Protein AF-0000000075077715 (afdb_homodimer)

Solvent-accessible surface area (backbone atoms only — not comparable to full-atom values): 110259 Å² total; per-residue (Å²): 129,80,81,71,86,59,81,51,52,68,65,64,49,72,50,54,53,51,49,9,40,32,23,28,53,26,47,49,67,74,35,84,88,60,82,51,63,69,56,46,31,56,50,56,63,43,36,48,56,53,53,49,53,52,47,52,41,31,48,71,64,36,55,51,57,54,42,54,74,33,51,51,49,76,37,45,41,66,54,32,64,42,75,40,78,35,54,39,101,85,70,43,68,42,63,69,55,64,52,42,27,56,68,44,49,31,38,53,68,60,32,39,51,42,46,60,70,47,28,39,69,30,52,30,32,32,70,31,50,45,62,49,63,64,40,44,26,51,37,31,36,44,35,74,75,50,44,52,55,58,60,59,61,52,56,88,39,55,47,45,78,37,66,41,47,39,78,51,57,85,87,52,71,94,88,62,73,37,52,76,43,76,68,29,70,22,54,56,52,70,63,68,65,38,51,49,48,52,50,50,53,49,52,50,48,53,47,56,38,27,77,68,71,36,42,32,30,36,37,28,45,49,51,51,58,50,54,44,26,36,45,62,66,34,81,63,33,65,69,42,28,60,74,63,69,48,87,67,56,73,43,55,44,49,54,46,43,35,49,33,51,25,48,50,50,40,11,49,51,45,34,49,52,42,39,64,25,38,24,55,65,89,76,52,85,58,31,15,45,51,49,84,44,73,51,40,50,50,52,60,48,50,70,43,47,62,54,52,50,35,46,53,68,43,63,58,46,80,33,60,36,28,48,70,59,38,35,41,40,31,33,73,47,87,75,78,67,76,44,49,39,50,46,49,42,55,48,16,73,44,30,76,37,42,43,83,66,41,61,81,40,73,59,34,59,49,45,69,81,90,74,49,53,77,81,35,55,49,33,32,49,35,67,73,25,29,34,37,40,30,30,43,66,41,24,51,35,51,50,49,16,33,51,48,58,53,43,56,58,50,50,60,69,57,40,67,75,50,78,75,44,53,69,58,50,59,26,37,50,33,56,59,20,73,40,74,48,82,56,42,73,51,39,81,76,57,8,31,34,44,59,58,13,54,47,41,48,52,50,50,51,50,46,52,51,47,45,61,71,53,34,56,66,79,76,46,46,69,62,49,52,53,49,51,49,46,43,50,50,70,40,38,24,55,79,38,28,45,65,45,54,82,48,48,36,59,53,38,22,53,23,37,46,62,64,35,38,70,58,36,42,49,53,53,48,36,44,55,50,22,51,49,52,45,50,66,73,40,70,88,45,58,33,28,46,67,85,39,61,25,76,27,64,61,64,58,52,56,50,37,32,53,50,43,51,27,49,40,42,38,52,25,44,50,32,19,61,40,63,30,61,87,76,26,44,70,53,85,73,49,71,61,40,35,50,45,34,40,74,32,68,67,42,74,50,63,66,61,49,48,51,51,30,50,43,28,30,53,48,32,62,20,72,59,40,38,66,56,36,34,38,56,25,32,45,54,60,53,62,45,51,78,62,46,69,76,58,55,79,54,49,92,41,42,67,47,36,48,47,48,56,54,59,33,64,43,82,42,93,76,70,55,58,56,56,31,86,68,28,49,71,86,52,61,69,67,61,67,20,39,48,54,50,65,72,44,37,65,68,54,74,48,69,34,50,52,30,49,46,36,36,51,45,29,43,50,35,70,85,78,50,48,12,67,30,44,40,40,46,41,44,28,32,48,44,30,47,87,47,40,54,64,50,74,69,44,78,63,63,53,79,64,74,68,72,75,78,82,83,79,83,83,80,50,49,30,78,35,39,70,73,69,63,86,81,48,23,41,26,48,42,38,48,77,62,55,70,65,40,52,51,25,16,70,72,70,50,62,64,52,45,65,71,62,49,50,54,52,34,52,46,53,40,48,47,73,69,37,64,69,60,37,45,33,39,44,40,21,37,54,58,38,50,74,76,45,46,64,61,54,49,50,45,31,47,76,68,62,28,22,39,37,32,12,24,37,50,44,72,54,74,93,45,17,29,45,42,30,34,40,35,39,39,64,28,37,72,48,68,50,86,45,43,37,31,45,76,48,67,49,40,71,71,44,68,70,53,45,50,48,36,33,73,75,63,64,30,39,72,48,83,83,32,69,78,59,78,70,52,37,36,31,55,20,80,48,26,30,33,73,40,53,41,64,50,67,74,38,60,65,56,47,59,66,41,34,35,59,31,54,29,42,36,32,24,13,68,56,77,61,54,64,62,49,50,52,46,50,57,46,43,10,43,68,28,54,20,33,30,38,37,28,20,26,24,84,56,19,63,19,29,30,31,37,37,34,50,49,71,74,58,18,47,48,24,34,39,23,42,46,74,38,71,42,70,42,31,38,74,54,67,59,64,64,50,30,12,50,63,39,41,91,65,68,72,80,55,91,82,42,69,45,50,60,66,42,90,87,67,55,68,36,75,91,57,56,47,73,54,111,130,81,82,71,88,59,80,50,52,69,64,64,49,72,52,55,52,50,48,9,40,34,23,28,53,26,46,50,66,76,36,85,88,60,83,52,62,69,57,46,31,56,49,56,64,43,37,47,57,52,52,50,52,51,49,53,41,31,49,69,65,37,55,49,56,54,42,55,74,35,48,52,49,76,37,45,40,66,54,32,61,42,75,40,80,37,54,39,99,83,69,43,70,43,61,71,55,65,50,41,27,56,71,44,50,32,38,53,66,60,33,38,50,42,44,59,72,46,28,40,69,32,52,30,32,34,72,30,49,43,65,50,66,64,40,44,26,51,37,30,36,43,33,73,75,50,45,53,55,58,60,59,62,52,57,89,41,55,46,44,76,39,66,40,47,39,78,52,56,83,85,60,74,87,87,71,73,36,54,75,42,75,65,28,67,22,54,57,52,69,62,67,64,38,51,49,48,50,50,50,53,48,51,48,48,51,48,55,38,27,75,69,69,37,42,33,30,37,37,28,44,51,51,54,60,52,54,44,27,36,46,63,65,32,80,63,33,66,68,43,28,60,73,62,69,48,88,68,57,72,43,54,46,50,53,45,43,33,52,33,52,26,47,48,48,40,11,48,52,43,33,49,51,41,39,66,25,40,24,55,64,89,76,51,87,60,31,15,44,52,49,86,45,73,50,41,50,51,51,61,48,49,70,44,47,62,53,52,50,35,47,54,67,43,64,57,47,80,33,61,36,28,48,71,60,38,34,42,40,32,33,72,48,88,76,77,67,77,44,50,40,49,44,47,42,56,48,15,73,43,31,76,37,41,44,82,66,43,59,81,40,71,57,34,59,50,44,69,82,90,75,48,54,76,80,36,55,49,34,33,49,36,68,73,26,29,35,38,40,32,31,46,67,39,24,51,35,51,52,48,17,32,51,48,57,54,44,57,57,51,51,60,67,57,40,66,75,50,78,76,45,52,68,59,50,58,26,36,50,32,57,61,19,72,40,75,46,81,61,42,73,51,40,81,74,56,10,30,33,43,60,59,13,54,47,41,49,51,50,50,50,50,45,52,51,47,45,62,71,54,34,55,69,78,76,47,44,70,62,50,51,52,50,52,49,46,42,49,51,71,41,38,24,55,78,39,27,44,65,44,53,82,48,48,36,58,53,37,24,51,24,37,46,63,64,36,38,70,58,35,42,50,51,52,48,36,44,54,49,20,51,49,52,44,49,66,74,40,69,88,43,56,33,29,47,67,85,38,61,25,78,27,62,62,64,57,53,55,52,38,33,54,48,44,52,28,48,39,42,38,52,26,45,48,32,19,60,40,62,29,61,90,76,26,43,69,53,84,75,50,72,61,40,34,50,45,33,39,75,34,70,67,43,74,51,62,67,60,49,48,50,52,28,51,44,28,28,55,48,34,61,21,72,62,41,38,65,57,35,34,37,56,24,31,44,54,61,51,63,44,52,78,64,46,70,74,58,55,80,56,50,91,40,43,66,45,36,47,48,49,54,53,59,31,64,44,82,41,93,76,73,55,59,56,58,31,87,69,28,48,68,85,53,59,67,69,61,68,18,39,47,56,50,66,72,46,38,65,67,55,75,47,70,33,50,50,31,49,45,36,36,50,45,29,44,50,34,69,83,78,51,47,14,66,32,44,39,39,47,39,45,27,32,49,46,29,47,88,47,41,55,64,49,75,68,44,78,62,64,52,78,64,73,67,73,75,79,83,81,79,84,82,79,48,50,28,77,35,39,68,71,69,64,85,82,48,22,40,25,47,42,37,48,77,66,54,68,66,39,52,51,25,15,68,71,69,50,63,62,53,46,67,69,60,49,51,56,52,34,52,46,53,39,48,47,73,68,36,63,70,61,37,45,32,40,42,40,20,37,55,60,36,52,74,75,45,46,64,61,54,48,50,46,31,47,78,71,63,28,23,40,38,32,12,26,37,51,45,72,54,75,92,47,18,30,45,43,29,35,40,36,40,39,65,28,37,73,48,66,50,86,45,42,38,31,44,73,48,66,48,40,69,70,45,70,71,53,46,48,47,36,34,72,75,63,63,32,40,71,47,83,84,32,70,78,60,78,71,52,37,34,30,53,21,80,46,26,30,33,72,40,52,44,64,49,67,74,39,62,66,57,48,57,65,41,34,35,60,32,53,28,42,34,31,24,14,69,57,78,61,57,66,63,49,50,52,46,50,58,46,42,10,44,67,29,53,20,33,31,37,37,27,20,27,24,85,58,18,63,18,28,30,31,36,37,33,50,50,71,75,58,17,48,48,23,33,39,23,41,46,73,38,72,42,72,40,32,37,74,54,67,59,66,64,50,30,12,50,65,40,42,90,64,69,73,80,57,92,82,43,68,46,50,61,66,41,90,88,68,53,66,36,74,90,57,56,49,72,56,109

Organism: Methylotuvimicrobium buryatense (NCBI:txid95641)

pLDDT: mean 85.0, std 14.56, range [29.05, 98.5]

Structure (mmCIF, N/CA/C/O backbone):
data_AF-0000000075077715-model_v1
#
loop_
_entity.id
_entity.type
_entity.pdbx_description
1 polymer 'RNA-directed DNA polymerase'
#
loop_
_atom_site.group_PDB
_atom_site.id
_atom_site.type_symbol
_atom_site.label_atom_id
_atom_site.label_alt_id
_atom_site.label_comp_id
_atom_site.label_asym_id
_atom_site.label_entity_id
_atom_site.label_seq_id
_atom_site.pdbx_PDB_ins_code
_atom_site.Cartn_x
_atom_site.Cartn_y
_atom_site.Cartn_z
_atom_site.occupancy
_atom_site.B_iso_or_equiv
_atom_site.auth_seq_id
_atom_site.auth_comp_id
_atom_site.auth_asym_id
_atom_site.auth_atom_id
_atom_site.pdbx_PDB_model_num
ATOM 1 N N . MET A 1 1 ? -5.461 50.281 5.926 1 38.41 1 MET A N 1
ATOM 2 C CA . MET A 1 1 ? -4.758 51.312 6.68 1 38.41 1 MET A CA 1
ATOM 3 C C . MET A 1 1 ? -3.543 51.844 5.91 1 38.41 1 MET A C 1
ATOM 5 O O . MET A 1 1 ? -2.705 51.031 5.473 1 38.41 1 MET A O 1
ATOM 9 N N . GLU A 1 2 ? -3.75 52.906 5.398 1 43.72 2 GLU A N 1
ATOM 10 C CA . GLU A 1 2 ? -2.732 53.594 4.613 1 43.72 2 GLU A CA 1
ATOM 11 C C . GLU A 1 2 ? -1.438 53.75 5.406 1 43.72 2 GLU A C 1
ATOM 13 O O . GLU A 1 2 ? -1.459 54.188 6.559 1 43.72 2 GLU A O 1
ATOM 18 N N . MET A 1 3 ? -0.49 53.031 5.137 1 53.09 3 MET A N 1
ATOM 19 C CA . MET A 1 3 ? 0.806 53.156 5.797 1 53.09 3 MET A CA 1
ATOM 20 C C . MET A 1 3 ? 1.312 54.594 5.734 1 53.09 3 MET A C 1
ATOM 22 O O . MET A 1 3 ? 1.429 55.156 4.648 1 53.09 3 MET A O 1
ATOM 26 N N . LYS A 1 4 ? 1.067 55.375 6.773 1 59.34 4 LYS A N 1
ATOM 27 C CA . LYS A 1 4 ? 1.469 56.781 6.961 1 59.34 4 LYS A CA 1
ATOM 28 C C . LYS A 1 4 ? 2.967 56.938 6.727 1 59.34 4 LYS A C 1
ATOM 30 O O . LYS A 1 4 ? 3.77 56.125 7.164 1 59.34 4 LYS A O 1
ATOM 35 N N . MET A 1 5 ? 3.35 57.688 5.879 1 67 5 MET A N 1
ATOM 36 C CA . MET A 1 5 ? 4.73 58.094 5.656 1 67 5 MET A CA 1
ATOM 37 C C . MET A 1 5 ? 5.363 58.594 6.953 1 67 5 MET A C 1
ATOM 39 O O . MET A 1 5 ? 4.734 59.344 7.711 1 67 5 MET A O 1
ATOM 43 N N . ARG A 1 6 ? 6.391 57.875 7.445 1 75.69 6 ARG A N 1
ATOM 44 C CA . ARG A 1 6 ? 7.066 58.219 8.688 1 75.69 6 ARG A CA 1
ATOM 45 C C . ARG A 1 6 ? 8.328 59.031 8.414 1 75.69 6 ARG A C 1
ATOM 47 O O . ARG A 1 6 ? 9.164 58.625 7.598 1 75.69 6 ARG A O 1
ATOM 54 N N . GLU A 1 7 ? 8.43 60.25 8.969 1 80.06 7 GLU A N 1
ATOM 55 C CA . GLU A 1 7 ? 9.57 61.125 8.75 1 80.06 7 GLU A CA 1
ATOM 56 C C . GLU A 1 7 ? 10.547 61.094 9.922 1 80.06 7 GLU A C 1
ATOM 58 O O . GLU A 1 7 ? 11.734 61.406 9.766 1 80.06 7 GLU A O 1
ATOM 63 N N . SER A 1 8 ? 10.008 60.656 11.133 1 88.81 8 SER A N 1
ATOM 64 C CA . SER A 1 8 ? 10.859 60.594 12.305 1 88.81 8 SER A CA 1
ATOM 65 C C . SER A 1 8 ? 10.43 59.469 13.25 1 88.81 8 SER A C 1
ATOM 67 O O . SER A 1 8 ? 9.359 58.906 13.078 1 88.81 8 SER A O 1
ATOM 69 N N . TRP A 1 9 ? 11.242 59.094 14.164 1 92.81 9 TRP A N 1
ATOM 70 C CA . TRP A 1 9 ? 10.961 58.062 15.164 1 92.81 9 TRP A CA 1
ATOM 71 C C . TRP A 1 9 ? 9.766 58.438 16.031 1 92.81 9 TRP A C 1
ATOM 73 O O . TRP A 1 9 ? 9.133 57.594 16.656 1 92.81 9 TRP A O 1
ATOM 83 N N . LEU A 1 10 ? 9.461 59.719 16.016 1 91.31 10 LEU A N 1
ATOM 84 C CA . LEU A 1 10 ? 8.32 60.188 16.797 1 91.31 10 LEU A CA 1
ATOM 85 C C . LEU A 1 10 ? 7.004 59.781 16.156 1 91.31 10 LEU A C 1
ATOM 87 O O . LEU A 1 10 ? 5.953 59.812 16.797 1 91.31 10 LEU A O 1
ATOM 91 N N . ASP A 1 11 ? 7.121 59.344 14.938 1 92.62 11 ASP A N 1
ATOM 92 C CA . ASP A 1 11 ? 5.918 58.938 14.211 1 92.62 11 ASP A CA 1
ATOM 93 C C . ASP A 1 11 ? 5.516 57.5 14.555 1 92.62 11 ASP A C 1
ATOM 95 O O . ASP A 1 11 ? 4.426 57.062 14.195 1 92.62 11 ASP A O 1
ATOM 99 N N . ILE A 1 12 ? 6.375 56.75 15.234 1 95 12 ILE A N 1
ATOM 100 C CA . ILE A 1 12 ? 6.031 55.406 15.672 1 95 12 ILE A CA 1
ATOM 101 C C . ILE A 1 12 ? 5.039 55.469 16.828 1 95 12 ILE A C 1
ATOM 103 O O . ILE A 1 12 ? 5.219 56.281 17.766 1 95 12 ILE A O 1
ATOM 107 N N . GLU A 1 13 ? 3.998 54.75 16.719 1 95.25 13 GLU A N 1
ATOM 108 C CA . GLU A 1 13 ? 2.959 54.719 17.734 1 95.25 13 GLU A CA 1
ATOM 109 C C . GLU A 1 13 ? 2.949 53.406 18.484 1 95.25 13 GLU A C 1
ATOM 111 O O . GLU A 1 13 ? 3.568 52.438 18.047 1 95.25 13 GLU A O 1
ATOM 116 N N . LEU A 1 14 ? 2.326 53.406 19.594 1 96.5 14 LEU A N 1
ATOM 117 C CA . LEU A 1 14 ? 2.18 52.188 20.375 1 96.5 14 LEU A CA 1
ATOM 118 C C . LEU A 1 14 ? 1.475 51.094 19.562 1 96.5 14 LEU A C 1
ATOM 120 O O . LEU A 1 14 ? 1.772 49.906 19.719 1 96.5 14 LEU A O 1
ATOM 124 N N . LYS A 1 15 ? 0.617 51.469 18.656 1 96.5 15 LYS A N 1
ATOM 125 C CA . LYS A 1 15 ? -0.105 50.531 17.781 1 96.5 15 LYS A CA 1
ATOM 126 C C . LYS A 1 15 ? 0.858 49.75 16.906 1 96.5 15 LYS A C 1
ATOM 128 O O . LYS A 1 15 ? 0.637 48.562 16.656 1 96.5 15 LYS A O 1
ATOM 133 N N . ASP A 1 16 ? 1.875 50.406 16.438 1 96.81 16 ASP A N 1
ATOM 134 C CA . ASP A 1 16 ? 2.873 49.75 15.625 1 96.81 16 ASP A CA 1
ATOM 135 C C . ASP A 1 16 ? 3.586 48.656 16.422 1 96.81 16 ASP A C 1
ATOM 137 O O . ASP A 1 16 ? 3.83 47.562 15.898 1 96.81 16 ASP A O 1
ATOM 141 N N . LEU A 1 17 ? 3.893 48.938 17.641 1 97.5 17 LEU A N 1
ATOM 142 C CA . LEU A 1 17 ? 4.57 47.969 18.484 1 97.5 17 LEU A CA 1
ATOM 143 C C . LEU A 1 17 ? 3.621 46.844 18.891 1 97.5 17 LEU A C 1
ATOM 145 O O . LEU A 1 17 ? 4.043 45.719 19.062 1 97.5 17 LEU A O 1
ATOM 149 N N . PHE A 1 18 ? 2.381 47.188 19.031 1 97.25 18 PHE A N 1
ATOM 150 C CA . PHE A 1 18 ? 1.358 46.188 19.312 1 97.25 18 PHE A CA 1
ATOM 151 C C . PHE A 1 18 ? 1.344 45.125 18.25 1 97.25 18 PHE A C 1
ATOM 153 O O . PHE A 1 18 ? 1.446 43.906 18.547 1 97.25 18 PHE A O 1
ATOM 160 N N . TYR A 1 19 ? 1.258 45.5 16.969 1 97.19 19 TYR A N 1
ATOM 161 C CA . TYR A 1 19 ? 1.205 44.562 15.867 1 97.19 19 TYR A CA 1
ATOM 162 C C . TYR A 1 19 ? 2.533 43.812 15.711 1 97.19 19 TYR A C 1
ATOM 164 O O . TYR A 1 19 ? 2.564 42.656 15.32 1 97.19 19 TYR A O 1
ATOM 172 N N . ALA A 1 20 ? 3.596 44.531 15.977 1 97.94 20 ALA A N 1
ATOM 173 C CA . ALA A 1 20 ? 4.906 43.875 15.898 1 97.94 20 ALA A CA 1
ATOM 174 C C . ALA A 1 20 ? 5.016 42.75 16.906 1 97.94 20 ALA A C 1
ATOM 176 O O . ALA A 1 20 ? 5.512 41.656 16.594 1 97.94 20 ALA A O 1
ATOM 177 N N . TYR A 1 21 ? 4.578 43 18.141 1 97.75 21 TYR A N 1
ATOM 178 C CA . TYR A 1 21 ? 4.613 41.969 19.156 1 97.75 21 TYR A CA 1
ATOM 179 C C . TYR A 1 21 ? 3.709 40.781 18.781 1 97.75 21 TYR A C 1
ATOM 181 O O . TYR A 1 21 ? 4.078 39.625 18.953 1 97.75 21 TYR A O 1
ATOM 189 N N . ARG A 1 22 ? 2.496 41.094 18.312 1 96.94 22 ARG A N 1
ATOM 190 C CA . ARG A 1 22 ? 1.523 40.094 17.891 1 96.94 22 ARG A CA 1
ATOM 191 C C . ARG A 1 22 ? 2.121 39.156 16.859 1 96.94 22 ARG A C 1
ATOM 193 O O . ARG A 1 22 ? 1.991 37.938 16.984 1 96.94 22 ARG A O 1
ATOM 200 N N . LYS A 1 23 ? 2.814 39.719 15.906 1 96.81 23 LYS A N 1
ATOM 201 C CA . LYS A 1 23 ? 3.426 38.938 14.836 1 96.81 23 LYS A CA 1
ATOM 202 C C . LYS A 1 23 ? 4.652 38.188 15.336 1 96.81 23 LYS A C 1
ATOM 204 O O . LYS A 1 23 ? 4.855 37 14.984 1 96.81 23 LYS A O 1
ATOM 209 N N . ALA A 1 24 ? 5.441 38.781 16.125 1 97.19 24 ALA A N 1
ATOM 210 C CA . ALA A 1 24 ? 6.66 38.156 16.641 1 97.19 24 ALA A CA 1
ATOM 211 C C . ALA A 1 24 ? 6.336 36.938 17.484 1 97.19 24 ALA A C 1
ATOM 213 O O . ALA A 1 24 ? 7 35.906 17.359 1 97.19 24 ALA A O 1
ATOM 214 N N . LYS A 1 25 ? 5.383 37.062 18.344 1 96.75 25 LYS A N 1
ATOM 215 C CA . LYS A 1 25 ? 4.992 35.969 19.203 1 96.75 25 LYS A CA 1
ATOM 216 C C . LYS A 1 25 ? 4.551 34.75 18.391 1 96.75 25 LYS A C 1
ATOM 218 O O . LYS A 1 25 ? 5.016 33.625 18.625 1 96.75 25 LYS A O 1
ATOM 223 N N . ALA A 1 26 ? 3.66 34.938 17.453 1 94.75 26 ALA A N 1
ATOM 224 C CA . ALA A 1 26 ? 3.146 33.875 16.625 1 94.75 26 ALA A CA 1
ATOM 225 C C . ALA A 1 26 ? 4.258 33.25 15.773 1 94.75 26 ALA A C 1
ATOM 227 O O . ALA A 1 26 ? 4.332 32.031 15.625 1 94.75 26 ALA A O 1
ATOM 228 N N . ASP A 1 27 ? 5.082 34.031 15.148 1 94.75 27 ASP A N 1
ATOM 229 C CA . ASP A 1 27 ? 6.172 33.562 14.32 1 94.75 27 ASP A CA 1
ATOM 230 C C . ASP A 1 27 ? 7.113 32.656 15.117 1 94.75 27 ASP A C 1
ATOM 232 O O . ASP A 1 27 ? 7.57 31.625 14.617 1 94.75 27 ASP A O 1
ATOM 236 N N . CYS A 1 28 ? 7.387 33.062 16.312 1 94.38 28 CYS A N 1
ATOM 237 C CA . CYS A 1 28 ? 8.297 32.281 17.156 1 94.38 28 CYS A CA 1
ATOM 238 C C . CYS A 1 28 ? 7.641 31 17.641 1 94.38 28 CYS A C 1
ATOM 240 O O . CYS A 1 28 ? 8.312 29.984 17.812 1 94.38 28 CYS A O 1
ATOM 242 N N . TYR A 1 29 ? 6.387 31.016 17.891 1 93.75 29 TYR A N 1
ATOM 243 C CA . TYR A 1 29 ? 5.676 29.812 18.344 1 93.75 29 TYR A CA 1
ATOM 244 C C . TYR A 1 29 ? 5.754 28.719 17.297 1 93.75 29 TYR A C 1
ATOM 246 O O . TYR A 1 29 ? 5.93 27.531 17.625 1 93.75 29 TYR A O 1
ATOM 254 N N . PHE A 1 30 ? 5.605 29.047 16.125 1 88.81 30 PHE A N 1
ATOM 255 C CA . PHE A 1 30 ? 5.527 28.047 15.062 1 88.81 30 PHE A CA 1
ATOM 256 C C . PHE A 1 30 ? 6.922 27.656 14.586 1 88.81 30 PHE A C 1
ATOM 258 O O . PHE A 1 30 ? 7.074 26.75 13.758 1 88.81 30 PHE A O 1
ATOM 265 N N . GLU A 1 31 ? 7.871 28.344 15.117 1 85.25 31 GLU A N 1
ATOM 266 C CA . GLU A 1 31 ? 9.25 27.938 14.844 1 85.25 31 GLU A CA 1
ATOM 267 C C . GLU A 1 31 ? 9.742 26.938 15.891 1 85.25 31 GLU A C 1
ATOM 269 O O . GLU A 1 31 ? 10.039 27.312 17.031 1 85.25 31 GLU A O 1
ATOM 274 N N . ARG A 1 32 ? 9.984 25.703 15.625 1 73.69 32 ARG A N 1
ATOM 275 C CA . ARG A 1 32 ? 10.258 24.625 16.562 1 73.69 32 ARG A CA 1
ATOM 276 C C . ARG A 1 32 ? 11.711 24.656 17.016 1 73.69 32 ARG A C 1
ATOM 278 O O . ARG A 1 32 ? 12.055 24.062 18.047 1 73.69 32 ARG A O 1
ATOM 285 N N . SER A 1 33 ? 12.531 25.422 16.453 1 73.5 33 SER A N 1
ATOM 286 C CA . SER A 1 33 ? 13.961 25.328 16.734 1 73.5 33 SER A CA 1
ATOM 287 C C . SER A 1 33 ? 14.391 26.344 17.781 1 73.5 33 SER A C 1
ATOM 289 O O . SER A 1 33 ? 15.539 26.344 18.219 1 73.5 33 SER A O 1
ATOM 291 N N . ILE A 1 34 ? 13.398 27.172 18.281 1 79 34 ILE A N 1
ATOM 292 C CA . ILE A 1 34 ? 13.789 28.219 19.234 1 79 34 ILE A CA 1
ATOM 293 C C . ILE A 1 34 ? 13.133 27.969 20.578 1 79 34 ILE A C 1
ATOM 295 O O . ILE A 1 34 ? 11.969 27.578 20.641 1 79 34 ILE A O 1
ATOM 299 N N . CYS A 1 35 ? 13.906 28.094 21.578 1 86.25 35 CYS A N 1
ATOM 300 C CA . CYS A 1 35 ? 13.414 27.984 22.938 1 86.25 35 CYS A CA 1
ATOM 301 C C . CYS A 1 35 ? 13.211 29.375 23.562 1 86.25 35 CYS A C 1
ATOM 303 O O . CYS A 1 35 ? 14.133 29.922 24.172 1 86.25 35 CYS A O 1
ATOM 305 N N . ILE A 1 36 ? 12.055 29.938 23.391 1 91.69 36 ILE A N 1
ATOM 306 C CA . ILE A 1 36 ? 11.883 31.312 23.844 1 91.69 36 ILE A CA 1
ATOM 307 C C . ILE A 1 36 ? 10.516 31.469 24.5 1 91.69 36 ILE A C 1
ATOM 309 O O . ILE A 1 36 ? 10.094 32.594 24.812 1 91.69 36 ILE A O 1
ATOM 313 N N . ALA A 1 37 ? 9.836 30.422 24.844 1 94.31 37 ALA A N 1
ATOM 314 C CA . ALA A 1 37 ? 8.484 30.469 25.375 1 94.31 37 ALA A CA 1
ATOM 315 C C . ALA A 1 37 ? 8.453 31.188 26.719 1 94.31 37 ALA A C 1
ATOM 317 O O . ALA A 1 37 ? 7.625 32.094 26.938 1 94.31 37 ALA A O 1
ATOM 318 N N . SER A 1 38 ? 9.344 30.875 27.672 1 94.94 38 SER A N 1
ATOM 319 C CA . SER A 1 38 ? 9.375 31.453 29 1 94.94 38 SER A CA 1
ATOM 320 C C . SER A 1 38 ? 9.664 32.938 28.938 1 94.94 38 SER A C 1
ATOM 322 O O . SER A 1 38 ? 9.102 33.719 29.719 1 94.94 38 SER A O 1
ATOM 324 N N . GLN A 1 39 ? 10.492 33.344 28.031 1 95.38 39 GLN A N 1
ATOM 325 C CA . GLN A 1 39 ? 10.852 34.75 27.906 1 95.38 39 GLN A CA 1
ATOM 326 C C . GLN A 1 39 ? 9.672 35.562 27.391 1 95.38 39 GLN A C 1
ATOM 328 O O . GLN A 1 39 ? 9.445 36.688 27.844 1 95.38 39 GLN A O 1
ATOM 333 N N . PHE A 1 40 ? 8.992 35.062 26.469 1 96.81 40 PHE A N 1
ATOM 334 C CA . PHE A 1 40 ? 7.809 35.75 25.953 1 96.81 40 PHE A CA 1
ATOM 335 C C . PHE A 1 40 ? 6.746 35.875 27.031 1 96.81 40 PHE A C 1
ATOM 337 O O . PHE A 1 40 ? 6.09 36.906 27.156 1 96.81 40 PHE A O 1
ATOM 344 N N . ALA A 1 41 ? 6.543 34.75 27.781 1 96.69 41 ALA A N 1
ATOM 345 C CA . ALA A 1 41 ? 5.562 34.781 28.859 1 96.69 41 ALA A CA 1
ATOM 346 C C . ALA A 1 41 ? 5.926 35.844 29.906 1 96.69 41 ALA A C 1
ATOM 348 O O . ALA A 1 41 ? 5.051 36.562 30.406 1 96.69 41 ALA A O 1
ATOM 349 N N . GLU A 1 42 ? 7.18 35.906 30.234 1 96.12 42 GLU A N 1
ATOM 350 C CA . GLU A 1 42 ? 7.652 36.906 31.188 1 96.12 42 GLU A CA 1
ATOM 351 C C . GLU A 1 42 ? 7.488 38.344 30.641 1 96.12 42 GLU A C 1
ATOM 353 O O . GLU A 1 42 ? 7.043 39.219 31.344 1 96.12 42 GLU A O 1
ATOM 358 N N . TYR A 1 43 ? 7.887 38.5 29.438 1 97.19 43 TYR A N 1
ATOM 359 C CA . TYR A 1 43 ? 7.746 39.781 28.781 1 97.19 43 TYR A CA 1
ATOM 360 C C . TYR A 1 43 ? 6.289 40.219 28.75 1 97.19 43 TYR A C 1
ATOM 362 O O . TYR A 1 43 ? 5.98 41.406 28.969 1 97.19 43 TYR A O 1
ATOM 370 N N . GLU A 1 44 ? 5.379 39.344 28.484 1 96.81 44 GLU A N 1
ATOM 371 C CA . GLU A 1 44 ? 3.953 39.625 28.344 1 96.81 44 GLU A CA 1
ATOM 372 C C . GLU A 1 44 ? 3.322 39.969 29.688 1 96.81 44 GLU A C 1
ATOM 374 O O . GLU A 1 44 ? 2.273 40.594 29.75 1 96.81 44 GLU A O 1
ATOM 379 N N . SER A 1 45 ? 3.955 39.5 30.812 1 95 45 SER A N 1
ATOM 380 C CA . SER A 1 45 ? 3.441 39.781 32.156 1 95 45 SER A CA 1
ATOM 381 C C . SER A 1 45 ? 3.484 41.281 32.438 1 95 45 SER A C 1
ATOM 383 O O . SER A 1 45 ? 2.723 41.781 33.281 1 95 45 SER A O 1
ATOM 385 N N . ASN A 1 46 ? 4.359 42.031 31.781 1 95.81 46 ASN A N 1
ATOM 386 C CA . ASN A 1 46 ? 4.449 43.469 31.859 1 95.81 46 ASN A CA 1
ATOM 387 C C . ASN A 1 46 ? 4.469 44.094 30.469 1 95.81 46 ASN A C 1
ATOM 389 O O . ASN A 1 46 ? 5.262 45 30.219 1 95.81 46 ASN A O 1
ATOM 393 N N . LEU A 1 47 ? 3.596 43.625 29.688 1 97.19 47 LEU A N 1
ATOM 394 C CA . LEU A 1 47 ? 3.646 43.969 28.266 1 97.19 47 LEU A CA 1
ATOM 395 C C . LEU A 1 47 ? 3.439 45.469 28.047 1 97.19 47 LEU A C 1
ATOM 397 O O . LEU A 1 47 ? 4.191 46.094 27.297 1 97.19 47 LEU A O 1
ATOM 401 N N . PRO A 1 48 ? 2.383 46.188 28.703 1 96.75 48 PRO A N 1
ATOM 402 C CA . PRO A 1 48 ? 2.189 47.625 28.453 1 96.75 48 PRO A CA 1
ATOM 403 C C . PRO A 1 48 ? 3.416 48.438 28.812 1 96.75 48 PRO A C 1
ATOM 405 O O . PRO A 1 48 ? 3.814 49.344 28.047 1 96.75 48 PRO A O 1
ATOM 408 N N . GLU A 1 49 ? 3.965 48.125 29.953 1 97 49 GLU A N 1
ATOM 409 C CA . GLU A 1 49 ? 5.156 48.844 30.375 1 97 49 GLU A CA 1
ATOM 410 C C . GLU A 1 49 ? 6.336 48.562 29.453 1 97 49 GLU A C 1
ATOM 412 O O . GLU A 1 49 ? 7.07 49.5 29.078 1 97 49 GLU A O 1
ATOM 417 N N . ASN A 1 50 ? 6.527 47.312 29.156 1 97.56 50 ASN A N 1
ATOM 418 C CA . ASN A 1 50 ? 7.637 46.938 28.281 1 97.56 50 ASN A CA 1
ATOM 419 C C . ASN A 1 50 ? 7.527 47.594 26.922 1 97.56 50 ASN A C 1
ATOM 421 O O . ASN A 1 50 ? 8.523 48.094 26.375 1 97.56 50 ASN A O 1
ATOM 425 N N . LEU A 1 51 ? 6.359 47.656 26.297 1 97.81 51 LEU A N 1
ATOM 426 C CA . LEU A 1 51 ? 6.168 48.25 24.984 1 97.81 51 LEU A CA 1
ATOM 427 C C . LEU A 1 51 ? 6.289 49.781 25.062 1 97.81 51 LEU A C 1
ATOM 429 O O . LEU A 1 51 ? 6.816 50.406 24.156 1 97.81 51 LEU A O 1
ATOM 433 N N . SER A 1 52 ? 5.77 50.406 26.156 1 96.88 52 SER A N 1
ATOM 434 C CA . SER A 1 52 ? 5.883 51.844 26.344 1 96.88 52 SER A CA 1
ATOM 435 C C . SER A 1 52 ? 7.34 52.25 26.516 1 96.88 52 SER A C 1
ATOM 437 O O . SER A 1 52 ? 7.762 53.281 25.969 1 96.88 52 SER A O 1
ATOM 439 N N . LYS A 1 53 ? 8.031 51.5 27.312 1 97.12 53 LYS A N 1
ATOM 440 C CA . LYS A 1 53 ? 9.453 51.781 27.484 1 97.12 53 LYS A CA 1
ATOM 441 C C . LYS A 1 53 ? 10.195 51.688 26.141 1 97.12 53 LYS A C 1
ATOM 443 O O . LYS A 1 53 ? 11.07 52.5 25.859 1 97.12 53 LYS A O 1
ATOM 448 N N . LEU A 1 54 ? 9.891 50.656 25.438 1 97.62 54 LEU A N 1
ATOM 449 C CA . LEU A 1 54 ? 10.492 50.469 24.125 1 97.62 54 LEU A CA 1
ATOM 450 C C . LEU A 1 54 ? 10.133 51.656 23.219 1 97.62 54 LEU A C 1
ATOM 452 O O . LEU A 1 54 ? 10.984 52.156 22.469 1 97.62 54 LEU A O 1
ATOM 456 N N . LEU A 1 55 ? 8.859 52.125 23.219 1 97.31 55 LEU A N 1
ATOM 457 C CA . LEU A 1 55 ? 8.398 53.25 22.422 1 97.31 55 LEU A CA 1
ATOM 458 C C . LEU A 1 55 ? 9.156 54.5 22.781 1 97.31 55 LEU A C 1
ATOM 460 O O . LEU A 1 55 ? 9.578 55.281 21.906 1 97.31 55 LEU A O 1
ATOM 464 N N . ASP A 1 56 ? 9.367 54.75 24.078 1 97.06 56 ASP A N 1
ATOM 465 C CA . ASP A 1 56 ? 10.078 55.938 24.562 1 97.06 56 ASP A CA 1
ATOM 466 C C . ASP A 1 56 ? 11.523 55.969 24.062 1 97.06 56 ASP A C 1
ATOM 468 O O . ASP A 1 56 ? 12.031 57 23.656 1 97.06 56 ASP A O 1
ATOM 472 N N . ARG A 1 57 ? 12.047 54.812 24.125 1 97.12 57 ARG A N 1
ATOM 473 C CA . ARG A 1 57 ? 13.43 54.719 23.656 1 97.12 57 ARG A CA 1
ATOM 474 C C . ARG A 1 57 ? 13.5 54.938 22.141 1 97.12 57 ARG A C 1
ATOM 476 O O . ARG A 1 57 ? 14.453 55.531 21.656 1 97.12 57 ARG A O 1
ATOM 483 N N . LEU A 1 58 ? 12.57 54.469 21.438 1 96.5 58 LEU A N 1
ATOM 484 C CA . LEU A 1 58 ? 12.531 54.688 20 1 96.5 58 LEU A CA 1
ATOM 485 C C . LEU A 1 58 ? 12.297 56.156 19.688 1 96.5 58 LEU A C 1
ATOM 487 O O . LEU A 1 58 ? 12.914 56.688 18.766 1 96.5 58 LEU A O 1
ATOM 491 N N . HIS A 1 59 ? 11.391 56.844 20.422 1 95.75 59 HIS A N 1
ATOM 492 C CA . HIS A 1 59 ? 11.125 58.281 20.234 1 95.75 59 HIS A CA 1
ATOM 493 C C . HIS A 1 59 ? 12.375 59.094 20.5 1 95.75 59 HIS A C 1
ATOM 495 O O . HIS A 1 59 ? 12.555 60.156 19.906 1 95.75 59 HIS A O 1
ATOM 501 N N . ALA A 1 60 ? 13.18 58.594 21.359 1 95.56 60 ALA A N 1
ATOM 502 C CA . ALA A 1 60 ? 14.43 59.281 21.688 1 95.56 60 ALA A CA 1
ATOM 503 C C . ALA A 1 60 ? 15.484 59.031 20.609 1 95.56 60 ALA A C 1
ATOM 505 O O . ALA A 1 60 ? 16.625 59.469 20.719 1 95.56 60 ALA A O 1
ATOM 506 N N . GLY A 1 61 ? 15.133 58.281 19.609 1 92.62 61 GLY A N 1
ATOM 507 C CA . GLY A 1 61 ? 16.031 58.031 18.5 1 92.62 61 GLY A CA 1
ATOM 508 C C . GLY A 1 61 ? 17.078 56.969 18.797 1 92.62 61 GLY A C 1
ATOM 509 O O . GLY A 1 61 ? 18.156 56.969 18.203 1 92.62 61 GLY A O 1
ATOM 510 N N . LYS A 1 62 ? 16.797 56 19.703 1 94.69 62 LYS A N 1
ATOM 511 C CA . LYS A 1 62 ? 17.781 55.062 20.156 1 94.69 62 LYS A CA 1
ATOM 512 C C . LYS A 1 62 ? 17.578 53.688 19.516 1 94.69 62 LYS A C 1
ATOM 514 O O . LYS A 1 62 ? 17.828 52.656 20.141 1 94.69 62 LYS A O 1
ATOM 519 N N . ALA A 1 63 ? 17.047 53.625 18.406 1 95.25 63 ALA A N 1
ATOM 520 C CA . ALA A 1 63 ? 16.812 52.375 17.703 1 95.25 63 ALA A CA 1
ATOM 521 C C . ALA A 1 63 ? 18.109 51.562 17.547 1 95.25 63 ALA A C 1
ATOM 523 O O . ALA A 1 63 ? 18.125 50.344 17.75 1 95.25 63 ALA A O 1
ATOM 524 N N . LYS A 1 64 ? 19.172 52.219 17.188 1 94.62 64 LYS A N 1
ATOM 525 C CA . LYS A 1 64 ? 20.469 51.594 17.016 1 94.62 64 LYS A CA 1
ATOM 526 C C . LYS A 1 64 ? 20.953 50.969 18.328 1 94.62 64 LYS A C 1
ATOM 528 O O . LYS A 1 64 ? 21.453 49.844 18.344 1 94.62 64 LYS A O 1
ATOM 533 N N . SER A 1 65 ? 20.812 51.688 19.375 1 95.06 65 SER A N 1
ATOM 534 C CA . SER A 1 65 ? 21.25 51.219 20.688 1 95.06 65 SER A CA 1
ATOM 535 C C . SER A 1 65 ? 20.438 50 21.141 1 95.06 65 SER A C 1
ATOM 537 O O . SER A 1 65 ? 20.984 49.062 21.703 1 95.06 65 SER A O 1
ATOM 539 N N . ILE A 1 66 ? 19.156 50.062 20.922 1 96.62 66 ILE A N 1
ATOM 540 C CA . ILE A 1 66 ? 18.266 48.938 21.297 1 96.62 66 ILE A CA 1
ATOM 541 C C . ILE A 1 66 ? 18.719 47.688 20.562 1 96.62 66 ILE A C 1
ATOM 543 O O . ILE A 1 66 ? 18.812 46.594 21.172 1 96.62 66 ILE A O 1
ATOM 547 N N . LEU A 1 67 ? 18.938 47.781 19.312 1 97.19 67 LEU A N 1
ATOM 548 C CA . LEU A 1 67 ? 19.312 46.625 18.484 1 97.19 67 LEU A CA 1
ATOM 549 C C . LEU A 1 67 ? 20.688 46.094 18.906 1 97.19 67 LEU A C 1
ATOM 551 O O . LEU A 1 67 ? 20.875 44.875 18.984 1 97.19 67 LEU A O 1
ATOM 555 N N . ILE A 1 68 ? 21.609 46.906 19.219 1 94.75 68 ILE A N 1
ATOM 556 C CA . ILE A 1 68 ? 22.953 46.5 19.594 1 94.75 68 ILE A CA 1
ATOM 557 C C . ILE A 1 68 ? 22.922 45.812 20.969 1 94.75 68 ILE A C 1
ATOM 559 O O . ILE A 1 68 ? 23.641 44.844 21.203 1 94.75 68 ILE A O 1
ATOM 563 N N . GLU A 1 69 ? 22.094 46.344 21.812 1 94.62 69 GLU A N 1
ATOM 564 C CA . GLU A 1 69 ? 21.953 45.781 23.156 1 94.62 69 GLU A CA 1
ATOM 565 C C . GLU A 1 69 ? 21.312 44.406 23.094 1 94.62 69 GLU A C 1
ATOM 567 O O . GLU A 1 69 ? 21.531 43.562 24 1 94.62 69 GLU A O 1
ATOM 572 N N . ASN A 1 70 ? 20.594 44.125 22.062 1 96.12 70 ASN A N 1
ATOM 573 C CA . ASN A 1 70 ? 19.828 42.875 21.969 1 96.12 70 ASN A CA 1
ATOM 574 C C . ASN A 1 70 ? 20.375 41.969 20.875 1 96.12 70 ASN A C 1
ATOM 576 O O . ASN A 1 70 ? 19.625 41.219 20.25 1 96.12 70 ASN A O 1
ATOM 580 N N . ILE A 1 71 ? 21.625 42 20.578 1 93.19 71 ILE A N 1
ATOM 581 C CA . ILE A 1 71 ? 22.25 41.281 19.484 1 93.19 71 ILE A CA 1
ATOM 582 C C . ILE A 1 71 ? 22.25 39.781 19.812 1 93.19 71 ILE A C 1
ATOM 584 O O . ILE A 1 71 ? 22.406 38.938 18.906 1 93.19 71 ILE A O 1
ATOM 588 N N . GLY A 1 72 ? 21.922 39.406 21.047 1 89.62 72 GLY A N 1
ATOM 589 C CA . GLY A 1 72 ? 21.828 38 21.406 1 89.62 72 GLY A CA 1
ATOM 590 C C . GLY A 1 72 ? 23.172 37.281 21.359 1 89.62 72 GLY A C 1
ATOM 591 O O . GLY A 1 72 ? 24.219 37.938 21.312 1 89.62 72 GLY A O 1
ATOM 592 N N . THR A 1 73 ? 23.125 35.906 21.5 1 89.19 73 THR A N 1
ATOM 593 C CA . THR A 1 73 ? 24.312 35.062 21.469 1 89.19 73 THR A CA 1
ATOM 594 C C . THR A 1 73 ? 24.125 33.875 20.531 1 89.19 73 THR A C 1
ATOM 596 O O . THR A 1 73 ? 23 33.406 20.344 1 89.19 73 THR A O 1
ATOM 599 N N . PRO A 1 74 ? 25.203 33.5 19.875 1 91.38 74 PRO A N 1
ATOM 600 C CA . PRO A 1 74 ? 25.094 32.312 19.031 1 91.38 74 PRO A CA 1
ATOM 601 C C . PRO A 1 74 ? 24.938 31.016 19.844 1 91.38 74 PRO A C 1
ATOM 603 O O . PRO A 1 74 ? 25.75 30.75 20.75 1 91.38 74 PRO A O 1
ATOM 606 N N . GLY A 1 75 ? 23.859 30.344 19.625 1 90.12 75 GLY A N 1
ATOM 607 C CA . GLY A 1 75 ? 23.656 29.016 20.203 1 90.12 75 GLY A CA 1
ATOM 608 C C . GLY A 1 75 ? 24.078 27.891 19.281 1 90.12 75 GLY A C 1
ATOM 609 O O . GLY A 1 75 ? 24.328 28.109 18.094 1 90.12 75 GLY A O 1
ATOM 610 N N . VAL A 1 76 ? 24.281 26.688 19.859 1 92.12 76 VAL A N 1
ATOM 611 C CA . VAL A 1 76 ? 24.75 25.547 19.078 1 92.12 76 VAL A CA 1
ATOM 612 C C . VAL A 1 76 ? 23.578 24.594 18.828 1 92.12 76 VAL A C 1
ATOM 614 O O . VAL A 1 76 ? 22.75 24.359 19.703 1 92.12 76 VAL A O 1
ATOM 617 N N . THR A 1 77 ? 23.438 24.156 17.594 1 91.25 77 THR A N 1
ATOM 618 C CA . THR A 1 77 ? 22.484 23.109 17.234 1 91.25 77 THR A CA 1
ATOM 619 C C . THR A 1 77 ? 23.141 22.047 16.359 1 91.25 77 THR A C 1
ATOM 621 O O . THR A 1 77 ? 24.203 22.281 15.789 1 91.25 77 THR A O 1
ATOM 624 N N . ALA A 1 78 ? 22.547 20.875 16.406 1 91.81 78 ALA A N 1
ATOM 625 C CA . ALA A 1 78 ? 23.078 19.781 15.602 1 91.81 78 ALA A CA 1
ATOM 626 C C . ALA A 1 78 ? 22.625 19.891 14.148 1 91.81 78 ALA A C 1
ATOM 628 O O . ALA A 1 78 ? 21.5 20.344 13.883 1 91.81 78 ALA A O 1
ATOM 629 N N . LYS A 1 79 ? 23.453 19.594 13.234 1 89.69 79 LYS A N 1
ATOM 630 C CA . LYS A 1 79 ? 23.078 19.516 11.828 1 89.69 79 LYS A CA 1
ATOM 631 C C . LYS A 1 79 ? 22.953 18.062 11.367 1 89.69 79 LYS A C 1
ATOM 633 O O . LYS A 1 79 ? 21.859 17.625 11 1 89.69 79 LYS A O 1
ATOM 638 N N . LYS A 1 80 ? 24.094 17.312 11.289 1 88.5 80 LYS A N 1
ATOM 639 C CA . LYS A 1 80 ? 24.109 15.914 10.883 1 88.5 80 LYS A CA 1
ATOM 640 C C . LYS A 1 80 ? 25.453 15.258 11.219 1 88.5 80 LYS A C 1
ATOM 642 O O . LYS A 1 80 ? 26.391 15.938 11.609 1 88.5 80 LYS A O 1
ATOM 647 N N . LEU A 1 81 ? 25.406 13.945 11.156 1 88.44 81 LEU A N 1
ATOM 648 C CA . LEU A 1 81 ? 26.656 13.18 11.25 1 88.44 81 LEU A CA 1
ATOM 649 C C . LEU A 1 81 ? 27.172 12.82 9.867 1 88.44 81 LEU A C 1
ATOM 651 O O . LEU A 1 81 ? 26.562 12.031 9.148 1 88.44 81 LEU A O 1
ATOM 655 N N . GLY A 1 82 ? 28.219 13.531 9.508 1 85.06 82 GLY A N 1
ATOM 656 C CA . GLY A 1 82 ? 28.844 13.211 8.227 1 85.06 82 GLY A CA 1
ATOM 657 C C . GLY A 1 82 ? 29.547 11.867 8.234 1 85.06 82 GLY A C 1
ATOM 658 O O . GLY A 1 82 ? 30.25 11.539 9.188 1 85.06 82 GLY A O 1
ATOM 659 N N . ILE A 1 83 ? 29.266 10.984 7.285 1 80.5 83 ILE A N 1
ATOM 660 C CA . ILE A 1 83 ? 29.875 9.672 7.16 1 80.5 83 ILE A CA 1
ATOM 661 C C . ILE A 1 83 ? 30.609 9.57 5.828 1 80.5 83 ILE A C 1
ATOM 663 O O . ILE A 1 83 ? 30.016 9.766 4.766 1 80.5 83 ILE A O 1
ATOM 667 N N . GLU A 1 84 ? 31.828 9.414 5.922 1 76.81 84 GLU A N 1
ATOM 668 C CA . GLU A 1 84 ? 32.656 9.258 4.73 1 76.81 84 GLU A CA 1
ATOM 669 C C . GLU A 1 84 ? 33.469 7.98 4.801 1 76.81 84 GLU A C 1
ATOM 671 O O . GLU A 1 84 ? 33.812 7.504 5.891 1 76.81 84 GLU A O 1
ATOM 676 N N . PRO A 1 85 ? 33.75 7.363 3.641 1 70.12 85 PRO A N 1
ATOM 677 C CA . PRO A 1 85 ? 34.594 6.176 3.656 1 70.12 85 PRO A CA 1
ATOM 678 C C . PRO A 1 85 ? 36.031 6.469 4.16 1 70.12 85 PRO A C 1
ATOM 680 O O . PRO A 1 85 ? 36.531 7.562 3.924 1 70.12 85 PRO A O 1
ATOM 683 N N . LYS A 1 86 ? 36.594 5.543 4.973 1 70.44 86 LYS A N 1
ATOM 684 C CA . LYS A 1 86 ? 37.938 5.707 5.535 1 70.44 86 LYS A CA 1
ATOM 685 C C . LYS A 1 86 ? 39 5.672 4.441 1 70.44 86 LYS A C 1
ATOM 687 O O . LYS A 1 86 ? 38.938 4.852 3.521 1 70.44 86 LYS A O 1
ATOM 692 N N . LYS A 1 87 ? 39.875 6.66 4.363 1 59.16 87 LYS A N 1
ATOM 693 C CA . LYS A 1 87 ? 41 6.758 3.438 1 59.16 87 LYS A CA 1
ATOM 694 C C . LYS A 1 87 ? 42.281 6.23 4.074 1 59.16 87 LYS A C 1
ATOM 696 O O . LYS A 1 87 ? 42.5 6.352 5.289 1 59.16 87 LYS A O 1
ATOM 701 N N . ASP A 1 88 ? 43.062 5.328 3.523 1 57.44 88 ASP A N 1
ATOM 702 C CA . ASP A 1 88 ? 44.344 4.867 4.02 1 57.44 88 ASP A CA 1
ATOM 703 C C . ASP A 1 88 ? 45.344 6.016 4.082 1 57.44 88 ASP A C 1
ATOM 705 O O . ASP A 1 88 ? 45.062 7.125 3.621 1 57.44 88 ASP A O 1
ATOM 709 N N . LYS A 1 89 ? 46.688 5.949 4.723 1 50.81 89 LYS A N 1
ATOM 710 C CA . LYS A 1 89 ? 47.75 6.934 4.898 1 50.81 89 LYS A CA 1
ATOM 711 C C . LYS A 1 89 ? 48.062 7.633 3.58 1 50.81 89 LYS A C 1
ATOM 713 O O . LYS A 1 89 ? 48.75 8.664 3.568 1 50.81 89 LYS A O 1
ATOM 718 N N . GLU A 1 90 ? 47.875 7.02 2.578 1 50.47 90 GLU A N 1
ATOM 719 C CA . GLU A 1 90 ? 48.219 7.613 1.289 1 50.47 90 GLU A CA 1
ATOM 720 C C . GLU A 1 90 ? 46.969 8.18 0.6 1 50.47 90 GLU A C 1
ATOM 722 O O . GLU A 1 90 ? 47 8.5 -0.589 1 50.47 90 GLU A O 1
ATOM 727 N N . GLY A 1 91 ? 45.812 8.414 1.274 1 48.91 91 GLY A N 1
ATOM 728 C CA . GLY A 1 91 ? 44.625 9.094 0.794 1 48.91 91 GLY A CA 1
ATOM 729 C C . GLY A 1 91 ? 43.688 8.172 0.059 1 48.91 91 GLY A C 1
ATOM 730 O O . GLY A 1 91 ? 42.719 8.633 -0.544 1 48.91 91 GLY A O 1
ATOM 731 N N . ARG A 1 92 ? 44.062 6.844 -0.052 1 48.47 92 ARG A N 1
ATOM 732 C CA . ARG A 1 92 ? 43.25 5.91 -0.835 1 48.47 92 ARG A CA 1
ATOM 733 C C . ARG A 1 92 ? 42.188 5.254 0.029 1 48.47 92 ARG A C 1
ATOM 735 O O . ARG A 1 92 ? 42.375 5.098 1.239 1 48.47 92 ARG A O 1
ATOM 742 N N . GLU A 1 93 ? 40.969 5.164 -0.429 1 50.56 93 GLU A N 1
ATOM 743 C CA . GLU A 1 93 ? 39.875 4.477 0.27 1 50.56 93 GLU A CA 1
ATOM 744 C C . GLU A 1 93 ? 40.344 3.111 0.784 1 50.56 93 GLU A C 1
ATOM 746 O O . GLU A 1 93 ? 40.969 2.354 0.058 1 50.56 93 GLU A O 1
ATOM 751 N N . ASP A 1 94 ? 40.469 2.787 2.084 1 50.97 94 ASP A N 1
ATOM 752 C CA . ASP A 1 94 ? 40.906 1.528 2.68 1 50.97 94 ASP A CA 1
ATOM 753 C C . ASP A 1 94 ? 40.031 0.37 2.225 1 50.97 94 ASP A C 1
ATOM 755 O O . ASP A 1 94 ? 38.844 0.292 2.6 1 50.97 94 ASP A O 1
ATOM 759 N N . LYS A 1 95 ? 40.406 -0.25 1.232 1 47.19 95 LYS A N 1
ATOM 760 C CA . LYS A 1 95 ? 39.75 -1.41 0.635 1 47.19 95 LYS A CA 1
ATOM 761 C C . LYS A 1 95 ? 39.406 -2.459 1.692 1 47.19 95 LYS A C 1
ATOM 763 O O . LYS A 1 95 ? 38.562 -3.312 1.48 1 47.19 95 LYS A O 1
ATOM 768 N N . LYS A 1 96 ? 40.219 -2.568 2.754 1 49.47 96 LYS A N 1
ATOM 769 C CA . LYS A 1 96 ? 39.969 -3.592 3.77 1 49.47 96 LYS A CA 1
ATOM 770 C C . LYS A 1 96 ? 38.625 -3.398 4.453 1 49.47 96 LYS A C 1
ATOM 772 O O . LYS A 1 96 ? 38 -4.367 4.883 1 49.47 96 LYS A O 1
ATOM 777 N N . ALA A 1 97 ? 38.281 -2.312 4.66 1 47.91 97 ALA A N 1
ATOM 778 C CA . ALA A 1 97 ? 37.031 -1.98 5.34 1 47.91 97 ALA A CA 1
ATOM 779 C C . ALA A 1 97 ? 35.812 -2.354 4.484 1 47.91 97 ALA A C 1
ATOM 781 O O . ALA A 1 97 ? 34.781 -2.715 5.012 1 47.91 97 ALA A O 1
ATOM 782 N N . GLU A 1 98 ? 35.938 -2.188 3.234 1 46.72 98 GLU A N 1
ATOM 783 C CA . GLU A 1 98 ? 34.875 -2.584 2.314 1 46.72 98 GLU A CA 1
ATOM 784 C C . GLU A 1 98 ? 34.75 -4.105 2.225 1 46.72 98 GLU A C 1
ATOM 786 O O . GLU A 1 98 ? 33.719 -4.637 1.881 1 46.72 98 GLU A O 1
ATOM 791 N N . LEU A 1 99 ? 35.875 -4.754 2.545 1 43.44 99 LEU A N 1
ATOM 792 C CA . LEU A 1 99 ? 35.906 -6.207 2.408 1 43.44 99 LEU A CA 1
ATOM 793 C C . LEU A 1 99 ? 35 -6.871 3.445 1 43.44 99 LEU A C 1
ATOM 795 O O . LEU A 1 99 ? 34.75 -8.078 3.381 1 43.44 99 LEU A O 1
ATOM 799 N N . GLY A 1 100 ? 34.594 -6.172 4.441 1 46.94 100 GLY A N 1
ATOM 800 C CA . GLY A 1 100 ? 33.938 -6.887 5.527 1 46.94 100 GLY A CA 1
ATOM 801 C C . GLY A 1 100 ? 32.469 -7.105 5.293 1 46.94 100 GLY A C 1
ATOM 802 O O . GLY A 1 100 ? 31.719 -7.422 6.223 1 46.94 100 GLY A O 1
ATOM 803 N N . GLY A 1 101 ? 32.031 -7.34 4.059 1 51.53 101 GLY A N 1
ATOM 804 C CA . GLY A 1 101 ? 30.641 -7.68 3.812 1 51.53 101 GLY A CA 1
ATOM 805 C C . GLY A 1 101 ? 29.672 -6.695 4.43 1 51.53 101 GLY A C 1
ATOM 806 O O . GLY A 1 101 ? 30.078 -5.727 5.07 1 51.53 101 GLY A O 1
ATOM 807 N N . HIS A 1 102 ? 28.375 -6.609 4.066 1 56.81 102 HIS A N 1
ATOM 808 C CA . HIS A 1 102 ? 27.328 -5.77 4.648 1 56.81 102 HIS A CA 1
ATOM 809 C C . HIS A 1 102 ? 26.922 -6.281 6.023 1 56.81 102 HIS A C 1
ATOM 811 O O . HIS A 1 102 ? 26.688 -7.48 6.203 1 56.81 102 HIS A O 1
ATOM 817 N N . CYS A 1 103 ? 27.359 -5.602 7.07 1 60.59 103 CYS A N 1
ATOM 818 C CA . CYS A 1 103 ? 27.047 -5.973 8.445 1 60.59 103 CYS A CA 1
ATOM 819 C C . CYS A 1 103 ? 25.938 -5.082 9.008 1 60.59 103 CYS A C 1
ATOM 821 O O . CYS A 1 103 ? 26 -3.859 8.859 1 60.59 103 CYS A O 1
ATOM 823 N N . PHE A 1 104 ? 24.891 -5.699 9.492 1 63.81 104 PHE A N 1
ATOM 824 C CA . PHE A 1 104 ? 23.828 -4.941 10.141 1 63.81 104 PHE A CA 1
ATOM 825 C C . PHE A 1 104 ? 23.719 -5.293 11.617 1 63.81 104 PHE A C 1
ATOM 827 O O . PHE A 1 104 ? 23.766 -6.465 11.984 1 63.81 104 PHE A O 1
ATOM 834 N N . PHE A 1 105 ? 23.875 -4.305 12.406 1 68.38 105 PHE A N 1
ATOM 835 C CA . PHE A 1 105 ? 23.703 -4.496 13.844 1 68.38 105 PHE A CA 1
ATOM 836 C C . PHE A 1 105 ? 22.406 -3.867 14.328 1 68.38 105 PHE A C 1
ATOM 838 O O . PHE A 1 105 ? 22.141 -2.693 14.062 1 68.38 105 PHE A O 1
ATOM 845 N N . SER A 1 106 ? 21.609 -4.66 14.977 1 67.88 106 SER A N 1
ATOM 846 C CA . SER A 1 106 ? 20.375 -4.109 15.539 1 67.88 106 SER A CA 1
ATOM 847 C C . SER A 1 106 ? 20.656 -3.316 16.812 1 67.88 106 SER A C 1
ATOM 849 O O . SER A 1 106 ? 19.922 -2.385 17.141 1 67.88 106 SER A O 1
ATOM 851 N N . ASP A 1 107 ? 21.734 -3.773 17.5 1 72.81 107 ASP A N 1
ATOM 852 C CA . ASP A 1 107 ? 22.125 -3.062 18.703 1 72.81 107 ASP A CA 1
ATOM 853 C C . ASP A 1 107 ? 22.797 -1.734 18.375 1 72.81 107 ASP A C 1
ATOM 855 O O . ASP A 1 107 ? 23.734 -1.689 17.578 1 72.81 107 ASP A O 1
ATOM 859 N N . SER A 1 108 ? 22.328 -0.758 19.016 1 75 108 SER A N 1
ATOM 860 C CA . SER A 1 108 ? 22.781 0.596 18.719 1 75 108 SER A CA 1
ATOM 861 C C . SER A 1 108 ? 24.25 0.782 19.047 1 75 108 SER A C 1
ATOM 863 O O . SER A 1 108 ? 24.984 1.462 18.312 1 75 108 SER A O 1
ATOM 865 N N . THR A 1 109 ? 24.719 0.18 20.109 1 77.81 109 THR A N 1
ATOM 866 C CA . THR A 1 109 ? 26.094 0.355 20.531 1 77.81 109 THR A CA 1
ATOM 867 C C . THR A 1 109 ? 27.047 -0.353 19.562 1 77.81 109 THR A C 1
ATOM 869 O O . THR A 1 109 ? 28.062 0.213 19.172 1 77.81 109 THR A O 1
ATOM 872 N N . ARG A 1 110 ? 26.703 -1.504 19.188 1 77.19 110 ARG A N 1
ATOM 873 C CA . ARG A 1 110 ? 27.531 -2.266 18.266 1 77.19 110 ARG A CA 1
ATOM 874 C C . ARG A 1 110 ? 27.516 -1.651 16.859 1 77.19 110 ARG A C 1
ATOM 876 O O . ARG A 1 110 ? 28.516 -1.683 16.156 1 77.19 110 ARG A O 1
ATOM 883 N N . ALA A 1 111 ? 26.375 -1.174 16.578 1 74.25 111 ALA A N 1
ATOM 884 C CA . ALA A 1 111 ? 26.25 -0.523 15.281 1 74.25 111 ALA A CA 1
ATOM 885 C C . ALA A 1 111 ? 27.156 0.698 15.195 1 74.25 111 ALA A C 1
ATOM 887 O O . ALA A 1 111 ? 27.812 0.931 14.172 1 74.25 111 ALA A O 1
ATOM 888 N N . PHE A 1 112 ? 27.203 1.4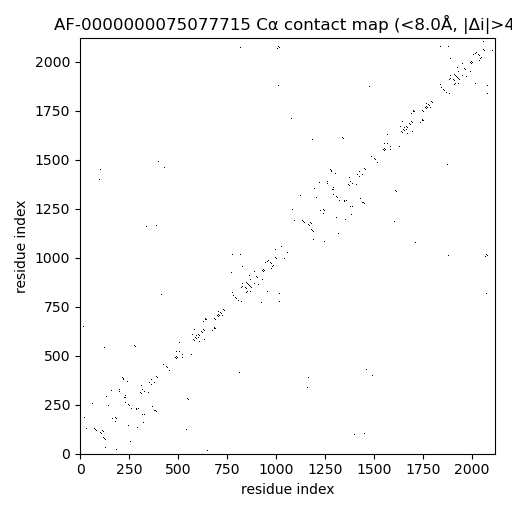38 16.281 1 82.38 112 PHE A N 1
ATOM 889 C CA . PHE A 1 112 ? 28.031 2.629 16.312 1 82.38 112 PHE A CA 1
ATOM 890 C C . PHE A 1 112 ? 29.516 2.25 16.297 1 82.38 112 PHE A C 1
ATOM 892 O O . PHE A 1 112 ? 30.312 2.902 15.633 1 82.38 112 PHE A O 1
ATOM 899 N N . GLU A 1 113 ? 29.812 1.22 16.969 1 81.31 113 GLU A N 1
ATOM 900 C CA . GLU A 1 113 ? 31.188 0.749 16.969 1 81.31 113 GLU A CA 1
ATOM 901 C C . GLU A 1 113 ? 31.625 0.29 15.586 1 81.31 113 GLU A C 1
ATOM 903 O O . GLU A 1 113 ? 32.75 0.574 15.148 1 81.31 113 GLU A O 1
ATOM 908 N N . PHE A 1 114 ? 30.781 -0.379 15.023 1 75.44 114 PHE A N 1
ATOM 909 C CA . PHE A 1 114 ? 31.062 -0.832 13.672 1 75.44 114 PHE A CA 1
ATOM 910 C C . PHE A 1 114 ? 31.234 0.354 12.727 1 75.44 114 PHE A C 1
ATOM 912 O O . PHE A 1 114 ? 32.156 0.371 11.906 1 75.44 114 PHE A O 1
ATOM 919 N N . LEU A 1 115 ? 30.359 1.313 12.789 1 77.5 115 LEU A N 1
ATOM 920 C CA . LEU A 1 115 ? 30.422 2.506 11.945 1 77.5 115 LEU A CA 1
ATOM 921 C C . LEU A 1 115 ? 31.734 3.246 12.148 1 77.5 115 LEU A C 1
ATOM 923 O O . LEU A 1 115 ? 32.375 3.682 11.188 1 77.5 115 LEU A O 1
ATOM 927 N N . ARG A 1 116 ? 32.125 3.326 13.359 1 81.25 116 ARG A N 1
ATOM 928 C CA . ARG A 1 116 ? 33.375 4.043 13.695 1 81.25 116 ARG A CA 1
ATOM 929 C C . ARG A 1 116 ? 34.594 3.324 13.133 1 81.25 116 ARG A C 1
ATOM 931 O O . ARG A 1 116 ? 35.562 3.969 12.711 1 81.25 116 ARG A O 1
ATOM 938 N N . ASN A 1 117 ? 34.406 2.082 13.086 1 77.25 117 ASN A N 1
ATOM 939 C CA . ASN A 1 117 ? 35.562 1.299 12.609 1 77.25 117 ASN A CA 1
ATOM 940 C C . ASN A 1 117 ? 35.594 1.249 11.078 1 77.25 117 ASN A C 1
ATOM 942 O O . ASN A 1 117 ? 36.656 1.168 10.484 1 77.25 117 ASN A O 1
ATOM 946 N N . ALA A 1 118 ? 34.469 1.312 10.5 1 71.44 118 ALA A N 1
ATOM 947 C CA . ALA A 1 118 ? 34.375 1.123 9.055 1 71.44 118 ALA A CA 1
ATOM 948 C C . ALA A 1 118 ? 34.438 2.459 8.32 1 71.44 118 ALA A C 1
ATOM 950 O O . ALA A 1 118 ? 34.875 2.512 7.16 1 71.44 118 ALA A O 1
ATOM 951 N N . LYS A 1 119 ? 33.969 3.543 8.891 1 78.56 119 LYS A N 1
ATOM 952 C CA . LYS A 1 119 ? 33.844 4.832 8.211 1 78.56 119 LYS A CA 1
ATOM 953 C C . LYS A 1 119 ? 34.438 5.953 9.062 1 78.56 119 LYS A C 1
ATOM 955 O O . LYS A 1 119 ? 34.688 5.77 10.258 1 78.56 119 LYS A O 1
ATOM 960 N N . GLU A 1 120 ? 34.75 7.012 8.328 1 84.62 120 GLU A N 1
ATOM 961 C CA . GLU A 1 120 ? 35.125 8.234 9.039 1 84.62 120 GLU A CA 1
ATOM 962 C C . GLU A 1 120 ? 33.906 9.078 9.359 1 84.62 120 GLU A C 1
ATOM 964 O O . GLU A 1 120 ? 33.125 9.422 8.469 1 84.62 120 GLU A O 1
ATOM 969 N N . ILE A 1 121 ? 33.719 9.305 10.609 1 88.25 121 ILE A N 1
ATOM 970 C CA . ILE A 1 121 ? 32.562 10.047 11.039 1 88.25 121 ILE A CA 1
ATOM 971 C C . ILE A 1 121 ? 32.938 11.469 11.43 1 88.25 121 ILE A C 1
ATOM 973 O O . ILE A 1 121 ? 33.969 11.68 12.086 1 88.25 121 ILE A O 1
ATOM 977 N N . THR A 1 122 ? 32.219 12.461 10.898 1 90 122 THR A N 1
ATOM 978 C CA . THR A 1 122 ? 32.438 13.867 11.195 1 90 122 THR A CA 1
ATOM 979 C C . THR A 1 122 ? 31.141 14.523 11.688 1 90 122 THR A C 1
ATOM 981 O O . THR A 1 122 ? 30.234 14.82 10.891 1 90 122 THR A O 1
ATOM 984 N N . PRO A 1 123 ? 31.078 14.797 12.984 1 92.38 123 PRO A N 1
ATOM 985 C CA . PRO A 1 123 ? 29.906 15.516 13.469 1 92.38 123 PRO A CA 1
ATOM 986 C C . PRO A 1 123 ? 29.812 16.938 12.914 1 92.38 123 PRO A C 1
ATOM 988 O O . PRO A 1 123 ? 30.828 17.641 12.844 1 92.38 123 PRO A O 1
ATOM 991 N N . GLU A 1 124 ? 28.688 17.328 12.523 1 93 124 GLU A N 1
ATOM 992 C CA . GLU A 1 124 ? 28.453 18.656 11.977 1 93 124 GLU A CA 1
ATOM 993 C C . GLU A 1 124 ? 27.438 19.422 12.828 1 93 124 GLU A C 1
ATOM 995 O O . GLU A 1 124 ? 26.422 18.875 13.242 1 93 124 GLU A O 1
ATOM 1000 N N . PHE A 1 125 ? 27.781 20.688 13.117 1 93.25 125 PHE A N 1
ATOM 1001 C CA . PHE A 1 125 ? 26.953 21.547 13.969 1 93.25 125 PHE A CA 1
ATOM 1002 C C . PHE A 1 125 ? 26.656 22.875 13.273 1 93.25 125 PHE A C 1
ATOM 1004 O O . PHE A 1 125 ? 27.234 23.172 12.227 1 93.25 125 PHE A O 1
ATOM 1011 N N . ARG A 1 126 ? 25.672 23.609 13.812 1 92.19 126 ARG A N 1
ATOM 1012 C CA . ARG A 1 126 ? 25.312 24.953 13.352 1 92.19 126 ARG A CA 1
ATOM 1013 C C . ARG A 1 126 ? 25.203 25.922 14.523 1 92.19 126 ARG A C 1
ATOM 1015 O O . ARG A 1 126 ? 24.766 25.531 15.617 1 92.19 126 ARG A O 1
ATOM 1022 N N . LEU A 1 127 ? 25.641 27.047 14.234 1 92.12 127 LEU A N 1
ATOM 1023 C CA . LEU A 1 127 ? 25.391 28.125 15.18 1 92.12 127 LEU A CA 1
ATOM 1024 C C . LEU A 1 127 ? 24.125 28.891 14.805 1 92.12 127 LEU A C 1
ATOM 1026 O O . LEU A 1 127 ? 23.969 29.312 13.656 1 92.12 127 LEU A O 1
ATOM 1030 N N . VAL A 1 128 ? 23.234 28.969 15.766 1 90.12 128 VAL A N 1
ATOM 1031 C CA . VAL A 1 128 ? 21.953 29.656 15.531 1 90.12 128 VAL A CA 1
ATOM 1032 C C . VAL A 1 128 ? 21.812 30.828 16.484 1 90.12 128 VAL A C 1
ATOM 1034 O O . VAL A 1 128 ? 22.578 30.953 17.438 1 90.12 128 VAL A O 1
ATOM 1037 N N . GLY A 1 129 ? 20.875 31.672 16.188 1 89.62 129 GLY A N 1
ATOM 1038 C CA . GLY A 1 129 ? 20.703 32.875 17 1 89.62 129 GLY A CA 1
ATOM 1039 C C . GLY A 1 129 ? 19.75 32.688 18.156 1 89.62 129 GLY A C 1
ATOM 1040 O O . GLY A 1 129 ? 18.719 32.031 18.016 1 89.62 129 GLY A O 1
ATOM 1041 N N . GLU A 1 130 ? 20.156 33.062 19.281 1 91.62 130 GLU A N 1
ATOM 1042 C CA . GLU A 1 130 ? 19.312 33.219 20.469 1 91.62 130 GLU A CA 1
ATOM 1043 C C . GLU A 1 130 ? 19.109 34.688 20.828 1 91.62 130 GLU A C 1
ATOM 1045 O O . GLU A 1 130 ? 20.031 35.344 21.297 1 91.62 130 GLU A O 1
ATOM 1050 N N . PHE A 1 131 ? 17.891 35.125 20.672 1 95.12 131 PHE A N 1
ATOM 1051 C CA . PHE A 1 131 ? 17.625 36.562 20.812 1 95.12 131 PHE A CA 1
ATOM 1052 C C . PHE A 1 131 ? 16.609 36.812 21.922 1 95.12 131 PHE A C 1
ATOM 1054 O O . PHE A 1 131 ? 15.734 35.969 22.188 1 95.12 131 PHE A O 1
ATOM 1061 N N . PRO A 1 132 ? 16.766 37.906 22.578 1 95.12 132 PRO A N 1
ATOM 1062 C CA . PRO A 1 132 ? 15.703 38.312 23.516 1 95.12 132 PRO A CA 1
ATOM 1063 C C . PRO A 1 132 ? 14.406 38.719 22.812 1 95.12 132 PRO A C 1
ATOM 1065 O O . PRO A 1 132 ? 14.398 38.906 21.594 1 95.12 132 PRO A O 1
ATOM 1068 N N . VAL A 1 133 ? 13.352 38.844 23.531 1 96.94 133 VAL A N 1
ATOM 1069 C CA . VAL A 1 133 ? 12.023 39.125 23 1 96.94 133 VAL A CA 1
ATOM 1070 C C . VAL A 1 133 ? 12.039 40.438 22.234 1 96.94 133 VAL A C 1
ATOM 1072 O O . VAL A 1 133 ? 11.43 40.562 21.172 1 96.94 133 VAL A O 1
ATOM 1075 N N . GLU A 1 134 ? 12.766 41.406 22.719 1 97.19 134 GLU A N 1
ATOM 1076 C CA . GLU A 1 134 ? 12.773 42.75 22.125 1 97.19 134 GLU A CA 1
ATOM 1077 C C . GLU A 1 134 ? 13.359 42.719 20.703 1 97.19 134 GLU A C 1
ATOM 1079 O O . GLU A 1 134 ? 12.922 43.469 19.844 1 97.19 134 GLU A O 1
ATOM 1084 N N . MET A 1 135 ? 14.406 41.906 20.516 1 97.19 135 MET A N 1
ATOM 1085 C CA . MET A 1 135 ? 14.961 41.781 19.172 1 97.19 135 MET A CA 1
ATOM 1086 C C . MET A 1 135 ? 13.914 41.25 18.203 1 97.19 135 MET A C 1
ATOM 1088 O O . MET A 1 135 ? 13.844 41.688 17.062 1 97.19 135 MET A O 1
ATOM 1092 N N . HIS A 1 136 ? 13.164 40.25 18.609 1 97.06 136 HIS A N 1
ATOM 1093 C CA . HIS A 1 136 ? 12.109 39.688 17.781 1 97.06 136 HIS A CA 1
ATOM 1094 C C . HIS A 1 136 ? 11.039 40.719 17.469 1 97.06 136 HIS A C 1
ATOM 1096 O O . HIS A 1 136 ? 10.516 40.75 16.359 1 97.06 136 HIS A O 1
ATOM 1102 N N . VAL A 1 137 ? 10.68 41.5 18.438 1 98.06 137 VAL A N 1
ATOM 1103 C CA . VAL A 1 137 ? 9.68 42.562 18.266 1 98.06 137 VAL A CA 1
ATOM 1104 C C . VAL A 1 137 ? 10.195 43.594 17.266 1 98.06 137 VAL A C 1
ATOM 1106 O O . VAL A 1 137 ? 9.461 44.031 16.375 1 98.06 137 VAL A O 1
ATOM 1109 N N . MET A 1 138 ? 11.484 43.969 17.422 1 97.75 138 MET A N 1
ATOM 1110 C CA . MET A 1 138 ? 12.094 44.938 16.5 1 97.75 138 MET A CA 1
ATOM 1111 C C . MET A 1 138 ? 12.133 44.375 15.078 1 97.75 138 MET A C 1
ATOM 1113 O O . MET A 1 138 ? 11.938 45.125 14.109 1 97.75 138 MET A O 1
ATOM 1117 N N . SER A 1 139 ? 12.484 43.125 15.008 1 97.5 139 SER A N 1
ATOM 1118 C CA . SER A 1 139 ? 12.484 42.469 13.703 1 97.5 139 SER A CA 1
ATOM 1119 C C . SER A 1 139 ? 11.094 42.5 13.062 1 97.5 139 SER A C 1
ATOM 1121 O O . SER A 1 139 ? 10.961 42.844 11.883 1 97.5 139 SER A O 1
ATOM 1123 N N . ALA A 1 140 ? 10.07 42.188 13.805 1 97.81 140 ALA A N 1
ATOM 1124 C CA . ALA A 1 140 ? 8.703 42.219 13.305 1 97.81 140 ALA A CA 1
ATOM 1125 C C . ALA A 1 140 ? 8.297 43.656 12.922 1 97.81 140 ALA A C 1
ATOM 1127 O O . ALA A 1 140 ? 7.582 43.875 11.938 1 97.81 140 ALA A O 1
ATOM 1128 N N . LEU A 1 141 ? 8.703 44.594 13.75 1 97.69 141 LEU A N 1
ATOM 1129 C CA . LEU A 1 141 ? 8.406 46 13.445 1 97.69 141 LEU A CA 1
ATOM 1130 C C . LEU A 1 141 ? 8.992 46.406 12.094 1 97.69 141 LEU A C 1
ATOM 1132 O O . LEU A 1 141 ? 8.32 47.031 11.289 1 97.69 141 LEU A O 1
ATOM 1136 N N . TRP A 1 142 ? 10.266 46.031 11.906 1 97.5 142 TRP A N 1
ATOM 1137 C CA . TRP A 1 142 ? 10.914 46.344 10.633 1 97.5 142 TRP A CA 1
ATOM 1138 C C . TRP A 1 142 ? 10.18 45.688 9.469 1 97.5 142 TRP A C 1
ATOM 1140 O O . TRP A 1 142 ? 10.023 46.281 8.406 1 97.5 142 TRP A O 1
ATOM 1150 N N . ILE A 1 143 ? 9.75 44.469 9.609 1 97.56 143 ILE A N 1
ATOM 1151 C CA . ILE A 1 143 ? 9.039 43.75 8.555 1 97.56 143 ILE A CA 1
ATOM 1152 C C . ILE A 1 143 ? 7.719 44.438 8.25 1 97.56 143 ILE A C 1
ATOM 1154 O O . ILE A 1 143 ? 7.359 44.625 7.086 1 97.56 143 ILE A O 1
ATOM 1158 N N . ASN A 1 144 ? 7.008 44.875 9.312 1 96.75 144 ASN A N 1
ATOM 1159 C CA . ASN A 1 144 ? 5.703 45.5 9.164 1 96.75 144 ASN A CA 1
ATOM 1160 C C . ASN A 1 144 ? 5.812 46.812 8.422 1 96.75 144 ASN A C 1
ATOM 1162 O O . ASN A 1 144 ? 4.941 47.156 7.625 1 96.75 144 ASN A O 1
ATOM 1166 N N . LEU A 1 145 ? 6.895 47.5 8.695 1 95.94 145 LEU A N 1
ATOM 1167 C CA . LEU A 1 145 ? 6.965 48.875 8.195 1 95.94 145 LEU A CA 1
ATOM 1168 C C . LEU A 1 145 ? 7.793 48.969 6.918 1 95.94 145 LEU A C 1
ATOM 1170 O O . LEU A 1 145 ? 7.566 49.812 6.074 1 95.94 145 LEU A O 1
ATOM 1174 N N . ILE A 1 146 ? 8.789 48.125 6.777 1 96 146 ILE A N 1
ATOM 1175 C CA . ILE A 1 146 ? 9.75 48.281 5.684 1 96 146 ILE A CA 1
ATOM 1176 C C . ILE A 1 146 ? 9.891 46.938 4.949 1 96 146 ILE A C 1
ATOM 1178 O O . ILE A 1 146 ? 9.766 46.875 3.725 1 96 146 ILE A O 1
ATOM 1182 N N . GLY A 1 147 ? 10.102 45.844 5.738 1 96.06 147 GLY A N 1
ATOM 1183 C CA . GLY A 1 147 ? 10.422 44.562 5.191 1 96.06 147 GLY A CA 1
ATOM 1184 C C . GLY A 1 147 ? 9.445 44.094 4.133 1 96.06 147 GLY A C 1
ATOM 1185 O O . GLY A 1 147 ? 9.812 43.375 3.203 1 96.06 147 GLY A O 1
ATOM 1186 N N . HIS A 1 148 ? 8.18 44.344 4.27 1 95.25 148 HIS A N 1
ATOM 1187 C CA . HIS A 1 148 ? 7.172 43.906 3.312 1 95.25 148 HIS A CA 1
ATOM 1188 C C . HIS A 1 148 ? 7.438 44.5 1.927 1 95.25 148 HIS A C 1
ATOM 1190 O O . HIS A 1 148 ? 7.023 43.906 0.919 1 95.25 148 HIS A O 1
ATOM 1196 N N . LYS A 1 149 ? 8.18 45.594 1.796 1 94.75 149 LYS A N 1
ATOM 1197 C CA . LYS A 1 149 ? 8.531 46.188 0.506 1 94.75 149 LYS A CA 1
ATOM 1198 C C . LYS A 1 149 ? 9.555 45.312 -0.227 1 94.75 149 LYS A C 1
ATOM 1200 O O . LYS A 1 149 ? 9.547 45.25 -1.458 1 94.75 149 LYS A O 1
ATOM 1205 N N . TYR A 1 150 ? 10.438 44.75 0.567 1 96 150 TYR A N 1
ATOM 1206 C CA . TYR A 1 150 ? 11.406 43.812 -0.026 1 96 150 TYR A CA 1
ATOM 1207 C C . TYR A 1 150 ? 10.711 42.594 -0.593 1 96 150 TYR A C 1
ATOM 1209 O O . TYR A 1 150 ? 11.109 42.094 -1.643 1 96 150 TYR A O 1
ATOM 1217 N N . ASP A 1 151 ? 9.734 42.094 0.123 1 94.62 151 ASP A N 1
ATOM 1218 C CA . ASP A 1 151 ? 8.969 40.906 -0.301 1 94.62 151 ASP A CA 1
ATOM 1219 C C . ASP A 1 151 ? 8.148 41.219 -1.549 1 94.62 151 ASP A C 1
ATOM 1221 O O . ASP A 1 151 ? 7.906 40.344 -2.373 1 94.62 151 ASP A O 1
ATOM 1225 N N . THR A 1 152 ? 7.707 42.438 -1.708 1 92.5 152 THR A N 1
ATOM 1226 C CA . THR A 1 152 ? 6.82 42.844 -2.797 1 92.5 152 THR A CA 1
ATOM 1227 C C . THR A 1 152 ? 7.527 42.688 -4.145 1 92.5 152 THR A C 1
ATOM 1229 O O . THR A 1 152 ? 6.895 42.375 -5.152 1 92.5 152 THR A O 1
ATOM 1232 N N . VAL A 1 153 ? 8.766 42.906 -4.191 1 93.25 153 VAL A N 1
ATOM 1233 C CA . VAL A 1 153 ? 9.492 42.969 -5.453 1 93.25 153 VAL A CA 1
ATOM 1234 C C . VAL A 1 153 ? 9.891 41.562 -5.895 1 93.25 153 VAL A C 1
ATOM 1236 O O . VAL A 1 153 ? 10.297 41.375 -7.039 1 93.25 153 VAL A O 1
ATOM 1239 N N . LEU A 1 154 ? 9.742 40.625 -5.02 1 93.06 154 LEU A N 1
ATOM 1240 C CA . LEU A 1 154 ? 10.109 39.281 -5.371 1 93.06 154 LEU A CA 1
ATOM 1241 C C . LEU A 1 154 ? 9.219 38.75 -6.488 1 93.06 154 LEU A C 1
ATOM 1243 O O . LEU A 1 154 ? 8.031 39.062 -6.543 1 93.06 154 LEU A O 1
ATOM 1247 N N . SER A 1 155 ? 9.773 37.969 -7.332 1 89.12 155 SER A N 1
ATOM 1248 C CA . SER A 1 155 ? 9.039 37.375 -8.453 1 89.12 155 SER A CA 1
ATOM 1249 C C . SER A 1 155 ? 8.102 36.281 -7.996 1 89.12 155 SER A C 1
ATOM 1251 O O . SER A 1 155 ? 8.219 35.781 -6.871 1 89.12 155 SER A O 1
ATOM 1253 N N . LYS A 1 156 ? 7.195 35.875 -8.828 1 87 156 LYS A N 1
ATOM 1254 C CA . LYS A 1 156 ? 6.246 34.781 -8.562 1 87 156 LYS A CA 1
ATOM 1255 C C . LYS A 1 156 ? 6.949 33.438 -8.5 1 87 156 LYS A C 1
ATOM 1257 O O . LYS A 1 156 ? 6.406 32.469 -7.973 1 87 156 LYS A O 1
ATOM 1262 N N . SER A 1 157 ? 8.148 33.406 -8.977 1 92 157 SER A N 1
ATOM 1263 C CA . SER A 1 157 ? 8.898 32.156 -8.984 1 92 157 SER A CA 1
ATOM 1264 C C . SER A 1 157 ? 9.5 31.859 -7.613 1 92 157 SER A C 1
ATOM 1266 O O . SER A 1 157 ? 10.039 30.781 -7.387 1 92 157 SER A O 1
ATOM 1268 N N . THR A 1 158 ? 9.398 32.844 -6.793 1 93.31 158 THR A N 1
ATOM 1269 C CA . THR A 1 158 ? 9.875 32.625 -5.43 1 93.31 158 THR A CA 1
ATOM 1270 C C . THR A 1 158 ? 8.742 32.156 -4.527 1 93.31 158 THR A C 1
ATOM 1272 O O . THR A 1 158 ? 7.77 32.875 -4.301 1 93.31 158 THR A O 1
ATOM 1275 N N . TYR A 1 159 ? 8.867 30.969 -3.975 1 91.69 159 TYR A N 1
ATOM 1276 C CA . TYR A 1 159 ? 7.773 30.359 -3.229 1 91.69 159 TYR A CA 1
ATOM 1277 C C . TYR A 1 159 ? 8.047 30.391 -1.729 1 91.69 159 TYR A C 1
ATOM 1279 O O . TYR A 1 159 ? 7.125 30.484 -0.922 1 91.69 159 TYR A O 1
ATOM 1287 N N . GLY A 1 160 ? 9.289 30.312 -1.281 1 91.12 160 GLY A N 1
ATOM 1288 C CA . GLY A 1 160 ? 9.617 30.125 0.124 1 91.12 160 GLY A CA 1
ATOM 1289 C C . GLY A 1 160 ? 9.633 31.438 0.904 1 91.12 160 GLY A C 1
ATOM 1290 O O . GLY A 1 160 ? 10.039 32.469 0.378 1 91.12 160 GLY A O 1
ATOM 1291 N N . ALA A 1 161 ? 9.172 31.406 2.188 1 91.12 161 ALA A N 1
ATOM 1292 C CA . ALA A 1 161 ? 9.258 32.469 3.172 1 91.12 161 ALA A CA 1
ATOM 1293 C C . ALA A 1 161 ? 8.562 33.75 2.668 1 91.12 161 ALA A C 1
ATOM 1295 O O . ALA A 1 161 ? 9.109 34.844 2.771 1 91.12 161 ALA A O 1
ATOM 1296 N N . ARG A 1 162 ? 7.453 33.562 2.084 1 92.88 162 ARG A N 1
ATOM 1297 C CA . ARG A 1 162 ? 6.672 34.688 1.602 1 92.88 162 ARG A CA 1
ATOM 1298 C C . ARG A 1 162 ? 5.75 35.219 2.693 1 92.88 162 ARG A C 1
ATOM 1300 O O . ARG A 1 162 ? 5.242 34.469 3.514 1 92.88 162 ARG A O 1
ATOM 1307 N N . LEU A 1 163 ? 5.578 36.469 2.672 1 94.5 163 LEU A N 1
ATOM 1308 C CA . LEU A 1 163 ? 4.719 37.094 3.664 1 94.5 163 LEU A CA 1
ATOM 1309 C C . LEU A 1 163 ? 3.248 36.938 3.295 1 94.5 163 LEU A C 1
ATOM 1311 O O . LEU A 1 163 ? 2.914 36.75 2.119 1 94.5 163 LEU A O 1
ATOM 1315 N N . ARG A 1 164 ? 2.398 36.969 4.285 1 92.12 164 ARG A N 1
ATOM 1316 C CA . ARG A 1 164 ? 0.955 36.906 4.07 1 92.12 164 ARG A CA 1
ATOM 1317 C C . ARG A 1 164 ? 0.446 38.219 3.475 1 92.12 164 ARG A C 1
ATOM 1319 O O . ARG A 1 164 ? 0.784 39.281 3.961 1 92.12 164 ARG A O 1
ATOM 1326 N N . ARG A 1 165 ? -0.328 38.062 2.465 1 90.12 165 ARG A N 1
ATOM 1327 C CA . ARG A 1 165 ? -0.84 39.25 1.766 1 90.12 165 ARG A CA 1
ATOM 1328 C C . ARG A 1 165 ? -2.307 39.062 1.391 1 90.12 165 ARG A C 1
ATOM 1330 O O . ARG A 1 165 ? -2.793 37.938 1.295 1 90.12 165 ARG A O 1
ATOM 1337 N N . TYR A 1 166 ? -2.914 40.156 1.235 1 83.81 166 TYR A N 1
ATOM 1338 C CA . TYR A 1 166 ? -4.273 40.156 0.712 1 83.81 166 TYR A CA 1
ATOM 1339 C C . TYR A 1 166 ? -4.289 39.75 -0.758 1 83.81 166 TYR A C 1
ATOM 1341 O O . TYR A 1 166 ? -3.293 39.938 -1.464 1 83.81 166 TYR A O 1
ATOM 1349 N N . ARG A 1 167 ? -5.395 39.062 -1.173 1 75.25 167 ARG A N 1
ATOM 1350 C CA . ARG A 1 167 ? -5.559 38.812 -2.598 1 75.25 167 ARG A CA 1
ATOM 1351 C C . ARG A 1 167 ? -5.582 40.094 -3.404 1 75.25 167 ARG A C 1
ATOM 1353 O O . ARG A 1 167 ? -6.164 41.094 -2.973 1 75.25 167 ARG A O 1
ATOM 1360 N N . PRO A 1 168 ? -4.816 40.031 -4.449 1 69.31 168 PRO A N 1
ATOM 1361 C CA . PRO A 1 168 ? -4.832 41.25 -5.262 1 69.31 168 PRO A CA 1
ATOM 1362 C C . PRO A 1 168 ? -6.219 41.562 -5.812 1 69.31 168 PRO A C 1
ATOM 1364 O O . PRO A 1 168 ? -7.004 40.656 -6.086 1 69.31 168 PRO A O 1
ATOM 1367 N N . ASP A 1 169 ? -6.777 42.719 -5.66 1 54.81 169 ASP A N 1
ATOM 1368 C CA . ASP A 1 169 ? -8.023 43.156 -6.289 1 54.81 169 ASP A CA 1
ATOM 1369 C C . ASP A 1 169 ? -8.023 42.844 -7.785 1 54.81 169 ASP A C 1
ATOM 1371 O O . ASP A 1 169 ? -7.047 43.156 -8.484 1 54.81 169 ASP A O 1
ATOM 1375 N N . PRO A 1 170 ? -9.016 41.875 -8.312 1 53.84 170 PRO A N 1
ATOM 1376 C CA . PRO A 1 170 ? -9.031 41.531 -9.734 1 53.84 170 PRO A CA 1
ATOM 1377 C C . PRO A 1 170 ? -8.836 42.75 -10.641 1 53.84 170 PRO A C 1
ATOM 1379 O O . PRO A 1 170 ? -8.352 42.625 -11.766 1 53.84 170 PRO A O 1
ATOM 1382 N N . LYS A 1 171 ? -9.547 44 -10.352 1 52.59 171 LYS A N 1
ATOM 1383 C CA . LYS A 1 171 ? -9.461 45.156 -11.211 1 52.59 171 LYS A CA 1
ATOM 1384 C C . LYS A 1 171 ? -8.047 45.75 -11.227 1 52.59 171 LYS A C 1
ATOM 1386 O O . LYS A 1 171 ? -7.746 46.625 -12.008 1 52.59 171 LYS A O 1
ATOM 1391 N N . GLU A 1 172 ? -7.473 45.469 -10.117 1 46.97 172 GLU A N 1
ATOM 1392 C CA . GLU A 1 172 ? -6.121 46.031 -10.086 1 46.97 172 GLU A CA 1
ATOM 1393 C C . GLU A 1 172 ? -5.176 45.219 -10.969 1 46.97 172 GLU A C 1
ATOM 1395 O O . GLU A 1 172 ? -5.211 43.969 -10.945 1 46.97 172 GLU A O 1
ATOM 1400 N N . ILE A 1 173 ? -4.793 45.656 -12.078 1 42.28 173 ILE A N 1
ATOM 1401 C CA . ILE A 1 173 ? -3.936 45.219 -13.164 1 42.28 173 ILE A CA 1
ATOM 1402 C C . ILE A 1 173 ? -3.039 44.062 -12.68 1 42.28 173 ILE A C 1
ATOM 1404 O O . ILE A 1 173 ? -2.799 43.938 -11.477 1 42.28 173 ILE A O 1
ATOM 1408 N N . GLU A 1 174 ? -1.953 43.625 -13.562 1 41.91 174 GLU A N 1
ATOM 1409 C CA . GLU A 1 174 ? -1.007 42.562 -13.891 1 41.91 174 GLU A CA 1
ATOM 1410 C C . GLU A 1 174 ? -0.279 42.062 -12.648 1 41.91 174 GLU A C 1
ATOM 1412 O O . GLU A 1 174 ? -0.073 40.844 -12.484 1 41.91 174 GLU A O 1
ATOM 1417 N N . THR A 1 175 ? 0.869 42.844 -12.109 1 46.59 175 THR A N 1
ATOM 1418 C CA . THR A 1 175 ? 2.15 42.625 -11.445 1 46.59 175 THR A CA 1
ATOM 1419 C C . THR A 1 175 ? 1.962 42.531 -9.93 1 46.59 175 THR A C 1
ATOM 1421 O O . THR A 1 175 ? 2.93 42.344 -9.195 1 46.59 175 THR A O 1
ATOM 1424 N N . ASN A 1 176 ? 0.713 42.625 -9.109 1 58.12 176 ASN A N 1
ATOM 1425 C CA . ASN A 1 176 ? 0.794 43.125 -7.742 1 58.12 176 ASN A CA 1
ATOM 1426 C C . ASN A 1 176 ? 0.505 42.031 -6.723 1 58.12 176 ASN A C 1
ATOM 1428 O O . ASN A 1 176 ? -0.446 41.281 -6.883 1 58.12 176 ASN A O 1
ATOM 1432 N N . VAL A 1 177 ? 1.326 41.406 -6.031 1 72.19 177 VAL A N 1
ATOM 1433 C CA . VAL A 1 177 ? 1.388 40.406 -4.973 1 72.19 177 VAL A CA 1
ATOM 1434 C C . VAL A 1 177 ? 0.385 40.75 -3.873 1 72.19 177 VAL A C 1
ATOM 1436 O O . VAL A 1 177 ? 0.12 39.938 -2.99 1 72.19 177 VAL A O 1
ATOM 1439 N N . GLY A 1 178 ? -0.48 41.844 -3.963 1 79.44 178 GLY A N 1
ATOM 1440 C CA . GLY A 1 178 ? -1.427 42.25 -2.936 1 79.44 178 GLY A CA 1
ATOM 1441 C C . GLY A 1 178 ? -0.783 43.031 -1.805 1 79.44 178 GLY A C 1
ATOM 1442 O O . GLY A 1 178 ? 0.443 43.031 -1.67 1 79.44 178 GLY A O 1
ATOM 1443 N N . ARG A 1 179 ? -1.594 43.594 -1.008 1 86.94 179 ARG A N 1
ATOM 1444 C CA . ARG A 1 179 ? -1.102 44.375 0.118 1 86.94 179 ARG A CA 1
ATOM 1445 C C . ARG A 1 179 ? -0.713 43.469 1.287 1 86.94 179 ARG A C 1
ATOM 1447 O O . ARG A 1 179 ? -1.288 42.406 1.469 1 86.94 179 ARG A O 1
ATOM 1454 N N . TYR A 1 180 ? 0.32 43.969 2.016 1 92.19 180 TYR A N 1
ATOM 1455 C CA . TYR A 1 180 ? 0.781 43.219 3.191 1 92.19 180 TYR A CA 1
ATOM 1456 C C . TYR A 1 180 ? -0.336 43.094 4.219 1 92.19 180 TYR A C 1
ATOM 1458 O O . TYR A 1 180 ? -1.039 44.062 4.516 1 92.19 180 TYR A O 1
ATOM 1466 N N . HIS A 1 181 ? -0.557 41.938 4.699 1 91.62 181 HIS A N 1
ATOM 1467 C CA . HIS A 1 181 ? -1.627 41.656 5.652 1 91.62 181 HIS A CA 1
ATOM 1468 C C . HIS A 1 181 ? -1.154 41.844 7.086 1 91.62 181 HIS A C 1
ATOM 1470 O O . HIS A 1 181 ? -0.826 40.875 7.781 1 91.62 181 HIS A O 1
ATOM 1476 N N . LEU A 1 182 ? -1.319 42.938 7.633 1 92.94 182 LEU A N 1
ATOM 1477 C CA . LEU A 1 182 ? -0.771 43.344 8.922 1 92.94 182 LEU A CA 1
ATOM 1478 C C . LEU A 1 182 ? -1.511 42.656 10.062 1 92.94 182 LEU A C 1
ATOM 1480 O O . LEU A 1 182 ? -0.904 42.312 11.078 1 92.94 182 LEU A O 1
ATOM 1484 N N . GLU A 1 183 ? -2.758 42.375 9.961 1 90.69 183 GLU A N 1
ATOM 1485 C CA . GLU A 1 183 ? -3.619 41.969 11.07 1 90.69 183 GLU A CA 1
ATOM 1486 C C . GLU A 1 183 ? -3.516 40.469 11.32 1 90.69 183 GLU A C 1
ATOM 1488 O O . GLU A 1 183 ? -3.938 39.969 12.367 1 90.69 183 GLU A O 1
ATOM 1493 N N . THR A 1 184 ? -2.973 39.75 10.414 1 90.31 184 THR A N 1
ATOM 1494 C CA . THR A 1 184 ? -2.928 38.312 10.539 1 90.31 184 THR A CA 1
ATOM 1495 C C . THR A 1 184 ? -2.025 37.906 11.695 1 90.31 184 THR A C 1
ATOM 1497 O O . THR A 1 184 ? -1.161 38.656 12.125 1 90.31 184 THR A O 1
ATOM 1500 N N . ILE A 1 185 ? -2.346 36.625 12.109 1 91.44 185 ILE A N 1
ATOM 1501 C CA . ILE A 1 185 ? -1.479 36.031 13.117 1 91.44 185 ILE A CA 1
ATOM 1502 C C . ILE A 1 185 ? -0.217 35.5 12.445 1 91.44 185 ILE A C 1
ATOM 1504 O O . ILE A 1 185 ? -0.295 34.656 11.547 1 91.44 185 ILE A O 1
ATOM 1508 N N . GLY A 1 186 ? 0.885 36 12.711 1 91.44 186 GLY A N 1
ATOM 1509 C CA . GLY A 1 186 ? 2.137 35.625 12.086 1 91.44 186 GLY A CA 1
ATOM 1510 C C . GLY A 1 186 ? 2.426 36.375 10.797 1 91.44 186 GLY A C 1
ATOM 1511 O O . GLY A 1 186 ? 1.513 36.906 10.172 1 91.44 186 GLY A O 1
ATOM 1512 N N . SER A 1 187 ? 3.539 36.344 10.328 1 94.44 187 SER A N 1
ATOM 1513 C CA . SER A 1 187 ? 3.951 37.156 9.188 1 94.44 187 SER A CA 1
ATOM 1514 C C . SER A 1 187 ? 4.016 36.312 7.914 1 94.44 187 SER A C 1
ATOM 1516 O O . SER A 1 187 ? 3.785 36.844 6.816 1 94.44 187 SER A O 1
ATOM 1518 N N . PHE A 1 188 ? 4.262 35.094 8.055 1 93.38 188 PHE A N 1
ATOM 1519 C CA . PHE A 1 188 ? 4.637 34.312 6.883 1 93.38 188 PHE A CA 1
ATOM 1520 C C . PHE A 1 188 ? 3.535 33.312 6.523 1 93.38 188 PHE A C 1
ATOM 1522 O O . PHE A 1 188 ? 2.791 32.875 7.398 1 93.38 188 PHE A O 1
ATOM 1529 N N . MET A 1 189 ? 3.455 32.938 5.289 1 88.56 189 MET A N 1
ATOM 1530 C CA . MET A 1 189 ? 2.57 31.875 4.82 1 88.56 189 MET A CA 1
ATOM 1531 C C . MET A 1 189 ? 3.068 30.5 5.281 1 88.56 189 MET A C 1
ATOM 1533 O O . MET A 1 189 ? 4.273 30.297 5.449 1 88.56 189 MET A O 1
ATOM 1537 N N . PRO A 1 190 ? 2.115 29.594 5.395 1 83.56 190 PRO A N 1
ATOM 1538 C CA . PRO A 1 190 ? 2.537 28.266 5.828 1 83.56 190 PRO A CA 1
ATOM 1539 C C . PRO A 1 190 ? 3.461 27.578 4.82 1 83.56 190 PRO A C 1
ATOM 1541 O O . PRO A 1 190 ? 3.242 27.688 3.609 1 83.56 190 PRO A O 1
ATOM 1544 N N . TYR A 1 191 ? 4.367 26.891 5.297 1 79.44 191 TYR A N 1
ATOM 1545 C CA . TYR A 1 191 ? 5.457 26.297 4.531 1 79.44 191 TYR A CA 1
ATOM 1546 C C . TYR A 1 191 ? 4.945 25.172 3.637 1 79.44 191 TYR A C 1
ATOM 1548 O O . TYR A 1 191 ? 5.27 25.125 2.447 1 79.44 191 TYR A O 1
ATOM 1556 N N . PHE A 1 192 ? 4.098 24.25 4.023 1 74.44 192 PHE A N 1
ATOM 1557 C CA . PHE A 1 192 ? 3.785 22.984 3.365 1 74.44 192 PHE A CA 1
ATOM 1558 C C . PHE A 1 192 ? 3.023 23.234 2.068 1 74.44 192 PHE A C 1
ATOM 1560 O O . PHE A 1 192 ? 3.307 22.594 1.05 1 74.44 192 PHE A O 1
ATOM 1567 N N . GLY A 1 193 ? 2.084 24.156 2.09 1 76.25 193 GLY A N 1
ATOM 1568 C CA . GLY A 1 193 ? 1.292 24.422 0.899 1 76.25 193 GLY A CA 1
ATOM 1569 C C . GLY A 1 193 ? 2.109 24.984 -0.251 1 76.25 193 GLY A C 1
ATOM 1570 O O . GLY A 1 193 ? 1.985 24.516 -1.388 1 76.25 193 GLY A O 1
ATOM 1571 N N . LEU A 1 194 ? 2.982 25.875 0.054 1 85.69 194 LEU A N 1
ATOM 1572 C CA . LEU A 1 194 ? 3.781 26.531 -0.978 1 85.69 194 LEU A CA 1
ATOM 1573 C C . LEU A 1 194 ? 4.863 25.594 -1.5 1 85.69 194 LEU A C 1
ATOM 1575 O O . LEU A 1 194 ? 5.199 25.625 -2.686 1 85.69 194 LEU A O 1
ATOM 1579 N N . TYR A 1 195 ? 5.387 24.797 -0.575 1 85.12 195 TYR A N 1
ATOM 1580 C CA . TYR A 1 195 ? 6.383 23.828 -1.002 1 85.12 195 TYR A CA 1
ATOM 1581 C C . TYR A 1 195 ? 5.77 22.812 -1.955 1 85.12 195 TYR A C 1
ATOM 1583 O O . TYR A 1 195 ? 6.379 22.453 -2.967 1 85.12 195 TYR A O 1
ATOM 1591 N N . ARG A 1 196 ? 4.621 22.328 -1.636 1 79.62 196 ARG A N 1
ATOM 1592 C CA . ARG A 1 196 ? 3.908 21.391 -2.502 1 79.62 196 ARG A CA 1
ATOM 1593 C C . ARG A 1 196 ? 3.631 22.016 -3.867 1 79.62 196 ARG A C 1
ATOM 1595 O O . ARG A 1 196 ? 3.826 21.375 -4.898 1 79.62 196 ARG A O 1
ATOM 1602 N N . LYS A 1 197 ? 3.129 23.25 -3.852 1 85.88 197 LYS A N 1
ATOM 1603 C CA . LYS A 1 197 ? 2.846 23.938 -5.102 1 85.88 197 LYS A CA 1
ATOM 1604 C C . LYS A 1 197 ? 4.113 24.094 -5.941 1 85.88 197 LYS A C 1
ATOM 1606 O O . LYS A 1 197 ? 4.082 23.922 -7.16 1 85.88 197 LYS A O 1
ATOM 1611 N N . TRP A 1 198 ? 5.195 24.516 -5.242 1 89 198 TRP A N 1
ATOM 1612 C CA . TRP A 1 198 ? 6.5 24.656 -5.875 1 89 198 TRP A CA 1
ATOM 1613 C C . TRP A 1 198 ? 6.918 23.375 -6.57 1 89 198 TRP A C 1
ATOM 1615 O O . TRP A 1 198 ? 7.312 23.391 -7.738 1 89 198 TRP A O 1
ATOM 1625 N N . ARG A 1 199 ? 6.699 22.312 -5.973 1 84.19 199 ARG A N 1
ATOM 1626 C CA . ARG A 1 199 ? 7.082 21 -6.516 1 84.19 199 ARG A CA 1
ATOM 1627 C C . ARG A 1 199 ? 6.109 20.562 -7.602 1 84.19 199 ARG A C 1
ATOM 1629 O O . ARG A 1 199 ? 6.527 20.109 -8.664 1 84.19 199 ARG A O 1
ATOM 1636 N N . GLU A 1 200 ? 4.828 20.641 -7.375 1 84.44 200 GLU A N 1
ATOM 1637 C CA . GLU A 1 200 ? 3.797 20.156 -8.297 1 84.44 200 GLU A CA 1
ATOM 1638 C C . GLU A 1 200 ? 3.816 20.938 -9.602 1 84.44 200 GLU A C 1
ATOM 1640 O O . GLU A 1 200 ? 3.613 20.375 -10.68 1 84.44 200 GLU A O 1
ATOM 1645 N N . ARG A 1 201 ? 4.016 22.203 -9.492 1 89.5 201 ARG A N 1
ATOM 1646 C CA . ARG A 1 201 ? 4.066 23.016 -10.703 1 89.5 201 ARG A CA 1
ATOM 1647 C C . ARG A 1 201 ? 5.266 22.641 -11.562 1 89.5 201 ARG A C 1
ATOM 1649 O O . ARG A 1 201 ? 5.184 22.641 -12.797 1 89.5 201 ARG A O 1
ATOM 1656 N N . GLY A 1 202 ? 6.344 22.422 -10.883 1 89.69 202 GLY A N 1
ATOM 1657 C CA . GLY A 1 202 ? 7.508 21.938 -11.617 1 89.69 202 GLY A CA 1
ATOM 1658 C C . GLY A 1 202 ? 7.273 20.609 -12.305 1 89.69 202 GLY A C 1
ATOM 1659 O O . GLY A 1 202 ? 7.609 20.438 -13.477 1 89.69 202 GLY A O 1
ATOM 1660 N N . MET A 1 203 ? 6.664 19.703 -11.68 1 87.06 203 MET A N 1
ATOM 1661 C CA . MET A 1 203 ? 6.387 18.375 -12.234 1 87.06 203 MET A CA 1
ATOM 1662 C C . MET A 1 203 ? 5.363 18.469 -13.359 1 87.06 203 MET A C 1
ATOM 1664 O O . MET A 1 203 ? 5.484 17.766 -14.375 1 87.06 203 MET A O 1
ATOM 1668 N N . ASN A 1 204 ? 4.367 19.297 -13.148 1 90.25 204 ASN A N 1
ATOM 1669 C CA . ASN A 1 204 ? 3.365 19.5 -14.188 1 90.25 204 ASN A CA 1
ATOM 1670 C C . ASN A 1 204 ? 3.979 20.094 -15.453 1 90.25 204 ASN A C 1
ATOM 1672 O O . ASN A 1 204 ? 3.572 19.75 -16.562 1 90.25 204 ASN A O 1
ATOM 1676 N N . ALA A 1 205 ? 4.918 20.984 -15.203 1 92.38 205 ALA A N 1
ATOM 1677 C CA . ALA A 1 205 ? 5.617 21.562 -16.344 1 92.38 205 ALA A CA 1
ATOM 1678 C C . ALA A 1 205 ? 6.371 20.5 -17.141 1 92.38 205 ALA A C 1
ATOM 1680 O O . ALA A 1 205 ? 6.363 20.5 -18.359 1 92.38 205 ALA A O 1
ATOM 1681 N N . ILE A 1 206 ? 7.008 19.625 -16.469 1 89.56 206 ILE A N 1
ATOM 1682 C CA . ILE A 1 206 ? 7.719 18.516 -17.109 1 89.56 206 ILE A CA 1
ATOM 1683 C C . ILE A 1 206 ? 6.73 17.656 -17.891 1 89.56 206 ILE A C 1
ATOM 1685 O O . ILE A 1 206 ? 6.965 17.312 -19.047 1 89.56 206 ILE A O 1
ATOM 1689 N N . ARG A 1 207 ? 5.621 17.359 -17.281 1 88.69 207 ARG A N 1
ATOM 1690 C CA . ARG A 1 207 ? 4.625 16.469 -17.875 1 88.69 207 ARG A CA 1
ATOM 1691 C C . ARG A 1 207 ? 4.059 17.062 -19.156 1 88.69 207 ARG A C 1
ATOM 1693 O O . ARG A 1 207 ? 3.947 16.375 -20.172 1 88.69 207 ARG A O 1
ATOM 1700 N N . GLU A 1 208 ? 3.684 18.344 -19.062 1 91.19 208 GLU A N 1
ATOM 1701 C CA . GLU A 1 208 ? 3.111 19.031 -20.219 1 91.19 208 GLU A CA 1
ATOM 1702 C C . GLU A 1 208 ? 4.07 19 -21.406 1 91.19 208 GLU A C 1
ATOM 1704 O O . GLU A 1 208 ? 3.652 18.781 -22.547 1 91.19 208 GLU A O 1
ATOM 1709 N N . GLU A 1 209 ? 5.344 19.203 -21.125 1 92 209 GLU A N 1
ATOM 1710 C CA . GLU A 1 209 ? 6.344 19.188 -22.188 1 92 209 GLU A CA 1
ATOM 1711 C C . GLU A 1 209 ? 6.539 17.781 -22.75 1 92 209 GLU A C 1
ATOM 1713 O O . GLU A 1 209 ? 6.66 17.594 -23.953 1 92 209 GLU A O 1
ATOM 1718 N N . LEU A 1 210 ? 6.609 16.797 -21.922 1 88.44 210 LEU A N 1
ATOM 1719 C CA . LEU A 1 210 ? 6.812 15.43 -22.359 1 88.44 210 LEU A CA 1
ATOM 1720 C C . LEU A 1 210 ? 5.609 14.922 -23.141 1 88.44 210 LEU A C 1
ATOM 1722 O O . LEU A 1 210 ? 5.77 14.195 -24.125 1 88.44 210 LEU A O 1
ATOM 1726 N N . GLU A 1 211 ? 4.391 15.266 -22.672 1 87.25 211 GLU A N 1
ATOM 1727 C CA . GLU A 1 211 ? 3.176 14.891 -23.391 1 87.25 211 GLU A CA 1
ATOM 1728 C C . GLU A 1 211 ? 3.129 15.539 -24.766 1 87.25 211 GLU A C 1
ATOM 1730 O O . GLU A 1 211 ? 2.539 14.984 -25.703 1 87.25 211 GLU A O 1
ATOM 1735 N N . GLY A 1 212 ? 3.756 16.781 -24.875 1 88.31 212 GLY A N 1
ATOM 1736 C CA . GLY A 1 212 ? 3.877 17.453 -26.172 1 88.31 212 GLY A CA 1
ATOM 1737 C C . GLY A 1 212 ? 5.047 16.938 -26.984 1 88.31 212 GLY A C 1
ATOM 1738 O O . GLY A 1 212 ? 5.445 17.578 -27.969 1 88.31 212 GLY A O 1
ATOM 1739 N N . ASP A 1 213 ? 5.77 15.781 -26.609 1 86.19 213 ASP A N 1
ATOM 1740 C CA . ASP A 1 213 ? 6.871 15.094 -27.281 1 86.19 213 ASP A CA 1
ATOM 1741 C C . ASP A 1 213 ? 8.117 15.984 -27.344 1 86.19 213 ASP A C 1
ATOM 1743 O O . ASP A 1 213 ? 8.789 16.047 -28.375 1 86.19 213 ASP A O 1
ATOM 1747 N N . ARG A 1 214 ? 8.297 16.812 -26.359 1 88.56 214 ARG A N 1
ATOM 1748 C CA . ARG A 1 214 ? 9.5 17.625 -26.234 1 88.56 214 ARG A CA 1
ATOM 1749 C C . ARG A 1 214 ? 10.383 17.125 -25.094 1 88.56 214 ARG A C 1
ATOM 1751 O O . ARG A 1 214 ? 9.883 16.703 -24.047 1 88.56 214 ARG A O 1
ATOM 1758 N N . SER A 1 215 ? 11.695 17.109 -25.281 1 89.12 215 SER A N 1
ATOM 1759 C CA . SER A 1 215 ? 12.648 16.672 -24.266 1 89.12 215 SER A CA 1
ATOM 1760 C C . SER A 1 215 ? 12.969 17.797 -23.281 1 89.12 215 SER A C 1
ATOM 1762 O O . SER A 1 215 ? 13.039 18.969 -23.688 1 89.12 215 SER A O 1
ATOM 1764 N N . VAL A 1 216 ? 13.031 17.438 -22.062 1 90 216 VAL A N 1
ATOM 1765 C CA . VAL A 1 216 ? 13.266 18.469 -21.062 1 90 216 VAL A CA 1
ATOM 1766 C C . VAL A 1 216 ? 14.398 18.047 -20.125 1 90 216 VAL A C 1
ATOM 1768 O O . VAL A 1 216 ? 14.695 16.859 -20.016 1 90 216 VAL A O 1
ATOM 1771 N N . VAL A 1 217 ? 15.062 18.969 -19.641 1 88.69 217 VAL A N 1
ATOM 1772 C CA . VAL A 1 217 ? 16.062 18.781 -18.594 1 88.69 217 VAL A CA 1
ATOM 1773 C C . VAL A 1 217 ? 15.625 19.469 -17.312 1 88.69 217 VAL A C 1
ATOM 1775 O O . VAL A 1 217 ? 15.234 20.641 -17.328 1 88.69 217 VAL A O 1
ATOM 1778 N N . ALA A 1 218 ? 15.531 18.688 -16.25 1 86.94 218 ALA A N 1
ATOM 1779 C CA . ALA A 1 218 ? 15.188 19.25 -14.953 1 86.94 218 ALA A CA 1
ATOM 1780 C C . ALA A 1 218 ? 16.375 19.156 -13.992 1 86.94 218 ALA A C 1
ATOM 1782 O O . ALA A 1 218 ? 17.109 18.172 -13.984 1 86.94 218 ALA A O 1
ATOM 1783 N N . ILE A 1 219 ? 16.625 20.203 -13.273 1 85.44 219 ILE A N 1
ATOM 1784 C CA . ILE A 1 219 ? 17.734 20.219 -12.336 1 85.44 219 ILE A CA 1
ATOM 1785 C C . ILE A 1 219 ? 17.297 20.844 -11.016 1 85.44 219 ILE A C 1
ATOM 1787 O O . ILE A 1 219 ? 16.516 21.797 -11.008 1 85.44 219 ILE A O 1
ATOM 1791 N N . SER A 1 220 ? 17.703 20.234 -9.938 1 83.38 220 SER A N 1
ATOM 1792 C CA . SER A 1 220 ? 17.531 20.797 -8.594 1 83.38 220 SER A CA 1
ATOM 1793 C C . SER A 1 220 ? 18.875 21.219 -8.008 1 83.38 220 SER A C 1
ATOM 1795 O O . SER A 1 220 ? 19.844 20.469 -8.07 1 83.38 220 SER A O 1
ATOM 1797 N N . MET A 1 221 ? 18.969 22.406 -7.613 1 84.56 221 MET A N 1
ATOM 1798 C CA . MET A 1 221 ? 20.188 22.953 -7.023 1 84.56 221 MET A CA 1
ATOM 1799 C C . MET A 1 221 ? 19.922 23.484 -5.617 1 84.56 221 MET A C 1
ATOM 1801 O O . MET A 1 221 ? 18.781 23.844 -5.293 1 84.56 221 MET A O 1
ATOM 1805 N N . ASP A 1 222 ? 20.969 23.469 -4.723 1 84.75 222 ASP A N 1
ATOM 1806 C CA . ASP A 1 222 ? 20.891 23.953 -3.346 1 84.75 222 ASP A CA 1
ATOM 1807 C C . ASP A 1 222 ? 22.188 24.656 -2.936 1 84.75 222 ASP A C 1
ATOM 1809 O O . ASP A 1 222 ? 23.281 24.172 -3.236 1 84.75 222 ASP A O 1
ATOM 1813 N N . PHE A 1 223 ? 22.062 25.781 -2.398 1 88.38 223 PHE A N 1
ATOM 1814 C CA . PHE A 1 223 ? 23.234 26.516 -1.928 1 88.38 223 PHE A CA 1
ATOM 1815 C C . PHE A 1 223 ? 23.781 25.891 -0.649 1 88.38 223 PHE A C 1
ATOM 1817 O O . PHE A 1 223 ? 23.016 25.469 0.219 1 88.38 223 PHE A O 1
ATOM 1824 N N . THR A 1 224 ? 25.078 25.875 -0.546 1 85.94 224 THR A N 1
ATOM 1825 C CA . THR A 1 224 ? 25.734 25.312 0.63 1 85.94 224 THR A CA 1
ATOM 1826 C C . THR A 1 224 ? 25.766 26.328 1.771 1 85.94 224 THR A C 1
ATOM 1828 O O . THR A 1 224 ? 26.25 27.453 1.601 1 85.94 224 THR A O 1
ATOM 1831 N N . SER A 1 225 ? 25.328 25.938 3.006 1 87.94 225 SER A N 1
ATOM 1832 C CA . SER A 1 225 ? 25.344 26.781 4.195 1 87.94 225 SER A CA 1
ATOM 1833 C C . SER A 1 225 ? 24.906 28.219 3.859 1 87.94 225 SER A C 1
ATOM 1835 O O . SER A 1 225 ? 25.609 29.172 4.199 1 87.94 225 SER A O 1
ATOM 1837 N N . TYR A 1 226 ? 23.828 28.406 3.203 1 90.75 226 TYR A N 1
ATOM 1838 C CA . TYR A 1 226 ? 23.359 29.625 2.562 1 90.75 226 TYR A CA 1
ATOM 1839 C C . TYR A 1 226 ? 23.297 30.781 3.559 1 90.75 226 TYR A C 1
ATOM 1841 O O . TYR A 1 226 ? 23.938 31.812 3.359 1 90.75 226 TYR A O 1
ATOM 1849 N N . TYR A 1 227 ? 22.578 30.625 4.742 1 93.06 227 TYR A N 1
ATOM 1850 C CA . TYR A 1 227 ? 22.391 31.703 5.707 1 93.06 227 TYR A CA 1
ATOM 1851 C C . TYR A 1 227 ? 23.734 32.125 6.301 1 93.06 227 TYR A C 1
ATOM 1853 O O . TYR A 1 227 ? 23.938 33.312 6.57 1 93.06 227 TYR A O 1
ATOM 1861 N N . HIS A 1 228 ? 24.656 31.234 6.391 1 92.38 228 HIS A N 1
ATOM 1862 C CA . HIS A 1 228 ? 25.922 31.469 7.082 1 92.38 228 HIS A CA 1
ATOM 1863 C C . HIS A 1 228 ? 26.922 32.188 6.172 1 92.38 228 HIS A C 1
ATOM 1865 O O . HIS A 1 228 ? 27.969 32.625 6.633 1 92.38 228 HIS A O 1
ATOM 1871 N N . GLN A 1 229 ? 26.531 32.312 4.93 1 92.31 229 GLN A N 1
ATOM 1872 C CA . GLN A 1 229 ? 27.469 32.906 3.969 1 92.31 229 GLN A CA 1
ATOM 1873 C C . GLN A 1 229 ? 26.969 34.25 3.475 1 92.31 229 GLN A C 1
ATOM 1875 O O . GLN A 1 229 ? 27.562 34.844 2.57 1 92.31 229 GLN A O 1
ATOM 1880 N N . ILE A 1 230 ? 26.016 34.781 4.051 1 94.88 230 ILE A N 1
ATOM 1881 C CA . ILE A 1 230 ? 25.406 36 3.543 1 94.88 230 ILE A CA 1
ATOM 1882 C C . ILE A 1 230 ? 25.922 37.219 4.34 1 94.88 230 ILE A C 1
ATOM 1884 O O . ILE A 1 230 ? 25.859 37.219 5.574 1 94.88 230 ILE A O 1
ATOM 1888 N N . ASP A 1 231 ? 26.438 38.125 3.658 1 94.56 231 ASP A N 1
ATOM 1889 C CA . ASP A 1 231 ? 26.766 39.438 4.227 1 94.56 231 ASP A CA 1
ATOM 1890 C C . ASP A 1 231 ? 25.531 40.344 4.258 1 94.56 231 ASP A C 1
ATOM 1892 O O . ASP A 1 231 ? 25.047 40.781 3.207 1 94.56 231 ASP A O 1
ATOM 1896 N N . PRO A 1 232 ? 25.062 40.719 5.414 1 94.06 232 PRO A N 1
ATOM 1897 C CA . PRO A 1 232 ? 23.797 41.469 5.488 1 94.06 232 PRO A CA 1
ATOM 1898 C C . PRO A 1 232 ? 23.953 42.906 5.082 1 94.06 232 PRO A C 1
ATOM 1900 O O . PRO A 1 232 ? 22.953 43.625 4.91 1 94.06 232 PRO A O 1
ATOM 1903 N N . SER A 1 233 ? 25.078 43.406 4.77 1 93.5 233 SER A N 1
ATOM 1904 C CA . SER A 1 233 ? 25.312 44.812 4.508 1 93.5 233 SER A CA 1
ATOM 1905 C C . SER A 1 233 ? 24.625 45.281 3.219 1 93.5 233 SER A C 1
ATOM 1907 O O . SER A 1 233 ? 24.312 46.469 3.051 1 93.5 233 SER A O 1
ATOM 1909 N N . PHE A 1 234 ? 24.297 44.375 2.395 1 94 234 PHE A N 1
ATOM 1910 C CA . PHE A 1 234 ? 23.812 44.719 1.063 1 94 234 PHE A CA 1
ATOM 1911 C C . PHE A 1 234 ? 22.422 45.312 1.133 1 94 234 PHE A C 1
ATOM 1913 O O . PHE A 1 234 ? 22.016 46.094 0.25 1 94 234 PHE A O 1
ATOM 1920 N N . ILE A 1 235 ? 21.578 45.094 2.113 1 94.56 235 ILE A N 1
ATOM 1921 C CA . ILE A 1 235 ? 20.156 45.406 2.107 1 94.56 235 ILE A CA 1
ATOM 1922 C C . ILE A 1 235 ? 19.953 46.906 2.205 1 94.56 235 ILE A C 1
ATOM 1924 O O . ILE A 1 235 ? 18.875 47.438 1.887 1 94.56 235 ILE A O 1
ATOM 1928 N N . SER A 1 236 ? 20.969 47.625 2.754 1 94.69 236 SER A N 1
ATOM 1929 C CA . SER A 1 236 ? 20.844 49.094 2.889 1 94.69 236 SER A CA 1
ATOM 1930 C C . SER A 1 236 ? 21.625 49.812 1.796 1 94.69 236 SER A C 1
ATOM 1932 O O . SER A 1 236 ? 21.625 51.031 1.729 1 94.69 236 SER A O 1
ATOM 1934 N N . LYS A 1 237 ? 22.281 49.094 0.947 1 94.56 237 LYS A N 1
ATOM 1935 C CA . LYS A 1 237 ? 23.078 49.719 -0.105 1 94.56 237 LYS A CA 1
ATOM 1936 C C . LYS A 1 237 ? 22.188 50.281 -1.2 1 94.56 237 LYS A C 1
ATOM 1938 O O . LYS A 1 237 ? 21.25 49.656 -1.646 1 94.56 237 LYS A O 1
ATOM 1943 N N . LYS A 1 238 ? 22.531 51.438 -1.629 1 92 238 LYS A N 1
ATOM 1944 C CA . LYS A 1 238 ? 21.75 52.156 -2.625 1 92 238 LYS A CA 1
ATOM 1945 C C . LYS A 1 238 ? 21.734 51.406 -3.961 1 92 238 LYS A C 1
ATOM 1947 O O . LYS A 1 238 ? 20.719 51.406 -4.66 1 92 238 LYS A O 1
ATOM 1952 N N . ARG A 1 239 ? 22.828 50.875 -4.262 1 91.94 239 ARG A N 1
ATOM 1953 C CA . ARG A 1 239 ? 22.938 50.156 -5.527 1 91.94 239 ARG A CA 1
ATOM 1954 C C . ARG A 1 239 ? 22 48.969 -5.562 1 91.94 239 ARG A C 1
ATOM 1956 O O . ARG A 1 239 ? 21.391 48.688 -6.594 1 91.94 239 ARG A O 1
ATOM 1963 N N . PHE A 1 240 ? 21.953 48.25 -4.488 1 94.56 240 PHE A N 1
ATOM 1964 C CA . PHE A 1 240 ? 21.062 47.125 -4.402 1 94.56 240 PHE A CA 1
ATOM 1965 C C . PHE A 1 240 ? 19.609 47.562 -4.477 1 94.56 240 PHE A C 1
ATOM 1967 O O . PHE A 1 240 ? 18.812 46.969 -5.223 1 94.56 240 PHE A O 1
ATOM 1974 N N . LEU A 1 241 ? 19.219 48.562 -3.662 1 95.75 241 LEU A N 1
ATOM 1975 C CA . LEU A 1 241 ? 17.844 49.062 -3.619 1 95.75 241 LEU A CA 1
ATOM 1976 C C . LEU A 1 241 ? 17.391 49.5 -5 1 95.75 241 LEU A C 1
ATOM 1978 O O . LEU A 1 241 ? 16.266 49.219 -5.418 1 95.75 241 LEU A O 1
ATOM 1982 N N . ALA A 1 242 ? 18.281 50.156 -5.715 1 92.31 242 ALA A N 1
ATOM 1983 C CA . ALA A 1 242 ? 17.969 50.625 -7.062 1 92.31 242 ALA A CA 1
ATOM 1984 C C . ALA A 1 242 ? 17.766 49.469 -8.023 1 92.31 242 ALA A C 1
ATOM 1986 O O . ALA A 1 242 ? 16.828 49.438 -8.812 1 92.31 242 ALA A O 1
ATOM 1987 N N . SER A 1 243 ? 18.656 48.562 -7.918 1 91.5 243 SER A N 1
ATOM 1988 C CA . SER A 1 243 ? 18.594 47.406 -8.805 1 91.5 243 SER A CA 1
ATOM 1989 C C . SER A 1 243 ? 17.359 46.562 -8.523 1 91.5 243 SER A C 1
ATOM 1991 O O . SER A 1 243 ? 16.781 45.969 -9.438 1 91.5 243 SER A O 1
ATOM 1993 N N . ALA A 1 244 ? 17 46.438 -7.297 1 93.19 244 ALA A N 1
ATOM 1994 C CA . ALA A 1 244 ? 15.867 45.594 -6.891 1 93.19 244 ALA A CA 1
ATOM 1995 C C . ALA A 1 244 ? 14.547 46.344 -7.102 1 93.19 244 ALA A C 1
ATOM 1997 O O . ALA A 1 244 ? 13.484 45.719 -7.148 1 93.19 244 ALA A O 1
ATOM 1998 N N . GLY A 1 245 ? 14.578 47.594 -7.266 1 91.94 245 GLY A N 1
ATOM 1999 C CA . GLY A 1 245 ? 13.383 48.406 -7.434 1 91.94 245 GLY A CA 1
ATOM 2000 C C . GLY A 1 245 ? 12.672 48.719 -6.121 1 91.94 245 GLY A C 1
ATOM 2001 O O . GLY A 1 245 ? 11.445 48.719 -6.066 1 91.94 245 GLY A O 1
ATOM 2002 N N . ILE A 1 246 ? 13.477 48.844 -5.062 1 94.69 246 ILE A N 1
ATOM 2003 C CA . ILE A 1 246 ? 12.93 49.125 -3.736 1 94.69 246 ILE A CA 1
ATOM 2004 C C . ILE A 1 246 ? 13.148 50.594 -3.402 1 94.69 246 ILE A C 1
ATOM 2006 O O . ILE A 1 246 ? 14.273 51.094 -3.502 1 94.69 246 ILE A O 1
ATOM 2010 N N . GLU A 1 247 ? 12.109 51.25 -3.02 1 93.06 247 GLU A N 1
ATOM 2011 C CA . GLU A 1 247 ? 12.18 52.656 -2.633 1 93.06 247 GLU A CA 1
ATOM 2012 C C . GLU A 1 247 ? 11.984 52.812 -1.129 1 93.06 247 GLU A C 1
ATOM 2014 O O . GLU A 1 247 ? 10.945 52.406 -0.585 1 93.06 247 GLU A O 1
ATOM 2019 N N . LEU A 1 248 ? 13.008 53.344 -0.496 1 94.69 248 LEU A N 1
ATOM 2020 C CA . LEU A 1 248 ? 12.938 53.625 0.932 1 94.69 248 LEU A CA 1
ATOM 2021 C C . LEU A 1 248 ? 13.102 55.125 1.192 1 94.69 248 LEU A C 1
ATOM 2023 O O . LEU A 1 248 ? 13.906 55.781 0.53 1 94.69 248 LEU A O 1
ATOM 2027 N N . ASP A 1 249 ? 12.336 55.688 2.018 1 92.69 249 ASP A N 1
ATOM 2028 C CA . ASP A 1 249 ? 12.555 57.094 2.428 1 92.69 249 ASP A CA 1
ATOM 2029 C C . ASP A 1 249 ? 13.742 57.188 3.383 1 92.69 249 ASP A C 1
ATOM 2031 O O . ASP A 1 249 ? 14.398 56.188 3.684 1 92.69 249 ASP A O 1
ATOM 2035 N N . ALA A 1 250 ? 14.055 58.375 3.848 1 90.88 250 ALA A N 1
ATOM 2036 C CA . ALA A 1 250 ? 15.258 58.625 4.645 1 90.88 250 ALA A CA 1
ATOM 2037 C C . ALA A 1 250 ? 15.164 57.906 5.996 1 90.88 250 ALA A C 1
ATOM 2039 O O . ALA A 1 250 ? 16.156 57.344 6.473 1 90.88 250 ALA A O 1
ATOM 2040 N N . TRP A 1 251 ? 14.062 57.969 6.574 1 94.19 251 TRP A N 1
ATOM 2041 C CA . TRP A 1 251 ? 13.875 57.344 7.875 1 94.19 251 TRP A CA 1
ATOM 2042 C C . TRP A 1 251 ? 13.945 55.812 7.754 1 94.19 251 TRP A C 1
ATOM 2044 O O . TRP A 1 251 ? 14.555 55.156 8.594 1 94.19 251 TRP A O 1
ATOM 2054 N N . GLU A 1 252 ? 13.305 55.281 6.766 1 95.69 252 GLU A N 1
ATOM 2055 C CA . GLU A 1 252 ? 13.32 53.844 6.523 1 95.69 252 GLU A CA 1
ATOM 2056 C C . GLU A 1 252 ? 14.742 53.344 6.289 1 95.69 252 GLU A C 1
ATOM 2058 O O . GLU A 1 252 ? 15.109 52.25 6.758 1 95.69 252 GLU A O 1
ATOM 2063 N N . LEU A 1 253 ? 15.422 54.062 5.52 1 95 253 LEU A N 1
ATOM 2064 C CA . LEU A 1 253 ? 16.812 53.688 5.238 1 95 253 LEU A CA 1
ATOM 2065 C C . LEU A 1 253 ? 17.641 53.719 6.516 1 95 253 LEU A C 1
ATOM 2067 O O . LEU A 1 253 ? 18.5 52.844 6.719 1 95 253 LEU A O 1
ATOM 2071 N N . ASP A 1 254 ? 17.391 54.719 7.371 1 94.12 254 ASP A N 1
ATOM 2072 C CA . ASP A 1 254 ? 18.125 54.812 8.633 1 94.12 254 ASP A CA 1
ATOM 2073 C C . ASP A 1 254 ? 17.812 53.625 9.539 1 94.12 254 ASP A C 1
ATOM 2075 O O . ASP A 1 254 ? 18.719 53.094 10.18 1 94.12 254 ASP A O 1
ATOM 2079 N N . PHE A 1 255 ? 16.578 53.312 9.648 1 96.12 255 PHE A N 1
ATOM 2080 C CA . PHE A 1 255 ? 16.188 52.156 10.438 1 96.12 255 PHE A CA 1
ATOM 2081 C C . PHE A 1 255 ? 16.828 50.906 9.891 1 96.12 255 PHE A C 1
ATOM 2083 O O . PHE A 1 255 ? 17.312 50.062 10.656 1 96.12 255 PHE A O 1
ATOM 2090 N N . THR A 1 256 ? 16.812 50.688 8.586 1 97 256 THR A N 1
ATOM 2091 C CA . THR A 1 256 ? 17.438 49.5 7.945 1 97 256 THR A CA 1
ATOM 2092 C C . THR A 1 256 ? 18.938 49.469 8.211 1 97 256 THR A C 1
ATOM 2094 O O . THR A 1 256 ? 19.5 48.406 8.484 1 97 256 THR A O 1
ATOM 2097 N N . LYS A 1 257 ? 19.578 50.656 8.148 1 96.19 257 LYS A N 1
ATOM 2098 C CA . LYS A 1 257 ? 21 50.719 8.438 1 96.19 257 LYS A CA 1
ATOM 2099 C C . LYS A 1 257 ? 21.297 50.344 9.883 1 96.19 257 LYS A C 1
ATOM 2101 O O . LYS A 1 257 ? 22.312 49.688 10.156 1 96.19 257 LYS A O 1
ATOM 2106 N N . ALA A 1 258 ? 20.422 50.75 10.758 1 95.94 258 ALA A N 1
ATOM 2107 C CA . ALA A 1 258 ? 20.578 50.344 12.156 1 95.94 258 ALA A CA 1
ATOM 2108 C C . ALA A 1 258 ? 20.516 48.844 12.32 1 95.94 258 ALA A C 1
ATOM 2110 O O . ALA A 1 258 ? 21.328 48.25 13.047 1 95.94 258 ALA A O 1
ATOM 2111 N N . PHE A 1 259 ? 19.562 48.219 11.711 1 96.56 259 PHE A N 1
ATOM 2112 C CA . PHE A 1 259 ? 19.438 46.781 11.789 1 96.56 259 PHE A CA 1
ATOM 2113 C C . PHE A 1 259 ? 20.641 46.094 11.164 1 96.56 259 PHE A C 1
ATOM 2115 O O . PHE A 1 259 ? 21.109 45.062 11.664 1 96.56 259 PHE A O 1
ATOM 2122 N N . VAL A 1 260 ? 21.078 46.625 10.016 1 96.12 260 VAL A N 1
ATOM 2123 C CA . VAL A 1 260 ? 22.25 46.062 9.328 1 96.12 260 VAL A CA 1
ATOM 2124 C C . VAL A 1 260 ? 23.453 46.062 10.273 1 96.12 260 VAL A C 1
ATOM 2126 O O . VAL A 1 260 ? 24.203 45.094 10.328 1 96.12 260 VAL A O 1
ATOM 2129 N N . LYS A 1 261 ? 23.609 47.156 10.992 1 95.88 261 LYS A N 1
ATOM 2130 C CA . LYS A 1 261 ? 24.703 47.219 11.953 1 95.88 261 LYS A CA 1
ATOM 2131 C C . LYS A 1 261 ? 24.609 46.125 13 1 95.88 261 LYS A C 1
ATOM 2133 O O . LYS A 1 261 ? 25.609 45.531 13.383 1 95.88 261 LYS A O 1
ATOM 2138 N N . ALA A 1 262 ? 23.438 45.938 13.445 1 96.12 262 ALA A N 1
ATOM 2139 C CA . ALA A 1 262 ? 23.219 44.875 14.43 1 96.12 262 ALA A CA 1
ATOM 2140 C C . ALA A 1 262 ? 23.5 43.5 13.828 1 96.12 262 ALA A C 1
ATOM 2142 O O . ALA A 1 262 ? 24.109 42.656 14.484 1 96.12 262 ALA A O 1
ATOM 2143 N N . LEU A 1 263 ? 23 43.219 12.625 1 95.81 263 LEU A N 1
ATOM 2144 C CA . LEU A 1 263 ? 23.234 41.969 11.961 1 95.81 263 LEU A CA 1
ATOM 2145 C C . LEU A 1 263 ? 24.719 41.75 11.711 1 95.81 263 LEU A C 1
ATOM 2147 O O . LEU A 1 263 ? 25.219 40.625 11.836 1 95.81 263 LEU A O 1
ATOM 2151 N N . ILE A 1 264 ? 25.438 42.812 11.289 1 95.19 264 ILE A N 1
ATOM 2152 C CA . ILE A 1 264 ? 26.875 42.719 11.094 1 95.19 264 ILE A CA 1
ATOM 2153 C C . ILE A 1 264 ? 27.562 42.406 12.422 1 95.19 264 ILE A C 1
ATOM 2155 O O . ILE A 1 264 ? 28.516 41.625 12.469 1 95.19 264 ILE A O 1
ATOM 2159 N N . GLY A 1 265 ? 27.047 43.062 13.484 1 94.5 265 GLY A N 1
ATOM 2160 C CA . GLY A 1 265 ? 27.562 42.75 14.812 1 94.5 265 GLY A CA 1
ATOM 2161 C C . GLY A 1 265 ? 27.406 41.281 15.18 1 94.5 265 GLY A C 1
ATOM 2162 O O . GLY A 1 265 ? 28.344 40.688 15.711 1 94.5 265 GLY A O 1
ATOM 2163 N N . TRP A 1 266 ? 26.25 40.781 14.969 1 95.25 266 TRP A N 1
ATOM 2164 C CA . TRP A 1 266 ? 26.016 39.344 15.227 1 95.25 266 TRP A CA 1
ATOM 2165 C C . TRP A 1 266 ? 26.938 38.469 14.375 1 95.25 266 TRP A C 1
ATOM 2167 O O . TRP A 1 266 ? 27.469 37.469 14.852 1 95.25 266 TRP A O 1
ATOM 2177 N N . SER A 1 267 ? 27.062 38.812 13.094 1 94.62 267 SER A N 1
ATOM 2178 C CA . SER A 1 267 ? 27.938 38.094 12.172 1 94.62 267 SER A CA 1
ATOM 2179 C C . SER A 1 267 ? 29.375 38.062 12.68 1 94.62 267 SER A C 1
ATOM 2181 O O . SER A 1 267 ? 30.047 37.031 12.602 1 94.62 267 SER A O 1
ATOM 2183 N N . LYS A 1 268 ? 29.828 39.156 13.164 1 93.5 268 LYS A N 1
ATOM 2184 C CA . LYS A 1 268 ? 31.188 39.25 13.695 1 93.5 268 LYS A CA 1
ATOM 2185 C C . LYS A 1 268 ? 31.344 38.375 14.945 1 93.5 268 LYS A C 1
ATOM 2187 O O . LYS A 1 268 ? 32.375 37.719 15.125 1 93.5 268 LYS A O 1
ATOM 2192 N N . LEU A 1 269 ? 30.359 38.469 15.781 1 93.81 269 LEU A N 1
ATOM 2193 C CA . LEU A 1 269 ? 30.375 37.625 16.969 1 93.81 269 LEU A CA 1
ATOM 2194 C C . LEU A 1 269 ? 30.453 36.156 16.609 1 93.81 269 LEU A C 1
ATOM 2196 O O . LEU A 1 269 ? 31.188 35.406 17.234 1 93.81 269 LEU A O 1
ATOM 2200 N N . THR A 1 270 ? 29.688 35.781 15.695 1 94.12 270 THR A N 1
ATOM 2201 C CA . THR A 1 270 ? 29.672 34.375 15.242 1 94.12 270 THR A CA 1
ATOM 2202 C C . THR A 1 270 ? 31 34 14.625 1 94.12 270 THR A C 1
ATOM 2204 O O . THR A 1 270 ? 31.516 32.906 14.875 1 94.12 270 THR A O 1
ATOM 2207 N N . ALA A 1 271 ? 31.531 34.875 13.797 1 93.5 271 ALA A N 1
ATOM 2208 C CA . ALA A 1 271 ? 32.844 34.625 13.188 1 93.5 271 ALA A CA 1
ATOM 2209 C C . ALA A 1 271 ? 33.938 34.469 14.25 1 93.5 271 ALA A C 1
ATOM 2211 O O . ALA A 1 271 ? 34.781 33.594 14.141 1 93.5 271 ALA A O 1
ATOM 2212 N N . GLN A 1 272 ? 33.875 35.312 15.195 1 91.62 272 GLN A N 1
ATOM 2213 C CA . GLN A 1 272 ? 34.812 35.219 16.281 1 91.62 272 GLN A CA 1
ATOM 2214 C C . GLN A 1 272 ? 34.688 33.875 17.031 1 91.62 272 GLN A C 1
ATOM 2216 O O . GLN A 1 272 ? 35.688 33.281 17.391 1 91.62 272 GLN A O 1
ATOM 2221 N N . LYS A 1 273 ? 33.531 33.594 17.25 1 91.31 273 LYS A N 1
ATOM 2222 C CA . LYS A 1 273 ? 33.312 32.312 17.938 1 91.31 273 LYS A CA 1
ATOM 2223 C C . LYS A 1 273 ? 33.812 31.141 17.109 1 91.31 273 LYS A C 1
ATOM 2225 O O . LYS A 1 273 ? 34.375 30.188 17.656 1 91.31 273 LYS A O 1
ATOM 2230 N N . LEU A 1 274 ? 33.656 31.188 15.867 1 92.31 274 LEU A N 1
ATOM 2231 C CA . LEU A 1 274 ? 34.156 30.156 14.977 1 92.31 274 LEU A CA 1
ATOM 2232 C C . LEU A 1 274 ? 35.688 30.078 15.031 1 92.31 274 LEU A C 1
ATOM 2234 O O . LEU A 1 274 ? 36.25 28.984 15.047 1 92.31 274 LEU A O 1
ATOM 2238 N N . ILE A 1 275 ? 36.312 31.172 15.07 1 90.25 275 ILE A N 1
ATOM 2239 C CA . ILE A 1 275 ? 37.781 31.234 15.133 1 90.25 275 ILE A CA 1
ATOM 2240 C C . ILE A 1 275 ? 38.25 30.656 16.469 1 90.25 275 ILE A C 1
ATOM 2242 O O . ILE A 1 275 ? 39.25 29.922 16.516 1 90.25 275 ILE A O 1
ATOM 2246 N N . GLU A 1 276 ? 37.531 31 17.438 1 87.94 276 GLU A N 1
ATOM 2247 C CA . GLU A 1 276 ? 37.875 30.484 18.766 1 87.94 276 GLU A CA 1
ATOM 2248 C C . GLU A 1 276 ? 37.75 28.953 18.797 1 87.94 276 GLU A C 1
ATOM 2250 O O . GLU A 1 276 ? 38.438 28.297 19.578 1 87.94 276 GLU A O 1
ATOM 2255 N N . MET A 1 277 ? 36.906 28.516 17.984 1 88.06 277 MET A N 1
ATOM 2256 C CA . MET A 1 277 ? 36.688 27.062 17.938 1 88.06 277 MET A CA 1
ATOM 2257 C C . MET A 1 277 ? 37.719 26.391 17.031 1 88.06 277 MET A C 1
ATOM 2259 O O . MET A 1 277 ? 37.688 25.172 16.844 1 88.06 277 MET A O 1
ATOM 2263 N N . GLY A 1 278 ? 38.656 27.141 16.406 1 82.62 278 GLY A N 1
ATOM 2264 C CA . GLY A 1 278 ? 39.75 26.578 15.656 1 82.62 278 GLY A CA 1
ATOM 2265 C C . GLY A 1 278 ? 39.531 26.594 14.156 1 82.62 278 GLY A C 1
ATOM 2266 O O . GLY A 1 278 ? 40.25 25.906 13.414 1 82.62 278 GLY A O 1
ATOM 2267 N N . CYS A 1 279 ? 38.438 27.219 13.789 1 88 279 CYS A N 1
ATOM 2268 C CA . CYS A 1 279 ? 38.281 27.359 12.344 1 88 279 CYS A CA 1
ATOM 2269 C C . CYS A 1 279 ? 39.344 28.312 11.773 1 88 279 CYS A C 1
ATOM 2271 O O . CYS A 1 279 ? 39.812 29.219 12.461 1 88 279 CYS A O 1
ATOM 2273 N N . SER A 1 280 ? 39.688 28.031 10.547 1 84.81 280 SER A N 1
ATOM 2274 C CA . SER A 1 280 ? 40.719 28.844 9.922 1 84.81 280 SER A CA 1
ATOM 2275 C C . SER A 1 280 ? 40.25 30.281 9.734 1 84.81 280 SER A C 1
ATOM 2277 O O . SER A 1 280 ? 39.219 30.516 9.125 1 84.81 280 SER A O 1
ATOM 2279 N N . SER A 1 281 ? 41 31.188 10.266 1 82.94 281 SER A N 1
ATOM 2280 C CA . SER A 1 281 ? 40.688 32.594 10.141 1 82.94 281 SER A CA 1
ATOM 2281 C C . SER A 1 281 ? 40.656 33.031 8.68 1 82.94 281 SER A C 1
ATOM 2283 O O . SER A 1 281 ? 39.969 34 8.32 1 82.94 281 SER A O 1
ATOM 2285 N N . GLU A 1 282 ? 41.438 32.344 7.879 1 80.56 282 GLU A N 1
ATOM 2286 C CA . GLU A 1 282 ? 41.5 32.688 6.465 1 80.56 282 GLU A CA 1
ATOM 2287 C C . GLU A 1 282 ? 40.219 32.312 5.742 1 80.56 282 GLU A C 1
ATOM 2289 O O . GLU A 1 282 ? 39.812 32.969 4.773 1 80.56 282 GLU A O 1
ATOM 2294 N N . ASP A 1 283 ? 39.594 31.406 6.324 1 81.69 283 ASP A N 1
ATOM 2295 C CA . ASP A 1 283 ? 38.406 30.891 5.648 1 81.69 283 ASP A CA 1
ATOM 2296 C C . ASP A 1 283 ? 37.156 31.594 6.137 1 81.69 283 ASP A C 1
ATOM 2298 O O . ASP A 1 283 ? 36.094 31.531 5.48 1 81.69 283 ASP A O 1
ATOM 2302 N N . ILE A 1 284 ? 37.312 32.25 7.324 1 86 284 ILE A N 1
ATOM 2303 C CA . ILE A 1 284 ? 36.125 32.844 7.926 1 86 284 ILE A CA 1
ATOM 2304 C C . ILE A 1 284 ? 36.156 34.344 7.781 1 86 284 ILE A C 1
ATOM 2306 O O . ILE A 1 284 ? 36.938 35.031 8.492 1 86 284 ILE A O 1
ATOM 2310 N N . GLU A 1 285 ? 35.406 34.844 6.863 1 81.94 285 GLU A N 1
ATOM 2311 C CA . GLU A 1 285 ? 35.344 36.281 6.688 1 81.94 285 GLU A CA 1
ATOM 2312 C C . GLU A 1 285 ? 34.125 36.875 7.379 1 81.94 285 GLU A C 1
ATOM 2314 O O . GLU A 1 285 ? 34.188 37.969 7.922 1 81.94 285 GLU A O 1
ATOM 2319 N N . ILE A 1 286 ? 33 36.156 7.367 1 90.44 286 ILE A N 1
ATOM 2320 C CA . ILE A 1 286 ? 31.766 36.625 7.984 1 90.44 286 ILE A CA 1
ATOM 2321 C C . ILE A 1 286 ? 31.047 35.438 8.648 1 90.44 286 ILE A C 1
ATOM 2323 O O . ILE A 1 286 ? 31.312 34.281 8.312 1 90.44 286 ILE A O 1
ATOM 2327 N N . GLY A 1 287 ? 30.203 35.781 9.609 1 91.75 287 GLY A N 1
ATOM 2328 C CA . GLY A 1 287 ? 29.438 34.75 10.297 1 91.75 287 GLY A CA 1
ATOM 2329 C C . GLY A 1 287 ? 28.062 34.531 9.688 1 91.75 287 GLY A C 1
ATOM 2330 O O . GLY A 1 287 ? 27.359 33.594 10.039 1 91.75 287 GLY A O 1
ATOM 2331 N N . GLY A 1 288 ? 27.656 35.406 8.766 1 93.62 288 GLY A N 1
ATOM 2332 C CA . GLY A 1 288 ? 26.422 35.219 8.016 1 93.62 288 GLY A CA 1
ATOM 2333 C C . GLY A 1 288 ? 25.203 35.781 8.734 1 93.62 288 GLY A C 1
ATOM 2334 O O . GLY A 1 288 ? 25.328 36.688 9.547 1 93.62 288 GLY A O 1
ATOM 2335 N N . LEU A 1 289 ? 23.922 35.312 8.391 1 94.62 289 LEU A N 1
ATOM 2336 C CA . LEU A 1 289 ? 22.641 35.719 8.961 1 94.62 289 LEU A CA 1
ATOM 2337 C C . LEU A 1 289 ? 22.219 34.781 10.062 1 94.62 289 LEU A C 1
ATOM 2339 O O . LEU A 1 289 ? 22.422 33.562 9.961 1 94.62 289 LEU A O 1
ATOM 2343 N N . PRO A 1 290 ? 21.641 35.312 11.102 1 93 290 PRO A N 1
ATOM 2344 C CA . PRO A 1 290 ? 21.156 34.438 12.164 1 93 290 PRO A CA 1
ATOM 2345 C C . PRO A 1 290 ? 19.906 33.656 11.766 1 93 290 PRO A C 1
ATOM 2347 O O . PRO A 1 290 ? 18.922 34.25 11.32 1 93 290 PRO A O 1
ATOM 2350 N N . ILE A 1 291 ? 19.953 32.375 11.992 1 90.12 291 ILE A N 1
ATOM 2351 C CA . ILE A 1 291 ? 18.766 31.547 11.828 1 90.12 291 ILE A CA 1
ATOM 2352 C C . ILE A 1 291 ? 17.859 31.688 13.039 1 90.12 291 ILE A C 1
ATOM 2354 O O . ILE A 1 291 ? 18.328 31.672 14.18 1 90.12 291 ILE A O 1
ATOM 2358 N N . GLY A 1 292 ? 16.594 31.906 12.828 1 87.5 292 GLY A N 1
ATOM 2359 C CA . GLY A 1 292 ? 15.648 32.031 13.922 1 87.5 292 GLY A CA 1
ATOM 2360 C C . GLY A 1 292 ? 15.016 33.406 14.008 1 87.5 292 GLY A C 1
ATOM 2361 O O . GLY A 1 292 ? 13.992 33.594 14.672 1 87.5 292 GLY A O 1
ATOM 2362 N N . LEU A 1 293 ? 15.688 34.281 13.375 1 92.88 293 LEU A N 1
ATOM 2363 C CA . LEU A 1 293 ? 15.133 35.625 13.328 1 92.88 293 LEU A CA 1
ATOM 2364 C C . LEU A 1 293 ? 14.336 35.844 12.047 1 92.88 293 LEU A C 1
ATOM 2366 O O . LEU A 1 293 ? 14.812 35.531 10.953 1 92.88 293 LEU A O 1
ATOM 2370 N N . SER A 1 294 ? 13.188 36.438 12.133 1 94.31 294 SER A N 1
ATOM 2371 C CA . SER A 1 294 ? 12.266 36.562 11.008 1 94.31 294 SER A CA 1
ATOM 2372 C C . SER A 1 294 ? 12.859 37.406 9.891 1 94.31 294 SER A C 1
ATOM 2374 O O . SER A 1 294 ? 12.602 37.156 8.711 1 94.31 294 SER A O 1
ATOM 2376 N N . ILE A 1 295 ? 13.609 38.469 10.219 1 95.81 295 ILE A N 1
ATOM 2377 C CA . ILE A 1 295 ? 14.18 39.375 9.227 1 95.81 295 ILE A CA 1
ATOM 2378 C C . ILE A 1 295 ? 15.141 38.594 8.32 1 95.81 295 ILE A C 1
ATOM 2380 O O . ILE A 1 295 ? 15.273 38.906 7.137 1 95.81 295 ILE A O 1
ATOM 2384 N N . SER A 1 296 ? 15.805 37.594 8.875 1 95 296 SER A N 1
ATOM 2385 C CA . SER A 1 296 ? 16.75 36.812 8.102 1 95 296 SER A CA 1
ATOM 2386 C C . SER A 1 296 ? 16.078 36.125 6.914 1 95 296 SER A C 1
ATOM 2388 O O . SER A 1 296 ? 16.703 35.938 5.871 1 95 296 SER A O 1
ATOM 2390 N N . ARG A 1 297 ? 14.828 35.781 7.078 1 94.12 297 ARG A N 1
ATOM 2391 C CA . ARG A 1 297 ? 14.086 35.125 5.996 1 94.12 297 ARG A CA 1
ATOM 2392 C C . ARG A 1 297 ? 13.859 36.094 4.84 1 94.12 297 ARG A C 1
ATOM 2394 O O . ARG A 1 297 ? 13.969 35.719 3.674 1 94.12 297 ARG A O 1
ATOM 2401 N N . ILE A 1 298 ? 13.594 37.312 5.145 1 95.62 298 ILE A N 1
ATOM 2402 C CA . ILE A 1 298 ? 13.352 38.312 4.133 1 95.62 298 ILE A CA 1
ATOM 2403 C C . ILE A 1 298 ? 14.664 38.688 3.434 1 95.62 298 ILE A C 1
ATOM 2405 O O . ILE A 1 298 ? 14.719 38.75 2.205 1 95.62 298 ILE A O 1
ATOM 2409 N N . VAL A 1 299 ? 15.688 38.875 4.219 1 95.38 299 VAL A N 1
ATOM 2410 C CA . VAL A 1 299 ? 16.984 39.281 3.699 1 95.38 299 VAL A CA 1
ATOM 2411 C C . VAL A 1 299 ? 17.547 38.188 2.781 1 95.38 299 VAL A C 1
ATOM 2413 O O . VAL A 1 299 ? 18.078 38.5 1.707 1 95.38 299 VAL A O 1
ATOM 2416 N N . SER A 1 300 ? 17.438 37 3.229 1 95.06 300 SER A N 1
ATOM 2417 C CA . SER A 1 300 ? 17.969 35.906 2.428 1 95.06 300 SER A CA 1
ATOM 2418 C C . SER A 1 300 ? 17.25 35.812 1.086 1 95.06 300 SER A C 1
ATOM 2420 O O . SER A 1 300 ? 17.875 35.531 0.062 1 95.06 300 SER A O 1
ATOM 2422 N N . ASN A 1 301 ? 15.984 36.031 1.074 1 94.69 301 ASN A N 1
ATOM 2423 C CA . ASN A 1 301 ? 15.227 36 -0.171 1 94.69 301 ASN A CA 1
ATOM 2424 C C . ASN A 1 301 ? 15.594 37.156 -1.074 1 94.69 301 ASN A C 1
ATOM 2426 O O . ASN A 1 301 ? 15.711 37 -2.289 1 94.69 301 ASN A O 1
ATOM 2430 N N . ALA A 1 302 ? 15.719 38.281 -0.49 1 94.5 302 ALA A N 1
ATOM 2431 C CA . ALA A 1 302 ? 15.977 39.5 -1.244 1 94.5 302 ALA A CA 1
ATOM 2432 C C . ALA A 1 302 ? 17.328 39.438 -1.948 1 94.5 302 ALA A C 1
ATOM 2434 O O . ALA A 1 302 ? 17.5 40 -3.041 1 94.5 302 ALA A O 1
ATOM 2435 N N . LEU A 1 303 ? 18.25 38.812 -1.358 1 94.81 303 LEU A N 1
ATOM 2436 C CA . LEU A 1 303 ? 19.594 38.719 -1.914 1 94.81 303 LEU A CA 1
ATOM 2437 C C . LEU A 1 303 ? 19.562 38.094 -3.309 1 94.81 303 LEU A C 1
ATOM 2439 O O . LEU A 1 303 ? 20.375 38.469 -4.168 1 94.81 303 LEU A O 1
ATOM 2443 N N . LEU A 1 304 ? 18.656 37.219 -3.535 1 94.56 304 LEU A N 1
ATOM 2444 C CA . LEU A 1 304 ? 18.688 36.406 -4.75 1 94.56 304 LEU A CA 1
ATOM 2445 C C . LEU A 1 304 ? 17.75 37 -5.805 1 94.56 304 LEU A C 1
ATOM 2447 O O . LEU A 1 304 ? 17.453 36.344 -6.805 1 94.56 304 LEU A O 1
ATOM 2451 N N . ILE A 1 305 ? 17.266 38.188 -5.664 1 94.62 305 ILE A N 1
ATOM 2452 C CA . ILE A 1 305 ? 16.375 38.844 -6.621 1 94.62 305 ILE A CA 1
ATOM 2453 C C . ILE A 1 305 ? 17.047 38.938 -7.984 1 94.62 305 ILE A C 1
ATOM 2455 O O . ILE A 1 305 ? 16.438 38.594 -9.008 1 94.62 305 ILE A O 1
ATOM 2459 N N . SER A 1 306 ? 18.312 39.312 -8.016 1 92.44 306 SER A N 1
ATOM 2460 C CA . SER A 1 306 ? 19.031 39.469 -9.273 1 92.44 306 SER A CA 1
ATOM 2461 C C . SER A 1 306 ? 19.266 38.125 -9.938 1 92.44 306 SER A C 1
ATOM 2463 O O . SER A 1 306 ? 19.266 38 -11.172 1 92.44 306 SER A O 1
ATOM 2465 N N . LEU A 1 307 ? 19.5 37.156 -9.125 1 92.94 307 LEU A N 1
ATOM 2466 C CA . LEU A 1 307 ? 19.641 35.812 -9.672 1 92.94 307 LEU A CA 1
ATOM 2467 C C . LEU A 1 307 ? 18.344 35.344 -10.328 1 92.94 307 LEU A C 1
ATOM 2469 O O . LEU A 1 307 ? 18.375 34.781 -11.422 1 92.94 307 LEU A O 1
ATOM 2473 N N . ASP A 1 308 ? 17.25 35.562 -9.625 1 94.56 308 ASP A N 1
ATOM 2474 C CA . ASP A 1 308 ? 15.953 35.156 -10.164 1 94.56 308 ASP A CA 1
ATOM 2475 C C . ASP A 1 308 ? 15.695 35.844 -11.516 1 94.56 308 ASP A C 1
ATOM 2477 O O . ASP A 1 308 ? 15.266 35.188 -12.461 1 94.56 308 ASP A O 1
ATOM 2481 N N . ARG A 1 309 ? 15.992 37.062 -11.57 1 93.25 309 ARG A N 1
ATOM 2482 C CA . ARG A 1 309 ? 15.781 37.812 -12.805 1 93.25 309 ARG A CA 1
ATOM 2483 C C . ARG A 1 309 ? 16.703 37.312 -13.914 1 93.25 309 ARG A C 1
ATOM 2485 O O . ARG A 1 309 ? 16.297 37.188 -15.07 1 93.25 309 ARG A O 1
ATOM 2492 N N . ASP A 1 310 ? 17.906 37.031 -13.57 1 93.38 310 ASP A N 1
ATOM 2493 C CA . ASP A 1 310 ? 18.891 36.562 -14.531 1 93.38 310 ASP A CA 1
ATOM 2494 C C . ASP A 1 310 ? 18.438 35.219 -15.133 1 93.38 310 ASP A C 1
ATOM 2496 O O . ASP A 1 310 ? 18.531 35.031 -16.344 1 93.38 310 ASP A O 1
ATOM 2500 N N . ILE A 1 311 ? 18.031 34.344 -14.328 1 93.69 311 ILE A N 1
ATOM 2501 C CA . ILE A 1 311 ? 17.625 33.031 -14.781 1 93.69 311 ILE A CA 1
ATOM 2502 C C . ILE A 1 311 ? 16.359 33.156 -15.625 1 93.69 311 ILE A C 1
ATOM 2504 O O . ILE A 1 311 ? 16.25 32.531 -16.688 1 93.69 311 ILE A O 1
ATOM 2508 N N . GLU A 1 312 ? 15.398 33.938 -15.141 1 93.69 312 GLU A N 1
ATOM 2509 C CA . GLU A 1 312 ? 14.133 34.094 -15.852 1 93.69 312 GLU A CA 1
ATOM 2510 C C . GLU A 1 312 ? 14.344 34.719 -17.234 1 93.69 312 GLU A C 1
ATOM 2512 O O . GLU A 1 312 ? 13.727 34.312 -18.203 1 93.69 312 GLU A O 1
ATOM 2517 N N . GLN A 1 313 ? 15.227 35.656 -17.297 1 91 313 GLN A N 1
ATOM 2518 C CA . GLN A 1 313 ? 15.453 36.375 -18.547 1 91 313 GLN A CA 1
ATOM 2519 C C . GLN A 1 313 ? 16.484 35.656 -19.422 1 91 313 GLN A C 1
ATOM 2521 O O . GLN A 1 313 ? 16.328 35.562 -20.641 1 91 313 GLN A O 1
ATOM 2526 N N . GLY A 1 314 ? 17.484 35.156 -18.781 1 90.25 314 GLY A N 1
ATOM 2527 C CA . GLY A 1 314 ? 18.578 34.531 -19.516 1 90.25 314 GLY A CA 1
ATOM 2528 C C . GLY A 1 314 ? 18.234 33.188 -20.078 1 90.25 314 GLY A C 1
ATOM 2529 O O . GLY A 1 314 ? 18.609 32.875 -21.219 1 90.25 314 GLY A O 1
ATOM 2530 N N . LEU A 1 315 ? 17.625 32.406 -19.359 1 90.88 315 LEU A N 1
ATOM 2531 C CA . LEU A 1 315 ? 17.375 31.016 -19.766 1 90.88 315 LEU A CA 1
ATOM 2532 C C . LEU A 1 315 ? 15.953 30.859 -20.297 1 90.88 315 LEU A C 1
ATOM 2534 O O . LEU A 1 315 ? 15.68 29.906 -21.047 1 90.88 315 LEU A O 1
ATOM 2538 N N . THR A 1 316 ? 14.984 31.734 -19.891 1 87.25 316 THR A N 1
ATOM 2539 C CA . THR A 1 316 ? 13.578 31.594 -20.266 1 87.25 316 THR A CA 1
ATOM 2540 C C . THR A 1 316 ? 13.117 30.156 -20.125 1 87.25 316 THR A C 1
ATOM 2542 O O . THR A 1 316 ? 12.648 29.547 -21.094 1 87.25 316 THR A O 1
ATOM 2545 N N . PRO A 1 317 ? 13.234 29.688 -18.969 1 91.81 317 PRO A N 1
ATOM 2546 C CA . PRO A 1 317 ? 12.93 28.266 -18.719 1 91.81 317 PRO A CA 1
ATOM 2547 C C . PRO A 1 317 ? 11.438 27.969 -18.797 1 91.81 317 PRO A C 1
ATOM 2549 O O . PRO A 1 317 ? 10.609 28.875 -18.797 1 91.81 317 PRO A O 1
ATOM 2552 N N . ILE A 1 318 ? 11.055 26.734 -18.938 1 93.44 318 ILE A N 1
ATOM 2553 C CA . ILE A 1 318 ? 9.664 26.281 -18.859 1 93.44 318 ILE A CA 1
ATOM 2554 C C . ILE A 1 318 ? 9.125 26.5 -17.453 1 93.44 318 ILE A C 1
ATOM 2556 O O . ILE A 1 318 ? 7.965 26.891 -17.281 1 93.44 318 ILE A O 1
ATOM 2560 N N . TYR A 1 319 ? 9.992 26.203 -16.531 1 94.19 319 TYR A N 1
ATOM 2561 C CA . TYR A 1 319 ? 9.641 26.406 -15.141 1 94.19 319 TYR A CA 1
ATOM 2562 C C . TYR A 1 319 ? 10.867 26.812 -14.328 1 94.19 319 TYR A C 1
ATOM 2564 O O . TYR A 1 319 ? 11.953 26.266 -14.516 1 94.19 319 TYR A O 1
ATOM 2572 N N . TYR A 1 320 ? 10.727 27.734 -13.594 1 95 320 TYR A N 1
ATOM 2573 C CA . TYR A 1 320 ? 11.703 28.141 -12.594 1 95 320 TYR A CA 1
ATOM 2574 C C . TYR A 1 320 ? 11.023 28.438 -11.258 1 95 320 TYR A C 1
ATOM 2576 O O . TYR A 1 320 ? 10.078 29.219 -11.195 1 95 320 TYR A O 1
ATOM 2584 N N . GLY A 1 321 ? 11.422 27.734 -10.266 1 93.94 321 GLY A N 1
ATOM 2585 C CA . GLY A 1 321 ? 10.945 27.984 -8.914 1 93.94 321 GLY A CA 1
ATOM 2586 C C . GLY A 1 321 ? 12.039 27.906 -7.867 1 93.94 321 GLY A C 1
ATOM 2587 O O . GLY A 1 321 ? 12.953 27.078 -7.969 1 93.94 321 GLY A O 1
ATOM 2588 N N . ARG A 1 322 ? 11.961 28.75 -6.992 1 93.81 322 ARG A N 1
ATOM 2589 C CA . ARG A 1 322 ? 12.922 28.766 -5.895 1 93.81 322 ARG A CA 1
ATOM 2590 C C . ARG A 1 322 ? 12.211 28.719 -4.543 1 93.81 322 ARG A C 1
ATOM 2592 O O . ARG A 1 322 ? 11.227 29.422 -4.336 1 93.81 322 ARG A O 1
ATOM 2599 N N . TYR A 1 323 ? 12.602 27.891 -3.719 1 92 323 TYR A N 1
ATOM 2600 C CA . TYR A 1 323 ? 12.156 27.844 -2.332 1 92 323 TYR A CA 1
ATOM 2601 C C . TYR A 1 323 ? 13.305 28.156 -1.38 1 92 323 TYR A C 1
ATOM 2603 O O . TYR A 1 323 ? 13.945 27.25 -0.852 1 92 323 TYR A O 1
ATOM 2611 N N . VAL A 1 324 ? 13.531 29.453 -1.136 1 91.56 324 VAL A N 1
ATOM 2612 C CA . VAL A 1 324 ? 14.641 30.016 -0.372 1 91.56 324 VAL A CA 1
ATOM 2613 C C . VAL A 1 324 ? 15.961 29.688 -1.066 1 91.56 324 VAL A C 1
ATOM 2615 O O . VAL A 1 324 ? 16.266 30.234 -2.121 1 91.56 324 VAL A O 1
ATOM 2618 N N . ASP A 1 325 ? 16.594 28.578 -0.62 1 90.44 325 ASP A N 1
ATOM 2619 C CA . ASP A 1 325 ? 17.875 28.266 -1.235 1 90.44 325 ASP A CA 1
ATOM 2620 C C . ASP A 1 325 ? 17.75 27.078 -2.189 1 90.44 325 ASP A C 1
ATOM 2622 O O . ASP A 1 325 ? 18.719 26.719 -2.871 1 90.44 325 ASP A O 1
ATOM 2626 N N . ASP A 1 326 ? 16.562 26.469 -2.232 1 88.62 326 ASP A N 1
ATOM 2627 C CA . ASP A 1 326 ? 16.328 25.344 -3.139 1 88.62 326 ASP A CA 1
ATOM 2628 C C . ASP A 1 326 ? 15.844 25.828 -4.5 1 88.62 326 ASP A C 1
ATOM 2630 O O . ASP A 1 326 ? 14.805 26.484 -4.598 1 88.62 326 ASP A O 1
ATOM 2634 N N . ILE A 1 327 ? 16.5 25.469 -5.543 1 91 327 ILE A N 1
ATOM 2635 C CA . ILE A 1 327 ? 16.141 25.906 -6.887 1 91 327 ILE A CA 1
ATOM 2636 C C . ILE A 1 327 ? 15.695 24.719 -7.723 1 91 327 ILE A C 1
ATOM 2638 O O . ILE A 1 327 ? 16.328 23.656 -7.703 1 91 327 ILE A O 1
ATOM 2642 N N . PHE A 1 328 ? 14.578 24.797 -8.336 1 90.06 328 PHE A N 1
ATOM 2643 C CA . PHE A 1 328 ? 14.055 23.828 -9.273 1 90.06 328 PHE A CA 1
ATOM 2644 C C . PHE A 1 328 ? 13.914 24.422 -10.672 1 90.06 328 PHE A C 1
ATOM 2646 O O . PHE A 1 328 ? 13.18 25.406 -10.859 1 90.06 328 PHE A O 1
ATOM 2653 N N . LEU A 1 329 ? 14.672 23.938 -11.609 1 92.31 329 LEU A N 1
ATOM 2654 C CA . LEU A 1 329 ? 14.734 24.484 -12.953 1 92.31 329 LEU A CA 1
ATOM 2655 C C . LEU A 1 329 ? 14.406 23.422 -14 1 92.31 329 LEU A C 1
ATOM 2657 O O . LEU A 1 329 ? 14.938 22.312 -13.938 1 92.31 329 LEU A O 1
ATOM 2661 N N . VAL A 1 330 ? 13.453 23.734 -14.859 1 92.5 330 VAL A N 1
ATOM 2662 C CA . VAL A 1 330 ? 13.109 22.859 -15.977 1 92.5 330 VAL A CA 1
ATOM 2663 C C . VAL A 1 330 ? 13.375 23.578 -17.297 1 92.5 330 VAL A C 1
ATOM 2665 O O . VAL A 1 330 ? 12.836 24.656 -17.547 1 92.5 330 VAL A O 1
ATOM 2668 N N . LEU A 1 331 ? 14.219 23.016 -18.109 1 93.06 331 LEU A N 1
ATOM 2669 C CA . LEU A 1 331 ? 14.609 23.594 -19.391 1 93.06 331 LEU A CA 1
ATOM 2670 C C . LEU A 1 331 ? 14.297 22.625 -20.531 1 93.06 331 LEU A C 1
ATOM 2672 O O . LEU A 1 331 ? 14.203 21.422 -20.328 1 93.06 331 LEU A O 1
ATOM 2676 N N . ARG A 1 332 ? 14.102 23.25 -21.625 1 90.19 332 ARG A N 1
ATOM 2677 C CA . ARG A 1 332 ? 14.023 22.391 -22.797 1 90.19 332 ARG A CA 1
ATOM 2678 C C . ARG A 1 332 ? 15.398 21.844 -23.172 1 90.19 332 ARG A C 1
ATOM 2680 O O . ARG A 1 332 ? 16.391 22.562 -23.109 1 90.19 332 ARG A O 1
ATOM 2687 N N . ASP A 1 333 ? 15.438 20.562 -23.391 1 87.12 333 ASP A N 1
ATOM 2688 C CA . ASP A 1 333 ? 16.703 19.906 -23.734 1 87.12 333 ASP A CA 1
ATOM 2689 C C . ASP A 1 333 ? 17.125 20.266 -25.156 1 87.12 333 ASP A C 1
ATOM 2691 O O . ASP A 1 333 ? 16.438 19.922 -26.125 1 87.12 333 ASP A O 1
ATOM 2695 N N . PRO A 1 334 ? 18.219 20.953 -25.297 1 80.12 334 PRO A N 1
ATOM 2696 C CA . PRO A 1 334 ? 18.688 21.266 -26.641 1 80.12 334 PRO A CA 1
ATOM 2697 C C . PRO A 1 334 ? 19.188 20.016 -27.391 1 80.12 334 PRO A C 1
ATOM 2699 O O . PRO A 1 334 ? 19.359 20.062 -28.609 1 80.12 334 PRO A O 1
ATOM 2702 N N . GLY A 1 335 ? 19.266 18.891 -26.766 1 76.5 335 GLY A N 1
ATOM 2703 C CA . GLY A 1 335 ? 19.609 17.641 -27.438 1 76.5 335 GLY A CA 1
ATOM 2704 C C . GLY A 1 335 ? 21.062 17.266 -27.281 1 76.5 335 GLY A C 1
ATOM 2705 O O . GLY A 1 335 ? 21.422 16.094 -27.469 1 76.5 335 GLY A O 1
ATOM 2706 N N . HIS A 1 336 ? 21.938 18.25 -27.031 1 77.69 336 HIS A N 1
ATOM 2707 C CA . HIS A 1 336 ? 23.359 17.969 -27.047 1 77.69 336 HIS A CA 1
ATOM 2708 C C . HIS A 1 336 ? 23.906 17.828 -25.625 1 77.69 336 HIS A C 1
ATOM 2710 O O . HIS A 1 336 ? 25.094 17.516 -25.438 1 77.69 336 HIS A O 1
ATOM 2716 N N . LEU A 1 337 ? 23.141 18.016 -24.594 1 81 337 LEU A N 1
ATOM 2717 C CA . LEU A 1 337 ? 23.609 17.938 -23.219 1 81 337 LEU A CA 1
ATOM 2718 C C . LEU A 1 337 ? 23.75 16.484 -22.766 1 81 337 LEU A C 1
ATOM 2720 O O . LEU A 1 337 ? 22.781 15.711 -22.859 1 81 337 LEU A O 1
ATOM 2724 N N . ARG A 1 338 ? 24.906 16.109 -22.375 1 73.19 338 ARG A N 1
ATOM 2725 C CA . ARG A 1 338 ? 25.156 14.703 -22.047 1 73.19 338 ARG A CA 1
ATOM 2726 C C . ARG A 1 338 ? 25.547 14.531 -20.594 1 73.19 338 ARG A C 1
ATOM 2728 O O . ARG A 1 338 ? 25.797 13.414 -20.141 1 73.19 338 ARG A O 1
ATOM 2735 N N . SER A 1 339 ? 25.703 15.594 -19.891 1 74.31 339 SER A N 1
ATOM 2736 C CA . SER A 1 339 ? 26.109 15.523 -18.484 1 74.31 339 SER A CA 1
ATOM 2737 C C . SER A 1 339 ? 25.656 16.75 -17.719 1 74.31 339 SER A C 1
ATOM 2739 O O . SER A 1 339 ? 25.234 17.75 -18.312 1 74.31 339 SER A O 1
ATOM 2741 N N . THR A 1 340 ? 25.812 16.641 -16.453 1 75.56 340 THR A N 1
ATOM 2742 C CA . THR A 1 340 ? 25.484 17.766 -15.594 1 75.56 340 THR A CA 1
ATOM 2743 C C . THR A 1 340 ? 26.453 18.922 -15.844 1 75.56 340 THR A C 1
ATOM 2745 O O . THR A 1 340 ? 26.062 20.094 -15.766 1 75.56 340 THR A O 1
ATOM 2748 N N . SER A 1 341 ? 27.672 18.5 -16.156 1 76.31 341 SER A N 1
ATOM 2749 C CA . SER A 1 341 ? 28.656 19.531 -16.438 1 76.31 341 SER A CA 1
ATOM 2750 C C . SER A 1 341 ? 28.297 20.312 -17.703 1 76.31 341 SER A C 1
ATOM 2752 O O . SER A 1 341 ? 28.422 21.547 -17.734 1 76.31 341 SER A O 1
ATOM 2754 N N . ALA A 1 342 ? 27.859 19.562 -18.656 1 80.12 342 ALA A N 1
ATOM 2755 C CA . ALA A 1 342 ? 27.453 20.234 -19.891 1 80.12 342 ALA A CA 1
ATOM 2756 C C . ALA A 1 342 ? 26.25 21.141 -19.656 1 80.12 342 ALA A C 1
ATOM 2758 O O . ALA A 1 342 ? 26.125 22.203 -20.281 1 80.12 342 ALA A O 1
ATOM 2759 N N . LEU A 1 343 ? 25.438 20.734 -18.844 1 85.12 343 LEU A N 1
ATOM 2760 C CA . LEU A 1 343 ? 24.25 21.531 -18.5 1 85.12 343 LEU A CA 1
ATOM 2761 C C . LEU A 1 343 ? 24.656 22.812 -17.781 1 85.12 343 LEU A C 1
ATOM 2763 O O . LEU A 1 343 ? 24.125 23.891 -18.078 1 85.12 343 LEU A O 1
ATOM 2767 N N . LEU A 1 344 ? 25.531 22.688 -16.859 1 84.25 344 LEU A N 1
ATOM 2768 C CA . LEU A 1 344 ? 25.984 23.859 -16.109 1 84.25 344 LEU A CA 1
ATOM 2769 C C . LEU A 1 344 ? 26.703 24.844 -17.031 1 84.25 344 LEU A C 1
ATOM 2771 O O . LEU A 1 344 ? 26.578 26.062 -16.859 1 84.25 344 LEU A O 1
ATOM 2775 N N . ASP A 1 345 ? 27.422 24.266 -18 1 85 345 ASP A N 1
ATOM 2776 C CA . ASP A 1 345 ? 28.047 25.125 -19 1 85 345 ASP A CA 1
ATOM 2777 C C . ASP A 1 345 ? 27 25.859 -19.828 1 85 345 ASP A C 1
ATOM 2779 O O . ASP A 1 345 ? 27.188 27.031 -20.156 1 85 345 ASP A O 1
ATOM 2783 N N . PHE A 1 346 ? 26.094 25.141 -20.156 1 88.12 346 PHE A N 1
ATOM 2784 C CA . PHE A 1 346 ? 24.984 25.719 -20.906 1 88.12 346 PHE A CA 1
ATOM 2785 C C . PHE A 1 346 ? 24.359 26.875 -20.125 1 88.12 346 PHE A C 1
ATOM 2787 O O . PHE A 1 346 ? 24.062 27.922 -20.703 1 88.12 346 PHE A O 1
ATOM 2794 N N . ILE A 1 347 ? 24.125 26.719 -18.859 1 89.56 347 ILE A N 1
ATOM 2795 C CA . ILE A 1 347 ? 23.531 27.734 -18 1 89.56 347 ILE A CA 1
ATOM 2796 C C . ILE A 1 347 ? 24.484 28.922 -17.859 1 89.56 347 ILE A C 1
ATOM 2798 O O . ILE A 1 347 ? 24.062 30.078 -17.938 1 89.56 347 ILE A O 1
ATOM 2802 N N . SER A 1 348 ? 25.719 28.594 -17.688 1 89.31 348 SER A N 1
ATOM 2803 C CA . SER A 1 348 ? 26.734 29.641 -17.5 1 89.31 348 SER A CA 1
ATOM 2804 C C . SER A 1 348 ? 26.828 30.547 -18.719 1 89.31 348 SER A C 1
ATOM 2806 O O . SER A 1 348 ? 27.062 31.75 -18.594 1 89.31 348 SER A O 1
ATOM 2808 N N . LYS A 1 349 ? 26.656 30 -19.797 1 88.75 349 LYS A N 1
ATOM 2809 C CA . LYS A 1 349 ? 26.781 30.766 -21.031 1 88.75 349 LYS A CA 1
ATOM 2810 C C . LYS A 1 349 ? 25.594 31.703 -21.219 1 88.75 349 LYS A C 1
ATOM 2812 O O . LYS A 1 349 ? 25.703 32.719 -21.906 1 88.75 349 LYS A O 1
ATOM 2817 N N . ARG A 1 350 ? 24.594 31.438 -20.594 1 91.44 350 ARG A N 1
ATOM 2818 C CA . ARG A 1 350 ? 23.359 32.188 -20.875 1 91.44 350 ARG A CA 1
ATOM 2819 C C . ARG A 1 350 ? 22.984 33.062 -19.688 1 91.44 350 ARG A C 1
ATOM 2821 O O . ARG A 1 350 ? 22.031 33.844 -19.766 1 91.44 350 ARG A O 1
ATOM 2828 N N . THR A 1 351 ? 23.656 32.906 -18.656 1 92.25 351 THR A N 1
ATOM 2829 C CA . THR A 1 351 ? 23.391 33.719 -17.484 1 92.25 351 THR A CA 1
ATOM 2830 C C . THR A 1 351 ? 24.625 34.5 -17.062 1 92.25 351 THR A C 1
ATOM 2832 O O . THR A 1 351 ? 25.75 34.156 -17.453 1 92.25 351 THR A O 1
ATOM 2835 N N . GLU A 1 352 ? 24.406 35.438 -16.234 1 89.56 352 GLU A N 1
ATOM 2836 C CA . GLU A 1 352 ? 25.5 36.281 -15.773 1 89.56 352 GLU A CA 1
ATOM 2837 C C . GLU A 1 352 ? 26.016 35.812 -14.414 1 89.56 352 GLU A C 1
ATOM 2839 O O . GLU A 1 352 ? 27.188 36.062 -14.07 1 89.56 352 GLU A O 1
ATOM 2844 N N . CYS A 1 353 ? 25.266 35.219 -13.688 1 91.75 353 CYS A N 1
ATOM 2845 C CA . CYS A 1 353 ? 25.609 34.875 -12.312 1 91.75 353 CYS A CA 1
ATOM 2846 C C . CYS A 1 353 ? 26.484 33.625 -12.25 1 91.75 353 CYS A C 1
ATOM 2848 O O . CYS A 1 353 ? 27.297 33.5 -11.336 1 91.75 353 CYS A O 1
ATOM 2850 N N . PHE A 1 354 ? 26.344 32.75 -13.18 1 89 354 PHE A N 1
ATOM 2851 C CA . PHE A 1 354 ? 27.125 31.516 -13.172 1 89 354 PHE A CA 1
ATOM 2852 C C . PHE A 1 354 ? 28.484 31.719 -13.836 1 89 354 PHE A C 1
ATOM 2854 O O . PHE A 1 354 ? 28.578 32.375 -14.875 1 89 354 PHE A O 1
ATOM 2861 N N . PRO A 1 355 ? 29.5 31.109 -13.18 1 85.19 355 PRO A N 1
ATOM 2862 C CA . PRO A 1 355 ? 30.844 31.297 -13.758 1 85.19 355 PRO A CA 1
ATOM 2863 C C . PRO A 1 355 ? 31.062 30.484 -15.023 1 85.19 355 PRO A C 1
ATOM 2865 O O . PRO A 1 355 ? 30.406 29.453 -15.219 1 85.19 355 PRO A O 1
ATOM 2868 N N . GLU A 1 356 ? 32 30.906 -15.852 1 74.12 356 GLU A N 1
ATOM 2869 C CA . GLU A 1 356 ? 32.281 30.25 -17.125 1 74.12 356 GLU A CA 1
ATOM 2870 C C . GLU A 1 356 ? 32.906 28.875 -16.922 1 74.12 356 GLU A C 1
ATOM 2872 O O . GLU A 1 356 ? 32.688 27.953 -17.703 1 74.12 356 GLU A O 1
ATOM 2877 N N . ASP A 1 357 ? 33.719 28.656 -15.805 1 68.75 357 ASP A N 1
ATOM 2878 C CA . ASP A 1 357 ? 34.406 27.391 -15.617 1 68.75 357 ASP A CA 1
ATOM 2879 C C . ASP A 1 357 ? 33.688 26.516 -14.602 1 68.75 357 ASP A C 1
ATOM 2881 O O . ASP A 1 357 ? 34.312 25.766 -13.852 1 68.75 357 ASP A O 1
ATOM 2885 N N . ALA A 1 358 ? 32.469 26.484 -14.57 1 63.19 358 ALA A N 1
ATOM 2886 C CA . ALA A 1 358 ? 31.656 25.812 -13.555 1 63.19 358 ALA A CA 1
ATOM 2887 C C . ALA A 1 358 ? 31.828 24.297 -13.641 1 63.19 358 ALA A C 1
ATOM 2889 O O . ALA A 1 358 ? 31.719 23.594 -12.625 1 63.19 358 ALA A O 1
ATOM 2890 N N . SER A 1 359 ? 32.188 23.766 -14.781 1 62.53 359 SER A N 1
ATOM 2891 C CA . SER A 1 359 ? 32.25 22.312 -14.992 1 62.53 359 SER A CA 1
ATOM 2892 C C . SER A 1 359 ? 33.5 21.719 -14.367 1 62.53 359 SER A C 1
ATOM 2894 O O . SER A 1 359 ? 33.531 20.547 -14.031 1 62.53 359 SER A O 1
ATOM 2896 N N . ASN A 1 360 ? 34.438 22.5 -14.109 1 58.97 360 ASN A N 1
ATOM 2897 C CA . ASN A 1 360 ? 35.75 21.938 -13.742 1 58.97 360 ASN A CA 1
ATOM 2898 C C . ASN A 1 360 ? 36 22.062 -12.242 1 58.97 360 ASN A C 1
ATOM 2900 O O . ASN A 1 360 ? 37.062 21.672 -11.758 1 58.97 360 ASN A O 1
ATOM 2904 N N . THR A 1 361 ? 35.031 22.594 -11.57 1 64.88 361 THR A N 1
ATOM 2905 C CA . THR A 1 361 ? 35.281 22.797 -10.148 1 64.88 361 THR A CA 1
ATOM 2906 C C . THR A 1 361 ? 34.312 21.984 -9.305 1 64.88 361 THR A C 1
ATOM 2908 O O . THR A 1 361 ? 33.219 21.641 -9.766 1 64.88 361 THR A O 1
ATOM 2911 N N . GLU A 1 362 ? 34.812 21.547 -8.18 1 69.12 362 GLU A N 1
ATOM 2912 C CA . GLU A 1 362 ? 33.969 20.797 -7.23 1 69.12 362 GLU A CA 1
ATOM 2913 C C . GLU A 1 362 ? 32.875 21.688 -6.652 1 69.12 362 GLU A C 1
ATOM 2915 O O . GLU A 1 362 ? 31.781 21.203 -6.336 1 69.12 362 GLU A O 1
ATOM 2920 N N . GLU A 1 363 ? 33.25 23.016 -6.602 1 79.19 363 GLU A N 1
ATOM 2921 C CA . GLU A 1 363 ? 32.281 23.984 -6.082 1 79.19 363 GLU A CA 1
ATOM 2922 C C . GLU A 1 363 ? 32.094 25.141 -7.062 1 79.19 363 GLU A C 1
ATOM 2924 O O . GLU A 1 363 ? 33.062 25.672 -7.617 1 79.19 363 GLU A O 1
ATOM 2929 N N . ILE A 1 364 ? 30.859 25.406 -7.348 1 83.94 364 ILE A N 1
ATOM 2930 C CA . ILE A 1 364 ? 30.516 26.5 -8.25 1 83.94 364 ILE A CA 1
ATOM 2931 C C . ILE A 1 364 ? 30.156 27.734 -7.441 1 83.94 364 ILE A C 1
ATOM 2933 O O . ILE A 1 364 ? 29.188 27.734 -6.68 1 83.94 364 ILE A O 1
ATOM 2937 N N . GLU A 1 365 ? 30.938 28.734 -7.508 1 88.94 365 GLU A N 1
ATOM 2938 C CA . GLU A 1 365 ? 30.641 29.984 -6.816 1 88.94 365 GLU A CA 1
ATOM 2939 C C . GLU A 1 365 ? 29.922 30.969 -7.734 1 88.94 365 GLU A C 1
ATOM 2941 O O . GLU A 1 365 ? 30.453 31.344 -8.781 1 88.94 365 GLU A O 1
ATOM 2946 N N . LEU A 1 366 ? 28.828 31.406 -7.395 1 91.19 366 LEU A N 1
ATOM 2947 C CA . LEU A 1 366 ? 28.031 32.344 -8.195 1 91.19 366 LEU A CA 1
ATOM 2948 C C . LEU A 1 366 ? 28.391 33.781 -7.84 1 91.19 366 LEU A C 1
ATOM 2950 O O . LEU A 1 366 ? 28.719 34.062 -6.695 1 91.19 366 LEU A O 1
ATOM 2954 N N . LYS A 1 367 ? 28.281 34.594 -8.844 1 90.69 367 LYS A N 1
ATOM 2955 C CA . LYS A 1 367 ? 28.484 36.031 -8.656 1 90.69 367 LYS A CA 1
ATOM 2956 C C . LYS A 1 367 ? 27.266 36.812 -9.109 1 90.69 367 LYS A C 1
ATOM 2958 O O . LYS A 1 367 ? 26.859 36.75 -10.273 1 90.69 367 LYS A O 1
ATOM 2963 N N . LEU A 1 368 ? 26.719 37.531 -8.188 1 91.44 368 LEU A N 1
ATOM 2964 C CA . LEU A 1 368 ? 25.531 38.312 -8.5 1 91.44 368 LEU A CA 1
ATOM 2965 C C . LEU A 1 368 ? 25.891 39.625 -9.219 1 91.44 368 LEU A C 1
ATOM 2967 O O . LEU A 1 368 ? 26.938 40.219 -8.938 1 91.44 368 LEU A O 1
ATOM 2971 N N . PRO A 1 369 ? 25.078 40.031 -10.07 1 84.19 369 PRO A N 1
ATOM 2972 C CA . PRO A 1 369 ? 25.359 41.281 -10.781 1 84.19 369 PRO A CA 1
ATOM 2973 C C . PRO A 1 369 ? 25.203 42.5 -9.883 1 84.19 369 PRO A C 1
ATOM 2975 O O . PRO A 1 369 ? 24.422 42.5 -8.93 1 84.19 369 PRO A O 1
ATOM 2978 N N . GLY A 1 370 ? 25.938 43.625 -10.148 1 81.19 370 GLY A N 1
ATOM 2979 C CA . GLY A 1 370 ? 25.766 44.906 -9.492 1 81.19 370 GLY A CA 1
ATOM 2980 C C . GLY A 1 370 ? 26.828 45.188 -8.438 1 81.19 370 GLY A C 1
ATOM 2981 O O . GLY A 1 370 ? 27.031 46.312 -8.016 1 81.19 370 GLY A O 1
ATOM 2982 N N . GLY A 1 371 ? 27.531 44.094 -7.914 1 79.69 371 GLY A N 1
ATOM 2983 C CA . GLY A 1 371 ? 28.656 44.281 -7.016 1 79.69 371 GLY A CA 1
ATOM 2984 C C . GLY A 1 371 ? 28.25 44.594 -5.586 1 79.69 371 GLY A C 1
ATOM 2985 O O . GLY A 1 371 ? 28.938 45.312 -4.875 1 79.69 371 GLY A O 1
ATOM 2986 N N . PHE A 1 372 ? 27.078 44.281 -5.188 1 87.88 372 PHE A N 1
ATOM 2987 C CA . PHE A 1 372 ? 26.625 44.531 -3.832 1 87.88 372 PHE A CA 1
ATOM 2988 C C . PHE A 1 372 ? 26.766 43.312 -2.955 1 87.88 372 PHE A C 1
ATOM 2990 O O . PHE A 1 372 ? 26.453 43.344 -1.765 1 87.88 372 PHE A O 1
ATOM 2997 N N . GLN A 1 373 ? 27.234 42.25 -3.404 1 87.25 373 GLN A N 1
ATOM 2998 C CA . GLN A 1 373 ? 27.312 40.969 -2.701 1 87.25 373 GLN A CA 1
ATOM 2999 C C . GLN A 1 373 ? 28.281 41.062 -1.531 1 87.25 373 GLN A C 1
ATOM 3001 O O . GLN A 1 373 ? 28.172 40.281 -0.572 1 87.25 373 GLN A O 1
ATOM 3006 N N . GLY A 1 374 ? 29.25 41.938 -1.488 1 86.12 374 GLY A N 1
ATOM 3007 C CA . GLY A 1 374 ? 30.219 42.031 -0.417 1 86.12 374 GLY A CA 1
ATOM 3008 C C . GLY A 1 374 ? 30.984 40.75 -0.155 1 86.12 374 GLY A C 1
ATOM 3009 O O . GLY A 1 374 ? 31.531 40.156 -1.08 1 86.12 374 GLY A O 1
ATOM 3010 N N . ALA A 1 375 ? 30.906 40.281 1.065 1 90.06 375 ALA A N 1
ATOM 3011 C CA . ALA A 1 375 ? 31.641 39.094 1.458 1 90.06 375 ALA A CA 1
ATOM 3012 C C . ALA A 1 375 ? 30.781 37.844 1.27 1 90.06 375 ALA A C 1
ATOM 3014 O O . ALA A 1 375 ? 31.203 36.719 1.62 1 90.06 375 ALA A O 1
ATOM 3015 N N . THR A 1 376 ? 29.594 38.062 0.79 1 93.19 376 THR A N 1
ATOM 3016 C CA . THR A 1 376 ? 28.703 36.938 0.577 1 93.19 376 THR A CA 1
ATOM 3017 C C . THR A 1 376 ? 29.312 35.938 -0.404 1 93.19 376 THR A C 1
ATOM 3019 O O . THR A 1 376 ? 29.828 36.312 -1.453 1 93.19 376 THR A O 1
ATOM 3022 N N . LYS A 1 377 ? 29.25 34.656 -0.065 1 90.62 377 LYS A N 1
ATOM 3023 C CA . LYS A 1 377 ? 29.688 33.594 -0.946 1 90.62 377 LYS A CA 1
ATOM 3024 C C . LYS A 1 377 ? 28.547 32.625 -1.268 1 90.62 377 LYS A C 1
ATOM 3026 O O . LYS A 1 377 ? 28 31.984 -0.369 1 90.62 377 LYS A O 1
ATOM 3031 N N . LEU A 1 378 ? 28.156 32.594 -2.455 1 92.25 378 LEU A N 1
ATOM 3032 C CA . LEU A 1 378 ? 27.125 31.672 -2.92 1 92.25 378 LEU A CA 1
ATOM 3033 C C . LEU A 1 378 ? 27.75 30.484 -3.65 1 92.25 378 LEU A C 1
ATOM 3035 O O . LEU A 1 378 ? 28.156 30.609 -4.805 1 92.25 378 LEU A O 1
ATOM 3039 N N . THR A 1 379 ? 27.719 29.328 -2.973 1 89.25 379 THR A N 1
ATOM 3040 C CA . THR A 1 379 ? 28.375 28.156 -3.543 1 89.25 379 THR A CA 1
ATOM 3041 C C . THR A 1 379 ? 27.375 27.031 -3.736 1 89.25 379 THR A C 1
ATOM 3043 O O . THR A 1 379 ? 26.516 26.797 -2.883 1 89.25 379 THR A O 1
ATOM 3046 N N . LEU A 1 380 ? 27.469 26.406 -4.867 1 85.19 380 LEU A N 1
ATOM 3047 C CA . LEU A 1 380 ? 26.703 25.203 -5.164 1 85.19 380 LEU A CA 1
ATOM 3048 C C . LEU A 1 380 ? 27.594 23.969 -5.156 1 85.19 380 LEU A C 1
ATOM 3050 O O . LEU A 1 380 ? 28.672 23.969 -5.738 1 85.19 380 LEU A O 1
ATOM 3054 N N . GLN A 1 381 ? 27.203 22.984 -4.355 1 72.44 381 GLN A N 1
ATOM 3055 C CA . GLN A 1 381 ? 27.969 21.75 -4.375 1 72.44 381 GLN A CA 1
ATOM 3056 C C . GLN A 1 381 ? 27.547 20.859 -5.543 1 72.44 381 GLN A C 1
ATOM 3058 O O . GLN A 1 381 ? 26.375 20.531 -5.691 1 72.44 381 GLN A O 1
ATOM 3063 N N . LYS A 1 382 ? 28.484 20.453 -6.336 1 65.38 382 LYS A N 1
ATOM 3064 C CA . LYS A 1 382 ? 28.219 19.703 -7.555 1 65.38 382 LYS A CA 1
ATOM 3065 C C . LYS A 1 382 ? 27.656 18.312 -7.227 1 65.38 382 LYS A C 1
ATOM 3067 O O . LYS A 1 382 ? 26.734 17.844 -7.895 1 65.38 382 LYS A O 1
ATOM 3072 N N . ASN A 1 383 ? 28.188 17.75 -6.16 1 61.25 383 ASN A N 1
ATOM 3073 C CA . ASN A 1 383 ? 27.828 16.375 -5.852 1 61.25 383 ASN A CA 1
ATOM 3074 C C . ASN A 1 383 ? 26.391 16.266 -5.371 1 61.25 383 ASN A C 1
ATOM 3076 O O . ASN A 1 383 ? 25.797 15.18 -5.387 1 61.25 383 ASN A O 1
ATOM 3080 N N . LYS A 1 384 ? 25.844 17.391 -5.047 1 62.94 384 LYS A N 1
ATOM 3081 C CA . LYS A 1 384 ? 24.484 17.359 -4.523 1 62.94 384 LYS A CA 1
ATOM 3082 C C . LYS A 1 384 ? 23.469 17.719 -5.602 1 62.94 384 LYS A C 1
ATOM 3084 O O . LYS A 1 384 ? 22.266 17.578 -5.391 1 62.94 384 LYS A O 1
ATOM 3089 N N . GLN A 1 385 ? 24.062 18.078 -6.773 1 70.12 385 GLN A N 1
ATOM 3090 C CA . GLN A 1 385 ? 23.125 18.5 -7.816 1 70.12 385 GLN A CA 1
ATOM 3091 C C . GLN A 1 385 ? 22.578 17.312 -8.586 1 70.12 385 GLN A C 1
ATOM 3093 O O . GLN A 1 385 ? 23.312 16.344 -8.836 1 70.12 385 GLN A O 1
ATOM 3098 N N . LYS A 1 386 ? 21.297 17.266 -8.773 1 70.5 386 LYS A N 1
ATOM 3099 C CA . LYS A 1 386 ? 20.625 16.188 -9.492 1 70.5 386 LYS A CA 1
ATOM 3100 C C . LYS A 1 386 ? 20 16.703 -10.789 1 70.5 386 LYS A C 1
ATOM 3102 O O . LYS A 1 386 ? 19.156 17.609 -10.766 1 70.5 386 LYS A O 1
ATOM 3107 N N . ALA A 1 387 ? 20.5 16.25 -11.898 1 78.56 387 ALA A N 1
ATOM 3108 C CA . ALA A 1 387 ? 19.938 16.609 -13.195 1 78.56 387 ALA A CA 1
ATOM 3109 C C . ALA A 1 387 ? 19.188 15.445 -13.82 1 78.56 387 ALA A C 1
ATOM 3111 O O . ALA A 1 387 ? 19.641 14.297 -13.742 1 78.56 387 ALA A O 1
ATOM 3112 N N . PHE A 1 388 ? 18.016 15.641 -14.328 1 77.88 388 PHE A N 1
ATOM 3113 C CA . PHE A 1 388 ? 17.188 14.641 -14.984 1 77.88 388 PHE A CA 1
ATOM 3114 C C . PHE A 1 388 ? 16.953 14.992 -16.438 1 77.88 388 PHE A C 1
ATOM 3116 O O . PHE A 1 388 ? 16.391 16.047 -16.75 1 77.88 388 PHE A O 1
ATOM 3123 N N . PHE A 1 389 ? 17.453 14.234 -17.281 1 83.44 389 PHE A N 1
ATOM 3124 C CA . PHE A 1 389 ? 17.203 14.383 -18.703 1 83.44 389 PHE A CA 1
ATOM 3125 C C . PHE A 1 389 ? 16.047 13.492 -19.156 1 83.44 389 PHE A C 1
ATOM 3127 O O . PHE A 1 389 ? 16.203 12.273 -19.234 1 83.44 389 PHE A O 1
ATOM 3134 N N . LEU A 1 390 ? 14.914 14.062 -19.406 1 83.12 390 LEU A N 1
ATOM 3135 C CA . LEU A 1 390 ? 13.688 13.305 -19.609 1 83.12 390 LEU A CA 1
ATOM 3136 C C . LEU A 1 390 ? 13.18 13.469 -21.031 1 83.12 390 LEU A C 1
ATOM 3138 O O . LEU A 1 390 ? 13.219 14.57 -21.594 1 83.12 390 LEU A O 1
ATOM 3142 N N . GLN A 1 391 ? 12.812 12.359 -21.578 1 84.62 391 GLN A N 1
ATOM 3143 C CA . GLN A 1 391 ? 12.281 12.383 -22.938 1 84.62 391 GLN A CA 1
ATOM 3144 C C . GLN A 1 391 ? 11.234 11.297 -23.141 1 84.62 391 GLN A C 1
ATOM 3146 O O . GLN A 1 391 ? 11.336 10.211 -22.578 1 84.62 391 GLN A O 1
ATOM 3151 N N . GLY A 1 392 ? 10.219 11.578 -23.844 1 77.5 392 GLY A N 1
ATOM 3152 C CA . GLY A 1 392 ? 9.25 10.609 -24.312 1 77.5 392 GLY A CA 1
ATOM 3153 C C . GLY A 1 392 ? 8.516 9.891 -23.203 1 77.5 392 GLY A C 1
ATOM 3154 O O . GLY A 1 392 ? 8.289 10.469 -22.141 1 77.5 392 GLY A O 1
ATOM 3155 N N . GLN A 1 393 ? 8.141 8.664 -23.406 1 72.81 393 GLN A N 1
ATOM 3156 C CA . GLN A 1 393 ? 7.332 7.879 -22.484 1 72.81 393 GLN A CA 1
ATOM 3157 C C . GLN A 1 393 ? 8.141 7.477 -21.25 1 72.81 393 GLN A C 1
ATOM 3159 O O . GLN A 1 393 ? 7.594 7.395 -20.141 1 72.81 393 GLN A O 1
ATOM 3164 N N . ALA A 1 394 ? 9.383 7.273 -21.5 1 70.06 394 ALA A N 1
ATOM 3165 C CA . ALA A 1 394 ? 10.234 6.91 -20.359 1 70.06 394 ALA A CA 1
ATOM 3166 C C . ALA A 1 394 ? 10.258 8.016 -19.312 1 70.06 394 ALA A C 1
ATOM 3168 O O . ALA A 1 394 ? 10.273 7.746 -18.109 1 70.06 394 ALA A O 1
ATOM 3169 N N . GLY A 1 395 ? 10.258 9.203 -19.891 1 76 395 GLY A N 1
ATOM 3170 C CA . GLY A 1 395 ? 10.203 10.328 -18.969 1 76 395 GLY A CA 1
ATOM 3171 C C . GLY A 1 395 ? 8.891 10.414 -18.219 1 76 395 GLY A C 1
ATOM 3172 O O . GLY A 1 395 ? 8.875 10.695 -17.016 1 76 395 GLY A O 1
ATOM 3173 N N . LEU A 1 396 ? 7.848 10.141 -18.891 1 77.38 396 LEU A N 1
ATOM 3174 C CA . LEU A 1 396 ? 6.523 10.18 -18.281 1 77.38 396 LEU A CA 1
ATOM 3175 C C . LEU A 1 396 ? 6.375 9.078 -17.234 1 77.38 396 LEU A C 1
ATOM 3177 O O . LEU A 1 396 ? 5.77 9.297 -16.188 1 77.38 396 LEU A O 1
ATOM 3181 N N . ASP A 1 397 ? 6.98 7.949 -17.516 1 67.94 397 ASP A N 1
ATOM 3182 C CA . ASP A 1 397 ? 6.926 6.844 -16.547 1 67.94 397 ASP A CA 1
ATOM 3183 C C . ASP A 1 397 ? 7.66 7.199 -15.266 1 67.94 397 ASP A C 1
ATOM 3185 O O . ASP A 1 397 ? 7.195 6.875 -14.172 1 67.94 397 ASP A O 1
ATOM 3189 N N . LEU A 1 398 ? 8.75 7.801 -15.492 1 69.12 398 LEU A N 1
ATOM 3190 C CA . LEU A 1 398 ? 9.516 8.211 -14.32 1 69.12 398 LEU A CA 1
ATOM 3191 C C . LEU A 1 398 ? 8.742 9.242 -13.5 1 69.12 398 LEU A C 1
ATOM 3193 O O . LEU A 1 398 ? 8.727 9.172 -12.266 1 69.12 398 LEU A O 1
ATOM 3197 N N . LEU A 1 399 ? 8.195 10.172 -14.234 1 75.88 399 LEU A N 1
ATOM 3198 C CA . LEU A 1 399 ? 7.41 11.203 -13.562 1 75.88 399 LEU A CA 1
ATOM 3199 C C . LEU A 1 399 ? 6.227 10.594 -12.82 1 75.88 399 LEU A C 1
ATOM 3201 O O . LEU A 1 399 ? 5.93 10.992 -11.688 1 75.88 399 LEU A O 1
ATOM 3205 N N . ASP A 1 400 ? 5.582 9.641 -13.391 1 71.62 400 ASP A N 1
ATOM 3206 C CA . ASP A 1 400 ? 4.449 8.961 -12.758 1 71.62 400 ASP A CA 1
ATOM 3207 C C . ASP A 1 400 ? 4.887 8.227 -11.5 1 71.62 400 ASP A C 1
ATOM 3209 O O . ASP A 1 400 ? 4.156 8.195 -10.508 1 71.62 400 ASP A O 1
ATOM 3213 N N . ASN A 1 401 ? 5.988 7.645 -11.594 1 65.12 401 ASN A N 1
ATOM 3214 C CA . ASN A 1 401 ? 6.52 6.949 -10.43 1 65.12 401 ASN A CA 1
ATOM 3215 C C . ASN A 1 401 ? 6.773 7.91 -9.273 1 65.12 401 ASN A C 1
ATOM 3217 O O . ASN A 1 401 ? 6.449 7.605 -8.125 1 65.12 401 ASN A O 1
ATOM 3221 N N . ILE A 1 402 ? 7.367 9.023 -9.625 1 66.38 402 ILE A N 1
ATOM 3222 C CA . ILE A 1 402 ? 7.668 10.023 -8.602 1 66.38 402 ILE A CA 1
ATOM 3223 C C . ILE A 1 402 ? 6.371 10.539 -7.984 1 66.38 402 ILE A C 1
ATOM 3225 O O . ILE A 1 402 ? 6.254 10.625 -6.758 1 66.38 402 ILE A O 1
ATOM 3229 N N . GLU A 1 403 ? 5.43 10.75 -8.828 1 71.44 403 GLU A N 1
ATOM 3230 C CA . GLU A 1 403 ? 4.145 11.258 -8.359 1 71.44 403 GLU A CA 1
ATOM 3231 C C . GLU A 1 403 ? 3.414 10.219 -7.512 1 71.44 403 GLU A C 1
ATOM 3233 O O . GLU A 1 403 ? 2.766 10.562 -6.523 1 71.44 403 GLU A O 1
ATOM 3238 N N . THR A 1 404 ? 3.488 8.961 -7.859 1 66.19 404 THR A N 1
ATOM 3239 C CA . THR A 1 404 ? 2.836 7.902 -7.102 1 66.19 404 THR A CA 1
ATOM 3240 C C . THR A 1 404 ? 3.467 7.754 -5.723 1 66.19 404 THR A C 1
ATOM 3242 O O . THR A 1 404 ? 2.768 7.523 -4.734 1 66.19 404 THR A O 1
ATOM 3245 N N . GLN A 1 405 ? 4.742 7.879 -5.621 1 61.03 405 GLN A N 1
ATOM 3246 C CA . GLN A 1 405 ? 5.43 7.809 -4.336 1 61.03 405 GLN A CA 1
ATOM 3247 C C . GLN A 1 405 ? 5.008 8.961 -3.426 1 61.03 405 GLN A C 1
ATOM 3249 O O . GLN A 1 405 ? 4.781 8.758 -2.23 1 61.03 405 GLN A O 1
ATOM 3254 N N . ILE A 1 406 ? 4.898 10.125 -4.09 1 64.19 406 ILE A N 1
ATOM 3255 C CA . ILE A 1 406 ? 4.469 11.297 -3.334 1 64.19 406 ILE A CA 1
ATOM 3256 C C . ILE A 1 406 ? 3.033 11.109 -2.857 1 64.19 406 ILE A C 1
ATOM 3258 O O . ILE A 1 406 ? 2.713 11.398 -1.7 1 64.19 406 ILE A O 1
ATOM 3262 N N . ARG A 1 407 ? 2.201 10.516 -3.697 1 65.94 407 ARG A N 1
ATOM 3263 C CA . ARG A 1 407 ? 0.794 10.305 -3.371 1 65.94 407 ARG A CA 1
ATOM 3264 C C . ARG A 1 407 ? 0.641 9.25 -2.277 1 65.94 407 ARG A C 1
ATOM 3266 O O . ARG A 1 407 ? -0.24 9.359 -1.422 1 65.94 407 ARG A O 1
ATOM 3273 N N . SER A 1 408 ? 1.425 8.188 -2.379 1 64.75 408 SER A N 1
ATOM 3274 C CA . SER A 1 408 ? 1.342 7.129 -1.381 1 64.75 408 SER A CA 1
ATOM 3275 C C . SER A 1 408 ? 1.594 7.668 0.023 1 64.75 408 SER A C 1
ATOM 3277 O O . SER A 1 408 ? 0.911 7.285 0.974 1 64.75 408 SER A O 1
ATOM 3279 N N . VAL A 1 409 ? 2.459 8.625 0.16 1 62.28 409 VAL A N 1
ATOM 3280 C CA . VAL A 1 409 ? 2.758 9.219 1.455 1 62.28 409 VAL A CA 1
ATOM 3281 C C . VAL A 1 409 ? 1.629 10.164 1.86 1 62.28 409 VAL A C 1
ATOM 3283 O O . VAL A 1 409 ? 1.229 10.203 3.027 1 62.28 409 VAL A O 1
ATOM 3286 N N . SER A 1 410 ? 1.13 10.82 0.835 1 65.12 410 SER A N 1
ATOM 3287 C CA . SER A 1 410 ? 0.033 11.75 1.102 1 65.12 410 SER A CA 1
ATOM 3288 C C . SER A 1 410 ? -1.241 11 1.478 1 65.12 410 SER A C 1
ATOM 3290 O O . SER A 1 410 ? -2.014 11.461 2.318 1 65.12 410 SER A O 1
ATOM 3292 N N . SER A 1 411 ? -1.432 9.805 0.886 1 65.81 411 SER A N 1
ATOM 3293 C CA . SER A 1 411 ? -2.635 9.023 1.165 1 65.81 411 SER A CA 1
ATOM 3294 C C . SER A 1 411 ? -2.648 8.523 2.607 1 65.81 411 SER A C 1
ATOM 3296 O O . SER A 1 411 ? -3.699 8.492 3.248 1 65.81 411 SER A O 1
ATOM 3298 N N . GLU A 1 412 ? -1.599 8.219 3.064 1 63.62 412 GLU A N 1
ATOM 3299 C CA . GLU A 1 412 ? -1.517 7.77 4.449 1 63.62 412 GLU A CA 1
ATOM 3300 C C . GLU A 1 412 ? -1.882 8.891 5.418 1 63.62 412 GLU A C 1
ATOM 3302 O O . GLU A 1 412 ? -2.455 8.641 6.48 1 63.62 412 GLU A O 1
ATOM 3307 N N . ARG A 1 413 ? -1.634 10.016 4.973 1 67.75 413 ARG A N 1
ATOM 3308 C CA . ARG A 1 413 ? -1.928 11.172 5.816 1 67.75 413 ARG A CA 1
ATOM 3309 C C . ARG A 1 413 ? -3.416 11.508 5.785 1 67.75 413 ARG A C 1
ATOM 3311 O O . ARG A 1 413 ? -3.949 12.078 6.742 1 67.75 413 ARG A O 1
ATOM 3318 N N . ARG A 1 414 ? -4.027 10.984 4.754 1 75.38 414 ARG A N 1
ATOM 3319 C CA . ARG A 1 414 ? -5.422 11.375 4.559 1 75.38 414 ARG A CA 1
ATOM 3320 C C . ARG A 1 414 ? -6.359 10.422 5.297 1 75.38 414 ARG A C 1
ATOM 3322 O O . ARG A 1 414 ? -7.52 10.758 5.543 1 75.38 414 ARG A O 1
ATOM 3329 N N . LEU A 1 415 ? -5.867 9.25 5.648 1 83.62 415 LEU A N 1
ATOM 3330 C CA . LEU A 1 415 ? -6.727 8.281 6.316 1 83.62 415 LEU A CA 1
ATOM 3331 C C . LEU A 1 415 ? -6.57 8.359 7.828 1 83.62 415 LEU A C 1
ATOM 3333 O O . LEU A 1 415 ? -5.52 8.773 8.328 1 83.62 415 LEU A O 1
ATOM 3337 N N . MET A 1 416 ? -7.664 8.141 8.469 1 88.62 416 MET A N 1
ATOM 3338 C CA . MET A 1 416 ? -7.625 8.047 9.922 1 88.62 416 MET A CA 1
ATOM 3339 C C . MET A 1 416 ? -6.727 6.898 10.367 1 88.62 416 MET A C 1
ATOM 3341 O O . MET A 1 416 ? -6.828 5.785 9.844 1 88.62 416 MET A O 1
ATOM 3345 N N . PRO A 1 417 ? -5.734 7.109 11.172 1 86.25 417 PRO A N 1
ATOM 3346 C CA . PRO A 1 417 ? -4.781 6.066 11.57 1 86.25 417 PRO A CA 1
ATOM 3347 C C . PRO A 1 417 ? -5.422 4.977 12.43 1 86.25 417 PRO A C 1
ATOM 3349 O O . PRO A 1 417 ? -6.387 5.242 13.148 1 86.25 417 PRO A O 1
ATOM 3352 N N . SER A 1 418 ? -4.879 3.799 12.289 1 87.19 418 SER A N 1
ATOM 3353 C CA . SER A 1 418 ? -5.316 2.654 13.078 1 87.19 418 SER A CA 1
ATOM 3354 C C . SER A 1 418 ? -4.293 2.297 14.148 1 87.19 418 SER A C 1
ATOM 3356 O O . SER A 1 418 ? -3.086 2.361 13.906 1 87.19 418 SER A O 1
ATOM 3358 N N . LEU A 1 419 ? -4.766 2.062 15.352 1 85.25 419 LEU A N 1
ATOM 3359 C CA . LEU A 1 419 ? -3.873 1.662 16.438 1 85.25 419 LEU A CA 1
ATOM 3360 C C . LEU A 1 419 ? -3.15 0.364 16.094 1 85.25 419 LEU A C 1
ATOM 3362 O O . LEU A 1 419 ? -1.974 0.196 16.422 1 85.25 419 LEU A O 1
ATOM 3366 N N . LYS A 1 420 ? -3.822 -0.582 15.359 1 74.5 420 LYS A N 1
ATOM 3367 C CA . LYS A 1 420 ? -3.213 -1.839 14.938 1 74.5 420 LYS A CA 1
ATOM 3368 C C . LYS A 1 420 ? -2.123 -1.6 13.898 1 74.5 420 LYS A C 1
ATOM 3370 O O . LYS A 1 420 ? -1.125 -2.322 13.859 1 74.5 420 LYS A O 1
ATOM 3375 N N . GLY A 1 421 ? -2.295 -0.651 13.094 1 68.19 421 GLY A N 1
ATOM 3376 C CA . GLY A 1 421 ? -1.337 -0.304 12.055 1 68.19 421 GLY A CA 1
ATOM 3377 C C . GLY A 1 421 ? -0.066 0.318 12.602 1 68.19 421 GLY A C 1
ATOM 3378 O O . GLY A 1 421 ? 0.973 0.305 11.938 1 68.19 421 GLY A O 1
ATOM 3379 N N . LEU A 1 422 ? -0.172 1.038 13.758 1 67.25 422 LEU A N 1
ATOM 3380 C CA . LEU A 1 422 ? 0.993 1.656 14.383 1 67.25 422 LEU A CA 1
ATOM 3381 C C . LEU A 1 422 ? 2.098 0.63 14.609 1 67.25 422 LEU A C 1
ATOM 3383 O O . LEU A 1 422 ? 3.279 0.932 14.422 1 67.25 422 LEU A O 1
ATOM 3387 N N . GLU A 1 423 ? 1.657 -0.607 14.82 1 59.06 423 GLU A N 1
ATOM 3388 C CA . GLU A 1 423 ? 2.65 -1.657 15.031 1 59.06 423 GLU A CA 1
ATOM 3389 C C . GLU A 1 423 ? 3.336 -2.037 13.727 1 59.06 423 GLU A C 1
ATOM 3391 O O . GLU A 1 423 ? 4.551 -2.246 13.688 1 59.06 423 GLU A O 1
ATOM 3396 N N . SER A 1 424 ? 2.451 -2.012 12.617 1 54.75 424 SER A N 1
ATOM 3397 C CA . SER A 1 424 ? 2.979 -2.422 11.32 1 54.75 424 SER A CA 1
ATOM 3398 C C . SER A 1 424 ? 3.781 -1.301 10.672 1 54.75 424 SER A C 1
ATOM 3400 O O . SER A 1 424 ? 4.773 -1.556 9.984 1 54.75 424 SER A O 1
ATOM 3402 N N . MET A 1 425 ? 3.262 -0.049 10.734 1 50.81 425 MET A N 1
ATOM 3403 C CA . MET A 1 425 ? 3.844 1.119 10.078 1 50.81 425 MET A CA 1
ATOM 3404 C C . MET A 1 425 ? 5.23 1.421 10.633 1 50.81 425 MET A C 1
ATOM 3406 O O . MET A 1 425 ? 6.125 1.84 9.891 1 50.81 425 MET A O 1
ATOM 3410 N N . SER A 1 426 ? 5.367 1.451 12.055 1 45.56 426 SER A N 1
ATOM 3411 C CA . SER A 1 426 ? 6.625 1.889 12.648 1 45.56 426 SER A CA 1
ATOM 3412 C C . SER A 1 426 ? 7.816 1.209 11.977 1 45.56 426 SER A C 1
ATOM 3414 O O . SER A 1 426 ? 8.836 1.849 11.719 1 45.56 426 SER A O 1
ATOM 3416 N N . SER A 1 427 ? 7.68 -0.075 11.766 1 42.69 427 SER A N 1
ATOM 3417 C CA . SER A 1 427 ? 8.883 -0.822 11.43 1 42.69 427 SER A CA 1
ATOM 3418 C C . SER A 1 427 ? 9.289 -0.586 9.977 1 42.69 427 SER A C 1
ATOM 3420 O O . SER A 1 427 ? 10.469 -0.375 9.68 1 42.69 427 SER A O 1
ATOM 3422 N N . ALA A 1 428 ? 8.297 -0.714 9.133 1 42.03 428 ALA A N 1
ATOM 3423 C CA . ALA A 1 428 ? 8.664 -0.846 7.723 1 42.03 428 ALA A CA 1
ATOM 3424 C C . ALA A 1 428 ? 9.219 0.465 7.176 1 42.03 428 ALA A C 1
ATOM 3426 O O . ALA A 1 428 ? 10.258 0.476 6.508 1 42.03 428 ALA A O 1
ATOM 3427 N N . LYS A 1 429 ? 8.461 1.561 7.422 1 43.44 429 LYS A N 1
ATOM 3428 C CA . LYS A 1 429 ? 8.781 2.773 6.672 1 43.44 429 LYS A CA 1
ATOM 3429 C C . LYS A 1 429 ? 10.031 3.447 7.227 1 43.44 429 LYS A C 1
ATOM 3431 O O . LYS A 1 429 ? 10.82 4.02 6.473 1 43.44 429 LYS A O 1
ATOM 3436 N N . ILE A 1 430 ? 10.234 3.322 8.539 1 39.62 430 ILE A N 1
ATOM 3437 C CA . ILE A 1 430 ? 11.344 4.07 9.125 1 39.62 430 ILE A CA 1
ATOM 3438 C C . ILE A 1 430 ? 12.664 3.381 8.781 1 39.62 430 ILE A C 1
ATOM 3440 O O . ILE A 1 430 ? 13.656 4.047 8.484 1 39.62 430 ILE A O 1
ATOM 3444 N N . LEU A 1 431 ? 12.578 2.062 8.945 1 41.16 431 LEU A N 1
ATOM 3445 C CA . LEU A 1 431 ? 13.891 1.451 8.789 1 41.16 431 LEU A CA 1
ATOM 3446 C C . LEU A 1 431 ? 14.383 1.59 7.348 1 41.16 431 LEU A C 1
ATOM 3448 O O . LEU A 1 431 ? 15.594 1.587 7.098 1 41.16 431 LEU A O 1
ATOM 3452 N N . THR A 1 432 ? 13.445 1.681 6.457 1 39.44 432 THR A N 1
ATOM 3453 C CA . THR A 1 432 ? 13.906 2.076 5.129 1 39.44 432 THR A CA 1
ATOM 3454 C C . THR A 1 432 ? 14.57 3.449 5.18 1 39.44 432 THR A C 1
ATOM 3456 O O . THR A 1 432 ? 15.422 3.764 4.344 1 39.44 432 THR A O 1
ATOM 3459 N N . ALA A 1 433 ? 14.266 4.285 6.184 1 34.84 433 ALA A N 1
ATOM 3460 C CA . ALA A 1 433 ? 14.773 5.641 6.375 1 34.84 433 ALA A CA 1
ATOM 3461 C C . ALA A 1 433 ? 16.219 5.617 6.887 1 34.84 433 ALA A C 1
ATOM 3463 O O . ALA A 1 433 ? 17 6.527 6.602 1 34.84 433 ALA A O 1
ATOM 3464 N N . ALA A 1 434 ? 16.609 4.668 7.707 1 35.16 434 ALA A N 1
ATOM 3465 C CA . ALA A 1 434 ? 17.953 4.672 8.266 1 35.16 434 ALA A CA 1
ATOM 3466 C C . ALA A 1 434 ? 18.984 4.227 7.227 1 35.16 434 ALA A C 1
ATOM 3468 O O . ALA A 1 434 ? 20.188 4.227 7.496 1 35.16 434 ALA A O 1
ATOM 3469 N N . ALA A 1 435 ? 18.547 3.686 6.121 1 34.41 435 ALA A N 1
ATOM 3470 C CA . ALA A 1 435 ? 19.547 3.256 5.145 1 34.41 435 ALA A CA 1
ATOM 3471 C C . ALA A 1 435 ? 20.25 4.457 4.512 1 34.41 435 ALA A C 1
ATOM 3473 O O . ALA A 1 435 ? 19.703 5.559 4.484 1 34.41 435 ALA A O 1
ATOM 3474 N N . HIS A 1 436 ? 21.516 4.465 4.355 1 34.5 436 HIS A N 1
ATOM 3475 C CA . HIS A 1 436 ? 22.359 5.512 3.783 1 34.5 436 HIS A CA 1
ATOM 3476 C C . HIS A 1 436 ? 21.719 6.102 2.529 1 34.5 436 HIS A C 1
ATOM 3478 O O . HIS A 1 436 ? 21.156 5.367 1.708 1 34.5 436 HIS A O 1
ATOM 3484 N N . PRO A 1 437 ? 21.453 7.453 2.541 1 33.16 437 PRO A N 1
ATOM 3485 C CA . PRO A 1 437 ? 20.828 8.32 1.532 1 33.16 437 PRO A CA 1
ATOM 3486 C C . PRO A 1 437 ? 21.266 7.969 0.111 1 33.16 437 PRO A C 1
ATOM 3488 O O . PRO A 1 437 ? 20.766 8.555 -0.853 1 33.16 437 PRO A O 1
ATOM 3491 N N . SER A 1 438 ? 22.234 7.32 -0.2 1 30.45 438 SER A N 1
ATOM 3492 C CA . SER A 1 438 ? 22.781 7.398 -1.55 1 30.45 438 SER A CA 1
ATOM 3493 C C . SER A 1 438 ? 21.766 6.949 -2.59 1 30.45 438 SER A C 1
ATOM 3495 O O . SER A 1 438 ? 21.859 7.332 -3.758 1 30.45 438 SER A O 1
ATOM 3497 N N . GLU A 1 439 ? 20.953 5.812 -2.594 1 31.84 439 GLU A N 1
ATOM 3498 C CA . GLU A 1 439 ? 20.453 5.16 -3.795 1 31.84 439 GLU A CA 1
ATOM 3499 C C . GLU A 1 439 ? 19.016 5.59 -4.09 1 31.84 439 GLU A C 1
ATOM 3501 O O . GLU A 1 439 ? 18.422 5.164 -5.086 1 31.84 439 GLU A O 1
ATOM 3506 N N . GLU A 1 440 ? 18.109 5.98 -3.242 1 31.62 440 GLU A N 1
ATOM 3507 C CA . GLU A 1 440 ? 16.734 5.949 -3.729 1 31.62 440 GLU A CA 1
ATOM 3508 C C . GLU A 1 440 ? 16.375 7.246 -4.453 1 31.62 440 GLU A C 1
ATOM 3510 O O . GLU A 1 440 ? 16.422 8.328 -3.863 1 31.62 440 GLU A O 1
ATOM 3515 N N . ALA A 1 441 ? 16.453 7.402 -5.723 1 30.75 441 ALA A N 1
ATOM 3516 C CA . ALA A 1 441 ? 16.156 8.508 -6.637 1 30.75 441 ALA A CA 1
ATOM 3517 C C . ALA A 1 441 ? 14.695 8.922 -6.543 1 30.75 441 ALA A C 1
ATOM 3519 O O . ALA A 1 441 ? 13.906 8.664 -7.457 1 30.75 441 ALA A O 1
ATOM 3520 N N . ASP A 1 442 ? 13.898 8.664 -5.605 1 29.81 442 ASP A N 1
ATOM 3521 C CA . ASP A 1 442 ? 12.484 8.906 -5.871 1 29.81 442 ASP A CA 1
ATOM 3522 C C . ASP A 1 442 ? 12.242 10.359 -6.285 1 29.81 442 ASP A C 1
ATOM 3524 O O . ASP A 1 442 ? 11.344 10.641 -7.086 1 29.81 442 ASP A O 1
ATOM 3528 N N . THR A 1 443 ? 12.289 11.492 -5.324 1 34.84 443 THR A N 1
ATOM 3529 C CA . THR A 1 443 ? 11.852 12.812 -5.762 1 34.84 443 THR A CA 1
ATOM 3530 C C . THR A 1 443 ? 12.945 13.5 -6.566 1 34.84 443 THR A C 1
ATOM 3532 O O . THR A 1 443 ? 14.133 13.234 -6.371 1 34.84 443 THR A O 1
ATOM 3535 N N . LEU A 1 444 ? 12.711 14.078 -7.801 1 38.12 444 LEU A N 1
ATOM 3536 C CA . LEU A 1 444 ? 13.727 14.852 -8.508 1 38.12 444 LEU A CA 1
ATOM 3537 C C . LEU A 1 444 ? 14.734 15.453 -7.535 1 38.12 444 LEU A C 1
ATOM 3539 O O . LEU A 1 444 ? 15.938 15.414 -7.777 1 38.12 444 LEU A O 1
ATOM 3543 N N . ARG A 1 445 ? 14.422 16.312 -6.723 1 36.22 445 ARG A N 1
ATOM 3544 C CA . ARG A 1 445 ? 15.398 16.797 -5.75 1 36.22 445 ARG A CA 1
ATOM 3545 C C . ARG A 1 445 ? 15.648 15.758 -4.668 1 36.22 445 ARG A C 1
ATOM 3547 O O . ARG A 1 445 ? 16.797 15.555 -4.242 1 36.22 445 ARG A O 1
ATOM 3554 N N . ARG A 1 446 ? 14.562 15.273 -3.871 1 40 446 ARG A N 1
ATOM 3555 C CA . ARG A 1 446 ? 14.703 14.453 -2.672 1 40 446 ARG A CA 1
ATOM 3556 C C . ARG A 1 446 ? 14.609 12.969 -3.008 1 40 446 ARG A C 1
ATOM 3558 O O . ARG A 1 446 ? 14.023 12.195 -2.248 1 40 446 ARG A O 1
ATOM 3565 N N . ALA A 1 447 ? 14.703 12.523 -4.082 1 36.72 447 ALA A N 1
ATOM 3566 C CA . ALA A 1 447 ? 14.922 11.109 -4.336 1 36.72 447 ALA A CA 1
ATOM 3567 C C . ALA A 1 447 ? 15.719 10.461 -3.203 1 36.72 447 ALA A C 1
ATOM 3569 O O . ALA A 1 447 ? 16.047 9.273 -3.268 1 36.72 447 ALA A O 1
ATOM 3570 N N . ASP A 1 448 ? 16.172 11.289 -2.283 1 38.19 448 ASP A N 1
ATOM 3571 C CA . ASP A 1 448 ? 17.016 10.719 -1.243 1 38.19 448 ASP A CA 1
ATOM 3572 C C . ASP A 1 448 ? 16.172 10.047 -0.157 1 38.19 448 ASP A C 1
ATOM 3574 O O . ASP A 1 448 ? 15.133 10.57 0.236 1 38.19 448 ASP A O 1
ATOM 3578 N N . GLY A 1 449 ? 16.125 8.875 -0.01 1 43.97 449 GLY A N 1
ATOM 3579 C CA . GLY A 1 449 ? 15.633 7.961 1.007 1 43.97 449 GLY A CA 1
ATOM 3580 C C . GLY A 1 449 ? 15.461 8.609 2.367 1 43.97 449 GLY A C 1
ATOM 3581 O O . GLY A 1 449 ? 14.531 8.281 3.104 1 43.97 449 GLY A O 1
ATOM 3582 N N . LEU A 1 450 ? 16.172 9.797 2.697 1 43.59 450 LEU A N 1
ATOM 3583 C CA . LEU A 1 450 ? 16.125 10.406 4.02 1 43.59 450 LEU A CA 1
ATOM 3584 C C . LEU A 1 450 ? 14.828 11.188 4.215 1 43.59 450 LEU A C 1
ATOM 3586 O O . LEU A 1 450 ? 14.203 11.109 5.277 1 43.59 450 LEU A O 1
ATOM 3590 N N . SER A 1 451 ? 14.406 11.922 3.193 1 51.56 451 SER A N 1
ATOM 3591 C CA . SER A 1 451 ? 13.203 12.742 3.33 1 51.56 451 SER A CA 1
ATOM 3592 C C . SER A 1 451 ? 11.961 11.883 3.488 1 51.56 451 SER A C 1
ATOM 3594 O O . SER A 1 451 ? 11.07 12.203 4.277 1 51.56 451 SER A O 1
ATOM 3596 N N . VAL A 1 452 ? 12.039 10.766 2.861 1 50.5 452 VAL A N 1
ATOM 3597 C CA . VAL A 1 452 ? 10.883 9.875 2.965 1 50.5 452 VAL A CA 1
ATOM 3598 C C . VAL A 1 452 ? 10.844 9.242 4.352 1 50.5 452 VAL A C 1
ATOM 3600 O O . VAL A 1 452 ? 9.766 9.086 4.941 1 50.5 452 VAL A O 1
ATOM 3603 N N . ARG A 1 453 ? 12.008 9.18 4.93 1 57.09 453 ARG A N 1
ATOM 3604 C CA . ARG A 1 453 ? 12.102 8.586 6.258 1 57.09 453 ARG A CA 1
ATOM 3605 C C . ARG A 1 453 ? 11.602 9.555 7.328 1 57.09 453 ARG A C 1
ATOM 3607 O O . ARG A 1 453 ? 10.867 9.156 8.234 1 57.09 453 ARG A O 1
ATOM 3614 N N . ARG A 1 454 ? 12.109 10.766 7.141 1 64.19 454 ARG A N 1
ATOM 3615 C CA . ARG A 1 454 ? 11.68 11.781 8.094 1 64.19 454 ARG A CA 1
ATOM 3616 C C . ARG A 1 454 ? 10.172 11.984 8.031 1 64.19 454 ARG A C 1
ATOM 3618 O O . ARG A 1 454 ? 9.516 12.156 9.062 1 64.19 454 ARG A O 1
ATOM 3625 N N . LEU A 1 455 ? 9.781 11.812 6.828 1 65.44 455 LEU A N 1
ATOM 3626 C CA . LEU A 1 455 ? 8.344 11.984 6.66 1 65.44 455 LEU A CA 1
ATOM 3627 C C . LEU A 1 455 ? 7.578 10.82 7.281 1 65.44 455 LEU A C 1
ATOM 3629 O O . LEU A 1 455 ? 6.547 11.023 7.926 1 65.44 455 LEU A O 1
ATOM 3633 N N . GLY A 1 456 ? 8.141 9.602 7.109 1 66.81 456 GLY A N 1
ATOM 3634 C CA . GLY A 1 456 ? 7.504 8.445 7.719 1 66.81 456 GLY A CA 1
ATOM 3635 C C . GLY A 1 456 ? 7.414 8.547 9.227 1 66.81 456 GLY A C 1
ATOM 3636 O O . GLY A 1 456 ? 6.363 8.258 9.812 1 66.81 456 GLY A O 1
ATOM 3637 N N . TRP A 1 457 ? 8.461 9.023 9.844 1 75.5 457 TRP A N 1
ATOM 3638 C CA . TRP A 1 457 ? 8.492 9.172 11.289 1 75.5 457 TRP A CA 1
ATOM 3639 C C . TRP A 1 457 ? 7.562 10.289 11.742 1 75.5 457 TRP A C 1
ATOM 3641 O O . TRP A 1 457 ? 6.887 10.164 12.766 1 75.5 457 TRP A O 1
ATOM 3651 N N . SER A 1 458 ? 7.523 11.406 10.938 1 77.62 458 SER A N 1
ATOM 3652 C CA . SER A 1 458 ? 6.641 12.516 11.281 1 77.62 458 SER A CA 1
ATOM 3653 C C . SER A 1 458 ? 5.176 12.094 11.211 1 77.62 458 SER A C 1
ATOM 3655 O O . SER A 1 458 ? 4.359 12.539 12.023 1 77.62 458 SER A O 1
ATOM 3657 N N . ILE A 1 459 ? 4.863 11.227 10.289 1 76.81 459 ILE A N 1
ATOM 3658 C CA . ILE A 1 459 ? 3.492 10.75 10.141 1 76.81 459 ILE A CA 1
ATOM 3659 C C . ILE A 1 459 ? 3.125 9.852 11.32 1 76.81 459 ILE A C 1
ATOM 3661 O O . ILE A 1 459 ? 2.01 9.93 11.844 1 76.81 459 ILE A O 1
ATOM 3665 N N . GLN A 1 460 ? 4.027 9.07 11.773 1 79.75 460 GLN A N 1
ATOM 3666 C CA . GLN A 1 460 ? 3.777 8.211 12.922 1 79.75 460 GLN A CA 1
ATOM 3667 C C . GLN A 1 460 ? 3.598 9.031 14.195 1 79.75 460 GLN A C 1
ATOM 3669 O O . GLN A 1 460 ? 2.748 8.711 15.031 1 79.75 460 GLN A O 1
ATOM 3674 N N . LEU A 1 461 ? 4.434 10.039 14.305 1 85 461 LEU A N 1
ATOM 3675 C CA . LEU A 1 461 ? 4.32 10.906 15.469 1 85 461 LEU A CA 1
ATOM 3676 C C . LEU A 1 461 ? 2.973 11.625 15.484 1 85 461 LEU A C 1
ATOM 3678 O O . LEU A 1 461 ? 2.361 11.781 16.547 1 85 461 LEU A O 1
ATOM 3682 N N . ARG A 1 462 ? 2.553 12.023 14.32 1 85.25 462 ARG A N 1
ATOM 3683 C CA . ARG A 1 462 ? 1.244 12.656 14.227 1 85.25 462 ARG A CA 1
ATOM 3684 C C . ARG A 1 462 ? 0.134 11.688 14.625 1 85.25 462 ARG A C 1
ATOM 3686 O O . ARG A 1 462 ? -0.82 12.078 15.305 1 85.25 462 ARG A O 1
ATOM 3693 N N . ALA A 1 463 ? 0.249 10.445 14.148 1 86.88 463 ALA A N 1
ATOM 3694 C CA . ALA A 1 463 ? -0.747 9.438 14.492 1 86.88 463 ALA A CA 1
ATOM 3695 C C . ALA A 1 463 ? -0.81 9.219 16 1 86.88 463 ALA A C 1
ATOM 3697 O O . ALA A 1 463 ? -1.896 9.172 16.578 1 86.88 463 ALA A O 1
ATOM 3698 N N . VAL A 1 464 ? 0.317 9.102 16.656 1 90.38 464 VAL A N 1
ATOM 3699 C CA . VAL A 1 464 ? 0.371 8.852 18.094 1 90.38 464 VAL A CA 1
ATOM 3700 C C . VAL A 1 464 ? -0.167 10.062 18.844 1 90.38 464 VAL A C 1
ATOM 3702 O O . VAL A 1 464 ? -0.819 9.914 19.891 1 90.38 464 VAL A O 1
ATOM 3705 N N . GLU A 1 465 ? 0.156 11.258 18.312 1 91.12 465 GLU A N 1
ATOM 3706 C CA . GLU A 1 465 ? -0.38 12.469 18.938 1 91.12 465 GLU A CA 1
ATOM 3707 C C . GLU A 1 465 ? -1.9 12.523 18.828 1 91.12 465 GLU A C 1
ATOM 3709 O O . GLU A 1 465 ? -2.58 12.992 19.734 1 91.12 465 GLU A O 1
ATOM 3714 N N . MET A 1 466 ? -2.402 12.047 17.781 1 91 466 MET A N 1
ATOM 3715 C CA . MET A 1 466 ? -3.85 11.961 17.609 1 91 466 MET A CA 1
ATOM 3716 C C . MET A 1 466 ? -4.461 10.992 18.609 1 91 466 MET A C 1
ATOM 3718 O O . MET A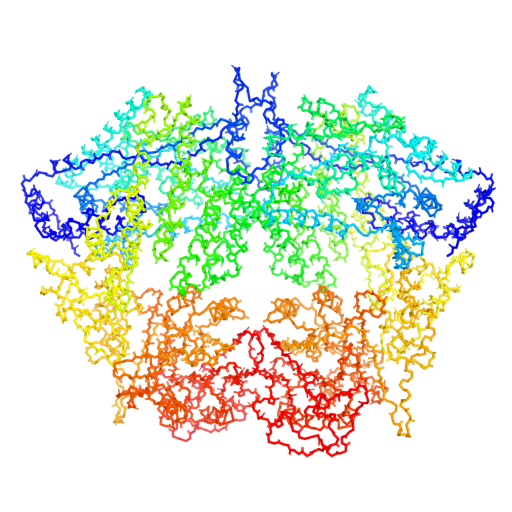 1 466 ? -5.492 11.289 19.219 1 91 466 MET A O 1
ATOM 3722 N N . PHE A 1 467 ? -3.828 9.852 18.797 1 93 467 PHE A N 1
ATOM 3723 C CA . PHE A 1 467 ? -4.309 8.883 19.766 1 93 467 PHE A CA 1
ATOM 3724 C C . PHE A 1 467 ? -4.273 9.469 21.188 1 93 467 PHE A C 1
ATOM 3726 O O . PHE A 1 467 ? -5.184 9.227 21.984 1 93 467 PHE A O 1
ATOM 3733 N N . ALA A 1 468 ? -3.205 10.25 21.391 1 93.12 468 ALA A N 1
ATOM 3734 C CA . ALA A 1 468 ? -3.064 10.867 22.719 1 93.12 468 ALA A CA 1
ATOM 3735 C C . ALA A 1 468 ? -4.219 11.82 23 1 93.12 468 ALA A C 1
ATOM 3737 O O . ALA A 1 468 ? -4.656 11.953 24.141 1 93.12 468 ALA A O 1
ATOM 3738 N N . ARG A 1 469 ? -4.664 12.461 22 1 90.88 469 ARG A N 1
ATOM 3739 C CA . ARG A 1 469 ? -5.773 13.398 22.141 1 90.88 469 ARG A CA 1
ATOM 3740 C C . ARG A 1 469 ? -7.105 12.656 22.219 1 90.88 469 ARG A C 1
ATOM 3742 O O . ARG A 1 469 ? -7.996 13.047 22.984 1 90.88 469 ARG A O 1
ATOM 3749 N N . ASP A 1 470 ? -7.238 11.539 21.547 1 94 470 ASP A N 1
ATOM 3750 C CA . ASP A 1 470 ? -8.539 10.922 21.328 1 94 470 ASP A CA 1
ATOM 3751 C C . ASP A 1 470 ? -8.805 9.812 22.344 1 94 470 ASP A C 1
ATOM 3753 O O . ASP A 1 470 ? -9.953 9.578 22.719 1 94 470 ASP A O 1
ATOM 3757 N N . LEU A 1 471 ? -7.77 9.133 22.781 1 94.12 471 LEU A N 1
ATOM 3758 C CA . LEU A 1 471 ? -7.961 7.953 23.625 1 94.12 471 LEU A CA 1
ATOM 3759 C C . LEU A 1 471 ? -7.539 8.242 25.062 1 94.12 471 LEU A C 1
ATOM 3761 O O . LEU A 1 471 ? -6.828 9.211 25.328 1 94.12 471 LEU A O 1
ATOM 3765 N N . ARG A 1 472 ? -8.055 7.395 25.938 1 92.69 472 ARG A N 1
ATOM 3766 C CA . ARG A 1 472 ? -7.574 7.465 27.312 1 92.69 472 ARG A CA 1
ATOM 3767 C C . ARG A 1 472 ? -6.16 6.902 27.438 1 92.69 472 ARG A C 1
ATOM 3769 O O . ARG A 1 472 ? -5.816 5.93 26.75 1 92.69 472 ARG A O 1
ATOM 3776 N N . SER A 1 473 ? -5.375 7.52 28.234 1 90.5 473 SER A N 1
ATOM 3777 C CA . SER A 1 473 ? -3.963 7.176 28.359 1 90.5 473 SER A CA 1
ATOM 3778 C C . SER A 1 473 ? -3.779 5.695 28.688 1 90.5 473 SER A C 1
ATOM 3780 O O . SER A 1 473 ? -2.871 5.051 28.172 1 90.5 473 SER A O 1
ATOM 3782 N N . ASP A 1 474 ? -4.668 5.098 29.406 1 90.5 474 ASP A N 1
ATOM 3783 C CA . ASP A 1 474 ? -4.473 3.734 29.891 1 90.5 474 ASP A CA 1
ATOM 3784 C C . ASP A 1 474 ? -4.914 2.713 28.844 1 90.5 474 ASP A C 1
ATOM 3786 O O . ASP A 1 474 ? -4.516 1.548 28.906 1 90.5 474 ASP A O 1
ATOM 3790 N N . ASP A 1 475 ? -5.695 3.094 27.906 1 92 475 ASP A N 1
ATOM 3791 C CA . ASP A 1 475 ? -6.305 2.17 26.953 1 92 475 ASP A CA 1
ATOM 3792 C C . ASP A 1 475 ? -5.305 1.74 25.891 1 92 475 ASP A C 1
ATOM 3794 O O . ASP A 1 475 ? -5.535 0.763 25.172 1 92 475 ASP A O 1
ATOM 3798 N N . TRP A 1 476 ? -4.184 2.4 25.734 1 92.5 476 TRP A N 1
ATOM 3799 C CA . TRP A 1 476 ? -3.209 2.072 24.688 1 92.5 476 TRP A CA 1
ATOM 3800 C C . TRP A 1 476 ? -1.784 2.227 25.219 1 92.5 476 TRP A C 1
ATOM 3802 O O . TRP A 1 476 ? -0.906 2.723 24.516 1 92.5 476 TRP A O 1
ATOM 3812 N N . LYS A 1 477 ? -1.572 1.962 26.469 1 92.25 477 LYS A N 1
ATOM 3813 C CA . LYS A 1 477 ? -0.275 2.07 27.125 1 92.25 477 LYS A CA 1
ATOM 3814 C C . LYS A 1 477 ? 0.75 1.144 26.484 1 92.25 477 LYS A C 1
ATOM 3816 O O . LYS A 1 477 ? 1.893 1.543 26.25 1 92.25 477 LYS A O 1
ATOM 3821 N N . ASP A 1 478 ? 0.348 -0.094 26.109 1 87.38 478 ASP A N 1
ATOM 3822 C CA . ASP A 1 478 ? 1.271 -1.06 25.531 1 87.38 478 ASP A CA 1
ATOM 3823 C C . ASP A 1 478 ? 1.79 -0.572 24.172 1 87.38 478 ASP A C 1
ATOM 3825 O O . ASP A 1 478 ? 2.984 -0.673 23.891 1 87.38 478 ASP A O 1
ATOM 3829 N N . GLU A 1 479 ? 0.92 -0.104 23.391 1 86.25 479 GLU A N 1
ATOM 3830 C CA . GLU A 1 479 ? 1.307 0.415 22.078 1 86.25 479 GLU A CA 1
ATOM 3831 C C . GLU A 1 479 ? 2.232 1.621 22.219 1 86.25 479 GLU A C 1
ATOM 3833 O O . GLU A 1 479 ? 3.191 1.763 21.453 1 86.25 479 GLU A O 1
ATOM 3838 N N . ARG A 1 480 ? 1.949 2.471 23.188 1 89.25 480 ARG A N 1
ATOM 3839 C CA . ARG A 1 480 ? 2.74 3.676 23.406 1 89.25 480 ARG A CA 1
ATOM 3840 C C . ARG A 1 480 ? 4.141 3.33 23.906 1 89.25 480 ARG A C 1
ATOM 3842 O O . ARG A 1 480 ? 5.125 3.943 23.484 1 89.25 480 ARG A O 1
ATOM 3849 N N . ILE A 1 481 ? 4.262 2.324 24.781 1 89.44 481 ILE A N 1
ATOM 3850 C CA . ILE A 1 481 ? 5.559 1.907 25.297 1 89.44 481 ILE A CA 1
ATOM 3851 C C . ILE A 1 481 ? 6.402 1.333 24.172 1 89.44 481 ILE A C 1
ATOM 3853 O O . ILE A 1 481 ? 7.598 1.626 24.062 1 89.44 481 ILE A O 1
ATOM 3857 N N . LYS A 1 482 ? 5.703 0.563 23.328 1 82.5 482 LYS A N 1
ATOM 3858 C CA . LYS A 1 482 ? 6.402 0.023 22.172 1 82.5 482 LYS A CA 1
ATOM 3859 C C . LYS A 1 482 ? 6.875 1.14 21.234 1 82.5 482 LYS A C 1
ATOM 3861 O O . LYS A 1 482 ? 7.949 1.044 20.641 1 82.5 482 LYS A O 1
ATOM 3866 N N . PHE A 1 483 ? 6.168 2.154 21.156 1 87.19 483 PHE A N 1
ATOM 3867 C CA . PHE A 1 483 ? 6.516 3.299 20.328 1 87.19 483 PHE A CA 1
ATOM 3868 C C . PHE A 1 483 ? 7.734 4.027 20.891 1 87.19 483 PHE A C 1
ATOM 3870 O O . PHE A 1 483 ? 8.633 4.406 20.141 1 87.19 483 PHE A O 1
ATOM 3877 N N . TYR A 1 484 ? 7.734 4.211 22.234 1 89.19 484 TYR A N 1
ATOM 3878 C CA . TYR A 1 484 ? 8.891 4.84 22.859 1 89.19 484 TYR A CA 1
ATOM 3879 C C . TYR A 1 484 ? 10.141 3.998 22.672 1 89.19 484 TYR A C 1
ATOM 3881 O O . TYR A 1 484 ? 11.227 4.535 22.406 1 89.19 484 TYR A O 1
ATOM 3889 N N . GLU A 1 485 ? 9.969 2.707 22.766 1 82.69 485 GLU A N 1
ATOM 3890 C CA . GLU A 1 485 ? 11.102 1.802 22.578 1 82.69 485 GLU A CA 1
ATOM 3891 C C . GLU A 1 485 ? 11.641 1.866 21.156 1 82.69 485 GLU A C 1
ATOM 3893 O O . GLU A 1 485 ? 12.844 1.752 20.938 1 82.69 485 GLU A O 1
ATOM 3898 N N . PHE A 1 486 ? 10.766 1.988 20.344 1 78.88 486 PHE A N 1
ATOM 3899 C CA . PHE A 1 486 ? 11.172 2.148 18.953 1 78.88 486 PHE A CA 1
ATOM 3900 C C . PHE A 1 486 ? 12.008 3.412 18.781 1 78.88 486 PHE A C 1
ATOM 3902 O O . PHE A 1 486 ? 13.039 3.391 18.094 1 78.88 486 PHE A O 1
ATOM 3909 N N . ALA A 1 487 ? 11.539 4.512 19.281 1 83.06 487 ALA A N 1
ATOM 3910 C CA . ALA A 1 487 ? 12.281 5.766 19.188 1 83.06 487 ALA A CA 1
ATOM 3911 C C . ALA A 1 487 ? 13.656 5.629 19.844 1 83.06 487 ALA A C 1
ATOM 3913 O O . ALA A 1 487 ? 14.648 6.152 19.328 1 83.06 487 ALA A O 1
ATOM 3914 N N . HIS A 1 488 ? 13.711 4.91 20.906 1 82.88 488 HIS A N 1
ATOM 3915 C CA . HIS A 1 488 ? 14.945 4.684 21.641 1 82.88 488 HIS A CA 1
ATOM 3916 C C . HIS A 1 488 ? 15.945 3.883 20.828 1 82.88 488 HIS A C 1
ATOM 3918 O O . HIS A 1 488 ? 17.125 4.242 20.734 1 82.88 488 HIS A O 1
ATOM 3924 N N . SER A 1 489 ? 15.461 2.867 20.156 1 75.69 489 SER A N 1
ATOM 3925 C CA . SER A 1 489 ? 16.344 1.898 19.516 1 75.69 489 SER A CA 1
ATOM 3926 C C . SER A 1 489 ? 16.734 2.371 18.109 1 75.69 489 SER A C 1
ATOM 3928 O O . SER A 1 489 ? 17.812 2.004 17.609 1 75.69 489 SER A O 1
ATOM 3930 N N . HIS A 1 490 ? 15.914 3.279 17.547 1 74.5 490 HIS A N 1
ATOM 3931 C CA . HIS A 1 490 ? 16.172 3.508 16.141 1 74.5 490 HIS A CA 1
ATOM 3932 C C . HIS A 1 490 ? 16.406 4.988 15.852 1 74.5 490 HIS A C 1
ATOM 3934 O O . HIS A 1 490 ? 16.969 5.34 14.812 1 74.5 490 HIS A O 1
ATOM 3940 N N . ILE A 1 491 ? 15.977 5.824 16.75 1 77.38 491 ILE A N 1
ATOM 3941 C CA . ILE A 1 491 ? 16.062 7.254 16.453 1 77.38 491 ILE A CA 1
ATOM 3942 C C . ILE A 1 491 ? 17.094 7.906 17.375 1 77.38 491 ILE A C 1
ATOM 3944 O O . ILE A 1 491 ? 18 8.586 16.906 1 77.38 491 ILE A O 1
ATOM 3948 N N . LEU A 1 492 ? 17.047 7.582 18.641 1 85.88 492 LEU A N 1
ATOM 3949 C CA . LEU A 1 492 ? 17.891 8.234 19.625 1 85.88 492 LEU A CA 1
ATOM 3950 C C . LEU A 1 492 ? 19.156 7.418 19.891 1 85.88 492 LEU A C 1
ATOM 3952 O O . LEU A 1 492 ? 19.406 6.988 21.016 1 85.88 492 LEU A O 1
ATOM 3956 N N . ARG A 1 493 ? 19.891 7.258 18.781 1 85.94 493 ARG A N 1
ATOM 3957 C CA . ARG A 1 493 ? 21.125 6.477 18.812 1 85.94 493 ARG A CA 1
ATOM 3958 C C . ARG A 1 493 ? 22.328 7.336 18.422 1 85.94 493 ARG A C 1
ATOM 3960 O O . ARG A 1 493 ? 22.172 8.359 17.75 1 85.94 493 ARG A O 1
ATOM 3967 N N . PRO A 1 494 ? 23.484 6.914 18.844 1 87 494 PRO A N 1
ATOM 3968 C CA . PRO A 1 494 ? 24.672 7.738 18.594 1 87 494 PRO A CA 1
ATOM 3969 C C . PRO A 1 494 ? 24.922 7.984 17.109 1 87 494 PRO A C 1
ATOM 3971 O O . PRO A 1 494 ? 25.406 9.055 16.734 1 87 494 PRO A O 1
ATOM 3974 N N . ASP A 1 495 ? 24.609 7.039 16.266 1 84.44 495 ASP A N 1
ATOM 3975 C CA . ASP A 1 495 ? 24.906 7.172 14.852 1 84.44 495 ASP A CA 1
ATOM 3976 C C . ASP A 1 495 ? 23.875 8.055 14.156 1 84.44 495 ASP A C 1
ATOM 3978 O O . ASP A 1 495 ? 24.078 8.477 13.016 1 84.44 495 ASP A O 1
ATOM 3982 N N . LYS A 1 496 ? 22.766 8.406 14.859 1 83.31 496 LYS A N 1
ATOM 3983 C CA . LYS A 1 496 ? 21.688 9.141 14.188 1 83.31 496 LYS A CA 1
ATOM 3984 C C . LYS A 1 496 ? 21.219 10.32 15.031 1 83.31 496 LYS A C 1
ATOM 3986 O O . LYS A 1 496 ? 20.438 11.148 14.562 1 83.31 496 LYS A O 1
ATOM 3991 N N . ILE A 1 497 ? 21.656 10.5 16.141 1 89.25 497 ILE A N 1
ATOM 3992 C CA . ILE A 1 497 ? 21.109 11.438 17.109 1 89.25 497 ILE A CA 1
ATOM 3993 C C . ILE A 1 497 ? 21.219 12.867 16.562 1 89.25 497 ILE A C 1
ATOM 3995 O O . ILE A 1 497 ? 20.312 13.68 16.766 1 89.25 497 ILE A O 1
ATOM 3999 N N . LEU A 1 498 ? 22.281 13.164 15.867 1 90 498 LEU A N 1
ATOM 4000 C CA . LEU A 1 498 ? 22.469 14.531 15.391 1 90 498 LEU A CA 1
ATOM 4001 C C . LEU A 1 498 ? 21.453 14.859 14.297 1 90 498 LEU A C 1
ATOM 4003 O O . LEU A 1 498 ? 21.062 16.016 14.141 1 90 498 LEU A O 1
ATOM 4007 N N . ASP A 1 499 ? 20.969 13.836 13.602 1 82.81 499 ASP A N 1
ATOM 4008 C CA . ASP A 1 499 ? 20 14.023 12.516 1 82.81 499 ASP A CA 1
ATOM 4009 C C . ASP A 1 499 ? 18.594 14.164 13.07 1 82.81 499 ASP A C 1
ATOM 4011 O O . ASP A 1 499 ? 17.703 14.711 12.398 1 82.81 499 ASP A O 1
ATOM 4015 N N . HIS A 1 500 ? 18.328 13.656 14.273 1 81.75 500 HIS A N 1
ATOM 4016 C CA . HIS A 1 500 ? 16.953 13.508 14.703 1 81.75 500 HIS A CA 1
ATOM 4017 C C . HIS A 1 500 ? 16.719 14.148 16.062 1 81.75 500 HIS A C 1
ATOM 4019 O O . HIS A 1 500 ? 15.664 13.961 16.672 1 81.75 500 HIS A O 1
ATOM 4025 N N . ILE A 1 501 ? 17.641 14.836 16.531 1 85.56 501 ILE A N 1
ATOM 4026 C CA . ILE A 1 501 ? 17.578 15.406 17.875 1 85.56 501 ILE A CA 1
ATOM 4027 C C . ILE A 1 501 ? 16.359 16.344 17.984 1 85.56 501 ILE A C 1
ATOM 4029 O O . ILE A 1 501 ? 15.805 16.531 19.062 1 85.56 501 ILE A O 1
ATOM 4033 N N . ASP A 1 502 ? 15.891 16.859 16.812 1 82.5 502 ASP A N 1
ATOM 4034 C CA . ASP A 1 502 ? 14.781 17.797 16.781 1 82.5 502 ASP A CA 1
ATOM 4035 C C . ASP A 1 502 ? 13.461 17.109 17.109 1 82.5 502 ASP A C 1
ATOM 4037 O O . ASP A 1 502 ? 12.469 17.766 17.422 1 82.5 502 ASP A O 1
ATOM 4041 N N . TYR A 1 503 ? 13.422 15.836 17.234 1 85.06 503 TYR A N 1
ATOM 4042 C CA . TYR A 1 503 ? 12.188 15.117 17.547 1 85.06 503 TYR A CA 1
ATOM 4043 C C . TYR A 1 503 ? 12.07 14.867 19.047 1 85.06 503 TYR A C 1
ATOM 4045 O O . TYR A 1 503 ? 10.992 14.508 19.531 1 85.06 503 TYR A O 1
ATOM 4053 N N . LEU A 1 504 ? 13.141 15.039 19.781 1 90.56 504 LEU A N 1
ATOM 4054 C CA . LEU A 1 504 ? 13.133 14.742 21.219 1 90.56 504 LEU A CA 1
ATOM 4055 C C . LEU A 1 504 ? 12.086 15.586 21.938 1 90.56 504 LEU A C 1
ATOM 4057 O O . LEU A 1 504 ? 11.305 15.055 22.734 1 90.56 504 LEU A O 1
ATOM 4061 N N . PRO A 1 505 ? 12.031 16.891 21.625 1 91.81 505 PRO A N 1
ATOM 4062 C CA . PRO A 1 505 ? 11.016 17.672 22.344 1 91.81 505 PRO A CA 1
ATOM 4063 C C . PRO A 1 505 ? 9.594 17.156 22.094 1 91.81 505 PRO A C 1
ATOM 4065 O O . PRO A 1 505 ? 8.773 17.156 23.016 1 91.81 505 PRO A O 1
ATOM 4068 N N . ARG A 1 506 ? 9.297 16.734 20.953 1 90.25 506 ARG A N 1
ATOM 4069 C CA . ARG A 1 506 ? 7.965 16.219 20.641 1 90.25 506 ARG A CA 1
ATOM 4070 C C . ARG A 1 506 ? 7.707 14.906 21.359 1 90.25 506 ARG A C 1
ATOM 4072 O O . ARG A 1 506 ? 6.602 14.672 21.844 1 90.25 506 ARG A O 1
ATOM 4079 N N . LEU A 1 507 ? 8.719 14.07 21.406 1 92.88 507 LEU A N 1
ATOM 4080 C CA . LEU A 1 507 ? 8.602 12.805 22.109 1 92.88 507 LEU A CA 1
ATOM 4081 C C . LEU A 1 507 ? 8.406 13.031 23.609 1 92.88 507 LEU A C 1
ATOM 4083 O O . LEU A 1 507 ? 7.574 12.367 24.234 1 92.88 507 LEU A O 1
ATOM 4087 N N . LEU A 1 508 ? 9.164 13.977 24.125 1 94.81 508 LEU A N 1
ATOM 4088 C CA . LEU A 1 508 ? 9.039 14.297 25.547 1 94.81 508 LEU A CA 1
ATOM 4089 C C . LEU A 1 508 ? 7.672 14.898 25.859 1 94.81 508 LEU A C 1
ATOM 4091 O O . LEU A 1 508 ? 7.07 14.586 26.875 1 94.81 508 LEU A O 1
ATOM 4095 N N . SER A 1 509 ? 7.281 15.805 24.969 1 94.75 509 SER A N 1
ATOM 4096 C CA . SER A 1 509 ? 5.957 16.406 25.125 1 94.75 509 SER A CA 1
ATOM 4097 C C . SER A 1 509 ? 4.875 15.328 25.188 1 94.75 509 SER A C 1
ATOM 4099 O O . SER A 1 509 ? 3.936 15.43 25.984 1 94.75 509 SER A O 1
ATOM 4101 N N . LEU A 1 510 ? 4.98 14.359 24.344 1 94.25 510 LEU A N 1
ATOM 4102 C CA . LEU A 1 510 ? 4.031 13.25 24.328 1 94.25 510 LEU A CA 1
ATOM 4103 C C . LEU A 1 510 ? 4.078 12.469 25.641 1 94.25 510 LEU A C 1
ATOM 4105 O O . LEU A 1 510 ? 3.037 12.203 26.25 1 94.25 510 LEU A O 1
ATOM 4109 N N . ALA A 1 511 ? 5.25 12.125 26.109 1 95.88 511 ALA A N 1
ATOM 4110 C CA . ALA A 1 511 ? 5.43 11.328 27.328 1 95.88 511 ALA A CA 1
ATOM 4111 C C . ALA A 1 511 ? 4.922 12.07 28.547 1 95.88 511 ALA A C 1
ATOM 4113 O O . ALA A 1 511 ? 4.242 11.492 29.406 1 95.88 511 ALA A O 1
ATOM 4114 N N . VAL A 1 512 ? 5.215 13.344 28.594 1 95.5 512 VAL A N 1
ATOM 4115 C CA . VAL A 1 512 ? 4.848 14.164 29.75 1 95.5 512 VAL A CA 1
ATOM 4116 C C . VAL A 1 512 ? 3.338 14.391 29.766 1 95.5 512 VAL A C 1
ATOM 4118 O O . VAL A 1 512 ? 2.697 14.297 30.812 1 95.5 512 VAL A O 1
ATOM 4121 N N . ALA A 1 513 ? 2.812 14.703 28.625 1 94.19 513 ALA A N 1
ATOM 4122 C CA . ALA A 1 513 ? 1.375 14.938 28.516 1 94.19 513 ALA A CA 1
ATOM 4123 C C . ALA A 1 513 ? 0.584 13.711 28.969 1 94.19 513 ALA A C 1
ATOM 4125 O O . ALA A 1 513 ? -0.53 13.836 29.484 1 94.19 513 ALA A O 1
ATOM 4126 N N . LEU A 1 514 ? 1.156 12.547 28.812 1 94.88 514 LEU A N 1
ATOM 4127 C CA . LEU A 1 514 ? 0.482 11.305 29.188 1 94.88 514 LEU A CA 1
ATOM 4128 C C . LEU A 1 514 ? 1.005 10.773 30.516 1 94.88 514 LEU A C 1
ATOM 4130 O O . LEU A 1 514 ? 0.652 9.664 30.922 1 94.88 514 LEU A O 1
ATOM 4134 N N . MET A 1 515 ? 1.925 11.508 31.141 1 94.56 515 MET A N 1
ATOM 4135 C CA . MET A 1 515 ? 2.498 11.234 32.469 1 94.56 515 MET A CA 1
ATOM 4136 C C . MET A 1 515 ? 3.32 9.953 32.438 1 94.56 515 MET A C 1
ATOM 4138 O O . MET A 1 515 ? 3.287 9.172 33.375 1 94.56 515 MET A O 1
ATOM 4142 N N . ASP A 1 516 ? 3.852 9.656 31.312 1 95.75 516 ASP A N 1
ATOM 4143 C CA . ASP A 1 516 ? 4.812 8.562 31.203 1 95.75 516 ASP A CA 1
ATOM 4144 C C . ASP A 1 516 ? 6.215 9.023 31.609 1 95.75 516 ASP A C 1
ATOM 4146 O O . ASP A 1 516 ? 7.141 9 30.797 1 95.75 516 ASP A O 1
ATOM 4150 N N . TRP A 1 517 ? 6.43 9.32 32.844 1 96.44 517 TRP A N 1
ATOM 4151 C CA . TRP A 1 517 ? 7.637 9.984 33.312 1 96.44 517 TRP A CA 1
ATOM 4152 C C . TRP A 1 517 ? 8.836 9.047 33.25 1 96.44 517 TRP A C 1
ATOM 4154 O O . TRP A 1 517 ? 9.961 9.492 33.031 1 96.44 517 TRP A O 1
ATOM 4164 N N . VAL A 1 518 ? 8.57 7.73 33.438 1 95.56 518 VAL A N 1
ATOM 4165 C CA . VAL A 1 518 ? 9.656 6.762 33.312 1 95.56 518 VAL A CA 1
ATOM 4166 C C . VAL A 1 518 ? 10.219 6.758 31.906 1 95.56 518 VAL A C 1
ATOM 4168 O O . VAL A 1 518 ? 11.438 6.762 31.703 1 95.56 518 VAL A O 1
ATOM 4171 N N . GLU A 1 519 ? 9.328 6.766 30.984 1 95.38 519 GLU A N 1
ATOM 4172 C CA . GLU A 1 519 ? 9.734 6.785 29.578 1 95.38 519 GLU A CA 1
ATOM 4173 C C . GLU A 1 519 ? 10.398 8.109 29.219 1 95.38 519 GLU A C 1
ATOM 4175 O O . GLU A 1 519 ? 11.344 8.141 28.422 1 95.38 519 GLU A O 1
ATOM 4180 N N . ALA A 1 520 ? 9.867 9.227 29.781 1 96.38 520 ALA A N 1
ATOM 4181 C CA . ALA A 1 520 ? 10.492 10.531 29.562 1 96.38 520 ALA A CA 1
ATOM 4182 C C . ALA A 1 520 ? 11.945 10.531 30.031 1 96.38 520 ALA A C 1
ATOM 4184 O O . ALA A 1 520 ? 12.82 11.07 29.359 1 96.38 520 ALA A O 1
ATOM 4185 N N . SER A 1 521 ? 12.148 9.914 31.156 1 96.25 521 SER A N 1
ATOM 4186 C CA . SER A 1 521 ? 13.5 9.82 31.703 1 96.25 521 SER A CA 1
ATOM 4187 C C . SER A 1 521 ? 14.406 8.984 30.797 1 96.25 521 SER A C 1
ATOM 4189 O O . SER A 1 521 ? 15.547 9.359 30.547 1 96.25 521 SER A O 1
ATOM 4191 N N . LYS A 1 522 ? 13.867 7.91 30.344 1 94.25 522 LYS A N 1
ATOM 4192 C CA . LYS A 1 522 ? 14.625 7.031 29.469 1 94.25 522 LYS A CA 1
ATOM 4193 C C . LYS A 1 522 ? 14.992 7.742 28.172 1 94.25 522 LYS A C 1
ATOM 4195 O O . LYS A 1 522 ? 16.094 7.566 27.641 1 94.25 522 LYS A O 1
ATOM 4200 N N . LEU A 1 523 ? 14.086 8.477 27.656 1 94.31 523 LEU A N 1
ATOM 4201 C CA . LEU A 1 523 ? 14.32 9.203 26.406 1 94.31 523 LEU A CA 1
ATOM 4202 C C . LEU A 1 523 ? 15.445 10.227 26.594 1 94.31 523 LEU A C 1
ATOM 4204 O O . LEU A 1 523 ? 16.328 10.336 25.734 1 94.31 523 LEU A O 1
ATOM 4208 N N . LEU A 1 524 ? 15.383 10.938 27.688 1 95.19 524 LEU A N 1
ATOM 4209 C CA . LEU A 1 524 ? 16.406 11.93 27.984 1 95.19 524 LEU A CA 1
ATOM 4210 C C . LEU A 1 524 ? 17.766 11.273 28.188 1 95.19 524 LEU A C 1
ATOM 4212 O O . LEU A 1 524 ? 18.766 11.75 27.656 1 95.19 524 LEU A O 1
ATOM 4216 N N . ASP A 1 525 ? 17.766 10.195 28.875 1 94.19 525 ASP A N 1
ATOM 4217 C CA . ASP A 1 525 ? 19.016 9.477 29.109 1 94.19 525 ASP A CA 1
ATOM 4218 C C . ASP A 1 525 ? 19.594 8.945 27.797 1 94.19 525 ASP A C 1
ATOM 4220 O O . ASP A 1 525 ? 20.812 8.969 27.609 1 94.19 525 ASP A O 1
ATOM 4224 N N . ALA A 1 526 ? 18.734 8.469 27.016 1 91.75 526 ALA A N 1
ATOM 4225 C CA . ALA A 1 526 ? 19.188 7.934 25.734 1 91.75 526 ALA A CA 1
ATOM 4226 C C . ALA A 1 526 ? 19.875 9.016 24.891 1 91.75 526 ALA A C 1
ATOM 4228 O O . ALA A 1 526 ? 20.906 8.766 24.266 1 91.75 526 ALA A O 1
ATOM 4229 N N . VAL A 1 527 ? 19.281 10.195 24.875 1 93.88 527 VAL A N 1
ATOM 4230 C CA . VAL A 1 527 ? 19.828 11.289 24.078 1 93.88 527 VAL A CA 1
ATOM 4231 C C . VAL A 1 527 ? 21.172 11.734 24.656 1 93.88 527 VAL A C 1
ATOM 4233 O O . VAL A 1 527 ? 22.172 11.852 23.922 1 93.88 527 VAL A O 1
ATOM 4236 N N . PHE A 1 528 ? 21.297 11.898 25.984 1 94.31 528 PHE A N 1
ATOM 4237 C CA . PHE A 1 528 ? 22.531 12.375 26.609 1 94.31 528 PHE A CA 1
ATOM 4238 C C . PHE A 1 528 ? 23.625 11.312 26.531 1 94.31 528 PHE A C 1
ATOM 4240 O O . PHE A 1 528 ? 24.781 11.633 26.312 1 94.31 528 PHE A O 1
ATOM 4247 N N . THR A 1 529 ? 23.219 10.078 26.688 1 92.38 529 THR A N 1
ATOM 4248 C CA . THR A 1 529 ? 24.188 9 26.547 1 92.38 529 THR A CA 1
ATOM 4249 C C . THR A 1 529 ? 24.719 8.922 25.109 1 92.38 529 THR A C 1
ATOM 4251 O O . THR A 1 529 ? 25.922 8.695 24.906 1 92.38 529 THR A O 1
ATOM 4254 N N . SER A 1 530 ? 23.828 9.078 24.203 1 92.5 530 SER A N 1
ATOM 4255 C CA . SER A 1 530 ? 24.234 9.047 22.812 1 92.5 530 SER A CA 1
ATOM 4256 C C . SER A 1 530 ? 25.188 10.203 22.484 1 92.5 530 SER A C 1
ATOM 4258 O O . SER A 1 530 ? 26.172 10.023 21.781 1 92.5 530 SER A O 1
ATOM 4260 N N . LEU A 1 531 ? 24.859 11.383 22.984 1 93.5 531 LEU A N 1
ATOM 4261 C CA . LEU A 1 531 ? 25.719 12.547 22.766 1 93.5 531 LEU A CA 1
ATOM 4262 C C . LEU A 1 531 ? 27.078 12.352 23.406 1 93.5 531 LEU A C 1
ATOM 4264 O O . LEU A 1 531 ? 28.109 12.68 22.828 1 93.5 531 LEU A O 1
ATOM 4268 N N . ARG A 1 532 ? 27.109 11.797 24.578 1 92.44 532 ARG A N 1
ATOM 4269 C CA . ARG A 1 532 ? 28.359 11.562 25.297 1 92.44 532 ARG A CA 1
ATOM 4270 C C . ARG A 1 532 ? 29.203 10.508 24.578 1 92.44 532 ARG A C 1
ATOM 4272 O O . ARG A 1 532 ? 30.422 10.641 24.5 1 92.44 532 ARG A O 1
ATOM 4279 N N . THR A 1 533 ? 28.516 9.523 24.125 1 91.62 533 THR A N 1
ATOM 4280 C CA . THR A 1 533 ? 29.219 8.484 23.375 1 91.62 533 THR A CA 1
ATOM 4281 C C . THR A 1 533 ? 29.844 9.062 22.109 1 91.62 533 THR A C 1
ATOM 4283 O O . THR A 1 533 ? 30.984 8.758 21.781 1 91.62 533 THR A O 1
ATOM 4286 N N . LEU A 1 534 ? 29.125 9.828 21.453 1 90.38 534 LEU A N 1
ATOM 4287 C CA . LEU A 1 534 ? 29.641 10.461 20.234 1 90.38 534 LEU A CA 1
ATOM 4288 C C . LEU A 1 534 ? 30.797 11.398 20.562 1 90.38 534 LEU A C 1
ATOM 4290 O O . LEU A 1 534 ? 31.812 11.43 19.844 1 90.38 534 LEU A O 1
ATOM 4294 N N . ARG A 1 535 ? 30.641 12.18 21.656 1 90.19 535 ARG A N 1
ATOM 4295 C CA . ARG A 1 535 ? 31.672 13.102 22.109 1 90.19 535 ARG A CA 1
ATOM 4296 C C . ARG A 1 535 ? 32.938 12.367 22.453 1 90.19 535 ARG A C 1
ATOM 4298 O O . ARG A 1 535 ? 34.031 12.781 22.047 1 90.19 535 ARG A O 1
ATOM 4305 N N . LYS A 1 536 ? 32.812 11.297 23.094 1 88.44 536 LYS A N 1
ATOM 4306 C CA . LYS A 1 536 ? 33.969 10.516 23.547 1 88.44 536 LYS A CA 1
ATOM 4307 C C . LYS A 1 536 ? 34.75 9.961 22.359 1 88.44 536 LYS A C 1
ATOM 4309 O O . LYS A 1 536 ? 35.969 9.914 22.391 1 88.44 536 LYS A O 1
ATOM 4314 N N . HIS A 1 537 ? 34.125 9.633 21.344 1 85.75 537 HIS A N 1
ATOM 4315 C CA . HIS A 1 537 ? 34.781 8.938 20.25 1 85.75 537 HIS A CA 1
ATOM 4316 C C . HIS A 1 537 ? 35.156 9.898 19.141 1 85.75 537 HIS A C 1
ATOM 4318 O O . HIS A 1 537 ? 35.719 9.492 18.125 1 85.75 537 HIS A O 1
ATOM 4324 N N . THR A 1 538 ? 34.812 11.125 19.25 1 80.81 538 THR A N 1
ATOM 4325 C CA . THR A 1 538 ? 35.156 12.086 18.203 1 80.81 538 THR A CA 1
ATOM 4326 C C . THR A 1 538 ? 36.031 13.188 18.781 1 80.81 538 THR A C 1
ATOM 4328 O O . THR A 1 538 ? 36.094 14.297 18.234 1 80.81 538 THR A O 1
ATOM 4331 N N . GLN A 1 539 ? 36.625 12.922 19.891 1 77.5 539 GLN A N 1
ATOM 4332 C CA . GLN A 1 539 ? 37.5 13.914 20.516 1 77.5 539 GLN A CA 1
ATOM 4333 C C . GLN A 1 539 ? 38.688 14.266 19.641 1 77.5 539 GLN A C 1
ATOM 4335 O O . GLN A 1 539 ? 39.156 15.406 19.609 1 77.5 539 GLN A O 1
ATOM 4340 N N . GLU A 1 540 ? 39.094 13.266 18.797 1 74.75 540 GLU A N 1
ATOM 4341 C CA . GLU A 1 540 ? 40.312 13.484 17.984 1 74.75 540 GLU A CA 1
ATOM 4342 C C . GLU A 1 540 ? 39.938 13.742 16.531 1 74.75 540 GLU A C 1
ATOM 4344 O O . GLU A 1 540 ? 40.812 13.875 15.68 1 74.75 540 GLU A O 1
ATOM 4349 N N . VAL A 1 541 ? 38.719 13.867 16.234 1 79.12 541 VAL A N 1
ATOM 4350 C CA . VAL A 1 541 ? 38.281 14.062 14.859 1 79.12 541 VAL A CA 1
ATOM 4351 C C . VAL A 1 541 ? 37.781 15.5 14.68 1 79.12 541 VAL A C 1
ATOM 4353 O O . VAL A 1 541 ? 37.156 16.078 15.578 1 79.12 541 VAL A O 1
ATOM 4356 N N . PRO A 1 542 ? 38.219 16.078 13.641 1 82.94 542 PRO A N 1
ATOM 4357 C CA . PRO A 1 542 ? 37.719 17.422 13.375 1 82.94 542 PRO A CA 1
ATOM 4358 C C . PRO A 1 542 ? 36.219 17.453 13.195 1 82.94 542 PRO A C 1
ATOM 4360 O O . PRO A 1 542 ? 35.625 16.484 12.711 1 82.94 542 PRO A O 1
ATOM 4363 N N . ILE A 1 543 ? 35.625 18.438 13.758 1 90.38 543 ILE A N 1
ATOM 4364 C CA . ILE A 1 543 ? 34.188 18.656 13.594 1 90.38 543 ILE A CA 1
ATOM 4365 C C . ILE A 1 543 ? 33.969 19.75 12.562 1 90.38 543 ILE A C 1
ATOM 4367 O O . ILE A 1 543 ? 34.875 20.453 12.148 1 90.38 543 ILE A O 1
ATOM 4371 N N . LYS A 1 544 ? 32.781 19.797 12.062 1 91.88 544 LYS A N 1
ATOM 4372 C CA . LYS A 1 544 ? 32.406 20.875 11.156 1 91.88 544 LYS A CA 1
ATOM 4373 C C . LYS A 1 544 ? 31.312 21.75 11.773 1 91.88 544 LYS A C 1
ATOM 4375 O O . LYS A 1 544 ? 30.375 21.25 12.391 1 91.88 544 LYS A O 1
ATOM 4380 N N . ILE A 1 545 ? 31.531 23.047 11.711 1 92.62 545 ILE A N 1
ATOM 4381 C CA . ILE A 1 545 ? 30.547 24.016 12.188 1 92.62 545 ILE A CA 1
ATOM 4382 C C . ILE A 1 545 ? 30.203 25 11.07 1 92.62 545 ILE A C 1
ATOM 4384 O O . ILE A 1 545 ? 31.094 25.672 10.531 1 92.62 545 ILE A O 1
ATOM 4388 N N . ASN A 1 546 ? 28.984 25.156 10.758 1 91.5 546 ASN A N 1
ATOM 4389 C CA . ASN A 1 546 ? 28.531 26.031 9.672 1 91.5 546 ASN A CA 1
ATOM 4390 C C . ASN A 1 546 ? 29.266 25.734 8.375 1 91.5 546 ASN A C 1
ATOM 4392 O O . ASN A 1 546 ? 29.656 26.656 7.652 1 91.5 546 ASN A O 1
ATOM 4396 N N . GLY A 1 547 ? 29.672 24.531 8.203 1 86.44 547 GLY A N 1
ATOM 4397 C CA . GLY A 1 547 ? 30.328 24.109 6.977 1 86.44 547 GLY A CA 1
ATOM 4398 C C . GLY A 1 547 ? 31.844 24.203 7.039 1 86.44 547 GLY A C 1
ATOM 4399 O O . GLY A 1 547 ? 32.531 23.766 6.121 1 86.44 547 GLY A O 1
ATOM 4400 N N . HIS A 1 548 ? 32.406 24.75 8.125 1 89.38 548 HIS A N 1
ATOM 4401 C CA . HIS A 1 548 ? 33.844 24.906 8.273 1 89.38 548 HIS A CA 1
ATOM 4402 C C . HIS A 1 548 ? 34.406 23.875 9.234 1 89.38 548 HIS A C 1
ATOM 4404 O O . HIS A 1 548 ? 33.781 23.531 10.234 1 89.38 548 HIS A O 1
ATOM 4410 N N . LYS A 1 549 ? 35.594 23.438 8.922 1 89.38 549 LYS A N 1
ATOM 4411 C CA . LYS A 1 549 ? 36.281 22.469 9.789 1 89.38 549 LYS A CA 1
ATOM 4412 C C . LYS A 1 549 ? 36.844 23.141 11.039 1 89.38 549 LYS A C 1
ATOM 4414 O O . LYS A 1 549 ? 37.406 24.234 10.961 1 89.38 549 LYS A O 1
ATOM 4419 N N . ALA A 1 550 ? 36.531 22.625 12.141 1 89.75 550 ALA A N 1
ATOM 4420 C CA . ALA A 1 550 ? 36.969 23.156 13.422 1 89.75 550 ALA A CA 1
ATOM 4421 C C . ALA A 1 550 ? 37.844 22.141 14.148 1 89.75 550 ALA A C 1
ATOM 4423 O O . ALA A 1 550 ? 37.531 20.953 14.18 1 89.75 550 ALA A O 1
ATOM 4424 N N . SER A 1 551 ? 39 22.516 14.641 1 82 551 SER A N 1
ATOM 4425 C CA . SER A 1 551 ? 39.938 21.594 15.289 1 82 551 SER A CA 1
ATOM 4426 C C . SER A 1 551 ? 40.25 22.031 16.719 1 82 551 SER A C 1
ATOM 4428 O O . SER A 1 551 ? 40.938 21.328 17.469 1 82 551 SER A O 1
ATOM 4430 N N . GLY A 1 552 ? 39.719 23.188 17.141 1 78.06 552 GLY A N 1
ATOM 4431 C CA . GLY A 1 552 ? 40 23.703 18.469 1 78.06 552 GLY A CA 1
ATOM 4432 C C . GLY A 1 552 ? 38.781 23.828 19.359 1 78.06 552 GLY A C 1
ATOM 4433 O O . GLY A 1 552 ? 37.688 24.109 18.875 1 78.06 552 GLY A O 1
ATOM 4434 N N . ASN A 1 553 ? 38.938 23.594 20.703 1 81.06 553 ASN A N 1
ATOM 4435 C CA . ASN A 1 553 ? 37.938 23.781 21.75 1 81.06 553 ASN A CA 1
ATOM 4436 C C . ASN A 1 553 ? 36.656 23.062 21.422 1 81.06 553 ASN A C 1
ATOM 4438 O O . ASN A 1 553 ? 35.562 23.641 21.516 1 81.06 553 ASN A O 1
ATOM 4442 N N . ILE A 1 554 ? 36.844 21.953 20.922 1 86.31 554 ILE A N 1
ATOM 4443 C CA . ILE A 1 554 ? 35.719 21.141 20.484 1 86.31 554 ILE A CA 1
ATOM 4444 C C . ILE A 1 554 ? 34.812 20.828 21.656 1 86.31 554 ILE A C 1
ATOM 4446 O O . ILE A 1 554 ? 33.594 20.688 21.484 1 86.31 554 ILE A O 1
ATOM 4450 N N . GLU A 1 555 ? 35.344 20.859 22.844 1 88.19 555 GLU A N 1
ATOM 4451 C CA . GLU A 1 555 ? 34.562 20.547 24.047 1 88.19 555 GLU A CA 1
ATOM 4452 C C . GLU A 1 555 ? 33.469 21.578 24.297 1 88.19 555 GLU A C 1
ATOM 4454 O O . GLU A 1 555 ? 32.406 21.25 24.797 1 88.19 555 GLU A O 1
ATOM 4459 N N . GLN A 1 556 ? 33.719 22.75 23.984 1 88.62 556 GLN A N 1
ATOM 4460 C CA . GLN A 1 556 ? 32.75 23.828 24.203 1 88.62 556 GLN A CA 1
ATOM 4461 C C . GLN A 1 556 ? 31.516 23.641 23.312 1 88.62 556 GLN A C 1
ATOM 4463 O O . GLN A 1 556 ? 30.406 24.031 23.688 1 88.62 556 GLN A O 1
ATOM 4468 N N . ILE A 1 557 ? 31.719 23.141 22.172 1 91.06 557 ILE A N 1
ATOM 4469 C CA . ILE A 1 557 ? 30.625 22.922 21.234 1 91.06 557 ILE A CA 1
ATOM 4470 C C . ILE A 1 557 ? 29.719 21.797 21.766 1 91.06 557 ILE A C 1
ATOM 4472 O O . ILE A 1 557 ? 28.484 21.922 21.719 1 91.06 557 ILE A O 1
ATOM 4476 N N . TRP A 1 558 ? 30.328 20.766 22.219 1 92.5 558 TRP A N 1
ATOM 4477 C CA . TRP A 1 558 ? 29.562 19.656 22.766 1 92.5 558 TRP A CA 1
ATOM 4478 C C . TRP A 1 558 ? 28.781 20.109 24.016 1 92.5 558 TRP A C 1
ATOM 4480 O O . TRP A 1 558 ? 27.609 19.734 24.188 1 92.5 558 TRP A O 1
ATOM 4490 N N . GLU A 1 559 ? 29.438 20.891 24.812 1 91.81 559 GLU A N 1
ATOM 4491 C CA . GLU A 1 559 ? 28.75 21.422 25.984 1 91.81 559 GLU A CA 1
ATOM 4492 C C . GLU A 1 559 ? 27.609 22.344 25.609 1 91.81 559 GLU A C 1
ATOM 4494 O O . GLU A 1 559 ? 26.547 22.328 26.234 1 91.81 559 GLU A O 1
ATOM 4499 N N . GLY A 1 560 ? 27.875 23.156 24.609 1 91.94 560 GLY A N 1
ATOM 4500 C CA . GLY A 1 560 ? 26.828 24.016 24.109 1 91.94 560 GLY A CA 1
ATOM 4501 C C . GLY A 1 560 ? 25.625 23.266 23.578 1 91.94 560 GLY A C 1
ATOM 4502 O O . GLY A 1 560 ? 24.484 23.688 23.781 1 91.94 560 GLY A O 1
ATOM 4503 N N . LEU A 1 561 ? 25.891 22.188 22.859 1 93.25 561 LEU A N 1
ATOM 4504 C CA . LEU A 1 561 ? 24.812 21.375 22.328 1 93.25 561 LEU A CA 1
ATOM 4505 C C . LEU A 1 561 ? 24.016 20.734 23.453 1 93.25 561 LEU A C 1
ATOM 4507 O O . LEU A 1 561 ? 22.781 20.688 23.406 1 93.25 561 LEU A O 1
ATOM 4511 N N . GLU A 1 562 ? 24.672 20.156 24.422 1 94.31 562 GLU A N 1
ATOM 4512 C CA . GLU A 1 562 ? 23.984 19.547 25.562 1 94.31 562 GLU A CA 1
ATOM 4513 C C . GLU A 1 562 ? 23.109 20.562 26.297 1 94.31 562 GLU A C 1
ATOM 4515 O O . GLU A 1 562 ? 22 20.234 26.719 1 94.31 562 GLU A O 1
ATOM 4520 N N . ASP A 1 563 ? 23.672 21.719 26.391 1 92.81 563 ASP A N 1
ATOM 4521 C CA . ASP A 1 563 ? 22.891 22.781 27.031 1 92.81 563 ASP A CA 1
ATOM 4522 C C . ASP A 1 563 ? 21.656 23.125 26.219 1 92.81 563 ASP A C 1
ATOM 4524 O O . ASP A 1 563 ? 20.578 23.359 26.781 1 92.81 563 ASP A O 1
ATOM 4528 N N . ALA A 1 564 ? 21.828 23.25 24.953 1 92.5 564 ALA A N 1
ATOM 4529 C CA . ALA A 1 564 ? 20.703 23.531 24.078 1 92.5 564 ALA A CA 1
ATOM 4530 C C . ALA A 1 564 ? 19.625 22.453 24.203 1 92.5 564 ALA A C 1
ATOM 4532 O O . ALA A 1 564 ? 18.438 22.75 24.219 1 92.5 564 ALA A O 1
ATOM 4533 N N . VAL A 1 565 ? 20.062 21.203 24.234 1 93.38 565 VAL A N 1
ATOM 4534 C CA . VAL A 1 565 ? 19.125 20.078 24.359 1 93.38 565 VAL A CA 1
ATOM 4535 C C . VAL A 1 565 ? 18.391 20.156 25.703 1 93.38 565 VAL A C 1
ATOM 4537 O O . VAL A 1 565 ? 17.188 19.906 25.781 1 93.38 565 VAL A O 1
ATOM 4540 N N . ARG A 1 566 ? 19.062 20.5 26.719 1 94.44 566 ARG A N 1
ATOM 4541 C CA . ARG A 1 566 ? 18.453 20.641 28.047 1 94.44 566 ARG A CA 1
ATOM 4542 C C . ARG A 1 566 ? 17.391 21.75 28.031 1 94.44 566 ARG A C 1
ATOM 4544 O O . ARG A 1 566 ? 16.297 21.562 28.578 1 94.44 566 ARG A O 1
ATOM 4551 N N . LYS A 1 567 ? 17.703 22.828 27.422 1 92.88 567 LYS A N 1
ATOM 4552 C CA . LYS A 1 567 ? 16.766 23.953 27.344 1 92.88 567 LYS A CA 1
ATOM 4553 C C . LYS A 1 567 ? 15.516 23.578 26.562 1 92.88 567 LYS A C 1
ATOM 4555 O O . LYS A 1 567 ? 14.398 23.875 26.984 1 92.88 567 LYS A O 1
ATOM 4560 N N . LEU A 1 568 ? 15.734 22.984 25.453 1 93.06 568 LEU A N 1
ATOM 4561 C CA . LEU A 1 568 ? 14.617 22.547 24.625 1 93.06 568 LEU A CA 1
ATOM 4562 C C . LEU A 1 568 ? 13.75 21.547 25.359 1 93.06 568 LEU A C 1
ATOM 4564 O O . LEU A 1 568 ? 12.523 21.562 25.234 1 93.06 568 LEU A O 1
ATOM 4568 N N . SER A 1 569 ? 14.383 20.641 26.078 1 95.31 569 SER A N 1
ATOM 4569 C CA . SER A 1 569 ? 13.656 19.641 26.859 1 95.31 569 SER A CA 1
ATOM 4570 C C . SER A 1 569 ? 12.859 20.281 27.984 1 95.31 569 SER A C 1
ATOM 4572 O O . SER A 1 569 ? 11.711 19.906 28.234 1 95.31 569 SER A O 1
ATOM 4574 N N . ALA A 1 570 ? 13.477 21.234 28.641 1 95.12 570 ALA A N 1
ATOM 4575 C CA . ALA A 1 570 ? 12.789 21.938 29.719 1 95.12 570 ALA A CA 1
ATOM 4576 C C . ALA A 1 570 ? 11.562 22.672 29.172 1 95.12 570 ALA A C 1
ATOM 4578 O O . ALA A 1 570 ? 10.508 22.688 29.812 1 95.12 570 ALA A O 1
ATOM 4579 N N . ASP A 1 571 ? 11.766 23.297 28.078 1 94.12 571 ASP A N 1
ATOM 4580 C CA . ASP A 1 571 ? 10.656 23.984 27.422 1 94.12 571 ASP A CA 1
ATOM 4581 C C . ASP A 1 571 ? 9.531 23.016 27.078 1 94.12 571 ASP A C 1
ATOM 4583 O O . ASP A 1 571 ? 8.359 23.312 27.328 1 94.12 571 ASP A O 1
ATOM 4587 N N . ALA A 1 572 ? 9.875 21.891 26.5 1 94.12 572 ALA A N 1
ATOM 4588 C CA . ALA A 1 572 ? 8.891 20.875 26.109 1 94.12 572 ALA A CA 1
ATOM 4589 C C . ALA A 1 572 ? 8.148 20.359 27.344 1 94.12 572 ALA A C 1
ATOM 4591 O O . ALA A 1 572 ? 6.934 20.141 27.297 1 94.12 572 ALA A O 1
ATOM 4592 N N . LEU A 1 573 ? 8.805 20.172 28.453 1 95.88 573 LEU A N 1
ATOM 4593 C CA . LEU A 1 573 ? 8.219 19.641 29.672 1 95.88 573 LEU A CA 1
ATOM 4594 C C . LEU A 1 573 ? 7.234 20.625 30.281 1 95.88 573 LEU A C 1
ATOM 4596 O O . LEU A 1 573 ? 6.094 20.266 30.594 1 95.88 573 LEU A O 1
ATOM 4600 N N . THR A 1 574 ? 7.621 21.844 30.391 1 95.19 574 THR A N 1
ATOM 4601 C CA . THR A 1 574 ? 6.805 22.844 31.062 1 95.19 574 THR A CA 1
ATOM 4602 C C . THR A 1 574 ? 5.559 23.172 30.25 1 95.19 574 THR A C 1
ATOM 4604 O O . THR A 1 574 ? 4.516 23.516 30.797 1 95.19 574 THR A O 1
ATOM 4607 N N . ARG A 1 575 ? 5.641 23.078 28.984 1 95.31 575 ARG A N 1
ATOM 4608 C CA . ARG A 1 575 ? 4.516 23.375 28.094 1 95.31 575 ARG A CA 1
ATOM 4609 C C . ARG A 1 575 ? 3.533 22.219 28.047 1 95.31 575 ARG A C 1
ATOM 4611 O O . ARG A 1 575 ? 2.389 22.375 27.625 1 95.31 575 ARG A O 1
ATOM 4618 N N . SER A 1 576 ? 3.984 20.969 28.516 1 95.44 576 SER A N 1
ATOM 4619 C CA . SER A 1 576 ? 3.197 19.781 28.219 1 95.44 576 SER A CA 1
ATOM 4620 C C . SER A 1 576 ? 2.67 19.141 29.5 1 95.44 576 SER A C 1
ATOM 4622 O O . SER A 1 576 ? 2.07 18.062 29.469 1 95.44 576 SER A O 1
ATOM 4624 N N . LEU A 1 577 ? 2.809 19.766 30.625 1 94.62 577 LEU A N 1
ATOM 4625 C CA . LEU A 1 577 ? 2.354 19.172 31.891 1 94.62 577 LEU A CA 1
ATOM 4626 C C . LEU A 1 577 ? 0.852 18.906 31.844 1 94.62 577 LEU A C 1
ATOM 4628 O O . LEU A 1 577 ? 0.092 19.703 31.297 1 94.62 577 LEU A O 1
ATOM 4632 N N . ARG A 1 578 ? 0.514 17.844 32.469 1 92.12 578 ARG A N 1
ATOM 4633 C CA . ARG A 1 578 ? -0.883 17.422 32.438 1 92.12 578 ARG A CA 1
ATOM 4634 C C . ARG A 1 578 ? -1.692 18.156 33.5 1 92.12 578 ARG A C 1
ATOM 4636 O O . ARG A 1 578 ? -1.223 18.359 34.625 1 92.12 578 ARG A O 1
ATOM 4643 N N . TRP A 1 579 ? -2.85 18.562 33.094 1 91.12 579 TRP A N 1
ATOM 4644 C CA . TRP A 1 579 ? -3.768 19.266 33.969 1 91.12 579 TRP A CA 1
ATOM 4645 C C . TRP A 1 579 ? -4.949 18.375 34.344 1 91.12 579 TRP A C 1
ATOM 4647 O O . TRP A 1 579 ? -5.41 17.562 33.531 1 91.12 579 TRP A O 1
ATOM 4657 N N . SER A 1 580 ? -5.387 18.453 35.531 1 87.31 580 SER A N 1
ATOM 4658 C CA . SER A 1 580 ? -6.547 17.688 35.969 1 87.31 580 SER A CA 1
ATOM 4659 C C . SER A 1 580 ? -7.848 18.328 35.5 1 87.31 580 SER A C 1
ATOM 4661 O O . SER A 1 580 ? -8.07 19.531 35.75 1 87.31 580 SER A O 1
ATOM 4663 N N . GLN A 1 581 ? -8.664 17.609 34.938 1 79.5 581 GLN A N 1
ATOM 4664 C CA . GLN A 1 581 ? -9.953 18.125 34.469 1 79.5 581 GLN A CA 1
ATOM 4665 C C . GLN A 1 581 ? -10.922 18.297 35.625 1 79.5 581 GLN A C 1
ATOM 4667 O O . GLN A 1 581 ? -11.82 19.125 35.594 1 79.5 581 GLN A O 1
ATOM 4672 N N . ARG A 1 582 ? -10.742 17.547 36.656 1 76.44 582 ARG A N 1
ATOM 4673 C CA . ARG A 1 582 ? -11.633 17.562 37.812 1 76.44 582 ARG A CA 1
ATOM 4674 C C . ARG A 1 582 ? -11.289 18.719 38.75 1 76.44 582 ARG A C 1
ATOM 4676 O O . ARG A 1 582 ? -12.18 19.453 39.188 1 76.44 582 ARG A O 1
ATOM 4683 N N . LYS A 1 583 ? -9.992 18.891 38.938 1 78.94 583 LYS A N 1
ATOM 4684 C CA . LYS A 1 583 ? -9.578 19.859 39.938 1 78.94 583 LYS A CA 1
ATOM 4685 C C . LYS A 1 583 ? -9.055 21.141 39.281 1 78.94 583 LYS A C 1
ATOM 4687 O O . LYS A 1 583 ? -9.031 22.203 39.906 1 78.94 583 LYS A O 1
ATOM 4692 N N . GLY A 1 584 ? -8.727 21.094 37.938 1 80 584 GLY A N 1
ATOM 4693 C CA . GLY A 1 584 ? -8.266 22.25 37.188 1 80 584 GLY A CA 1
ATOM 4694 C C . GLY A 1 584 ? -6.793 22.547 37.375 1 80 584 GLY A C 1
ATOM 4695 O O . GLY A 1 584 ? -6.215 23.359 36.656 1 80 584 GLY A O 1
ATOM 4696 N N . GLY A 1 585 ? -6.102 21.984 38.375 1 82.5 585 GLY A N 1
ATOM 4697 C CA . GLY A 1 585 ? -4.684 22.203 38.625 1 82.5 585 GLY A CA 1
ATOM 4698 C C . GLY A 1 585 ? -3.799 21.156 37.938 1 82.5 585 GLY A C 1
ATOM 4699 O O . GLY A 1 585 ? -4.293 20.25 37.281 1 82.5 585 GLY A O 1
ATOM 4700 N N . ILE A 1 586 ? -2.52 21.484 37.969 1 89.38 586 ILE A N 1
ATOM 4701 C CA . ILE A 1 586 ? -1.545 20.547 37.438 1 89.38 586 ILE A CA 1
ATOM 4702 C C . ILE A 1 586 ? -1.569 19.25 38.25 1 89.38 586 ILE A C 1
ATOM 4704 O O . ILE A 1 586 ? -1.69 19.297 39.469 1 89.38 586 ILE A O 1
ATOM 4708 N N . ARG A 1 587 ? -1.506 18.172 37.656 1 91.62 587 ARG A N 1
ATOM 4709 C CA . ARG A 1 587 ? -1.403 16.906 38.344 1 91.62 587 ARG A CA 1
ATOM 4710 C C . ARG A 1 587 ? -0.115 16.828 39.156 1 91.62 587 ARG A C 1
ATOM 4712 O O . ARG A 1 587 ? 0.93 17.312 38.719 1 91.62 587 ARG A O 1
ATOM 4719 N N . PRO A 1 588 ? -0.256 16.266 40.281 1 90.75 588 PRO A N 1
ATOM 4720 C CA . PRO A 1 588 ? 0.933 16.203 41.125 1 90.75 588 PRO A CA 1
ATOM 4721 C C . PRO A 1 588 ? 2.111 15.508 40.438 1 90.75 588 PRO A C 1
ATOM 4723 O O . PRO A 1 588 ? 1.923 14.516 39.719 1 90.75 588 PRO A O 1
ATOM 4726 N N . LEU A 1 589 ? 3.27 16.078 40.656 1 94.44 589 LEU A N 1
ATOM 4727 C CA . LEU A 1 589 ? 4.492 15.547 40.062 1 94.44 589 LEU A CA 1
ATOM 4728 C C . LEU A 1 589 ? 5.09 14.461 40.938 1 94.44 589 LEU A C 1
ATOM 4730 O O . LEU A 1 589 ? 5.344 14.688 42.125 1 94.44 589 LEU A O 1
ATOM 4734 N N . SER A 1 590 ? 5.293 13.297 40.469 1 94.25 590 SER A N 1
ATOM 4735 C CA . SER A 1 590 ? 5.906 12.188 41.188 1 94.25 590 SER A CA 1
ATOM 4736 C C . SER A 1 590 ? 7.402 12.414 41.406 1 94.25 590 SER A C 1
ATOM 4738 O O . SER A 1 590 ? 7.957 13.398 40.906 1 94.25 590 SER A O 1
ATOM 4740 N N . GLU A 1 591 ? 8 11.508 42.094 1 93.88 591 GLU A N 1
ATOM 4741 C CA . GLU A 1 591 ? 9.445 11.594 42.312 1 93.88 591 GLU A CA 1
ATOM 4742 C C . GLU A 1 591 ? 10.211 11.461 41 1 93.88 591 GLU A C 1
ATOM 4744 O O . GLU A 1 591 ? 11.195 12.164 40.781 1 93.88 591 GLU A O 1
ATOM 4749 N N . THR A 1 592 ? 9.711 10.602 40.25 1 95.06 592 THR A N 1
ATOM 4750 C CA . THR A 1 592 ? 10.336 10.422 38.938 1 95.06 592 THR A CA 1
ATOM 4751 C C . THR A 1 592 ? 10.195 11.68 38.094 1 95.06 592 THR A C 1
ATOM 4753 O O . THR A 1 592 ? 11.117 12.062 37.375 1 95.06 592 THR A O 1
ATOM 4756 N N . ALA A 1 593 ? 9.055 12.281 38.156 1 96.62 593 ALA A N 1
ATOM 4757 C CA . ALA A 1 593 ? 8.812 13.516 37.438 1 96.62 593 ALA A CA 1
ATOM 4758 C C . ALA A 1 593 ? 9.766 14.625 37.875 1 96.62 593 ALA A C 1
ATOM 4760 O O . ALA A 1 593 ? 10.32 15.344 37.062 1 96.62 593 ALA A O 1
ATOM 4761 N N . LEU A 1 594 ? 9.953 14.672 39.156 1 96.19 594 LEU A N 1
ATOM 4762 C CA . LEU A 1 594 ? 10.836 15.695 39.719 1 96.19 594 LEU A CA 1
ATOM 4763 C C . LEU A 1 594 ? 12.281 15.438 39.312 1 96.19 594 LEU A C 1
ATOM 4765 O O . LEU A 1 594 ? 13.047 16.375 39.062 1 96.19 594 LEU A O 1
ATOM 4769 N N . SER A 1 595 ? 12.594 14.18 39.281 1 95.62 595 SER A N 1
ATOM 4770 C CA . SER A 1 595 ? 13.938 13.82 38.844 1 95.62 595 SER A CA 1
ATOM 4771 C C . SER A 1 595 ? 14.172 14.25 37.375 1 95.62 595 SER A C 1
ATOM 4773 O O . SER A 1 595 ? 15.258 14.719 37.031 1 95.62 595 SER A O 1
ATOM 4775 N N . VAL A 1 596 ? 13.195 14.047 36.562 1 96.5 596 VAL A N 1
ATOM 4776 C CA . VAL A 1 596 ? 13.281 14.445 35.156 1 96.5 596 VAL A CA 1
ATOM 4777 C C . VAL A 1 596 ? 13.391 15.969 35.062 1 96.5 596 VAL A C 1
ATOM 4779 O O . VAL A 1 596 ? 14.172 16.484 34.25 1 96.5 596 VAL A O 1
ATOM 4782 N N . CYS A 1 597 ? 12.57 16.688 35.844 1 96.5 597 CYS A N 1
ATOM 4783 C CA . CYS A 1 597 ? 12.633 18.141 35.875 1 96.5 597 CYS A CA 1
ATOM 4784 C C . CYS A 1 597 ? 14.016 18.625 36.312 1 96.5 597 CYS A C 1
ATOM 4786 O O . CYS A 1 597 ? 14.539 19.594 35.75 1 96.5 597 CYS A O 1
ATOM 4788 N N . GLU A 1 598 ? 14.578 17.906 37.219 1 95.25 598 GLU A N 1
ATOM 4789 C CA . GLU A 1 598 ? 15.922 18.266 37.688 1 95.25 598 GLU A CA 1
ATOM 4790 C C . GLU A 1 598 ? 16.969 18.016 36.594 1 95.25 598 GLU A C 1
ATOM 4792 O O . GLU A 1 598 ? 17.906 18.812 36.469 1 95.25 598 GLU A O 1
ATOM 4797 N N . LYS A 1 599 ? 16.812 16.984 35.938 1 94.12 599 LYS A N 1
ATOM 4798 C CA . LYS A 1 599 ? 17.75 16.609 34.906 1 94.12 599 LYS A CA 1
ATOM 4799 C C . LYS A 1 599 ? 17.812 17.672 33.812 1 94.12 599 LYS A C 1
ATOM 4801 O O . LYS A 1 599 ? 18.844 17.844 33.156 1 94.12 599 LYS A O 1
ATOM 4806 N N . VAL A 1 600 ? 16.688 18.375 33.594 1 95.31 600 VAL A N 1
ATOM 4807 C CA . VAL A 1 600 ? 16.656 19.328 32.5 1 95.31 600 VAL A CA 1
ATOM 4808 C C . VAL A 1 600 ? 16.875 20.734 33.031 1 95.31 600 VAL A C 1
ATOM 4810 O O . VAL A 1 600 ? 16.719 21.719 32.312 1 95.31 600 VAL A O 1
ATOM 4813 N N . GLY A 1 601 ? 17.062 20.938 34.344 1 92.62 601 GLY A N 1
ATOM 4814 C CA . GLY A 1 601 ? 17.453 22.219 34.906 1 92.62 601 GLY A CA 1
ATOM 4815 C C . GLY A 1 601 ? 16.281 23 35.469 1 92.62 601 GLY A C 1
ATOM 4816 O O . GLY A 1 601 ? 16.391 24.203 35.719 1 92.62 601 GLY A O 1
ATOM 4817 N N . LEU A 1 602 ? 15.117 22.453 35.656 1 94.44 602 LEU A N 1
ATOM 4818 C CA . LEU A 1 602 ? 13.945 23.141 36.188 1 94.44 602 LEU A CA 1
ATOM 4819 C C . LEU A 1 602 ? 13.945 23.109 37.719 1 94.44 602 LEU A C 1
ATOM 4821 O O . LEU A 1 602 ? 13.18 2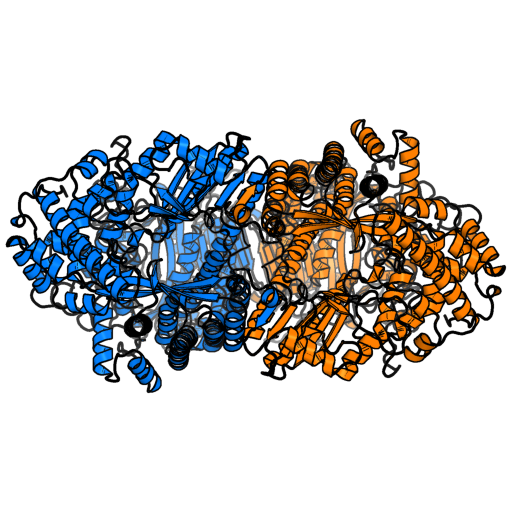3.828 38.344 1 94.44 602 LEU A O 1
ATOM 4825 N N . GLY A 1 603 ? 14.797 22.281 38.25 1 92.19 603 GLY A N 1
ATOM 4826 C CA . GLY A 1 603 ? 14.828 22.141 39.688 1 92.19 603 GLY A CA 1
ATOM 4827 C C . GLY A 1 603 ? 13.766 21.203 40.219 1 92.19 603 GLY A C 1
ATOM 4828 O O . GLY A 1 603 ? 13.156 20.453 39.438 1 92.19 603 GLY A O 1
ATOM 4829 N N . THR A 1 604 ? 13.57 21.141 41.594 1 93.62 604 THR A N 1
ATOM 4830 C CA . THR A 1 604 ? 12.625 20.219 42.188 1 93.62 604 THR A CA 1
ATOM 4831 C C . THR A 1 604 ? 11.531 20.969 42.938 1 93.62 604 THR A C 1
ATOM 4833 O O . THR A 1 604 ? 10.695 20.359 43.625 1 93.62 604 THR A O 1
ATOM 4836 N N . ASP A 1 605 ? 11.547 22.281 42.75 1 94.31 605 ASP A N 1
ATOM 4837 C CA . ASP A 1 605 ? 10.516 23.078 43.406 1 94.31 605 ASP A CA 1
ATOM 4838 C C . ASP A 1 605 ? 9.203 23.031 42.625 1 94.31 605 ASP A C 1
ATOM 4840 O O . ASP A 1 605 ? 9.07 23.672 41.562 1 94.31 605 ASP A O 1
ATOM 4844 N N . THR A 1 606 ? 8.305 22.391 43.188 1 94.31 606 THR A N 1
ATOM 4845 C CA . THR A 1 606 ? 7.047 22.141 42.5 1 94.31 606 THR A CA 1
ATOM 4846 C C . THR A 1 606 ? 6.273 23.438 42.281 1 94.31 606 THR A C 1
ATOM 4848 O O . THR A 1 606 ? 5.617 23.609 41.25 1 94.31 606 THR A O 1
ATOM 4851 N N . LYS A 1 607 ? 6.336 24.312 43.188 1 93.56 607 LYS A N 1
ATOM 4852 C CA . LYS A 1 607 ? 5.598 25.578 43.094 1 93.56 607 LYS A CA 1
ATOM 4853 C C . LYS A 1 607 ? 6.148 26.438 41.969 1 93.56 607 LYS A C 1
ATOM 4855 O O . LYS A 1 607 ? 5.383 27.094 41.25 1 93.56 607 LYS A O 1
ATOM 4860 N N . GLN A 1 608 ? 7.414 26.422 41.906 1 94.19 608 GLN A N 1
ATOM 4861 C CA . GLN A 1 608 ? 8.039 27.219 40.844 1 94.19 608 GLN A CA 1
ATOM 4862 C C . GLN A 1 608 ? 7.707 26.656 39.469 1 94.19 608 GLN A C 1
ATOM 4864 O O . GLN A 1 608 ? 7.441 27.406 38.531 1 94.19 608 GLN A O 1
ATOM 4869 N N . ILE A 1 609 ? 7.758 25.359 39.344 1 95.25 609 ILE A N 1
ATOM 4870 C CA . ILE A 1 609 ? 7.441 24.688 38.094 1 95.25 609 ILE A CA 1
ATOM 4871 C C . ILE A 1 609 ? 5.988 24.953 37.719 1 95.25 609 ILE A C 1
ATOM 4873 O O . ILE A 1 609 ? 5.68 25.234 36.562 1 95.25 609 ILE A O 1
ATOM 4877 N N . GLU A 1 610 ? 5.152 24.891 38.688 1 93.56 610 GLU A N 1
ATOM 4878 C CA . GLU A 1 610 ? 3.73 25.141 38.469 1 93.56 610 GLU A CA 1
ATOM 4879 C C . GLU A 1 610 ? 3.482 26.578 38 1 93.56 610 GLU A C 1
ATOM 4881 O O . GLU A 1 610 ? 2.68 26.828 37.125 1 93.56 610 GLU A O 1
ATOM 4886 N N . ARG A 1 611 ? 4.148 27.453 38.656 1 93.81 611 ARG A N 1
ATOM 4887 C CA . ARG A 1 611 ? 3.994 28.859 38.312 1 93.81 611 ARG A CA 1
ATOM 4888 C C . ARG A 1 611 ? 4.426 29.125 36.875 1 93.81 611 ARG A C 1
ATOM 4890 O O . ARG A 1 611 ? 3.766 29.875 36.125 1 93.81 611 ARG A O 1
ATOM 4897 N N . LEU A 1 612 ? 5.504 28.547 36.531 1 94.81 612 LEU A N 1
ATOM 4898 C CA . LEU A 1 612 ? 5.996 28.703 35.188 1 94.81 612 LEU A CA 1
ATOM 4899 C C . LEU A 1 612 ? 5.016 28.109 34.188 1 94.81 612 LEU A C 1
ATOM 4901 O O . LEU A 1 612 ? 4.742 28.719 33.125 1 94.81 612 LEU A O 1
ATOM 4905 N N . SER A 1 613 ? 4.5 26.969 34.406 1 94.81 613 SER A N 1
ATOM 4906 C CA . SER A 1 613 ? 3.568 26.297 33.531 1 94.81 613 SER A CA 1
ATOM 4907 C C . SER A 1 613 ? 2.275 27.094 33.375 1 94.81 613 SER A C 1
ATOM 4909 O O . SER A 1 613 ? 1.702 27.156 32.281 1 94.81 613 SER A O 1
ATOM 4911 N N . ILE A 1 614 ? 1.792 27.625 34.438 1 94.12 614 ILE A N 1
ATOM 4912 C CA . ILE A 1 614 ? 0.583 28.453 34.406 1 94.12 614 ILE A CA 1
ATOM 4913 C C . ILE A 1 614 ? 0.816 29.688 33.531 1 94.12 614 ILE A C 1
ATOM 4915 O O . ILE A 1 614 ? -0.047 30.078 32.75 1 94.12 614 ILE A O 1
ATOM 4919 N N . SER A 1 615 ? 2.016 30.281 33.75 1 95.44 615 SER A N 1
ATOM 4920 C CA . SER A 1 615 ? 2.355 31.453 32.969 1 95.44 615 SER A CA 1
ATOM 4921 C C . SER A 1 615 ? 2.373 31.156 31.469 1 95.44 615 SER A C 1
ATOM 4923 O O . SER A 1 615 ? 1.888 31.953 30.672 1 95.44 615 SER A O 1
ATOM 4925 N N . LEU A 1 616 ? 2.912 30.062 31.062 1 96.19 616 LEU A N 1
ATOM 4926 C CA . LEU A 1 616 ? 2.975 29.656 29.672 1 96.19 616 LEU A CA 1
ATOM 4927 C C . LEU A 1 616 ? 1.58 29.375 29.125 1 96.19 616 LEU A C 1
ATOM 4929 O O . LEU A 1 616 ? 1.266 29.734 27.984 1 96.19 616 LEU A O 1
ATOM 4933 N N . ARG A 1 617 ? 0.769 28.75 29.891 1 94.62 617 ARG A N 1
ATOM 4934 C CA . ARG A 1 617 ? -0.606 28.453 29.5 1 94.62 617 ARG A CA 1
ATOM 4935 C C . ARG A 1 617 ? -1.394 29.734 29.266 1 94.62 617 ARG A C 1
ATOM 4937 O O . ARG A 1 617 ? -2.084 29.859 28.25 1 94.62 617 ARG A O 1
ATOM 4944 N N . GLU A 1 618 ? -1.255 30.641 30.141 1 94.81 618 GLU A N 1
ATOM 4945 C CA . GLU A 1 618 ? -2.031 31.875 30.094 1 94.81 618 GLU A CA 1
ATOM 4946 C C . GLU A 1 618 ? -1.521 32.812 29 1 94.81 618 GLU A C 1
ATOM 4948 O O . GLU A 1 618 ? -2.24 33.688 28.547 1 94.81 618 GLU A O 1
ATOM 4953 N N . ALA A 1 619 ? -0.284 32.594 28.547 1 96.56 619 ALA A N 1
ATOM 4954 C CA . ALA A 1 619 ? 0.251 33.312 27.406 1 96.56 619 ALA A CA 1
ATOM 4955 C C . ALA A 1 619 ? 0.024 32.562 26.109 1 96.56 619 ALA A C 1
ATOM 4957 O O . ALA A 1 619 ? 0.523 32.969 25.047 1 96.56 619 ALA A O 1
ATOM 4958 N N . ASP A 1 620 ? -0.698 31.438 26.141 1 96.56 620 ASP A N 1
ATOM 4959 C CA . ASP A 1 620 ? -1.071 30.609 24.984 1 96.56 620 ASP A CA 1
ATOM 4960 C C . ASP A 1 620 ? 0.162 30 24.328 1 96.56 620 ASP A C 1
ATOM 4962 O O . ASP A 1 620 ? 0.277 29.984 23.109 1 96.56 620 ASP A O 1
ATOM 4966 N N . TRP A 1 621 ? 1.146 29.547 25.125 1 96 621 TRP A N 1
ATOM 4967 C CA . TRP A 1 621 ? 2.352 28.875 24.641 1 96 621 TRP A CA 1
ATOM 4968 C C . TRP A 1 621 ? 2.326 27.391 24.953 1 96 621 TRP A C 1
ATOM 4970 O O . TRP A 1 621 ? 3.188 26.641 24.5 1 96 621 TRP A O 1
ATOM 4980 N N . ALA A 1 622 ? 1.385 26.969 25.75 1 94.62 622 ALA A N 1
ATOM 4981 C CA . ALA A 1 622 ? 1.311 25.562 26.172 1 94.62 622 ALA A CA 1
ATOM 4982 C C . ALA A 1 622 ? 0.951 24.656 25 1 94.62 622 ALA A C 1
ATOM 4984 O O . ALA A 1 622 ? 0.507 25.141 23.953 1 94.62 622 ALA A O 1
ATOM 4985 N N . LYS A 1 623 ? 1.188 23.375 25.188 1 92.62 623 LYS A N 1
ATOM 4986 C CA . LYS A 1 623 ? 0.836 22.391 24.172 1 92.62 623 LYS A CA 1
ATOM 4987 C C . LYS A 1 623 ? -0.65 22.469 23.828 1 92.62 623 LYS A C 1
ATOM 4989 O O . LYS A 1 623 ? -1.024 22.422 22.656 1 92.62 623 LYS A O 1
ATOM 4994 N N . THR A 1 624 ? -1.456 22.578 24.859 1 92 624 THR A N 1
ATOM 4995 C CA . THR A 1 624 ? -2.885 22.812 24.672 1 92 624 THR A CA 1
ATOM 4996 C C . THR A 1 624 ? -3.18 24.297 24.562 1 92 624 THR A C 1
ATOM 4998 O O . THR A 1 624 ? -2.695 25.094 25.375 1 92 624 THR A O 1
ATOM 5001 N N . ALA A 1 625 ? -3.924 24.703 23.625 1 94.31 625 ALA A N 1
ATOM 5002 C CA . ALA A 1 625 ? -4.246 26.125 23.438 1 94.31 625 ALA A CA 1
ATOM 5003 C C . ALA A 1 625 ? -4.992 26.688 24.641 1 94.31 625 ALA A C 1
ATOM 5005 O O . ALA A 1 625 ? -5.73 25.969 25.312 1 94.31 625 ALA A O 1
ATOM 5006 N N . TYR A 1 626 ? -4.801 27.891 24.891 1 95.44 626 TYR A N 1
ATOM 5007 C CA . TYR A 1 626 ? -5.449 28.547 26.031 1 95.44 626 TYR A CA 1
ATOM 5008 C C . TYR A 1 626 ? -6.965 28.375 25.969 1 95.44 626 TYR A C 1
ATOM 5010 O O . TYR A 1 626 ? -7.613 28.109 26.969 1 95.44 626 TYR A O 1
ATOM 5018 N N . LYS A 1 627 ? -7.543 28.547 24.75 1 93.12 627 LYS A N 1
ATOM 5019 C CA . LYS A 1 627 ? -8.984 28.406 24.562 1 93.12 627 LYS A CA 1
ATOM 5020 C C . LYS A 1 627 ? -9.469 27.031 25 1 93.12 627 LYS A C 1
ATOM 5022 O O . LYS A 1 627 ? -10.539 26.906 25.609 1 93.12 627 LYS A O 1
ATOM 5027 N N . ASP A 1 628 ? -8.703 26.047 24.734 1 91.62 628 ASP A N 1
ATOM 5028 C CA . ASP A 1 628 ? -9.07 24.672 25.094 1 91.62 628 ASP A CA 1
ATOM 5029 C C . ASP A 1 628 ? -8.891 24.438 26.594 1 91.62 628 ASP A C 1
ATOM 5031 O O . ASP A 1 628 ? -9.664 23.688 27.203 1 91.62 628 ASP A O 1
ATOM 5035 N N . HIS A 1 629 ? -7.879 25.047 27.188 1 91.56 629 HIS A N 1
ATOM 5036 C CA . HIS A 1 629 ? -7.699 24.953 28.641 1 91.56 629 HIS A CA 1
ATOM 5037 C C . HIS A 1 629 ? -8.875 25.578 29.375 1 91.56 629 HIS A C 1
ATOM 5039 O O . HIS A 1 629 ? -9.336 25.047 30.391 1 91.56 629 HIS A O 1
ATOM 5045 N N . LEU A 1 630 ? -9.312 26.672 28.859 1 90.56 630 LEU A N 1
ATOM 5046 C CA . LEU A 1 630 ? -10.445 27.344 29.5 1 90.56 630 LEU A CA 1
ATOM 5047 C C . LEU A 1 630 ? -11.695 26.484 29.453 1 90.56 630 LEU A C 1
ATOM 5049 O O . LEU A 1 630 ? -12.477 26.469 30.406 1 90.56 630 LEU A O 1
ATOM 5053 N N . ARG A 1 631 ? -11.828 25.844 28.406 1 87.56 631 ARG A N 1
ATOM 5054 C CA . ARG A 1 631 ? -13.016 25.031 28.219 1 87.56 631 ARG A CA 1
ATOM 5055 C C . ARG A 1 631 ? -12.938 23.734 29.031 1 87.56 631 ARG A C 1
ATOM 5057 O O . ARG A 1 631 ? -13.953 23.234 29.516 1 87.56 631 ARG A O 1
ATOM 5064 N N . ARG A 1 632 ? -11.758 23.234 29.281 1 84.94 632 ARG A N 1
ATOM 5065 C CA . ARG A 1 632 ? -11.664 21.859 29.781 1 84.94 632 ARG A CA 1
ATOM 5066 C C . ARG A 1 632 ? -11.125 21.844 31.219 1 84.94 632 ARG A C 1
ATOM 5068 O O . ARG A 1 632 ? -11.609 21.078 32.062 1 84.94 632 ARG A O 1
ATOM 5075 N N . ASP A 1 633 ? -10.086 22.625 31.484 1 84.44 633 ASP A N 1
ATOM 5076 C CA . ASP A 1 633 ? -9.328 22.297 32.688 1 84.44 633 ASP A CA 1
ATOM 5077 C C . ASP A 1 633 ? -9.086 23.547 33.531 1 84.44 633 ASP A C 1
ATOM 5079 O O . ASP A 1 633 ? -8.75 23.438 34.719 1 84.44 633 ASP A O 1
ATOM 5083 N N . ALA A 1 634 ? -9.227 24.734 33.062 1 85.94 634 ALA A N 1
ATOM 5084 C CA . ALA A 1 634 ? -8.742 25.922 33.75 1 85.94 634 ALA A CA 1
ATOM 5085 C C . ALA A 1 634 ? -9.617 26.234 34.969 1 85.94 634 ALA A C 1
ATOM 5087 O O . ALA A 1 634 ? -10.836 26.062 34.938 1 85.94 634 ALA A O 1
ATOM 5088 N N . THR A 1 635 ? -8.961 26.594 36.031 1 86.69 635 THR A N 1
ATOM 5089 C CA . THR A 1 635 ? -9.672 27 37.25 1 86.69 635 THR A CA 1
ATOM 5090 C C . THR A 1 635 ? -9.859 28.516 37.25 1 86.69 635 THR A C 1
ATOM 5092 O O . THR A 1 635 ? -10.688 29.031 38.031 1 86.69 635 THR A O 1
ATOM 5095 N N . ARG A 1 636 ? -9.094 29.141 36.438 1 86.88 636 ARG A N 1
ATOM 5096 C CA . ARG A 1 636 ? -9.195 30.609 36.375 1 86.88 636 ARG A CA 1
ATOM 5097 C C . ARG A 1 636 ? -8.867 31.109 34.969 1 86.88 636 ARG A C 1
ATOM 5099 O O . ARG A 1 636 ? -8.203 30.422 34.188 1 86.88 636 ARG A O 1
ATOM 5106 N N . GLN A 1 637 ? -9.383 32.25 34.688 1 90.38 637 GLN A N 1
ATOM 5107 C CA . GLN A 1 637 ? -8.969 33 33.5 1 90.38 637 GLN A CA 1
ATOM 5108 C C . GLN A 1 637 ? -7.789 33.906 33.812 1 90.38 637 GLN A C 1
ATOM 5110 O O . GLN A 1 637 ? -7.605 34.344 34.969 1 90.38 637 GLN A O 1
ATOM 5115 N N . ARG A 1 638 ? -6.926 34.188 32.906 1 93.19 638 ARG A N 1
ATOM 5116 C CA . ARG A 1 638 ? -5.77 35.062 33.094 1 93.19 638 ARG A CA 1
ATOM 5117 C C . ARG A 1 638 ? -6.195 36.438 33.656 1 93.19 638 ARG A C 1
ATOM 5119 O O . ARG A 1 638 ? -7.051 37.094 33.062 1 93.19 638 ARG A O 1
ATOM 5126 N N . PRO A 1 639 ? -5.648 36.812 34.719 1 90.94 639 PRO A N 1
ATOM 5127 C CA . PRO A 1 639 ? -5.98 38.125 35.281 1 90.94 639 PRO A CA 1
ATOM 5128 C C . PRO A 1 639 ? -5.359 39.281 34.469 1 90.94 639 PRO A C 1
ATOM 5130 O O . PRO A 1 639 ? -4.312 39.094 33.844 1 90.94 639 PRO A O 1
ATOM 5133 N N . SER A 1 640 ? -6.02 40.406 34.531 1 92.19 640 SER A N 1
ATOM 5134 C CA . SER A 1 640 ? -5.492 41.594 33.844 1 92.19 640 SER A CA 1
ATOM 5135 C C . SER A 1 640 ? -4.18 42.031 34.5 1 92.19 640 SER A C 1
ATOM 5137 O O . SER A 1 640 ? -3.953 41.812 35.688 1 92.19 640 SER A O 1
ATOM 5139 N N . VAL A 1 641 ? -3.311 42.625 33.781 1 92.88 641 VAL A N 1
ATOM 5140 C CA . VAL A 1 641 ? -2.025 43.125 34.281 1 92.88 641 VAL A CA 1
ATOM 5141 C C . VAL A 1 641 ? -2.09 44.625 34.469 1 92.88 641 VAL A C 1
ATOM 5143 O O . VAL A 1 641 ? -3.061 45.281 34.062 1 92.88 641 VAL A O 1
ATOM 5146 N N . VAL A 1 642 ? -1.059 45.188 35.062 1 91.44 642 VAL A N 1
ATOM 5147 C CA . VAL A 1 642 ? -0.99 46.625 35.344 1 91.44 642 VAL A CA 1
ATOM 5148 C C . VAL A 1 642 ? -0.943 47.406 34.031 1 91.44 642 VAL A C 1
ATOM 5150 O O . VAL A 1 642 ? -0.171 47.062 33.125 1 91.44 642 VAL A O 1
ATOM 5153 N N . ASP A 1 643 ? -1.841 48.406 33.812 1 92.06 643 ASP A N 1
ATOM 5154 C CA . ASP A 1 643 ? -1.894 49.344 32.688 1 92.06 643 ASP A CA 1
ATOM 5155 C C . ASP A 1 643 ? -2.268 48.625 31.406 1 92.06 643 ASP A C 1
ATOM 5157 O O . ASP A 1 643 ? -1.869 49.031 30.312 1 92.06 643 ASP A O 1
ATOM 5161 N N . GLU A 1 644 ? -2.895 47.469 31.469 1 94.38 644 GLU A N 1
ATOM 5162 C CA . GLU A 1 644 ? -3.289 46.688 30.297 1 94.38 644 GLU A CA 1
ATOM 5163 C C . GLU A 1 644 ? -4.188 47.5 29.375 1 94.38 644 GLU A C 1
ATOM 5165 O O . GLU A 1 644 ? -4.191 47.281 28.156 1 94.38 644 GLU A O 1
ATOM 5170 N N . THR A 1 645 ? -4.961 48.438 29.891 1 92.25 645 THR A N 1
ATOM 5171 C CA . THR A 1 645 ? -5.945 49.219 29.156 1 92.25 645 THR A CA 1
ATOM 5172 C C . THR A 1 645 ? -5.27 50.062 28.078 1 92.25 645 THR A C 1
ATOM 5174 O O . THR A 1 645 ? -5.91 50.469 27.094 1 92.25 645 THR A O 1
ATOM 5177 N N . GLN A 1 646 ? -3.975 50.281 28.25 1 93.38 646 GLN A N 1
ATOM 5178 C CA . GLN A 1 646 ? -3.225 51.031 27.25 1 93.38 646 GLN A CA 1
ATOM 5179 C C . GLN A 1 646 ? -3.188 50.312 25.922 1 93.38 646 GLN A C 1
ATOM 5181 O O . GLN A 1 646 ? -3.01 50.906 24.859 1 93.38 646 GLN A O 1
ATOM 5186 N N . LEU A 1 647 ? -3.297 49.031 26.031 1 95.06 647 LEU A N 1
ATOM 5187 C CA . LEU A 1 647 ? -3.201 48.219 24.828 1 95.06 647 LEU A CA 1
ATOM 5188 C C . LEU A 1 647 ? -4.574 48 24.203 1 95.06 647 LEU A C 1
ATOM 5190 O O . LEU A 1 647 ? -4.68 47.531 23.062 1 95.06 647 LEU A O 1
ATOM 5194 N N . HIS A 1 648 ? -5.586 48.375 24.922 1 92.69 648 HIS A N 1
ATOM 5195 C CA . HIS A 1 648 ? -6.941 48.219 24.406 1 92.69 648 HIS A CA 1
ATOM 5196 C C . HIS A 1 648 ? -7.215 49.25 23.312 1 92.69 648 HIS A C 1
ATOM 5198 O O . HIS A 1 648 ? -6.699 50.375 23.359 1 92.69 648 HIS A O 1
ATOM 5204 N N . GLY A 1 649 ? -7.953 48.844 22.344 1 92.06 649 GLY A N 1
ATOM 5205 C CA . GLY A 1 649 ? -8.328 49.75 21.266 1 92.06 649 GLY A CA 1
ATOM 5206 C C . GLY A 1 649 ? -7.309 49.844 20.156 1 92.06 649 GLY A C 1
ATOM 5207 O O . GLY A 1 649 ? -7.555 50.469 19.125 1 92.06 649 GLY A O 1
ATOM 5208 N N . LEU A 1 650 ? -6.168 49.219 20.391 1 95.19 650 LEU A N 1
ATOM 5209 C CA . LEU A 1 650 ? -5.117 49.281 19.375 1 95.19 650 LEU A CA 1
ATOM 5210 C C . LEU A 1 650 ? -5.391 48.281 18.25 1 95.19 650 LEU A C 1
ATOM 5212 O O . LEU A 1 650 ? -4.941 48.5 17.125 1 95.19 650 LEU A O 1
ATOM 5216 N N . TYR A 1 651 ? -6 47.188 18.609 1 94.62 651 TYR A N 1
ATOM 5217 C CA . TYR A 1 651 ? -6.406 46.219 17.609 1 94.62 651 TYR A CA 1
ATOM 5218 C C . TYR A 1 651 ? -7.613 46.719 16.812 1 94.62 651 TYR A C 1
ATOM 5220 O O . TYR A 1 651 ? -8.641 47.094 17.406 1 94.62 651 TYR A O 1
ATOM 5228 N N . ASP A 1 652 ? -7.5 46.719 15.523 1 92 652 ASP A N 1
ATOM 5229 C CA . ASP A 1 652 ? -8.508 47.344 14.672 1 92 652 ASP A CA 1
ATOM 5230 C C . ASP A 1 652 ? -9.867 46.688 14.852 1 92 652 ASP A C 1
ATOM 5232 O O . ASP A 1 652 ? -10.906 47.312 14.672 1 92 652 ASP A O 1
ATOM 5236 N N . PHE A 1 653 ? -9.867 45.406 15.219 1 93.25 653 PHE A N 1
ATOM 5237 C CA . PHE A 1 653 ? -11.133 44.688 15.289 1 93.25 653 PHE A CA 1
ATOM 5238 C C . PHE A 1 653 ? -11.469 44.344 16.734 1 93.25 653 PHE A C 1
ATOM 5240 O O . PHE A 1 653 ? -12.117 43.312 17 1 93.25 653 PHE A O 1
ATOM 5247 N N . GLU A 1 654 ? -10.922 45.031 17.656 1 93.81 654 GLU A N 1
ATOM 5248 C CA . GLU A 1 654 ? -11.07 44.719 19.078 1 93.81 654 GLU A CA 1
ATOM 5249 C C . GLU A 1 654 ? -12.539 44.719 19.484 1 93.81 654 GLU A C 1
ATOM 5251 O O . GLU A 1 654 ? -12.961 43.875 20.297 1 93.81 654 GLU A O 1
ATOM 5256 N N . ASP A 1 655 ? -13.344 45.625 18.938 1 93.25 655 ASP A N 1
ATOM 5257 C CA . ASP A 1 655 ? -14.75 45.719 19.297 1 93.25 655 ASP A CA 1
ATOM 5258 C C . ASP A 1 655 ? -15.477 44.406 18.969 1 93.25 655 ASP A C 1
ATOM 5260 O O . ASP A 1 655 ? -16.234 43.875 19.781 1 93.25 655 ASP A O 1
ATOM 5264 N N . ASP A 1 656 ? -15.234 44.031 17.75 1 93.88 656 ASP A N 1
ATOM 5265 C CA . ASP A 1 656 ? -15.844 42.781 17.328 1 93.88 656 ASP A CA 1
ATOM 5266 C C . ASP A 1 656 ? -15.344 41.594 18.172 1 93.88 656 ASP A C 1
ATOM 5268 O O . ASP A 1 656 ? -16.094 40.656 18.453 1 93.88 656 ASP A O 1
ATOM 5272 N N . LEU A 1 657 ? -14.062 41.625 18.5 1 95.12 657 LEU A N 1
ATOM 5273 C CA . LEU A 1 657 ? -13.461 40.594 19.344 1 95.12 657 LEU A CA 1
ATOM 5274 C C . LEU A 1 657 ? -14.125 40.562 20.719 1 95.12 657 LEU A C 1
ATOM 5276 O O . LEU A 1 657 ? -14.492 39.5 21.203 1 95.12 657 LEU A O 1
ATOM 5280 N N . ARG A 1 658 ? -14.352 41.688 21.297 1 93.88 658 ARG A N 1
ATOM 5281 C CA . ARG A 1 658 ? -14.992 41.781 22.594 1 93.88 658 ARG A CA 1
ATOM 5282 C C . ARG A 1 658 ? -16.453 41.375 22.531 1 93.88 658 ARG A C 1
ATOM 5284 O O . ARG A 1 658 ? -16.969 40.719 23.438 1 93.88 658 ARG A O 1
ATOM 5291 N N . ASP A 1 659 ? -17.016 41.75 21.438 1 92.56 659 ASP A N 1
ATOM 5292 C CA . ASP A 1 659 ? -18.406 41.344 21.234 1 92.56 659 ASP A CA 1
ATOM 5293 C C . ASP A 1 659 ? -18.547 39.844 21.25 1 92.56 659 ASP A C 1
ATOM 5295 O O . ASP A 1 659 ? -19.438 39.281 21.875 1 92.56 659 ASP A O 1
ATOM 5299 N N . PHE A 1 660 ? -17.75 39.219 20.531 1 93.81 660 PHE A N 1
ATOM 5300 C CA . PHE A 1 660 ? -17.766 37.75 20.484 1 93.81 660 PHE A CA 1
ATOM 5301 C C . PHE A 1 660 ? -17.547 37.156 21.875 1 93.81 660 PHE A C 1
ATOM 5303 O O . PHE A 1 660 ? -18.25 36.219 22.281 1 93.81 660 PHE A O 1
ATOM 5310 N N . LEU A 1 661 ? -16.484 37.656 22.594 1 92.69 661 LEU A N 1
ATOM 5311 C CA . LEU A 1 661 ? -16.141 37.125 23.906 1 92.69 661 LEU A CA 1
ATOM 5312 C C . LEU A 1 661 ? -17.281 37.344 24.891 1 92.69 661 LEU A C 1
ATOM 5314 O O . LEU A 1 661 ? -17.578 36.469 25.719 1 92.69 661 LEU A O 1
ATOM 5318 N N . ASP A 1 662 ? -17.922 38.469 24.797 1 89.44 662 ASP A N 1
ATOM 5319 C CA . ASP A 1 662 ? -19.031 38.812 25.688 1 89.44 662 ASP A CA 1
ATOM 5320 C C . ASP A 1 662 ? -20.25 37.938 25.391 1 89.44 662 ASP A C 1
ATOM 5322 O O . ASP A 1 662 ? -20.844 37.375 26.312 1 89.44 662 ASP A O 1
ATOM 5326 N N . GLU A 1 663 ? -20.516 37.844 24.141 1 87.56 663 GLU A N 1
ATOM 5327 C CA . GLU A 1 663 ? -21.703 37.094 23.75 1 87.56 663 GLU A CA 1
ATOM 5328 C C . GLU A 1 663 ? -21.516 35.594 24.016 1 87.56 663 GLU A C 1
ATOM 5330 O O . GLU A 1 663 ? -22.484 34.906 24.328 1 87.56 663 GLU A O 1
ATOM 5335 N N . SER A 1 664 ? -20.359 35.125 23.859 1 89.62 664 SER A N 1
ATOM 5336 C CA . SER A 1 664 ? -20.109 33.719 23.984 1 89.62 664 SER A CA 1
ATOM 5337 C C . SER A 1 664 ? -19.953 33.312 25.453 1 89.62 664 SER A C 1
ATOM 5339 O O . SER A 1 664 ? -19.906 32.125 25.781 1 89.62 664 SER A O 1
ATOM 5341 N N . SER A 1 665 ? -19.75 34.188 26.328 1 81.94 665 SER A N 1
ATOM 5342 C CA . SER A 1 665 ? -19.609 33.906 27.766 1 81.94 665 SER A CA 1
ATOM 5343 C C . SER A 1 665 ? -20.969 33.656 28.406 1 81.94 665 SER A C 1
ATOM 5345 O O . SER A 1 665 ? -21.062 33.094 29.5 1 81.94 665 SER A O 1
ATOM 5347 N N . ILE A 1 666 ? -21.969 34.125 27.719 1 72.19 666 ILE A N 1
ATOM 5348 C CA . ILE A 1 666 ? -23.312 33.906 28.219 1 72.19 666 ILE A CA 1
ATOM 5349 C C . ILE A 1 666 ? -23.734 32.469 27.906 1 72.19 666 ILE A C 1
ATOM 5351 O O . ILE A 1 666 ? -23.609 32 26.766 1 72.19 666 ILE A O 1
ATOM 5355 N N . PRO A 1 667 ? -23.953 31.766 29.031 1 63.88 667 PRO A N 1
ATOM 5356 C CA . PRO A 1 667 ? -24.344 30.375 28.781 1 63.88 667 PRO A CA 1
ATOM 5357 C C . PRO A 1 667 ? -25.422 30.266 27.703 1 63.88 667 PRO A C 1
ATOM 5359 O O . PRO A 1 667 ? -26.391 31.031 27.719 1 63.88 667 PRO A O 1
ATOM 5362 N N . SER A 1 668 ? -24.969 29.875 26.562 1 57.88 668 SER A N 1
ATOM 5363 C CA . SER A 1 668 ? -25.859 29.75 25.406 1 57.88 668 SER A CA 1
ATOM 5364 C C . SER A 1 668 ? -26.859 28.625 25.594 1 57.88 668 SER A C 1
ATOM 5366 O O . SER A 1 668 ? -26.641 27.719 26.391 1 57.88 668 SER A O 1
ATOM 5368 N N . ALA A 1 669 ? -27.969 28.781 24.891 1 52.12 669 ALA A N 1
ATOM 5369 C CA . ALA A 1 669 ? -29.016 27.766 24.766 1 52.12 669 ALA A CA 1
ATOM 5370 C C . ALA A 1 669 ? -28.453 26.484 24.172 1 52.12 669 ALA A C 1
ATOM 5372 O O . ALA A 1 669 ? -29.078 25.422 24.281 1 52.12 669 ALA A O 1
ATOM 5373 N N . SER A 1 670 ? -27.266 26.641 23.438 1 55.38 670 SER A N 1
ATOM 5374 C CA . SER A 1 670 ? -26.766 25.453 22.75 1 55.38 670 SER A CA 1
ATOM 5375 C C . SER A 1 670 ? -26.125 24.484 23.719 1 55.38 670 SER A C 1
ATOM 5377 O O . SER A 1 670 ? -25.906 23.312 23.391 1 55.38 670 SER A O 1
ATOM 5379 N N . GLY A 1 671 ? -26.031 24.812 24.891 1 63.88 671 GLY A N 1
ATOM 5380 C CA . GLY A 1 671 ? -25.516 23.969 25.969 1 63.88 671 GLY A CA 1
ATOM 5381 C C . GLY A 1 671 ? -24 23.875 25.969 1 63.88 671 GLY A C 1
ATOM 5382 O O . GLY A 1 671 ? -23.406 23.297 26.891 1 63.88 671 GLY A O 1
ATOM 5383 N N . VAL A 1 672 ? -23.203 24.391 24.859 1 80 672 VAL A N 1
ATOM 5384 C CA . VAL A 1 672 ? -21.766 24.234 24.922 1 80 672 VAL A CA 1
ATOM 5385 C C . VAL A 1 672 ? -21.125 25.531 25.391 1 80 672 VAL A C 1
ATOM 5387 O O . VAL A 1 672 ? -21.297 26.578 24.766 1 80 672 VAL A O 1
ATOM 5390 N N . ASN A 1 673 ? -20.438 25.453 26.406 1 83.12 673 ASN A N 1
ATOM 5391 C CA . ASN A 1 673 ? -19.828 26.625 26.984 1 83.12 673 ASN A CA 1
ATOM 5392 C C . ASN A 1 673 ? -18.391 26.812 26.516 1 83.12 673 ASN A C 1
ATOM 5394 O O . ASN A 1 673 ? -17.625 25.844 26.422 1 83.12 673 ASN A O 1
ATOM 5398 N N . ARG A 1 674 ? -18.125 28.047 26.203 1 88.94 674 ARG A N 1
ATOM 5399 C CA . ARG A 1 674 ? -16.766 28.391 25.797 1 88.94 674 ARG A CA 1
ATOM 5400 C C . ARG A 1 674 ? -15.797 28.312 26.969 1 88.94 674 ARG A C 1
ATOM 5402 O O . ARG A 1 674 ? -14.648 27.906 26.812 1 88.94 674 ARG A O 1
ATOM 5409 N N . VAL A 1 675 ? -16.266 28.75 28.188 1 88.5 675 VAL A N 1
ATOM 5410 C CA . VAL A 1 675 ? -15.484 28.75 29.422 1 88.5 675 VAL A CA 1
ATOM 5411 C C . VAL A 1 675 ? -16.141 27.812 30.438 1 88.5 675 VAL A C 1
ATOM 5413 O O . VAL A 1 675 ? -17.344 27.875 30.672 1 88.5 675 VAL A O 1
ATOM 5416 N N . ASN A 1 676 ? -15.297 27 30.984 1 82.5 676 ASN A N 1
ATOM 5417 C CA . ASN A 1 676 ? -15.797 26.047 31.969 1 82.5 676 ASN A CA 1
ATOM 5418 C C . ASN A 1 676 ? -16.406 26.75 33.188 1 82.5 676 ASN A C 1
ATOM 5420 O O . ASN A 1 676 ? -15.906 27.797 33.594 1 82.5 676 ASN A O 1
ATOM 5424 N N . GLY A 1 677 ? -17.453 26.188 33.75 1 75.5 677 GLY A N 1
ATOM 5425 C CA . GLY A 1 677 ? -18.156 26.766 34.875 1 75.5 677 GLY A CA 1
ATOM 5426 C C . GLY A 1 677 ? -17.281 26.906 36.125 1 75.5 677 GLY A C 1
ATOM 5427 O O . GLY A 1 677 ? -17.578 27.719 37 1 75.5 677 GLY A O 1
ATOM 5428 N N . ARG A 1 678 ? -16.25 26.141 36.156 1 76.44 678 ARG A N 1
ATOM 5429 C CA . ARG A 1 678 ? -15.383 26.156 37.344 1 76.44 678 ARG A CA 1
ATOM 5430 C C . ARG A 1 678 ? -14.5 27.406 37.344 1 76.44 678 ARG A C 1
ATOM 5432 O O . ARG A 1 678 ? -13.977 27.797 38.375 1 76.44 678 ARG A O 1
ATOM 5439 N N . CYS A 1 679 ? -14.273 27.875 36.188 1 78.06 679 CYS A N 1
ATOM 5440 C CA . CYS A 1 679 ? -13.328 28.984 36.094 1 78.06 679 CYS A CA 1
ATOM 5441 C C . CYS A 1 679 ? -13.828 30.219 36.844 1 78.06 679 CYS A C 1
ATOM 5443 O O . CYS A 1 679 ? -14.992 30.594 36.688 1 78.06 679 CYS A O 1
ATOM 5445 N N . SER A 1 680 ? -13.047 30.438 37.969 1 63.81 680 SER A N 1
ATOM 5446 C CA . SER A 1 680 ? -13.312 31.656 38.719 1 63.81 680 SER A CA 1
ATOM 5447 C C . SER A 1 680 ? -13.008 32.906 37.875 1 63.81 680 SER A C 1
ATOM 5449 O O . SER A 1 680 ? -12.195 32.844 36.969 1 63.81 680 SER A O 1
ATOM 5451 N N . GLY A 1 681 ? -13.844 34.062 37.906 1 60.16 681 GLY A N 1
ATOM 5452 C CA . GLY A 1 681 ? -13.641 35.312 37.156 1 60.16 681 GLY A CA 1
ATOM 5453 C C . GLY A 1 681 ? -14.594 35.469 36 1 60.16 681 GLY A C 1
ATOM 5454 O O . GLY A 1 681 ? -14.18 35.438 34.844 1 60.16 681 GLY A O 1
ATOM 5455 N N . ARG A 1 682 ? -15.734 35.188 36.375 1 57.19 682 ARG A N 1
ATOM 5456 C CA . ARG A 1 682 ? -16.859 35.219 35.469 1 57.19 682 ARG A CA 1
ATOM 5457 C C . ARG A 1 682 ? -17.031 36.625 34.875 1 57.19 682 ARG A C 1
ATOM 5459 O O . ARG A 1 682 ? -18.078 36.938 34.281 1 57.19 682 ARG A O 1
ATOM 5466 N N . GLY A 1 683 ? -15.867 37.375 35.062 1 57.97 683 GLY A N 1
ATOM 5467 C CA . GLY A 1 683 ? -16.062 38.719 34.562 1 57.97 683 GLY A CA 1
ATOM 5468 C C . GLY A 1 683 ? -15.828 38.875 33.062 1 57.97 683 GLY A C 1
ATOM 5469 O O . GLY A 1 683 ? -15.391 37.906 32.406 1 57.97 683 GLY A O 1
ATOM 5470 N N . LYS A 1 684 ? -16.344 39.812 32.469 1 63.22 684 LYS A N 1
ATOM 5471 C CA . LYS A 1 684 ? -16.141 40.219 31.078 1 63.22 684 LYS A CA 1
ATOM 5472 C C . LYS A 1 684 ? -14.664 40.531 30.797 1 63.22 684 LYS A C 1
ATOM 5474 O O . LYS A 1 684 ? -14.008 41.219 31.578 1 63.22 684 LYS A O 1
ATOM 5479 N N . PRO A 1 685 ? -14.031 39.812 29.812 1 67.31 685 PRO A N 1
ATOM 5480 C CA . PRO A 1 685 ? -12.648 40.125 29.453 1 67.31 685 PRO A CA 1
ATOM 5481 C C . PRO A 1 685 ? -12.422 41.625 29.219 1 67.31 685 PRO A C 1
ATOM 5483 O O . PRO A 1 685 ? -13.227 42.281 28.562 1 67.31 685 PRO A O 1
ATOM 5486 N N . GLY A 1 686 ? -11.375 42.25 29.781 1 65.75 686 GLY A N 1
ATOM 5487 C CA . GLY A 1 686 ? -11.023 43.656 29.625 1 65.75 686 GLY A CA 1
ATOM 5488 C C . GLY A 1 686 ? -10.992 44.406 30.938 1 65.75 686 GLY A C 1
ATOM 5489 O O . GLY A 1 686 ? -10.43 45.5 31.016 1 65.75 686 GLY A O 1
ATOM 5490 N N . LYS A 1 687 ? -11.609 43.844 31.922 1 70.44 687 LYS A N 1
ATOM 5491 C CA . LYS A 1 687 ? -11.5 44.469 33.25 1 70.44 687 LYS A CA 1
ATOM 5492 C C . LYS A 1 687 ? -10.672 43.625 34.188 1 70.44 687 LYS A C 1
ATOM 5494 O O . LYS A 1 687 ? -9.445 43.625 34.125 1 70.44 687 LYS A O 1
ATOM 5499 N N . ASP A 1 688 ? -11.336 42.594 34.875 1 79.06 688 ASP A N 1
ATOM 5500 C CA . ASP A 1 688 ? -10.617 41.719 35.781 1 79.06 688 ASP A CA 1
ATOM 5501 C C . ASP A 1 688 ? -9.93 40.594 35.031 1 79.06 688 ASP A C 1
ATOM 5503 O O . ASP A 1 688 ? -8.906 40.062 35.5 1 79.06 688 ASP A O 1
ATOM 5507 N N . VAL A 1 689 ? -10.516 40.312 33.906 1 89.75 689 VAL A N 1
ATOM 5508 C CA . VAL A 1 689 ? -9.977 39.25 33.062 1 89.75 689 VAL A CA 1
ATOM 5509 C C . VAL A 1 689 ? -9.195 39.844 31.906 1 89.75 689 VAL A C 1
ATOM 5511 O O . VAL A 1 689 ? -9.68 40.75 31.234 1 89.75 689 VAL A O 1
ATOM 5514 N N . SER A 1 690 ? -8.047 39.312 31.688 1 93.56 690 SER A N 1
ATOM 5515 C CA . SER A 1 690 ? -7.141 39.875 30.688 1 93.56 690 SER A CA 1
ATOM 5516 C C . SER A 1 690 ? -7.652 39.594 29.281 1 93.56 690 SER A C 1
ATOM 5518 O O . SER A 1 690 ? -8.18 38.531 29 1 93.56 690 SER A O 1
ATOM 5520 N N . LEU A 1 691 ? -7.461 40.531 28.328 1 94.5 691 LEU A N 1
ATOM 5521 C CA . LEU A 1 691 ? -7.781 40.375 26.906 1 94.5 691 LEU A CA 1
ATOM 5522 C C . LEU A 1 691 ? -6.559 39.906 26.125 1 94.5 691 LEU A C 1
ATOM 5524 O O . LEU A 1 691 ? -6.668 39.562 24.953 1 94.5 691 LEU A O 1
ATOM 5528 N N . LEU A 1 692 ? -5.426 39.781 26.766 1 95.31 692 LEU A N 1
ATOM 5529 C CA . LEU A 1 692 ? -4.148 39.594 26.078 1 95.31 692 LEU A CA 1
ATOM 5530 C C . LEU A 1 692 ? -4.121 38.281 25.344 1 95.31 692 LEU A C 1
ATOM 5532 O O . LEU A 1 692 ? -3.676 38.219 24.188 1 95.31 692 LEU A O 1
ATOM 5536 N N . PRO A 1 693 ? -4.648 37.156 25.969 1 94.62 693 PRO A N 1
ATOM 5537 C CA . PRO A 1 693 ? -4.574 35.906 25.25 1 94.62 693 PRO A CA 1
ATOM 5538 C C . PRO A 1 693 ? -5.371 35.906 23.953 1 94.62 693 PRO A C 1
ATOM 5540 O O . PRO A 1 693 ? -5.098 35.125 23.047 1 94.62 693 PRO A O 1
ATOM 5543 N N . TYR A 1 694 ? -6.316 36.812 23.781 1 95 694 TYR A N 1
ATOM 5544 C CA . TYR A 1 694 ? -7.156 36.875 22.594 1 95 694 TYR A CA 1
ATOM 5545 C C . TYR A 1 694 ? -6.609 37.906 21.609 1 95 694 TYR A C 1
ATOM 5547 O O . TYR A 1 694 ? -6.863 37.812 20.406 1 95 694 TYR A O 1
ATOM 5555 N N . LEU A 1 695 ? -5.887 38.875 22.125 1 95.62 695 LEU A N 1
ATOM 5556 C CA . LEU A 1 695 ? -5.234 39.875 21.266 1 95.62 695 LEU A CA 1
ATOM 5557 C C . LEU A 1 695 ? -3.965 39.281 20.641 1 95.62 695 LEU A C 1
ATOM 5559 O O . LEU A 1 695 ? -3.6 39.656 19.516 1 95.62 695 LEU A O 1
ATOM 5563 N N . PHE A 1 696 ? -3.271 38.469 21.438 1 97 696 PHE A N 1
ATOM 5564 C CA . PHE A 1 696 ? -2.012 37.906 21 1 97 696 PHE A CA 1
ATOM 5565 C C . PHE A 1 696 ? -2.086 36.375 21.016 1 97 696 PHE A C 1
ATOM 5567 O O . PHE A 1 696 ? -1.241 35.719 21.641 1 97 696 PHE A O 1
ATOM 5574 N N . PRO A 1 697 ? -2.99 35.781 20.219 1 95.5 697 PRO A N 1
ATOM 5575 C CA . PRO A 1 697 ? -3.141 34.344 20.234 1 95.5 697 PRO A CA 1
ATOM 5576 C C . PRO A 1 697 ? -2.102 33.625 19.359 1 95.5 697 PRO A C 1
ATOM 5578 O O . PRO A 1 697 ? -1.592 34.219 18.406 1 95.5 697 PRO A O 1
ATOM 5581 N N . THR A 1 698 ? -1.768 32.406 19.734 1 94.62 698 THR A N 1
ATOM 5582 C CA . THR A 1 698 ? -1.021 31.516 18.844 1 94.62 698 THR A CA 1
ATOM 5583 C C . THR A 1 698 ? -1.964 30.594 18.078 1 94.62 698 THR A C 1
ATOM 5585 O O . THR A 1 698 ? -1.771 30.344 16.891 1 94.62 698 THR A O 1
ATOM 5588 N N . ARG A 1 699 ? -3.039 30.188 18.688 1 93.88 699 ARG A N 1
ATOM 5589 C CA . ARG A 1 699 ? -4.062 29.328 18.094 1 93.88 699 ARG A CA 1
ATOM 5590 C C . ARG A 1 699 ? -5.461 29.844 18.422 1 93.88 699 ARG A C 1
ATOM 5592 O O . ARG A 1 699 ? -6.109 29.344 19.344 1 93.88 699 ARG A O 1
ATOM 5599 N N . PRO A 1 700 ? -5.926 30.688 17.672 1 95.38 700 PRO A N 1
ATOM 5600 C CA . PRO A 1 700 ? -7.227 31.297 17.938 1 95.38 700 PRO A CA 1
ATOM 5601 C C . PRO A 1 700 ? -8.391 30.359 17.641 1 95.38 700 PRO A C 1
ATOM 5603 O O . PRO A 1 700 ? -8.188 29.25 17.172 1 95.38 700 PRO A O 1
ATOM 5606 N N . TYR A 1 701 ? -9.562 30.797 18.031 1 95.56 701 TYR A N 1
ATOM 5607 C CA . TYR A 1 701 ? -10.766 30.016 17.734 1 95.56 701 TYR A CA 1
ATOM 5608 C C . TYR A 1 701 ? -10.922 29.812 16.234 1 95.56 701 TYR A C 1
ATOM 5610 O O . TYR A 1 701 ? -10.68 30.719 15.445 1 95.56 701 TYR A O 1
ATOM 5618 N N . SER A 1 702 ? -11.234 28.641 15.828 1 93.81 702 SER A N 1
ATOM 5619 C CA . SER A 1 702 ? -11.359 28.281 14.422 1 93.81 702 SER A CA 1
ATOM 5620 C C . SER A 1 702 ? -12.695 28.719 13.852 1 93.81 702 SER A C 1
ATOM 5622 O O . SER A 1 702 ? -13.594 29.125 14.594 1 93.81 702 SER A O 1
ATOM 5624 N N . THR A 1 703 ? -12.82 28.656 12.516 1 94 703 THR A N 1
ATOM 5625 C CA . THR A 1 703 ? -14.062 28.969 11.82 1 94 703 THR A CA 1
ATOM 5626 C C . THR A 1 703 ? -15.172 28 12.234 1 94 703 THR A C 1
ATOM 5628 O O . THR A 1 703 ? -16.359 28.344 12.203 1 94 703 THR A O 1
ATOM 5631 N N . GLN A 1 704 ? -14.828 26.859 12.664 1 94.06 704 GLN A N 1
ATOM 5632 C CA . GLN A 1 704 ? -15.773 25.828 13.086 1 94.06 704 GLN A CA 1
ATOM 5633 C C . GLN A 1 704 ? -16.266 26.078 14.508 1 94.06 704 GLN A C 1
ATOM 5635 O O . GLN A 1 704 ? -17.422 25.844 14.828 1 94.06 704 GLN A O 1
ATOM 5640 N N . GLU A 1 705 ? -15.406 26.625 15.344 1 93.81 705 GLU A N 1
ATOM 5641 C CA . GLU A 1 705 ? -15.703 26.812 16.766 1 93.81 705 GLU A CA 1
ATOM 5642 C C . GLU A 1 705 ? -16.578 28.047 16.984 1 93.81 705 GLU A C 1
ATOM 5644 O O . GLU A 1 705 ? -17.406 28.078 17.891 1 93.81 705 GLU A O 1
ATOM 5649 N N . ILE A 1 706 ? -16.375 29.031 16.172 1 95.06 706 ILE A N 1
ATOM 5650 C CA . ILE A 1 706 ? -17.062 30.297 16.375 1 95.06 706 ILE A CA 1
ATOM 5651 C C . ILE A 1 706 ? -18.578 30.078 16.297 1 95.06 706 ILE A C 1
ATOM 5653 O O . ILE A 1 706 ? -19.312 30.438 17.219 1 95.06 706 ILE A O 1
ATOM 5657 N N . PRO A 1 707 ? -19.062 29.438 15.242 1 93.44 707 PRO A N 1
ATOM 5658 C CA . PRO A 1 707 ? -20.5 29.172 15.203 1 93.44 707 PRO A CA 1
ATOM 5659 C C . PRO A 1 707 ? -20.953 28.203 16.297 1 93.44 707 PRO A C 1
ATOM 5661 O O . PRO A 1 707 ? -22.125 28.219 16.688 1 93.44 707 PRO A O 1
ATOM 5664 N N . LEU A 1 708 ? -20.078 27.406 16.766 1 93.12 708 LEU A N 1
ATOM 5665 C CA . LEU A 1 708 ? -20.406 26.5 17.859 1 93.12 708 LEU A CA 1
ATOM 5666 C C . LEU A 1 708 ? -20.875 27.266 19.078 1 93.12 708 LEU A C 1
ATOM 5668 O O . LEU A 1 708 ? -21.844 26.875 19.75 1 93.12 708 LEU A O 1
ATOM 5672 N N . PHE A 1 709 ? -20.234 28.422 19.344 1 92.5 709 PHE A N 1
ATOM 5673 C CA . PHE A 1 709 ? -20.531 29.172 20.578 1 92.5 709 PHE A CA 1
ATOM 5674 C C . PHE A 1 709 ? -21.594 30.234 20.328 1 92.5 709 PHE A C 1
ATOM 5676 O O . PHE A 1 709 ? -22.266 30.672 21.25 1 92.5 709 PHE A O 1
ATOM 5683 N N . LEU A 1 710 ? -21.719 30.656 19.047 1 92.25 710 LEU A N 1
ATOM 5684 C CA . LEU A 1 710 ? -22.703 31.672 18.719 1 92.25 710 LEU A CA 1
ATOM 5685 C C . LEU A 1 710 ? -23.531 31.266 17.5 1 92.25 710 LEU A C 1
ATOM 5687 O O . LEU A 1 710 ? -23.562 31.969 16.5 1 92.25 710 LEU A O 1
ATOM 5691 N N . PRO A 1 711 ? -24.203 30.234 17.656 1 91.06 711 PRO A N 1
ATOM 5692 C CA . PRO A 1 711 ? -24.969 29.781 16.5 1 91.06 711 PRO A CA 1
ATOM 5693 C C . PRO A 1 711 ? -26.094 30.734 16.109 1 91.06 711 PRO A C 1
ATOM 5695 O O . PRO A 1 711 ? -26.422 30.875 14.93 1 91.06 711 PRO A O 1
ATOM 5698 N N . GLU A 1 712 ? -26.734 31.391 17.047 1 89.38 712 GLU A N 1
ATOM 5699 C CA . GLU A 1 712 ? -27.859 32.281 16.766 1 89.38 712 GLU A CA 1
ATOM 5700 C C . GLU A 1 712 ? -27.406 33.5 15.953 1 89.38 712 GLU A C 1
ATOM 5702 O O . GLU A 1 712 ? -28.125 33.969 15.07 1 89.38 712 GLU A O 1
ATOM 5707 N N . GLN A 1 713 ? -26.234 33.875 16.188 1 89.88 713 GLN A N 1
ATOM 5708 C CA . GLN A 1 713 ? -25.719 35.062 15.5 1 89.88 713 GLN A CA 1
ATOM 5709 C C . GLN A 1 713 ? -25.094 34.688 14.156 1 89.88 713 GLN A C 1
ATOM 5711 O O . GLN A 1 713 ? -25.219 35.438 13.18 1 89.88 713 GLN A O 1
ATOM 5716 N N . THR A 1 714 ? -24.484 33.562 14.133 1 92.5 714 THR A N 1
ATOM 5717 C CA . THR A 1 714 ? -23.609 33.281 12.992 1 92.5 714 THR A CA 1
ATOM 5718 C C . THR A 1 714 ? -24.25 32.281 12.047 1 92.5 714 THR A C 1
ATOM 5720 O O . THR A 1 714 ? -23.828 32.125 10.898 1 92.5 714 THR A O 1
ATOM 5723 N N . ILE A 1 715 ? -25.219 31.562 12.461 1 93 715 ILE A N 1
ATOM 5724 C CA . ILE A 1 715 ? -25.812 30.516 11.633 1 93 715 ILE A CA 1
ATOM 5725 C C . ILE A 1 715 ? -27.266 30.875 11.32 1 93 715 ILE A C 1
ATOM 5727 O O . ILE A 1 715 ? -27.656 31 10.156 1 93 715 ILE A O 1
ATOM 5731 N N . PHE A 1 716 ? -28.078 31.109 12.336 1 90.06 716 PHE A N 1
ATOM 5732 C CA . PHE A 1 716 ? -29.531 31.203 12.18 1 90.06 716 PHE A CA 1
ATOM 5733 C C . PHE A 1 716 ? -29.953 32.656 12.039 1 90.06 716 PHE A C 1
ATOM 5735 O O . PHE A 1 716 ? -30.984 32.969 11.422 1 90.06 716 PHE A O 1
ATOM 5742 N N . GLY A 1 717 ? -29.25 33.594 12.492 1 84.5 717 GLY A N 1
ATOM 5743 C CA . GLY A 1 717 ? -29.609 35 12.461 1 84.5 717 GLY A CA 1
ATOM 5744 C C . GLY A 1 717 ? -30.438 35.406 13.648 1 84.5 717 GLY A C 1
ATOM 5745 O O . GLY A 1 717 ? -31.344 34.688 14.086 1 84.5 717 GLY A O 1
ATOM 5746 N N . ASP A 1 718 ? -30.125 36.5 14.359 1 72.12 718 ASP A N 1
ATOM 5747 C CA . ASP A 1 718 ? -30.844 37 15.523 1 72.12 718 ASP A CA 1
ATOM 5748 C C . ASP A 1 718 ? -31.641 38.25 15.156 1 72.12 718 ASP A C 1
ATOM 5750 O O . ASP A 1 718 ? -32.094 39 16.047 1 72.12 718 ASP A O 1
ATOM 5754 N N . GLY A 1 719 ? -31.859 38.375 13.859 1 69.5 719 GLY A N 1
ATOM 5755 C CA . GLY A 1 719 ? -32.625 39.5 13.406 1 69.5 719 GLY A CA 1
ATOM 5756 C C . GLY A 1 719 ? -31.828 40.812 13.375 1 69.5 719 GLY A C 1
ATOM 5757 O O . GLY A 1 719 ? -32.312 41.812 12.906 1 69.5 719 GLY A O 1
ATOM 5758 N N . VAL A 1 720 ? -30.656 40.781 13.914 1 68.81 720 VAL A N 1
ATOM 5759 C CA . VAL A 1 720 ? -29.859 42 14 1 68.81 720 VAL A CA 1
ATOM 5760 C C . VAL A 1 720 ? -28.938 42.125 12.789 1 68.81 720 VAL A C 1
ATOM 5762 O O . VAL A 1 720 ? -28.906 43.156 12.109 1 68.81 720 VAL A O 1
ATOM 5765 N N . GLN A 1 721 ? -28.281 41.094 12.57 1 79.25 721 GLN A N 1
ATOM 5766 C CA . GLN A 1 721 ? -27.312 41.094 11.469 1 79.25 721 GLN A CA 1
ATOM 5767 C C . GLN A 1 721 ? -27.391 39.781 10.68 1 79.25 721 GLN A C 1
ATOM 5769 O O . GLN A 1 721 ? -27.875 38.781 11.18 1 79.25 721 GLN A O 1
ATOM 5774 N N . ASN A 1 722 ? -27.016 39.969 9.43 1 86.88 722 ASN A N 1
ATOM 5775 C CA . ASN A 1 722 ? -26.891 38.781 8.594 1 86.88 722 ASN A CA 1
ATOM 5776 C C . ASN A 1 722 ? -25.906 37.75 9.195 1 86.88 722 ASN A C 1
ATOM 5778 O O . ASN A 1 722 ? -24.797 38.125 9.602 1 86.88 722 ASN A O 1
ATOM 5782 N N . PRO A 1 723 ? -26.328 36.562 9.352 1 91.12 723 PRO A N 1
ATOM 5783 C CA . PRO A 1 723 ? -25.469 35.562 10 1 91.12 723 PRO A CA 1
ATOM 5784 C C . PRO A 1 723 ? -24.109 35.406 9.32 1 91.12 723 PRO A C 1
ATOM 5786 O O . PRO A 1 723 ? -23.094 35.25 10 1 91.12 723 PRO A O 1
ATOM 5789 N N . ALA A 1 724 ? -24.078 35.406 8.008 1 90.75 724 ALA A N 1
ATOM 5790 C CA . ALA A 1 724 ? -22.812 35.312 7.289 1 90.75 724 ALA A CA 1
ATOM 5791 C C . ALA A 1 724 ? -21.906 36.469 7.609 1 90.75 724 ALA A C 1
ATOM 5793 O O . ALA A 1 724 ? -20.688 36.344 7.719 1 90.75 724 ALA A O 1
ATOM 5794 N N . LYS A 1 725 ? -22.516 37.594 7.727 1 91.19 725 LYS A N 1
ATOM 5795 C CA . LYS A 1 725 ? -21.766 38.781 8.07 1 91.19 725 LYS A CA 1
ATOM 5796 C C . LYS A 1 725 ? -21.203 38.719 9.492 1 91.19 725 LYS A C 1
ATOM 5798 O O . LYS A 1 725 ? -20.062 39.094 9.75 1 91.19 725 LYS A O 1
ATOM 5803 N N . ALA A 1 726 ? -22.094 38.312 10.398 1 92.5 726 ALA A N 1
ATOM 5804 C CA . ALA A 1 726 ? -21.625 38.125 11.781 1 92.5 726 ALA A CA 1
ATOM 5805 C C . ALA A 1 726 ? -20.484 37.125 11.859 1 92.5 726 ALA A C 1
ATOM 5807 O O . ALA A 1 726 ? -19.484 37.375 12.555 1 92.5 726 ALA A O 1
ATOM 5808 N N . TRP A 1 727 ? -20.672 36 11.172 1 94.12 727 TRP A N 1
ATOM 5809 C CA . TRP A 1 727 ? -19.641 35 11.141 1 94.12 727 TRP A CA 1
ATOM 5810 C C . TRP A 1 727 ? -18.328 35.562 10.586 1 94.12 727 TRP A C 1
ATOM 5812 O O . TRP A 1 727 ? -17.25 35.312 11.125 1 94.12 727 TRP A O 1
ATOM 5822 N N . ALA A 1 728 ? -18.406 36.281 9.5 1 92.94 728 ALA A N 1
ATOM 5823 C CA . ALA A 1 728 ? -17.234 36.906 8.875 1 92.94 728 ALA A CA 1
ATOM 5824 C C . ALA A 1 728 ? -16.594 37.906 9.828 1 92.94 728 ALA A C 1
ATOM 5826 O O . ALA A 1 728 ? -15.359 37.938 9.945 1 92.94 728 ALA A O 1
ATOM 5827 N N . LYS A 1 729 ? -17.422 38.688 10.492 1 92.88 729 LYS A N 1
ATOM 5828 C CA . LYS A 1 729 ? -16.953 39.688 11.43 1 92.88 729 LYS A CA 1
ATOM 5829 C C . LYS A 1 729 ? -16.172 39.062 12.578 1 92.88 729 LYS A C 1
ATOM 5831 O O . LYS A 1 729 ? -15.062 39.469 12.898 1 92.88 729 LYS A O 1
ATOM 5836 N N . TYR A 1 730 ? -16.734 38.094 13.18 1 94.81 730 TYR A N 1
ATOM 5837 C CA . TYR A 1 730 ? -16.109 37.438 14.32 1 94.81 730 TYR A CA 1
ATOM 5838 C C . TYR A 1 730 ? -14.859 36.688 13.883 1 94.81 730 TYR A C 1
ATOM 5840 O O . TYR A 1 730 ? -13.859 36.656 14.602 1 94.81 730 TYR A O 1
ATOM 5848 N N . THR A 1 731 ? -14.938 36 12.766 1 94.44 731 THR A N 1
ATOM 5849 C CA . THR A 1 731 ? -13.781 35.281 12.258 1 94.44 731 THR A CA 1
ATOM 5850 C C . THR A 1 731 ? -12.617 36.219 11.977 1 94.44 731 THR A C 1
ATOM 5852 O O . THR A 1 731 ? -11.477 35.906 12.328 1 94.44 731 THR A O 1
ATOM 5855 N N . ARG A 1 732 ? -12.867 37.312 11.305 1 92.94 732 ARG A N 1
ATOM 5856 C CA . ARG A 1 732 ? -11.852 38.344 11.055 1 92.94 732 ARG A CA 1
ATOM 5857 C C . ARG A 1 732 ? -11.258 38.844 12.367 1 92.94 732 ARG A C 1
ATOM 5859 O O . ARG A 1 732 ? -10.047 39.031 12.477 1 92.94 732 ARG A O 1
ATOM 5866 N N . ALA A 1 733 ? -12.133 39.094 13.312 1 94.62 733 ALA A N 1
ATOM 5867 C CA . ALA A 1 733 ? -11.688 39.625 14.594 1 94.62 733 ALA A CA 1
ATOM 5868 C C . ALA A 1 733 ? -10.812 38.625 15.344 1 94.62 733 ALA A C 1
ATOM 5870 O O . ALA A 1 733 ? -9.789 39 15.914 1 94.62 733 ALA A O 1
ATOM 5871 N N . MET A 1 734 ? -11.195 37.438 15.367 1 94.31 734 MET A N 1
ATOM 5872 C CA . MET A 1 734 ? -10.492 36.438 16.156 1 94.31 734 MET A CA 1
ATOM 5873 C C . MET A 1 734 ? -9.203 36 15.469 1 94.31 734 MET A C 1
ATOM 5875 O O . MET A 1 734 ? -8.203 35.75 16.141 1 94.31 734 MET A O 1
ATOM 5879 N N . ARG A 1 735 ? -9.195 35.938 14.164 1 92.38 735 ARG A N 1
ATOM 5880 C CA . ARG A 1 735 ? -8.078 35.281 13.469 1 92.38 735 ARG A CA 1
ATOM 5881 C C . ARG A 1 735 ? -7.293 36.312 12.656 1 92.38 735 ARG A C 1
ATOM 5883 O O . ARG A 1 735 ? -6.168 36.062 12.227 1 92.38 735 ARG A O 1
ATOM 5890 N N . GLY A 1 736 ? -7.852 37.531 12.453 1 89.12 736 GLY A N 1
ATOM 5891 C CA . GLY A 1 736 ? -7.18 38.562 11.68 1 89.12 736 GLY A CA 1
ATOM 5892 C C . GLY A 1 736 ? -7.039 38.219 10.211 1 89.12 736 GLY A C 1
ATOM 5893 O O . GLY A 1 736 ? -6.062 38.594 9.57 1 89.12 736 GLY A O 1
ATOM 5894 N N . ILE A 1 737 ? -7.965 37.406 9.703 1 85.56 737 ILE A N 1
ATOM 5895 C CA . ILE A 1 737 ? -7.844 36.938 8.328 1 85.56 737 ILE A CA 1
ATOM 5896 C C . ILE A 1 737 ? -8.789 37.75 7.426 1 85.56 737 ILE A C 1
ATOM 5898 O O . ILE A 1 737 ? -9.656 38.469 7.91 1 85.56 737 ILE A O 1
ATOM 5902 N N . TRP A 1 738 ? -8.5 37.531 6.191 1 78.69 738 TRP A N 1
ATOM 5903 C CA . TRP A 1 738 ? -9.367 38.125 5.18 1 78.69 738 TRP A CA 1
ATOM 5904 C C . TRP A 1 738 ? -10.672 37.344 5.051 1 78.69 738 TRP A C 1
ATOM 5906 O O . TRP A 1 738 ? -10.68 36.125 5.129 1 78.69 738 TRP A O 1
ATOM 5916 N N . VAL A 1 739 ? -11.672 38 4.992 1 81.81 739 VAL A N 1
ATOM 5917 C CA . VAL A 1 739 ? -12.984 37.438 4.711 1 81.81 739 VAL A CA 1
ATOM 5918 C C . VAL A 1 739 ? -13.625 38.156 3.529 1 81.81 739 VAL A C 1
ATOM 5920 O O . VAL A 1 739 ? -13.25 39.281 3.211 1 81.81 739 VAL A O 1
ATOM 5923 N N . TRP A 1 740 ? -14.469 37.438 2.814 1 74.44 740 TRP A N 1
ATOM 5924 C CA . TRP A 1 740 ? -15.086 38 1.613 1 74.44 740 TRP A CA 1
ATOM 5925 C C . TRP A 1 740 ? -15.695 39.375 1.892 1 74.44 740 TRP A C 1
ATOM 5927 O O . TRP A 1 740 ? -16.562 39.5 2.762 1 74.44 740 TRP A O 1
ATOM 5937 N N . GLY A 1 741 ? -15.094 40.438 1.294 1 63.38 741 GLY A N 1
ATOM 5938 C CA . GLY A 1 741 ? -15.375 41.844 1.505 1 63.38 741 GLY A CA 1
ATOM 5939 C C . GLY A 1 741 ? -16.844 42.188 1.367 1 63.38 741 GLY A C 1
ATOM 5940 O O . GLY A 1 741 ? -17.359 43.031 2.105 1 63.38 741 GLY A O 1
ATOM 5941 N N . ASN A 1 742 ? -17.391 41.469 0.3 1 59.12 742 ASN A N 1
ATOM 5942 C CA . ASN A 1 742 ? -18.797 41.781 0.068 1 59.12 742 ASN A CA 1
ATOM 5943 C C . ASN A 1 742 ? -19.656 41.469 1.283 1 59.12 742 ASN A C 1
ATOM 5945 O O . ASN A 1 742 ? -20.734 42.031 1.465 1 59.12 742 ASN A O 1
ATOM 5949 N N . LEU A 1 743 ? -19.078 40.531 2.129 1 64.06 743 LEU A N 1
ATOM 5950 C CA . LEU A 1 743 ? -19.844 40.188 3.316 1 64.06 743 LEU A CA 1
ATOM 5951 C C . LEU A 1 743 ? -19.781 41.281 4.359 1 64.06 743 LEU A C 1
ATOM 5953 O O . LEU A 1 743 ? -20.766 41.531 5.059 1 64.06 743 LEU A O 1
ATOM 5957 N N . LEU A 1 744 ? -18.578 41.906 4.473 1 57.78 744 LEU A N 1
ATOM 5958 C CA . LEU A 1 744 ? -18.406 42.906 5.531 1 57.78 744 LEU A CA 1
ATOM 5959 C C . LEU A 1 744 ? -18.844 44.281 5.055 1 57.78 744 LEU A C 1
ATOM 5961 O O . LEU A 1 744 ? -19.297 45.094 5.855 1 57.78 744 LEU A O 1
ATOM 5965 N N . GLY A 1 745 ? -18.469 44.719 3.688 1 48.12 745 GLY A N 1
ATOM 5966 C CA . GLY A 1 745 ? -18.828 46.031 3.197 1 48.12 745 GLY A CA 1
ATOM 5967 C C . GLY A 1 745 ? -20.297 46.156 2.828 1 48.12 745 GLY A C 1
ATOM 5968 O O . GLY A 1 745 ? -20.859 47.25 2.885 1 48.12 745 GLY A O 1
ATOM 5969 N N . PHE A 1 746 ? -20.703 45.25 1.893 1 39.31 746 PHE A N 1
ATOM 5970 C CA . PHE A 1 746 ? -21.984 45.5 1.271 1 39.31 746 PHE A CA 1
ATOM 5971 C C . PHE A 1 746 ? -23.125 45.156 2.232 1 39.31 746 PHE A C 1
ATOM 5973 O O . PHE A 1 746 ? -23.094 44.125 2.91 1 39.31 746 PHE A O 1
ATOM 5980 N N . ASP A 1 747 ? -23.609 46.188 2.732 1 37.72 747 ASP A N 1
ATOM 5981 C CA . ASP A 1 747 ? -24.875 46.094 3.457 1 37.72 747 ASP A CA 1
ATOM 5982 C C . ASP A 1 747 ? -25.844 45.125 2.775 1 37.72 747 ASP A C 1
ATOM 5984 O O . ASP A 1 747 ? -26.656 45.562 1.941 1 37.72 747 ASP A O 1
ATOM 5988 N N . VAL A 1 748 ? -25.281 44.156 2.135 1 36.84 748 VAL A N 1
ATOM 5989 C CA . VAL A 1 748 ? -26.344 43.375 1.489 1 36.84 748 VAL A CA 1
ATOM 5990 C C . VAL A 1 748 ? -27.359 42.938 2.529 1 36.84 748 VAL A C 1
ATOM 5992 O O . VAL A 1 748 ? -27 42.375 3.562 1 36.84 748 VAL A O 1
ATOM 5995 N N . HIS A 1 749 ? -28.328 43.719 2.588 1 36.59 749 HIS A N 1
ATOM 5996 C CA . HIS A 1 749 ? -29.516 43.312 3.35 1 36.59 749 HIS A CA 1
ATOM 5997 C C . HIS A 1 749 ? -29.781 41.812 3.195 1 36.59 749 HIS A C 1
ATOM 5999 O O . HIS A 1 749 ? -29.656 41.281 2.098 1 36.59 749 HIS A O 1
ATOM 6005 N N . PRO A 1 750 ? -29.5 41.125 4.121 1 39.31 750 PRO A N 1
ATOM 6006 C CA . PRO A 1 750 ? -29.906 39.719 3.977 1 39.31 750 PRO A CA 1
ATOM 6007 C C . PRO A 1 750 ? -31.094 39.562 3.039 1 39.31 750 PRO A C 1
ATOM 6009 O O . PRO A 1 750 ? -31.953 40.438 2.945 1 39.31 750 PRO A O 1
ATOM 6012 N N . PRO A 1 751 ? -30.953 39 1.908 1 32.91 751 PRO A N 1
ATOM 6013 C CA . PRO A 1 751 ? -32.25 38.844 1.262 1 32.91 751 PRO A CA 1
ATOM 6014 C C . PRO A 1 751 ? -33.375 38.594 2.262 1 32.91 751 PRO A C 1
ATOM 6016 O O . PRO A 1 751 ? -33.312 37.688 3.068 1 32.91 751 PRO A O 1
ATOM 6019 N N . THR A 1 752 ? -33.812 39.688 2.838 1 32.75 752 THR A N 1
ATOM 6020 C CA . THR A 1 752 ? -35.094 39.438 3.5 1 32.75 752 THR A CA 1
ATOM 6021 C C . THR A 1 752 ? -35.969 38.531 2.648 1 32.75 752 THR A C 1
ATOM 6023 O O . THR A 1 752 ? -36.312 38.875 1.513 1 32.75 752 THR A O 1
ATOM 6026 N N . ILE A 1 753 ? -35.656 37.25 2.508 1 33.66 753 ILE A N 1
ATOM 6027 C CA . ILE A 1 753 ? -36.844 36.625 1.954 1 33.66 753 ILE A CA 1
ATOM 6028 C C . ILE A 1 753 ? -38.094 37.312 2.496 1 33.66 753 ILE A C 1
ATOM 6030 O O . ILE A 1 753 ? -38.344 37.312 3.705 1 33.66 753 ILE A O 1
ATOM 6034 N N . SER A 1 754 ? -38.344 38.438 1.926 1 31.83 754 SER A N 1
ATOM 6035 C CA . SER A 1 754 ? -39.688 39 2.088 1 31.83 754 SER A CA 1
ATOM 6036 C C . SER A 1 754 ? -40.75 37.906 2.066 1 31.83 754 SER A C 1
ATOM 6038 O O . SER A 1 754 ? -41.125 37.406 0.998 1 31.83 754 SER A O 1
ATOM 6040 N N . GLU A 1 755 ? -40.625 36.688 2.643 1 31.95 755 GLU A N 1
ATOM 6041 C CA . GLU A 1 755 ? -41.969 36.125 2.627 1 31.95 755 GLU A CA 1
ATOM 6042 C C . GLU A 1 755 ? -43 37.156 3.061 1 31.95 755 GLU A C 1
ATOM 6044 O O . GLU A 1 755 ? -42.875 37.781 4.125 1 31.95 755 GLU A O 1
ATOM 6049 N N . SER A 1 756 ? -43.562 37.875 2.152 1 31.91 756 SER A N 1
ATOM 6050 C CA . SER A 1 756 ? -44.812 38.562 2.352 1 31.91 756 SER A CA 1
ATOM 6051 C C . SER A 1 756 ? -45.625 37.969 3.508 1 31.91 756 SER A C 1
ATOM 6053 O O . SER A 1 756 ? -46.125 38.719 4.352 1 31.91 756 SER A O 1
ATOM 6055 N N . GLU A 1 757 ? -46.562 37 2.965 1 31.52 757 GLU A N 1
ATOM 6056 C CA . GLU A 1 757 ? -47.875 36.781 3.588 1 31.52 757 GLU A CA 1
ATOM 6057 C C . GLU A 1 757 ? -47.719 36.438 5.066 1 31.52 757 GLU A C 1
ATOM 6059 O O . GLU A 1 757 ? -46.656 36.031 5.512 1 31.52 757 GLU A O 1
ATOM 6064 N N . ASN A 1 758 ? -48.969 36.438 5.832 1 31.72 758 ASN A N 1
ATOM 6065 C CA . ASN A 1 758 ? -49.625 36.281 7.121 1 31.72 758 ASN A CA 1
ATOM 6066 C C . ASN A 1 758 ? -49.094 35.062 7.891 1 31.72 758 ASN A C 1
ATOM 6068 O O . ASN A 1 758 ? -49.688 34.656 8.883 1 31.72 758 ASN A O 1
ATOM 6072 N N . THR A 1 759 ? -48.875 33.938 7.223 1 34.59 759 THR A N 1
ATOM 6073 C CA . THR A 1 759 ? -49.031 32.812 8.117 1 34.59 759 THR A CA 1
ATOM 6074 C C . THR A 1 759 ? -47.938 32.844 9.203 1 34.59 759 THR A C 1
ATOM 6076 O O . THR A 1 759 ? -46.812 33.25 8.945 1 34.59 759 THR A O 1
ATOM 6079 N N . ASN A 1 760 ? -48.219 32.5 10.57 1 37.78 760 ASN A N 1
ATOM 6080 C CA . ASN A 1 760 ? -47.812 32.469 11.969 1 37.78 760 ASN A CA 1
ATOM 6081 C C . ASN A 1 760 ? -46.406 31.938 12.125 1 37.78 760 ASN A C 1
ATOM 6083 O O . ASN A 1 760 ? -45.594 32.469 12.906 1 37.78 760 ASN A O 1
ATOM 6087 N N . GLN A 1 761 ? -46.094 30.562 12.078 1 47.19 761 GLN A N 1
ATOM 6088 C CA . GLN A 1 761 ? -45 29.953 12.82 1 47.19 761 GLN A CA 1
ATOM 6089 C C . GLN A 1 761 ? -43.656 30.188 12.133 1 47.19 761 GLN A C 1
ATOM 6091 O O . GLN A 1 761 ? -43.438 29.766 10.992 1 47.19 761 GLN A O 1
ATOM 6096 N N . GLU A 1 762 ? -42.844 31.172 12.43 1 59.25 762 GLU A N 1
ATOM 6097 C CA . GLU A 1 762 ? -41.5 31.562 12 1 59.25 762 GLU A CA 1
ATOM 6098 C C . GLU A 1 762 ? -40.562 30.375 11.961 1 59.25 762 GLU A C 1
ATOM 6100 O O . GLU A 1 762 ? -40.312 29.719 12.984 1 59.25 762 GLU A O 1
ATOM 6105 N N . LYS A 1 763 ? -40.281 29.766 10.68 1 79.38 763 LYS A N 1
ATOM 6106 C CA . LYS A 1 763 ? -39.375 28.641 10.523 1 79.38 763 LYS A CA 1
ATOM 6107 C C . LYS A 1 763 ? -37.938 29.078 10.711 1 79.38 763 LYS A C 1
ATOM 6109 O O . LYS A 1 763 ? -37.562 30.203 10.352 1 79.38 763 LYS A O 1
ATOM 6114 N N . ARG A 1 764 ? -37.188 28.328 11.375 1 87.38 764 ARG A N 1
ATOM 6115 C CA . ARG A 1 764 ? -35.781 28.547 11.656 1 87.38 764 ARG A CA 1
ATOM 6116 C C . ARG A 1 764 ? -34.906 28.031 10.516 1 87.38 764 ARG A C 1
ATOM 6118 O O . ARG A 1 764 ? -34.875 26.828 10.242 1 87.38 764 ARG A O 1
ATOM 6125 N N . PHE A 1 765 ? -34.281 28.922 9.711 1 90.06 765 PHE A N 1
ATOM 6126 C CA . PHE A 1 765 ? -33.5 28.562 8.547 1 90.06 765 PHE A CA 1
ATOM 6127 C C . PHE A 1 765 ? -32 28.812 8.797 1 90.06 765 PHE A C 1
ATOM 6129 O O . PHE A 1 765 ? -31.641 29.812 9.43 1 90.06 765 PHE A O 1
ATOM 6136 N N . ALA A 1 766 ? -31.141 27.969 8.375 1 93.06 766 ALA A N 1
ATOM 6137 C CA . ALA A 1 766 ? -29.688 28.156 8.312 1 93.06 766 ALA A CA 1
ATOM 6138 C C . ALA A 1 766 ? -29.188 28.094 6.875 1 93.06 766 ALA A C 1
ATOM 6140 O O . ALA A 1 766 ? -29.234 27.031 6.238 1 93.06 766 ALA A O 1
ATOM 6141 N N . LYS A 1 767 ? -28.812 29.125 6.297 1 90.94 767 LYS A N 1
ATOM 6142 C CA . LYS A 1 767 ? -28.266 29.172 4.945 1 90.94 767 LYS A CA 1
ATOM 6143 C C . LYS A 1 767 ? -26.734 29.031 4.969 1 90.94 767 LYS A C 1
ATOM 6145 O O . LYS A 1 767 ? -26.047 29.938 5.441 1 90.94 767 LYS A O 1
ATOM 6150 N N . LEU A 1 768 ? -26.266 27.969 4.434 1 93.38 768 LEU A N 1
ATOM 6151 C CA . LEU A 1 768 ? -24.844 27.656 4.473 1 93.38 768 LEU A CA 1
ATOM 6152 C C . LEU A 1 768 ? -24.312 27.375 3.07 1 93.38 768 LEU A C 1
ATOM 6154 O O . LEU A 1 768 ? -25 26.75 2.25 1 93.38 768 LEU A O 1
ATOM 6158 N N . GLY A 1 769 ? -23.172 27.828 2.727 1 88.5 769 GLY A N 1
ATOM 6159 C CA . GLY A 1 769 ? -22.531 27.547 1.447 1 88.5 769 GLY A CA 1
ATOM 6160 C C . GLY A 1 769 ? -23.062 28.422 0.322 1 88.5 769 GLY A C 1
ATOM 6161 O O . GLY A 1 769 ? -24.141 29 0.434 1 88.5 769 GLY A O 1
ATOM 6162 N N . THR A 1 770 ? -22.25 28.531 -0.803 1 79.19 770 THR A N 1
ATOM 6163 C CA . THR A 1 770 ? -22.641 29.359 -1.937 1 79.19 770 THR A CA 1
ATOM 6164 C C . THR A 1 770 ? -22.766 28.516 -3.203 1 79.19 770 THR A C 1
ATOM 6166 O O . THR A 1 770 ? -23.672 28.719 -4.016 1 79.19 770 THR A O 1
ATOM 6169 N N . LYS A 1 771 ? -21.75 27.625 -3.531 1 69.06 771 LYS A N 1
ATOM 6170 C CA . LYS A 1 771 ? -21.672 26.922 -4.809 1 69.06 771 LYS A CA 1
ATOM 6171 C C . LYS A 1 771 ? -22.547 25.688 -4.809 1 69.06 771 LYS A C 1
ATOM 6173 O O . LYS A 1 771 ? -22.531 24.891 -3.863 1 69.06 771 LYS A O 1
ATOM 6178 N N . SER A 1 772 ? -23.562 25.75 -5.812 1 64.69 772 SER A N 1
ATOM 6179 C CA . SER A 1 772 ? -24.5 24.641 -5.898 1 64.69 772 SER A CA 1
ATOM 6180 C C . SER A 1 772 ? -23.828 23.391 -6.434 1 64.69 772 SER A C 1
ATOM 6182 O O . SER A 1 772 ? -23.016 23.453 -7.359 1 64.69 772 SER A O 1
ATOM 6184 N N . LYS A 1 773 ? -23.656 22.359 -5.621 1 62.03 773 LYS A N 1
ATOM 6185 C CA . LYS A 1 773 ? -23.156 21.062 -6.078 1 62.03 773 LYS A CA 1
ATOM 6186 C C . LYS A 1 773 ? -24.266 20.266 -6.773 1 62.03 773 LYS A C 1
ATOM 6188 O O . LYS A 1 773 ? -25.328 20.031 -6.195 1 62.03 773 LYS A O 1
ATOM 6193 N N . PRO A 1 774 ? -24.219 20.031 -8.047 1 63.38 774 PRO A N 1
ATOM 6194 C CA . PRO A 1 774 ? -25.453 19.438 -8.594 1 63.38 774 PRO A CA 1
ATOM 6195 C C . PRO A 1 774 ? -25.75 18.062 -8 1 63.38 774 PRO A C 1
ATOM 6197 O O . PRO A 1 774 ? -26.906 17.781 -7.656 1 63.38 774 PRO A O 1
ATOM 6200 N N . LEU A 1 775 ? -24.734 17.125 -7.777 1 83.88 775 LEU A N 1
ATOM 6201 C CA . LEU A 1 775 ? -25.188 15.797 -7.398 1 83.88 775 LEU A CA 1
ATOM 6202 C C . LEU A 1 775 ? -24.875 15.508 -5.934 1 83.88 775 LEU A C 1
ATOM 6204 O O . LEU A 1 775 ? -23.719 15.547 -5.52 1 83.88 775 LEU A O 1
ATOM 6208 N N . ILE A 1 776 ? -26.109 15.477 -4.996 1 93.19 776 ILE A N 1
ATOM 6209 C CA . ILE A 1 776 ? -25.969 15.188 -3.572 1 93.19 776 ILE A CA 1
ATOM 6210 C C . ILE A 1 776 ? -25.859 13.68 -3.359 1 93.19 776 ILE A C 1
ATOM 6212 O O . ILE A 1 776 ? -26.688 12.914 -3.852 1 93.19 776 ILE A O 1
ATOM 6216 N N . LYS A 1 777 ? -24.828 13.234 -2.695 1 95.56 777 LYS A N 1
ATOM 6217 C CA . LYS A 1 777 ? -24.594 11.828 -2.367 1 95.56 777 LYS A CA 1
ATOM 6218 C C . LYS A 1 777 ? -24.484 11.633 -0.859 1 95.56 777 LYS A C 1
ATOM 6220 O O . LYS A 1 777 ? -23.594 12.203 -0.22 1 95.56 777 LYS A O 1
ATOM 6225 N N . LEU A 1 778 ? -25.375 10.852 -0.317 1 96.31 778 LEU A N 1
ATOM 6226 C CA . LEU A 1 778 ? -25.344 10.578 1.115 1 96.31 778 LEU A CA 1
ATOM 6227 C C . LEU A 1 778 ? -24.609 9.266 1.399 1 96.31 778 LEU A C 1
ATOM 6229 O O . LEU A 1 778 ? -24.781 8.289 0.668 1 96.31 778 LEU A O 1
ATOM 6233 N N . GLY A 1 779 ? -23.688 9.273 2.299 1 96.19 779 GLY A N 1
ATOM 6234 C CA . GLY A 1 779 ? -23.125 8.039 2.832 1 96.19 779 GLY A CA 1
ATOM 6235 C C . GLY A 1 779 ? -23.922 7.492 4.012 1 96.19 779 GLY A C 1
ATOM 6236 O O . GLY A 1 779 ? -23.859 8.055 5.109 1 96.19 779 GLY A O 1
ATOM 6237 N N . ILE A 1 780 ? -24.656 6.395 3.766 1 95.81 780 ILE A N 1
ATOM 6238 C CA . ILE A 1 780 ? -25.422 5.742 4.816 1 95.81 780 ILE A CA 1
ATOM 6239 C C . ILE A 1 780 ? -24.562 4.691 5.516 1 95.81 780 ILE A C 1
ATOM 6241 O O . ILE A 1 780 ? -24.203 3.674 4.914 1 95.81 780 ILE A O 1
ATOM 6245 N N . SER A 1 781 ? -24.281 4.949 6.758 1 94.81 781 SER A N 1
ATOM 6246 C CA . SER A 1 781 ? -23.328 4.105 7.469 1 94.81 781 SER A CA 1
ATOM 6247 C C . SER A 1 781 ? -24.016 2.951 8.172 1 94.81 781 SER A C 1
ATOM 6249 O O . SER A 1 781 ? -25.156 3.094 8.633 1 94.81 781 SER A O 1
ATOM 6251 N N . SER A 1 782 ? -23.391 1.775 8.18 1 93 782 SER A N 1
ATOM 6252 C CA . SER A 1 782 ? -23.719 0.664 9.062 1 93 782 SER A CA 1
ATOM 6253 C C . SER A 1 782 ? -22.688 0.534 10.188 1 93 782 SER A C 1
ATOM 6255 O O . SER A 1 782 ? -21.719 -0.223 10.062 1 93 782 SER A O 1
ATOM 6257 N N . LEU A 1 783 ? -22.969 1.271 11.281 1 94.56 783 LEU A N 1
ATOM 6258 C CA . LEU A 1 783 ? -22.031 1.383 12.391 1 94.56 783 LEU A CA 1
ATOM 6259 C C . LEU A 1 783 ? -22.641 0.804 13.672 1 94.56 783 LEU A C 1
ATOM 6261 O O . LEU A 1 783 ? -23.781 1.098 14.008 1 94.56 783 LEU A O 1
ATOM 6265 N N . LEU A 1 784 ? -21.859 -0.019 14.305 1 93.62 784 LEU A N 1
ATOM 6266 C CA . LEU A 1 784 ? -22.328 -0.64 15.539 1 93.62 784 LEU A CA 1
ATOM 6267 C C . LEU A 1 784 ? -21.938 0.198 16.75 1 93.62 784 LEU A C 1
ATOM 6269 O O . LEU A 1 784 ? -20.766 0.547 16.922 1 93.62 784 LEU A O 1
ATOM 6273 N N . THR A 1 785 ? -22.859 0.665 17.562 1 93.94 785 THR A N 1
ATOM 6274 C CA . THR A 1 785 ? -22.672 1.175 18.906 1 93.94 785 THR A CA 1
ATOM 6275 C C . THR A 1 785 ? -23.25 0.212 19.938 1 93.94 785 THR A C 1
ATOM 6277 O O . THR A 1 785 ? -24.438 -0.084 19.922 1 93.94 785 THR A O 1
ATOM 6280 N N . ASN A 1 786 ? -22.469 -0.244 20.812 1 92.75 786 ASN A N 1
ATOM 6281 C CA . ASN A 1 786 ? -22.906 -1.252 21.781 1 92.75 786 ASN A CA 1
ATOM 6282 C C . ASN A 1 786 ? -23.609 -0.62 22.969 1 92.75 786 ASN A C 1
ATOM 6284 O O . ASN A 1 786 ? -23.5 0.585 23.203 1 92.75 786 ASN A O 1
ATOM 6288 N N . ASP A 1 787 ? -24.297 -1.489 23.703 1 91.94 787 ASP A N 1
ATOM 6289 C CA . ASP A 1 787 ? -25.016 -1.046 24.891 1 91.94 787 ASP A CA 1
ATOM 6290 C C . ASP A 1 787 ? -24.047 -0.532 25.953 1 91.94 787 ASP A C 1
ATOM 6292 O O . ASP A 1 787 ? -24.375 0.391 26.703 1 91.94 787 ASP A O 1
ATOM 6296 N N . ASP A 1 788 ? -22.953 -1.104 25.891 1 91.88 788 ASP A N 1
ATOM 6297 C CA . ASP A 1 788 ? -21.953 -0.669 26.859 1 91.88 788 ASP A CA 1
ATOM 6298 C C . ASP A 1 788 ? -21.562 0.79 26.625 1 91.88 788 ASP A C 1
ATOM 6300 O O . ASP A 1 788 ? -21.297 1.526 27.578 1 91.88 788 ASP A O 1
ATOM 6304 N N . SER A 1 789 ? -21.5 1.162 25.438 1 93.69 789 SER A N 1
ATOM 6305 C CA . SER A 1 789 ? -21.188 2.549 25.125 1 93.69 789 SER A CA 1
ATOM 6306 C C . SER A 1 789 ? -22.297 3.488 25.562 1 93.69 789 SER A C 1
ATOM 6308 O O . SER A 1 789 ? -22.047 4.602 26.016 1 93.69 789 SER A O 1
ATOM 6310 N N . TYR A 1 790 ? -23.484 2.992 25.391 1 91.06 790 TYR A N 1
ATOM 6311 C CA . TYR A 1 790 ? -24.656 3.744 25.828 1 91.06 790 TYR A CA 1
ATOM 6312 C C . TYR A 1 790 ? -24.609 3.963 27.344 1 91.06 790 TYR A C 1
ATOM 6314 O O . TYR A 1 790 ? -24.812 5.086 27.812 1 91.06 790 TYR A O 1
ATOM 6322 N N . ILE A 1 791 ? -24.344 2.92 28 1 91.56 791 ILE A N 1
ATOM 6323 C CA . ILE A 1 791 ? -24.312 2.951 29.453 1 91.56 791 ILE A CA 1
ATOM 6324 C C . ILE A 1 791 ? -23.203 3.877 29.938 1 91.56 791 ILE A C 1
ATOM 6326 O O . ILE A 1 791 ? -23.391 4.684 30.844 1 91.56 791 ILE A O 1
ATOM 6330 N N . ALA A 1 792 ? -22.125 3.766 29.297 1 93.38 792 ALA A N 1
ATOM 6331 C CA . ALA A 1 792 ? -20.984 4.598 29.672 1 93.38 792 ALA A CA 1
ATOM 6332 C C . ALA A 1 792 ? -21.297 6.082 29.5 1 93.38 792 ALA A C 1
ATOM 6334 O O . ALA A 1 792 ? -20.953 6.906 30.344 1 93.38 792 ALA A O 1
ATOM 6335 N N . ALA A 1 793 ? -21.922 6.457 28.422 1 92.88 793 ALA A N 1
ATOM 6336 C CA . ALA A 1 793 ? -22.297 7.844 28.156 1 92.88 793 ALA A CA 1
ATOM 6337 C C . ALA A 1 793 ? -23.312 8.336 29.172 1 92.88 793 ALA A C 1
ATOM 6339 O O . ALA A 1 793 ? -23.25 9.484 29.641 1 92.88 793 ALA A O 1
ATOM 6340 N N . ALA A 1 794 ? -24.234 7.453 29.516 1 91.19 794 ALA A N 1
ATOM 6341 C CA . ALA A 1 794 ? -25.281 7.812 30.469 1 91.19 794 ALA A CA 1
ATOM 6342 C C . ALA A 1 794 ? -24.688 8.031 31.859 1 91.19 794 ALA A C 1
ATOM 6344 O O . ALA A 1 794 ? -25.203 8.836 32.656 1 91.19 794 ALA A O 1
ATOM 6345 N N . LYS A 1 795 ? -23.609 7.316 32.094 1 90.62 795 LYS A N 1
ATOM 6346 C CA . LYS A 1 795 ? -22.938 7.449 33.406 1 90.62 795 LYS A CA 1
ATOM 6347 C C . LYS A 1 795 ? -22.047 8.703 33.438 1 90.62 795 LYS A C 1
ATOM 6349 O O . LYS A 1 795 ? -21.547 9.078 34.5 1 90.62 795 LYS A O 1
ATOM 6354 N N . GLY A 1 796 ? -21.891 9.305 32.312 1 87.12 796 GLY A N 1
ATOM 6355 C CA . GLY A 1 796 ? -21.078 10.516 32.25 1 87.12 796 GLY A CA 1
ATOM 6356 C C . GLY A 1 796 ? -19.641 10.242 31.859 1 87.12 796 GLY A C 1
ATOM 6357 O O . GLY A 1 796 ? -18.781 11.125 31.984 1 87.12 796 GLY A O 1
ATOM 6358 N N . ARG A 1 797 ? -19.344 9.031 31.5 1 89 797 ARG A N 1
ATOM 6359 C CA . ARG A 1 797 ? -18.016 8.641 31.031 1 89 797 ARG A CA 1
ATOM 6360 C C . ARG A 1 797 ? -18.094 7.984 29.656 1 89 797 ARG A C 1
ATOM 6362 O O . ARG A 1 797 ? -18.016 6.762 29.547 1 89 797 ARG A O 1
ATOM 6369 N N . PRO A 1 798 ? -18.125 8.789 28.688 1 92.81 798 PRO A N 1
ATOM 6370 C CA . PRO A 1 798 ? -18.297 8.258 27.328 1 92.81 798 PRO A CA 1
ATOM 6371 C C . PRO A 1 798 ? -17.234 7.211 26.969 1 92.81 798 PRO A C 1
ATOM 6373 O O . PRO A 1 798 ? -16.094 7.305 27.422 1 92.81 798 PRO A O 1
ATOM 6376 N N . ASP A 1 799 ? -17.656 6.219 26.141 1 94.75 799 ASP A N 1
ATOM 6377 C CA . ASP A 1 799 ? -16.781 5.148 25.672 1 94.75 799 ASP A CA 1
ATOM 6378 C C . ASP A 1 799 ? -15.844 5.648 24.578 1 94.75 799 ASP A C 1
ATOM 6380 O O . ASP A 1 799 ? -16.25 5.828 23.422 1 94.75 799 ASP A O 1
ATOM 6384 N N . ILE A 1 800 ? -14.617 5.836 24.938 1 95.69 800 ILE A N 1
ATOM 6385 C CA . ILE A 1 800 ? -13.594 6.227 23.984 1 95.69 800 ILE A CA 1
ATOM 6386 C C . ILE A 1 800 ? -12.523 5.145 23.891 1 95.69 800 ILE A C 1
ATOM 6388 O O . ILE A 1 800 ? -11.328 5.445 23.875 1 95.69 800 ILE A O 1
ATOM 6392 N N . SER A 1 801 ? -12.945 3.887 23.891 1 94.25 801 SER A N 1
ATOM 6393 C CA . SER A 1 801 ? -12.062 2.729 23.844 1 94.25 801 SER A CA 1
ATOM 6394 C C . SER A 1 801 ? -11.469 2.541 22.453 1 94.25 801 SER A C 1
ATOM 6396 O O . SER A 1 801 ? -12.016 3.053 21.469 1 94.25 801 SER A O 1
ATOM 6398 N N . PRO A 1 802 ? -10.312 1.823 22.344 1 93.5 802 PRO A N 1
ATOM 6399 C CA . PRO A 1 802 ? -9.719 1.532 21.047 1 93.5 802 PRO A CA 1
ATOM 6400 C C . PRO A 1 802 ? -10.641 0.716 20.141 1 93.5 802 PRO A C 1
ATOM 6402 O O . PRO A 1 802 ? -10.594 0.859 18.922 1 93.5 802 PRO A O 1
ATOM 6405 N N . GLN A 1 803 ? -11.461 -0.167 20.688 1 93 803 GLN A N 1
ATOM 6406 C CA . GLN A 1 803 ? -12.359 -0.99 19.875 1 93 803 GLN A CA 1
ATOM 6407 C C . GLN A 1 803 ? -13.398 -0.131 19.156 1 93 803 GLN A C 1
ATOM 6409 O O . GLN A 1 803 ? -13.641 -0.314 17.969 1 93 803 GLN A O 1
ATOM 6414 N N . ARG A 1 804 ? -14.109 0.771 19.953 1 94.81 804 ARG A N 1
ATOM 6415 C CA . ARG A 1 804 ? -15.07 1.678 19.344 1 94.81 804 ARG A CA 1
ATOM 6416 C C . ARG A 1 804 ? -14.383 2.588 18.328 1 94.81 804 ARG A C 1
ATOM 6418 O O . ARG A 1 804 ? -14.938 2.863 17.25 1 94.81 804 ARG A O 1
ATOM 6425 N N . TYR A 1 805 ? -13.141 3.064 18.781 1 95.56 805 TYR A N 1
ATOM 6426 C CA . TYR A 1 805 ? -12.352 3.92 17.891 1 95.56 805 TYR A CA 1
ATOM 6427 C C . TYR A 1 805 ? -12.078 3.225 16.562 1 95.56 805 TYR A C 1
ATOM 6429 O O . TYR A 1 805 ? -12.156 3.848 15.508 1 95.56 805 TYR A O 1
ATOM 6437 N N . ALA A 1 806 ? -11.75 1.934 16.562 1 93.56 806 ALA A N 1
ATOM 6438 C CA . ALA A 1 806 ? -11.461 1.154 15.359 1 93.56 806 ALA A CA 1
ATOM 6439 C C . ALA A 1 806 ? -12.68 1.086 14.438 1 93.56 806 ALA A C 1
ATOM 6441 O O . ALA A 1 806 ? -12.539 1.106 13.211 1 93.56 806 ALA A O 1
ATOM 6442 N N . ARG A 1 807 ? -13.883 0.909 14.969 1 93.94 807 ARG A N 1
ATOM 6443 C CA . ARG A 1 807 ? -15.102 0.861 14.164 1 93.94 807 ARG A CA 1
ATOM 6444 C C . ARG A 1 807 ? -15.32 2.18 13.43 1 93.94 807 ARG A C 1
ATOM 6446 O O . ARG A 1 807 ? -15.68 2.186 12.25 1 93.94 807 ARG A O 1
ATOM 6453 N N . ILE A 1 808 ? -15.102 3.287 14.211 1 95.44 808 ILE A N 1
ATOM 6454 C CA . ILE A 1 808 ? -15.266 4.609 13.617 1 95.44 808 ILE A CA 1
ATOM 6455 C C . ILE A 1 808 ? -14.227 4.816 12.516 1 95.44 808 ILE A C 1
ATOM 6457 O O . ILE A 1 808 ? -14.547 5.344 11.453 1 95.44 808 ILE A O 1
ATOM 6461 N N . GLU A 1 809 ? -13 4.406 12.805 1 94.19 809 GLU A N 1
ATOM 6462 C CA . GLU A 1 809 ? -11.922 4.504 11.828 1 94.19 809 GLU A CA 1
ATOM 6463 C C . GLU A 1 809 ? -12.281 3.789 10.531 1 94.19 809 GLU A C 1
ATOM 6465 O O . GLU A 1 809 ? -12.047 4.312 9.438 1 94.19 809 GLU A O 1
ATOM 6470 N N . ARG A 1 810 ? -12.828 2.607 10.57 1 91.94 810 ARG A N 1
ATOM 6471 C CA . ARG A 1 810 ? -13.172 1.825 9.383 1 91.94 810 ARG A CA 1
ATOM 6472 C C . ARG A 1 810 ? -14.227 2.531 8.547 1 91.94 810 ARG A C 1
ATOM 6474 O O . ARG A 1 810 ? -14.141 2.562 7.316 1 91.94 810 ARG A O 1
ATOM 6481 N N . ILE A 1 811 ? -15.25 3.09 9.227 1 94.44 811 ILE A N 1
ATOM 6482 C CA . ILE A 1 811 ? -16.328 3.766 8.516 1 94.44 811 ILE A CA 1
ATOM 6483 C C . ILE A 1 811 ? -15.797 5.031 7.852 1 94.44 811 ILE A C 1
ATOM 6485 O O . ILE A 1 811 ? -16.141 5.332 6.703 1 94.44 811 ILE A O 1
ATOM 6489 N N . VAL A 1 812 ? -14.961 5.809 8.625 1 95.19 812 VAL A N 1
ATOM 6490 C CA . VAL A 1 812 ? -14.422 7.059 8.102 1 95.19 812 VAL A CA 1
ATOM 6491 C C . VAL A 1 812 ? -13.523 6.77 6.895 1 95.19 812 VAL A C 1
ATOM 6493 O O . VAL A 1 812 ? -13.656 7.414 5.852 1 95.19 812 VAL A O 1
ATOM 6496 N N . ASN A 1 813 ? -12.648 5.793 7.043 1 91.75 813 ASN A N 1
ATOM 6497 C CA . ASN A 1 813 ? -11.742 5.449 5.945 1 91.75 813 ASN A CA 1
ATOM 6498 C C . ASN A 1 813 ? -12.508 4.883 4.754 1 91.75 813 ASN A C 1
ATOM 6500 O O . ASN A 1 813 ? -12.148 5.145 3.602 1 91.75 813 ASN A O 1
ATOM 6504 N N . ALA A 1 814 ? -13.531 4.02 4.992 1 91.19 814 ALA A N 1
ATOM 6505 C CA . ALA A 1 814 ? -14.375 3.514 3.908 1 91.19 814 ALA A CA 1
ATOM 6506 C C . ALA A 1 814 ? -15.062 4.66 3.168 1 91.19 814 ALA A C 1
ATOM 6508 O O . ALA A 1 814 ? -15.219 4.609 1.947 1 91.19 814 ALA A O 1
ATOM 6509 N N . THR A 1 815 ? -15.484 5.711 3.934 1 93.56 815 THR A N 1
ATOM 6510 C CA . THR A 1 815 ? -16.156 6.875 3.359 1 93.56 815 THR A CA 1
ATOM 6511 C C . THR A 1 815 ? -15.203 7.648 2.449 1 93.56 815 THR A C 1
ATOM 6513 O O . THR A 1 815 ? -15.562 8 1.324 1 93.56 815 THR A O 1
ATOM 6516 N N . ILE A 1 816 ? -14.031 7.82 2.926 1 92.25 816 ILE A N 1
ATOM 6517 C CA . ILE A 1 816 ? -13.039 8.602 2.195 1 92.25 816 ILE A CA 1
ATOM 6518 C C . ILE A 1 816 ? -12.625 7.859 0.929 1 92.25 816 ILE A C 1
ATOM 6520 O O . ILE A 1 816 ? -12.391 8.477 -0.114 1 92.25 816 ILE A O 1
ATOM 6524 N N . SER A 1 817 ? -12.617 6.477 0.919 1 86.75 817 SER A N 1
ATOM 6525 C CA . SER A 1 817 ? -12.133 5.668 -0.195 1 86.75 817 SER A CA 1
ATOM 6526 C C . SER A 1 817 ? -13.281 5.23 -1.102 1 86.75 817 SER A C 1
ATOM 6528 O O . SER A 1 817 ? -13.055 4.582 -2.125 1 86.75 817 SER A O 1
ATOM 6530 N N . ALA A 1 818 ? -14.477 5.488 -0.772 1 88.75 818 ALA A N 1
ATOM 6531 C CA . ALA A 1 818 ? -15.641 5.008 -1.508 1 88.75 818 ALA A CA 1
ATOM 6532 C C . ALA A 1 818 ? -15.68 5.602 -2.914 1 88.75 818 ALA A C 1
ATOM 6534 O O . ALA A 1 818 ? -15.211 6.719 -3.139 1 88.75 818 ALA A O 1
ATOM 6535 N N . TYR A 1 819 ? -16.188 4.801 -3.865 1 84.44 819 TYR A N 1
ATOM 6536 C CA . TYR A 1 819 ? -16.453 5.27 -5.219 1 84.44 819 TYR A CA 1
ATOM 6537 C C . TYR A 1 819 ? -17.875 4.934 -5.645 1 84.44 819 TYR A C 1
ATOM 6539 O O . TYR A 1 819 ? -18.234 3.76 -5.75 1 84.44 819 TYR A O 1
ATOM 6547 N N . PRO A 1 820 ? -18.703 5.906 -5.855 1 89.44 820 PRO A N 1
ATOM 6548 C CA . PRO A 1 820 ? -18.375 7.328 -5.75 1 89.44 820 PRO A CA 1
ATOM 6549 C C . PRO A 1 820 ? -18.234 7.797 -4.301 1 89.44 820 PRO A C 1
ATOM 6551 O O . PRO A 1 820 ? -18.797 7.168 -3.395 1 89.44 820 PRO A O 1
ATOM 6554 N N . LYS A 1 821 ? -17.641 9 -4.082 1 90.38 821 LYS A N 1
ATOM 6555 C CA . LYS A 1 821 ? -17.469 9.594 -2.756 1 90.38 821 LYS A CA 1
ATOM 6556 C C . LYS A 1 821 ? -18.734 10.336 -2.314 1 90.38 821 LYS A C 1
ATOM 6558 O O . LYS A 1 821 ? -19.328 11.078 -3.096 1 90.38 821 LYS A O 1
ATOM 6563 N N . PRO A 1 822 ? -19.109 10.117 -1.115 1 95.44 822 PRO A N 1
ATOM 6564 C CA . PRO A 1 822 ? -20.281 10.852 -0.635 1 95.44 822 PRO A CA 1
ATOM 6565 C C . PRO A 1 822 ? -19.984 12.312 -0.325 1 95.44 822 PRO A C 1
ATOM 6567 O O . PRO A 1 822 ? -18.828 12.68 -0.098 1 95.44 822 PRO A O 1
ATOM 6570 N N . THR A 1 823 ? -21 13.188 -0.348 1 94.88 823 THR A N 1
ATOM 6571 C CA . THR A 1 823 ? -20.891 14.586 0.053 1 94.88 823 THR A CA 1
ATOM 6572 C C . THR A 1 823 ? -21.141 14.734 1.549 1 94.88 823 THR A C 1
ATOM 6574 O O . THR A 1 823 ? -20.625 15.664 2.182 1 94.88 823 THR A O 1
ATOM 6577 N N . HIS A 1 824 ? -22.047 13.836 2.107 1 97.12 824 HIS A N 1
ATOM 6578 C CA . HIS A 1 824 ? -22.406 13.844 3.521 1 97.12 824 HIS A CA 1
ATOM 6579 C C . HIS A 1 824 ? -22.312 12.445 4.121 1 97.12 824 HIS A C 1
ATOM 6581 O O . HIS A 1 824 ? -22.75 11.477 3.502 1 97.12 824 HIS A O 1
ATOM 6587 N N . LEU A 1 825 ? -21.719 12.328 5.203 1 97.75 825 LEU A N 1
ATOM 6588 C CA . LEU A 1 825 ? -21.734 11.078 5.961 1 97.75 825 LEU A CA 1
ATOM 6589 C C . LEU A 1 825 ? -22.734 11.156 7.105 1 97.75 825 LEU A C 1
ATOM 6591 O O . LEU A 1 825 ? -22.719 12.102 7.891 1 97.75 825 LEU A O 1
ATOM 6595 N N . LEU A 1 826 ? -23.656 10.258 7.195 1 98.19 826 LEU A N 1
ATOM 6596 C CA . LEU A 1 826 ? -24.625 10.188 8.281 1 98.19 826 LEU A CA 1
ATOM 6597 C C . LEU A 1 826 ? -24.266 9.062 9.258 1 98.19 826 LEU A C 1
ATOM 6599 O O . LEU A 1 826 ? -24.047 7.926 8.844 1 98.19 826 LEU A O 1
ATOM 6603 N N . LEU A 1 827 ? -24.141 9.352 10.516 1 97.94 827 LEU A N 1
ATOM 6604 C CA . LEU A 1 827 ? -23.938 8.367 11.578 1 97.94 827 LEU A CA 1
ATOM 6605 C C . LEU A 1 827 ? -25.156 8.312 12.492 1 97.94 827 LEU A C 1
ATOM 6607 O O . LEU A 1 827 ? -25.844 9.312 12.68 1 97.94 827 LEU A O 1
ATOM 6611 N N . PRO A 1 828 ? -25.406 7.16 13.141 1 97.69 828 PRO A N 1
ATOM 6612 C CA . PRO A 1 828 ? -26.625 6.98 13.945 1 97.69 828 PRO A CA 1
ATOM 6613 C C . PRO A 1 828 ? -26.594 7.793 15.242 1 97.69 828 PRO A C 1
ATOM 6615 O O . PRO A 1 828 ? -25.625 8.508 15.5 1 97.69 828 PRO A O 1
ATOM 6618 N N . GLU A 1 829 ? -27.766 7.766 15.953 1 97 829 GLU A N 1
ATOM 6619 C CA . GLU A 1 829 ? -27.891 8.398 17.266 1 97 829 GLU A CA 1
ATOM 6620 C C . GLU A 1 829 ? -26.891 7.797 18.25 1 97 829 GLU A C 1
ATOM 6622 O O . GLU A 1 829 ? -26.656 6.586 18.25 1 97 829 GLU A O 1
ATOM 6627 N N . LEU A 1 830 ? -26.219 8.695 19.062 1 96.44 830 LEU A N 1
ATOM 6628 C CA . LEU A 1 830 ? -25.297 8.305 20.141 1 96.44 830 LEU A CA 1
ATOM 6629 C C . LEU A 1 830 ? -24.125 7.5 19.578 1 96.44 830 LEU A C 1
ATOM 6631 O O . LEU A 1 830 ? -23.719 6.504 20.172 1 96.44 830 LEU A O 1
ATOM 6635 N N . SER A 1 831 ? -23.672 7.867 18.406 1 96.31 831 SER A N 1
ATOM 6636 C CA . SER A 1 831 ? -22.641 7.082 17.719 1 96.31 831 SER A CA 1
ATOM 6637 C C . SER A 1 831 ? -21.266 7.688 17.922 1 96.31 831 SER A C 1
ATOM 6639 O O . SER A 1 831 ? -20.25 6.984 17.828 1 96.31 831 SER A O 1
ATOM 6641 N N . LEU A 1 832 ? -21.141 8.953 18.203 1 97 832 LEU A N 1
ATOM 6642 C CA . LEU A 1 832 ? -19.844 9.641 18.219 1 97 832 LEU A CA 1
ATOM 6643 C C . LEU A 1 832 ? -19.625 10.352 19.547 1 97 832 LEU A C 1
ATOM 6645 O O . LEU A 1 832 ? -20.453 11.156 19.969 1 97 832 LEU A O 1
ATOM 6649 N N . PRO A 1 833 ? -18.516 10.008 20.172 1 96 833 PRO A N 1
ATOM 6650 C CA . PRO A 1 833 ? -18.188 10.805 21.359 1 96 833 PRO A CA 1
ATOM 6651 C C . PRO A 1 833 ? -17.75 12.227 21.016 1 96 833 PRO A C 1
ATOM 6653 O O . PRO A 1 833 ? -17.109 12.445 19.984 1 96 833 PRO A O 1
ATOM 6656 N N . GLU A 1 834 ? -18.062 13.156 21.812 1 93 834 GLU A N 1
ATOM 6657 C CA . GLU A 1 834 ? -17.734 14.555 21.578 1 93 834 GLU A CA 1
ATOM 6658 C C . GLU A 1 834 ? -16.234 14.742 21.344 1 93 834 GLU A C 1
ATOM 6660 O O . GLU A 1 834 ? -15.836 15.562 20.516 1 93 834 GLU A O 1
ATOM 6665 N N . ARG A 1 835 ? -15.43 13.984 21.984 1 93.12 835 ARG A N 1
ATOM 6666 C CA . ARG A 1 835 ? -13.977 14.102 21.938 1 93.12 835 ARG A CA 1
ATOM 6667 C C . ARG A 1 835 ? -13.453 13.805 20.547 1 93.12 835 ARG A C 1
ATOM 6669 O O . ARG A 1 835 ? -12.359 14.25 20.172 1 93.12 835 ARG A O 1
ATOM 6676 N N . TRP A 1 836 ? -14.133 13.008 19.812 1 96.44 836 TRP A N 1
ATOM 6677 C CA . TRP A 1 836 ? -13.617 12.547 18.531 1 96.44 836 TRP A CA 1
ATOM 6678 C C . TRP A 1 836 ? -14.109 13.438 17.391 1 96.44 836 TRP A C 1
ATOM 6680 O O . TRP A 1 836 ? -13.734 13.234 16.234 1 96.44 836 TRP A O 1
ATOM 6690 N N . ILE A 1 837 ? -14.938 14.508 17.641 1 95.56 837 ILE A N 1
ATOM 6691 C CA . ILE A 1 837 ? -15.555 15.328 16.609 1 95.56 837 ILE A CA 1
ATOM 6692 C C . ILE A 1 837 ? -14.469 15.977 15.742 1 95.56 837 ILE A C 1
ATOM 6694 O O . ILE A 1 837 ? -14.523 15.906 14.516 1 95.56 837 ILE A O 1
ATOM 6698 N N . ASP A 1 838 ? -13.469 16.531 16.359 1 92.44 838 ASP A N 1
ATOM 6699 C CA . ASP A 1 838 ? -12.453 17.281 15.633 1 92.44 838 ASP A CA 1
ATOM 6700 C C . ASP A 1 838 ? -11.633 16.359 14.727 1 92.44 838 ASP A C 1
ATOM 6702 O O . ASP A 1 838 ? -11.305 16.734 13.602 1 92.44 838 ASP A O 1
ATOM 6706 N N . THR A 1 839 ? -11.305 15.203 15.25 1 94.12 839 THR A N 1
ATOM 6707 C CA . THR A 1 839 ? -10.523 14.25 14.461 1 94.12 839 THR A CA 1
ATOM 6708 C C . THR A 1 839 ? -11.328 13.773 13.258 1 94.12 839 THR A C 1
ATOM 6710 O O . THR A 1 839 ? -10.836 13.812 12.125 1 94.12 839 THR A O 1
ATOM 6713 N N . VAL A 1 840 ? -12.547 13.352 13.477 1 95.88 840 VAL A N 1
ATOM 6714 C CA . VAL A 1 840 ? -13.375 12.773 12.43 1 95.88 840 VAL A CA 1
ATOM 6715 C C . VAL A 1 840 ? -13.727 13.844 11.391 1 95.88 840 VAL A C 1
ATOM 6717 O O . VAL A 1 840 ? -13.547 13.633 10.188 1 95.88 840 VAL A O 1
ATOM 6720 N N . SER A 1 841 ? -14.195 14.992 11.875 1 95.19 841 SER A N 1
ATOM 6721 C CA . SER A 1 841 ? -14.594 16.047 10.953 1 95.19 841 SER A CA 1
ATOM 6722 C C . SER A 1 841 ? -13.391 16.609 10.203 1 95.19 841 SER A C 1
ATOM 6724 O O . SER A 1 841 ? -13.508 17 9.039 1 95.19 841 SER A O 1
ATOM 6726 N N . GLY A 1 842 ? -12.227 16.656 10.898 1 93.19 842 GLY A N 1
ATOM 6727 C CA . GLY A 1 842 ? -11.023 17.109 10.219 1 93.19 842 GLY A CA 1
ATOM 6728 C C . GLY A 1 842 ? -10.633 16.219 9.047 1 93.19 842 GLY A C 1
ATOM 6729 O O . GLY A 1 842 ? -10.312 16.719 7.965 1 93.19 842 GLY A O 1
ATOM 6730 N N . MET A 1 843 ? -10.711 14.906 9.234 1 92.81 843 MET A N 1
ATOM 6731 C CA . MET A 1 843 ? -10.398 13.945 8.18 1 92.81 843 MET A CA 1
ATOM 6732 C C . MET A 1 843 ? -11.375 14.086 7.02 1 92.81 843 MET A C 1
ATOM 6734 O O . MET A 1 843 ? -10.969 14.062 5.855 1 92.81 843 MET A O 1
ATOM 6738 N N . LEU A 1 844 ? -12.594 14.195 7.328 1 94.56 844 LEU A N 1
ATOM 6739 C CA . LEU A 1 844 ? -13.633 14.281 6.309 1 94.56 844 LEU A CA 1
ATOM 6740 C C . LEU A 1 844 ? -13.555 15.602 5.555 1 94.56 844 LEU A C 1
ATOM 6742 O O . LEU A 1 844 ? -13.734 15.641 4.332 1 94.56 844 LEU A O 1
ATOM 6746 N N . ARG A 1 845 ? -13.289 16.703 6.273 1 91.75 845 ARG A N 1
ATOM 6747 C CA . ARG A 1 845 ? -13.172 18.016 5.652 1 91.75 845 ARG A CA 1
ATOM 6748 C C . ARG A 1 845 ? -12.07 18.016 4.598 1 91.75 845 ARG A C 1
ATOM 6750 O O . ARG A 1 845 ? -12.242 18.578 3.518 1 91.75 845 ARG A O 1
ATOM 6757 N N . ASP A 1 846 ? -10.961 17.375 4.953 1 88.31 846 ASP A N 1
ATOM 6758 C CA . ASP A 1 846 ? -9.852 17.297 4.008 1 88.31 846 ASP A CA 1
ATOM 6759 C C . ASP A 1 846 ? -10.266 16.562 2.736 1 88.31 846 ASP A C 1
ATOM 6761 O O . ASP A 1 846 ? -9.703 16.797 1.666 1 88.31 846 ASP A O 1
ATOM 6765 N N . ALA A 1 847 ? -11.266 15.695 2.834 1 89.75 847 ALA A N 1
ATOM 6766 C CA . ALA A 1 847 ? -11.781 14.961 1.681 1 89.75 847 ALA A CA 1
ATOM 6767 C C . ALA A 1 847 ? -13.016 15.648 1.104 1 89.75 847 ALA A C 1
ATOM 6769 O O . ALA A 1 847 ? -13.68 15.109 0.214 1 89.75 847 ALA A O 1
ATOM 6770 N N . ASN A 1 848 ? -13.422 16.812 1.668 1 91.62 848 ASN A N 1
ATOM 6771 C CA . ASN A 1 848 ? -14.578 17.594 1.232 1 91.62 848 ASN A CA 1
ATOM 6772 C C . ASN A 1 848 ? -15.883 16.859 1.49 1 91.62 848 ASN A C 1
ATOM 6774 O O . ASN A 1 848 ? -16.75 16.781 0.609 1 91.62 848 ASN A O 1
ATOM 6778 N N . ILE A 1 849 ? -15.977 16.234 2.635 1 95.81 849 ILE A N 1
ATOM 6779 C CA . ILE A 1 849 ? -17.172 15.5 3.045 1 95.81 849 ILE A CA 1
ATOM 6780 C C . ILE A 1 849 ? -17.75 16.125 4.316 1 95.81 849 ILE A C 1
ATOM 6782 O O . ILE A 1 849 ? -17.016 16.391 5.273 1 95.81 849 ILE A O 1
ATOM 6786 N N . SER A 1 850 ? -19.031 16.438 4.406 1 97.38 850 SER A N 1
ATOM 6787 C CA . SER A 1 850 ? -19.703 16.953 5.598 1 97.38 850 SER A CA 1
ATOM 6788 C C . SER A 1 850 ? -20.109 15.812 6.531 1 97.38 850 SER A C 1
ATOM 6790 O O . SER A 1 850 ? -20.281 14.672 6.094 1 97.38 850 SER A O 1
ATOM 6792 N N . LEU A 1 851 ? -20.25 16.109 7.801 1 97.94 851 LEU A N 1
ATOM 6793 C CA . LEU A 1 851 ? -20.562 15.102 8.805 1 97.94 851 LEU A CA 1
ATOM 6794 C C . LEU A 1 851 ? -21.859 15.438 9.523 1 97.94 851 LEU A C 1
ATOM 6796 O O . LEU A 1 851 ? -22.047 16.578 9.977 1 97.94 851 LEU A O 1
ATOM 6800 N N . ILE A 1 852 ? -22.812 14.602 9.594 1 98.5 852 ILE A N 1
ATOM 6801 C CA . ILE A 1 852 ? -24.016 14.656 10.43 1 98.5 852 ILE A CA 1
ATOM 6802 C C . ILE A 1 852 ? -24.078 13.414 11.312 1 98.5 852 ILE A C 1
ATOM 6804 O O . ILE A 1 852 ? -24.266 12.297 10.812 1 98.5 852 ILE A O 1
ATOM 6808 N N . ALA A 1 853 ? -23.922 13.578 12.594 1 98.25 853 ALA A N 1
ATOM 6809 C CA . ALA A 1 853 ? -23.766 12.43 13.484 1 98.25 853 ALA A CA 1
ATOM 6810 C C . ALA A 1 853 ? -24.5 12.656 14.805 1 98.25 853 ALA A C 1
ATOM 6812 O O . ALA A 1 853 ? -24.688 13.797 15.227 1 98.25 853 ALA A O 1
ATOM 6813 N N . GLY A 1 854 ? -24.953 11.539 15.391 1 97.75 854 GLY A N 1
ATOM 6814 C CA . GLY A 1 854 ? -25.422 11.602 16.766 1 97.75 854 GLY A CA 1
ATOM 6815 C C . GLY A 1 854 ? -24.312 11.547 17.781 1 97.75 854 GLY A C 1
ATOM 6816 O O . GLY A 1 854 ? -23.391 10.727 17.672 1 97.75 854 GLY A O 1
ATOM 6817 N N . LEU A 1 855 ? -24.406 12.461 18.797 1 96.44 855 LEU A N 1
ATOM 6818 C CA . LEU A 1 855 ? -23.391 12.516 19.828 1 96.44 855 LEU A CA 1
ATOM 6819 C C . LEU A 1 855 ? -23.812 11.734 21.062 1 96.44 855 LEU A C 1
ATOM 6821 O O . LEU A 1 855 ? -25 11.562 21.312 1 96.44 855 LEU A O 1
ATOM 6825 N N . ASP A 1 856 ? -22.797 11.344 21.797 1 95.44 856 ASP A N 1
ATOM 6826 C CA . ASP A 1 856 ? -23.062 10.766 23.109 1 95.44 856 ASP A CA 1
ATOM 6827 C C . ASP A 1 856 ? -23.797 11.766 24 1 95.44 856 ASP A C 1
ATOM 6829 O O . ASP A 1 856 ? -23.812 12.961 23.719 1 95.44 856 ASP A O 1
ATOM 6833 N N . TYR A 1 857 ? -24.359 11.203 25.078 1 93.75 857 TYR A N 1
ATOM 6834 C CA . TYR A 1 857 ? -25.141 12.008 26.016 1 93.75 857 TYR A CA 1
ATOM 6835 C C . TYR A 1 857 ? -24.312 13.156 26.562 1 93.75 857 TYR A C 1
ATOM 6837 O O . TYR A 1 857 ? -23.109 12.992 26.844 1 93.75 857 TYR A O 1
ATOM 6845 N N . GLN A 1 858 ? -24.906 14.297 26.594 1 90.5 858 GLN A N 1
ATOM 6846 C CA . GLN A 1 858 ? -24.344 15.461 27.281 1 90.5 858 GLN A CA 1
ATOM 6847 C C . GLN A 1 858 ? -24.906 15.602 28.688 1 90.5 858 GLN A C 1
ATOM 6849 O O . GLN A 1 858 ? -26.125 15.594 28.875 1 90.5 858 GLN A O 1
ATOM 6854 N N . ILE A 1 859 ? -24.016 15.633 29.578 1 87.31 859 ILE A N 1
ATOM 6855 C CA . ILE A 1 859 ? -24.453 15.758 30.969 1 87.31 859 ILE A CA 1
ATOM 6856 C C . ILE A 1 859 ? -24.312 17.203 31.438 1 87.31 859 ILE A C 1
ATOM 6858 O O . ILE A 1 859 ? -23.266 17.828 31.234 1 87.31 859 ILE A O 1
ATOM 6862 N N . GLY A 1 860 ? -25.391 17.734 31.875 1 79.19 860 GLY A N 1
ATOM 6863 C CA . GLY A 1 860 ? -25.359 19.094 32.375 1 79.19 860 GLY A CA 1
ATOM 6864 C C . GLY A 1 860 ? -25.406 19.188 33.875 1 79.19 860 GLY A C 1
ATOM 6865 O O . GLY A 1 860 ? -25.062 18.234 34.594 1 79.19 860 GLY A O 1
ATOM 6866 N N . ALA A 1 861 ? -25.797 20.406 34.344 1 73.5 861 ALA A N 1
ATOM 6867 C CA . ALA A 1 861 ? -25.938 20.672 35.781 1 73.5 861 ALA A CA 1
ATOM 6868 C C . ALA A 1 861 ? -27.141 19.922 36.344 1 73.5 861 ALA A C 1
ATOM 6870 O O . ALA A 1 861 ? -28.109 19.656 35.656 1 73.5 861 ALA A O 1
ATOM 6871 N N . LEU A 1 862 ? -27.125 19.656 37.594 1 72.5 862 LEU A N 1
ATOM 6872 C CA . LEU A 1 862 ? -28.219 19.062 38.344 1 72.5 862 LEU A CA 1
ATOM 6873 C C . LEU A 1 862 ? -28.656 17.734 37.75 1 72.5 862 LEU A C 1
ATOM 6875 O O . LEU A 1 862 ? -29.844 17.484 37.562 1 72.5 862 LEU A O 1
ATOM 6879 N N . ASP A 1 863 ? -27.766 17 37.25 1 81.5 863 ASP A N 1
ATOM 6880 C CA . ASP A 1 863 ? -27.953 15.641 36.719 1 81.5 863 ASP A CA 1
ATOM 6881 C C . ASP A 1 863 ? -28.875 15.641 35.5 1 81.5 863 ASP A C 1
ATOM 6883 O O . ASP A 1 863 ? -29.656 14.719 35.312 1 81.5 863 ASP A O 1
ATOM 6887 N N . SER A 1 864 ? -28.812 16.703 34.844 1 89.25 864 SER A N 1
ATOM 6888 C CA . SER A 1 864 ? -29.531 16.766 33.562 1 89.25 864 SER A CA 1
ATOM 6889 C C . SER A 1 864 ? -28.766 16.047 32.469 1 89.25 864 SER A C 1
ATOM 6891 O O . SER A 1 864 ? -27.547 15.961 32.5 1 89.25 864 SER A O 1
ATOM 6893 N N . ILE A 1 865 ? -29.531 15.492 31.531 1 92 865 ILE A N 1
ATOM 6894 C CA . ILE A 1 865 ? -28.922 14.734 30.453 1 92 865 ILE A CA 1
ATOM 6895 C C . ILE A 1 865 ? -29.703 14.945 29.156 1 92 865 ILE A C 1
ATOM 6897 O O . ILE A 1 865 ? -30.906 15.172 29.188 1 92 865 ILE A O 1
ATOM 6901 N N . HIS A 1 866 ? -29.031 15.031 28.031 1 92.5 866 HIS A N 1
ATOM 6902 C CA . HIS A 1 866 ? -29.719 15.055 26.75 1 92.5 866 HIS A CA 1
ATOM 6903 C C . HIS A 1 866 ? -28.812 14.539 25.641 1 92.5 866 HIS A C 1
ATOM 6905 O O . HIS A 1 866 ? -27.609 14.367 25.844 1 92.5 866 HIS A O 1
ATOM 6911 N N . SER A 1 867 ? -29.359 14.172 24.531 1 93 867 SER A N 1
ATOM 6912 C CA . SER A 1 867 ? -28.625 13.781 23.328 1 93 867 SER A CA 1
ATOM 6913 C C . SER A 1 867 ? -28.781 14.828 22.219 1 93 867 SER A C 1
ATOM 6915 O O . SER A 1 867 ? -29.734 15.602 22.219 1 93 867 SER A O 1
ATOM 6917 N N . GLU A 1 868 ? -27.828 14.945 21.375 1 94.75 868 GLU A N 1
ATOM 6918 C CA . GLU A 1 868 ? -27.875 15.938 20.312 1 94.75 868 GLU A CA 1
ATOM 6919 C C . GLU A 1 868 ? -27.203 15.422 19.047 1 94.75 868 GLU A C 1
ATOM 6921 O O . GLU A 1 868 ? -26.453 14.453 19.078 1 94.75 868 GLU A O 1
ATOM 6926 N N . ALA A 1 869 ? -27.609 16 17.953 1 96.81 869 ALA A N 1
ATOM 6927 C CA . ALA A 1 869 ? -26.922 15.805 16.672 1 96.81 869 ALA A CA 1
ATOM 6928 C C . ALA A 1 869 ? -25.844 16.875 16.469 1 96.81 869 ALA A C 1
ATOM 6930 O O . ALA A 1 869 ? -26.016 18.031 16.875 1 96.81 869 ALA A O 1
ATOM 6931 N N . VAL A 1 870 ? -24.719 16.453 15.945 1 97.44 870 VAL A N 1
ATOM 6932 C CA . VAL A 1 870 ? -23.703 17.406 15.547 1 97.44 870 VAL A CA 1
ATOM 6933 C C . VAL A 1 870 ? -23.625 17.484 14.023 1 97.44 870 VAL A C 1
ATOM 6935 O O . VAL A 1 870 ? -23.656 16.453 13.344 1 97.44 870 VAL A O 1
ATOM 6938 N N . LEU A 1 871 ? -23.703 18.625 13.453 1 97.69 871 LEU A N 1
ATOM 6939 C CA . LEU A 1 871 ? -23.516 18.875 12.031 1 97.69 871 LEU A CA 1
ATOM 6940 C C . LEU A 1 871 ? -22.234 19.656 11.781 1 97.69 871 LEU A C 1
ATOM 6942 O O . LEU A 1 871 ? -22.094 20.781 12.266 1 97.69 871 LEU A O 1
ATOM 6946 N N . VAL A 1 872 ? -21.312 19.078 11.188 1 97.94 872 VAL A N 1
ATOM 6947 C CA . VAL A 1 872 ? -20.125 19.766 10.688 1 97.94 872 VAL A CA 1
ATOM 6948 C C . VAL A 1 872 ? -20.203 19.875 9.164 1 97.94 872 VAL A C 1
ATOM 6950 O O . VAL A 1 872 ? -19.828 18.922 8.453 1 97.94 872 VAL A O 1
ATOM 6953 N N . LEU A 1 873 ? -20.594 21 8.664 1 97.06 873 LEU A N 1
ATOM 6954 C CA . LEU A 1 873 ? -20.938 21.172 7.254 1 97.06 873 LEU A CA 1
ATOM 6955 C C . LEU A 1 873 ? -19.906 22.031 6.547 1 97.06 873 LEU A C 1
ATOM 6957 O O . LEU A 1 873 ? -19.438 23.031 7.102 1 97.06 873 LEU A O 1
ATOM 6961 N N . MET A 1 874 ? -19.562 21.672 5.391 1 95.06 874 MET A N 1
ATOM 6962 C CA . MET A 1 874 ? -18.688 22.484 4.551 1 95.06 874 MET A CA 1
ATOM 6963 C C . MET A 1 874 ? -19.344 23.828 4.223 1 95.06 874 MET A C 1
ATOM 6965 O O . MET A 1 874 ? -20.547 23.891 3.975 1 95.06 874 MET A O 1
ATOM 6969 N N . ASP A 1 875 ? -18.547 24.891 4.285 1 93.31 875 ASP A N 1
ATOM 6970 C CA . ASP A 1 875 ? -19.094 26.234 4.07 1 93.31 875 ASP A CA 1
ATOM 6971 C C . ASP A 1 875 ? -18.047 27.141 3.418 1 93.31 875 ASP A C 1
ATOM 6973 O O . ASP A 1 875 ? -16.938 27.312 3.945 1 93.31 875 ASP A O 1
ATOM 6977 N N . ASP A 1 876 ? -18.328 27.703 2.289 1 89.81 876 ASP A N 1
ATOM 6978 C CA . ASP A 1 876 ? -17.375 28.547 1.583 1 89.81 876 ASP A CA 1
ATOM 6979 C C . ASP A 1 876 ? -17.844 30 1.584 1 89.81 876 ASP A C 1
ATOM 6981 O O . ASP A 1 876 ? -17.328 30.828 0.812 1 89.81 876 ASP A O 1
ATOM 6985 N N . ARG A 1 877 ? -18.828 30.484 2.512 1 87.44 877 ARG A N 1
ATOM 6986 C CA . ARG A 1 877 ? -19.391 31.828 2.539 1 87.44 877 ARG A CA 1
ATOM 6987 C C . ARG A 1 877 ? -18.328 32.875 2.871 1 87.44 877 ARG A C 1
ATOM 6989 O O . ARG A 1 877 ? -18.469 34.031 2.545 1 87.44 877 ARG A O 1
ATOM 6996 N N . LEU A 1 878 ? -17.25 32.406 3.52 1 89.75 878 LEU A N 1
ATOM 6997 C CA . LEU A 1 878 ? -16.172 33.312 3.883 1 89.75 878 LEU A CA 1
ATOM 6998 C C . LEU A 1 878 ? -15.266 33.562 2.684 1 89.75 878 LEU A C 1
ATOM 7000 O O . LEU A 1 878 ? -14.375 34.438 2.75 1 89.75 878 LEU A O 1
ATOM 7004 N N . GLY A 1 879 ? -15.445 32.875 1.66 1 84.44 879 GLY A N 1
ATOM 7005 C CA . GLY A 1 879 ? -14.641 33.062 0.46 1 84.44 879 GLY A CA 1
ATOM 7006 C C . GLY A 1 879 ? -13.633 31.953 0.247 1 84.44 879 GLY A C 1
ATOM 7007 O O . GLY A 1 879 ? -12.906 31.953 -0.751 1 84.44 879 GLY A O 1
ATOM 7008 N N . PHE A 1 880 ? -13.477 31.094 1.155 1 84.56 880 PHE A N 1
ATOM 7009 C CA . PHE A 1 880 ? -12.617 29.922 1.062 1 84.56 880 PHE A CA 1
ATOM 7010 C C . PHE A 1 880 ? -13.281 28.703 1.701 1 84.56 880 PHE A C 1
ATOM 7012 O O . PHE A 1 880 ? -14.148 28.859 2.559 1 84.56 880 PHE A O 1
ATOM 7019 N N . PRO A 1 881 ? -12.945 27.531 1.28 1 87.56 881 PRO A N 1
ATOM 7020 C CA . PRO A 1 881 ? -13.578 26.328 1.839 1 87.56 881 PRO A CA 1
ATOM 7021 C C . PRO A 1 881 ? -13.234 26.109 3.311 1 87.56 881 PRO A C 1
ATOM 7023 O O . PRO A 1 881 ? -12.062 26.203 3.693 1 87.56 881 PRO A O 1
ATOM 7026 N N . THR A 1 882 ? -14.172 25.938 4.137 1 92.44 882 THR A N 1
ATOM 7027 C CA . THR A 1 882 ? -14.055 25.641 5.559 1 92.44 882 THR A CA 1
ATOM 7028 C C . THR A 1 882 ? -15.312 24.938 6.062 1 92.44 882 THR A C 1
ATOM 7030 O O . THR A 1 882 ? -16.031 24.297 5.285 1 92.44 882 THR A O 1
ATOM 7033 N N . SER A 1 883 ? -15.508 24.953 7.414 1 94.75 883 SER A N 1
ATOM 7034 C CA . SER A 1 883 ? -16.656 24.234 7.949 1 94.75 883 SER A CA 1
ATOM 7035 C C . SER A 1 883 ? -17.25 24.953 9.156 1 94.75 883 SER A C 1
ATOM 7037 O O . SER A 1 883 ? -16.594 25.828 9.75 1 94.75 883 SER A O 1
ATOM 7039 N N . VAL A 1 884 ? -18.453 24.734 9.43 1 96.25 884 VAL A N 1
ATOM 7040 C CA . VAL A 1 884 ? -19.156 25.188 10.633 1 96.25 884 VAL A CA 1
ATOM 7041 C C . VAL A 1 884 ? -19.578 24 11.477 1 96.25 884 VAL A C 1
ATOM 7043 O O . VAL A 1 884 ? -19.734 22.891 10.953 1 96.25 884 VAL A O 1
ATOM 7046 N N . GLN A 1 885 ? -19.672 24.156 12.688 1 95.94 885 GLN A N 1
ATOM 7047 C CA . GLN A 1 885 ? -20.203 23.141 13.586 1 95.94 885 GLN A CA 1
ATOM 7048 C C . GLN A 1 885 ? -21.484 23.594 14.266 1 95.94 885 GLN A C 1
ATOM 7050 O O . GLN A 1 885 ? -21.531 24.688 14.844 1 95.94 885 GLN A O 1
ATOM 7055 N N . ILE A 1 886 ? -22.5 22.859 14.148 1 95.44 886 ILE A N 1
ATOM 7056 C CA . ILE A 1 886 ? -23.812 23.156 14.727 1 95.44 886 ILE A CA 1
ATOM 7057 C C . ILE A 1 886 ? -24.25 22 15.625 1 95.44 886 ILE A C 1
ATOM 7059 O O . ILE A 1 886 ? -24.062 20.828 15.281 1 95.44 886 ILE A O 1
ATOM 7063 N N . ARG A 1 887 ? -24.719 22.344 16.812 1 94.44 887 ARG A N 1
ATOM 7064 C CA . ARG A 1 887 ? -25.312 21.359 17.719 1 94.44 887 ARG A CA 1
ATOM 7065 C C . ARG A 1 887 ? -26.828 21.453 17.719 1 94.44 887 ARG A C 1
ATOM 7067 O O . ARG A 1 887 ? -27.391 22.547 17.828 1 94.44 887 ARG A O 1
ATOM 7074 N N . GLN A 1 888 ? -27.484 20.359 17.453 1 94.38 888 GLN A N 1
ATOM 7075 C CA . GLN A 1 888 ? -28.953 20.297 17.469 1 94.38 888 GLN A CA 1
ATOM 7076 C C . GLN A 1 888 ? -29.453 19.281 18.484 1 94.38 888 GLN A C 1
ATOM 7078 O O . GLN A 1 888 ? -29.531 18.094 18.203 1 94.38 888 GLN A O 1
ATOM 7083 N N . PRO A 1 889 ? -29.891 19.75 19.625 1 93.38 889 PRO A N 1
ATOM 7084 C CA . PRO A 1 889 ? -30.328 18.828 20.688 1 93.38 889 PRO A CA 1
ATOM 7085 C C . PRO A 1 889 ? -31.641 18.125 20.344 1 93.38 889 PRO A C 1
ATOM 7087 O O . PRO A 1 889 ? -32.5 18.703 19.672 1 93.38 889 PRO A O 1
ATOM 7090 N N . LYS A 1 890 ? -31.781 16.938 20.828 1 94.12 890 LYS A N 1
ATOM 7091 C CA . LYS A 1 890 ? -33.062 16.234 20.812 1 94.12 890 LYS A CA 1
ATOM 7092 C C . LYS A 1 890 ? -34.031 16.875 21.797 1 94.12 890 LYS A C 1
ATOM 7094 O O . LYS A 1 890 ? -33.656 17.25 22.906 1 94.12 890 LYS A O 1
ATOM 7099 N N . CYS A 1 891 ? -35.219 17 21.422 1 90.5 891 CYS A N 1
ATOM 7100 C CA . CYS A 1 891 ? -36.188 17.75 22.219 1 90.5 891 CYS A CA 1
ATOM 7101 C C . CYS A 1 891 ? -36.656 16.969 23.438 1 90.5 891 CYS A C 1
ATOM 7103 O O . CYS A 1 891 ? -36.625 17.484 24.547 1 90.5 891 CYS A O 1
ATOM 7105 N N . LEU A 1 892 ? -37.062 15.719 23.172 1 88.31 892 LEU A N 1
ATOM 7106 C CA . LEU A 1 892 ? -37.531 14.852 24.25 1 88.31 892 LEU A CA 1
ATOM 7107 C C . LEU A 1 892 ? -36.906 13.461 24.141 1 88.31 892 LEU A C 1
ATOM 7109 O O . LEU A 1 892 ? -36.688 12.969 23.031 1 88.31 892 LEU A O 1
ATOM 7113 N N . PRO A 1 893 ? -36.656 12.883 25.266 1 91.25 893 PRO A N 1
ATOM 7114 C CA . PRO A 1 893 ? -36.219 11.492 25.203 1 91.25 893 PRO A CA 1
ATOM 7115 C C . PRO A 1 893 ? -37.312 10.523 24.812 1 91.25 893 PRO A C 1
ATOM 7117 O O . PRO A 1 893 ? -38.5 10.805 25.062 1 91.25 893 PRO A O 1
ATOM 7120 N N . ALA A 1 894 ? -36.969 9.438 24.156 1 87.88 894 ALA A N 1
ATOM 7121 C CA . ALA A 1 894 ? -37.969 8.383 24 1 87.88 894 ALA A CA 1
ATOM 7122 C C . ALA A 1 894 ? -38.469 7.883 25.344 1 87.88 894 ALA A C 1
ATOM 7124 O O . ALA A 1 894 ? -37.719 7.902 26.328 1 87.88 894 ALA A O 1
ATOM 7125 N N . PRO A 1 895 ? -39.719 7.5 25.453 1 80.44 895 PRO A N 1
ATOM 7126 C CA . PRO A 1 895 ? -40.25 7.086 26.75 1 80.44 895 PRO A CA 1
ATOM 7127 C C . PRO A 1 895 ? -39.375 6.039 27.453 1 80.44 895 PRO A C 1
ATOM 7129 O O . PRO A 1 895 ? -39.094 6.156 28.641 1 80.44 895 PRO A O 1
ATOM 7132 N N . GLY A 1 896 ? -39.062 5.004 26.688 1 83.31 896 GLY A N 1
ATOM 7133 C CA . GLY A 1 896 ? -38.188 3.998 27.266 1 83.31 896 GLY A CA 1
ATOM 7134 C C . GLY A 1 896 ? -36.844 4.551 27.688 1 83.31 896 GLY A C 1
ATOM 7135 O O . GLY A 1 896 ? -36.281 4.121 28.703 1 83.31 896 GLY A O 1
ATOM 7136 N N . GLU A 1 897 ? -36.312 5.453 26.922 1 90 897 GLU A N 1
ATOM 7137 C CA . GLU A 1 897 ? -35.062 6.129 27.234 1 90 897 GLU A CA 1
ATOM 7138 C C . GLU A 1 897 ? -35.156 6.965 28.5 1 90 897 GLU A C 1
ATOM 7140 O O . GLU A 1 897 ? -34.281 6.918 29.359 1 90 897 GLU A O 1
ATOM 7145 N N . ASP A 1 898 ? -36.25 7.68 28.625 1 88.19 898 ASP A N 1
ATOM 7146 C CA . ASP A 1 898 ? -36.531 8.516 29.797 1 88.19 898 ASP A CA 1
ATOM 7147 C C . ASP A 1 898 ? -36.562 7.68 31.062 1 88.19 898 ASP A C 1
ATOM 7149 O O . ASP A 1 898 ? -35.938 8.023 32.062 1 88.19 898 ASP A O 1
ATOM 7153 N N . GLN A 1 899 ? -37.25 6.629 30.953 1 83.31 899 GLN A N 1
ATOM 7154 C CA . GLN A 1 899 ? -37.406 5.727 32.094 1 83.31 899 GLN A CA 1
ATOM 7155 C C . GLN A 1 899 ? -36.062 5.129 32.5 1 83.31 899 GLN A C 1
ATOM 7157 O O . GLN A 1 899 ? -35.719 5.105 33.656 1 83.31 899 GLN A O 1
ATOM 7162 N N . MET A 1 900 ? -35.344 4.652 31.531 1 88.88 900 MET A N 1
ATOM 7163 C CA . MET A 1 900 ? -34.062 3.994 31.797 1 88.88 900 MET A CA 1
ATOM 7164 C C . MET A 1 900 ? -33.062 4.977 32.375 1 88.88 900 MET A C 1
ATOM 7166 O O . MET A 1 900 ? -32.312 4.633 33.312 1 88.88 900 MET A O 1
ATOM 7170 N N . LEU A 1 901 ? -33.031 6.195 31.844 1 91.56 901 LEU A N 1
ATOM 7171 C CA . LEU A 1 901 ? -32.094 7.211 32.312 1 91.56 901 LEU A CA 1
ATOM 7172 C C . LEU A 1 901 ? -32.375 7.605 33.75 1 91.56 901 LEU A C 1
ATOM 7174 O O . LEU A 1 901 ? -31.469 7.766 34.562 1 91.56 901 LEU A O 1
ATOM 7178 N N . LEU A 1 902 ? -33.656 7.695 34.062 1 86.19 902 LEU A N 1
ATOM 7179 C CA . LEU A 1 902 ? -34.062 8.078 35.406 1 86.19 902 LEU A CA 1
ATOM 7180 C C . LEU A 1 902 ? -33.875 6.91 36.375 1 86.19 902 LEU A C 1
ATOM 7182 O O . LEU A 1 902 ? -33.312 7.078 37.469 1 86.19 902 LEU A O 1
ATOM 7186 N N . LYS A 1 903 ? -34.344 5.809 35.969 1 83.75 903 LYS A N 1
ATOM 7187 C CA . LYS A 1 903 ? -34.375 4.633 36.844 1 83.75 903 LYS A CA 1
ATOM 7188 C C . LYS A 1 903 ? -32.969 4.133 37.125 1 83.75 903 LYS A C 1
ATOM 7190 O O . LYS A 1 903 ? -32.625 3.838 38.281 1 83.75 903 LYS A O 1
ATOM 7195 N N . LEU A 1 904 ? -32.219 4.016 36.125 1 86.44 904 LEU A N 1
ATOM 7196 C CA . LEU A 1 904 ? -30.938 3.34 36.281 1 86.44 904 LEU A CA 1
ATOM 7197 C C . LEU A 1 904 ? -29.844 4.336 36.656 1 86.44 904 LEU A C 1
ATOM 7199 O O . LEU A 1 904 ? -28.891 3.984 37.344 1 86.44 904 LEU A O 1
ATOM 7203 N N . PHE A 1 905 ? -29.984 5.594 36.188 1 89.38 905 PHE A N 1
ATOM 7204 C CA . PHE A 1 905 ? -28.859 6.496 36.344 1 89.38 905 PHE A CA 1
ATOM 7205 C C . PHE A 1 905 ? -29.25 7.738 37.125 1 89.38 905 PHE A C 1
ATOM 7207 O O . PHE A 1 905 ? -28.406 8.57 37.469 1 89.38 905 PHE A O 1
ATOM 7214 N N . GLY A 1 906 ? -30.484 7.934 37.406 1 86.94 906 GLY A N 1
ATOM 7215 C CA . GLY A 1 906 ? -30.953 9.078 38.188 1 86.94 906 GLY A CA 1
ATOM 7216 C C . GLY A 1 906 ? -30.828 10.391 37.438 1 86.94 906 GLY A C 1
ATOM 7217 O O . GLY A 1 906 ? -30.625 11.438 38.031 1 86.94 906 GLY A O 1
ATOM 7218 N N . ARG A 1 907 ? -30.875 10.344 36.156 1 91.62 907 ARG A N 1
ATOM 7219 C CA . ARG A 1 907 ? -30.719 11.531 35.312 1 91.62 907 ARG A CA 1
ATOM 7220 C C . ARG A 1 907 ? -32.062 11.969 34.719 1 91.62 907 ARG A C 1
ATOM 7222 O O . ARG A 1 907 ? -32.875 11.125 34.312 1 91.62 907 ARG A O 1
ATOM 7229 N N . LYS A 1 908 ? -32.188 13.289 34.688 1 88.56 908 LYS A N 1
ATOM 7230 C CA . LYS A 1 908 ? -33.375 13.867 34.062 1 88.56 908 LYS A CA 1
ATOM 7231 C C . LYS A 1 908 ? -33.031 14.602 32.781 1 88.56 908 LYS A C 1
ATOM 7233 O O . LYS A 1 908 ? -31.984 15.211 32.656 1 88.56 908 LYS A O 1
ATOM 7238 N N . TRP A 1 909 ? -34 14.453 31.891 1 91.12 909 TRP A N 1
ATOM 7239 C CA . TRP A 1 909 ? -33.781 15.125 30.609 1 91.12 909 TRP A CA 1
ATOM 7240 C C . TRP A 1 909 ? -33.656 16.641 30.797 1 91.12 909 TRP A C 1
ATOM 7242 O O . TRP A 1 909 ? -34.375 17.219 31.625 1 91.12 909 TRP A O 1
ATOM 7252 N N . THR A 1 910 ? -32.781 17.266 30.109 1 89.19 910 THR A N 1
ATOM 7253 C CA . THR A 1 910 ? -32.5 18.703 30.25 1 89.19 910 THR A CA 1
ATOM 7254 C C . THR A 1 910 ? -33.781 19.516 30 1 89.19 910 THR A C 1
ATOM 7256 O O . THR A 1 910 ? -34.469 19.328 29 1 89.19 910 THR A O 1
ATOM 7259 N N . GLU A 1 911 ? -33.969 20.484 30.766 1 82.06 911 GLU A N 1
ATOM 7260 C CA . GLU A 1 911 ? -35.188 21.312 30.688 1 82.06 911 GLU A CA 1
ATOM 7261 C C . GLU A 1 911 ? -35.062 22.344 29.578 1 82.06 911 GLU A C 1
ATOM 7263 O O . GLU A 1 911 ? -33.938 22.766 29.234 1 82.06 911 GLU A O 1
ATOM 7268 N N . GLY A 1 912 ? -36.094 22.734 28.969 1 80.38 912 GLY A N 1
ATOM 7269 C CA . GLY A 1 912 ? -36.125 23.812 28 1 80.38 912 GLY A CA 1
ATOM 7270 C C . GLY A 1 912 ? -35.938 23.344 26.562 1 80.38 912 GLY A C 1
ATOM 7271 O O . GLY A 1 912 ? -36 24.125 25.625 1 80.38 912 GLY A O 1
ATOM 7272 N N . LEU A 1 913 ? -35.688 22.094 26.406 1 86.75 913 LEU A N 1
ATOM 7273 C CA . LEU A 1 913 ? -35.406 21.578 25.062 1 86.75 913 LEU A CA 1
ATOM 7274 C C . LEU A 1 913 ? -36.719 21.172 24.375 1 86.75 913 LEU A C 1
ATOM 7276 O O . LEU A 1 913 ? -36.75 21.031 23.156 1 86.75 913 LEU A O 1
ATOM 7280 N N . ARG A 1 914 ? -37.812 21 25.031 1 76.81 914 ARG A N 1
ATOM 7281 C CA . ARG A 1 914 ? -39.062 20.406 24.594 1 76.81 914 ARG A CA 1
ATOM 7282 C C . ARG A 1 914 ? -39.625 21.188 23.406 1 76.81 914 ARG A C 1
ATOM 7284 O O . ARG A 1 914 ? -40.188 20.594 22.484 1 76.81 914 ARG A O 1
ATOM 7291 N N . TYR A 1 915 ? -39.5 22.516 23.344 1 70.94 915 TYR A N 1
ATOM 7292 C CA . TYR A 1 915 ? -40.219 23.281 22.328 1 70.94 915 TYR A CA 1
ATOM 7293 C C . TYR A 1 915 ? -39.25 23.969 21.375 1 70.94 915 TYR A C 1
ATOM 7295 O O . TYR A 1 915 ? -39.594 24.922 20.703 1 70.94 915 TYR A O 1
ATOM 7303 N N . ARG A 1 916 ? -38.125 23.422 21.234 1 81.62 916 ARG A N 1
ATOM 7304 C CA . ARG A 1 916 ? -37.156 24.047 20.328 1 81.62 916 ARG A CA 1
ATOM 7305 C C . ARG A 1 916 ? -37.469 23.703 18.891 1 81.62 916 ARG A C 1
ATOM 7307 O O . ARG A 1 916 ? -37.688 22.531 18.547 1 81.62 916 ARG A O 1
ATOM 7314 N N . PRO A 1 917 ? -37.594 24.703 18.062 1 83 917 PRO A N 1
ATOM 7315 C CA . PRO A 1 917 ? -37.875 24.422 16.656 1 83 917 PRO A CA 1
ATOM 7316 C C . PRO A 1 917 ? -36.719 23.719 15.953 1 83 917 PRO A C 1
ATOM 7318 O O . PRO A 1 917 ? -35.562 23.953 16.266 1 83 917 PRO A O 1
ATOM 7321 N N . LYS A 1 918 ? -37.094 22.891 15.109 1 90.81 918 LYS A N 1
ATOM 7322 C CA . LYS A 1 918 ? -36.094 22.188 14.305 1 90.81 918 LYS A CA 1
ATOM 7323 C C . LYS A 1 918 ? -35.656 23.031 13.102 1 90.81 918 LYS A C 1
ATOM 7325 O O . LYS A 1 918 ? -36.5 23.469 12.312 1 90.81 918 LYS A O 1
ATOM 7330 N N . PRO A 1 919 ? -34.406 23.25 12.938 1 94 919 PRO A N 1
ATOM 7331 C CA . PRO A 1 919 ? -33.938 24.109 11.844 1 94 919 PRO A CA 1
ATOM 7332 C C . PRO A 1 919 ? -34.031 23.438 10.484 1 94 919 PRO A C 1
ATOM 7334 O O . PRO A 1 919 ? -34 22.203 10.391 1 94 919 PRO A O 1
ATOM 7337 N N . ILE A 1 920 ? -34.281 24.219 9.453 1 94.69 920 ILE A N 1
ATOM 7338 C CA . ILE A 1 920 ? -34.125 23.812 8.062 1 94.69 920 ILE A CA 1
ATOM 7339 C C . ILE A 1 920 ? -32.781 24.297 7.535 1 94.69 920 ILE A C 1
ATOM 7341 O O . ILE A 1 920 ? -32.5 25.5 7.562 1 94.69 920 ILE A O 1
ATOM 7345 N N . TYR A 1 921 ? -31.984 23.422 7.109 1 95.94 921 TYR A N 1
ATOM 7346 C CA . TYR A 1 921 ? -30.641 23.766 6.633 1 95.94 921 TYR A CA 1
ATOM 7347 C C . TYR A 1 921 ? -30.625 23.906 5.113 1 95.94 921 TYR A C 1
ATOM 7349 O O . TYR A 1 921 ? -31.016 22.984 4.395 1 95.94 921 TYR A O 1
ATOM 7357 N N . ASP A 1 922 ? -30.328 24.984 4.594 1 94.06 922 ASP A N 1
ATOM 7358 C CA . ASP A 1 922 ? -30.031 25.219 3.184 1 94.06 922 ASP A CA 1
ATOM 7359 C C . ASP A 1 922 ? -28.516 25.172 2.924 1 94.06 922 ASP A C 1
ATOM 7361 O O . ASP A 1 922 ? -27.844 26.188 3.031 1 94.06 922 ASP A O 1
ATOM 7365 N N . HIS A 1 923 ? -28.047 24.016 2.615 1 94.81 923 HIS A N 1
ATOM 7366 C CA . HIS A 1 923 ? -26.625 23.797 2.387 1 94.81 923 HIS A CA 1
ATOM 7367 C C . HIS A 1 923 ? -26.297 23.844 0.899 1 94.81 923 HIS A C 1
ATOM 7369 O O . HIS A 1 923 ? -26.25 22.797 0.244 1 94.81 923 HIS A O 1
ATOM 7375 N N . ALA A 1 924 ? -25.984 25.062 0.41 1 91.31 924 ALA A N 1
ATOM 7376 C CA . ALA A 1 924 ? -25.656 25.297 -0.993 1 91.31 924 ALA A CA 1
ATOM 7377 C C . ALA A 1 924 ? -26.781 24.828 -1.908 1 91.31 924 ALA A C 1
ATOM 7379 O O . ALA A 1 924 ? -26.531 24.094 -2.879 1 91.31 924 ALA A O 1
ATOM 7380 N N . GLY A 1 925 ? -27.938 25.062 -1.486 1 89.56 925 GLY A N 1
ATOM 7381 C CA . GLY A 1 925 ? -29.109 24.734 -2.297 1 89.56 925 GLY A CA 1
ATOM 7382 C C . GLY A 1 925 ? -29.766 23.438 -1.892 1 89.56 925 GLY A C 1
ATOM 7383 O O . GLY A 1 925 ? -30.906 23.156 -2.279 1 89.56 925 GLY A O 1
ATOM 7384 N N . PHE A 1 926 ? -29.156 22.641 -1.15 1 94.38 926 PHE A N 1
ATOM 7385 C CA . PHE A 1 926 ? -29.719 21.406 -0.623 1 94.38 926 PHE A CA 1
ATOM 7386 C C . PHE A 1 926 ? -30.438 21.656 0.696 1 94.38 926 PHE A C 1
ATOM 7388 O O . PHE A 1 926 ? -29.812 21.984 1.702 1 94.38 926 PHE A O 1
ATOM 7395 N N . HIS A 1 927 ? -31.703 21.562 0.722 1 95.06 927 HIS A N 1
ATOM 7396 C CA . HIS A 1 927 ? -32.5 21.828 1.915 1 95.06 927 HIS A CA 1
ATOM 7397 C C . HIS A 1 927 ? -32.781 20.531 2.686 1 95.06 927 HIS A C 1
ATOM 7399 O O . HIS A 1 927 ? -33.344 19.594 2.141 1 95.06 927 HIS A O 1
ATOM 7405 N N . PHE A 1 928 ? -32.312 20.453 3.893 1 97.12 928 PHE A N 1
ATOM 7406 C CA . PHE A 1 928 ? -32.594 19.25 4.648 1 97.12 928 PHE A CA 1
ATOM 7407 C C . PHE A 1 928 ? -32.906 19.562 6.105 1 97.12 928 PHE A C 1
ATOM 7409 O O . PHE A 1 928 ? -32.656 20.688 6.559 1 97.12 928 PHE A O 1
ATOM 7416 N N . GLY A 1 929 ? -33.5 18.781 6.777 1 96.25 929 GLY A N 1
ATOM 7417 C CA . GLY A 1 929 ? -33.75 18.797 8.211 1 96.25 929 GLY A CA 1
ATOM 7418 C C . GLY A 1 929 ? -33.25 17.562 8.922 1 96.25 929 GLY A C 1
ATOM 7419 O O . GLY A 1 929 ? -33.062 16.516 8.297 1 96.25 929 GLY A O 1
ATOM 7420 N N . VAL A 1 930 ? -33 17.656 10.211 1 97.12 930 VAL A N 1
ATOM 7421 C CA . VAL A 1 930 ? -32.469 16.547 10.961 1 97.12 930 VAL A CA 1
ATOM 7422 C C . VAL A 1 930 ? -33.344 16.25 12.172 1 97.12 930 VAL A C 1
ATOM 7424 O O . VAL A 1 930 ? -33.75 17.172 12.883 1 97.12 930 VAL A O 1
ATOM 7427 N N . LEU A 1 931 ? -33.75 15.078 12.305 1 95.5 931 LEU A N 1
ATOM 7428 C CA . LEU A 1 931 ? -34.438 14.586 13.484 1 95.5 931 LEU A CA 1
ATOM 7429 C C . LEU A 1 931 ? -33.656 13.492 14.172 1 95.5 931 LEU A C 1
ATOM 7431 O O . LEU A 1 931 ? -32.844 12.805 13.531 1 95.5 931 LEU A O 1
ATOM 7435 N N . VAL A 1 932 ? -33.875 13.367 15.469 1 95.38 932 VAL A N 1
ATOM 7436 C CA . VAL A 1 932 ? -33.188 12.336 16.219 1 95.38 932 VAL A CA 1
ATOM 7437 C C . VAL A 1 932 ? -34.156 11.289 16.734 1 95.38 932 VAL A C 1
ATOM 7439 O O . VAL A 1 932 ? -34.969 11.57 17.625 1 95.38 932 VAL A O 1
ATOM 7442 N N . CYS A 1 933 ? -34.188 10.188 16.156 1 93.88 933 CYS A N 1
ATOM 7443 C CA . CYS A 1 933 ? -34.875 8.938 16.531 1 93.88 933 CYS A CA 1
ATOM 7444 C C . CYS A 1 933 ? -36.344 9.164 16.766 1 93.88 933 CYS A C 1
ATOM 7446 O O . CYS A 1 933 ? -37.094 9.391 15.828 1 93.88 933 CYS A O 1
ATOM 7448 N N . SER A 1 934 ? -36.844 9.273 18.031 1 88.69 934 SER A N 1
ATOM 7449 C CA . SER A 1 934 ? -38.25 9.328 18.391 1 88.69 934 SER A CA 1
ATOM 7450 C C . SER A 1 934 ? -38.906 10.602 17.859 1 88.69 934 SER A C 1
ATOM 7452 O O . SER A 1 934 ? -40.125 10.68 17.766 1 88.69 934 SER A O 1
ATOM 7454 N N . GLU A 1 935 ? -38.156 11.562 17.5 1 90.69 935 GLU A N 1
ATOM 7455 C CA . GLU A 1 935 ? -38.688 12.812 16.969 1 90.69 935 GLU A CA 1
ATOM 7456 C C . GLU A 1 935 ? -39.469 12.578 15.672 1 90.69 935 GLU A C 1
ATOM 7458 O O . GLU A 1 935 ? -40.312 13.375 15.297 1 90.69 935 GLU A O 1
ATOM 7463 N N . LEU A 1 936 ? -39.125 11.523 15 1 91.31 936 LEU A N 1
ATOM 7464 C CA . LEU A 1 936 ? -39.812 11.172 13.766 1 91.31 936 LEU A CA 1
ATOM 7465 C C . LEU A 1 936 ? -41.281 10.875 14.039 1 91.31 936 LEU A C 1
ATOM 7467 O O . LEU A 1 936 ? -42.125 11.047 13.156 1 91.31 936 LEU A O 1
ATOM 7471 N N . GLN A 1 937 ? -41.594 10.461 15.195 1 81.25 937 GLN A N 1
ATOM 7472 C CA . GLN A 1 937 ? -42.938 10.125 15.57 1 81.25 937 GLN A CA 1
ATOM 7473 C C . GLN A 1 937 ? -43.812 11.383 15.742 1 81.25 937 GLN A C 1
ATOM 7475 O O . GLN A 1 937 ? -45.031 11.305 15.742 1 81.25 937 GLN A O 1
ATOM 7480 N N . ASN A 1 938 ? -43.188 12.469 15.922 1 82.25 938 ASN A N 1
ATOM 7481 C CA . ASN A 1 938 ? -43.906 13.727 16.078 1 82.25 938 ASN A CA 1
ATOM 7482 C C . ASN A 1 938 ? -44.375 14.273 14.734 1 82.25 938 ASN A C 1
ATOM 7484 O O . ASN A 1 938 ? -43.562 14.766 13.938 1 82.25 938 ASN A O 1
ATOM 7488 N N . ILE A 1 939 ? -45.625 14.312 14.523 1 78.88 939 ILE A N 1
ATOM 7489 C CA . ILE A 1 939 ? -46.219 14.688 13.242 1 78.88 939 ILE A CA 1
ATOM 7490 C C . ILE A 1 939 ? -46 16.172 12.977 1 78.88 939 ILE A C 1
ATOM 7492 O O . ILE A 1 939 ? -45.906 16.594 11.82 1 78.88 939 ILE A O 1
ATOM 7496 N N . SER A 1 940 ? -45.844 16.922 14.07 1 82.25 940 SER A N 1
ATOM 7497 C CA . SER A 1 940 ? -45.656 18.359 13.906 1 82.25 940 SER A CA 1
ATOM 7498 C C . SER A 1 940 ? -44.312 18.656 13.234 1 82.25 940 SER A C 1
ATOM 7500 O O . SER A 1 940 ? -44.188 19.625 12.469 1 82.25 940 SER A O 1
ATOM 7502 N N . TYR A 1 941 ? -43.375 17.844 13.531 1 89.19 941 TYR A N 1
ATOM 7503 C CA . TYR A 1 941 ? -42.062 18.047 12.906 1 89.19 941 TYR A CA 1
ATOM 7504 C C . TYR A 1 941 ? -42.125 17.719 11.414 1 89.19 941 TYR A C 1
ATOM 7506 O O . TYR A 1 941 ? -41.531 18.422 10.594 1 89.19 941 TYR A O 1
ATOM 7514 N N . ARG A 1 942 ? -42.781 16.641 11.016 1 86.75 942 ARG A N 1
ATOM 7515 C CA . ARG A 1 942 ? -42.906 16.266 9.617 1 86.75 942 ARG A CA 1
ATOM 7516 C C . ARG A 1 942 ? -43.656 17.328 8.836 1 86.75 942 ARG A C 1
ATOM 7518 O O . ARG A 1 942 ? -43.281 17.688 7.723 1 86.75 942 ARG A O 1
ATOM 7525 N N . LYS A 1 943 ? -44.719 17.781 9.539 1 83.12 943 LYS A N 1
ATOM 7526 C CA . LYS A 1 943 ? -45.5 18.859 8.914 1 83.12 943 LYS A CA 1
ATOM 7527 C C . LYS A 1 943 ? -44.656 20.125 8.766 1 83.12 943 LYS A C 1
ATOM 7529 O O . LYS A 1 943 ? -44.781 20.844 7.777 1 83.12 943 LYS A O 1
ATOM 7534 N N . TYR A 1 944 ? -43.875 20.312 9.82 1 88 944 TYR A N 1
ATOM 7535 C CA . TYR A 1 944 ? -43 21.484 9.836 1 88 944 TYR A CA 1
ATOM 7536 C C . TYR A 1 944 ? -42.062 21.469 8.633 1 88 944 TYR A C 1
ATOM 7538 O O . TYR A 1 944 ? -41.812 22.531 8.047 1 88 944 TYR A O 1
ATOM 7546 N N . PHE A 1 945 ? -41.625 20.391 8.117 1 92.94 945 PHE A N 1
ATOM 7547 C CA . PHE A 1 945 ? -40.625 20.266 7.055 1 92.94 945 PHE A CA 1
ATOM 7548 C C . PHE A 1 945 ? -41.312 20.156 5.695 1 92.94 945 PHE A C 1
ATOM 7550 O O . PHE A 1 945 ? -40.656 20.297 4.656 1 92.94 945 PHE A O 1
ATOM 7557 N N . GLN A 1 946 ? -42.625 19.844 5.656 1 89.62 946 GLN A N 1
ATOM 7558 C CA . GLN A 1 946 ? -43.344 19.625 4.406 1 89.62 946 GLN A CA 1
ATOM 7559 C C . GLN A 1 946 ? -43.219 20.828 3.477 1 89.62 946 GLN A C 1
ATOM 7561 O O . GLN A 1 946 ? -43.5 21.969 3.867 1 89.62 946 GLN A O 1
ATOM 7566 N N . GLY A 1 947 ? -42.656 20.547 2.367 1 90.88 947 GLY A N 1
ATOM 7567 C CA . GLY A 1 947 ? -42.5 21.578 1.353 1 90.88 947 GLY A CA 1
ATOM 7568 C C . GLY A 1 947 ? -41.219 22.391 1.514 1 90.88 947 GLY A C 1
ATOM 7569 O O . GLY A 1 947 ? -40.844 23.141 0.618 1 90.88 947 GLY A O 1
ATOM 7570 N N . TYR A 1 948 ? -40.5 22.125 2.6 1 93.12 948 TYR A N 1
ATOM 7571 C CA . TYR A 1 948 ? -39.375 23.016 2.9 1 93.12 948 TYR A CA 1
ATOM 7572 C C . TYR A 1 948 ? -38.031 22.266 2.838 1 93.12 948 TYR A C 1
ATOM 7574 O O . TYR A 1 948 ? -36.969 22.875 2.895 1 93.12 948 TYR A O 1
ATOM 7582 N N . VAL A 1 949 ? -38.094 20.984 2.686 1 95.81 949 VAL A N 1
ATOM 7583 C CA . VAL A 1 949 ? -36.844 20.219 2.668 1 95.81 949 VAL A CA 1
ATOM 7584 C C . VAL A 1 949 ? -36.812 19.281 1.455 1 95.81 949 VAL A C 1
ATOM 7586 O O . VAL A 1 949 ? -37.875 18.875 0.961 1 95.81 949 VAL A O 1
ATOM 7589 N N . ASP A 1 950 ? -35.656 19.047 0.947 1 95.38 950 ASP A N 1
ATOM 7590 C CA . ASP A 1 950 ? -35.406 18.016 -0.064 1 95.38 950 ASP A CA 1
ATOM 7591 C C . ASP A 1 950 ? -35.219 16.656 0.58 1 95.38 950 ASP A C 1
ATOM 7593 O O . ASP A 1 950 ? -35.5 15.625 -0.041 1 95.38 950 ASP A O 1
ATOM 7597 N N . CYS A 1 951 ? -34.719 16.703 1.775 1 96.81 951 CYS A N 1
ATOM 7598 C CA . CYS A 1 951 ? -34.406 15.477 2.496 1 96.81 951 CYS A CA 1
ATOM 7599 C C . CYS A 1 951 ? -34.594 15.656 3.998 1 96.81 951 CYS A C 1
ATOM 7601 O O . CYS A 1 951 ? -34.219 16.688 4.555 1 96.81 951 CYS A O 1
ATOM 7603 N N . MET A 1 952 ? -35.25 14.836 4.574 1 95.88 952 MET A N 1
ATOM 7604 C CA . MET A 1 952 ? -35.344 14.75 6.027 1 95.88 952 MET A CA 1
ATOM 7605 C C . MET A 1 952 ? -34.438 13.617 6.551 1 95.88 952 MET A C 1
ATOM 7607 O O . MET A 1 952 ? -34.625 12.461 6.176 1 95.88 952 MET A O 1
ATOM 7611 N N . MET A 1 953 ? -33.5 13.953 7.363 1 97.88 953 MET A N 1
ATOM 7612 C CA . MET A 1 953 ? -32.562 12.977 7.871 1 97.88 953 MET A CA 1
ATOM 7613 C C . MET A 1 953 ? -32.875 12.602 9.312 1 97.88 953 MET A C 1
ATOM 7615 O O . MET A 1 953 ? -33.156 13.469 10.141 1 97.88 953 MET A O 1
ATOM 7619 N N . VAL A 1 954 ? -32.875 11.32 9.586 1 96.69 954 VAL A N 1
ATOM 7620 C CA . VAL A 1 954 ? -33.188 10.844 10.93 1 96.69 954 VAL A CA 1
ATOM 7621 C C . VAL A 1 954 ? -32.062 9.992 11.469 1 96.69 954 VAL A C 1
ATOM 7623 O O . VAL A 1 954 ? -31.734 8.945 10.898 1 96.69 954 VAL A O 1
ATOM 7626 N N . LEU A 1 955 ? -31.438 10.43 12.523 1 97.69 955 LEU A N 1
ATOM 7627 C CA . LEU A 1 955 ? -30.422 9.648 13.219 1 97.69 955 LEU A CA 1
ATOM 7628 C C . LEU A 1 955 ? -31.047 8.805 14.328 1 97.69 955 LEU A C 1
ATOM 7630 O O . LEU A 1 955 ? -31.672 9.344 15.25 1 97.69 955 LEU A O 1
ATOM 7634 N N . SER A 1 956 ? -30.812 7.453 14.25 1 95.25 956 SER A N 1
ATOM 7635 C CA . SER A 1 956 ? -31.656 6.656 15.133 1 95.25 956 SER A CA 1
ATOM 7636 C C . SER A 1 956 ? -30.844 5.574 15.844 1 95.25 956 SER A C 1
ATOM 7638 O O . SER A 1 956 ? -29.812 5.137 15.344 1 95.25 956 SER A O 1
ATOM 7640 N N . TRP A 1 957 ? -31.188 5.301 17 1 94.12 957 TRP A N 1
ATOM 7641 C CA . TRP A 1 957 ? -30.938 4.074 17.75 1 94.12 957 TRP A CA 1
ATOM 7642 C C . TRP A 1 957 ? -32.25 3.465 18.25 1 94.12 957 TRP A C 1
ATOM 7644 O O . TRP A 1 957 ? -32.656 3.727 19.375 1 94.12 957 TRP A O 1
ATOM 7654 N N . ASN A 1 958 ? -32.812 2.691 17.328 1 87.81 958 ASN A N 1
ATOM 7655 C CA . ASN A 1 958 ? -34.188 2.238 17.562 1 87.81 958 ASN A CA 1
ATOM 7656 C C . ASN A 1 958 ? -34.344 0.742 17.297 1 87.81 958 ASN A C 1
ATOM 7658 O O . ASN A 1 958 ? -33.969 0.256 16.219 1 87.81 958 ASN A O 1
ATOM 7662 N N . GLN A 1 959 ? -34.938 0.099 18.219 1 82.62 959 GLN A N 1
ATOM 7663 C CA . GLN A 1 959 ? -35.156 -1.339 18.094 1 82.62 959 GLN A CA 1
ATOM 7664 C C . GLN A 1 959 ? -36.469 -1.641 17.422 1 82.62 959 GLN A C 1
ATOM 7666 O O . GLN A 1 959 ? -36.688 -2.734 16.891 1 82.62 959 GLN A O 1
ATOM 7671 N N . ASP A 1 960 ? -37.406 -0.673 17.453 1 78.81 960 ASP A N 1
ATOM 7672 C CA . ASP A 1 960 ? -38.719 -0.854 16.859 1 78.81 960 ASP A CA 1
ATOM 7673 C C . ASP A 1 960 ? -38.688 -0.59 15.359 1 78.81 960 ASP A C 1
ATOM 7675 O O . ASP A 1 960 ? -39.188 0.44 14.891 1 78.81 960 ASP A O 1
ATOM 7679 N N . LEU A 1 961 ? -38.375 -1.508 14.617 1 86.5 961 LEU A N 1
ATOM 7680 C CA . LEU A 1 961 ? -38.156 -1.347 13.188 1 86.5 961 LEU A CA 1
ATOM 7681 C C . LEU A 1 961 ? -39.469 -1.222 12.438 1 86.5 961 LEU A C 1
ATOM 7683 O O . LEU A 1 961 ? -39.562 -0.481 11.453 1 86.5 961 LEU A O 1
ATOM 7687 N N . GLU A 1 962 ? -40.438 -1.847 12.859 1 75 962 GLU A N 1
ATOM 7688 C CA . GLU A 1 962 ? -41.719 -1.859 12.164 1 75 962 GLU A CA 1
ATOM 7689 C C . GLU A 1 962 ? -42.375 -0.486 12.203 1 75 962 GLU A C 1
ATOM 7691 O O . GLU A 1 962 ? -42.812 0.03 11.172 1 75 962 GLU A O 1
ATOM 7696 N N . THR A 1 963 ? -42.469 -0.02 13.43 1 73.12 963 THR A N 1
ATOM 7697 C CA . THR A 1 963 ? -43.094 1.296 13.578 1 73.12 963 THR A CA 1
ATOM 7698 C C . THR A 1 963 ? -42.312 2.342 12.766 1 73.12 963 THR A C 1
ATOM 7700 O O . THR A 1 963 ? -42.938 3.158 12.07 1 73.12 963 THR A O 1
ATOM 7703 N N . PHE A 1 964 ? -41.094 2.316 12.828 1 87.62 964 PHE A N 1
ATOM 7704 C CA . PHE A 1 964 ? -40.312 3.328 12.148 1 87.62 964 PHE A CA 1
ATOM 7705 C C . PHE A 1 964 ? -40.344 3.125 10.641 1 87.62 964 PHE A C 1
ATOM 7707 O O . PHE A 1 964 ? -40.25 4.09 9.875 1 87.62 964 PHE A O 1
ATOM 7714 N N . SER A 1 965 ? -40.406 1.876 10.203 1 86.12 965 SER A N 1
ATOM 7715 C CA . SER A 1 965 ? -40.625 1.635 8.781 1 86.12 965 SER A CA 1
ATOM 7716 C C . SER A 1 965 ? -41.875 2.316 8.273 1 86.12 965 SER A C 1
ATOM 7718 O O . SER A 1 965 ? -41.875 2.975 7.23 1 86.12 965 SER A O 1
ATOM 7720 N N . ALA A 1 966 ? -42.875 2.135 9.062 1 77 966 ALA A N 1
ATOM 7721 C CA . ALA A 1 966 ? -44.156 2.762 8.695 1 77 966 ALA A CA 1
ATOM 7722 C C . ALA A 1 966 ? -44.031 4.285 8.711 1 77 966 ALA A C 1
ATOM 7724 O O . ALA A 1 966 ? -44.594 4.965 7.848 1 77 966 ALA A O 1
ATOM 7725 N N . LEU A 1 967 ? -43.344 4.754 9.656 1 82.94 967 LEU A N 1
ATOM 7726 C CA . LEU A 1 967 ? -43.188 6.195 9.789 1 82.94 967 LEU A CA 1
ATOM 7727 C C . LEU A 1 967 ? -42.406 6.762 8.609 1 82.94 967 LEU A C 1
ATOM 7729 O O . LEU A 1 967 ? -42.719 7.836 8.102 1 82.94 967 LEU A O 1
ATOM 7733 N N . VAL A 1 968 ? -41.344 6.059 8.219 1 91.62 968 VAL A N 1
ATOM 7734 C CA . VAL A 1 968 ? -40.531 6.512 7.117 1 91.62 968 VAL A CA 1
ATOM 7735 C C . VAL A 1 968 ? -41.312 6.504 5.82 1 91.62 968 VAL A C 1
ATOM 7737 O O . VAL A 1 968 ? -41.219 7.441 5.023 1 91.62 968 VAL A O 1
ATOM 7740 N N . GLU A 1 969 ? -42.062 5.477 5.625 1 86.19 969 GLU A N 1
ATOM 7741 C CA . GLU A 1 969 ? -42.906 5.371 4.426 1 86.19 969 GLU A CA 1
ATOM 7742 C C . GLU A 1 969 ? -43.938 6.484 4.383 1 86.19 969 GLU A C 1
ATOM 7744 O O . GLU A 1 969 ? -44.125 7.117 3.342 1 86.19 969 GLU A O 1
ATOM 7749 N N . SER A 1 970 ? -44.5 6.684 5.52 1 80.44 970 SER A N 1
ATOM 7750 C CA . SER A 1 970 ? -45.5 7.738 5.609 1 80.44 970 SER A CA 1
ATOM 7751 C C . SER A 1 970 ? -44.875 9.117 5.434 1 80.44 970 SER A C 1
ATOM 7753 O O . SER A 1 970 ? -45.438 9.969 4.73 1 80.44 970 SER A O 1
ATOM 7755 N N . ALA A 1 971 ? -43.812 9.273 6.062 1 88.75 971 ALA A N 1
ATOM 7756 C CA . ALA A 1 971 ? -43.125 10.57 6.008 1 88.75 971 ALA A CA 1
ATOM 7757 C C . ALA A 1 971 ? -42.75 10.922 4.578 1 88.75 971 ALA A C 1
ATOM 7759 O O . ALA A 1 971 ? -42.781 12.094 4.18 1 88.75 971 ALA A O 1
ATOM 7760 N N . SER A 1 972 ? -42.312 9.93 3.814 1 92.5 972 SER A N 1
ATOM 7761 C CA . SER A 1 972 ? -41.906 10.18 2.434 1 92.5 972 SER A CA 1
ATOM 7762 C C . SER A 1 972 ? -43.062 10.727 1.608 1 92.5 972 SER A C 1
ATOM 7764 O O . SER A 1 972 ? -42.844 11.523 0.69 1 92.5 972 SER A O 1
ATOM 7766 N N . LEU A 1 973 ? -44.219 10.359 1.983 1 84.75 973 LEU A N 1
ATOM 7767 C CA . LEU A 1 973 ? -45.406 10.797 1.259 1 84.75 973 LEU A CA 1
ATOM 7768 C C . LEU A 1 973 ? -45.938 12.102 1.83 1 84.75 973 LEU A C 1
ATOM 7770 O O . LEU A 1 973 ? -46.281 13.016 1.078 1 84.75 973 LEU A O 1
ATOM 7774 N N . ASP A 1 974 ? -45.969 12.188 3.182 1 83.5 974 ASP A N 1
ATOM 7775 C CA . ASP A 1 974 ? -46.531 13.359 3.859 1 83.5 974 ASP A CA 1
ATOM 7776 C C . ASP A 1 974 ? -45.656 14.586 3.615 1 83.5 974 ASP A C 1
ATOM 7778 O O . ASP A 1 974 ? -46.156 15.672 3.316 1 83.5 974 ASP A O 1
ATOM 7782 N N . VAL A 1 975 ? -44.375 14.344 3.811 1 90.12 975 VAL A N 1
ATOM 7783 C CA . VAL A 1 975 ? -43.438 15.453 3.629 1 90.12 975 VAL A CA 1
ATOM 7784 C C . VAL A 1 975 ? -43.125 15.617 2.146 1 90.12 975 VAL A C 1
ATOM 7786 O O . VAL A 1 975 ? -42.781 16.719 1.696 1 90.12 975 VAL A O 1
ATOM 7789 N N . HIS A 1 976 ? -43.312 14.516 1.348 1 91.69 976 HIS A N 1
ATOM 7790 C CA . HIS A 1 976 ? -43 14.422 -0.069 1 91.69 976 HIS A CA 1
ATOM 7791 C C . HIS A 1 976 ? -41.531 14.82 -0.323 1 91.69 976 HIS A C 1
ATOM 7793 O O . HIS A 1 976 ? -41.281 15.719 -1.12 1 91.69 976 HIS A O 1
ATOM 7799 N N . ALA A 1 977 ? -40.594 14.258 0.316 1 94.44 977 ALA A N 1
ATOM 7800 C CA . ALA A 1 977 ? -39.156 14.469 0.272 1 94.44 977 ALA A CA 1
ATOM 7801 C C . ALA A 1 977 ? -38.375 13.156 0.442 1 94.44 977 ALA A C 1
ATOM 7803 O O . ALA A 1 977 ? -39 12.117 0.719 1 94.44 977 ALA A O 1
ATOM 7804 N N . H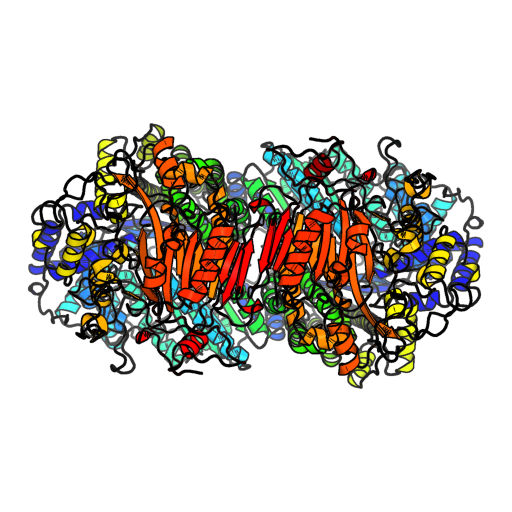IS A 1 978 ? -37.156 13.18 0.167 1 95.31 978 HIS A N 1
ATOM 7805 C CA . HIS A 1 978 ? -36.344 12.039 0.525 1 95.31 978 HIS A CA 1
ATOM 7806 C C . HIS A 1 978 ? -36.219 11.883 2.039 1 95.31 978 HIS A C 1
ATOM 7808 O O . HIS A 1 978 ? -36.094 12.875 2.76 1 95.31 978 HIS A O 1
ATOM 7814 N N . ILE A 1 979 ? -36.406 10.734 2.518 1 95.56 979 ILE A N 1
ATOM 7815 C CA . ILE A 1 979 ? -36.25 10.461 3.941 1 95.56 979 ILE A CA 1
ATOM 7816 C C . ILE A 1 979 ? -35.062 9.531 4.152 1 95.56 979 ILE A C 1
ATOM 7818 O O . ILE A 1 979 ? -35.031 8.398 3.658 1 95.56 979 ILE A O 1
ATOM 7822 N N . ALA A 1 980 ? -34.031 10.016 4.766 1 96.62 980 ALA A N 1
ATOM 7823 C CA . ALA A 1 980 ? -32.844 9.211 5.059 1 96.62 980 ALA A CA 1
ATOM 7824 C C . ALA A 1 980 ? -32.781 8.844 6.539 1 96.62 980 ALA A C 1
ATOM 7826 O O . ALA A 1 980 ? -32.656 9.719 7.398 1 96.62 980 ALA A O 1
ATOM 7827 N N . LEU A 1 981 ? -32.938 7.637 6.824 1 96.31 981 LEU A N 1
ATOM 7828 C CA . LEU A 1 981 ? -32.875 7.133 8.188 1 96.31 981 LEU A CA 1
ATOM 7829 C C . LEU A 1 981 ? -31.625 6.27 8.391 1 96.31 981 LEU A C 1
ATOM 7831 O O . LEU A 1 981 ? -31.391 5.328 7.633 1 96.31 981 LEU A O 1
ATOM 7835 N N . VAL A 1 982 ? -30.781 6.652 9.289 1 96.69 982 VAL A N 1
ATOM 7836 C CA . VAL A 1 982 ? -29.641 5.84 9.664 1 96.69 982 VAL A CA 1
ATOM 7837 C C . VAL A 1 982 ? -29.812 5.316 11.094 1 96.69 982 VAL A C 1
ATOM 7839 O O . VAL A 1 982 ? -30.016 6.098 12.023 1 96.69 982 VAL A O 1
ATOM 7842 N N . ASN A 1 983 ? -29.766 4.035 11.195 1 94.31 983 ASN A N 1
ATOM 7843 C CA . ASN A 1 983 ? -30 3.389 12.484 1 94.31 983 ASN A CA 1
ATOM 7844 C C . ASN A 1 983 ? -28.781 2.609 12.953 1 94.31 983 ASN A C 1
ATOM 7846 O O . ASN A 1 983 ? -27.891 2.301 12.156 1 94.31 983 ASN A O 1
ATOM 7850 N N . ASN A 1 984 ? -28.688 2.424 14.297 1 94.5 984 ASN A N 1
ATOM 7851 C CA . ASN A 1 984 ? -27.641 1.572 14.852 1 94.5 984 ASN A CA 1
ATOM 7852 C C . ASN A 1 984 ? -27.641 0.192 14.195 1 94.5 984 ASN A C 1
ATOM 7854 O O . ASN A 1 984 ? -28.688 -0.446 14.078 1 94.5 984 ASN A O 1
ATOM 7858 N N . ARG A 1 985 ? -26.5 -0.263 13.773 1 91.12 985 ARG A N 1
ATOM 7859 C CA . ARG A 1 985 ? -26.391 -1.539 13.078 1 91.12 985 ARG A CA 1
ATOM 7860 C C . ARG A 1 985 ? -26.953 -2.678 13.922 1 91.12 985 ARG A C 1
ATOM 7862 O O . ARG A 1 985 ? -27.359 -3.715 13.383 1 91.12 985 ARG A O 1
ATOM 7869 N N . LYS A 1 986 ? -26.875 -2.531 15.25 1 87.81 986 LYS A N 1
ATOM 7870 C CA . LYS A 1 986 ? -27.422 -3.547 16.156 1 87.81 986 LYS A CA 1
ATOM 7871 C C . LYS A 1 986 ? -28.812 -3.994 15.703 1 87.81 986 LYS A C 1
ATOM 7873 O O . LYS A 1 986 ? -29.141 -5.176 15.789 1 87.81 986 LYS A O 1
ATOM 7878 N N . TYR A 1 987 ? -29.641 -2.98 15.219 1 86.19 987 TYR A N 1
ATOM 7879 C CA . TYR A 1 987 ? -31 -3.279 14.797 1 86.19 987 TYR A CA 1
ATOM 7880 C C . TYR A 1 987 ? -31.141 -3.123 13.281 1 86.19 987 TYR A C 1
ATOM 7882 O O . TYR A 1 987 ? -31.953 -3.801 12.656 1 86.19 987 TYR A O 1
ATOM 7890 N N . GLY A 1 988 ? -30.328 -2.166 12.742 1 88.94 988 GLY A N 1
ATOM 7891 C CA . GLY A 1 988 ? -30.297 -1.984 11.305 1 88.94 988 GLY A CA 1
ATOM 7892 C C . GLY A 1 988 ? -31.516 -1.267 10.758 1 88.94 988 GLY A C 1
ATOM 7893 O O . GLY A 1 988 ? -32 -0.32 11.375 1 88.94 988 GLY A O 1
ATOM 7894 N N . ASP A 1 989 ? -31.812 -1.541 9.461 1 87.5 989 ASP A N 1
ATOM 7895 C CA . ASP A 1 989 ? -32.906 -0.999 8.68 1 87.5 989 ASP A CA 1
ATOM 7896 C C . ASP A 1 989 ? -32.656 0.465 8.32 1 87.5 989 ASP A C 1
ATOM 7898 O O . ASP A 1 989 ? -33.594 1.282 8.359 1 87.5 989 ASP A O 1
ATOM 7902 N N . SER A 1 990 ? -31.469 0.859 8.203 1 92.81 990 SER A N 1
ATOM 7903 C CA . SER A 1 990 ? -31.172 2.17 7.629 1 92.81 990 SER A CA 1
ATOM 7904 C C . SER A 1 990 ? -31.672 2.273 6.195 1 92.81 990 SER A C 1
ATOM 7906 O O . SER A 1 990 ? -31.609 1.307 5.434 1 92.81 990 SER A O 1
ATOM 7908 N N . ARG A 1 991 ? -32.25 3.359 5.812 1 92.56 991 ARG A N 1
ATOM 7909 C CA . ARG A 1 991 ? -32.844 3.393 4.477 1 92.56 991 ARG A CA 1
ATOM 7910 C C . ARG A 1 991 ? -33 4.828 3.982 1 92.56 991 ARG A C 1
ATOM 7912 O O . ARG A 1 991 ? -32.969 5.77 4.777 1 92.56 991 ARG A O 1
ATOM 7919 N N . VAL A 1 992 ? -33.031 4.969 2.797 1 93.62 992 VAL A N 1
ATOM 7920 C CA . VAL A 1 992 ? -33.406 6.203 2.115 1 93.62 992 VAL A CA 1
ATOM 7921 C C . VAL A 1 992 ? -34.625 5.961 1.246 1 93.62 992 VAL A C 1
ATOM 7923 O O . VAL A 1 992 ? -34.594 5.152 0.316 1 93.62 992 VAL A O 1
ATOM 7926 N N . ARG A 1 993 ? -35.688 6.594 1.577 1 93.31 993 ARG A N 1
ATOM 7927 C CA . ARG A 1 993 ? -36.969 6.41 0.888 1 93.31 993 ARG A CA 1
ATOM 7928 C C . ARG A 1 993 ? -37.375 7.668 0.125 1 93.31 993 ARG A C 1
ATOM 7930 O O . ARG A 1 993 ? -37.156 8.781 0.605 1 93.31 993 ARG A O 1
ATOM 7937 N N . VAL A 1 994 ? -37.875 7.445 -1.075 1 91.5 994 VAL A N 1
ATOM 7938 C CA . VAL A 1 994 ? -38.312 8.555 -1.913 1 91.5 994 VAL A CA 1
ATOM 7939 C C . VAL A 1 994 ? -39.812 8.391 -2.252 1 91.5 994 VAL A C 1
ATOM 7941 O O . VAL A 1 994 ? -40.312 7.273 -2.268 1 91.5 994 VAL A O 1
ATOM 7944 N N . PRO A 1 995 ? -40.5 9.43 -2.414 1 90.06 995 PRO A N 1
ATOM 7945 C CA . PRO A 1 995 ? -41.906 9.336 -2.771 1 90.06 995 PRO A CA 1
ATOM 7946 C C . PRO A 1 995 ? -42.125 8.969 -4.238 1 90.06 995 PRO A C 1
ATOM 7948 O O . PRO A 1 995 ? -42.938 9.602 -4.926 1 90.06 995 PRO A O 1
ATOM 7951 N N . ALA A 1 996 ? -41.531 7.973 -4.641 1 89.12 996 ALA A N 1
ATOM 7952 C CA . ALA A 1 996 ? -41.625 7.516 -6.027 1 89.12 996 ALA A CA 1
ATOM 7953 C C . ALA A 1 996 ? -42.938 6.793 -6.289 1 89.12 996 ALA A C 1
ATOM 7955 O O . ALA A 1 996 ? -43.5 6.172 -5.387 1 89.12 996 ALA A O 1
ATOM 7956 N N . LYS A 1 997 ? -43.344 6.922 -7.48 1 82.62 997 LYS A N 1
ATOM 7957 C CA . LYS A 1 997 ? -44.594 6.238 -7.883 1 82.62 997 LYS A CA 1
ATOM 7958 C C . LYS A 1 997 ? -44.344 4.742 -8.062 1 82.62 997 LYS A C 1
ATOM 7960 O O . LYS A 1 997 ? -45.125 3.924 -7.578 1 82.62 997 LYS A O 1
ATOM 7965 N N . VAL A 1 998 ? -43.25 4.488 -8.68 1 78.19 998 VAL A N 1
ATOM 7966 C CA . VAL A 1 998 ? -42.906 3.094 -8.938 1 78.19 998 VAL A CA 1
ATOM 7967 C C . VAL A 1 998 ? -42.375 2.445 -7.656 1 78.19 998 VAL A C 1
ATOM 7969 O O . VAL A 1 998 ? -41.5 3.002 -6.988 1 78.19 998 VAL A O 1
ATOM 7972 N N . HIS A 1 999 ? -42.875 1.412 -7.309 1 71.75 999 HIS A N 1
ATOM 7973 C CA . HIS A 1 999 ? -42.656 0.756 -6.027 1 71.75 999 HIS A CA 1
ATOM 7974 C C . HIS A 1 999 ? -41.156 0.458 -5.812 1 71.75 999 HIS A C 1
ATOM 7976 O O . HIS A 1 999 ? -40.625 0.683 -4.727 1 71.75 999 HIS A O 1
ATOM 7982 N N . HIS A 1 1000 ? -40.531 0.026 -6.777 1 68.75 1000 HIS A N 1
ATOM 7983 C CA . HIS A 1 1000 ? -39.156 -0.414 -6.586 1 68.75 1000 HIS A CA 1
ATOM 7984 C C . HIS A 1 1000 ? -38.188 0.776 -6.488 1 68.75 1000 HIS A C 1
ATOM 7986 O O . HIS A 1 1000 ? -37.062 0.624 -6.078 1 68.75 1000 HIS A O 1
ATOM 7992 N N . GLU A 1 1001 ? -38.75 1.87 -6.793 1 77.62 1001 GLU A N 1
ATOM 7993 C CA . GLU A 1 1001 ? -37.906 3.064 -6.738 1 77.62 1001 GLU A CA 1
ATOM 7994 C C . GLU A 1 1001 ? -38.094 3.811 -5.422 1 77.62 1001 GLU A C 1
ATOM 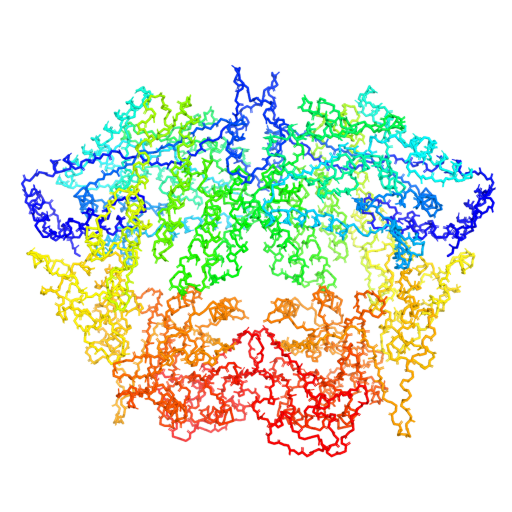7996 O O . GLU A 1 1001 ? -37.406 4.809 -5.164 1 77.62 1001 GLU A O 1
ATOM 8001 N N . ARG A 1 1002 ? -38.906 3.285 -4.598 1 81.5 1002 ARG A N 1
ATOM 8002 C CA . ARG A 1 1002 ? -39.25 4 -3.373 1 81.5 1002 ARG A CA 1
ATOM 8003 C C . ARG A 1 1002 ? -38.094 3.924 -2.363 1 81.5 1002 ARG A C 1
ATOM 8005 O O . ARG A 1 1002 ? -37.844 4.891 -1.645 1 81.5 1002 ARG A O 1
ATOM 8012 N N . ASP A 1 1003 ? -37.469 2.82 -2.227 1 83.88 1003 ASP A N 1
ATOM 8013 C CA . ASP A 1 1003 ? -36.312 2.682 -1.349 1 83.88 1003 ASP A CA 1
ATOM 8014 C C . ASP A 1 1003 ? -35 2.709 -2.148 1 83.88 1003 ASP A C 1
ATOM 8016 O O . ASP A 1 1003 ? -34.625 1.702 -2.742 1 83.88 1003 ASP A O 1
ATOM 8020 N N . LEU A 1 1004 ? -34.375 3.826 -2.049 1 85.62 1004 LEU A N 1
ATOM 8021 C CA . LEU A 1 1004 ? -33.094 3.965 -2.734 1 85.62 1004 LEU A CA 1
ATOM 8022 C C . LEU A 1 1004 ? -32.031 3.09 -2.08 1 85.62 1004 LEU A C 1
ATOM 8024 O O . LEU A 1 1004 ? -31.047 2.73 -2.717 1 85.62 1004 LEU A O 1
ATOM 8028 N N . CYS A 1 1005 ? -32.312 2.955 -0.737 1 88.31 1005 CYS A N 1
ATOM 8029 C CA . CYS A 1 1005 ? -31.406 2.094 0.013 1 88.31 1005 CYS A CA 1
ATOM 8030 C C . CYS A 1 1005 ? -32.062 1.566 1.276 1 88.31 1005 CYS A C 1
ATOM 8032 O O . CYS A 1 1005 ? -32.875 2.275 1.91 1 88.31 1005 CYS A O 1
ATOM 8034 N N . ARG A 1 1006 ? -31.812 0.349 1.583 1 86.25 1006 ARG A N 1
ATOM 8035 C CA . ARG A 1 1006 ? -32.25 -0.246 2.844 1 86.25 1006 ARG A CA 1
ATOM 8036 C C . ARG A 1 1006 ? -31.219 -1.248 3.355 1 86.25 1006 ARG A C 1
ATOM 8038 O O . ARG A 1 1006 ? -30.906 -2.223 2.672 1 86.25 1006 ARG A O 1
ATOM 8045 N N . LEU A 1 1007 ? -30.703 -0.956 4.512 1 85.94 1007 LEU A N 1
ATOM 8046 C CA . LEU A 1 1007 ? -29.609 -1.745 5.059 1 85.94 1007 LEU A CA 1
ATOM 8047 C C . LEU A 1 1007 ? -30 -2.361 6.398 1 85.94 1007 LEU A C 1
ATOM 8049 O O . LEU A 1 1007 ? -30.406 -1.648 7.32 1 85.94 1007 LEU A O 1
ATOM 8053 N N . ARG A 1 1008 ? -29.906 -3.582 6.465 1 84.19 1008 ARG A N 1
ATOM 8054 C CA . ARG A 1 1008 ? -30.156 -4.27 7.727 1 84.19 1008 ARG A CA 1
ATOM 8055 C C . ARG A 1 1008 ? -29.141 -5.387 7.957 1 84.19 1008 ARG A C 1
ATOM 8057 O O . ARG A 1 1008 ? -28.859 -6.164 7.043 1 84.19 1008 ARG A O 1
ATOM 8064 N N . GLY A 1 1009 ? -28.641 -5.344 9.18 1 77.44 1009 GLY A N 1
ATOM 8065 C CA . GLY A 1 1009 ? -27.812 -6.465 9.594 1 77.44 1009 GLY A CA 1
ATOM 8066 C C . GLY A 1 1009 ? -26.375 -6.344 9.141 1 77.44 1009 GLY A C 1
ATOM 8067 O O . GLY A 1 1009 ? -25.906 -5.246 8.836 1 77.44 1009 GLY A O 1
ATOM 8068 N N . GLY A 1 1010 ? -25.594 -7.492 9.312 1 79.88 1010 GLY A N 1
ATOM 8069 C CA . GLY A 1 1010 ? -24.172 -7.562 8.984 1 79.88 1010 GLY A CA 1
ATOM 8070 C C . GLY A 1 1010 ? -23.266 -7.48 10.195 1 79.88 1010 GLY A C 1
ATOM 8071 O O . GLY A 1 1010 ? -23.672 -6.961 11.242 1 79.88 1010 GLY A O 1
ATOM 8072 N N . LYS A 1 1011 ? -22.094 -8.039 9.992 1 83.31 1011 LYS A N 1
ATOM 8073 C CA . LYS A 1 1011 ? -21.125 -8.031 11.086 1 83.31 1011 LYS A CA 1
ATOM 8074 C C . LYS A 1 1011 ? -20.016 -7.023 10.828 1 83.31 1011 LYS A C 1
ATOM 8076 O O . LYS A 1 1011 ? -19.328 -6.598 11.758 1 83.31 1011 LYS A O 1
ATOM 8081 N N . ASN A 1 1012 ? -19.922 -6.637 9.609 1 85.25 1012 ASN A N 1
ATOM 8082 C CA . ASN A 1 1012 ? -18.859 -5.695 9.273 1 85.25 1012 ASN A CA 1
ATOM 8083 C C . ASN A 1 1012 ? -19.391 -4.273 9.141 1 85.25 1012 ASN A C 1
ATOM 8085 O O . ASN A 1 1012 ? -20.562 -4.07 8.789 1 85.25 1012 ASN A O 1
ATOM 8089 N N . GLU A 1 1013 ? -18.531 -3.299 9.43 1 88.19 1013 GLU A N 1
ATOM 8090 C CA . GLU A 1 1013 ? -18.844 -1.913 9.102 1 88.19 1013 GLU A CA 1
ATOM 8091 C C . GLU A 1 1013 ? -18.828 -1.68 7.594 1 88.19 1013 GLU A C 1
ATOM 8093 O O . GLU A 1 1013 ? -17.922 -2.152 6.898 1 88.19 1013 GLU A O 1
ATOM 8098 N N . HIS A 1 1014 ? -19.828 -1.139 7.16 1 85.62 1014 HIS A N 1
ATOM 8099 C CA . HIS A 1 1014 ? -19.828 -0.833 5.734 1 85.62 1014 HIS A CA 1
ATOM 8100 C C . HIS A 1 1014 ? -20.609 0.437 5.441 1 85.62 1014 HIS A C 1
ATOM 8102 O O . HIS A 1 1014 ? -21.281 0.976 6.328 1 85.62 1014 HIS A O 1
ATOM 8108 N N . LEU A 1 1015 ? -20.438 0.938 4.277 1 90.12 1015 LEU A N 1
ATOM 8109 C CA . LEU A 1 1015 ? -21 2.199 3.812 1 90.12 1015 LEU A CA 1
ATOM 8110 C C . LEU A 1 1015 ? -21.656 2.027 2.449 1 90.12 1015 LEU A C 1
ATOM 8112 O O . LEU A 1 1015 ? -21.141 1.325 1.582 1 90.12 1015 LEU A O 1
ATOM 8116 N N . VAL A 1 1016 ? -22.891 2.545 2.344 1 91.69 1016 VAL A N 1
ATOM 8117 C CA . VAL A 1 1016 ? -23.547 2.574 1.045 1 91.69 1016 VAL A CA 1
ATOM 8118 C C . VAL A 1 1016 ? -23.766 4.02 0.611 1 91.69 1016 VAL A C 1
ATOM 8120 O O . VAL A 1 1016 ? -24.25 4.844 1.397 1 91.69 1016 VAL A O 1
ATOM 8123 N N . VAL A 1 1017 ? -23.406 4.398 -0.554 1 93.44 1017 VAL A N 1
ATOM 8124 C CA . VAL A 1 1017 ? -23.547 5.754 -1.077 1 93.44 1017 VAL A CA 1
ATOM 8125 C C . VAL A 1 1017 ? -24.812 5.848 -1.928 1 93.44 1017 VAL A C 1
ATOM 8127 O O . VAL A 1 1017 ? -25 5.062 -2.857 1 93.44 1017 VAL A O 1
ATOM 8130 N N . VAL A 1 1018 ? -25.688 6.738 -1.604 1 93.94 1018 VAL A N 1
ATOM 8131 C CA . VAL A 1 1018 ? -26.969 6.926 -2.305 1 93.94 1018 VAL A CA 1
ATOM 8132 C C . VAL A 1 1018 ? -27 8.305 -2.953 1 93.94 1018 VAL A C 1
ATOM 8134 O O . VAL A 1 1018 ? -26.641 9.305 -2.322 1 93.94 1018 VAL A O 1
ATOM 8137 N N . GLU A 1 1019 ? -27.344 8.398 -4.145 1 92.69 1019 GLU A N 1
ATOM 8138 C CA . GLU A 1 1019 ? -27.484 9.664 -4.859 1 92.69 1019 GLU A CA 1
ATOM 8139 C C . GLU A 1 1019 ? -28.922 10.164 -4.816 1 92.69 1019 GLU A C 1
ATOM 8141 O O . GLU A 1 1019 ? -29.859 9.414 -5.086 1 92.69 1019 GLU A O 1
ATOM 8146 N N . LEU A 1 1020 ? -29.156 11.398 -4.398 1 93.25 1020 LEU A N 1
ATOM 8147 C CA . LEU A 1 1020 ? -30.484 12.008 -4.336 1 93.25 1020 LEU A CA 1
ATOM 8148 C C . LEU A 1 1020 ? -30.75 12.852 -5.574 1 93.25 1020 LEU A C 1
ATOM 8150 O O . LEU A 1 1020 ? -29.938 13.711 -5.93 1 93.25 1020 LEU A O 1
ATOM 8154 N N . ASP A 1 1021 ? -31.812 12.594 -6.238 1 90.56 1021 ASP A N 1
ATOM 8155 C CA . ASP A 1 1021 ? -32.219 13.398 -7.383 1 90.56 1021 ASP A CA 1
ATOM 8156 C C . ASP A 1 1021 ? -33.094 14.578 -6.941 1 90.56 1021 ASP A C 1
ATOM 8158 O O . ASP A 1 1021 ? -34.312 14.562 -7.121 1 90.56 1021 ASP A O 1
ATOM 8162 N N . ILE A 1 1022 ? -32.469 15.633 -6.488 1 91.56 1022 ILE A N 1
ATOM 8163 C CA . ILE A 1 1022 ? -33.156 16.781 -5.898 1 91.56 1022 ILE A CA 1
ATOM 8164 C C . ILE A 1 1022 ? -33.812 17.609 -7 1 91.56 1022 ILE A C 1
ATOM 8166 O O . ILE A 1 1022 ? -34.906 18.141 -6.812 1 91.56 1022 ILE A O 1
ATOM 8170 N N . GLU A 1 1023 ? -33.219 17.656 -8.102 1 89.31 1023 GLU A N 1
ATOM 8171 C CA . GLU A 1 1023 ? -33.719 18.484 -9.195 1 89.31 1023 GLU A CA 1
ATOM 8172 C C . GLU A 1 1023 ? -35.031 17.938 -9.75 1 89.31 1023 GLU A C 1
ATOM 8174 O O . GLU A 1 1023 ? -35.969 18.703 -9.953 1 89.31 1023 GLU A O 1
ATOM 8179 N N . ASN A 1 1024 ? -35.062 16.641 -9.984 1 90.12 1024 ASN A N 1
ATOM 8180 C CA . ASN A 1 1024 ? -36.281 16.031 -10.523 1 90.12 1024 ASN A CA 1
ATOM 8181 C C . ASN A 1 1024 ? -37.438 16.078 -9.516 1 90.12 1024 ASN A C 1
ATOM 8183 O O . ASN A 1 1024 ? -38.594 16.188 -9.891 1 90.12 1024 ASN A O 1
ATOM 8187 N N . LEU A 1 1025 ? -37.094 15.969 -8.305 1 91.88 1025 LEU A N 1
ATOM 8188 C CA . LEU A 1 1025 ? -38.125 16.047 -7.273 1 91.88 1025 LEU A CA 1
ATOM 8189 C C . LEU A 1 1025 ? -38.719 17.438 -7.195 1 91.88 1025 LEU A C 1
ATOM 8191 O O . LEU A 1 1025 ? -39.938 17.594 -7.129 1 91.88 1025 LEU A O 1
ATOM 8195 N N . ARG A 1 1026 ? -37.906 18.484 -7.172 1 92.69 1026 ARG A N 1
ATOM 8196 C CA . ARG A 1 1026 ? -38.375 19.859 -7.113 1 92.69 1026 ARG A CA 1
ATOM 8197 C C . ARG A 1 1026 ? -39.188 20.219 -8.344 1 92.69 1026 ARG A C 1
ATOM 8199 O O . ARG A 1 1026 ? -40.188 20.922 -8.242 1 92.69 1026 ARG A O 1
ATOM 8206 N N . ALA A 1 1027 ? -38.719 19.719 -9.484 1 91.75 1027 ALA A N 1
ATOM 8207 C CA . ALA A 1 1027 ? -39.438 19.969 -10.719 1 91.75 1027 ALA A CA 1
ATOM 8208 C C . ALA A 1 1027 ? -40.844 19.375 -10.648 1 91.75 1027 ALA A C 1
ATOM 8210 O O . ALA A 1 1027 ? -41.812 20 -11.109 1 91.75 1027 ALA A O 1
ATOM 8211 N N . PHE A 1 1028 ? -40.969 18.234 -10.141 1 92 1028 PHE A N 1
ATOM 8212 C CA . PHE A 1 1028 ? -42.281 17.578 -9.992 1 92 1028 PHE A CA 1
ATOM 8213 C C . PHE A 1 1028 ? -43.156 18.328 -9.008 1 92 1028 PHE A C 1
ATOM 8215 O O . PHE A 1 1028 ? -44.344 18.547 -9.266 1 92 1028 PHE A O 1
ATOM 8222 N N . GLN A 1 1029 ? -42.594 18.781 -7.887 1 91.38 1029 GLN A N 1
ATOM 8223 C CA . GLN A 1 1029 ? -43.312 19.469 -6.82 1 91.38 1029 GLN A CA 1
ATOM 8224 C C . GLN A 1 1029 ? -43.781 20.844 -7.266 1 91.38 1029 GLN A C 1
ATOM 8226 O O . GLN A 1 1029 ? -44.688 21.422 -6.688 1 91.38 1029 GLN A O 1
ATOM 8231 N N . SER A 1 1030 ? -43.125 21.359 -8.188 1 90.81 1030 SER A N 1
ATOM 8232 C CA . SER A 1 1030 ? -43.406 22.734 -8.617 1 90.81 1030 SER A CA 1
ATOM 8233 C C . SER A 1 1030 ? -44.562 22.797 -9.578 1 90.81 1030 SER A C 1
ATOM 8235 O O . SER A 1 1030 ? -44.969 23.875 -10.031 1 90.81 1030 SER A O 1
ATOM 8237 N N . ARG A 1 1031 ? -45.094 21.672 -9.844 1 87.56 1031 ARG A N 1
ATOM 8238 C CA . ARG A 1 1031 ? -46.25 21.656 -10.734 1 87.56 1031 ARG A CA 1
ATOM 8239 C C . ARG A 1 1031 ? -47.438 22.406 -10.109 1 87.56 1031 ARG A C 1
ATOM 8241 O O . ARG A 1 1031 ? -47.625 22.359 -8.898 1 87.56 1031 ARG A O 1
ATOM 8248 N N . GLU A 1 1032 ? -48.25 23.016 -10.938 1 78.06 1032 GLU A N 1
ATOM 8249 C CA . GLU A 1 1032 ? -49.375 23.828 -10.469 1 78.06 1032 GLU A CA 1
ATOM 8250 C C . GLU A 1 1032 ? -50.531 22.953 -9.961 1 78.06 1032 GLU A C 1
ATOM 8252 O O . GLU A 1 1032 ? -51.219 23.312 -8.992 1 78.06 1032 GLU A O 1
ATOM 8257 N N . LYS A 1 1033 ? -50.781 21.922 -10.711 1 73.69 1033 LYS A N 1
ATOM 8258 C CA . LYS A 1 1033 ? -51.844 21 -10.32 1 73.69 1033 LYS A CA 1
ATOM 8259 C C . LYS A 1 1033 ? -51.25 19.641 -9.898 1 73.69 1033 LYS A C 1
ATOM 8261 O O . LYS A 1 1033 ? -50.219 19.234 -10.383 1 73.69 1033 LYS A O 1
ATOM 8266 N N . ARG A 1 1034 ? -51.938 19.031 -9.055 1 78.31 1034 ARG A N 1
ATOM 8267 C CA . ARG A 1 1034 ? -51.469 17.766 -8.484 1 78.31 1034 ARG A CA 1
ATOM 8268 C C . ARG A 1 1034 ? -52 16.578 -9.281 1 78.31 1034 ARG A C 1
ATOM 8270 O O . ARG A 1 1034 ? -52.062 15.461 -8.766 1 78.31 1034 ARG A O 1
ATOM 8277 N N . TRP A 1 1035 ? -52.375 16.75 -10.438 1 71 1035 TRP A N 1
ATOM 8278 C CA . TRP A 1 1035 ? -52.969 15.68 -11.25 1 71 1035 TRP A CA 1
ATOM 8279 C C . TRP A 1 1035 ? -51.938 14.625 -11.602 1 71 1035 TRP A C 1
ATOM 8281 O O . TRP A 1 1035 ? -50.844 14.961 -12.07 1 71 1035 TRP A O 1
ATOM 8291 N N . PRO A 1 1036 ? -52.344 13.453 -11.297 1 78.69 1036 PRO A N 1
ATOM 8292 C CA . PRO A 1 1036 ? -51.375 12.383 -11.594 1 78.69 1036 PRO A CA 1
ATOM 8293 C C . PRO A 1 1036 ? -51.312 12.039 -13.086 1 78.69 1036 PRO A C 1
ATOM 8295 O O . PRO A 1 1036 ? -52.344 12.109 -13.773 1 78.69 1036 PRO A O 1
ATOM 8298 N N . CYS A 1 1037 ? -50.125 11.812 -13.562 1 72.56 1037 CYS A N 1
ATOM 8299 C CA . CYS A 1 1037 ? -49.906 11.273 -14.891 1 72.56 1037 CYS A CA 1
ATOM 8300 C C . CYS A 1 1037 ? -49.25 9.891 -14.82 1 72.56 1037 CYS A C 1
ATOM 8302 O O . CYS A 1 1037 ? -48.656 9.523 -13.805 1 72.56 1037 CYS A O 1
ATOM 8304 N N . GLU A 1 1038 ? -49.469 9.102 -15.836 1 72.44 1038 GLU A N 1
ATOM 8305 C CA . GLU A 1 1038 ? -48.969 7.719 -15.852 1 72.44 1038 GLU A CA 1
ATOM 8306 C C . GLU A 1 1038 ? -47.469 7.66 -15.766 1 72.44 1038 GLU A C 1
ATOM 8308 O O . GLU A 1 1038 ? -46.906 6.785 -15.102 1 72.44 1038 GLU A O 1
ATOM 8313 N N . ASP A 1 1039 ? -46.844 8.664 -16.344 1 77.69 1039 ASP A N 1
ATOM 8314 C CA . ASP A 1 1039 ? -45.406 8.609 -16.422 1 77.69 1039 ASP A CA 1
ATOM 8315 C C . ASP A 1 1039 ? -44.75 9.414 -15.305 1 77.69 1039 ASP A C 1
ATOM 8317 O O . ASP A 1 1039 ? -43.562 9.688 -15.344 1 77.69 1039 ASP A O 1
ATOM 8321 N N . ASP A 1 1040 ? -45.531 9.727 -14.297 1 85.25 1040 ASP A N 1
ATOM 8322 C CA . ASP A 1 1040 ? -44.969 10.523 -13.203 1 85.25 1040 ASP A CA 1
ATOM 8323 C C . ASP A 1 1040 ? -43.906 9.727 -12.422 1 85.25 1040 ASP A C 1
ATOM 8325 O O . ASP A 1 1040 ? -44.125 8.547 -12.141 1 85.25 1040 ASP A O 1
ATOM 8329 N N . PRO A 1 1041 ? -42.812 10.289 -12.195 1 86.94 1041 PRO A N 1
ATOM 8330 C CA . PRO A 1 1041 ? -41.75 9.594 -11.43 1 86.94 1041 PRO A CA 1
ATOM 8331 C C . PRO A 1 1041 ? -42.094 9.484 -9.945 1 86.94 1041 PRO A C 1
ATOM 8333 O O . PRO A 1 1041 ? -41.594 8.586 -9.258 1 86.94 1041 PRO A O 1
ATOM 8336 N N . TYR A 1 1042 ? -42.969 10.414 -9.453 1 90.94 1042 TYR A N 1
ATOM 8337 C CA . TYR A 1 1042 ? -43.281 10.461 -8.031 1 90.94 1042 TYR A CA 1
ATOM 8338 C C . TYR A 1 1042 ? -44.781 10.422 -7.805 1 90.94 1042 TYR A C 1
ATOM 8340 O O . TYR A 1 1042 ? -45.562 10.688 -8.727 1 90.94 1042 TYR A O 1
ATOM 8348 N N . LYS A 1 1043 ? -45.094 10.062 -6.594 1 85.38 1043 LYS A N 1
ATOM 8349 C CA . LYS A 1 1043 ? -46.5 10.148 -6.188 1 85.38 1043 LYS A CA 1
ATOM 8350 C C . LYS A 1 1043 ? -46.938 11.602 -6.082 1 85.38 1043 LYS A C 1
ATOM 8352 O O . LYS A 1 1043 ? -46.156 12.492 -5.809 1 85.38 1043 LYS A O 1
ATOM 8357 N N . PRO A 1 1044 ? -48.219 11.82 -6.328 1 81.06 1044 PRO A N 1
ATOM 8358 C CA . PRO A 1 1044 ? -48.719 13.203 -6.227 1 81.06 1044 PRO A CA 1
ATOM 8359 C C . PRO A 1 1044 ? -48.438 13.82 -4.855 1 81.06 1044 PRO A C 1
ATOM 8361 O O . PRO A 1 1044 ? -48.469 13.125 -3.84 1 81.06 1044 PRO A O 1
ATOM 8364 N N . VAL A 1 1045 ? -48.219 15.078 -4.82 1 87.25 1045 VAL A N 1
ATOM 8365 C CA . VAL A 1 1045 ? -48 15.789 -3.561 1 87.25 1045 VAL A CA 1
ATOM 8366 C C . VAL A 1 1045 ? -49.281 15.711 -2.715 1 87.25 1045 VAL A C 1
ATOM 8368 O O . VAL A 1 1045 ? -50.375 15.641 -3.25 1 87.25 1045 VAL A O 1
ATOM 8371 N N . PRO A 1 1046 ? -49.094 15.641 -1.455 1 81.94 1046 PRO A N 1
ATOM 8372 C CA . PRO A 1 1046 ? -50.25 15.5 -0.605 1 81.94 1046 PRO A CA 1
ATOM 8373 C C . PRO A 1 1046 ? -51.156 16.734 -0.62 1 81.94 1046 PRO A C 1
ATOM 8375 O O . PRO A 1 1046 ? -50.719 17.812 -1.031 1 81.94 1046 PRO A O 1
ATOM 8378 N N . GLU A 1 1047 ? -52.375 16.516 -0.16 1 70.88 1047 GLU A N 1
ATOM 8379 C CA . GLU A 1 1047 ? -53.281 17.641 -0.047 1 70.88 1047 GLU A CA 1
ATOM 8380 C C . GLU A 1 1047 ? -52.75 18.703 0.915 1 70.88 1047 GLU A C 1
ATOM 8382 O O . GLU A 1 1047 ? -52.25 18.375 1.983 1 70.88 1047 GLU A O 1
ATOM 8387 N N . GLY A 1 1048 ? -52.75 19.844 0.494 1 72.25 1048 GLY A N 1
ATOM 8388 C CA . GLY A 1 1048 ? -52.281 20.938 1.336 1 72.25 1048 GLY A CA 1
ATOM 8389 C C . GLY A 1 1048 ? -50.812 21.203 1.198 1 72.25 1048 GLY A C 1
ATOM 8390 O O . GLY A 1 1048 ? -50.25 22.062 1.9 1 72.25 1048 GLY A O 1
ATOM 8391 N N . PHE A 1 1049 ? -50.281 20.516 0.227 1 87.12 1049 PHE A N 1
ATOM 8392 C CA . PHE A 1 1049 ? -48.844 20.672 0.012 1 87.12 1049 PHE A CA 1
ATOM 8393 C C . PHE A 1 1049 ? -48.531 22.031 -0.572 1 87.12 1049 PHE A C 1
ATOM 8395 O O . PHE A 1 1049 ? -49.125 22.453 -1.56 1 87.12 1049 PHE A O 1
ATOM 8402 N N . ASP A 1 1050 ? -47.625 22.781 0.08 1 84.31 1050 ASP A N 1
ATOM 8403 C CA . ASP A 1 1050 ? -47.125 24.094 -0.373 1 84.31 1050 ASP A CA 1
ATOM 8404 C C . ASP A 1 1050 ? -45.625 24.109 -0.435 1 84.31 1050 ASP A C 1
ATOM 8406 O O . ASP A 1 1050 ? -44.938 23.906 0.58 1 84.31 1050 ASP A O 1
ATOM 8410 N N . LEU A 1 1051 ? -45.156 24.328 -1.619 1 90.44 1051 LEU A N 1
ATOM 8411 C CA . LEU A 1 1051 ? -43.719 24.312 -1.833 1 90.44 1051 LEU A CA 1
ATOM 8412 C C . LEU A 1 1051 ? -43.094 25.656 -1.505 1 90.44 1051 LEU A C 1
ATOM 8414 O O . LEU A 1 1051 ? -43.625 26.703 -1.934 1 90.44 1051 LEU A O 1
ATOM 8418 N N . SER A 1 1052 ? -42.062 25.594 -0.726 1 90.94 1052 SER A N 1
ATOM 8419 C CA . SER A 1 1052 ? -41.344 26.812 -0.401 1 90.94 1052 SER A CA 1
ATOM 8420 C C . SER A 1 1052 ? -40.812 27.5 -1.661 1 90.94 1052 SER A C 1
ATOM 8422 O O . SER A 1 1052 ? -40.344 26.844 -2.594 1 90.94 1052 SER A O 1
ATOM 8424 N N . PRO A 1 1053 ? -40.875 28.766 -1.747 1 86.81 1053 PRO A N 1
ATOM 8425 C CA . PRO A 1 1053 ? -40.406 29.5 -2.924 1 86.81 1053 PRO A CA 1
ATOM 8426 C C . PRO A 1 1053 ? -38.938 29.266 -3.217 1 86.81 1053 PRO A C 1
ATOM 8428 O O . PRO A 1 1053 ? -38.531 29.25 -4.383 1 86.81 1053 PRO A O 1
ATOM 8431 N N . ALA A 1 1054 ? -38.188 29.047 -2.271 1 88 1054 ALA A N 1
ATOM 8432 C CA . ALA A 1 1054 ? -36.75 28.859 -2.439 1 88 1054 ALA A CA 1
ATOM 8433 C C . ALA A 1 1054 ? -36.469 27.547 -3.154 1 88 1054 ALA A C 1
ATOM 8435 O O . ALA A 1 1054 ? -35.375 27.375 -3.729 1 88 1054 ALA A O 1
ATOM 8436 N N . ARG A 1 1055 ? -37.469 26.703 -3.121 1 91.75 1055 ARG A N 1
ATOM 8437 C CA . ARG A 1 1055 ? -37.25 25.375 -3.697 1 91.75 1055 ARG A CA 1
ATOM 8438 C C . ARG A 1 1055 ? -37.969 25.234 -5.035 1 91.75 1055 ARG A C 1
ATOM 8440 O O . ARG A 1 1055 ? -37.812 24.234 -5.738 1 91.75 1055 ARG A O 1
ATOM 8447 N N . ARG A 1 1056 ? -38.656 26.203 -5.395 1 89.56 1056 ARG A N 1
ATOM 8448 C CA . ARG A 1 1056 ? -39.438 26.141 -6.617 1 89.56 1056 ARG A CA 1
ATOM 8449 C C . ARG A 1 1056 ? -38.562 26.219 -7.855 1 89.56 1056 ARG A C 1
ATOM 8451 O O . ARG A 1 1056 ? -37.594 26.984 -7.887 1 89.56 1056 ARG A O 1
ATOM 8458 N N . THR A 1 1057 ? -38.781 25.328 -8.758 1 91 1057 THR A N 1
ATOM 8459 C CA . THR A 1 1057 ? -38.094 25.312 -10.031 1 91 1057 THR A CA 1
ATOM 8460 C C . THR A 1 1057 ? -39.062 25.094 -11.188 1 91 1057 THR A C 1
ATOM 8462 O O . THR A 1 1057 ? -40.281 25.062 -10.984 1 91 1057 THR A O 1
ATOM 8465 N N . THR A 1 1058 ? -38.625 25 -12.453 1 85.56 1058 THR A N 1
ATOM 8466 C CA . THR A 1 1058 ? -39.469 24.766 -13.617 1 85.56 1058 THR A CA 1
ATOM 8467 C C . THR A 1 1058 ? -40 23.344 -13.609 1 85.56 1058 THR A C 1
ATOM 8469 O O . THR A 1 1058 ? -39.25 22.375 -13.484 1 85.56 1058 THR A O 1
ATOM 8472 N N . PRO A 1 1059 ? -41.281 23.281 -13.633 1 85.06 1059 PRO A N 1
ATOM 8473 C CA . PRO A 1 1059 ? -41.875 21.953 -13.578 1 85.06 1059 PRO A CA 1
ATOM 8474 C C . PRO A 1 1059 ? -41.531 21.094 -14.789 1 85.06 1059 PRO A C 1
ATOM 8476 O O . PRO A 1 1059 ? -41.344 21.625 -15.883 1 85.06 1059 PRO A O 1
ATOM 8479 N N . LYS A 1 1060 ? -41.312 19.797 -14.742 1 74.38 1060 LYS A N 1
ATOM 8480 C CA . LYS A 1 1060 ? -41.156 18.797 -15.781 1 74.38 1060 LYS A CA 1
ATOM 8481 C C . LYS A 1 1060 ? -42.219 17.703 -15.672 1 74.38 1060 LYS A C 1
ATOM 8483 O O . LYS A 1 1060 ? -42.688 17.406 -14.578 1 74.38 1060 LYS A O 1
ATOM 8488 N N . MET B 1 1 ? 5.023 -49.875 -5.859 1 39 1 MET B N 1
ATOM 8489 C CA . MET B 1 1 ? 5.781 -50.75 -6.75 1 39 1 MET B CA 1
ATOM 8490 C C . MET B 1 1 ? 7.207 -50.938 -6.25 1 39 1 MET B C 1
ATOM 8492 O O . MET B 1 1 ? 7.91 -49.969 -5.988 1 39 1 MET B O 1
ATOM 8496 N N . GLU B 1 2 ? 7.352 -52 -5.715 1 44.12 2 GLU B N 1
ATOM 8497 C CA . GLU B 1 2 ? 8.641 -52.406 -5.168 1 44.12 2 GLU B CA 1
ATOM 8498 C C . GLU B 1 2 ? 9.742 -52.312 -6.215 1 44.12 2 GLU B C 1
ATOM 8500 O O . GLU B 1 2 ? 9.594 -52.781 -7.336 1 44.12 2 GLU B O 1
ATOM 8505 N N . MET B 1 3 ? 10.531 -51.344 -6.164 1 53.22 3 MET B N 1
ATOM 8506 C CA . MET B 1 3 ? 11.656 -51.219 -7.078 1 53.22 3 MET B CA 1
ATOM 8507 C C . MET B 1 3 ? 12.492 -52.5 -7.129 1 53.22 3 MET B C 1
ATOM 8509 O O . MET B 1 3 ? 12.953 -52.969 -6.098 1 53.22 3 MET B O 1
ATOM 8513 N N . LYS B 1 4 ? 12.242 -53.375 -8.125 1 59.47 4 LYS B N 1
ATOM 8514 C CA . LYS B 1 4 ? 12.898 -54.625 -8.406 1 59.47 4 LYS B CA 1
ATOM 8515 C C . LYS B 1 4 ? 14.414 -54.469 -8.484 1 59.47 4 LYS B C 1
ATOM 8517 O O . LYS B 1 4 ? 14.906 -53.5 -9.055 1 59.47 4 LYS B O 1
ATOM 8522 N N . MET B 1 5 ? 15.117 -55.062 -7.734 1 67.31 5 MET B N 1
ATOM 8523 C CA . MET B 1 5 ? 16.578 -55.156 -7.816 1 67.31 5 MET B CA 1
ATOM 8524 C C . MET B 1 5 ? 17.016 -55.562 -9.227 1 67.31 5 MET B C 1
ATOM 8526 O O . MET B 1 5 ? 16.422 -56.438 -9.852 1 67.31 5 MET B O 1
ATOM 8530 N N . ARG B 1 6 ? 17.734 -54.656 -9.914 1 75.75 6 ARG B N 1
ATOM 8531 C CA . ARG B 1 6 ? 18.203 -54.875 -11.281 1 75.75 6 ARG B CA 1
ATOM 8532 C C . ARG B 1 6 ? 19.641 -55.375 -11.297 1 75.75 6 ARG B C 1
ATOM 8534 O O . ARG B 1 6 ? 20.516 -54.781 -10.664 1 75.75 6 ARG B O 1
ATOM 8541 N N . GLU B 1 7 ? 19.906 -56.531 -11.891 1 80.12 7 GLU B N 1
ATOM 8542 C CA . GLU B 1 7 ? 21.234 -57.156 -11.93 1 80.12 7 GLU B CA 1
ATOM 8543 C C . GLU B 1 7 ? 21.906 -56.906 -13.281 1 80.12 7 GLU B C 1
ATOM 8545 O O . GLU B 1 7 ? 23.141 -56.938 -13.391 1 80.12 7 GLU B O 1
ATOM 8550 N N . SER B 1 8 ? 21.031 -56.625 -14.336 1 88.81 8 SER B N 1
ATOM 8551 C CA . SER B 1 8 ? 21.594 -56.406 -15.672 1 88.81 8 SER B CA 1
ATOM 8552 C C . SER B 1 8 ? 20.734 -55.438 -16.469 1 88.81 8 SER B C 1
ATOM 8554 O O . SER B 1 8 ? 19.609 -55.125 -16.062 1 88.81 8 SER B O 1
ATOM 8556 N N . TRP B 1 9 ? 21.219 -54.906 -17.547 1 92.81 9 TRP B N 1
ATOM 8557 C CA . TRP B 1 9 ? 20.5 -54 -18.438 1 92.81 9 TRP B CA 1
ATOM 8558 C C . TRP B 1 9 ? 19.281 -54.656 -19.031 1 92.81 9 TRP B C 1
ATOM 8560 O O . TRP B 1 9 ? 18.344 -54 -19.5 1 92.81 9 TRP B O 1
ATOM 8570 N N . LEU B 1 10 ? 19.281 -55.969 -18.984 1 91.38 10 LEU B N 1
ATOM 8571 C CA . LEU B 1 10 ? 18.141 -56.719 -19.516 1 91.38 10 LEU B CA 1
ATOM 8572 C C . LEU B 1 10 ? 16.938 -56.594 -18.609 1 91.38 10 LEU B C 1
ATOM 8574 O O . LEU B 1 10 ? 15.805 -56.875 -19.016 1 91.38 10 LEU B O 1
ATOM 8578 N N . ASP B 1 11 ? 17.203 -56.125 -17.438 1 92.62 11 ASP B N 1
ATOM 8579 C CA . ASP B 1 11 ? 16.125 -56 -16.469 1 92.62 11 ASP B CA 1
ATOM 8580 C C . ASP B 1 11 ? 15.336 -54.688 -16.688 1 92.62 11 ASP B C 1
ATOM 8582 O O . ASP B 1 11 ? 14.273 -54.5 -16.094 1 92.62 11 ASP B O 1
ATOM 8586 N N . ILE B 1 12 ? 15.844 -53.781 -17.516 1 94.94 12 ILE B N 1
ATOM 8587 C CA . ILE B 1 12 ? 15.117 -52.562 -17.844 1 94.94 12 ILE B CA 1
ATOM 8588 C C . ILE B 1 12 ? 13.953 -52.875 -18.766 1 94.94 12 ILE B C 1
ATOM 8590 O O . ILE B 1 12 ? 14.109 -53.625 -19.734 1 94.94 12 ILE B O 1
ATOM 8594 N N . GLU B 1 13 ? 12.805 -52.406 -18.422 1 95.31 13 GLU B N 1
ATOM 8595 C CA . GLU B 1 13 ? 11.602 -52.656 -19.203 1 95.31 13 GLU B CA 1
ATOM 8596 C C . GLU B 1 13 ? 11.133 -51.375 -19.906 1 95.31 13 GLU B C 1
ATOM 8598 O O . GLU B 1 13 ? 11.594 -50.281 -19.594 1 95.31 13 GLU B O 1
ATOM 8603 N N . LEU B 1 14 ? 10.32 -51.562 -20.859 1 96.5 14 LEU B N 1
ATOM 8604 C CA . LEU B 1 14 ? 9.734 -50.438 -21.578 1 96.5 14 LEU B CA 1
ATOM 8605 C C . LEU B 1 14 ? 8.984 -49.5 -20.609 1 96.5 14 LEU B C 1
ATOM 8607 O O . LEU B 1 14 ? 8.969 -48.281 -20.797 1 96.5 14 LEU B O 1
ATOM 8611 N N . LYS B 1 15 ? 8.445 -50.031 -19.547 1 96.56 15 LYS B N 1
ATOM 8612 C CA . LYS B 1 15 ? 7.727 -49.281 -18.531 1 96.56 15 LYS B CA 1
ATOM 8613 C C . LYS B 1 15 ? 8.641 -48.25 -17.859 1 96.56 15 LYS B C 1
ATOM 8615 O O . LYS B 1 15 ? 8.219 -47.156 -17.547 1 96.56 15 LYS B O 1
ATOM 8620 N N . ASP B 1 16 ? 9.867 -48.688 -17.625 1 96.88 16 ASP B N 1
ATOM 8621 C CA . ASP B 1 16 ? 10.828 -47.75 -17.016 1 96.88 16 ASP B CA 1
ATOM 8622 C C . ASP B 1 16 ? 11.094 -46.562 -17.922 1 96.88 16 ASP B C 1
ATOM 8624 O O . ASP B 1 16 ? 11.18 -45.438 -17.438 1 96.88 16 ASP B O 1
ATOM 8628 N N . LEU B 1 17 ? 11.203 -46.812 -19.188 1 97.5 17 LEU B N 1
ATOM 8629 C CA . LEU B 1 17 ? 11.445 -45.719 -20.141 1 97.5 17 LEU B CA 1
ATOM 8630 C C . LEU B 1 17 ? 10.195 -44.875 -20.312 1 97.5 17 LEU B C 1
ATOM 8632 O O . LEU B 1 17 ? 10.305 -43.656 -20.531 1 97.5 17 LEU B O 1
ATOM 8636 N N . PHE B 1 18 ? 9.062 -45.5 -20.203 1 97.31 18 PHE B N 1
ATOM 8637 C CA . PHE B 1 18 ? 7.805 -44.75 -20.234 1 97.31 18 PHE B CA 1
ATOM 8638 C C . PHE B 1 18 ? 7.766 -43.688 -19.156 1 97.31 18 PHE B C 1
ATOM 8640 O O . PHE B 1 18 ? 7.527 -42.5 -19.453 1 97.31 18 PHE B O 1
ATOM 8647 N N . TYR B 1 19 ? 8.039 -44.062 -17.906 1 97.25 19 TYR B N 1
ATOM 8648 C CA . TYR B 1 19 ? 8.008 -43.094 -16.797 1 97.25 19 TYR B CA 1
ATOM 8649 C C . TYR B 1 19 ? 9.133 -42.094 -16.906 1 97.25 19 TYR B C 1
ATOM 8651 O O . TYR B 1 19 ? 8.977 -40.938 -16.516 1 97.25 19 TYR B O 1
ATOM 8659 N N . ALA B 1 20 ? 10.25 -42.531 -17.406 1 98 20 ALA B N 1
ATOM 8660 C CA . ALA B 1 20 ? 11.359 -41.594 -17.594 1 98 20 ALA B CA 1
ATOM 8661 C C . ALA B 1 20 ? 10.992 -40.5 -18.578 1 98 20 ALA B C 1
ATOM 8663 O O . ALA B 1 20 ? 11.281 -39.312 -18.344 1 98 20 ALA B O 1
ATOM 8664 N N . TYR B 1 21 ? 10.391 -40.875 -19.688 1 97.81 21 TYR B N 1
ATOM 8665 C CA . TYR B 1 21 ? 9.969 -39.875 -20.672 1 97.81 21 TYR B CA 1
ATOM 8666 C C . TYR B 1 21 ? 8.914 -38.938 -20.094 1 97.81 21 TYR B C 1
ATOM 8668 O O . TYR B 1 21 ? 8.961 -37.75 -20.328 1 97.81 21 TYR B O 1
ATOM 8676 N N . ARG B 1 22 ? 7.941 -39.531 -19.391 1 97.06 22 ARG B N 1
ATOM 8677 C CA . ARG B 1 22 ? 6.871 -38.75 -18.75 1 97.06 22 ARG B CA 1
ATOM 8678 C C . ARG B 1 22 ? 7.438 -37.688 -17.844 1 97.06 22 ARG B C 1
ATOM 8680 O O . ARG B 1 22 ? 7.016 -36.531 -17.906 1 97.06 22 ARG B O 1
ATOM 8687 N N . LYS B 1 23 ? 8.414 -38.031 -17.062 1 96.81 23 LYS B N 1
ATOM 8688 C CA . LYS B 1 23 ? 9.047 -37.094 -16.125 1 96.81 23 LYS B CA 1
ATOM 8689 C C . LYS B 1 23 ? 9.93 -36.094 -16.859 1 96.81 23 LYS B C 1
ATOM 8691 O O . LYS B 1 23 ? 9.93 -34.906 -16.531 1 96.81 23 LYS B O 1
ATOM 8696 N N . ALA B 1 24 ? 10.656 -36.531 -17.812 1 97.19 24 ALA B N 1
ATOM 8697 C CA . ALA B 1 24 ? 11.562 -35.656 -18.562 1 97.19 24 ALA B CA 1
ATOM 8698 C C . ALA B 1 24 ? 10.797 -34.562 -19.281 1 97.19 24 ALA B C 1
ATOM 8700 O O . ALA B 1 24 ? 11.211 -33.406 -19.266 1 97.19 24 ALA B O 1
ATOM 8701 N N . LYS B 1 25 ? 9.742 -34.938 -19.922 1 96.75 25 LYS B N 1
ATOM 8702 C CA . LYS B 1 25 ? 8.938 -33.969 -20.672 1 96.75 25 LYS B CA 1
ATOM 8703 C C . LYS B 1 25 ? 8.406 -32.875 -19.75 1 96.75 25 LYS B C 1
ATOM 8705 O O . LYS B 1 25 ? 8.539 -31.688 -20.047 1 96.75 25 LYS B O 1
ATOM 8710 N N . ALA B 1 26 ? 7.809 -33.25 -18.641 1 94.81 26 ALA B N 1
ATOM 8711 C CA . ALA B 1 26 ? 7.246 -32.281 -17.703 1 94.81 26 ALA B CA 1
ATOM 8712 C C . ALA B 1 26 ? 8.336 -31.406 -17.094 1 94.81 26 ALA B C 1
ATOM 8714 O O . ALA B 1 26 ? 8.156 -30.203 -16.938 1 94.81 26 ALA B O 1
ATOM 8715 N N . ASP B 1 27 ? 9.43 -31.969 -16.672 1 94.75 27 ASP B N 1
ATOM 8716 C CA . ASP B 1 27 ? 10.531 -31.219 -16.078 1 94.75 27 ASP B CA 1
ATOM 8717 C C . ASP B 1 27 ? 11.047 -30.141 -17.031 1 94.75 27 ASP B C 1
ATOM 8719 O O . ASP B 1 27 ? 11.352 -29.031 -16.625 1 94.75 27 ASP B O 1
ATOM 8723 N N . CYS B 1 28 ? 11.148 -30.5 -18.281 1 94.44 28 CYS B N 1
ATOM 8724 C CA . CYS B 1 28 ? 11.664 -29.578 -19.281 1 94.44 28 CYS B CA 1
ATOM 8725 C C . CYS B 1 28 ? 10.648 -28.484 -19.578 1 94.44 28 CYS B C 1
ATOM 8727 O O . CYS B 1 28 ? 11.016 -27.344 -19.859 1 94.44 28 CYS B O 1
ATOM 8729 N N . TYR B 1 29 ? 9.406 -28.797 -19.562 1 93.69 29 TYR B N 1
ATOM 8730 C CA . TYR B 1 29 ? 8.367 -27.812 -19.828 1 93.69 29 TYR B CA 1
ATOM 8731 C C . TYR B 1 29 ? 8.398 -26.688 -18.797 1 93.69 29 TYR B C 1
ATOM 8733 O O . TYR B 1 29 ? 8.227 -25.516 -19.141 1 93.69 29 TYR B O 1
ATOM 8741 N N . PHE B 1 30 ? 8.578 -27.016 -17.625 1 88.69 30 PHE B N 1
ATOM 8742 C CA . PHE B 1 30 ? 8.5 -26.031 -16.547 1 88.69 30 PHE B CA 1
ATOM 8743 C C . PHE B 1 30 ? 9.836 -25.328 -16.359 1 88.69 30 PHE B C 1
ATOM 8745 O O . PHE B 1 30 ? 9.938 -24.391 -15.562 1 88.69 30 PHE B O 1
ATOM 8752 N N . GLU B 1 31 ? 10.781 -25.781 -17.094 1 85.31 31 GLU B N 1
ATOM 8753 C CA . GLU B 1 31 ? 12.055 -25.047 -17.109 1 85.31 31 GLU B CA 1
ATOM 8754 C C . GLU B 1 31 ? 12.07 -24 -18.219 1 85.31 31 GLU B C 1
ATOM 8756 O O . GLU B 1 31 ? 12.18 -24.328 -19.391 1 85.31 31 GLU B O 1
ATOM 8761 N N . ARG B 1 32 ? 12.07 -22.75 -17.984 1 73.75 32 ARG B N 1
ATOM 8762 C CA . ARG B 1 32 ? 11.883 -21.656 -18.922 1 73.75 32 ARG B CA 1
ATOM 8763 C C . ARG B 1 32 ? 13.18 -21.359 -19.672 1 73.75 32 ARG B C 1
ATOM 8765 O O . ARG B 1 32 ? 13.156 -20.719 -20.734 1 73.75 32 ARG B O 1
ATOM 8772 N N . SER B 1 33 ? 14.25 -21.891 -19.312 1 73.5 33 SER B N 1
ATOM 8773 C CA . SER B 1 33 ? 15.531 -21.484 -19.875 1 73.5 33 SER B CA 1
ATOM 8774 C C . SER B 1 33 ? 15.961 -22.391 -21.031 1 73.5 33 SER B C 1
ATOM 8776 O O . SER B 1 33 ? 16.969 -22.141 -21.688 1 73.5 33 SER B O 1
ATOM 8778 N N . ILE B 1 34 ? 15.117 -23.438 -21.344 1 78.88 34 ILE B N 1
ATOM 8779 C CA . ILE B 1 34 ? 15.539 -24.375 -22.375 1 78.88 34 ILE B CA 1
ATOM 8780 C C . ILE B 1 34 ? 14.562 -24.328 -23.547 1 78.88 34 ILE B C 1
ATOM 8782 O O . ILE B 1 34 ? 13.352 -24.203 -23.359 1 78.88 34 ILE B O 1
ATOM 8786 N N . CYS B 1 35 ? 15.109 -24.312 -24.688 1 86.31 35 CYS B N 1
ATOM 8787 C CA . CYS B 1 35 ? 14.328 -24.359 -25.922 1 86.31 35 CYS B CA 1
ATOM 8788 C C . CYS B 1 35 ? 14.328 -25.766 -26.516 1 86.31 35 CYS B C 1
ATOM 8790 O O . CYS B 1 35 ? 15.188 -26.109 -27.312 1 86.31 35 CYS B O 1
ATOM 8792 N N . ILE B 1 36 ? 13.383 -26.578 -26.109 1 91.75 36 ILE B N 1
ATOM 8793 C CA . ILE B 1 36 ? 13.445 -27.969 -26.531 1 91.75 36 ILE B CA 1
ATOM 8794 C C . ILE B 1 36 ? 12.047 -28.453 -26.906 1 91.75 36 ILE B C 1
ATOM 8796 O O . ILE B 1 36 ? 11.836 -29.641 -27.141 1 91.75 36 ILE B O 1
ATOM 8800 N N . ALA B 1 37 ? 11.086 -27.609 -27.062 1 94.31 37 ALA B N 1
ATOM 8801 C CA . ALA B 1 37 ? 9.695 -27.984 -27.312 1 94.31 37 ALA B CA 1
ATOM 8802 C C . ALA B 1 37 ? 9.555 -28.719 -28.641 1 94.31 37 ALA B C 1
ATOM 8804 O O . ALA B 1 37 ? 8.93 -29.781 -28.688 1 94.31 37 ALA B O 1
ATOM 8805 N N . SER B 1 38 ? 10.125 -28.219 -29.734 1 95 38 SER B N 1
ATOM 8806 C CA . SER B 1 38 ? 10.008 -28.828 -31.062 1 95 38 SER B CA 1
ATOM 8807 C C . SER B 1 38 ? 10.648 -30.203 -31.094 1 95 38 SER B C 1
ATOM 8809 O O . SER B 1 38 ? 10.133 -31.125 -31.75 1 95 38 SER B O 1
ATOM 8811 N N . GLN B 1 39 ? 11.719 -30.359 -30.391 1 95.44 39 GLN B N 1
ATOM 8812 C CA . GLN B 1 39 ? 12.414 -31.656 -30.375 1 95.44 39 GLN B CA 1
ATOM 8813 C C . GLN B 1 39 ? 11.586 -32.719 -29.641 1 95.44 39 GLN B C 1
ATOM 8815 O O . GLN B 1 39 ? 11.531 -33.875 -30.062 1 95.44 39 GLN B O 1
ATOM 8820 N N . PHE B 1 40 ? 11.008 -32.344 -28.578 1 96.81 40 PHE B N 1
ATOM 8821 C CA . PHE B 1 40 ? 10.156 -33.281 -27.859 1 96.81 40 PHE B CA 1
ATOM 8822 C C . PHE B 1 40 ? 8.945 -33.688 -28.688 1 96.81 40 PHE B C 1
ATOM 8824 O O . PHE B 1 40 ? 8.531 -34.844 -28.688 1 96.81 40 PHE B O 1
ATOM 8831 N N . ALA B 1 41 ? 8.336 -32.656 -29.359 1 96.75 41 ALA B N 1
ATOM 8832 C CA . ALA B 1 41 ? 7.188 -32.938 -30.203 1 96.75 41 ALA B CA 1
ATOM 8833 C C . ALA B 1 41 ? 7.559 -33.906 -31.328 1 96.75 41 ALA B C 1
ATOM 8835 O O . ALA B 1 41 ? 6.789 -34.812 -31.641 1 96.75 41 ALA B O 1
ATOM 8836 N N . GLU B 1 42 ? 8.703 -33.688 -31.906 1 96.12 42 GLU B N 1
ATOM 8837 C CA . GLU B 1 42 ? 9.18 -34.594 -32.969 1 96.12 42 GLU B CA 1
ATOM 8838 C C . GLU B 1 42 ? 9.461 -36 -32.406 1 96.12 42 GLU B C 1
ATOM 8840 O O . GLU B 1 42 ? 9.086 -37 -33.031 1 96.12 42 GLU B O 1
ATOM 8845 N N . TYR B 1 43 ? 10.125 -36.031 -31.344 1 97.19 43 TYR B N 1
ATOM 8846 C CA . TYR B 1 43 ? 10.43 -37.312 -30.703 1 97.19 43 TYR B CA 1
ATOM 8847 C C . TYR B 1 43 ? 9.156 -38.062 -30.375 1 97.19 43 TYR B C 1
ATOM 8849 O O . TYR B 1 43 ? 9.086 -39.281 -30.547 1 97.19 43 TYR B O 1
ATOM 8857 N N . GLU B 1 44 ? 8.148 -37.406 -29.891 1 96.81 44 GLU B N 1
ATOM 8858 C CA . GLU B 1 44 ? 6.883 -38 -29.453 1 96.81 44 GLU B CA 1
ATOM 8859 C C . GLU B 1 44 ? 6.078 -38.5 -30.656 1 96.81 44 GLU B C 1
ATOM 8861 O O . GLU B 1 44 ? 5.219 -39.375 -30.5 1 96.81 44 GLU B O 1
ATOM 8866 N N . SER B 1 45 ? 6.332 -37.938 -31.875 1 95.06 45 SER B N 1
ATOM 8867 C CA . SER B 1 45 ? 5.629 -38.375 -33.062 1 95.06 45 SER B CA 1
ATOM 8868 C C . SER B 1 45 ? 5.953 -39.844 -33.406 1 95.06 45 SER B C 1
ATOM 8870 O O . SER B 1 45 ? 5.168 -40.531 -34.062 1 95.06 45 SER B O 1
ATOM 8872 N N . ASN B 1 46 ? 7.094 -40.312 -32.969 1 95.88 46 ASN B N 1
ATOM 8873 C CA . ASN B 1 46 ? 7.496 -41.719 -33.094 1 95.88 46 ASN B CA 1
ATOM 8874 C C . ASN B 1 46 ? 7.957 -42.312 -31.75 1 95.88 46 ASN B C 1
ATOM 8876 O O . ASN B 1 46 ? 8.977 -43 -31.688 1 95.88 46 ASN B O 1
ATOM 8880 N N . LEU B 1 47 ? 7.188 -42.031 -30.781 1 97.25 47 LEU B N 1
ATOM 8881 C CA . LEU B 1 47 ? 7.605 -42.281 -29.406 1 97.25 47 LEU B CA 1
ATOM 8882 C C . LEU B 1 47 ? 7.801 -43.781 -29.188 1 97.25 47 LEU B C 1
ATOM 8884 O O . LEU B 1 47 ? 8.812 -44.219 -28.641 1 97.25 47 LEU B O 1
ATOM 8888 N N . PRO B 1 48 ? 6.816 -44.75 -29.625 1 96.75 48 PRO B N 1
ATOM 8889 C CA . PRO B 1 48 ? 7.012 -46.188 -29.359 1 96.75 48 PRO B CA 1
ATOM 8890 C C . PRO B 1 48 ? 8.297 -46.719 -30 1 96.75 48 PRO B C 1
ATOM 8892 O O . PRO B 1 48 ? 9.031 -47.469 -29.359 1 96.75 48 PRO B O 1
ATOM 8895 N N . GLU B 1 49 ? 8.5 -46.312 -31.219 1 97 49 GLU B N 1
ATOM 8896 C CA . GLU B 1 49 ? 9.711 -46.75 -31.906 1 97 49 GLU B CA 1
ATOM 8897 C C . GLU B 1 49 ? 10.961 -46.188 -31.25 1 97 49 GLU B C 1
ATOM 8899 O O . GLU B 1 49 ? 11.945 -46.906 -31.062 1 97 49 GLU B O 1
ATOM 8904 N N . ASN B 1 50 ? 10.914 -44.906 -30.953 1 97.56 50 ASN B N 1
ATOM 8905 C CA . ASN B 1 50 ? 12.07 -44.281 -30.328 1 97.56 50 ASN B CA 1
ATOM 8906 C C . ASN B 1 50 ? 12.406 -44.906 -28.984 1 97.56 50 ASN B C 1
ATOM 8908 O O . ASN B 1 50 ? 13.578 -45.156 -28.688 1 97.56 50 ASN B O 1
ATOM 8912 N N . LEU B 1 51 ? 11.438 -45.219 -28.141 1 97.81 51 LEU B N 1
ATOM 8913 C CA . LEU B 1 51 ? 11.672 -45.812 -26.828 1 97.81 51 LEU B CA 1
ATOM 8914 C C . LEU B 1 51 ? 12.117 -47.25 -26.969 1 97.81 51 LEU B C 1
ATOM 8916 O O . LEU B 1 51 ? 12.961 -47.719 -26.203 1 97.81 51 LEU B O 1
ATOM 8920 N N . SER B 1 52 ? 11.531 -48 -27.953 1 96.94 52 SER B N 1
ATOM 8921 C CA . SER B 1 52 ? 11.93 -49.406 -28.188 1 96.94 52 SER B CA 1
ATOM 8922 C C . SER B 1 52 ? 13.375 -49.469 -28.656 1 96.94 52 SER B C 1
ATOM 8924 O O . SER B 1 52 ? 14.125 -50.344 -28.234 1 96.94 52 SER B O 1
ATOM 8926 N N . LYS B 1 53 ? 13.695 -48.594 -29.578 1 97.19 53 LYS B N 1
ATOM 8927 C CA . LYS B 1 53 ? 15.078 -48.562 -30.047 1 97.19 53 LYS B CA 1
ATOM 8928 C C . LYS B 1 53 ? 16.047 -48.25 -28.891 1 97.19 53 LYS B C 1
ATOM 8930 O O . LYS B 1 53 ? 17.109 -48.844 -28.797 1 97.19 53 LYS B O 1
ATOM 8935 N N . LEU B 1 54 ? 15.664 -47.312 -28.109 1 97.62 54 LEU B N 1
ATOM 8936 C CA . LEU B 1 54 ? 16.484 -46.969 -26.953 1 97.62 54 LEU B CA 1
ATOM 8937 C C . LEU B 1 54 ? 16.594 -48.156 -26 1 97.62 54 LEU B C 1
ATOM 8939 O O . LEU B 1 54 ? 17.672 -48.438 -25.484 1 97.62 54 LEU B O 1
ATOM 8943 N N . LEU B 1 55 ? 15.484 -48.906 -25.75 1 97.31 55 LEU B N 1
ATOM 8944 C CA . LEU B 1 55 ? 15.469 -50.094 -24.906 1 97.31 55 LEU B CA 1
ATOM 8945 C C . LEU B 1 55 ? 16.406 -51.156 -25.453 1 97.31 55 LEU B C 1
ATOM 8947 O O . LEU B 1 55 ? 17.172 -51.781 -24.688 1 97.31 55 LEU B O 1
ATOM 8951 N N . ASP B 1 56 ? 16.391 -51.406 -26.75 1 97.06 56 ASP B N 1
ATOM 8952 C CA . ASP B 1 56 ? 17.234 -52.406 -27.406 1 97.06 56 ASP B CA 1
ATOM 8953 C C . ASP B 1 56 ? 18.719 -52.062 -27.219 1 97.06 56 ASP B C 1
ATOM 8955 O O . ASP B 1 56 ? 19.531 -52.969 -26.938 1 97.06 56 ASP B O 1
ATOM 8959 N N . ARG B 1 57 ? 18.938 -50.812 -27.375 1 97.12 57 ARG B N 1
ATOM 8960 C CA . ARG B 1 57 ? 20.312 -50.406 -27.188 1 97.12 57 ARG B CA 1
ATOM 8961 C C . ARG B 1 57 ? 20.766 -50.562 -25.734 1 97.12 57 ARG B C 1
ATOM 8963 O O . ARG B 1 57 ? 21.906 -50.938 -25.469 1 97.12 57 ARG B O 1
ATOM 8970 N N . LEU B 1 58 ? 19.922 -50.281 -24.844 1 96.5 58 LEU B N 1
ATOM 8971 C CA . LEU B 1 58 ? 20.234 -50.469 -23.422 1 96.5 58 LEU B CA 1
ATOM 8972 C C . LEU B 1 58 ? 20.422 -51.938 -23.094 1 96.5 58 LEU B C 1
ATOM 8974 O O . LEU B 1 58 ? 21.328 -52.312 -22.344 1 96.5 58 LEU B O 1
ATOM 8978 N N . HIS B 1 59 ? 19.547 -52.844 -23.641 1 95.75 59 HIS B N 1
ATOM 8979 C CA . HIS B 1 59 ? 19.656 -54.281 -23.438 1 95.75 59 HIS B CA 1
ATOM 8980 C C . HIS B 1 59 ? 20.984 -54.812 -23.969 1 95.75 59 HIS B C 1
ATOM 8982 O O . HIS B 1 59 ? 21.516 -55.812 -23.453 1 95.75 59 HIS B O 1
ATOM 8988 N N . ALA B 1 60 ? 21.453 -54.156 -24.969 1 95.56 60 ALA B N 1
ATOM 8989 C CA . ALA B 1 60 ? 22.734 -54.531 -25.562 1 95.56 60 ALA B CA 1
ATOM 8990 C C . ALA B 1 60 ? 23.906 -54.031 -24.719 1 95.56 60 ALA B C 1
ATOM 8992 O O . ALA B 1 60 ? 25.062 -54.219 -25.078 1 95.56 60 ALA B O 1
ATOM 8993 N N . GLY B 1 61 ? 23.609 -53.375 -23.656 1 92.56 61 GLY B N 1
ATOM 8994 C CA . GLY B 1 61 ? 24.625 -52.875 -22.734 1 92.56 61 GLY B CA 1
ATOM 8995 C C . GLY B 1 61 ? 25.328 -51.625 -23.25 1 92.56 61 GLY B C 1
ATOM 8996 O O . GLY B 1 61 ? 26.484 -51.375 -22.891 1 92.56 61 GLY B O 1
ATOM 8997 N N . LYS B 1 62 ? 24.641 -50.781 -24.047 1 94.69 62 LYS B N 1
ATOM 8998 C CA . LYS B 1 62 ? 25.281 -49.625 -24.688 1 94.69 62 LYS B CA 1
ATOM 8999 C C . LYS B 1 62 ? 24.906 -48.344 -23.984 1 94.69 62 LYS B C 1
ATOM 9001 O O . LYS B 1 62 ? 24.781 -47.281 -24.609 1 94.69 62 LYS B O 1
ATOM 9006 N N . ALA B 1 63 ? 24.609 -48.375 -22.781 1 95.25 63 ALA B N 1
ATOM 9007 C CA . ALA B 1 63 ? 24.234 -47.188 -22.016 1 95.25 63 ALA B CA 1
ATOM 9008 C C . ALA B 1 63 ? 25.328 -46.125 -22.125 1 95.25 63 ALA B C 1
ATOM 9010 O O . ALA B 1 63 ? 25.016 -44.938 -22.297 1 95.25 63 ALA B O 1
ATOM 9011 N N . LYS B 1 64 ? 26.562 -46.5 -22.016 1 94.69 64 LYS B N 1
ATOM 9012 C CA . LYS B 1 64 ? 27.688 -45.562 -22.109 1 94.69 64 LYS B CA 1
ATOM 9013 C C . LYS B 1 64 ? 27.75 -44.906 -23.469 1 94.69 64 LYS B C 1
ATOM 9015 O O . LYS B 1 64 ? 27.938 -43.688 -23.578 1 94.69 64 LYS B O 1
ATOM 9020 N N . SER B 1 65 ? 27.547 -45.656 -24.5 1 95.12 65 SER B N 1
ATOM 9021 C CA . SER B 1 65 ? 27.578 -45.125 -25.859 1 95.12 65 SER B CA 1
ATOM 9022 C C . SER B 1 65 ? 26.438 -44.156 -26.094 1 95.12 65 SER B C 1
ATOM 9024 O O . SER B 1 65 ? 26.625 -43.094 -26.734 1 95.12 65 SER B O 1
ATOM 9026 N N . ILE B 1 66 ? 25.281 -44.469 -25.625 1 96.62 66 ILE B N 1
ATOM 9027 C CA . ILE B 1 66 ? 24.109 -43.625 -25.781 1 96.62 66 ILE B CA 1
ATOM 9028 C C . ILE B 1 66 ? 24.391 -42.25 -25.125 1 96.62 66 ILE B C 1
ATOM 9030 O O . ILE B 1 66 ? 24.109 -41.219 -25.719 1 96.62 66 ILE B O 1
ATOM 9034 N N . LEU B 1 67 ? 24.891 -42.281 -23.953 1 97.19 67 LEU B N 1
ATOM 9035 C CA . LEU B 1 67 ? 25.156 -41.062 -23.203 1 97.19 67 LEU B CA 1
ATOM 9036 C C . LEU B 1 67 ? 26.25 -40.219 -23.875 1 97.19 67 LEU B C 1
ATOM 9038 O O . LEU B 1 67 ? 26.125 -39 -23.969 1 97.19 67 LEU B O 1
ATOM 9042 N N . ILE B 1 68 ? 27.234 -40.812 -24.406 1 94.69 68 ILE B N 1
ATOM 9043 C CA . ILE B 1 68 ? 28.344 -40.125 -25.047 1 94.69 68 ILE B CA 1
ATOM 9044 C C . ILE B 1 68 ? 27.875 -39.5 -26.359 1 94.69 68 ILE B C 1
ATOM 9046 O O . ILE B 1 68 ? 28.281 -38.406 -26.719 1 94.69 68 ILE B O 1
ATOM 9050 N N . GLU B 1 69 ? 27.031 -40.219 -27.031 1 94.69 69 GLU B N 1
ATOM 9051 C CA . GLU B 1 69 ? 26.484 -39.75 -28.297 1 94.69 69 GLU B CA 1
ATOM 9052 C C . GLU B 1 69 ? 25.578 -38.531 -28.078 1 94.69 69 GLU B C 1
ATOM 9054 O O . GLU B 1 69 ? 25.391 -37.719 -28.984 1 94.69 69 GLU B O 1
ATOM 9059 N N . ASN B 1 70 ? 25.047 -38.406 -26.906 1 96.12 70 ASN B N 1
ATOM 9060 C CA . ASN B 1 70 ? 24.062 -37.375 -26.625 1 96.12 70 ASN B CA 1
ATOM 9061 C C . ASN B 1 70 ? 24.594 -36.312 -25.656 1 96.12 70 ASN B C 1
ATOM 9063 O O . ASN B 1 70 ? 23.844 -35.75 -24.875 1 96.12 70 ASN B O 1
ATOM 9067 N N . ILE B 1 71 ? 25.859 -36.062 -25.609 1 93.25 71 ILE B N 1
ATOM 9068 C CA . ILE B 1 71 ? 26.516 -35.188 -24.672 1 93.25 71 ILE B CA 1
ATOM 9069 C C . ILE B 1 71 ? 26.094 -33.75 -24.953 1 93.25 71 ILE B C 1
ATOM 9071 O O . ILE B 1 71 ? 26.234 -32.875 -24.094 1 93.25 71 ILE B O 1
ATOM 9075 N N . GLY B 1 72 ? 25.438 -33.5 -26.094 1 89.69 72 GLY B N 1
ATOM 9076 C CA . GLY B 1 72 ? 24.969 -32.156 -26.406 1 89.69 72 GLY B CA 1
ATOM 9077 C C . GLY B 1 72 ? 26.078 -31.156 -26.609 1 89.69 72 GLY B C 1
ATOM 9078 O O . GLY B 1 72 ? 27.234 -31.531 -26.812 1 89.69 72 GLY B O 1
ATOM 9079 N N . THR B 1 73 ? 25.688 -29.812 -26.703 1 89.25 73 THR B N 1
ATOM 9080 C CA . THR B 1 73 ? 26.625 -28.719 -26.922 1 89.25 73 THR B CA 1
ATOM 9081 C C . THR B 1 73 ? 26.359 -27.578 -25.938 1 89.25 73 THR B C 1
ATOM 9083 O O . THR B 1 73 ? 25.219 -27.391 -25.5 1 89.25 73 THR B O 1
ATOM 9086 N N . PRO B 1 74 ? 27.438 -26.938 -25.5 1 91.38 74 PRO B N 1
ATOM 9087 C CA . PRO B 1 74 ? 27.234 -25.797 -24.625 1 91.38 74 PRO B CA 1
ATOM 9088 C C . PRO B 1 74 ? 26.625 -24.594 -25.375 1 91.38 74 PRO B C 1
ATOM 9090 O O . PRO B 1 74 ? 27.141 -24.188 -26.406 1 91.38 74 PRO B O 1
ATOM 9093 N N . GLY B 1 75 ? 25.5 -24.156 -24.906 1 90.06 75 GLY B N 1
ATOM 9094 C CA . GLY B 1 75 ? 24.875 -22.938 -25.406 1 90.06 75 GLY B CA 1
ATOM 9095 C C . GLY B 1 75 ? 25.203 -21.719 -24.562 1 90.06 75 GLY B C 1
ATOM 9096 O O . GLY B 1 75 ? 25.719 -21.844 -23.453 1 90.06 75 GLY B O 1
ATOM 9097 N N . VAL B 1 76 ? 25.016 -20.531 -25.156 1 92.12 76 VAL B N 1
ATOM 9098 C CA . VAL B 1 76 ? 25.359 -19.297 -24.469 1 92.12 76 VAL B CA 1
ATOM 9099 C C . VAL B 1 76 ? 24.078 -18.625 -23.953 1 92.12 76 VAL B C 1
ATOM 9101 O O . VAL B 1 76 ? 23.062 -18.609 -24.625 1 92.12 76 VAL B O 1
ATOM 9104 N N . THR B 1 77 ? 24.094 -18.203 -22.703 1 91.31 77 THR B N 1
ATOM 9105 C CA . THR B 1 77 ? 23.016 -17.391 -22.125 1 91.31 77 THR B CA 1
ATOM 9106 C C . THR B 1 77 ? 23.594 -16.188 -21.391 1 91.31 77 THR B C 1
ATOM 9108 O O . THR B 1 77 ? 24.781 -16.156 -21.062 1 91.31 77 THR B O 1
ATOM 9111 N N . ALA B 1 78 ? 22.734 -15.172 -21.281 1 91.81 78 ALA B N 1
ATOM 9112 C CA . ALA B 1 78 ? 23.172 -13.961 -20.578 1 91.81 78 ALA B CA 1
ATOM 9113 C C . ALA B 1 78 ? 23.062 -14.141 -19.062 1 91.81 78 ALA B C 1
ATOM 9115 O O . ALA B 1 78 ? 22.172 -14.836 -18.578 1 91.81 78 ALA B O 1
ATOM 9116 N N . LYS B 1 79 ? 23.969 -13.633 -18.344 1 89.69 79 LYS B N 1
ATOM 9117 C CA . LYS B 1 79 ? 23.891 -13.617 -16.875 1 89.69 79 LYS B CA 1
ATOM 9118 C C . LYS B 1 79 ? 23.547 -12.227 -16.375 1 89.69 79 LYS B C 1
ATOM 9120 O O . LYS B 1 79 ? 22.484 -12.031 -15.773 1 89.69 79 LYS B O 1
ATOM 9125 N N . LYS B 1 80 ? 24.469 -11.227 -16.516 1 88.5 80 LYS B N 1
ATOM 9126 C CA . LYS B 1 80 ? 24.25 -9.852 -16.094 1 88.5 80 LYS B CA 1
ATOM 9127 C C . LYS B 1 80 ? 25.297 -8.914 -16.672 1 88.5 80 LYS B C 1
ATOM 9129 O O . LYS B 1 80 ? 26.281 -9.367 -17.281 1 88.5 80 LYS B O 1
ATOM 9134 N N . LEU B 1 81 ? 24.984 -7.641 -16.594 1 88.38 81 LEU B N 1
ATOM 9135 C CA . LEU B 1 81 ? 25.969 -6.617 -16.922 1 88.38 81 LEU B CA 1
ATOM 9136 C C . LEU B 1 81 ? 26.672 -6.109 -15.672 1 88.38 81 LEU B C 1
ATOM 9138 O O . LEU B 1 81 ? 26.047 -5.461 -14.828 1 88.38 81 LEU B O 1
ATOM 9142 N N . GLY B 1 82 ? 27.906 -6.551 -15.555 1 85 82 GLY B N 1
ATOM 9143 C CA . GLY B 1 82 ? 28.688 -6.066 -14.43 1 85 82 GLY B CA 1
ATOM 9144 C C . GLY B 1 82 ? 29.047 -4.598 -14.547 1 85 82 GLY B C 1
ATOM 9145 O O . GLY B 1 82 ? 29.438 -4.137 -15.625 1 85 82 GLY B O 1
ATOM 9146 N N . ILE B 1 83 ? 28.781 -3.787 -13.539 1 80.5 83 ILE B N 1
ATOM 9147 C CA . ILE B 1 83 ? 29.078 -2.361 -13.523 1 80.5 83 ILE B CA 1
ATOM 9148 C C . ILE B 1 83 ? 30.047 -2.059 -12.375 1 80.5 83 ILE B C 1
ATOM 9150 O O . ILE B 1 83 ? 29.75 -2.359 -11.211 1 80.5 83 ILE B O 1
ATOM 9154 N N . GLU B 1 84 ? 31.125 -1.628 -12.703 1 76.75 84 GLU B N 1
ATOM 9155 C CA . GLU B 1 84 ? 32.125 -1.25 -11.711 1 76.75 84 GLU B CA 1
ATOM 9156 C C . GLU B 1 84 ? 32.625 0.183 -11.93 1 76.75 84 GLU B C 1
ATOM 9158 O O . GLU B 1 84 ? 32.594 0.689 -13.047 1 76.75 84 GLU B O 1
ATOM 9163 N N . PRO B 1 85 ? 32.969 0.883 -10.844 1 69.88 85 PRO B N 1
ATOM 9164 C CA . PRO B 1 85 ? 33.5 2.236 -11.016 1 69.88 85 PRO B CA 1
ATOM 9165 C C . PRO B 1 85 ? 34.812 2.26 -11.805 1 69.88 85 PRO B C 1
ATOM 9167 O O . PRO B 1 85 ? 35.594 1.326 -11.711 1 69.88 85 PRO B O 1
ATOM 9170 N N . LYS B 1 86 ? 34.969 3.271 -12.703 1 70.44 86 LYS B N 1
ATOM 9171 C CA . LYS B 1 86 ? 36.156 3.408 -13.539 1 70.44 86 LYS B CA 1
ATOM 9172 C C . LYS B 1 86 ? 37.406 3.713 -12.688 1 70.44 86 LYS B C 1
ATOM 9174 O O . LYS B 1 86 ? 37.344 4.52 -11.758 1 70.44 86 LYS B O 1
ATOM 9179 N N . LYS B 1 87 ? 38.469 2.93 -12.797 1 59.75 87 LYS B N 1
ATOM 9180 C CA . LYS B 1 87 ? 39.75 3.115 -12.133 1 59.75 87 LYS B CA 1
ATOM 9181 C C . LYS B 1 87 ? 40.719 3.906 -13.008 1 59.75 87 LYS B C 1
ATOM 9183 O O . LYS B 1 87 ? 40.688 3.801 -14.234 1 59.75 87 LYS B O 1
ATOM 9188 N N . ASP B 1 88 ? 41.344 4.984 -12.617 1 57.03 88 ASP B N 1
ATOM 9189 C CA . ASP B 1 88 ? 42.375 5.719 -13.352 1 57.03 88 ASP B CA 1
ATOM 9190 C C . ASP B 1 88 ? 43.562 4.836 -13.641 1 57.03 88 ASP B C 1
ATOM 9192 O O . ASP B 1 88 ? 43.656 3.705 -13.156 1 57.03 88 ASP B O 1
ATOM 9196 N N . LYS B 1 89 ? 44.688 5.188 -14.547 1 50.66 89 LYS B N 1
ATOM 9197 C CA . LYS B 1 89 ? 45.906 4.48 -14.953 1 50.66 89 LYS B CA 1
ATOM 9198 C C . LYS B 1 89 ? 46.625 3.912 -13.75 1 50.66 89 LYS B C 1
ATOM 9200 O O . LYS B 1 89 ? 47.5 3.064 -13.898 1 50.66 89 LYS B O 1
ATOM 9205 N N . GLU B 1 90 ? 46.5 4.488 -12.703 1 50.66 90 GLU B N 1
ATOM 9206 C CA . GLU B 1 90 ? 47.219 4.023 -11.523 1 50.66 90 GLU B CA 1
ATOM 9207 C C . GLU B 1 90 ? 46.312 3.207 -10.602 1 50.66 90 GLU B C 1
ATOM 9209 O O . GLU B 1 90 ? 46.688 2.934 -9.453 1 50.66 90 GLU B O 1
ATOM 9214 N N . GLY B 1 91 ? 45.156 2.693 -11.023 1 48.81 91 GLY B N 1
ATOM 9215 C CA . GLY B 1 91 ? 44.281 1.772 -10.32 1 48.81 91 GLY B CA 1
ATOM 9216 C C . GLY B 1 91 ? 43.312 2.471 -9.383 1 48.81 91 GLY B C 1
ATOM 9217 O O . GLY B 1 91 ? 42.625 1.817 -8.609 1 48.81 91 GLY B O 1
ATOM 9218 N N . ARG B 1 92 ? 43.406 3.828 -9.328 1 48.53 92 ARG B N 1
ATOM 9219 C CA . ARG B 1 92 ? 42.562 4.578 -8.375 1 48.53 92 ARG B CA 1
ATOM 9220 C C . ARG B 1 92 ? 41.219 4.953 -8.984 1 48.53 92 ARG B C 1
ATOM 9222 O O . ARG B 1 92 ? 41.125 5.109 -10.195 1 48.53 92 ARG B O 1
ATOM 9229 N N . GLU B 1 93 ? 40.156 4.812 -8.289 1 50.62 93 GLU B N 1
ATOM 9230 C CA . GLU B 1 93 ? 38.812 5.215 -8.734 1 50.62 93 GLU B CA 1
ATOM 9231 C C . GLU B 1 93 ? 38.844 6.629 -9.305 1 50.62 93 GLU B C 1
ATOM 9233 O O . GLU B 1 93 ? 39.438 7.535 -8.719 1 50.62 93 GLU B O 1
ATOM 9238 N N . ASP B 1 94 ? 38.625 6.918 -10.594 1 51.06 94 ASP B N 1
ATOM 9239 C CA . ASP B 1 94 ? 38.625 8.227 -11.242 1 51.06 94 ASP B CA 1
ATOM 9240 C C . ASP B 1 94 ? 37.625 9.156 -10.594 1 51.06 94 ASP B C 1
ATOM 9242 O O . ASP B 1 94 ? 36.406 8.945 -10.703 1 51.06 94 ASP B O 1
ATOM 9246 N N . LYS B 1 95 ? 38.031 9.891 -9.711 1 47.47 95 LYS B N 1
ATOM 9247 C CA . LYS B 1 95 ? 37.281 10.883 -8.969 1 47.47 95 LYS B CA 1
ATOM 9248 C C . LYS B 1 95 ? 36.5 11.797 -9.906 1 47.47 95 LYS B C 1
ATOM 9250 O O . LYS B 1 95 ? 35.531 12.43 -9.508 1 47.47 95 LYS B O 1
ATOM 9255 N N . LYS B 1 96 ? 37 12.055 -11.109 1 49.44 96 LYS B N 1
ATOM 9256 C CA . LYS B 1 96 ? 36.312 12.969 -12.023 1 49.44 96 LYS B CA 1
ATOM 9257 C C . LYS B 1 96 ? 34.938 12.453 -12.406 1 49.44 96 LYS B C 1
ATOM 9259 O O . LYS B 1 96 ? 34.031 13.234 -12.672 1 49.44 96 LYS B O 1
ATOM 9264 N N . ALA B 1 97 ? 34.812 11.312 -12.57 1 48.06 97 ALA B N 1
ATOM 9265 C CA . ALA B 1 97 ? 33.562 10.68 -12.977 1 48.06 97 ALA B CA 1
ATOM 9266 C C . ALA B 1 97 ? 32.5 10.781 -11.867 1 48.06 97 ALA B C 1
ATOM 9268 O O . ALA B 1 97 ? 31.312 10.867 -12.141 1 48.06 97 ALA B O 1
ATOM 9269 N N . GLU B 1 98 ? 32.938 10.68 -10.664 1 46.78 98 GLU B N 1
ATOM 9270 C CA . GLU B 1 98 ? 32.031 10.836 -9.531 1 46.78 98 GLU B CA 1
ATOM 9271 C C . GLU B 1 98 ? 31.594 12.289 -9.375 1 46.78 98 GLU B C 1
ATOM 9273 O O . GLU B 1 98 ? 30.547 12.57 -8.789 1 46.78 98 GLU B O 1
ATOM 9278 N N . LEU B 1 99 ? 32.406 13.188 -9.898 1 43.25 99 LEU B N 1
ATOM 9279 C CA . LEU B 1 99 ? 32.125 14.609 -9.719 1 43.25 99 LEU B CA 1
ATOM 9280 C C . LEU B 1 99 ? 30.906 15.031 -10.523 1 43.25 99 LEU B C 1
ATOM 9282 O O . LEU B 1 99 ? 30.422 16.156 -10.375 1 43.25 99 LEU B O 1
ATOM 9286 N N . GLY B 1 100 ? 30.5 14.242 -11.438 1 47 100 GLY B N 1
ATOM 9287 C CA . GLY B 1 100 ? 29.484 14.766 -12.344 1 47 100 GLY B CA 1
ATOM 9288 C C . GLY B 1 100 ? 28.078 14.633 -11.797 1 47 100 GLY B C 1
ATOM 9289 O O . GLY B 1 100 ? 27.109 14.742 -12.555 1 47 100 GLY B O 1
ATOM 9290 N N . GLY B 1 101 ? 27.859 14.805 -10.5 1 51.62 101 GLY B N 1
ATOM 9291 C CA . GLY B 1 101 ? 26.5 14.82 -9.961 1 51.62 101 GLY B CA 1
ATOM 9292 C C . GLY B 1 101 ? 25.672 13.625 -10.391 1 51.62 101 GLY B C 1
ATOM 9293 O O . GLY B 1 101 ? 26.156 12.766 -11.141 1 51.62 101 GLY B O 1
ATOM 9294 N N . HIS B 1 102 ? 24.547 13.242 -9.758 1 56.69 102 HIS B N 1
ATOM 9295 C CA . HIS B 1 102 ? 23.625 12.172 -10.141 1 56.69 102 HIS B CA 1
ATOM 9296 C C . HIS B 1 102 ? 22.828 12.547 -11.383 1 56.69 102 HIS B C 1
ATOM 9298 O O . HIS B 1 102 ? 22.312 13.656 -11.484 1 56.69 102 HIS B O 1
ATOM 9304 N N . CYS B 1 103 ? 23.188 11.945 -12.516 1 60.5 103 CYS B N 1
ATOM 9305 C CA . CYS B 1 103 ? 22.5 12.203 -13.781 1 60.5 103 CYS B CA 1
ATOM 9306 C C . CYS B 1 103 ? 21.547 11.062 -14.125 1 60.5 103 CYS B C 1
ATOM 9308 O O . CYS B 1 103 ? 21.906 9.891 -14.031 1 60.5 103 CYS B O 1
ATOM 9310 N N . PHE B 1 104 ? 20.297 11.414 -14.375 1 63.66 104 PHE B N 1
ATOM 9311 C CA . PHE B 1 104 ? 19.328 10.414 -14.797 1 63.66 104 PHE B CA 1
ATOM 9312 C C . PHE B 1 104 ? 18.844 10.695 -16.219 1 63.66 104 PHE B C 1
ATOM 9314 O O . PHE B 1 104 ? 18.531 11.844 -16.562 1 63.66 104 PHE B O 1
ATOM 9321 N N . PHE B 1 105 ? 19.047 9.75 -17.031 1 68.31 105 PHE B N 1
ATOM 9322 C CA . PHE B 1 105 ? 18.547 9.859 -18.406 1 68.31 105 PHE B CA 1
ATOM 9323 C C . PHE B 1 105 ? 17.344 8.945 -18.609 1 68.31 105 PHE B C 1
ATOM 9325 O O . PHE B 1 105 ? 17.422 7.746 -18.328 1 68.31 105 PHE B O 1
ATOM 9332 N N . SER B 1 106 ? 16.266 9.508 -19.078 1 67.88 106 SER B N 1
ATOM 9333 C CA . SER B 1 106 ? 15.109 8.68 -19.375 1 67.88 106 SER B CA 1
ATOM 9334 C C . SER B 1 106 ? 15.297 7.934 -20.703 1 67.88 106 SER B C 1
ATOM 9336 O O . SER B 1 106 ? 14.742 6.852 -20.891 1 67.88 106 SER B O 1
ATOM 9338 N N . ASP B 1 107 ? 16.078 8.617 -21.578 1 72.81 107 ASP B N 1
ATOM 9339 C CA . ASP B 1 107 ? 16.359 7.98 -22.859 1 72.81 107 ASP B CA 1
ATOM 9340 C C . ASP B 1 107 ? 17.375 6.852 -22.703 1 72.81 107 ASP B C 1
ATOM 9342 O O . ASP B 1 107 ? 18.438 7.043 -22.109 1 72.81 107 ASP B O 1
ATOM 9346 N N . SER B 1 108 ? 17.031 5.77 -23.266 1 75 108 SER B N 1
ATOM 9347 C CA . SER B 1 108 ? 17.828 4.562 -23.094 1 75 108 SER B CA 1
ATOM 9348 C C . SER B 1 108 ? 19.203 4.715 -23.734 1 75 108 SER B C 1
ATOM 9350 O O . SER B 1 108 ? 20.203 4.242 -23.188 1 75 108 SER B O 1
ATOM 9352 N N . THR B 1 109 ? 19.281 5.367 -24.859 1 77.62 109 THR B N 1
ATOM 9353 C CA . THR B 1 109 ? 20.547 5.508 -25.562 1 77.62 109 THR B CA 1
ATOM 9354 C C . THR B 1 109 ? 21.484 6.441 -24.812 1 77.62 109 THR B C 1
ATOM 9356 O O . THR B 1 109 ? 22.672 6.133 -24.641 1 77.62 109 THR B O 1
ATOM 9359 N N . ARG B 1 110 ? 20.953 7.492 -24.344 1 77.06 110 ARG B N 1
ATOM 9360 C CA . ARG B 1 110 ? 21.781 8.453 -23.594 1 77.06 110 ARG B CA 1
ATOM 9361 C C . ARG B 1 110 ? 22.188 7.883 -22.234 1 77.06 110 ARG B C 1
ATOM 9363 O O . ARG B 1 110 ? 23.281 8.164 -21.75 1 77.06 110 ARG B O 1
ATOM 9370 N N . ALA B 1 111 ? 21.281 7.164 -21.734 1 74.12 111 ALA B N 1
ATOM 9371 C CA . ALA B 1 111 ? 21.594 6.539 -20.453 1 74.12 111 ALA B CA 1
ATOM 9372 C C . ALA B 1 111 ? 22.75 5.562 -20.594 1 74.12 111 ALA B C 1
ATOM 9374 O O . ALA B 1 111 ? 23.625 5.508 -19.734 1 74.12 111 ALA B O 1
ATOM 9375 N N . PHE B 1 112 ? 22.719 4.812 -21.672 1 82 112 PHE B N 1
ATOM 9376 C CA . PHE B 1 112 ? 23.781 3.846 -21.922 1 82 112 PHE B CA 1
ATOM 9377 C C . PHE B 1 112 ? 25.109 4.555 -22.203 1 82 112 PHE B C 1
ATOM 9379 O O . PHE B 1 112 ? 26.156 4.121 -21.734 1 82 112 PHE B O 1
ATOM 9386 N N . GLU B 1 113 ? 25.016 5.609 -22.891 1 81.19 113 GLU B N 1
ATOM 9387 C CA . GLU B 1 113 ? 26.219 6.387 -23.172 1 81.19 113 GLU B CA 1
ATOM 9388 C C . GLU B 1 113 ? 26.812 6.969 -21.891 1 81.19 113 GLU B C 1
ATOM 9390 O O . GLU B 1 113 ? 28.031 6.961 -21.719 1 81.19 113 GLU B O 1
ATOM 9395 N N . PHE B 1 114 ? 25.969 7.441 -21.156 1 75.31 114 PHE B N 1
ATOM 9396 C CA . PHE B 1 114 ? 26.438 7.984 -19.875 1 75.31 114 PHE B CA 1
ATOM 9397 C C . PHE B 1 114 ? 27.062 6.895 -19.016 1 75.31 114 PHE B C 1
ATOM 9399 O O . PHE B 1 114 ? 28.109 7.109 -18.406 1 75.31 114 PHE B O 1
ATOM 9406 N N . LEU B 1 115 ? 26.438 5.754 -18.922 1 77.44 115 LEU B N 1
ATOM 9407 C CA . LEU B 1 115 ? 26.938 4.633 -18.141 1 77.44 115 LEU B CA 1
ATOM 9408 C C . LEU B 1 115 ? 28.328 4.211 -18.625 1 77.44 115 LEU B C 1
ATOM 9410 O O . LEU B 1 115 ? 29.219 3.957 -17.828 1 77.44 115 LEU B O 1
ATOM 9414 N N . ARG B 1 116 ? 28.453 4.191 -19.906 1 81.12 116 ARG B N 1
ATOM 9415 C CA . ARG B 1 116 ? 29.719 3.768 -20.516 1 81.12 116 ARG B CA 1
ATOM 9416 C C . ARG B 1 116 ? 30.828 4.762 -20.203 1 81.12 116 ARG B C 1
ATOM 9418 O O . ARG B 1 116 ? 31.984 4.367 -20.016 1 81.12 116 ARG B O 1
ATOM 9425 N N . ASN B 1 117 ? 30.391 5.93 -20.094 1 77.12 117 ASN B N 1
ATOM 9426 C CA . ASN B 1 117 ? 31.391 6.965 -19.844 1 77.12 117 ASN B CA 1
ATOM 9427 C C . ASN B 1 117 ? 31.734 7.062 -18.359 1 77.12 117 ASN B C 1
ATOM 9429 O O . ASN B 1 117 ? 32.875 7.422 -18 1 77.12 117 ASN B O 1
ATOM 9433 N N . ALA B 1 118 ? 30.812 6.758 -17.547 1 71.31 118 ALA B N 1
ATOM 9434 C CA . ALA B 1 118 ? 30.984 6.957 -16.109 1 71.31 118 ALA B CA 1
ATOM 9435 C C . ALA B 1 118 ? 31.531 5.695 -15.445 1 71.31 118 ALA B C 1
ATOM 9437 O O . ALA B 1 118 ? 32.188 5.773 -14.406 1 71.31 118 ALA B O 1
ATOM 9438 N N . LYS B 1 119 ? 31.188 4.508 -15.922 1 78.38 119 LYS B N 1
ATOM 9439 C CA . LYS B 1 119 ? 31.531 3.246 -15.266 1 78.38 119 LYS B CA 1
ATOM 9440 C C . LYS B 1 119 ? 32.156 2.268 -16.25 1 78.38 119 LYS B C 1
ATOM 9442 O O . LYS B 1 119 ? 32.094 2.461 -17.453 1 78.38 119 LYS B O 1
ATOM 9447 N N . GLU B 1 120 ? 32.875 1.334 -15.625 1 84.62 120 GLU B N 1
ATOM 9448 C CA . GLU B 1 120 ? 33.344 0.209 -16.422 1 84.62 120 GLU B CA 1
ATOM 9449 C C . GLU B 1 120 ? 32.312 -0.902 -16.5 1 84.62 120 GLU B C 1
ATOM 9451 O O . GLU B 1 120 ? 31.828 -1.39 -15.461 1 84.62 120 GLU B O 1
ATOM 9456 N N . ILE B 1 121 ? 31.938 -1.207 -17.688 1 88.19 121 ILE B N 1
ATOM 9457 C CA . ILE B 1 121 ? 30.891 -2.211 -17.875 1 88.19 121 ILE B CA 1
ATOM 9458 C C . ILE B 1 121 ? 31.516 -3.514 -18.375 1 88.19 121 ILE B C 1
ATOM 9460 O O . ILE B 1 121 ? 32.406 -3.5 -19.234 1 88.19 121 ILE B O 1
ATOM 9464 N N . THR B 1 122 ? 31.141 -4.637 -17.719 1 90 122 THR B N 1
ATOM 9465 C CA . THR B 1 122 ? 31.609 -5.969 -18.094 1 90 122 THR B CA 1
ATOM 9466 C C . THR B 1 122 ? 30.438 -6.914 -18.312 1 90 122 THR B C 1
ATOM 9468 O O . THR B 1 122 ? 29.812 -7.383 -17.359 1 90 122 THR B O 1
ATOM 9471 N N . PRO B 1 123 ? 30.188 -7.223 -19.578 1 92.38 123 PRO B N 1
ATOM 9472 C CA . PRO B 1 123 ? 29.125 -8.211 -19.828 1 92.38 123 PRO B CA 1
ATOM 9473 C C . PRO B 1 123 ? 29.484 -9.594 -19.297 1 92.38 123 PRO B C 1
ATOM 9475 O O . PRO B 1 123 ? 30.625 -10.047 -19.453 1 92.38 123 PRO B O 1
ATOM 9478 N N . GLU B 1 124 ? 28.578 -10.219 -18.672 1 93 124 GLU B N 1
ATOM 9479 C CA . GLU B 1 124 ? 28.781 -11.555 -18.125 1 93 124 GLU B CA 1
ATOM 9480 C C . GLU B 1 124 ? 27.828 -12.555 -18.766 1 93 124 GLU B C 1
ATOM 9482 O O . GLU B 1 124 ? 26.641 -12.266 -18.953 1 93 124 GLU B O 1
ATOM 9487 N N . PHE B 1 125 ? 28.375 -13.727 -19.156 1 93.25 125 PHE B N 1
ATOM 9488 C CA . PHE B 1 125 ? 27.609 -14.766 -19.828 1 93.25 125 PHE B CA 1
ATOM 9489 C C . PHE B 1 125 ? 27.766 -16.109 -19.125 1 93.25 125 PHE B C 1
ATOM 9491 O O . PHE B 1 125 ? 28.609 -16.25 -18.234 1 93.25 125 PHE B O 1
ATOM 9498 N N . ARG B 1 126 ? 26.875 -17.062 -19.453 1 92.12 126 ARG B N 1
ATOM 9499 C CA . ARG B 1 126 ? 26.938 -18.438 -18.953 1 92.12 126 ARG B CA 1
ATOM 9500 C C . ARG B 1 126 ? 26.812 -19.438 -20.094 1 92.12 126 ARG B C 1
ATOM 9502 O O . ARG B 1 126 ? 26.109 -19.172 -21.078 1 92.12 126 ARG B O 1
ATOM 9509 N N . LEU B 1 127 ? 27.562 -20.422 -19.938 1 92.06 127 LEU B N 1
ATOM 9510 C CA . LEU B 1 127 ? 27.375 -21.562 -20.828 1 92.06 127 LEU B CA 1
ATOM 9511 C C . LEU B 1 127 ? 26.422 -22.578 -20.219 1 92.06 127 LEU B C 1
ATOM 9513 O O . LEU B 1 127 ? 26.625 -23 -19.078 1 92.06 127 LEU B O 1
ATOM 9517 N N . VAL B 1 128 ? 25.391 -22.891 -20.969 1 90 128 VAL B N 1
ATOM 9518 C CA . VAL B 1 128 ? 24.375 -23.828 -20.484 1 90 128 VAL B CA 1
ATOM 9519 C C . VAL B 1 128 ? 24.312 -25.031 -21.422 1 90 128 VAL B C 1
ATOM 9521 O O . VAL B 1 128 ? 24.859 -25 -22.531 1 90 128 VAL B O 1
ATOM 9524 N N . GLY B 1 129 ? 23.688 -26.078 -20.953 1 89.56 129 GLY B N 1
ATOM 9525 C CA . GLY B 1 129 ? 23.641 -27.297 -21.734 1 89.56 129 GLY B CA 1
ATOM 9526 C C . GLY B 1 129 ? 22.438 -27.359 -22.672 1 89.56 129 GLY B C 1
ATOM 9527 O O . GLY B 1 129 ? 21.328 -26.969 -22.297 1 89.56 129 GLY B O 1
ATOM 9528 N N . GLU B 1 130 ? 22.672 -27.672 -23.875 1 91.62 130 GLU B N 1
ATOM 9529 C CA . GLU B 1 130 ? 21.656 -28.031 -24.844 1 91.62 130 GLU B CA 1
ATOM 9530 C C . GLU B 1 130 ? 21.719 -29.531 -25.188 1 91.62 130 GLU B C 1
ATOM 9532 O O . GLU B 1 130 ? 22.641 -29.969 -25.859 1 91.62 130 GLU B O 1
ATOM 9537 N N . PHE B 1 131 ? 20.703 -30.234 -24.781 1 95.12 131 PHE B N 1
ATOM 9538 C CA . PHE B 1 131 ? 20.734 -31.688 -24.891 1 95.12 131 PHE B CA 1
ATOM 9539 C C . PHE B 1 131 ? 19.594 -32.188 -25.766 1 95.12 131 PHE B C 1
ATOM 9541 O O . PHE B 1 131 ? 18.516 -31.578 -25.812 1 95.12 131 PHE B O 1
ATOM 9548 N N . PRO B 1 132 ? 19.875 -33.25 -26.469 1 95.12 132 PRO B N 1
ATOM 9549 C CA . PRO B 1 132 ? 18.766 -33.906 -27.172 1 95.12 132 PRO B CA 1
ATOM 9550 C C . PRO B 1 132 ? 17.766 -34.562 -26.219 1 95.12 132 PRO B C 1
ATOM 9552 O O . PRO B 1 132 ? 18.062 -34.719 -25.031 1 95.12 132 PRO B O 1
ATOM 9555 N N . VAL B 1 133 ? 16.641 -34.969 -26.703 1 96.94 133 VAL B N 1
ATOM 9556 C CA . VAL B 1 133 ? 15.547 -35.531 -25.906 1 96.94 133 VAL B CA 1
ATOM 9557 C C . VAL B 1 133 ? 16.016 -36.812 -25.188 1 96.94 133 VAL B C 1
ATOM 9559 O O . VAL B 1 133 ? 15.695 -37.031 -24.031 1 96.94 133 VAL B O 1
ATOM 9562 N N . GLU B 1 134 ? 16.844 -37.562 -25.844 1 97.19 134 GLU B N 1
ATOM 9563 C CA . GLU B 1 134 ? 17.266 -38.844 -25.297 1 97.19 134 GLU B CA 1
ATOM 9564 C C . GLU B 1 134 ? 18.125 -38.656 -24.047 1 97.19 134 GLU B C 1
ATOM 9566 O O . GLU B 1 134 ? 18.062 -39.469 -23.109 1 97.19 134 GLU B O 1
ATOM 9571 N N . MET B 1 135 ? 18.969 -37.625 -24.062 1 97.19 135 MET B N 1
ATOM 9572 C CA . MET B 1 135 ? 19.75 -37.344 -22.859 1 97.19 135 MET B CA 1
ATOM 9573 C C . MET B 1 135 ? 18.844 -37.031 -21.672 1 97.19 135 MET B C 1
ATOM 9575 O O . MET B 1 135 ? 19.109 -37.438 -20.547 1 97.19 135 MET B O 1
ATOM 9579 N N . HIS B 1 136 ? 17.812 -36.25 -21.906 1 97.12 136 HIS B N 1
ATOM 9580 C CA . HIS B 1 136 ? 16.859 -35.906 -20.844 1 97.12 136 HIS B CA 1
ATOM 9581 C C . HIS B 1 136 ? 16.141 -37.156 -20.344 1 97.12 136 HIS B C 1
ATOM 9583 O O . HIS B 1 136 ? 15.883 -37.281 -19.141 1 97.12 136 HIS B O 1
ATOM 9589 N N . VAL B 1 137 ? 15.773 -38.031 -21.234 1 98.06 137 VAL B N 1
ATOM 9590 C CA . VAL B 1 137 ? 15.102 -39.281 -20.875 1 98.06 137 VAL B CA 1
ATOM 9591 C C . VAL B 1 137 ? 16.031 -40.125 -20.031 1 98.06 137 VAL B C 1
ATOM 9593 O O . VAL B 1 137 ? 15.625 -40.688 -19.016 1 98.06 137 VAL B O 1
ATOM 9596 N N . MET B 1 138 ? 17.328 -40.219 -20.453 1 97.81 138 MET B N 1
ATOM 9597 C CA . MET B 1 138 ? 18.312 -41 -19.703 1 97.81 138 MET B CA 1
ATOM 9598 C C . MET B 1 138 ? 18.516 -40.406 -18.312 1 97.81 138 MET B C 1
ATOM 9600 O O . MET B 1 138 ? 18.703 -41.156 -17.344 1 97.81 138 MET B O 1
ATOM 9604 N N . SER B 1 139 ? 18.578 -39.125 -18.297 1 97.5 139 SER B N 1
ATOM 9605 C CA . SER B 1 139 ? 18.688 -38.438 -17 1 97.5 139 SER B CA 1
ATOM 9606 C C . SER B 1 139 ? 17.516 -38.781 -16.094 1 97.5 139 SER B C 1
ATOM 9608 O O . SER B 1 139 ? 17.719 -39.094 -14.914 1 97.5 139 SER B O 1
ATOM 9610 N N . ALA B 1 140 ? 16.312 -38.719 -16.594 1 97.81 140 ALA B N 1
ATOM 9611 C CA . ALA B 1 140 ? 15.133 -39.062 -15.805 1 97.81 140 ALA B CA 1
ATOM 9612 C C . ALA B 1 140 ? 15.148 -40.531 -15.383 1 97.81 140 ALA B C 1
ATOM 9614 O O . ALA B 1 140 ? 14.719 -40.844 -14.281 1 97.81 140 ALA B O 1
ATOM 9615 N N . LEU B 1 141 ? 15.57 -41.375 -16.297 1 97.69 141 LEU B N 1
ATOM 9616 C CA . LEU B 1 141 ? 15.672 -42.781 -15.977 1 97.69 141 LEU B CA 1
ATOM 9617 C C . LEU B 1 141 ? 16.609 -43 -14.789 1 97.69 141 LEU B C 1
ATOM 9619 O O . LEU B 1 141 ? 16.281 -43.75 -13.875 1 97.69 141 LEU B O 1
ATOM 9623 N N . TRP B 1 142 ? 17.766 -42.344 -14.859 1 97.56 142 TRP B N 1
ATOM 9624 C CA . TRP B 1 142 ? 18.719 -42.469 -13.766 1 97.56 142 TRP B CA 1
ATOM 9625 C C . TRP B 1 142 ? 18.109 -41.969 -12.461 1 97.56 142 TRP B C 1
ATOM 9627 O O . TRP B 1 142 ? 18.328 -42.562 -11.398 1 97.56 142 TRP B O 1
ATOM 9637 N N . ILE B 1 143 ? 17.406 -40.906 -12.469 1 97.56 143 ILE B N 1
ATOM 9638 C CA . ILE B 1 143 ? 16.797 -40.344 -11.273 1 97.56 143 ILE B CA 1
ATOM 9639 C C . ILE B 1 143 ? 15.758 -41.312 -10.719 1 97.56 143 ILE B C 1
ATOM 9641 O O . ILE B 1 143 ? 15.711 -41.531 -9.508 1 97.56 143 ILE B O 1
ATOM 9645 N N . ASN B 1 144 ? 14.945 -41.906 -11.617 1 96.81 144 ASN B N 1
ATOM 9646 C CA . ASN B 1 144 ? 13.891 -42.812 -11.211 1 96.81 144 ASN B CA 1
ATOM 9647 C C . ASN B 1 144 ? 14.453 -44.062 -10.531 1 96.81 144 ASN B C 1
ATOM 9649 O O . ASN B 1 144 ? 13.867 -44.562 -9.578 1 96.81 144 ASN B O 1
ATOM 9653 N N . LEU B 1 145 ? 15.578 -44.5 -11.047 1 95.94 145 LEU B N 1
ATOM 9654 C CA . LEU B 1 145 ? 16.062 -45.781 -10.602 1 95.94 145 LEU B CA 1
ATOM 9655 C C . LEU B 1 145 ? 17.141 -45.625 -9.531 1 95.94 145 LEU B C 1
ATOM 9657 O O . LEU B 1 145 ? 17.297 -46.5 -8.68 1 95.94 145 LEU B O 1
ATOM 9661 N N . ILE B 1 146 ? 17.922 -44.594 -9.578 1 96 146 ILE B N 1
ATOM 9662 C CA . ILE B 1 146 ? 19.094 -44.5 -8.711 1 96 146 ILE B CA 1
ATOM 9663 C C . ILE B 1 146 ? 19.078 -43.156 -8 1 96 146 ILE B C 1
ATOM 9665 O O . ILE B 1 146 ? 19.203 -43.094 -6.773 1 96 146 ILE B O 1
ATOM 9669 N N . GLY B 1 147 ? 18.859 -42.062 -8.781 1 96.12 147 GLY B N 1
ATOM 9670 C CA . GLY B 1 147 ? 18.984 -40.688 -8.289 1 96.12 147 GLY B CA 1
ATOM 9671 C C . GLY B 1 147 ? 18.156 -40.438 -7.039 1 96.12 147 GLY B C 1
ATOM 9672 O O . GLY B 1 147 ? 18.547 -39.625 -6.195 1 96.12 147 GLY B O 1
ATOM 9673 N N . HIS B 1 148 ? 17 -41 -6.918 1 95.25 148 HIS B N 1
ATOM 9674 C CA . HIS B 1 148 ? 16.141 -40.781 -5.762 1 95.25 148 HIS B CA 1
ATOM 9675 C C . HIS B 1 148 ? 16.812 -41.25 -4.477 1 95.25 148 HIS B C 1
ATOM 9677 O O . HIS B 1 148 ? 16.5 -40.75 -3.393 1 95.25 148 HIS B O 1
ATOM 9683 N N . LYS B 1 149 ? 17.797 -42.156 -4.535 1 94.75 149 LYS B N 1
ATOM 9684 C CA . LYS B 1 149 ? 18.531 -42.594 -3.361 1 94.75 149 LYS B CA 1
ATOM 9685 C C . LYS B 1 149 ? 19.453 -41.5 -2.838 1 94.75 149 LYS B C 1
ATOM 9687 O O . LYS B 1 149 ? 19.703 -41.406 -1.633 1 94.75 149 LYS B O 1
ATOM 9692 N N . TYR B 1 150 ? 20 -40.75 -3.785 1 95.94 150 TYR B N 1
ATOM 9693 C CA . TYR B 1 150 ? 20.844 -39.625 -3.387 1 95.94 150 TYR B CA 1
ATOM 9694 C C . TYR B 1 150 ? 20.016 -38.594 -2.658 1 95.94 150 TYR B C 1
ATOM 9696 O O . TYR B 1 150 ? 20.484 -37.969 -1.698 1 95.94 150 TYR B O 1
ATOM 9704 N N . ASP B 1 151 ? 18.828 -38.312 -3.15 1 94.62 151 ASP B N 1
ATOM 9705 C CA . ASP B 1 151 ? 17.922 -37.344 -2.549 1 94.62 151 ASP B CA 1
ATOM 9706 C C . ASP B 1 151 ? 17.469 -37.812 -1.163 1 94.62 151 ASP B C 1
ATOM 9708 O O . ASP B 1 151 ? 17.203 -36.969 -0.288 1 94.62 151 ASP B O 1
ATOM 9712 N N . THR B 1 152 ? 17.359 -39.062 -0.943 1 92.5 152 THR B N 1
ATOM 9713 C CA . THR B 1 152 ? 16.828 -39.625 0.298 1 92.5 152 THR B CA 1
ATOM 9714 C C . THR B 1 152 ? 17.75 -39.312 1.47 1 92.5 152 THR B C 1
ATOM 9716 O O . THR B 1 152 ? 17.281 -39.125 2.598 1 92.5 152 THR B O 1
ATOM 9719 N N . VAL B 1 153 ? 18.984 -39.219 1.255 1 93.25 153 VAL B N 1
ATOM 9720 C CA . VAL B 1 153 ? 19.953 -39.094 2.334 1 93.25 153 VAL B CA 1
ATOM 9721 C C . VAL B 1 153 ? 20.094 -37.625 2.715 1 93.25 153 VAL B C 1
ATOM 9723 O O . VAL B 1 153 ? 20.672 -37.281 3.756 1 93.25 153 VAL B O 1
ATOM 9726 N N . LEU B 1 154 ? 19.562 -36.75 1.907 1 93 154 LEU B N 1
ATOM 9727 C CA . LEU B 1 154 ? 19.672 -35.344 2.205 1 93 154 LEU B CA 1
ATOM 9728 C C . LEU B 1 154 ? 18.938 -35 3.494 1 93 154 LEU B C 1
ATOM 9730 O O . LEU B 1 154 ? 17.891 -35.562 3.785 1 93 154 LEU B O 1
ATOM 9734 N N . SER B 1 155 ? 19.453 -34.094 4.223 1 89.12 155 SER B N 1
ATOM 9735 C CA . SER B 1 155 ? 18.859 -33.656 5.484 1 89.12 155 SER B CA 1
ATOM 9736 C C . SER B 1 155 ? 17.625 -32.812 5.254 1 89.12 155 SER B C 1
ATOM 9738 O O . SER B 1 155 ? 17.391 -32.344 4.141 1 89.12 155 SER B O 1
ATOM 9740 N N . LYS B 1 156 ? 16.828 -32.594 6.277 1 86.88 156 LYS B N 1
ATOM 9741 C CA . LYS B 1 156 ? 15.625 -31.766 6.234 1 86.88 156 LYS B CA 1
ATOM 9742 C C . LYS B 1 156 ? 15.977 -30.297 6.062 1 86.88 156 LYS B C 1
ATOM 9744 O O . LYS B 1 156 ? 15.125 -29.5 5.68 1 86.88 156 LYS B O 1
ATOM 9749 N N . SER B 1 157 ? 17.219 -29.984 6.266 1 92 157 SER B N 1
ATOM 9750 C CA . SER B 1 157 ? 17.641 -28.594 6.148 1 92 157 SER B CA 1
ATOM 9751 C C . SER B 1 157 ? 17.875 -28.219 4.688 1 92 157 SER B C 1
ATOM 9753 O O . SER B 1 157 ? 18.094 -27.047 4.379 1 92 157 SER B O 1
ATOM 9755 N N . THR B 1 158 ? 17.828 -29.203 3.891 1 93.31 158 THR B N 1
ATOM 9756 C CA . THR B 1 158 ? 17.953 -28.938 2.463 1 93.31 158 THR B CA 1
ATOM 9757 C C . THR B 1 158 ? 16.578 -28.75 1.826 1 93.31 158 THR B C 1
ATOM 9759 O O . THR B 1 158 ? 15.766 -29.688 1.784 1 93.31 158 THR B O 1
ATOM 9762 N N . TYR B 1 159 ? 16.297 -27.594 1.294 1 91.56 159 TYR B N 1
ATOM 9763 C CA . TYR B 1 159 ? 14.961 -27.266 0.801 1 91.56 159 TYR B CA 1
ATOM 9764 C C . TYR B 1 159 ? 14.922 -27.266 -0.722 1 91.56 159 TYR B C 1
ATOM 9766 O O . TYR B 1 159 ? 13.898 -27.609 -1.323 1 91.56 159 TYR B O 1
ATOM 9774 N N . GLY B 1 160 ? 16 -26.922 -1.417 1 91.06 160 GLY B N 1
ATOM 9775 C CA . GLY B 1 160 ? 15.984 -26.719 -2.855 1 91.06 160 GLY B CA 1
ATOM 9776 C C . GLY B 1 160 ? 16.125 -28 -3.652 1 91.06 160 GLY B C 1
ATOM 9777 O O . GLY B 1 160 ? 16.859 -28.906 -3.25 1 91.06 160 GLY B O 1
ATOM 9778 N N . ALA B 1 161 ? 15.406 -28.094 -4.805 1 91.06 161 ALA B N 1
ATOM 9779 C CA . ALA B 1 161 ? 15.523 -29.156 -5.809 1 91.06 161 ALA B CA 1
ATOM 9780 C C . ALA B 1 161 ? 15.258 -30.531 -5.203 1 91.06 161 ALA B C 1
ATOM 9782 O O . ALA B 1 161 ? 16 -31.469 -5.445 1 91.06 161 ALA B O 1
ATOM 9783 N N . ARG B 1 162 ? 14.297 -30.594 -4.387 1 92.81 162 ARG B N 1
ATOM 9784 C CA . ARG B 1 162 ? 13.914 -31.859 -3.779 1 92.81 162 ARG B CA 1
ATOM 9785 C C . ARG B 1 162 ? 12.93 -32.625 -4.668 1 92.81 162 ARG B C 1
ATOM 9787 O O . ARG B 1 162 ? 12.102 -32 -5.344 1 92.81 162 ARG B O 1
ATOM 9794 N N . LEU B 1 163 ? 13.055 -33.875 -4.637 1 94.5 163 LEU B N 1
ATOM 9795 C CA . LEU B 1 163 ? 12.172 -34.688 -5.445 1 94.5 163 LEU B CA 1
ATOM 9796 C C . LEU B 1 163 ? 10.82 -34.875 -4.77 1 94.5 163 LEU B C 1
ATOM 9798 O O . LEU B 1 163 ? 10.703 -34.75 -3.549 1 94.5 163 LEU B O 1
ATOM 9802 N N . ARG B 1 164 ? 9.812 -35.094 -5.566 1 92.12 164 ARG B N 1
ATOM 9803 C CA . ARG B 1 164 ? 8.469 -35.375 -5.055 1 92.12 164 ARG B CA 1
ATOM 9804 C C . ARG B 1 164 ? 8.414 -36.75 -4.395 1 92.12 164 ARG B C 1
ATOM 9806 O O . ARG B 1 164 ? 8.883 -37.75 -4.965 1 92.12 164 ARG B O 1
ATOM 9813 N N . ARG B 1 165 ? 7.863 -36.781 -3.238 1 90.12 165 ARG B N 1
ATOM 9814 C CA . ARG B 1 165 ? 7.789 -38.031 -2.477 1 90.12 165 ARG B CA 1
ATOM 9815 C C . ARG B 1 165 ? 6.434 -38.156 -1.799 1 90.12 165 ARG B C 1
ATOM 9817 O O . ARG B 1 165 ? 5.73 -37.188 -1.581 1 90.12 165 ARG B O 1
ATOM 9824 N N . TYR B 1 166 ? 6.129 -39.375 -1.545 1 83.81 166 TYR B N 1
ATOM 9825 C CA . TYR B 1 166 ? 4.945 -39.656 -0.744 1 83.81 166 TYR B CA 1
ATOM 9826 C C . TYR B 1 166 ? 5.148 -39.219 0.704 1 83.81 166 TYR B C 1
ATOM 9828 O O . TYR B 1 166 ? 6.285 -39.125 1.176 1 83.81 166 TYR B O 1
ATOM 9836 N N . ARG B 1 167 ? 4.027 -38.781 1.365 1 75.31 167 ARG B N 1
ATOM 9837 C CA . ARG B 1 167 ? 4.113 -38.531 2.797 1 75.31 167 ARG B CA 1
ATOM 9838 C C . ARG B 1 167 ? 4.555 -39.75 3.562 1 75.31 167 ARG B C 1
ATOM 9840 O O . ARG B 1 167 ? 4.141 -40.875 3.242 1 75.31 167 ARG B O 1
ATOM 9847 N N . PRO B 1 168 ? 5.488 -39.5 4.438 1 69.12 168 PRO B N 1
ATOM 9848 C CA . PRO B 1 168 ? 5.93 -40.656 5.207 1 69.12 168 PRO B CA 1
ATOM 9849 C C . PRO B 1 168 ? 4.801 -41.281 6.027 1 69.12 168 PRO B C 1
ATOM 9851 O O . PRO B 1 168 ? 3.895 -40.562 6.477 1 69.12 168 PRO B O 1
ATOM 9854 N N . ASP B 1 169 ? 4.488 -42.5 5.98 1 54.78 169 ASP B N 1
ATOM 9855 C CA . ASP B 1 169 ? 3.541 -43.219 6.84 1 54.78 169 ASP B CA 1
ATOM 9856 C C . ASP B 1 169 ? 3.783 -42.875 8.312 1 54.78 169 ASP B C 1
ATOM 9858 O O . ASP B 1 169 ? 4.918 -42.938 8.789 1 54.78 169 ASP B O 1
ATOM 9862 N N . PRO B 1 170 ? 2.732 -42.156 9.055 1 54.03 170 PRO B N 1
ATOM 9863 C CA . PRO B 1 170 ? 2.941 -41.781 10.461 1 54.03 170 PRO B CA 1
ATOM 9864 C C . PRO B 1 170 ? 3.574 -42.906 11.273 1 54.03 170 PRO B C 1
ATOM 9866 O O . PRO B 1 170 ? 4.242 -42.656 12.281 1 54.03 170 PRO B O 1
ATOM 9869 N N . LYS B 1 171 ? 3.076 -44.281 11.125 1 52.03 171 LYS B N 1
ATOM 9870 C CA . LYS B 1 171 ? 3.586 -45.375 11.93 1 52.03 171 LYS B CA 1
ATOM 9871 C C . LYS B 1 171 ? 5.066 -45.625 11.648 1 52.03 171 LYS B C 1
ATOM 9873 O O . LYS B 1 171 ? 5.711 -46.406 12.336 1 52.03 171 LYS B O 1
ATOM 9878 N N . GLU B 1 172 ? 5.324 -45.25 10.469 1 47.09 172 GLU B N 1
ATOM 9879 C CA . GLU B 1 172 ? 6.73 -45.469 10.172 1 47.09 172 GLU B CA 1
ATOM 9880 C C . GLU B 1 172 ? 7.621 -44.438 10.844 1 47.09 172 GLU B C 1
ATOM 9882 O O . GLU B 1 172 ? 7.348 -43.219 10.781 1 47.09 172 GLU B O 1
ATOM 9887 N N . ILE B 1 173 ? 8.133 -44.75 11.984 1 41.81 173 ILE B N 1
ATOM 9888 C CA . ILE B 1 173 ? 8.977 -44.062 12.953 1 41.81 173 ILE B CA 1
ATOM 9889 C C . ILE B 1 173 ? 9.594 -42.812 12.305 1 41.81 173 ILE B C 1
ATOM 9891 O O . ILE B 1 173 ? 9.477 -41.719 12.836 1 41.81 173 ILE B O 1
ATOM 9895 N N . GLU B 1 174 ? 11 -42.531 12.672 1 41.69 174 GLU B N 1
ATOM 9896 C CA . GLU B 1 174 ? 11.945 -41.438 12.867 1 41.69 174 GLU B CA 1
ATOM 9897 C C . GLU B 1 174 ? 12.062 -40.562 11.609 1 41.69 174 GLU B C 1
ATOM 9899 O O . GLU B 1 174 ? 11.953 -39.344 11.68 1 41.69 174 GLU B O 1
ATOM 9904 N N . THR B 1 175 ? 13.25 -40.844 10.617 1 46.44 175 THR B N 1
ATOM 9905 C CA . THR B 1 175 ? 14.227 -40.281 9.688 1 46.44 175 THR B CA 1
ATOM 9906 C C . THR B 1 175 ? 13.664 -40.219 8.273 1 46.44 175 THR B C 1
ATOM 9908 O O . THR B 1 175 ? 14.336 -39.781 7.348 1 46.44 175 THR B O 1
ATOM 9911 N N . ASN B 1 176 ? 12.359 -40.625 7.727 1 57.97 176 ASN B N 1
ATOM 9912 C CA . ASN B 1 176 ? 12.273 -41.156 6.359 1 57.97 176 ASN B CA 1
ATOM 9913 C C . ASN B 1 176 ? 11.516 -40.188 5.457 1 57.97 176 ASN B C 1
ATOM 9915 O O . ASN B 1 176 ? 10.453 -39.688 5.824 1 57.97 176 ASN B O 1
ATOM 9919 N N . VAL B 1 177 ? 11.977 -39.406 4.625 1 71.94 177 VAL B N 1
ATOM 9920 C CA . VAL B 1 177 ? 11.578 -38.438 3.604 1 71.94 177 VAL B CA 1
ATOM 9921 C C . VAL B 1 177 ? 10.477 -39.031 2.732 1 71.94 177 VAL B C 1
ATOM 9923 O O . VAL B 1 177 ? 9.852 -38.344 1.938 1 71.94 177 VAL B O 1
ATOM 9926 N N . GLY B 1 178 ? 9.898 -40.281 2.986 1 79.56 178 GLY B N 1
ATOM 9927 C CA . GLY B 1 178 ? 8.875 -40.938 2.174 1 79.56 178 GLY B CA 1
ATOM 9928 C C . GLY B 1 178 ? 9.438 -41.562 0.915 1 79.56 178 GLY B C 1
ATOM 9929 O O . GLY B 1 178 ? 10.57 -41.281 0.522 1 79.56 178 GLY B O 1
ATOM 9930 N N . ARG B 1 179 ? 8.633 -42.344 0.286 1 87 179 ARG B N 1
ATOM 9931 C CA . ARG B 1 179 ? 9.047 -43.031 -0.937 1 87 179 ARG B CA 1
ATOM 9932 C C . ARG B 1 179 ? 8.961 -42.094 -2.139 1 87 179 ARG B C 1
ATOM 9934 O O . ARG B 1 179 ? 8.125 -41.188 -2.17 1 87 179 ARG B O 1
ATOM 9941 N N . TYR B 1 180 ? 9.906 -42.312 -3.076 1 92.25 180 TYR B N 1
ATOM 9942 C CA . TYR B 1 180 ? 9.93 -41.531 -4.305 1 92.25 180 TYR B CA 1
ATOM 9943 C C . TYR B 1 180 ? 8.617 -41.688 -5.07 1 92.25 180 TYR B C 1
ATOM 9945 O O . TYR B 1 180 ? 8.109 -42.812 -5.23 1 92.25 180 TYR B O 1
ATOM 9953 N N . HIS B 1 181 ? 8.031 -40.625 -5.465 1 91.69 181 HIS B N 1
ATOM 9954 C CA . HIS B 1 181 ? 6.746 -40.625 -6.16 1 91.69 181 HIS B CA 1
ATOM 9955 C C . HIS B 1 181 ? 6.938 -40.75 -7.668 1 91.69 181 HIS B C 1
ATOM 9957 O O . HIS B 1 181 ? 6.883 -39.75 -8.391 1 91.69 181 HIS B O 1
ATOM 9963 N N . LEU B 1 182 ? 6.938 -41.875 -8.195 1 93.06 182 LEU B N 1
ATOM 9964 C CA . LEU B 1 182 ? 7.285 -42.156 -9.578 1 93.06 182 LEU B CA 1
ATOM 9965 C C . LEU B 1 182 ? 6.184 -41.719 -10.531 1 93.06 182 LEU B C 1
ATOM 9967 O O . LEU B 1 182 ? 6.469 -41.25 -11.633 1 93.06 182 LEU B O 1
ATOM 9971 N N . GLU B 1 183 ? 4.953 -41.719 -10.156 1 90.88 183 GLU B N 1
ATOM 9972 C CA . GLU B 1 183 ? 3.812 -41.562 -11.055 1 90.88 183 GLU B CA 1
ATOM 9973 C C . GLU B 1 183 ? 3.508 -40.062 -11.281 1 90.88 183 GLU B C 1
ATOM 9975 O O . GLU B 1 183 ? 2.768 -39.719 -12.203 1 90.88 183 GLU B O 1
ATOM 9980 N N . THR B 1 184 ? 4.062 -39.25 -10.5 1 90.31 184 THR B N 1
ATOM 9981 C CA . THR B 1 184 ? 3.742 -37.812 -10.594 1 90.31 184 THR B CA 1
ATOM 9982 C C . THR B 1 184 ? 4.266 -37.25 -11.898 1 90.31 184 THR B C 1
ATOM 9984 O O . THR B 1 184 ? 5.172 -37.812 -12.516 1 90.31 184 THR B O 1
ATOM 9987 N N . ILE B 1 185 ? 3.596 -36.094 -12.211 1 91.5 185 ILE B N 1
ATOM 9988 C CA . ILE B 1 185 ? 4.074 -35.344 -13.359 1 91.5 185 ILE B CA 1
ATOM 9989 C C . ILE B 1 185 ? 5.289 -34.5 -12.945 1 91.5 185 ILE B C 1
ATOM 9991 O O . ILE B 1 185 ? 5.211 -33.688 -12.031 1 91.5 185 ILE B O 1
ATOM 9995 N N . GLY B 1 186 ? 6.391 -34.75 -13.469 1 91.5 186 GLY B N 1
ATOM 9996 C CA . GLY B 1 186 ? 7.621 -34.062 -13.109 1 91.5 186 GLY B CA 1
ATOM 9997 C C . GLY B 1 186 ? 8.336 -34.719 -11.93 1 91.5 186 GLY B C 1
ATOM 9998 O O . GLY B 1 186 ? 7.719 -35.438 -11.141 1 91.5 186 GLY B O 1
ATOM 9999 N N . SER B 1 187 ? 9.492 -34.438 -11.711 1 94.44 187 SER B N 1
ATOM 10000 C CA . SER B 1 187 ? 10.312 -35.094 -10.703 1 94.44 187 SER B CA 1
ATOM 10001 C C . SER B 1 187 ? 10.445 -34.219 -9.453 1 94.44 187 SER B C 1
ATOM 10003 O O . SER B 1 187 ? 10.578 -34.75 -8.344 1 94.44 187 SER B O 1
ATOM 10005 N N . PHE B 1 188 ? 10.375 -33 -9.602 1 93.38 188 PHE B N 1
ATOM 10006 C CA . PHE B 1 188 ? 10.789 -32.094 -8.516 1 93.38 188 PHE B CA 1
ATOM 10007 C C . PHE B 1 188 ? 9.594 -31.375 -7.918 1 93.38 188 PHE B C 1
ATOM 10009 O O . PHE B 1 188 ? 8.602 -31.141 -8.609 1 93.38 188 PHE B O 1
ATOM 10016 N N . MET B 1 189 ? 9.688 -30.969 -6.691 1 88.5 189 MET B N 1
ATOM 10017 C CA . MET B 1 189 ? 8.695 -30.125 -6.027 1 88.5 189 MET B CA 1
ATOM 10018 C C . MET B 1 189 ? 8.766 -28.688 -6.551 1 88.5 189 MET B C 1
ATOM 10020 O O . MET B 1 189 ? 9.828 -28.219 -6.957 1 88.5 189 MET B O 1
ATOM 10024 N N . PRO B 1 190 ? 7.629 -28.031 -6.453 1 83.38 190 PRO B N 1
ATOM 10025 C CA . PRO B 1 190 ? 7.637 -26.641 -6.93 1 83.38 190 PRO B CA 1
ATOM 10026 C C . PRO B 1 190 ? 8.57 -25.75 -6.121 1 83.38 190 PRO B C 1
ATOM 10028 O O . PRO B 1 190 ? 8.633 -25.859 -4.895 1 83.38 190 PRO B O 1
ATOM 10031 N N . TYR B 1 191 ? 9.156 -24.875 -6.754 1 79.69 191 TYR B N 1
ATOM 10032 C CA . TYR B 1 191 ? 10.219 -24.031 -6.215 1 79.69 191 TYR B CA 1
ATOM 10033 C C . TYR B 1 191 ? 9.656 -23.031 -5.211 1 79.69 191 TYR B C 1
ATOM 10035 O O . TYR B 1 191 ? 10.203 -22.875 -4.117 1 79.69 191 TYR B O 1
ATOM 10043 N N . PHE B 1 192 ? 8.562 -22.344 -5.387 1 74.44 192 PHE B N 1
ATOM 10044 C CA . PHE B 1 192 ? 8.109 -21.172 -4.648 1 74.44 192 PHE B CA 1
ATOM 10045 C C . PHE B 1 192 ? 7.723 -21.547 -3.225 1 74.44 192 PHE B C 1
ATOM 10047 O O . PHE B 1 192 ? 8.07 -20.844 -2.275 1 74.44 192 PHE B O 1
ATOM 10054 N N . GLY B 1 193 ? 7.039 -22.656 -3.062 1 76.31 193 GLY B N 1
ATOM 10055 C CA . GLY B 1 193 ? 6.598 -23.062 -1.738 1 76.31 193 GLY B CA 1
ATOM 10056 C C . GLY B 1 193 ? 7.746 -23.391 -0.8 1 76.31 193 GLY B C 1
ATOM 10057 O O . GLY B 1 193 ? 7.766 -22.938 0.345 1 76.31 193 GLY B O 1
ATOM 10058 N N . LEU B 1 194 ? 8.711 -24.062 -1.305 1 85.69 194 LEU B N 1
ATOM 10059 C CA . LEU B 1 194 ? 9.836 -24.5 -0.48 1 85.69 194 LEU B CA 1
ATOM 10060 C C . LEU B 1 194 ? 10.758 -23.312 -0.176 1 85.69 194 LEU B C 1
ATOM 10062 O O . LEU B 1 194 ? 11.328 -23.234 0.914 1 85.69 194 LEU B O 1
ATOM 10066 N N . TYR B 1 195 ? 10.883 -22.469 -1.171 1 85.25 195 TYR B N 1
ATOM 10067 C CA . TYR B 1 195 ? 11.695 -21.281 -0.94 1 85.25 195 TYR B CA 1
ATOM 10068 C C . TYR B 1 195 ? 11.078 -20.391 0.143 1 85.25 195 TYR B C 1
ATOM 10070 O O . TYR B 1 195 ? 11.789 -19.891 1.013 1 85.25 195 TYR B O 1
ATOM 10078 N N . ARG B 1 196 ? 9.805 -20.188 0.079 1 79.69 196 ARG B N 1
ATOM 10079 C CA . ARG B 1 196 ? 9.094 -19.422 1.097 1 79.69 196 ARG B CA 1
ATOM 10080 C C . ARG B 1 196 ? 9.258 -20.062 2.475 1 79.69 196 ARG B C 1
ATOM 10082 O O . ARG B 1 196 ? 9.508 -19.359 3.459 1 79.69 196 ARG B O 1
ATOM 10089 N N . LYS B 1 197 ? 9.055 -21.359 2.535 1 85.88 197 LYS B N 1
ATOM 10090 C CA . LYS B 1 197 ? 9.211 -22.078 3.803 1 85.88 197 LYS B CA 1
ATOM 10091 C C . LYS B 1 197 ? 10.625 -21.922 4.352 1 85.88 197 LYS B C 1
ATOM 10093 O O . LYS B 1 197 ? 10.812 -21.734 5.555 1 85.88 197 LYS B O 1
ATOM 10098 N N . TRP B 1 198 ? 11.602 -22.094 3.438 1 89 198 TRP B N 1
ATOM 10099 C CA . TRP B 1 198 ? 13.008 -21.922 3.779 1 89 198 TRP B CA 1
ATOM 10100 C C . TRP B 1 198 ? 13.258 -20.547 4.402 1 89 198 TRP B C 1
ATOM 10102 O O . TRP B 1 198 ? 13.883 -20.453 5.461 1 89 198 TRP B O 1
ATOM 10112 N N . ARG B 1 199 ? 12.68 -19.594 3.881 1 84.31 199 ARG B N 1
ATOM 10113 C CA . ARG B 1 199 ? 12.867 -18.219 4.359 1 84.31 199 ARG B CA 1
ATOM 10114 C C . ARG B 1 199 ? 12.062 -17.984 5.637 1 84.31 199 ARG B C 1
ATOM 10116 O O . ARG B 1 199 ? 12.578 -17.422 6.602 1 84.31 199 ARG B O 1
ATOM 10123 N N . GLU B 1 200 ? 10.812 -18.359 5.68 1 84.5 200 GLU B N 1
ATOM 10124 C CA . GLU B 1 200 ? 9.914 -18.094 6.801 1 84.5 200 GLU B CA 1
ATOM 10125 C C . GLU B 1 200 ? 10.383 -18.828 8.062 1 84.5 200 GLU B C 1
ATOM 10127 O O . GLU B 1 200 ? 10.289 -18.281 9.164 1 84.5 200 GLU B O 1
ATOM 10132 N N . ARG B 1 201 ? 10.844 -20.016 7.883 1 89.5 201 ARG B N 1
ATOM 10133 C CA . ARG B 1 201 ? 11.328 -20.766 9.039 1 89.5 201 ARG B CA 1
ATOM 10134 C C . ARG B 1 201 ? 12.562 -20.094 9.641 1 89.5 201 ARG B C 1
ATOM 10136 O O . ARG B 1 201 ? 12.734 -20.078 10.859 1 89.5 201 ARG B O 1
ATOM 10143 N N . GLY B 1 202 ? 13.391 -19.656 8.75 1 89.69 202 GLY B N 1
ATOM 10144 C CA . GLY B 1 202 ? 14.539 -18.906 9.234 1 89.69 202 GLY B CA 1
ATOM 10145 C C . GLY B 1 202 ? 14.156 -17.641 9.984 1 89.69 202 GLY B C 1
ATOM 10146 O O . GLY B 1 202 ? 14.688 -17.375 11.062 1 89.69 202 GLY B O 1
ATOM 10147 N N . MET B 1 203 ? 13.25 -16.922 9.523 1 87.12 203 MET B N 1
ATOM 10148 C CA . MET B 1 203 ? 12.805 -15.688 10.148 1 87.12 203 MET B CA 1
ATOM 10149 C C . MET B 1 203 ? 12.078 -15.977 11.461 1 87.12 203 MET B C 1
ATOM 10151 O O . MET B 1 203 ? 12.25 -15.242 12.438 1 87.12 203 MET B O 1
ATOM 10155 N N . ASN B 1 204 ? 11.273 -17.016 11.445 1 90.19 204 ASN B N 1
ATOM 10156 C CA . ASN B 1 204 ? 10.586 -17.406 12.672 1 90.19 204 ASN B CA 1
ATOM 10157 C C . ASN B 1 204 ? 11.57 -17.812 13.758 1 90.19 204 ASN B C 1
ATOM 10159 O O . ASN B 1 204 ? 11.336 -17.547 14.945 1 90.19 204 ASN B O 1
ATOM 10163 N N . ALA B 1 205 ? 12.609 -18.469 13.305 1 92.31 205 ALA B N 1
ATOM 10164 C CA . ALA B 1 205 ? 13.648 -18.844 14.258 1 92.31 205 ALA B CA 1
ATOM 10165 C C . ALA B 1 205 ? 14.281 -17.609 14.891 1 92.31 205 ALA B C 1
ATOM 10167 O O . ALA B 1 205 ? 14.531 -17.594 16.109 1 92.31 205 ALA B O 1
ATOM 10168 N N . ILE B 1 206 ? 14.555 -16.641 14.133 1 89.5 206 ILE B N 1
ATOM 10169 C CA . ILE B 1 206 ? 15.109 -15.391 14.633 1 89.5 206 ILE B CA 1
ATOM 10170 C C . ILE B 1 206 ? 14.133 -14.75 15.609 1 89.5 206 ILE B C 1
ATOM 10172 O O . ILE B 1 206 ? 14.523 -14.352 16.719 1 89.5 206 ILE B O 1
ATOM 10176 N N . ARG B 1 207 ? 12.883 -14.734 15.266 1 88.62 207 ARG B N 1
ATOM 10177 C CA . ARG B 1 207 ? 11.859 -14.086 16.078 1 88.62 207 ARG B CA 1
ATOM 10178 C C . ARG B 1 207 ? 11.719 -14.766 17.438 1 88.62 207 ARG B C 1
ATOM 10180 O O . ARG B 1 207 ? 11.664 -14.086 18.469 1 88.62 207 ARG B O 1
ATOM 10187 N N . GLU B 1 208 ? 11.633 -16.094 17.391 1 91.12 208 GLU B N 1
ATOM 10188 C CA . GLU B 1 208 ? 11.484 -16.844 18.625 1 91.12 208 GLU B CA 1
ATOM 10189 C C . GLU B 1 208 ? 12.633 -16.578 19.578 1 91.12 208 GLU B C 1
ATOM 10191 O O . GLU B 1 208 ? 12.422 -16.438 20.797 1 91.12 208 GLU B O 1
ATOM 10196 N N . GLU B 1 209 ? 13.844 -16.5 19.047 1 91.88 209 GLU B N 1
ATOM 10197 C CA . GLU B 1 209 ? 15.016 -16.234 19.875 1 91.88 209 GLU B CA 1
ATOM 10198 C C . GLU B 1 209 ? 14.992 -14.805 20.422 1 91.88 209 GLU B C 1
ATOM 10200 O O . GLU B 1 209 ? 15.312 -14.562 21.578 1 91.88 209 GLU B O 1
ATOM 10205 N N . LEU B 1 210 ? 14.664 -13.859 19.609 1 88.31 210 LEU B N 1
ATOM 10206 C CA . LEU B 1 210 ? 14.633 -12.461 20.016 1 88.31 210 LEU B CA 1
ATOM 10207 C C . LEU B 1 210 ? 13.539 -12.219 21.062 1 88.31 210 LEU B C 1
ATOM 10209 O O . LEU B 1 210 ? 13.727 -11.453 22 1 88.31 210 LEU B O 1
ATOM 10213 N N . GLU B 1 211 ? 12.352 -12.852 20.844 1 87.12 211 GLU B N 1
ATOM 10214 C CA . GLU B 1 211 ? 11.258 -12.742 21.797 1 87.12 211 GLU B CA 1
ATOM 10215 C C . GLU B 1 211 ? 11.648 -13.344 23.141 1 87.12 211 GLU B C 1
ATOM 10217 O O . GLU B 1 211 ? 11.156 -12.914 24.188 1 87.12 211 GLU B O 1
ATOM 10222 N N . GLY B 1 212 ? 12.547 -14.406 23.094 1 88.25 212 GLY B N 1
ATOM 10223 C CA . GLY B 1 212 ? 13.086 -14.984 24.312 1 88.25 212 GLY B CA 1
ATOM 10224 C C . GLY B 1 212 ? 14.25 -14.203 24.891 1 88.25 212 GLY B C 1
ATOM 10225 O O . GLY B 1 212 ? 14.992 -14.711 25.734 1 88.25 212 GLY B O 1
ATOM 10226 N N . ASP B 1 213 ? 14.609 -12.938 24.406 1 85.38 213 ASP B N 1
ATOM 10227 C CA . ASP B 1 213 ? 15.633 -12 24.844 1 85.38 213 ASP B CA 1
ATOM 10228 C C . ASP B 1 213 ? 17.031 -12.578 24.625 1 85.38 213 ASP B C 1
ATOM 10230 O O . ASP B 1 213 ? 17.906 -12.461 25.5 1 85.38 213 ASP B O 1
ATOM 10234 N N . ARG B 1 214 ? 17.234 -13.391 23.609 1 87.75 214 ARG B N 1
ATOM 10235 C CA . ARG B 1 214 ? 18.547 -13.922 23.219 1 87.75 214 ARG B CA 1
ATOM 10236 C C . ARG B 1 214 ? 19.031 -13.258 21.938 1 87.75 214 ARG B C 1
ATOM 10238 O O . ARG B 1 214 ? 18.25 -12.992 21.016 1 87.75 214 ARG B O 1
ATOM 10245 N N . SER B 1 215 ? 20.281 -12.914 21.828 1 88.94 215 SER B N 1
ATOM 10246 C CA . SER B 1 215 ? 20.875 -12.305 20.641 1 88.94 215 SER B CA 1
ATOM 10247 C C . SER B 1 215 ? 21.234 -13.359 19.594 1 88.94 215 SER B C 1
ATOM 10249 O O . SER B 1 215 ? 21.656 -14.469 19.938 1 88.94 215 SER B O 1
ATOM 10251 N N . VAL B 1 216 ? 20.953 -13.023 18.391 1 89.94 216 VAL B N 1
ATOM 10252 C CA . VAL B 1 216 ? 21.203 -14 17.328 1 89.94 216 VAL B CA 1
ATOM 10253 C C . VAL B 1 216 ? 21.984 -13.344 16.203 1 89.94 216 VAL B C 1
ATOM 10255 O O . VAL B 1 216 ? 21.969 -12.117 16.047 1 89.94 216 VAL B O 1
ATOM 10258 N N . VAL B 1 217 ? 22.719 -14.102 15.562 1 88.62 217 VAL B N 1
ATOM 10259 C CA . VAL B 1 217 ? 23.422 -13.711 14.344 1 88.62 217 VAL B CA 1
ATOM 10260 C C . VAL B 1 217 ? 22.891 -14.516 13.164 1 88.62 217 VAL B C 1
ATOM 10262 O O . VAL B 1 217 ? 22.797 -15.75 13.234 1 88.62 217 VAL B O 1
ATOM 10265 N N . ALA B 1 218 ? 22.406 -13.812 12.172 1 87 218 ALA B N 1
ATOM 10266 C CA . ALA B 1 218 ? 21.938 -14.461 10.945 1 87 218 ALA B CA 1
ATOM 10267 C C . ALA B 1 218 ? 22.844 -14.133 9.766 1 87 218 ALA B C 1
ATOM 10269 O O . ALA B 1 218 ? 23.312 -13 9.625 1 87 218 ALA B O 1
ATOM 10270 N N . ILE B 1 219 ? 23.172 -15.109 8.992 1 85.44 219 ILE B N 1
ATOM 10271 C CA . ILE B 1 219 ? 24.031 -14.891 7.84 1 85.44 219 ILE B CA 1
ATOM 10272 C C . ILE B 1 219 ? 23.5 -15.641 6.629 1 85.44 219 ILE B C 1
ATOM 10274 O O . ILE B 1 219 ? 22.969 -16.75 6.762 1 85.44 219 ILE B O 1
ATOM 10278 N N . SER B 1 220 ? 23.516 -14.992 5.496 1 83.56 220 SER B N 1
ATOM 10279 C CA . SER B 1 220 ? 23.203 -15.609 4.211 1 83.56 220 SER B CA 1
ATOM 10280 C C . SER B 1 220 ? 24.453 -15.727 3.342 1 83.56 220 SER B C 1
ATOM 10282 O O . SER B 1 220 ? 25.219 -14.766 3.213 1 83.56 220 SER B O 1
ATOM 10284 N N . MET B 1 221 ? 24.719 -16.875 2.912 1 84.62 221 MET B N 1
ATOM 10285 C CA . MET B 1 221 ? 25.891 -17.141 2.066 1 84.62 221 MET B CA 1
ATOM 10286 C C . MET B 1 221 ? 25.453 -17.75 0.738 1 84.62 221 MET B C 1
ATOM 10288 O O . MET B 1 221 ? 24.391 -18.375 0.648 1 84.62 221 MET B O 1
ATOM 10292 N N . ASP B 1 222 ? 26.266 -17.531 -0.354 1 84.81 222 ASP B N 1
ATOM 10293 C CA . ASP B 1 222 ? 26.016 -18.047 -1.694 1 84.81 222 ASP B CA 1
ATOM 10294 C C . ASP B 1 222 ? 27.328 -18.438 -2.383 1 84.81 222 ASP B C 1
ATOM 10296 O O . ASP B 1 222 ? 28.312 -17.719 -2.312 1 84.81 222 ASP B O 1
ATOM 10300 N N . PHE B 1 223 ? 27.359 -19.594 -2.898 1 88.38 223 PHE B N 1
ATOM 10301 C CA . PHE B 1 223 ? 28.547 -20.047 -3.621 1 88.38 223 PHE B CA 1
ATOM 10302 C C . PHE B 1 223 ? 28.656 -19.344 -4.969 1 88.38 223 PHE B C 1
ATOM 10304 O O . PHE B 1 223 ? 27.641 -19.141 -5.652 1 88.38 223 PHE B O 1
ATOM 10311 N N . THR B 1 224 ? 29.875 -19.031 -5.344 1 86.12 224 THR B N 1
ATOM 10312 C CA . THR B 1 224 ? 30.125 -18.375 -6.621 1 86.12 224 THR B CA 1
ATOM 10313 C C . THR B 1 224 ? 30.125 -19.375 -7.766 1 86.12 224 THR B C 1
ATOM 10315 O O . THR B 1 224 ? 30.875 -20.359 -7.723 1 86.12 224 THR B O 1
ATOM 10318 N N . SER B 1 225 ? 29.375 -19.125 -8.875 1 88 225 SER B N 1
ATOM 10319 C CA . SER B 1 225 ? 29.312 -19.984 -10.055 1 88 225 SER B CA 1
ATOM 10320 C C . SER B 1 225 ? 29.297 -21.453 -9.672 1 88 225 SER B C 1
ATOM 10322 O O . SER B 1 225 ? 30.109 -22.25 -10.172 1 88 225 SER B O 1
ATOM 10324 N N . TYR B 1 226 ? 28.469 -21.875 -8.805 1 90.75 226 TYR B N 1
ATOM 10325 C CA . TYR B 1 226 ? 28.422 -23.156 -8.102 1 90.75 226 TYR B CA 1
ATOM 10326 C C . TYR B 1 226 ? 28.422 -24.312 -9.094 1 90.75 226 TYR B C 1
ATOM 10328 O O . TYR B 1 226 ? 29.312 -25.156 -9.055 1 90.75 226 TYR B O 1
ATOM 10336 N N . TYR B 1 227 ? 27.453 -24.359 -10.102 1 93.12 227 TYR B N 1
ATOM 10337 C CA . TYR B 1 227 ? 27.328 -25.484 -11.023 1 93.12 227 TYR B CA 1
ATOM 10338 C C . TYR B 1 227 ? 28.578 -25.609 -11.898 1 93.12 227 TYR B C 1
ATOM 10340 O O . TYR B 1 227 ? 28.984 -26.719 -12.227 1 93.12 227 TYR B O 1
ATOM 10348 N N . HIS B 1 228 ? 29.219 -24.516 -12.156 1 92.44 228 HIS B N 1
ATOM 10349 C CA . HIS B 1 228 ? 30.328 -24.484 -13.102 1 92.44 228 HIS B CA 1
ATOM 10350 C C . HIS B 1 228 ? 31.641 -24.906 -12.438 1 92.44 228 HIS B C 1
ATOM 10352 O O . HIS B 1 228 ? 32.656 -25.125 -13.117 1 92.44 228 HIS B O 1
ATOM 10358 N N . GLN B 1 229 ? 31.562 -25.109 -11.148 1 92.31 229 GLN B N 1
ATOM 10359 C CA . GLN B 1 229 ? 32.781 -25.438 -10.414 1 92.31 229 GLN B CA 1
ATOM 10360 C C . GLN B 1 229 ? 32.719 -26.859 -9.859 1 92.31 229 GLN B C 1
ATOM 10362 O O . GLN B 1 229 ? 33.625 -27.281 -9.125 1 92.31 229 GLN B O 1
ATOM 10367 N N . ILE B 1 230 ? 31.812 -27.594 -10.234 1 94.88 230 ILE B N 1
ATOM 10368 C CA . ILE B 1 230 ? 31.625 -28.906 -9.641 1 94.88 230 ILE B CA 1
ATOM 10369 C C . ILE B 1 230 ? 32.219 -29.984 -10.555 1 94.88 230 ILE B C 1
ATOM 10371 O O . ILE B 1 230 ? 31.922 -30.031 -11.75 1 94.88 230 ILE B O 1
ATOM 10375 N N . ASP B 1 231 ? 33.062 -30.75 -10.016 1 94.56 231 ASP B N 1
ATOM 10376 C CA . ASP B 1 231 ? 33.562 -31.969 -10.672 1 94.56 231 ASP B CA 1
ATOM 10377 C C . ASP B 1 231 ? 32.594 -33.125 -10.461 1 94.56 231 ASP B C 1
ATOM 10379 O O . ASP B 1 231 ? 32.438 -33.625 -9.344 1 94.56 231 ASP B O 1
ATOM 10383 N N . PRO B 1 232 ? 31.984 -33.625 -11.508 1 94.06 232 PRO B N 1
ATOM 10384 C CA . PRO B 1 232 ? 30.938 -34.625 -11.336 1 94.06 232 PRO B CA 1
ATOM 10385 C C . PRO B 1 232 ? 31.5 -36 -11 1 94.06 232 PRO B C 1
ATOM 10387 O O . PRO B 1 232 ? 30.734 -36.906 -10.633 1 94.06 232 PRO B O 1
ATOM 10390 N N . SER B 1 233 ? 32.75 -36.219 -10.938 1 93.56 233 SER B N 1
ATOM 10391 C CA . SER B 1 233 ? 33.344 -37.531 -10.766 1 93.56 233 SER B CA 1
ATOM 10392 C C . SER B 1 233 ? 33.062 -38.094 -9.367 1 93.56 233 SER B C 1
ATOM 10394 O O . SER B 1 233 ? 33.094 -39.312 -9.164 1 93.56 233 SER B O 1
ATOM 10396 N N . PHE B 1 234 ? 32.719 -37.281 -8.469 1 94.12 234 PHE B N 1
ATOM 10397 C CA . PHE B 1 234 ? 32.625 -37.688 -7.07 1 94.12 234 PHE B CA 1
ATOM 10398 C C . PHE B 1 234 ? 31.422 -38.594 -6.863 1 94.12 234 PHE B C 1
ATOM 10400 O O . PHE B 1 234 ? 31.391 -39.406 -5.934 1 94.12 234 PHE B O 1
ATOM 10407 N N . ILE B 1 235 ? 30.344 -38.562 -7.641 1 94.56 235 ILE B N 1
ATOM 10408 C CA . ILE B 1 235 ? 29.062 -39.188 -7.344 1 94.56 235 ILE B CA 1
ATOM 10409 C C . ILE B 1 235 ? 29.203 -40.719 -7.434 1 94.56 235 ILE B C 1
ATOM 10411 O O . ILE B 1 235 ? 28.359 -41.438 -6.914 1 94.56 235 ILE B O 1
ATOM 10415 N N . SER B 1 236 ? 30.234 -41.188 -8.195 1 94.75 236 SER B N 1
ATOM 10416 C CA . SER B 1 236 ? 30.422 -42.625 -8.336 1 94.75 236 SER B CA 1
ATOM 10417 C C . SER B 1 236 ? 31.562 -43.125 -7.449 1 94.75 236 SER B C 1
ATOM 10419 O O . SER B 1 236 ? 31.859 -44.344 -7.418 1 94.75 236 SER B O 1
ATOM 10421 N N . LYS B 1 237 ? 32.188 -42.281 -6.742 1 94.62 237 LYS B N 1
ATOM 10422 C CA . LYS B 1 237 ? 33.312 -42.656 -5.895 1 94.62 237 LYS B CA 1
ATOM 10423 C C . LYS B 1 237 ? 32.844 -43.406 -4.648 1 94.62 237 LYS B C 1
ATOM 10425 O O . LYS B 1 237 ? 31.875 -42.969 -4 1 94.62 237 LYS B O 1
ATOM 10430 N N . LYS B 1 238 ? 33.5 -44.438 -4.32 1 92.06 238 LYS B N 1
ATOM 10431 C CA . LYS B 1 238 ? 33.125 -45.281 -3.195 1 92.06 238 LYS B CA 1
ATOM 10432 C C . LYS B 1 238 ? 33.219 -44.531 -1.875 1 92.06 238 LYS B C 1
ATOM 10434 O O . LYS B 1 238 ? 32.406 -44.719 -0.978 1 92.06 238 LYS B O 1
ATOM 10439 N N . ARG B 1 239 ? 34.219 -43.75 -1.798 1 92.06 239 ARG B N 1
ATOM 10440 C CA . ARG B 1 239 ? 34.406 -42.969 -0.567 1 92.06 239 ARG B CA 1
ATOM 10441 C C . ARG B 1 239 ? 33.25 -42.031 -0.31 1 92.06 239 ARG B C 1
ATOM 10443 O O . ARG B 1 239 ? 32.812 -41.875 0.832 1 92.06 239 ARG B O 1
ATOM 10450 N N . PHE B 1 240 ? 32.812 -41.406 -1.344 1 94.69 240 PHE B N 1
ATOM 10451 C CA . PHE B 1 240 ? 31.688 -40.5 -1.214 1 94.69 240 PHE B CA 1
ATOM 10452 C C . PHE B 1 240 ? 30.422 -41.25 -0.843 1 94.69 240 PHE B C 1
ATOM 10454 O O . PHE B 1 240 ? 29.688 -40.844 0.066 1 94.69 240 PHE B O 1
ATOM 10461 N N . LEU B 1 241 ? 30.109 -42.344 -1.579 1 95.88 241 LEU B N 1
ATOM 10462 C CA . LEU B 1 241 ? 28.906 -43.125 -1.344 1 95.88 241 LEU B CA 1
ATOM 10463 C C . LEU B 1 241 ? 28.875 -43.656 0.091 1 95.88 241 LEU B C 1
ATOM 10465 O O . LEU B 1 241 ? 27.828 -43.594 0.745 1 95.88 241 LEU B O 1
ATOM 10469 N N . ALA B 1 242 ? 30.016 -44.062 0.582 1 92.44 242 ALA B N 1
ATOM 10470 C CA . ALA B 1 242 ? 30.109 -44.562 1.954 1 92.44 242 ALA B CA 1
ATOM 10471 C C . ALA B 1 242 ? 29.859 -43.438 2.957 1 92.44 242 ALA B C 1
ATOM 10473 O O . ALA B 1 242 ? 29.109 -43.625 3.928 1 92.44 242 ALA B O 1
ATOM 10474 N N . SER B 1 243 ? 30.484 -42.375 2.689 1 91.5 243 SER B N 1
ATOM 10475 C CA . SER B 1 243 ? 30.344 -41.25 3.6 1 91.5 243 SER B CA 1
ATOM 10476 C C . SER B 1 243 ? 28.922 -40.688 3.598 1 91.5 243 SER B C 1
ATOM 10478 O O . SER B 1 243 ? 28.422 -40.25 4.625 1 91.5 243 SER B O 1
ATOM 10480 N N . ALA B 1 244 ? 28.281 -40.688 2.48 1 93.25 244 ALA B N 1
ATOM 10481 C CA . ALA B 1 244 ? 26.922 -40.156 2.342 1 93.25 244 ALA B CA 1
ATOM 10482 C C . ALA B 1 244 ? 25.891 -41.156 2.807 1 93.25 244 ALA B C 1
ATOM 10484 O O . ALA B 1 244 ? 24.734 -40.812 3.092 1 93.25 244 ALA B O 1
ATOM 10485 N N . GLY B 1 245 ? 26.234 -42.375 2.941 1 91.81 245 GLY B N 1
ATOM 10486 C CA . GLY B 1 245 ? 25.328 -43.438 3.336 1 91.81 245 GLY B CA 1
ATOM 10487 C C . GLY B 1 245 ? 24.438 -43.906 2.195 1 91.81 245 GLY B C 1
ATOM 10488 O O . GLY B 1 245 ? 23.266 -44.219 2.398 1 91.81 245 GLY B O 1
ATOM 10489 N N . ILE B 1 246 ? 25 -43.875 0.986 1 94.69 246 ILE B N 1
ATOM 10490 C CA . ILE B 1 246 ? 24.281 -44.312 -0.2 1 94.69 246 ILE B CA 1
ATOM 10491 C C . ILE B 1 246 ? 24.75 -45.719 -0.604 1 94.69 246 ILE B C 1
ATOM 10493 O O . ILE B 1 246 ? 25.953 -45.938 -0.755 1 94.69 246 ILE B O 1
ATOM 10497 N N . GLU B 1 247 ? 23.828 -46.594 -0.771 1 93.06 247 GLU B N 1
ATOM 10498 C CA . GLU B 1 247 ? 24.141 -47.969 -1.195 1 93.06 247 GLU B CA 1
ATOM 10499 C C . GLU B 1 247 ? 23.688 -48.219 -2.627 1 93.06 247 GLU B C 1
ATOM 10501 O O . GLU B 1 247 ? 22.5 -48.062 -2.936 1 93.06 247 GLU B O 1
ATOM 10506 N N . LEU B 1 248 ? 24.641 -48.5 -3.467 1 94.69 248 LEU B N 1
ATOM 10507 C CA . LEU B 1 248 ? 24.344 -48.844 -4.855 1 94.69 248 LEU B CA 1
ATOM 10508 C C . LEU B 1 248 ? 24.797 -50.25 -5.176 1 94.69 248 LEU B C 1
ATOM 10510 O O . LEU B 1 248 ? 25.844 -50.688 -4.707 1 94.69 248 LEU B O 1
ATOM 10514 N N . ASP B 1 249 ? 24.016 -51.031 -5.832 1 92.62 249 ASP B N 1
ATOM 10515 C CA . ASP B 1 249 ? 24.453 -52.344 -6.309 1 92.62 249 ASP B CA 1
ATOM 10516 C C . ASP B 1 249 ? 25.406 -52.188 -7.492 1 92.62 249 ASP B C 1
ATOM 10518 O O . ASP B 1 249 ? 25.734 -51.062 -7.906 1 92.62 249 ASP B O 1
ATOM 10522 N N . ALA B 1 250 ? 25.875 -53.312 -8.039 1 90.75 250 ALA B N 1
ATOM 10523 C CA . ALA B 1 250 ? 26.906 -53.281 -9.07 1 90.75 250 ALA B CA 1
ATOM 10524 C C . ALA B 1 250 ? 26.375 -52.656 -10.359 1 90.75 250 ALA B C 1
ATOM 10526 O O . ALA B 1 250 ? 27.094 -51.875 -11.016 1 90.75 250 ALA B O 1
ATOM 10527 N N . TRP B 1 251 ? 25.219 -52.969 -10.703 1 94.19 251 TRP B N 1
ATOM 10528 C CA . TRP B 1 251 ? 24.625 -52.438 -11.914 1 94.19 251 TRP B CA 1
ATOM 10529 C C . TRP B 1 251 ? 24.375 -50.938 -11.781 1 94.19 251 TRP B C 1
ATOM 10531 O O . TRP B 1 251 ? 24.641 -50.156 -12.711 1 94.19 251 TRP B O 1
ATOM 10541 N N . GLU B 1 252 ? 23.844 -50.5 -10.664 1 95.69 252 GLU B N 1
ATOM 10542 C CA . GLU B 1 252 ? 23.578 -49.094 -10.406 1 95.69 252 GLU B CA 1
ATOM 10543 C C . GLU B 1 252 ? 24.875 -48.281 -10.461 1 95.69 252 GLU B C 1
ATOM 10545 O O . GLU B 1 252 ? 24.875 -47.156 -10.977 1 95.69 252 GLU B O 1
ATOM 10550 N N . LEU B 1 253 ? 25.844 -48.812 -9.867 1 95.06 253 LEU B N 1
ATOM 10551 C CA . LEU B 1 253 ? 27.141 -48.156 -9.875 1 95.06 253 LEU B CA 1
ATOM 10552 C C . LEU B 1 253 ? 27.672 -48 -11.297 1 95.06 253 LEU B C 1
ATOM 10554 O O . LEU B 1 253 ? 28.25 -46.969 -11.656 1 95.06 253 LEU B O 1
ATOM 10558 N N . ASP B 1 254 ? 27.5 -49.062 -12.102 1 94.12 254 ASP B N 1
ATOM 10559 C CA . ASP B 1 254 ? 27.953 -49.031 -13.492 1 94.12 254 ASP B CA 1
ATOM 10560 C C . ASP B 1 254 ? 27.188 -47.969 -14.281 1 94.12 254 ASP B C 1
ATOM 10562 O O . ASP B 1 254 ? 27.797 -47.25 -15.086 1 94.12 254 ASP B O 1
ATOM 10566 N N . PHE B 1 255 ? 25.922 -47.969 -14.141 1 96.12 255 PHE B N 1
ATOM 10567 C CA . PHE B 1 255 ? 25.125 -46.938 -14.805 1 96.12 255 PHE B CA 1
ATOM 10568 C C . PHE B 1 255 ? 25.547 -45.531 -14.375 1 96.12 255 PHE B C 1
ATOM 10570 O O . PHE B 1 255 ? 25.672 -44.625 -15.211 1 96.12 255 PHE B O 1
ATOM 10577 N N . THR B 1 256 ? 25.766 -45.281 -13.086 1 97 256 THR B N 1
ATOM 10578 C CA . THR B 1 256 ? 26.219 -44 -12.562 1 97 256 THR B CA 1
ATOM 10579 C C . THR B 1 256 ? 27.578 -43.625 -13.133 1 97 256 THR B C 1
ATOM 10581 O O . THR B 1 256 ? 27.812 -42.469 -13.5 1 97 256 THR B O 1
ATOM 10584 N N . LYS B 1 257 ? 28.469 -44.594 -13.234 1 96.25 257 LYS B N 1
ATOM 10585 C CA . LYS B 1 257 ? 29.781 -44.375 -13.82 1 96.25 257 LYS B CA 1
ATOM 10586 C C . LYS B 1 257 ? 29.672 -43.969 -15.281 1 96.25 257 LYS B C 1
ATOM 10588 O O . LYS B 1 257 ? 30.438 -43.125 -15.758 1 96.25 257 LYS B O 1
ATOM 10593 N N . ALA B 1 258 ? 28.75 -44.594 -15.961 1 96 258 ALA B N 1
ATOM 10594 C CA . ALA B 1 258 ? 28.516 -44.219 -17.359 1 96 258 ALA B CA 1
ATOM 10595 C C . ALA B 1 258 ? 28.078 -42.75 -17.469 1 96 258 ALA B C 1
ATOM 10597 O O . ALA B 1 258 ? 28.562 -42.031 -18.344 1 96 258 ALA B O 1
ATOM 10598 N N . PHE B 1 259 ? 27.156 -42.375 -16.656 1 96.62 259 PHE B N 1
ATOM 10599 C CA . PHE B 1 259 ? 26.688 -40.969 -16.672 1 96.62 259 PHE B CA 1
ATOM 10600 C C . PHE B 1 259 ? 27.812 -40.031 -16.312 1 96.62 259 PHE B C 1
ATOM 10602 O O . PHE B 1 259 ? 27.922 -38.938 -16.859 1 96.62 259 PHE B O 1
ATOM 10609 N N . VAL B 1 260 ? 28.594 -40.406 -15.289 1 96.19 260 VAL B N 1
ATOM 10610 C CA . VAL B 1 260 ? 29.719 -39.562 -14.852 1 96.19 260 VAL B CA 1
ATOM 10611 C C . VAL B 1 260 ? 30.656 -39.344 -16.031 1 96.19 260 VAL B C 1
ATOM 10613 O O . VAL B 1 260 ? 31.141 -38.219 -16.219 1 96.19 260 VAL B O 1
ATOM 10616 N N . LYS B 1 261 ? 30.906 -40.375 -16.781 1 95.88 261 LYS B N 1
ATOM 10617 C CA . LYS B 1 261 ? 31.781 -40.219 -17.953 1 95.88 261 LYS B CA 1
ATOM 10618 C C . LYS B 1 261 ? 31.203 -39.188 -18.938 1 95.88 261 LYS B C 1
ATOM 10620 O O . LYS B 1 261 ? 31.953 -38.406 -19.516 1 95.88 261 LYS B O 1
ATOM 10625 N N . ALA B 1 262 ? 29.953 -39.281 -19.125 1 96.12 262 ALA B N 1
ATOM 10626 C CA . ALA B 1 262 ? 29.297 -38.344 -20.016 1 96.12 262 ALA B CA 1
ATOM 10627 C C . ALA B 1 262 ? 29.391 -36.906 -19.453 1 96.12 262 ALA B C 1
ATOM 10629 O O . ALA B 1 262 ? 29.625 -35.969 -20.203 1 96.12 262 ALA B O 1
ATOM 10630 N N . LEU B 1 263 ? 29.094 -36.719 -18.172 1 95.81 263 LEU B N 1
ATOM 10631 C CA . LEU B 1 263 ? 29.172 -35.406 -17.547 1 95.81 263 LEU B CA 1
ATOM 10632 C C . LEU B 1 263 ? 30.578 -34.844 -17.609 1 95.81 263 LEU B C 1
ATOM 10634 O O . LEU B 1 263 ? 30.766 -33.656 -17.812 1 95.81 263 LEU B O 1
ATOM 10638 N N . ILE B 1 264 ? 31.578 -35.719 -17.359 1 95.19 264 ILE B N 1
ATOM 10639 C CA . ILE B 1 264 ? 32.969 -35.281 -17.469 1 95.19 264 ILE B CA 1
ATOM 10640 C C . ILE B 1 264 ? 33.281 -34.875 -18.906 1 95.19 264 ILE B C 1
ATOM 10642 O O . ILE B 1 264 ? 34 -33.875 -19.141 1 95.19 264 ILE B O 1
ATOM 10646 N N . GLY B 1 265 ? 32.719 -35.656 -19.859 1 94.62 265 GLY B N 1
ATOM 10647 C CA . GLY B 1 265 ? 32.875 -35.281 -21.25 1 94.62 265 GLY B CA 1
ATOM 10648 C C . GLY B 1 265 ? 32.312 -33.906 -21.547 1 94.62 265 GLY B C 1
ATOM 10649 O O . GLY B 1 265 ? 32.938 -33.094 -22.234 1 94.62 265 GLY B O 1
ATOM 10650 N N . TRP B 1 266 ? 31.125 -33.656 -21.094 1 95.25 266 TRP B N 1
ATOM 10651 C CA . TRP B 1 266 ? 30.531 -32.344 -21.266 1 95.25 266 TRP B CA 1
ATOM 10652 C C . TRP B 1 266 ? 31.375 -31.25 -20.594 1 95.25 266 TRP B C 1
ATOM 10654 O O . TRP B 1 266 ? 31.562 -30.172 -21.156 1 95.25 266 TRP B O 1
ATOM 10664 N N . SER B 1 267 ? 31.844 -31.5 -19.375 1 94.62 267 SER B N 1
ATOM 10665 C CA . SER B 1 267 ? 32.688 -30.562 -18.641 1 94.62 267 SER B CA 1
ATOM 10666 C C . SER B 1 267 ? 33.938 -30.234 -19.438 1 94.62 267 SER B C 1
ATOM 10668 O O . SER B 1 267 ? 34.375 -29.078 -19.484 1 94.62 267 SER B O 1
ATOM 10670 N N . LYS B 1 268 ? 34.531 -31.203 -20.031 1 93.56 268 LYS B N 1
ATOM 10671 C CA . LYS B 1 268 ? 35.719 -31 -20.844 1 93.56 268 LYS B CA 1
ATOM 10672 C C . LYS B 1 268 ? 35.438 -30.156 -22.078 1 93.56 268 LYS B C 1
ATOM 10674 O O . LYS B 1 268 ? 36.219 -29.297 -22.453 1 93.56 268 LYS B O 1
ATOM 10679 N N . LEU B 1 269 ? 34.344 -30.5 -22.688 1 93.88 269 LEU B N 1
ATOM 10680 C CA . LEU B 1 269 ? 33.906 -29.719 -23.844 1 93.88 269 LEU B CA 1
ATOM 10681 C C . LEU B 1 269 ? 33.719 -28.25 -23.469 1 93.88 269 LEU B C 1
ATOM 10683 O O . LEU B 1 269 ? 34.125 -27.359 -24.219 1 93.88 269 LEU B O 1
ATOM 10687 N N . THR B 1 270 ? 33.094 -28.016 -22.406 1 94.19 270 THR B N 1
ATOM 10688 C CA . THR B 1 270 ? 32.844 -26.672 -21.922 1 94.19 270 THR B CA 1
ATOM 10689 C C . THR B 1 270 ? 34.188 -25.969 -21.594 1 94.19 270 THR B C 1
ATOM 10691 O O . THR B 1 270 ? 34.344 -24.797 -21.922 1 94.19 270 THR B O 1
ATOM 10694 N N . ALA B 1 271 ? 35.062 -26.672 -20.922 1 93.56 271 ALA B N 1
ATOM 10695 C CA . ALA B 1 271 ? 36.375 -26.125 -20.594 1 93.56 271 ALA B CA 1
ATOM 10696 C C . ALA B 1 271 ? 37.125 -25.734 -21.844 1 93.56 271 ALA B C 1
ATOM 10698 O O . ALA B 1 271 ? 37.781 -24.688 -21.906 1 93.56 271 ALA B O 1
ATOM 10699 N N . GLN B 1 272 ? 37.062 -26.594 -22.781 1 91.75 272 GLN B N 1
ATOM 10700 C CA . GLN B 1 272 ? 37.719 -26.312 -24.047 1 91.75 272 GLN B CA 1
ATOM 10701 C C . GLN B 1 272 ? 37.156 -25.078 -24.719 1 91.75 272 GLN B C 1
ATOM 10703 O O . GLN B 1 272 ? 37.875 -24.25 -25.266 1 91.75 272 GLN B O 1
ATOM 10708 N N . LYS B 1 273 ? 35.938 -25.047 -24.688 1 91.38 273 LYS B N 1
ATOM 10709 C CA . LYS B 1 273 ? 35.281 -23.875 -25.266 1 91.38 273 LYS B CA 1
ATOM 10710 C C . LYS B 1 273 ? 35.688 -22.609 -24.547 1 91.38 273 LYS B C 1
ATOM 10712 O O . LYS B 1 273 ? 35.875 -21.562 -25.172 1 91.38 273 LYS B O 1
ATOM 10717 N N . LEU B 1 274 ? 35.812 -22.656 -23.312 1 92.31 274 LEU B N 1
ATOM 10718 C CA . LEU B 1 274 ? 36.219 -21.5 -22.516 1 92.31 274 LEU B CA 1
ATOM 10719 C C . LEU B 1 274 ? 37.625 -21.078 -22.891 1 92.31 274 LEU B C 1
ATOM 10721 O O . LEU B 1 274 ? 37.938 -19.891 -23 1 92.31 274 LEU B O 1
ATOM 10725 N N . ILE B 1 275 ? 38.469 -22 -23.078 1 90.31 275 ILE B N 1
ATOM 10726 C CA . ILE B 1 275 ? 39.875 -21.719 -23.453 1 90.31 275 ILE B CA 1
ATOM 10727 C C . ILE B 1 275 ? 39.906 -21.094 -24.844 1 90.31 275 ILE B C 1
ATOM 10729 O O . ILE B 1 275 ? 40.656 -20.156 -25.078 1 90.31 275 ILE B O 1
ATOM 10733 N N . GLU B 1 276 ? 39.094 -21.625 -25.656 1 87.94 276 GLU B N 1
ATOM 10734 C CA . GLU B 1 276 ? 39.031 -21.078 -27 1 87.94 276 GLU B CA 1
ATOM 10735 C C . GLU B 1 276 ? 38.562 -19.625 -26.984 1 87.94 276 GLU B C 1
ATOM 10737 O O . GLU B 1 276 ? 38.906 -18.844 -27.875 1 87.94 276 GLU B O 1
ATOM 10742 N N . MET B 1 277 ? 37.844 -19.359 -26 1 88 277 MET B N 1
ATOM 10743 C CA . MET B 1 277 ? 37.312 -18 -25.875 1 88 277 MET B CA 1
ATOM 10744 C C . MET B 1 277 ? 38.312 -17.078 -25.203 1 88 277 MET B C 1
ATOM 10746 O O . MET B 1 277 ? 38.031 -15.898 -24.984 1 88 277 MET B O 1
ATOM 10750 N N . GLY B 1 278 ? 39.5 -17.578 -24.797 1 82.62 278 GLY B N 1
ATOM 10751 C CA . GLY B 1 278 ? 40.594 -16.75 -24.281 1 82.62 278 GLY B CA 1
ATOM 10752 C C . GLY B 1 278 ? 40.688 -16.781 -22.766 1 82.62 278 GLY B C 1
ATOM 10753 O O . GLY B 1 278 ? 41.344 -15.945 -22.156 1 82.62 278 GLY B O 1
ATOM 10754 N N . CYS B 1 279 ? 39.875 -17.641 -22.188 1 88 279 CYS B N 1
ATOM 10755 C CA . CYS B 1 279 ? 40.062 -17.781 -20.75 1 88 279 CYS B CA 1
ATOM 10756 C C . CYS B 1 279 ? 41.375 -18.453 -20.422 1 88 279 CYS B C 1
ATOM 10758 O O . CYS B 1 279 ? 41.906 -19.234 -21.219 1 88 279 CYS B O 1
ATOM 10760 N N . SER B 1 280 ? 41.906 -18.062 -19.297 1 84.88 280 SER B N 1
ATOM 10761 C CA . SER B 1 280 ? 43.219 -18.609 -18.922 1 84.88 280 SER B CA 1
ATOM 10762 C C . SER B 1 280 ? 43.125 -20.109 -18.656 1 84.88 280 SER B C 1
ATOM 10764 O O . SER B 1 280 ? 42.312 -20.562 -17.859 1 84.88 280 SER B O 1
ATOM 10766 N N . SER B 1 281 ? 43.938 -20.828 -19.344 1 83.12 281 SER B N 1
ATOM 10767 C CA . SER B 1 281 ? 43.969 -22.281 -19.188 1 83.12 281 SER B CA 1
ATOM 10768 C C . SER B 1 281 ? 44.375 -22.672 -17.766 1 83.12 281 SER B C 1
ATOM 10770 O O . SER B 1 281 ? 44 -23.75 -17.297 1 83.12 281 SER B O 1
ATOM 10772 N N . GLU B 1 282 ? 45.125 -21.781 -17.125 1 80.69 282 GLU B N 1
ATOM 10773 C CA . GLU B 1 282 ? 45.562 -22.062 -15.766 1 80.69 282 GLU B CA 1
ATOM 10774 C C . GLU B 1 282 ? 44.375 -21.969 -14.781 1 80.69 282 GLU B C 1
ATOM 10776 O O . GLU B 1 282 ? 44.375 -22.672 -13.766 1 80.69 282 GLU B O 1
ATOM 10781 N N . ASP B 1 283 ? 43.469 -21.25 -15.203 1 81.81 283 ASP B N 1
ATOM 10782 C CA . ASP B 1 283 ? 42.375 -21 -14.281 1 81.81 283 ASP B CA 1
ATOM 10783 C C . ASP B 1 283 ? 41.219 -21.984 -14.516 1 81.81 283 ASP B C 1
ATOM 10785 O O . ASP B 1 283 ? 40.344 -22.141 -13.656 1 81.81 283 ASP B O 1
ATOM 10789 N N . ILE B 1 284 ? 41.281 -22.625 -15.734 1 86.44 284 ILE B N 1
ATOM 10790 C CA . ILE B 1 284 ? 40.156 -23.484 -16.078 1 86.44 284 ILE B CA 1
ATOM 10791 C C . ILE B 1 284 ? 40.594 -24.953 -15.992 1 86.44 284 ILE B C 1
ATOM 10793 O O . ILE B 1 284 ? 41.312 -25.438 -16.859 1 86.44 284 ILE B O 1
ATOM 10797 N N . GLU B 1 285 ? 40.188 -25.562 -14.945 1 82.12 285 GLU B N 1
ATOM 10798 C CA . GLU B 1 285 ? 40.5 -26.984 -14.797 1 82.12 285 GLU B CA 1
ATOM 10799 C C . GLU B 1 285 ? 39.312 -27.859 -15.227 1 82.12 285 GLU B C 1
ATOM 10801 O O . GLU B 1 285 ? 39.5 -28.938 -15.797 1 82.12 285 GLU B O 1
ATOM 10806 N N . ILE B 1 286 ? 38.062 -27.422 -14.969 1 90.56 286 ILE B N 1
ATOM 10807 C CA . ILE B 1 286 ? 36.875 -28.172 -15.328 1 90.56 286 ILE B CA 1
ATOM 10808 C C . ILE B 1 286 ? 35.781 -27.203 -15.797 1 90.56 286 ILE B C 1
ATOM 10810 O O . ILE B 1 286 ? 35.844 -26 -15.5 1 90.56 286 ILE B O 1
ATOM 10814 N N . GLY B 1 287 ? 34.875 -27.75 -16.562 1 91.81 287 GLY B N 1
ATOM 10815 C CA . GLY B 1 287 ? 33.75 -26.953 -17.047 1 91.81 287 GLY B CA 1
ATOM 10816 C C . GLY B 1 287 ? 32.531 -27.047 -16.156 1 91.81 287 GLY B C 1
ATOM 10817 O O . GLY B 1 287 ? 31.562 -26.281 -16.328 1 91.81 287 GLY B O 1
ATOM 10818 N N . GLY B 1 288 ? 32.531 -27.938 -15.188 1 93.62 288 GLY B N 1
ATOM 10819 C CA . GLY B 1 288 ? 31.484 -28.031 -14.195 1 93.62 288 GLY B CA 1
ATOM 10820 C C . GLY B 1 288 ? 30.297 -28.875 -14.656 1 93.62 288 GLY B C 1
ATOM 10821 O O . GLY B 1 288 ? 30.453 -29.766 -15.492 1 93.62 288 GLY B O 1
ATOM 10822 N N . LEU B 1 289 ? 29.047 -28.703 -14.039 1 94.56 289 LEU B N 1
ATOM 10823 C CA . LEU B 1 289 ? 27.797 -29.406 -14.336 1 94.56 289 LEU B CA 1
ATOM 10824 C C . LEU B 1 289 ? 26.938 -28.609 -15.305 1 94.56 289 LEU B C 1
ATOM 10826 O O . LEU B 1 289 ? 26.891 -27.375 -15.227 1 94.56 289 LEU B O 1
ATOM 10830 N N . PRO B 1 290 ? 26.297 -29.297 -16.219 1 93.06 290 PRO B N 1
ATOM 10831 C CA . PRO B 1 290 ? 25.406 -28.578 -17.141 1 93.06 290 PRO B CA 1
ATOM 10832 C C . PRO B 1 290 ? 24.125 -28.109 -16.469 1 93.06 290 PRO B C 1
ATOM 10834 O O . PRO B 1 290 ? 23.406 -28.906 -15.852 1 93.06 290 PRO B O 1
ATOM 10837 N N . ILE B 1 291 ? 23.844 -26.859 -16.656 1 90.19 291 ILE B N 1
ATOM 10838 C CA . ILE B 1 291 ? 22.547 -26.312 -16.234 1 90.19 291 ILE B CA 1
ATOM 10839 C C . ILE B 1 291 ? 21.469 -26.688 -17.234 1 90.19 291 ILE B C 1
ATOM 10841 O O . ILE B 1 291 ? 21.672 -26.594 -18.453 1 90.19 291 ILE B O 1
ATOM 10845 N N . GLY B 1 292 ? 20.359 -27.172 -16.766 1 87.44 292 GLY B N 1
ATOM 10846 C CA . GLY B 1 292 ? 19.266 -27.547 -17.641 1 87.44 292 GLY B CA 1
ATOM 10847 C C . GLY B 1 292 ? 18.953 -29.031 -17.625 1 87.44 292 GLY B C 1
ATOM 10848 O O . GLY B 1 292 ? 17.891 -29.453 -18.062 1 87.44 292 GLY B O 1
ATOM 10849 N N . LEU B 1 293 ? 19.922 -29.719 -17.172 1 92.88 293 LEU B N 1
ATOM 10850 C CA . LEU B 1 293 ? 19.719 -31.156 -17.047 1 92.88 293 LEU B CA 1
ATOM 10851 C C . LEU B 1 293 ? 19.281 -31.516 -15.633 1 92.88 293 LEU B C 1
ATOM 10853 O O . LEU B 1 293 ? 19.891 -31.078 -14.656 1 92.88 293 LEU B O 1
ATOM 10857 N N . SER B 1 294 ? 18.312 -32.375 -15.484 1 94.31 294 SER B N 1
ATOM 10858 C CA . SER B 1 294 ? 17.703 -32.656 -14.195 1 94.31 294 SER B CA 1
ATOM 10859 C C . SER B 1 294 ? 18.688 -33.344 -13.25 1 94.31 294 SER B C 1
ATOM 10861 O O . SER B 1 294 ? 18.641 -33.125 -12.039 1 94.31 294 SER B O 1
ATOM 10863 N N . ILE B 1 295 ? 19.578 -34.188 -13.758 1 95.88 295 ILE B N 1
ATOM 10864 C CA . ILE B 1 295 ? 20.531 -34.906 -12.922 1 95.88 295 ILE B CA 1
ATOM 10865 C C . ILE B 1 295 ? 21.453 -33.906 -12.219 1 95.88 295 ILE B C 1
ATOM 10867 O O . ILE B 1 295 ? 21.906 -34.156 -11.102 1 95.88 295 ILE B O 1
ATOM 10871 N N . SER B 1 296 ? 21.734 -32.812 -12.883 1 95 296 SER B N 1
ATOM 10872 C CA . SER B 1 296 ? 22.625 -31.797 -12.312 1 95 296 SER B CA 1
ATOM 10873 C C . SER B 1 296 ? 22.078 -31.266 -10.992 1 95 296 SER B C 1
ATOM 10875 O O . SER B 1 296 ? 22.844 -30.891 -10.102 1 95 296 SER B O 1
ATOM 10877 N N . ARG B 1 297 ? 20.766 -31.203 -10.883 1 94.12 297 ARG B N 1
ATOM 10878 C CA . ARG B 1 297 ? 20.141 -30.719 -9.656 1 94.12 297 ARG B CA 1
ATOM 10879 C C . ARG B 1 297 ? 20.375 -31.688 -8.5 1 94.12 297 ARG B C 1
ATOM 10881 O O . ARG B 1 297 ? 20.641 -31.25 -7.371 1 94.12 297 ARG B O 1
ATOM 10888 N N . ILE B 1 298 ? 20.344 -32.906 -8.766 1 95.62 298 ILE B N 1
ATOM 10889 C CA . ILE B 1 298 ? 20.562 -33.938 -7.746 1 95.62 298 ILE B CA 1
ATOM 10890 C C . ILE B 1 298 ? 22.031 -33.969 -7.344 1 95.62 298 ILE B C 1
ATOM 10892 O O . ILE B 1 298 ? 22.359 -34 -6.152 1 95.62 298 ILE B O 1
ATOM 10896 N N . VAL B 1 299 ? 22.891 -33.938 -8.328 1 95.38 299 VAL B N 1
ATOM 10897 C CA . VAL B 1 299 ? 24.328 -34.031 -8.102 1 95.38 299 VAL B CA 1
ATOM 10898 C C . VAL B 1 299 ? 24.797 -32.812 -7.297 1 95.38 299 VAL B C 1
ATOM 10900 O O . VAL B 1 299 ? 25.594 -32.969 -6.363 1 95.38 299 VAL B O 1
ATOM 10903 N N . SER B 1 300 ? 24.344 -31.703 -7.688 1 95 300 SER B N 1
ATOM 10904 C CA . SER B 1 300 ? 24.75 -30.5 -6.996 1 95 300 SER B CA 1
ATOM 10905 C C . SER B 1 300 ? 24.328 -30.516 -5.531 1 95 300 SER B C 1
ATOM 10907 O O . SER B 1 300 ? 25.078 -30.078 -4.652 1 95 300 SER B O 1
ATOM 10909 N N . ASN B 1 301 ? 23.172 -31 -5.258 1 94.69 301 ASN B N 1
ATOM 10910 C CA . ASN B 1 301 ? 22.703 -31.125 -3.883 1 94.69 301 ASN B CA 1
ATOM 10911 C C . ASN B 1 301 ? 23.516 -32.156 -3.1 1 94.69 301 ASN B C 1
ATOM 10913 O O . ASN B 1 301 ? 23.844 -31.938 -1.934 1 94.69 301 ASN B O 1
ATOM 10917 N N . ALA B 1 302 ? 23.766 -33.25 -3.725 1 94.56 302 ALA B N 1
ATOM 10918 C CA . ALA B 1 302 ? 24.453 -34.344 -3.066 1 94.56 302 ALA B CA 1
ATOM 10919 C C . ALA B 1 302 ? 25.859 -33.969 -2.658 1 94.56 302 ALA B C 1
ATOM 10921 O O . ALA B 1 302 ? 26.375 -34.438 -1.638 1 94.56 302 ALA B O 1
ATOM 10922 N N . LEU B 1 303 ? 26.484 -33.156 -3.416 1 94.81 303 LEU B N 1
ATOM 10923 C CA . LEU B 1 303 ? 27.859 -32.75 -3.15 1 94.81 303 LEU B CA 1
ATOM 10924 C C . LEU B 1 303 ? 27.969 -32.125 -1.769 1 94.81 303 LEU B C 1
ATOM 10926 O O . LEU B 1 303 ? 29 -32.25 -1.104 1 94.81 303 LEU B O 1
ATOM 10930 N N . LEU B 1 304 ? 26.953 -31.453 -1.342 1 94.56 304 LEU B N 1
ATOM 10931 C CA . LEU B 1 304 ? 27.047 -30.625 -0.143 1 94.56 304 LEU B CA 1
ATOM 10932 C C . LEU B 1 304 ? 26.5 -31.375 1.073 1 94.56 304 LEU B C 1
ATOM 10934 O O . LEU B 1 304 ? 26.266 -30.766 2.125 1 94.56 304 LEU B O 1
ATOM 10938 N N . ILE B 1 305 ? 26.297 -32.656 1.002 1 94.69 305 ILE B N 1
ATOM 10939 C CA . ILE B 1 305 ? 25.797 -33.469 2.109 1 94.69 305 ILE B CA 1
ATOM 10940 C C . ILE B 1 305 ? 26.734 -33.344 3.301 1 94.69 305 ILE B C 1
ATOM 10942 O O . ILE B 1 305 ? 26.297 -33.156 4.438 1 94.69 305 ILE B O 1
ATOM 10946 N N . SER B 1 306 ? 28.031 -33.469 3.061 1 92.5 306 SER B N 1
ATOM 10947 C CA . SER B 1 306 ? 29.016 -33.406 4.133 1 92.5 306 SER B CA 1
ATOM 10948 C C . SER B 1 306 ? 29.062 -32.031 4.77 1 92.5 306 SER B C 1
ATOM 10950 O O . SER B 1 306 ? 29.297 -31.891 5.969 1 92.5 306 SER B O 1
ATOM 10952 N N . LEU B 1 307 ? 28.891 -31.047 3.941 1 92.94 307 LEU B N 1
ATOM 10953 C CA . LEU B 1 307 ? 28.844 -29.688 4.473 1 92.94 307 LEU B CA 1
ATOM 10954 C C . LEU B 1 307 ? 27.641 -29.516 5.398 1 92.94 307 LEU B C 1
ATOM 10956 O O . LEU B 1 307 ? 27.766 -28.922 6.477 1 92.94 307 LEU B O 1
ATOM 10960 N N . ASP B 1 308 ? 26.5 -30 4.941 1 94.5 308 ASP B N 1
ATOM 10961 C CA . ASP B 1 308 ? 25.297 -29.906 5.75 1 94.5 308 ASP B CA 1
ATOM 10962 C C . ASP B 1 308 ? 25.484 -30.578 7.109 1 94.5 308 ASP B C 1
ATOM 10964 O O . ASP B 1 308 ? 25.125 -30 8.141 1 94.5 308 ASP B O 1
ATOM 10968 N N . ARG B 1 309 ? 26.047 -31.703 7.07 1 93.25 309 ARG B N 1
ATOM 10969 C CA . ARG B 1 309 ? 26.281 -32.438 8.312 1 93.25 309 ARG B CA 1
ATOM 10970 C C . ARG B 1 309 ? 27.281 -31.719 9.203 1 93.25 309 ARG B C 1
ATOM 10972 O O . ARG B 1 309 ? 27.094 -31.672 10.422 1 93.25 309 ARG B O 1
ATOM 10979 N N . ASP B 1 310 ? 28.281 -31.203 8.625 1 93.38 310 ASP B N 1
ATOM 10980 C CA . ASP B 1 310 ? 29.312 -30.469 9.367 1 93.38 310 ASP B CA 1
ATOM 10981 C C . ASP B 1 310 ? 28.719 -29.266 10.078 1 93.38 310 ASP B C 1
ATOM 10983 O O . ASP B 1 310 ? 29 -29.031 11.25 1 93.38 310 ASP B O 1
ATOM 10987 N N . ILE B 1 311 ? 27.969 -28.531 9.398 1 93.69 311 ILE B N 1
ATOM 10988 C CA . ILE B 1 311 ? 27.359 -27.328 9.953 1 93.69 311 ILE B CA 1
ATOM 10989 C C . ILE B 1 311 ? 26.359 -27.703 11.039 1 93.69 311 ILE B C 1
ATOM 10991 O O . ILE B 1 311 ? 26.344 -27.109 12.117 1 93.69 311 ILE B O 1
ATOM 10995 N N . GLU B 1 312 ? 25.531 -28.703 10.758 1 93.62 312 GLU B N 1
ATOM 10996 C CA . GLU B 1 312 ? 24.5 -29.125 11.711 1 93.62 312 GLU B CA 1
ATOM 10997 C C . GLU B 1 312 ? 25.141 -29.641 13 1 93.62 312 GLU B C 1
ATOM 10999 O O . GLU B 1 312 ? 24.656 -29.344 14.094 1 93.62 312 GLU B O 1
ATOM 11004 N N . GLN B 1 313 ? 26.203 -30.359 12.867 1 90.94 313 GLN B N 1
ATOM 11005 C CA . GLN B 1 313 ? 26.844 -30.969 14.023 1 90.94 313 GLN B CA 1
ATOM 11006 C C . GLN B 1 313 ? 27.844 -30 14.672 1 90.94 313 GLN B C 1
ATOM 11008 O O . GLN B 1 313 ? 27.938 -29.922 15.898 1 90.94 313 GLN B O 1
ATOM 11013 N N . GLY B 1 314 ? 28.547 -29.312 13.852 1 90.12 314 GLY B N 1
ATOM 11014 C CA . GLY B 1 314 ? 29.609 -28.453 14.352 1 90.12 314 GLY B CA 1
ATOM 11015 C C . GLY B 1 314 ? 29.094 -27.188 15.008 1 90.12 314 GLY B C 1
ATOM 11016 O O . GLY B 1 314 ? 29.594 -26.766 16.047 1 90.12 314 GLY B O 1
ATOM 11017 N N . LEU B 1 315 ? 28.172 -26.594 14.445 1 90.94 315 LEU B N 1
ATOM 11018 C CA . LEU B 1 315 ? 27.703 -25.281 14.922 1 90.94 315 LEU B CA 1
ATOM 11019 C C . LEU B 1 315 ? 26.438 -25.438 15.758 1 90.94 315 LEU B C 1
ATOM 11021 O O . LEU B 1 315 ? 26.109 -24.562 16.562 1 90.94 315 LEU B O 1
ATOM 11025 N N . THR B 1 316 ? 25.625 -26.531 15.539 1 87.25 316 THR B N 1
ATOM 11026 C CA . THR B 1 316 ? 24.344 -26.719 16.203 1 87.25 316 THR B CA 1
ATOM 11027 C C . THR B 1 316 ? 23.547 -25.422 16.188 1 87.25 316 THR B C 1
ATOM 11029 O O . THR B 1 316 ? 23.156 -24.906 17.25 1 87.25 316 THR B O 1
ATOM 11032 N N . PRO B 1 317 ? 23.297 -24.953 15.055 1 91.75 317 PRO B N 1
ATOM 11033 C CA . PRO B 1 317 ? 22.641 -23.656 14.906 1 91.75 317 PRO B CA 1
ATOM 11034 C C . PRO B 1 317 ? 21.172 -23.703 15.305 1 91.75 317 PRO B C 1
ATOM 11036 O O . PRO B 1 317 ? 20.594 -24.781 15.445 1 91.75 317 PRO B O 1
ATOM 11039 N N . ILE B 1 318 ? 20.531 -22.578 15.539 1 93.38 318 ILE B N 1
ATOM 11040 C CA . ILE B 1 318 ? 19.109 -22.469 15.773 1 93.38 318 ILE B CA 1
ATOM 11041 C C . ILE B 1 318 ? 18.344 -22.844 14.5 1 93.38 318 ILE B C 1
ATOM 11043 O O . ILE B 1 318 ? 17.297 -23.484 14.57 1 93.38 318 ILE B O 1
ATOM 11047 N N . TYR B 1 319 ? 18.906 -22.359 13.438 1 94.19 319 TYR B N 1
ATOM 11048 C CA . TYR B 1 319 ? 18.328 -22.688 12.141 1 94.19 319 TYR B CA 1
ATOM 11049 C C . TYR B 1 319 ? 19.422 -22.812 11.078 1 94.19 319 TYR B C 1
ATOM 11051 O O . TYR B 1 319 ? 20.375 -22.031 11.055 1 94.19 319 TYR B O 1
ATOM 11059 N N . TYR B 1 320 ? 19.344 -23.766 10.367 1 95.06 320 TYR B N 1
ATOM 11060 C CA . TYR B 1 320 ? 20.156 -23.969 9.172 1 95.06 320 TYR B CA 1
ATOM 11061 C C . TYR B 1 320 ? 19.297 -24.438 8.008 1 95.06 320 TYR B C 1
ATOM 11063 O O . TYR B 1 320 ? 18.562 -25.422 8.117 1 95.06 320 TYR B O 1
ATOM 11071 N N . GLY B 1 321 ? 19.312 -23.688 6.969 1 93.94 321 GLY B N 1
ATOM 11072 C CA . GLY B 1 321 ? 18.625 -24.062 5.742 1 93.94 321 GLY B CA 1
ATOM 11073 C C . GLY B 1 321 ? 19.438 -23.781 4.492 1 93.94 321 GLY B C 1
ATOM 11074 O O . GLY B 1 321 ? 20.141 -22.766 4.418 1 93.94 321 GLY B O 1
ATOM 11075 N N . ARG B 1 322 ? 19.375 -24.641 3.629 1 93.81 322 ARG B N 1
ATOM 11076 C CA . ARG B 1 322 ? 20.062 -24.469 2.355 1 93.81 322 ARG B CA 1
ATOM 11077 C C . ARG B 1 322 ? 19.094 -24.625 1.184 1 93.81 322 ARG B C 1
ATOM 11079 O O . ARG B 1 322 ? 18.281 -25.531 1.171 1 93.81 322 ARG B O 1
ATOM 11086 N N . TYR B 1 323 ? 19.094 -23.75 0.319 1 92 323 TYR B N 1
ATOM 11087 C CA . TYR B 1 323 ? 18.375 -23.844 -0.944 1 92 323 TYR B CA 1
ATOM 11088 C C . TYR B 1 323 ? 19.328 -23.922 -2.121 1 92 323 TYR B C 1
ATOM 11090 O O . TYR B 1 323 ? 19.625 -22.891 -2.748 1 92 323 TYR B O 1
ATOM 11098 N N . VAL B 1 324 ? 19.797 -25.125 -2.441 1 91.56 324 VAL B N 1
ATOM 11099 C CA . VAL B 1 324 ? 20.828 -25.438 -3.43 1 91.56 324 VAL B CA 1
ATOM 11100 C C . VAL B 1 324 ? 22.156 -24.797 -3.016 1 91.56 324 VAL B C 1
ATOM 11102 O O . VAL B 1 324 ? 22.797 -25.234 -2.055 1 91.56 324 VAL B O 1
ATOM 11105 N N . ASP B 1 325 ? 22.422 -23.578 -3.564 1 90.38 325 ASP B N 1
ATOM 11106 C CA . ASP B 1 325 ? 23.688 -22.969 -3.219 1 90.38 325 ASP B CA 1
ATOM 11107 C C . ASP B 1 325 ? 23.5 -21.812 -2.232 1 90.38 325 ASP B C 1
ATOM 11109 O O . ASP B 1 325 ? 24.469 -21.234 -1.747 1 90.38 325 ASP B O 1
ATOM 11113 N N . ASP B 1 326 ? 22.234 -21.5 -1.945 1 88.75 326 ASP B N 1
ATOM 11114 C CA . ASP B 1 326 ? 21.953 -20.438 -0.987 1 88.75 326 ASP B CA 1
ATOM 11115 C C . ASP B 1 326 ? 21.891 -20.984 0.437 1 88.75 326 ASP B C 1
ATOM 11117 O O . ASP B 1 326 ? 21.062 -21.859 0.736 1 88.75 326 ASP B O 1
ATOM 11121 N N . ILE B 1 327 ? 22.641 -20.453 1.328 1 91 327 ILE B N 1
ATOM 11122 C CA . ILE B 1 327 ? 22.688 -20.938 2.707 1 91 327 ILE B CA 1
ATOM 11123 C C . ILE B 1 327 ? 22.172 -19.844 3.645 1 91 327 ILE B C 1
ATOM 11125 O O . ILE B 1 327 ? 22.531 -18.672 3.521 1 91 327 ILE B O 1
ATOM 11129 N N . PHE B 1 328 ? 21.25 -20.172 4.48 1 90.19 328 PHE B N 1
ATOM 11130 C CA . PHE B 1 328 ? 20.719 -19.312 5.531 1 90.19 328 PHE B CA 1
ATOM 11131 C C . PHE B 1 328 ? 21.016 -19.906 6.91 1 90.19 328 PHE B C 1
ATOM 11133 O O . PHE B 1 328 ? 20.578 -21.016 7.227 1 90.19 328 PHE B O 1
ATOM 11140 N N . LEU B 1 329 ? 21.828 -19.219 7.684 1 92.25 329 LEU B N 1
ATOM 11141 C CA . LEU B 1 329 ? 22.281 -19.703 8.977 1 92.25 329 LEU B CA 1
ATOM 11142 C C . LEU B 1 329 ? 21.953 -18.719 10.086 1 92.25 329 LEU B C 1
ATOM 11144 O O . LEU B 1 329 ? 22.188 -17.516 9.945 1 92.25 329 LEU B O 1
ATOM 11148 N N . VAL B 1 330 ? 21.281 -19.219 11.125 1 92.44 330 VAL B N 1
ATOM 11149 C CA . VAL B 1 330 ? 20.984 -18.422 12.305 1 92.44 330 VAL B CA 1
ATOM 11150 C C . VAL B 1 330 ? 21.688 -19.016 13.523 1 92.44 330 VAL B C 1
ATOM 11152 O O . VAL B 1 330 ? 21.469 -20.188 13.852 1 92.44 330 VAL B O 1
ATOM 11155 N N . LEU B 1 331 ? 22.531 -18.281 14.148 1 92.94 331 LEU B N 1
ATOM 11156 C CA . LEU B 1 331 ? 23.312 -18.719 15.312 1 92.94 331 LEU B CA 1
ATOM 11157 C C . LEU B 1 331 ? 23.031 -17.812 16.516 1 92.94 331 LEU B C 1
ATOM 11159 O O . LEU B 1 331 ? 22.609 -16.672 16.359 1 92.94 331 LEU B O 1
ATOM 11163 N N . ARG B 1 332 ? 23.203 -18.422 17.609 1 90.12 332 ARG B N 1
ATOM 11164 C CA . ARG B 1 332 ? 23.188 -17.578 18.797 1 90.12 332 ARG B CA 1
ATOM 11165 C C . ARG B 1 332 ? 24.453 -16.719 18.875 1 90.12 332 ARG B C 1
ATOM 11167 O O . ARG B 1 332 ? 25.547 -17.188 18.594 1 90.12 332 ARG B O 1
ATOM 11174 N N . ASP B 1 333 ? 24.25 -15.469 19.125 1 86.81 333 ASP B N 1
ATOM 11175 C CA . ASP B 1 333 ? 25.359 -14.539 19.203 1 86.81 333 ASP B CA 1
ATOM 11176 C C . ASP B 1 333 ? 26.156 -14.75 20.5 1 86.81 333 ASP B C 1
ATOM 11178 O O . ASP B 1 333 ? 25.625 -14.539 21.594 1 86.81 333 ASP B O 1
ATOM 11182 N N . PRO B 1 334 ? 27.359 -15.164 20.391 1 79.88 334 PRO B N 1
ATOM 11183 C CA . PRO B 1 334 ? 28.172 -15.32 21.609 1 79.88 334 PRO B CA 1
ATOM 11184 C C . PRO B 1 334 ? 28.516 -13.977 22.266 1 79.88 334 PRO B C 1
ATOM 11186 O O . PRO B 1 334 ? 28.938 -13.945 23.422 1 79.88 334 PRO B O 1
ATOM 11189 N N . GLY B 1 335 ? 28.188 -12.875 21.672 1 76.19 335 GLY B N 1
ATOM 11190 C CA . GLY B 1 335 ? 28.375 -11.562 22.266 1 76.19 335 GLY B CA 1
ATOM 11191 C C . GLY B 1 335 ? 29.641 -10.867 21.812 1 76.19 335 GLY B C 1
ATOM 11192 O O . GLY B 1 335 ? 29.766 -9.648 21.938 1 76.19 335 GLY B O 1
ATOM 11193 N N . HIS B 1 336 ? 30.656 -11.648 21.359 1 77.31 336 HIS B N 1
ATOM 11194 C CA . HIS B 1 336 ? 31.953 -11.047 21.078 1 77.31 336 HIS B CA 1
ATOM 11195 C C . HIS B 1 336 ? 32.125 -10.828 19.578 1 77.31 336 HIS B C 1
ATOM 11197 O O . HIS B 1 336 ? 33.156 -10.273 19.156 1 77.31 336 HIS B O 1
ATOM 11203 N N . LEU B 1 337 ? 31.219 -11.203 18.734 1 80.88 337 LEU B N 1
ATOM 11204 C CA . LEU B 1 337 ? 31.359 -11.055 17.281 1 80.88 337 LEU B CA 1
ATOM 11205 C C . LEU B 1 337 ? 31.062 -9.625 16.844 1 80.88 337 LEU B C 1
ATOM 11207 O O . LEU B 1 337 ? 29.984 -9.094 17.141 1 80.88 337 LEU B O 1
ATOM 11211 N N . ARG B 1 338 ? 32.031 -9.008 16.234 1 73.12 338 ARG B N 1
ATOM 11212 C CA . ARG B 1 338 ? 31.859 -7.598 15.898 1 73.12 338 ARG B CA 1
ATOM 11213 C C . ARG B 1 338 ? 31.891 -7.379 14.391 1 73.12 338 ARG B C 1
ATOM 11215 O O . ARG B 1 338 ? 31.766 -6.246 13.922 1 73.12 338 ARG B O 1
ATOM 11222 N N . SER B 1 339 ? 32.125 -8.391 13.656 1 74.38 339 SER B N 1
ATOM 11223 C CA . SER B 1 339 ? 32.219 -8.266 12.211 1 74.38 339 SER B CA 1
ATOM 11224 C C . SER B 1 339 ? 31.906 -9.594 11.523 1 74.38 339 SER B C 1
ATOM 11226 O O . SER B 1 339 ? 31.844 -10.641 12.172 1 74.38 339 SER B O 1
ATOM 11228 N N . THR B 1 340 ? 31.75 -9.477 10.25 1 75.44 340 THR B N 1
ATOM 11229 C CA . THR B 1 340 ? 31.531 -10.68 9.453 1 75.44 340 THR B CA 1
ATOM 11230 C C . THR B 1 340 ? 32.75 -11.578 9.477 1 75.44 340 THR B C 1
ATOM 11232 O O . THR B 1 340 ? 32.625 -12.805 9.461 1 75.44 340 THR B O 1
ATOM 11235 N N . SER B 1 341 ? 33.875 -10.875 9.539 1 76.25 341 SER B N 1
ATOM 11236 C CA . SER B 1 341 ? 35.125 -11.648 9.586 1 76.25 341 SER B CA 1
ATOM 11237 C C . SER B 1 341 ? 35.219 -12.453 10.875 1 76.25 341 SER B C 1
ATOM 11239 O O . SER B 1 341 ? 35.625 -13.609 10.859 1 76.25 341 SER B O 1
ATOM 11241 N N . ALA B 1 342 ? 34.812 -11.789 11.93 1 80.12 342 ALA B N 1
ATOM 11242 C CA . ALA B 1 342 ? 34.844 -12.492 13.211 1 80.12 342 ALA B CA 1
ATOM 11243 C C . ALA B 1 342 ? 33.875 -13.656 13.211 1 80.12 342 ALA B C 1
ATOM 11245 O O . ALA B 1 342 ? 34.125 -14.703 13.812 1 80.12 342 ALA B O 1
ATOM 11246 N N . LEU B 1 343 ? 32.844 -13.477 12.578 1 85.06 343 LEU B N 1
ATOM 11247 C CA . LEU B 1 343 ? 31.828 -14.523 12.477 1 85.06 343 LEU B CA 1
ATOM 11248 C C . LEU B 1 343 ? 32.344 -15.703 11.664 1 85.06 343 LEU B C 1
ATOM 11250 O O . LEU B 1 343 ? 32.156 -16.859 12.047 1 85.06 343 LEU B O 1
ATOM 11254 N N . LEU B 1 344 ? 32.938 -15.414 10.57 1 84.12 344 LEU B N 1
ATOM 11255 C CA . LEU B 1 344 ? 33.5 -16.469 9.727 1 84.12 344 LEU B CA 1
ATOM 11256 C C . LEU B 1 344 ? 34.594 -17.234 10.453 1 84.12 344 LEU B C 1
ATOM 11258 O O . LEU B 1 344 ? 34.719 -18.453 10.281 1 84.12 344 LEU B O 1
ATOM 11262 N N . ASP B 1 345 ? 35.344 -16.469 11.258 1 84.75 345 ASP B N 1
ATOM 11263 C CA . ASP B 1 345 ? 36.344 -17.125 12.086 1 84.75 345 ASP B CA 1
ATOM 11264 C C . ASP B 1 345 ? 35.688 -18.062 13.094 1 84.75 345 ASP B C 1
ATOM 11266 O O . ASP B 1 345 ? 36.219 -19.156 13.367 1 84.75 345 ASP B O 1
ATOM 11270 N N . PHE B 1 346 ? 34.719 -17.578 13.625 1 88 346 PHE B N 1
ATOM 11271 C CA . PHE B 1 346 ? 33.969 -18.375 14.578 1 88 346 PHE B CA 1
ATOM 11272 C C . PHE B 1 346 ? 33.469 -19.656 13.93 1 88 346 PHE B C 1
ATOM 11274 O O . PHE B 1 346 ? 33.562 -20.734 14.523 1 88 346 PHE B O 1
ATOM 11281 N N . ILE B 1 347 ? 32.969 -19.609 12.727 1 89.38 347 ILE B N 1
ATOM 11282 C CA . ILE B 1 347 ? 32.438 -20.75 11.992 1 89.38 347 ILE B CA 1
ATOM 11283 C C . ILE B 1 347 ? 33.594 -21.688 11.625 1 89.38 347 ILE B C 1
ATOM 11285 O O . ILE B 1 347 ? 33.469 -22.906 11.766 1 89.38 347 ILE B O 1
ATOM 11289 N N . SER B 1 348 ? 34.656 -21.094 11.195 1 89.19 348 SER B N 1
ATOM 11290 C CA . SER B 1 348 ? 35.812 -21.875 10.781 1 89.19 348 SER B CA 1
ATOM 11291 C C . SER B 1 348 ? 36.375 -22.703 11.938 1 89.19 348 SER B C 1
ATOM 11293 O O . SER B 1 348 ? 36.844 -23.812 11.734 1 89.19 348 SER B O 1
ATOM 11295 N N . LYS B 1 349 ? 36.312 -22.172 13.055 1 88.75 349 LYS B N 1
ATOM 11296 C CA . LYS B 1 349 ? 36.844 -22.859 14.219 1 88.75 349 LYS B CA 1
ATOM 11297 C C . LYS B 1 349 ? 35.969 -24.031 14.625 1 88.75 349 LYS B C 1
ATOM 11299 O O . LYS B 1 349 ? 36.469 -24.984 15.25 1 88.75 349 LYS B O 1
ATOM 11304 N N . ARG B 1 350 ? 34.844 -24.047 14.234 1 91.31 350 ARG B N 1
ATOM 11305 C CA . ARG B 1 350 ? 33.906 -25.031 14.734 1 91.31 350 ARG B CA 1
ATOM 11306 C C . ARG B 1 350 ? 33.5 -26.016 13.641 1 91.31 350 ARG B C 1
ATOM 11308 O O . ARG B 1 350 ? 32.781 -26.984 13.898 1 91.31 350 ARG B O 1
ATOM 11315 N N . THR B 1 351 ? 33.875 -25.734 12.492 1 92.19 351 THR B N 1
ATOM 11316 C CA . THR B 1 351 ? 33.562 -26.625 11.383 1 92.19 351 THR B CA 1
ATOM 11317 C C . THR B 1 351 ? 34.844 -27.109 10.703 1 92.19 351 THR B C 1
ATOM 11319 O O . THR B 1 351 ? 35.906 -26.516 10.859 1 92.19 351 THR B O 1
ATOM 11322 N N . GLU B 1 352 ? 34.656 -28.094 9.914 1 89.44 352 GLU B N 1
ATOM 11323 C CA . GLU B 1 352 ? 35.812 -28.672 9.219 1 89.44 352 GLU B CA 1
ATOM 11324 C C . GLU B 1 352 ? 35.906 -28.141 7.789 1 89.44 352 GLU B C 1
ATOM 11326 O O . GLU B 1 352 ? 37 -28.109 7.207 1 89.44 352 GLU B O 1
ATOM 11331 N N . CYS B 1 353 ? 34.906 -27.75 7.254 1 91.75 353 CYS B N 1
ATOM 11332 C CA . CYS B 1 353 ? 34.844 -27.375 5.844 1 91.75 353 CYS B CA 1
ATOM 11333 C C . CYS B 1 353 ? 35.406 -25.969 5.629 1 91.75 353 CYS B C 1
ATOM 11335 O O . CYS B 1 353 ? 35.969 -25.672 4.57 1 91.75 353 CYS B O 1
ATOM 11337 N N . PHE B 1 354 ? 35.25 -25.094 6.578 1 88.94 354 PHE B N 1
ATOM 11338 C CA . PHE B 1 354 ? 35.719 -23.719 6.441 1 88.94 354 PHE B CA 1
ATOM 11339 C C . PHE B 1 354 ? 37.188 -23.609 6.801 1 88.94 354 PHE B C 1
ATOM 11341 O O . PHE B 1 354 ? 37.625 -24.203 7.777 1 88.94 354 PHE B O 1
ATOM 11348 N N . PRO B 1 355 ? 37.875 -22.797 5.949 1 84.88 355 PRO B N 1
ATOM 11349 C CA . PRO B 1 355 ? 39.312 -22.672 6.23 1 84.88 355 PRO B CA 1
ATOM 11350 C C . PRO B 1 355 ? 39.594 -21.781 7.445 1 84.88 355 PRO B C 1
ATOM 11352 O O . PRO B 1 355 ? 38.781 -20.938 7.797 1 84.88 355 PRO B O 1
ATOM 11355 N N . GLU B 1 356 ? 40.75 -21.953 8.062 1 74.19 356 GLU B N 1
ATOM 11356 C CA . GLU B 1 356 ? 41.156 -21.234 9.266 1 74.19 356 GLU B CA 1
ATOM 11357 C C . GLU B 1 356 ? 41.406 -19.75 8.961 1 74.19 356 GLU B C 1
ATOM 11359 O O . GLU B 1 356 ? 41.125 -18.891 9.789 1 74.19 356 GLU B O 1
ATOM 11364 N N . ASP B 1 357 ? 41.906 -19.375 7.719 1 68.5 357 ASP B N 1
ATOM 11365 C CA . ASP B 1 357 ? 42.219 -17.984 7.43 1 68.5 357 ASP B CA 1
ATOM 11366 C C . ASP B 1 357 ? 41.125 -17.328 6.602 1 68.5 357 ASP B C 1
ATOM 11368 O O . ASP B 1 357 ? 41.406 -16.469 5.766 1 68.5 357 ASP B O 1
ATOM 11372 N N . ALA B 1 358 ? 39.938 -17.578 6.82 1 62.75 358 ALA B N 1
ATOM 11373 C CA . ALA B 1 358 ? 38.812 -17.125 6.008 1 62.75 358 ALA B CA 1
ATOM 11374 C C . ALA B 1 358 ? 38.656 -15.609 6.09 1 62.75 358 ALA B C 1
ATOM 11376 O O . ALA B 1 358 ? 38.188 -14.984 5.137 1 62.75 358 ALA B O 1
ATOM 11377 N N . SER B 1 359 ? 39.125 -14.977 7.156 1 62.41 359 SER B N 1
ATOM 11378 C CA . SER B 1 359 ? 38.875 -13.555 7.379 1 62.41 359 SER B CA 1
ATOM 11379 C C . SER B 1 359 ? 39.812 -12.703 6.516 1 62.41 359 SER B C 1
ATOM 11381 O O . SER B 1 359 ? 39.5 -11.555 6.207 1 62.41 359 SER B O 1
ATOM 11383 N N . ASN B 1 360 ? 40.844 -13.25 6.051 1 58.97 360 ASN B N 1
ATOM 11384 C CA . ASN B 1 360 ? 41.875 -12.414 5.43 1 58.97 360 ASN B CA 1
ATOM 11385 C C . ASN B 1 360 ? 41.844 -12.523 3.91 1 58.97 360 ASN B C 1
ATOM 11387 O O . ASN B 1 360 ? 42.656 -11.898 3.221 1 58.97 360 ASN B O 1
ATOM 11391 N N . THR B 1 361 ? 40.875 -13.266 3.43 1 64.88 361 THR B N 1
ATOM 11392 C CA . THR B 1 361 ? 40.875 -13.453 1.984 1 64.88 361 THR B CA 1
ATOM 11393 C C . THR B 1 361 ? 39.594 -12.898 1.382 1 64.88 361 THR B C 1
ATOM 11395 O O . THR B 1 361 ? 38.562 -12.812 2.064 1 64.88 361 THR B O 1
ATOM 11398 N N . GLU B 1 362 ? 39.719 -12.383 0.187 1 69.19 362 GLU B N 1
ATOM 11399 C CA . GLU B 1 362 ? 38.562 -11.883 -0.548 1 69.19 362 GLU B CA 1
ATOM 11400 C C . GLU B 1 362 ? 37.594 -13.008 -0.902 1 69.19 362 GLU B C 1
ATOM 11402 O O . GLU B 1 362 ? 36.375 -12.789 -0.968 1 69.19 362 GLU B O 1
ATOM 11407 N N . GLU B 1 363 ? 38.219 -14.219 -1.066 1 79.19 363 GLU B N 1
ATOM 11408 C CA . GLU B 1 363 ? 37.438 -15.398 -1.397 1 79.19 363 GLU B CA 1
ATOM 11409 C C . GLU B 1 363 ? 37.719 -16.531 -0.427 1 79.19 363 GLU B C 1
ATOM 11411 O O . GLU B 1 363 ? 38.875 -16.812 -0.097 1 79.19 363 GLU B O 1
ATOM 11416 N N . ILE B 1 364 ? 36.656 -17.062 0.106 1 84 364 ILE B N 1
ATOM 11417 C CA . ILE B 1 364 ? 36.781 -18.188 1.033 1 84 364 ILE B CA 1
ATOM 11418 C C . ILE B 1 364 ? 36.562 -19.5 0.289 1 84 364 ILE B C 1
ATOM 11420 O O . ILE B 1 364 ? 35.469 -19.719 -0.249 1 84 364 ILE B O 1
ATOM 11424 N N . GLU B 1 365 ? 37.531 -20.297 0.173 1 88.94 365 GLU B N 1
ATOM 11425 C CA . GLU B 1 365 ? 37.406 -21.594 -0.472 1 88.94 365 GLU B CA 1
ATOM 11426 C C . GLU B 1 365 ? 37.125 -22.703 0.553 1 88.94 365 GLU B C 1
ATOM 11428 O O . GLU B 1 365 ? 37.938 -22.922 1.459 1 88.94 365 GLU B O 1
ATOM 11433 N N . LEU B 1 366 ? 36.094 -23.375 0.449 1 91.19 366 LEU B N 1
ATOM 11434 C CA . LEU B 1 366 ? 35.719 -24.438 1.373 1 91.19 366 LEU B CA 1
ATOM 11435 C C . LEU B 1 366 ? 36.312 -25.781 0.919 1 91.19 366 LEU B C 1
ATOM 11437 O O . LEU B 1 366 ? 36.469 -26.016 -0.281 1 91.19 366 LEU B O 1
ATOM 11441 N N . LYS B 1 367 ? 36.625 -26.562 1.898 1 90.69 367 LYS B N 1
ATOM 11442 C CA . LYS B 1 367 ? 37.094 -27.906 1.639 1 90.69 367 LYS B CA 1
ATOM 11443 C C . LYS B 1 367 ? 36.219 -28.953 2.318 1 90.69 367 LYS B C 1
ATOM 11445 O O . LYS B 1 367 ? 36.062 -28.938 3.541 1 90.69 367 LYS B O 1
ATOM 11450 N N . LEU B 1 368 ? 35.656 -29.812 1.519 1 91.5 368 LEU B N 1
ATOM 11451 C CA . LEU B 1 368 ? 34.781 -30.828 2.055 1 91.5 368 LEU B CA 1
ATOM 11452 C C . LEU B 1 368 ? 35.562 -31.984 2.65 1 91.5 368 LEU B C 1
ATOM 11454 O O . LEU B 1 368 ? 36.625 -32.344 2.148 1 91.5 368 LEU B O 1
ATOM 11458 N N . PRO B 1 369 ? 35.062 -32.531 3.645 1 84.25 369 PRO B N 1
ATOM 11459 C CA . PRO B 1 369 ? 35.75 -33.688 4.246 1 84.25 369 PRO B CA 1
ATOM 11460 C C . PRO B 1 369 ? 35.719 -34.938 3.375 1 84.25 369 PRO B C 1
ATOM 11462 O O . PRO B 1 369 ? 34.75 -35.125 2.609 1 84.25 369 PRO B O 1
ATOM 11465 N N . GLY B 1 370 ? 36.719 -35.875 3.463 1 81.5 370 GLY B N 1
ATOM 11466 C CA . GLY B 1 370 ? 36.719 -37.188 2.822 1 81.5 370 GLY B CA 1
ATOM 11467 C C . GLY B 1 370 ? 37.562 -37.219 1.568 1 81.5 370 GLY B C 1
ATOM 11468 O O . GLY B 1 370 ? 37.906 -38.312 1.093 1 81.5 370 GLY B O 1
ATOM 11469 N N . GLY B 1 371 ? 37.875 -36.031 0.937 1 79.75 371 GLY B N 1
ATOM 11470 C CA . GLY B 1 371 ? 38.812 -35.969 -0.179 1 79.75 371 GLY B CA 1
ATOM 11471 C C . GLY B 1 371 ? 38.188 -36.406 -1.498 1 79.75 371 GLY B C 1
ATOM 11472 O O . GLY B 1 371 ? 38.875 -36.969 -2.359 1 79.75 371 GLY B O 1
ATOM 11473 N N . PHE B 1 372 ? 36.938 -36.375 -1.634 1 87.81 372 PHE B N 1
ATOM 11474 C CA . PHE B 1 372 ? 36.25 -36.75 -2.869 1 87.81 372 PHE B CA 1
ATOM 11475 C C . PHE B 1 372 ? 35.938 -35.562 -3.729 1 87.81 372 PHE B C 1
ATOM 11477 O O . PHE B 1 372 ? 35.406 -35.688 -4.824 1 87.81 372 PHE B O 1
ATOM 11484 N N . GLN B 1 373 ? 36.219 -34.406 -3.365 1 87.38 373 GLN B N 1
ATOM 11485 C CA . GLN B 1 373 ? 35.875 -33.156 -4.035 1 87.38 373 GLN B CA 1
ATOM 11486 C C . GLN B 1 373 ? 36.562 -33.031 -5.383 1 87.38 373 GLN B C 1
ATOM 11488 O O . GLN B 1 373 ? 36.094 -32.344 -6.281 1 87.38 373 GLN B O 1
ATOM 11493 N N . GLY B 1 374 ? 37.688 -33.688 -5.656 1 86.31 374 GLY B N 1
ATOM 11494 C CA . GLY B 1 374 ? 38.406 -33.594 -6.914 1 86.31 374 GLY B CA 1
ATOM 11495 C C . GLY B 1 374 ? 38.781 -32.156 -7.297 1 86.31 374 GLY B C 1
ATOM 11496 O O . GLY B 1 374 ? 39.344 -31.438 -6.496 1 86.31 374 GLY B O 1
ATOM 11497 N N . ALA B 1 375 ? 38.344 -31.766 -8.461 1 90.12 375 ALA B N 1
ATOM 11498 C CA . ALA B 1 375 ? 38.688 -30.438 -8.977 1 90.12 375 ALA B CA 1
ATOM 11499 C C . ALA B 1 375 ? 37.625 -29.406 -8.586 1 90.12 375 ALA B C 1
ATOM 11501 O O . ALA B 1 375 ? 37.719 -28.25 -8.992 1 90.12 375 ALA B O 1
ATOM 11502 N N . THR B 1 376 ? 36.656 -29.891 -7.871 1 93.19 376 THR B N 1
ATOM 11503 C CA . THR B 1 376 ? 35.594 -28.984 -7.453 1 93.19 376 THR B CA 1
ATOM 11504 C C . THR B 1 376 ? 36.125 -27.844 -6.598 1 93.19 376 THR B C 1
ATOM 11506 O O . THR B 1 376 ? 36.938 -28.078 -5.688 1 93.19 376 THR B O 1
ATOM 11509 N N . LYS B 1 377 ? 35.719 -26.641 -6.891 1 90.62 377 LYS B N 1
ATOM 11510 C CA . LYS B 1 377 ? 36.094 -25.469 -6.098 1 90.62 377 LYS B CA 1
ATOM 11511 C C . LYS B 1 377 ? 34.844 -24.781 -5.523 1 90.62 377 LYS B C 1
ATOM 11513 O O . LYS B 1 377 ? 34 -24.312 -6.27 1 90.62 377 LYS B O 1
ATOM 11518 N N . LEU B 1 378 ? 34.719 -24.812 -4.273 1 92.25 378 LEU B N 1
ATOM 11519 C CA . LEU B 1 378 ? 33.625 -24.141 -3.584 1 92.25 378 LEU B CA 1
ATOM 11520 C C . LEU B 1 378 ? 34.094 -22.828 -2.971 1 92.25 378 LEU B C 1
ATOM 11522 O O . LEU B 1 378 ? 34.75 -22.828 -1.927 1 92.25 378 LEU B O 1
ATOM 11526 N N . THR B 1 379 ? 33.656 -21.734 -3.609 1 89.31 379 THR B N 1
ATOM 11527 C CA . THR B 1 379 ? 34.125 -20.422 -3.16 1 89.31 379 THR B CA 1
ATOM 11528 C C . THR B 1 379 ? 32.969 -19.547 -2.734 1 89.31 379 THR B C 1
ATOM 11530 O O . THR B 1 379 ? 31.922 -19.531 -3.383 1 89.31 379 THR B O 1
ATOM 11533 N N . LEU B 1 380 ? 33.156 -18.891 -1.636 1 85.25 380 LEU B N 1
ATOM 11534 C CA . LEU B 1 380 ? 32.219 -17.891 -1.152 1 85.25 380 LEU B CA 1
ATOM 11535 C C . LEU B 1 380 ? 32.781 -16.484 -1.322 1 85.25 380 LEU B C 1
ATOM 11537 O O . LEU B 1 380 ? 33.938 -16.219 -0.976 1 85.25 380 LEU B O 1
ATOM 11541 N N . GLN B 1 381 ? 32 -15.633 -2.002 1 72.44 381 GLN B N 1
ATOM 11542 C CA . GLN B 1 381 ? 32.469 -14.242 -2.117 1 72.44 381 GLN B CA 1
ATOM 11543 C C . GLN B 1 381 ? 32.094 -13.445 -0.87 1 72.44 381 GLN B C 1
ATOM 11545 O O . GLN B 1 381 ? 30.922 -13.383 -0.482 1 72.44 381 GLN B O 1
ATOM 11550 N N . LYS B 1 382 ? 33.062 -12.82 -0.278 1 65.44 382 LYS B N 1
ATOM 11551 C CA . LYS B 1 382 ? 32.875 -12.109 0.985 1 65.44 382 LYS B CA 1
ATOM 11552 C C . LYS B 1 382 ? 31.969 -10.906 0.81 1 65.44 382 LYS B C 1
ATOM 11554 O O . LYS B 1 382 ? 31.125 -10.633 1.661 1 65.44 382 LYS B O 1
ATOM 11559 N N . ASN B 1 383 ? 32.125 -10.242 -0.339 1 61.19 383 ASN B N 1
ATOM 11560 C CA . ASN B 1 383 ? 31.406 -8.992 -0.531 1 61.19 383 ASN B CA 1
ATOM 11561 C C . ASN B 1 383 ? 29.906 -9.227 -0.701 1 61.19 383 ASN B C 1
ATOM 11563 O O . ASN B 1 383 ? 29.109 -8.297 -0.542 1 61.19 383 ASN B O 1
ATOM 11567 N N . LYS B 1 384 ? 29.594 -10.469 -0.908 1 62.97 384 LYS B N 1
ATOM 11568 C CA . LYS B 1 384 ? 28.188 -10.75 -1.14 1 62.97 384 LYS B CA 1
ATOM 11569 C C . LYS B 1 384 ? 27.531 -11.32 0.113 1 62.97 384 LYS B C 1
ATOM 11571 O O . LYS B 1 384 ? 26.297 -11.477 0.161 1 62.97 384 LYS B O 1
ATOM 11576 N N . GLN B 1 385 ? 28.406 -11.508 1.136 1 70.25 385 GLN B N 1
ATOM 11577 C CA . GLN B 1 385 ? 27.844 -12.109 2.336 1 70.25 385 GLN B CA 1
ATOM 11578 C C . GLN B 1 385 ? 27.203 -11.055 3.23 1 70.25 385 GLN B C 1
ATOM 11580 O O . GLN B 1 385 ? 27.719 -9.938 3.35 1 70.25 385 GLN B O 1
ATOM 11585 N N . LYS B 1 386 ? 26 -11.305 3.68 1 70.31 386 LYS B N 1
ATOM 11586 C CA . LYS B 1 386 ? 25.266 -10.391 4.551 1 70.31 386 LYS B CA 1
ATOM 11587 C C . LYS B 1 386 ? 25.062 -10.992 5.934 1 70.31 386 LYS B C 1
ATOM 11589 O O . LYS B 1 386 ? 24.469 -12.062 6.07 1 70.31 386 LYS B O 1
ATOM 11594 N N . ALA B 1 387 ? 25.672 -10.422 6.922 1 78.44 387 ALA B N 1
ATOM 11595 C CA . ALA B 1 387 ? 25.484 -10.875 8.297 1 78.44 387 ALA B CA 1
ATOM 11596 C C . ALA B 1 387 ? 24.641 -9.883 9.094 1 78.44 387 ALA B C 1
ATOM 11598 O O . ALA B 1 387 ? 24.797 -8.672 8.961 1 78.44 387 ALA B O 1
ATOM 11599 N N . PHE B 1 388 ? 23.672 -10.328 9.828 1 77.88 388 PHE B N 1
ATOM 11600 C CA . PHE B 1 388 ? 22.797 -9.516 10.664 1 77.88 388 PHE B CA 1
ATOM 11601 C C . PHE B 1 388 ? 22.953 -9.883 12.133 1 77.88 388 PHE B C 1
ATOM 11603 O O . PHE B 1 388 ? 22.719 -11.023 12.531 1 77.88 388 PHE B O 1
ATOM 11610 N N . PHE B 1 389 ? 23.438 -9.016 12.859 1 83.25 389 PHE B N 1
ATOM 11611 C CA . PHE B 1 389 ? 23.531 -9.18 14.305 1 83.25 389 PHE B CA 1
ATOM 11612 C C . PHE B 1 389 ? 22.328 -8.562 15 1 83.25 389 PHE B C 1
ATOM 11614 O O . PHE B 1 389 ? 22.203 -7.336 15.078 1 83.25 389 PHE B O 1
ATOM 11621 N N . LEU B 1 390 ? 21.422 -9.359 15.469 1 82.88 390 LEU B N 1
ATOM 11622 C CA . LEU B 1 390 ? 20.109 -8.898 15.945 1 82.88 390 LEU B CA 1
ATOM 11623 C C . LEU B 1 390 ? 19.969 -9.141 17.438 1 82.88 390 LEU B C 1
ATOM 11625 O O . LEU B 1 390 ? 20.375 -10.188 17.953 1 82.88 390 LEU B O 1
ATOM 11629 N N . GLN B 1 391 ? 19.484 -8.133 18.094 1 84.25 391 GLN B N 1
ATOM 11630 C CA . GLN B 1 391 ? 19.266 -8.242 19.531 1 84.25 391 GLN B CA 1
ATOM 11631 C C . GLN B 1 391 ? 18.078 -7.414 19.969 1 84.25 391 GLN B C 1
ATOM 11633 O O . GLN B 1 391 ? 17.812 -6.34 19.422 1 84.25 391 GLN B O 1
ATOM 11638 N N . GLY B 1 392 ? 17.312 -7.895 20.844 1 77.19 392 GLY B N 1
ATOM 11639 C CA . GLY B 1 392 ? 16.266 -7.156 21.547 1 77.19 392 GLY B CA 1
ATOM 11640 C C . GLY B 1 392 ? 15.172 -6.656 20.625 1 77.19 392 GLY B C 1
ATOM 11641 O O . GLY B 1 392 ? 14.859 -7.305 19.609 1 77.19 392 GLY B O 1
ATOM 11642 N N . GLN B 1 393 ? 14.578 -5.547 20.922 1 72.56 393 GLN B N 1
ATOM 11643 C CA . GLN B 1 393 ? 13.43 -4.992 20.203 1 72.56 393 GLN B CA 1
ATOM 11644 C C . GLN B 1 393 ? 13.844 -4.453 18.828 1 72.56 393 GLN B C 1
ATOM 11646 O O . GLN B 1 393 ? 13.078 -4.531 17.875 1 72.56 393 GLN B O 1
ATOM 11651 N N . ALA B 1 394 ? 15.047 -3.971 18.812 1 70.06 394 ALA B N 1
ATOM 11652 C CA . ALA B 1 394 ? 15.531 -3.455 17.547 1 70.06 394 ALA B CA 1
ATOM 11653 C C . ALA B 1 394 ? 15.594 -4.559 16.484 1 70.06 394 ALA B C 1
ATOM 11655 O O . ALA B 1 394 ? 15.297 -4.32 15.32 1 70.06 394 ALA B O 1
ATOM 11656 N N . GLY B 1 395 ? 15.969 -5.691 17.031 1 76.06 395 GLY B N 1
ATOM 11657 C CA . GLY B 1 395 ? 15.977 -6.828 16.109 1 76.06 395 GLY B CA 1
ATOM 11658 C C . GLY B 1 395 ? 14.594 -7.227 15.648 1 76.06 395 GLY B C 1
ATOM 11659 O O . GLY B 1 395 ? 14.391 -7.527 14.469 1 76.06 395 GLY B O 1
ATOM 11660 N N . LEU B 1 396 ? 13.68 -7.176 16.531 1 77.5 396 LEU B N 1
ATOM 11661 C CA . LEU B 1 396 ? 12.305 -7.531 16.219 1 77.5 396 LEU B CA 1
ATOM 11662 C C . LEU B 1 396 ? 11.695 -6.523 15.242 1 77.5 396 LEU B C 1
ATOM 11664 O O . LEU B 1 396 ? 10.953 -6.902 14.336 1 77.5 396 LEU B O 1
ATOM 11668 N N . ASP B 1 397 ? 12.07 -5.277 15.414 1 68.19 397 ASP B N 1
ATOM 11669 C CA . ASP B 1 397 ? 11.57 -4.242 14.523 1 68.19 397 ASP B CA 1
ATOM 11670 C C . ASP B 1 397 ? 12.078 -4.453 13.094 1 68.19 397 ASP B C 1
ATOM 11672 O O . ASP B 1 397 ? 11.328 -4.277 12.133 1 68.19 397 ASP B O 1
ATOM 11676 N N . LEU B 1 398 ? 13.305 -4.785 13.078 1 69.12 398 LEU B N 1
ATOM 11677 C CA . LEU B 1 398 ? 13.875 -5.043 11.766 1 69.12 398 LEU B CA 1
ATOM 11678 C C . LEU B 1 398 ? 13.203 -6.238 11.102 1 69.12 398 LEU B C 1
ATOM 11680 O O . LEU B 1 398 ? 12.914 -6.203 9.898 1 69.12 398 LEU B O 1
ATOM 11684 N N . LEU B 1 399 ? 13.047 -7.246 11.914 1 75.88 399 LEU B N 1
ATOM 11685 C CA . LEU B 1 399 ? 12.398 -8.445 11.398 1 75.88 399 LEU B CA 1
ATOM 11686 C C . LEU B 1 399 ? 10.977 -8.141 10.93 1 75.88 399 LEU B C 1
ATOM 11688 O O . LEU B 1 399 ? 10.547 -8.617 9.875 1 75.88 399 LEU B O 1
ATOM 11692 N N . ASP B 1 400 ? 10.258 -7.336 11.648 1 71.75 400 ASP B N 1
ATOM 11693 C CA . ASP B 1 400 ? 8.898 -6.953 11.289 1 71.75 400 ASP B CA 1
ATOM 11694 C C . ASP B 1 400 ? 8.883 -6.168 9.977 1 71.75 400 ASP B C 1
ATOM 11696 O O . ASP B 1 400 ? 7.977 -6.332 9.156 1 71.75 400 ASP B O 1
ATOM 11700 N N . ASN B 1 401 ? 9.82 -5.352 9.867 1 64.88 401 ASN B N 1
ATOM 11701 C CA . ASN B 1 401 ? 9.922 -4.582 8.633 1 64.88 401 ASN B CA 1
ATOM 11702 C C . ASN B 1 401 ? 10.141 -5.488 7.422 1 64.88 401 ASN B C 1
ATOM 11704 O O . ASN B 1 401 ? 9.516 -5.293 6.375 1 64.88 401 ASN B O 1
ATOM 11708 N N . ILE B 1 402 ? 11.031 -6.422 7.605 1 66.56 402 ILE B N 1
ATOM 11709 C CA . ILE B 1 402 ? 11.336 -7.352 6.52 1 66.56 402 ILE B CA 1
ATOM 11710 C C . ILE B 1 402 ? 10.086 -8.164 6.176 1 66.56 402 ILE B C 1
ATOM 11712 O O . ILE B 1 402 ? 9.734 -8.312 5.004 1 66.56 402 ILE B O 1
ATOM 11716 N N . GLU B 1 403 ? 9.422 -8.57 7.191 1 71.5 403 GLU B N 1
ATOM 11717 C CA . GLU B 1 403 ? 8.219 -9.367 6.988 1 71.5 403 GLU B CA 1
ATOM 11718 C C . GLU B 1 403 ? 7.105 -8.547 6.344 1 71.5 403 GLU B C 1
ATOM 11720 O O . GLU B 1 403 ? 6.363 -9.047 5.5 1 71.5 403 GLU B O 1
ATOM 11725 N N . THR B 1 404 ? 6.961 -7.289 6.695 1 66.19 404 THR B N 1
ATOM 11726 C CA . THR B 1 404 ? 5.941 -6.426 6.117 1 66.19 404 THR B CA 1
ATOM 11727 C C . THR B 1 404 ? 6.215 -6.172 4.641 1 66.19 404 THR B C 1
ATOM 11729 O O . THR B 1 404 ? 5.289 -6.133 3.828 1 66.19 404 THR B O 1
ATOM 11732 N N . GLN B 1 405 ? 7.445 -6.008 4.281 1 61 405 GLN B N 1
ATOM 11733 C CA . GLN B 1 405 ? 7.812 -5.816 2.881 1 61 405 GLN B CA 1
ATOM 11734 C C . GLN B 1 405 ? 7.488 -7.055 2.051 1 61 405 GLN B C 1
ATOM 11736 O O . GLN B 1 405 ? 6.965 -6.945 0.94 1 61 405 GLN B O 1
ATOM 11741 N N . ILE B 1 406 ? 7.785 -8.195 2.691 1 64.31 406 ILE B N 1
ATOM 11742 C CA . ILE B 1 406 ? 7.488 -9.453 2.014 1 64.31 406 ILE B CA 1
ATOM 11743 C C . ILE B 1 406 ? 5.98 -9.602 1.853 1 64.31 406 ILE B C 1
ATOM 11745 O O . ILE B 1 406 ? 5.5 -9.984 0.783 1 64.31 406 ILE B O 1
ATOM 11749 N N . ARG B 1 407 ? 5.223 -9.195 2.861 1 66 407 ARG B N 1
ATOM 11750 C CA . ARG B 1 407 ? 3.77 -9.312 2.844 1 66 407 ARG B CA 1
ATOM 11751 C C . ARG B 1 407 ? 3.156 -8.352 1.831 1 66 407 ARG B C 1
ATOM 11753 O O . ARG B 1 407 ? 2.17 -8.688 1.169 1 66 407 ARG B O 1
ATOM 11760 N N . SER B 1 408 ? 3.691 -7.148 1.79 1 64.69 408 SER B N 1
ATOM 11761 C CA . SER B 1 408 ? 3.162 -6.16 0.855 1 64.69 408 SER B CA 1
ATOM 11762 C C . SER B 1 408 ? 3.236 -6.664 -0.582 1 64.69 408 SER B C 1
ATOM 11764 O O . SER B 1 408 ? 2.303 -6.469 -1.362 1 64.69 408 SER B O 1
ATOM 11766 N N . VAL B 1 409 ? 4.242 -7.406 -0.916 1 62.34 409 VAL B N 1
ATOM 11767 C CA . VAL B 1 409 ? 4.398 -7.957 -2.26 1 62.34 409 VAL B CA 1
ATOM 11768 C C . VAL B 1 409 ? 3.457 -9.148 -2.443 1 62.34 409 VAL B C 1
ATOM 11770 O O . VAL B 1 409 ? 2.84 -9.297 -3.5 1 62.34 409 VAL B O 1
ATOM 11773 N N . SER B 1 410 ? 3.354 -9.867 -1.354 1 65 410 SER B N 1
ATOM 11774 C CA . SER B 1 410 ? 2.467 -11.031 -1.408 1 65 410 SER B CA 1
ATOM 11775 C C . SER B 1 410 ? 1.005 -10.602 -1.493 1 65 410 SER B C 1
ATOM 11777 O O . SER B 1 410 ? 0.204 -11.25 -2.17 1 65 410 SER B O 1
ATOM 11779 N N . SER B 1 411 ? 0.67 -9.461 -0.842 1 65.88 411 SER B N 1
ATOM 11780 C CA . SER B 1 411 ? -0.711 -8.992 -0.846 1 65.88 411 SER B CA 1
ATOM 11781 C C . SER B 1 411 ? -1.139 -8.547 -2.24 1 65.88 411 SER B C 1
ATOM 11783 O O . SER B 1 411 ? -2.279 -8.773 -2.648 1 65.88 411 SER B O 1
ATOM 11785 N N . GLU B 1 412 ? -0.305 -8.023 -2.908 1 63.56 412 GLU B N 1
ATOM 11786 C CA . GLU B 1 412 ? -0.622 -7.605 -4.27 1 63.56 412 GLU B CA 1
ATOM 11787 C C . GLU B 1 412 ? -0.913 -8.812 -5.164 1 63.56 412 GLU B C 1
ATOM 11789 O O . GLU B 1 412 ? -1.731 -8.727 -6.082 1 63.56 412 GLU B O 1
ATOM 11794 N N . ARG B 1 413 ? -0.345 -9.844 -4.797 1 67.88 413 ARG B N 1
ATOM 11795 C CA . ARG B 1 413 ? -0.539 -11.062 -5.582 1 67.88 413 ARG B CA 1
ATOM 11796 C C . ARG B 1 413 ? -1.871 -11.719 -5.246 1 67.88 413 ARG B C 1
ATOM 11798 O O . ARG B 1 413 ? -2.451 -12.422 -6.078 1 67.88 413 ARG B O 1
ATOM 11805 N N . ARG B 1 414 ? -2.352 -11.328 -4.098 1 75.5 414 ARG B N 1
ATOM 11806 C CA . ARG B 1 414 ? -3.547 -12.016 -3.619 1 75.5 414 ARG B CA 1
ATOM 11807 C C . ARG B 1 414 ? -4.812 -11.32 -4.113 1 75.5 414 ARG B C 1
ATOM 11809 O O . ARG B 1 414 ? -5.891 -11.914 -4.109 1 75.5 414 ARG B O 1
ATOM 11816 N N . LEU B 1 415 ? -4.684 -10.078 -4.531 1 83.5 415 LEU B N 1
ATOM 11817 C CA . LEU B 1 415 ? -5.863 -9.344 -4.977 1 83.5 415 LEU B CA 1
ATOM 11818 C C . LEU B 1 415 ? -6.012 -9.422 -6.492 1 83.5 415 LEU B C 1
ATOM 11820 O O . LEU B 1 415 ? -5.02 -9.586 -7.211 1 83.5 415 LEU B O 1
ATOM 11824 N N . MET B 1 416 ? -7.234 -9.492 -6.883 1 88.56 416 MET B N 1
ATOM 11825 C CA . MET B 1 416 ? -7.52 -9.43 -8.312 1 88.56 416 MET B CA 1
ATOM 11826 C C . MET B 1 416 ? -7.023 -8.109 -8.906 1 88.56 416 MET B C 1
ATOM 11828 O O . MET B 1 416 ? -7.277 -7.043 -8.359 1 88.56 416 MET B O 1
ATOM 11832 N N . PRO B 1 417 ? -6.211 -8.109 -9.914 1 86.19 417 PRO B N 1
ATOM 11833 C CA . PRO B 1 417 ? -5.629 -6.887 -10.477 1 86.19 417 PRO B CA 1
ATOM 11834 C C . PRO B 1 417 ? -6.668 -5.996 -11.148 1 86.19 417 PRO B C 1
ATOM 11836 O O . PRO B 1 417 ? -7.676 -6.492 -11.656 1 86.19 417 PRO B O 1
ATOM 11839 N N . SER B 1 418 ? -6.391 -4.719 -11.102 1 87.19 418 SER B N 1
ATOM 11840 C CA . SER B 1 418 ? -7.238 -3.73 -11.758 1 87.19 418 SER B CA 1
ATOM 11841 C C . SER B 1 418 ? -6.574 -3.174 -13.016 1 87.19 418 SER B C 1
ATOM 11843 O O . SER B 1 418 ? -5.359 -2.955 -13.031 1 87.19 418 SER B O 1
ATOM 11845 N N . LEU B 1 419 ? -7.332 -3.094 -14.086 1 85.19 419 LEU B N 1
ATOM 11846 C CA . LEU B 1 419 ? -6.805 -2.529 -15.32 1 85.19 419 LEU B CA 1
ATOM 11847 C C . LEU B 1 419 ? -6.348 -1.091 -15.109 1 85.19 419 LEU B C 1
ATOM 11849 O O . LEU B 1 419 ? -5.34 -0.667 -15.68 1 85.19 419 LEU B O 1
ATOM 11853 N N . LYS B 1 420 ? -7.062 -0.299 -14.242 1 74.38 420 LYS B N 1
ATOM 11854 C CA . LYS B 1 420 ? -6.684 1.077 -13.93 1 74.38 420 LYS B CA 1
ATOM 11855 C C . LYS B 1 420 ? -5.375 1.124 -13.148 1 74.38 420 LYS B C 1
ATOM 11857 O O . LYS B 1 420 ? -4.582 2.057 -13.305 1 74.38 420 LYS B O 1
ATOM 11862 N N . GLY B 1 421 ? -5.148 0.171 -12.336 1 68.25 421 GLY B N 1
ATOM 11863 C CA . GLY B 1 421 ? -3.941 0.085 -11.531 1 68.25 421 GLY B CA 1
ATOM 11864 C C . GLY B 1 421 ? -2.703 -0.241 -12.344 1 68.25 421 GLY B C 1
ATOM 11865 O O . GLY B 1 421 ? -1.582 0.032 -11.914 1 68.25 421 GLY B O 1
ATOM 11866 N N . LEU B 1 422 ? -2.881 -0.997 -13.469 1 67.44 422 LEU B N 1
ATOM 11867 C CA . LEU B 1 422 ? -1.76 -1.346 -14.336 1 67.44 422 LEU B CA 1
ATOM 11868 C C . LEU B 1 422 ? -0.996 -0.098 -14.766 1 67.44 422 LEU B C 1
ATOM 11870 O O . LEU B 1 422 ? 0.236 -0.11 -14.828 1 67.44 422 LEU B O 1
ATOM 11874 N N . GLU B 1 423 ? -1.746 1.001 -14.859 1 59.16 423 GLU B N 1
ATOM 11875 C CA . GLU B 1 423 ? -1.091 2.246 -15.242 1 59.16 423 GLU B CA 1
ATOM 11876 C C . GLU B 1 423 ? -0.256 2.811 -14.102 1 59.16 423 GLU B C 1
ATOM 11878 O O . GLU B 1 423 ? 0.854 3.303 -14.312 1 59.16 423 GLU B O 1
ATOM 11883 N N . SER B 1 424 ? -0.856 2.605 -12.836 1 54.81 424 SER B N 1
ATOM 11884 C CA . SER B 1 424 ? -0.181 3.162 -11.672 1 54.81 424 SER B CA 1
ATOM 11885 C C . SER B 1 424 ? 0.975 2.271 -11.227 1 54.81 424 SER B C 1
ATOM 11887 O O . SER B 1 424 ? 1.998 2.768 -10.75 1 54.81 424 SER B O 1
ATOM 11889 N N . MET B 1 425 ? 0.76 0.929 -11.203 1 50.94 425 MET B N 1
ATOM 11890 C CA . MET B 1 425 ? 1.719 -0.056 -10.711 1 50.94 425 MET B CA 1
ATOM 11891 C C . MET B 1 425 ? 2.994 -0.037 -11.547 1 50.94 425 MET B C 1
ATOM 11893 O O . MET B 1 425 ? 4.09 -0.224 -11.016 1 50.94 425 MET B O 1
ATOM 11897 N N . SER B 1 426 ? 2.838 -0.075 -12.961 1 45.53 426 SER B N 1
ATOM 11898 C CA . SER B 1 426 ? 4.016 -0.226 -13.812 1 45.53 426 SER B CA 1
ATOM 11899 C C . SER B 1 426 ? 5.133 0.72 -13.383 1 45.53 426 SER B C 1
ATOM 11901 O O . SER B 1 426 ? 6.305 0.337 -13.367 1 45.53 426 SER B O 1
ATOM 11903 N N . SER B 1 427 ? 4.758 1.95 -13.125 1 42.47 427 SER B N 1
ATOM 11904 C CA . SER B 1 427 ? 5.82 2.947 -13.031 1 42.47 427 SER B CA 1
ATOM 11905 C C . SER B 1 427 ? 6.559 2.846 -11.695 1 42.47 427 SER B C 1
ATOM 11907 O O . SER B 1 427 ? 7.789 2.904 -11.664 1 42.47 427 SER B O 1
ATOM 11909 N N . ALA B 1 428 ? 5.746 2.795 -10.672 1 41.75 428 ALA B N 1
ATOM 11910 C CA . ALA B 1 428 ? 6.363 3.057 -9.367 1 41.75 428 ALA B CA 1
ATOM 11911 C C . ALA B 1 428 ? 7.293 1.919 -8.969 1 41.75 428 ALA B C 1
ATOM 11913 O O . ALA B 1 428 ? 8.422 2.158 -8.523 1 41.75 428 ALA B O 1
ATOM 11914 N N . LYS B 1 429 ? 6.742 0.675 -9.062 1 43.34 429 LYS B N 1
ATOM 11915 C CA . LYS B 1 429 ? 7.477 -0.409 -8.414 1 43.34 429 LYS B CA 1
ATOM 11916 C C . LYS B 1 429 ? 8.703 -0.801 -9.227 1 43.34 429 LYS B C 1
ATOM 11918 O O . LYS B 1 429 ? 9.742 -1.153 -8.664 1 43.34 429 LYS B O 1
ATOM 11923 N N . ILE B 1 430 ? 8.594 -0.702 -10.562 1 39.69 430 ILE B N 1
ATOM 11924 C CA . ILE B 1 430 ? 9.695 -1.209 -11.367 1 39.69 430 ILE B CA 1
ATOM 11925 C C . ILE B 1 430 ? 10.867 -0.231 -11.312 1 39.69 430 ILE B C 1
ATOM 11927 O O . ILE B 1 430 ? 12.031 -0.645 -11.242 1 39.69 430 ILE B O 1
ATOM 11931 N N . LEU B 1 431 ? 10.445 1.024 -11.469 1 40.66 431 LEU B N 1
ATOM 11932 C CA . LEU B 1 431 ? 11.586 1.927 -11.594 1 40.66 431 LEU B CA 1
ATOM 11933 C C . LEU B 1 431 ? 12.375 1.993 -10.289 1 40.66 431 LEU B C 1
ATOM 11935 O O . LEU B 1 431 ? 13.562 2.299 -10.297 1 40.66 431 LEU B O 1
ATOM 11939 N N . THR B 1 432 ? 11.672 1.756 -9.211 1 39 432 THR B N 1
ATOM 11940 C CA . THR B 1 432 ? 12.477 1.576 -8.016 1 39 432 THR B CA 1
ATOM 11941 C C . THR B 1 432 ? 13.445 0.404 -8.18 1 39 432 THR B C 1
ATOM 11943 O O . THR B 1 432 ? 14.484 0.351 -7.527 1 39 432 THR B O 1
ATOM 11946 N N . ALA B 1 433 ? 13.156 -0.551 -9.102 1 34.5 433 ALA B N 1
ATOM 11947 C CA . ALA B 1 433 ? 13.922 -1.761 -9.375 1 34.5 433 ALA B CA 1
ATOM 11948 C C . ALA B 1 433 ? 15.172 -1.44 -10.195 1 34.5 433 ALA B C 1
ATOM 11950 O O . ALA B 1 433 ? 16.188 -2.133 -10.086 1 34.5 433 ALA B O 1
ATOM 11951 N N . ALA B 1 434 ? 15.156 -0.491 -11.086 1 34.94 434 ALA B N 1
ATOM 11952 C CA . ALA B 1 434 ? 16.328 -0.22 -11.914 1 34.94 434 ALA B CA 1
ATOM 11953 C C . ALA B 1 434 ? 17.406 0.49 -11.117 1 34.94 434 ALA B C 1
ATOM 11955 O O . ALA B 1 434 ? 18.484 0.778 -11.641 1 34.94 434 ALA B O 1
ATOM 11956 N N . ALA B 1 435 ? 17.094 0.971 -9.969 1 33.91 435 ALA B N 1
ATOM 11957 C CA . ALA B 1 435 ? 18.172 1.634 -9.219 1 33.91 435 ALA B CA 1
ATOM 11958 C C . ALA B 1 435 ? 19.234 0.634 -8.781 1 33.91 435 ALA B C 1
ATOM 11960 O O . ALA B 1 435 ? 18.953 -0.56 -8.648 1 33.91 435 ALA B O 1
ATOM 11961 N N . HIS B 1 436 ? 20.469 0.886 -8.938 1 34.03 436 HIS B N 1
ATOM 11962 C CA . HIS B 1 436 ? 21.609 0.056 -8.578 1 34.03 436 HIS B CA 1
ATOM 11963 C C . HIS B 1 436 ? 21.391 -0.634 -7.234 1 34.03 436 HIS B C 1
ATOM 11965 O O . HIS B 1 436 ? 20.859 -0.026 -6.297 1 34.03 436 HIS B O 1
ATOM 11971 N N . PRO B 1 437 ? 21.375 -2.01 -7.215 1 32.91 437 PRO B N 1
ATOM 11972 C CA . PRO B 1 437 ? 21.203 -2.98 -6.133 1 32.91 437 PRO B CA 1
ATOM 11973 C C . PRO B 1 437 ? 21.828 -2.52 -4.82 1 32.91 437 PRO B C 1
ATOM 11975 O O . PRO B 1 437 ? 21.703 -3.209 -3.801 1 32.91 437 PRO B O 1
ATOM 11978 N N . SER B 1 438 ? 22.641 -1.619 -4.684 1 30.08 438 SER B N 1
ATOM 11979 C CA . SER B 1 438 ? 23.453 -1.576 -3.473 1 30.08 438 SER B CA 1
ATOM 11980 C C . SER B 1 438 ? 22.594 -1.431 -2.227 1 30.08 438 SER B C 1
ATOM 11982 O O . SER B 1 438 ? 22.984 -1.841 -1.135 1 30.08 438 SER B O 1
ATOM 11984 N N . GLU B 1 439 ? 21.594 -0.444 -1.938 1 31.22 439 GLU B N 1
ATOM 11985 C CA . GLU B 1 439 ? 21.234 0.013 -0.598 1 31.22 439 GLU B CA 1
ATOM 11986 C C . GLU B 1 439 ? 19.984 -0.689 -0.089 1 31.22 439 GLU B C 1
ATOM 11988 O O . GLU B 1 439 ? 19.5 -0.383 1 1 31.22 439 GLU B O 1
ATOM 11993 N N . GLU B 1 440 ? 19.062 -1.24 -0.776 1 31.33 440 GLU B N 1
ATOM 11994 C CA . GLU B 1 440 ? 17.828 -1.483 -0.029 1 31.33 440 GLU B CA 1
ATOM 11995 C C . GLU B 1 440 ? 17.906 -2.793 0.751 1 31.33 440 GLU B C 1
ATOM 11997 O O . GLU B 1 440 ? 18.188 -3.848 0.177 1 31.33 440 GLU B O 1
ATOM 12002 N N . ALA B 1 441 ? 18.094 -2.84 2.031 1 30.16 441 ALA B N 1
ATOM 12003 C CA . ALA B 1 441 ? 18.219 -3.92 3.006 1 30.16 441 ALA B CA 1
ATOM 12004 C C . ALA B 1 441 ? 16.953 -4.77 3.053 1 30.16 441 ALA B C 1
ATOM 12006 O O . ALA B 1 441 ? 16.156 -4.656 3.988 1 30.16 441 ALA B O 1
ATOM 12007 N N . ASP B 1 442 ? 16.062 -4.805 2.17 1 29.05 442 ASP B N 1
ATOM 12008 C CA . ASP B 1 442 ? 14.82 -5.484 2.547 1 29.05 442 ASP B CA 1
ATOM 12009 C C . ASP B 1 442 ? 15.117 -6.859 3.143 1 29.05 442 ASP B C 1
ATOM 12011 O O . ASP B 1 442 ? 14.492 -7.262 4.125 1 29.05 442 ASP B O 1
ATOM 12015 N N . THR B 1 443 ? 15.305 -8.078 2.213 1 34.25 443 THR B N 1
ATOM 12016 C CA . THR B 1 443 ? 15.383 -9.422 2.756 1 34.25 443 THR B CA 1
ATOM 12017 C C . THR B 1 443 ? 16.766 -9.703 3.332 1 34.25 443 THR B C 1
ATOM 12019 O O . THR B 1 443 ? 17.75 -9.102 2.898 1 34.25 443 THR B O 1
ATOM 12022 N N . LEU B 1 444 ? 16.953 -10.258 4.574 1 37.94 444 LEU B N 1
ATOM 12023 C CA . LEU B 1 444 ? 18.266 -10.695 5.043 1 37.94 444 LEU B CA 1
ATOM 12024 C C . LEU B 1 444 ? 19.156 -11.062 3.865 1 37.94 444 LEU B C 1
ATOM 12026 O O . LEU B 1 444 ? 20.344 -10.695 3.844 1 37.94 444 LEU B O 1
ATOM 12030 N N . ARG B 1 445 ? 18.891 -11.977 3.113 1 36.41 445 ARG B N 1
ATOM 12031 C CA . ARG B 1 445 ? 19.703 -12.234 1.936 1 36.41 445 ARG B CA 1
ATOM 12032 C C . ARG B 1 445 ? 19.469 -11.195 0.853 1 36.41 445 ARG B C 1
ATOM 12034 O O . ARG B 1 445 ? 20.406 -10.734 0.198 1 36.41 445 ARG B O 1
ATOM 12041 N N . ARG B 1 446 ? 18.156 -11.008 0.322 1 39.25 446 ARG B N 1
ATOM 12042 C CA . ARG B 1 446 ? 17.812 -10.227 -0.864 1 39.25 446 ARG B CA 1
ATOM 12043 C C . ARG B 1 446 ? 17.484 -8.781 -0.492 1 39.25 446 ARG B C 1
ATOM 12045 O O . ARG B 1 446 ? 16.625 -8.164 -1.116 1 39.25 446 ARG B O 1
ATOM 12052 N N . ALA B 1 447 ? 17.734 -8.305 0.532 1 36.5 447 ALA B N 1
ATOM 12053 C CA . ALA B 1 447 ? 17.703 -6.867 0.778 1 36.5 447 ALA B CA 1
ATOM 12054 C C . ALA B 1 447 ? 18.062 -6.086 -0.483 1 36.5 447 ALA B C 1
ATOM 12056 O O . ALA B 1 447 ? 18.125 -4.852 -0.459 1 36.5 447 ALA B O 1
ATOM 12057 N N . ASP B 1 448 ? 18.438 -6.832 -1.509 1 38.03 448 ASP B N 1
ATOM 12058 C CA . ASP B 1 448 ? 18.875 -6.109 -2.697 1 38.03 448 ASP B CA 1
ATOM 12059 C C . ASP B 1 448 ? 17.688 -5.664 -3.547 1 38.03 448 ASP B C 1
ATOM 12061 O O . ASP B 1 448 ? 16.734 -6.418 -3.723 1 38.03 448 ASP B O 1
ATOM 12065 N N . GLY B 1 449 ? 17.344 -4.539 -3.645 1 43.75 449 GLY B N 1
ATOM 12066 C CA . GLY B 1 449 ? 16.453 -3.779 -4.508 1 43.75 449 GLY B CA 1
ATOM 12067 C C . GLY B 1 449 ? 16.141 -4.48 -5.816 1 43.75 449 GLY B C 1
ATOM 12068 O O . GLY B 1 449 ? 15.031 -4.387 -6.328 1 43.75 449 GLY B O 1
ATOM 12069 N N . LEU B 1 450 ? 17.016 -5.48 -6.332 1 43.47 450 LEU B N 1
ATOM 12070 C CA . LEU B 1 450 ? 16.828 -6.121 -7.629 1 43.47 450 LEU B CA 1
ATOM 12071 C C . LEU B 1 450 ? 15.734 -7.184 -7.562 1 43.47 450 LEU B C 1
ATOM 12073 O O . LEU B 1 450 ? 14.906 -7.285 -8.469 1 43.47 450 LEU B O 1
ATOM 12077 N N . SER B 1 451 ? 15.703 -7.949 -6.477 1 51.69 451 SER B N 1
ATOM 12078 C CA . SER B 1 451 ? 14.719 -9.023 -6.375 1 51.69 451 SER B CA 1
ATOM 12079 C C . SER B 1 451 ? 13.305 -8.477 -6.25 1 51.69 451 SER B C 1
ATOM 12081 O O . SER B 1 451 ? 12.367 -9.016 -6.844 1 51.69 451 SER B O 1
ATOM 12083 N N . VAL B 1 452 ? 13.242 -7.363 -5.609 1 50.75 452 VAL B N 1
ATOM 12084 C CA . VAL B 1 452 ? 11.922 -6.766 -5.449 1 50.75 452 VAL B CA 1
ATOM 12085 C C . VAL B 1 452 ? 11.445 -6.195 -6.781 1 50.75 452 VAL B C 1
ATOM 12087 O O . VAL B 1 452 ? 10.266 -6.312 -7.129 1 50.75 452 VAL B O 1
ATOM 12090 N N . ARG B 1 453 ? 12.422 -5.891 -7.594 1 57.44 453 ARG B N 1
ATOM 12091 C CA . ARG B 1 453 ? 12.094 -5.324 -8.898 1 57.44 453 ARG B CA 1
ATOM 12092 C C . ARG B 1 453 ? 11.625 -6.41 -9.867 1 57.44 453 ARG B C 1
ATOM 12094 O O . ARG B 1 453 ? 10.648 -6.219 -10.594 1 57.44 453 ARG B O 1
ATOM 12101 N N . ARG B 1 454 ? 12.438 -7.461 -9.812 1 64.44 454 ARG B N 1
ATOM 12102 C CA . ARG B 1 454 ? 12.07 -8.57 -10.68 1 64.44 454 ARG B CA 1
ATOM 12103 C C . ARG B 1 454 ? 10.695 -9.125 -10.305 1 64.44 454 ARG B C 1
ATOM 12105 O O . ARG B 1 454 ? 9.898 -9.469 -11.188 1 64.44 454 ARG B O 1
ATOM 12112 N N . LEU B 1 455 ? 10.547 -9.016 -9.039 1 65.81 455 LEU B N 1
ATOM 12113 C CA . LEU B 1 455 ? 9.25 -9.508 -8.578 1 65.81 455 LEU B CA 1
ATOM 12114 C C . LEU B 1 455 ? 8.125 -8.57 -9 1 65.81 455 LEU B C 1
ATOM 12116 O O . LEU B 1 455 ? 7.059 -9.023 -9.414 1 65.81 455 LEU B O 1
ATOM 12120 N N . GLY B 1 456 ? 8.406 -7.25 -8.914 1 67.19 456 GLY B N 1
ATOM 12121 C CA . GLY B 1 456 ? 7.41 -6.289 -9.359 1 67.19 456 GLY B CA 1
ATOM 12122 C C . GLY B 1 456 ? 7.031 -6.445 -10.82 1 67.19 456 GLY B C 1
ATOM 12123 O O . GLY B 1 456 ? 5.848 -6.426 -11.164 1 67.19 456 GLY B O 1
ATOM 12124 N N . TRP B 1 457 ? 8.008 -6.695 -11.641 1 75.69 457 TRP B N 1
ATOM 12125 C CA . TRP B 1 457 ? 7.777 -6.871 -13.07 1 75.69 457 TRP B CA 1
ATOM 12126 C C . TRP B 1 457 ? 7.051 -8.188 -13.344 1 75.69 457 TRP B C 1
ATOM 12128 O O . TRP B 1 457 ? 6.164 -8.25 -14.203 1 75.69 457 TRP B O 1
ATOM 12138 N N . SER B 1 458 ? 7.438 -9.258 -12.578 1 77.75 458 SER B N 1
ATOM 12139 C CA . SER B 1 458 ? 6.777 -10.547 -12.75 1 77.75 458 SER B CA 1
ATOM 12140 C C . SER B 1 458 ? 5.305 -10.469 -12.367 1 77.75 458 SER B C 1
ATOM 12142 O O . SER B 1 458 ? 4.461 -11.102 -13.008 1 77.75 458 SER B O 1
ATOM 12144 N N . ILE B 1 459 ? 5.004 -9.672 -11.375 1 76.94 459 ILE B N 1
ATOM 12145 C CA . ILE B 1 459 ? 3.623 -9.516 -10.93 1 76.94 459 ILE B CA 1
ATOM 12146 C C . ILE B 1 459 ? 2.822 -8.766 -11.984 1 76.94 459 ILE B C 1
ATOM 12148 O O . ILE B 1 459 ? 1.673 -9.109 -12.273 1 76.94 459 ILE B O 1
ATOM 12152 N N . GLN B 1 460 ? 3.402 -7.809 -12.602 1 79.88 460 GLN B N 1
ATOM 12153 C CA . GLN B 1 460 ? 2.729 -7.059 -13.656 1 79.88 460 GLN B CA 1
ATOM 12154 C C . GLN B 1 460 ? 2.479 -7.93 -14.883 1 79.88 460 GLN B C 1
ATOM 12156 O O . GLN B 1 460 ? 1.423 -7.84 -15.508 1 79.88 460 GLN B O 1
ATOM 12161 N N . LEU B 1 461 ? 3.482 -8.719 -15.188 1 85.06 461 LEU B N 1
ATOM 12162 C CA . LEU B 1 461 ? 3.33 -9.625 -16.328 1 85.06 461 LEU B CA 1
ATOM 12163 C C . LEU B 1 461 ? 2.211 -10.633 -16.078 1 85.06 461 LEU B C 1
ATOM 12165 O O . LEU B 1 461 ? 1.442 -10.945 -16.984 1 85.06 461 LEU B O 1
ATOM 12169 N N . ARG B 1 462 ? 2.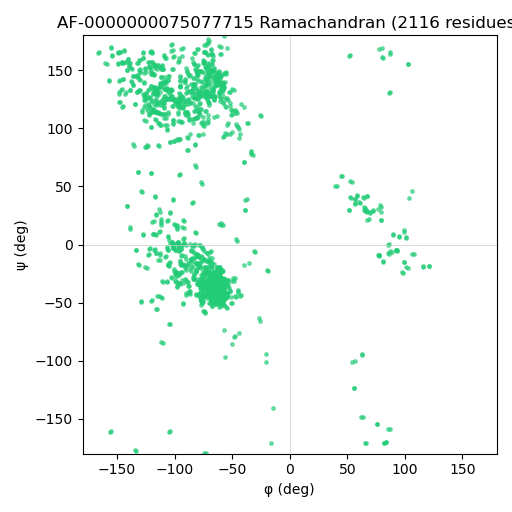148 -11.078 -14.852 1 85.31 462 ARG B N 1
ATOM 12170 C CA . ARG B 1 462 ? 1.069 -12 -14.5 1 85.31 462 ARG B CA 1
ATOM 12171 C C . ARG B 1 462 ? -0.291 -11.32 -14.641 1 85.31 462 ARG B C 1
ATOM 12173 O O . ARG B 1 462 ? -1.249 -11.938 -15.117 1 85.31 462 ARG B O 1
ATOM 12180 N N . ALA B 1 463 ? -0.364 -10.07 -14.164 1 86.88 463 ALA B N 1
ATOM 12181 C CA . ALA B 1 463 ? -1.616 -9.328 -14.273 1 86.88 463 ALA B CA 1
ATOM 12182 C C . ALA B 1 463 ? -2.041 -9.172 -15.727 1 86.88 463 ALA B C 1
ATOM 12184 O O . ALA B 1 463 ? -3.205 -9.391 -16.062 1 86.88 463 ALA B O 1
ATOM 12185 N N . VAL B 1 464 ? -1.134 -8.82 -16.594 1 90.44 464 VAL B N 1
ATOM 12186 C CA . VAL B 1 464 ? -1.439 -8.602 -18 1 90.44 464 VAL B CA 1
ATOM 12187 C C . VAL B 1 464 ? -1.832 -9.922 -18.656 1 90.44 464 VAL B C 1
ATOM 12189 O O . VAL B 1 464 ? -2.703 -9.953 -19.531 1 90.44 464 VAL B O 1
ATOM 12192 N N . GLU B 1 465 ? -1.14 -10.992 -18.234 1 91.19 465 GLU B N 1
ATOM 12193 C CA . GLU B 1 465 ? -1.501 -12.312 -18.766 1 91.19 465 GLU B CA 1
ATOM 12194 C C . GLU B 1 465 ? -2.912 -12.703 -18.328 1 91.19 465 GLU B C 1
ATOM 12196 O O . GLU B 1 465 ? -3.641 -13.344 -19.094 1 91.19 465 GLU B O 1
ATOM 12201 N N . MET B 1 466 ? -3.289 -12.336 -17.203 1 91.06 466 MET B N 1
ATOM 12202 C CA . MET B 1 466 ? -4.648 -12.586 -16.734 1 91.06 466 MET B CA 1
ATOM 12203 C C . MET B 1 466 ? -5.664 -11.812 -17.562 1 91.06 466 MET B C 1
ATOM 12205 O O . MET B 1 466 ? -6.703 -12.352 -17.938 1 91.06 466 MET B O 1
ATOM 12209 N N . PHE B 1 467 ? -5.359 -10.555 -17.844 1 93.06 467 PHE B N 1
ATOM 12210 C CA . PHE B 1 467 ? -6.246 -9.742 -18.672 1 93.06 467 PHE B CA 1
ATOM 12211 C C . PHE B 1 467 ? -6.371 -10.336 -20.062 1 93.06 467 PHE B C 1
ATOM 12213 O O . PHE B 1 467 ? -7.457 -10.336 -20.656 1 93.06 467 PHE B O 1
ATOM 12220 N N . ALA B 1 468 ? -5.219 -10.867 -20.516 1 93.19 468 ALA B N 1
ATOM 12221 C CA . ALA B 1 468 ? -5.223 -11.469 -21.859 1 93.19 468 ALA B CA 1
ATOM 12222 C C . ALA B 1 468 ? -6.156 -12.672 -21.906 1 93.19 468 ALA B C 1
ATOM 12224 O O . ALA B 1 468 ? -6.785 -12.93 -22.938 1 93.19 468 ALA B O 1
ATOM 12225 N N . ARG B 1 469 ? -6.219 -13.367 -20.875 1 90.94 469 ARG B N 1
ATOM 12226 C CA . ARG B 1 469 ? -7.09 -14.539 -20.797 1 90.94 469 ARG B CA 1
ATOM 12227 C C . ARG B 1 469 ? -8.539 -14.125 -20.578 1 90.94 469 ARG B C 1
ATOM 12229 O O . ARG B 1 469 ? -9.453 -14.727 -21.141 1 90.94 469 ARG B O 1
ATOM 12236 N N . ASP B 1 470 ? -8.781 -13.055 -19.844 1 94 470 ASP B N 1
ATOM 12237 C CA . ASP B 1 470 ? -10.117 -12.75 -19.344 1 94 470 ASP B CA 1
ATOM 12238 C C . ASP B 1 470 ? -10.836 -11.766 -20.266 1 94 470 ASP B C 1
ATOM 12240 O O . ASP B 1 470 ? -12.062 -11.812 -20.406 1 94 470 ASP B O 1
ATOM 12244 N N . LEU B 1 471 ? -10.109 -10.859 -20.891 1 94.25 471 LEU B N 1
ATOM 12245 C CA . LEU B 1 471 ? -10.742 -9.789 -21.656 1 94.25 471 LEU B CA 1
ATOM 12246 C C . LEU B 1 471 ? -10.57 -10.008 -23.156 1 94.25 471 LEU B C 1
ATOM 12248 O O . LEU B 1 471 ? -9.734 -10.805 -23.578 1 94.25 471 LEU B O 1
ATOM 12252 N N . ARG B 1 472 ? -11.445 -9.336 -23.891 1 92.81 472 ARG B N 1
ATOM 12253 C CA . ARG B 1 472 ? -11.258 -9.328 -25.328 1 92.81 472 ARG B CA 1
ATOM 12254 C C . ARG B 1 472 ? -10.062 -8.461 -25.734 1 92.81 472 ARG B C 1
ATOM 12256 O O . ARG B 1 472 ? -9.82 -7.414 -25.125 1 92.81 472 ARG B O 1
ATOM 12263 N N . SER B 1 473 ? -9.344 -8.898 -26.688 1 90.56 473 SER B N 1
ATOM 12264 C CA . SER B 1 473 ? -8.109 -8.242 -27.109 1 90.56 473 SER B CA 1
ATOM 12265 C C . SER B 1 473 ? -8.336 -6.77 -27.422 1 90.56 473 SER B C 1
ATOM 12267 O O . SER B 1 473 ? -7.516 -5.918 -27.078 1 90.56 473 SER B O 1
ATOM 12269 N N . ASP B 1 474 ? -9.469 -6.406 -27.938 1 90.56 474 ASP B N 1
ATOM 12270 C CA . ASP B 1 474 ? -9.703 -5.047 -28.406 1 90.56 474 ASP B CA 1
ATOM 12271 C C . ASP B 1 474 ? -10.133 -4.129 -27.266 1 90.56 474 ASP B C 1
ATOM 12273 O O . ASP B 1 474 ? -10.031 -2.904 -27.391 1 90.56 474 ASP B O 1
ATOM 12277 N N . ASP B 1 475 ? -10.594 -4.648 -26.188 1 92.06 475 ASP B N 1
ATOM 12278 C CA . ASP B 1 475 ? -11.18 -3.865 -25.109 1 92.06 475 ASP B CA 1
ATOM 12279 C C . ASP B 1 475 ? -10.102 -3.189 -24.266 1 92.06 475 ASP B C 1
ATOM 12281 O O . ASP B 1 475 ? -10.391 -2.273 -23.5 1 92.06 475 ASP B O 1
ATOM 12285 N N . TRP B 1 476 ? -8.859 -3.576 -24.375 1 92.5 476 TRP B N 1
ATOM 12286 C CA . TRP B 1 476 ? -7.785 -3.008 -23.562 1 92.5 476 TRP B CA 1
ATOM 12287 C C . TRP B 1 476 ? -6.508 -2.844 -24.375 1 92.5 476 TRP B C 1
ATOM 12289 O O . TRP B 1 476 ? -5.41 -3.105 -23.875 1 92.5 476 TRP B O 1
ATOM 12299 N N . LYS B 1 477 ? -6.633 -2.572 -25.625 1 92.38 477 LYS B N 1
ATOM 12300 C CA . LYS B 1 477 ? -5.516 -2.398 -26.547 1 92.38 477 LYS B CA 1
ATOM 12301 C C . LYS B 1 477 ? -4.617 -1.244 -26.109 1 92.38 477 LYS B C 1
ATOM 12303 O O . LYS B 1 477 ? -3.389 -1.366 -26.125 1 92.38 477 LYS B O 1
ATOM 12308 N N . ASP B 1 478 ? -5.203 -0.118 -25.641 1 87.44 478 ASP B N 1
ATOM 12309 C CA . ASP B 1 478 ? -4.422 1.048 -25.234 1 87.44 478 ASP B CA 1
ATOM 12310 C C . ASP B 1 478 ? -3.535 0.727 -24.031 1 87.44 478 ASP B C 1
ATOM 12312 O O . ASP B 1 478 ? -2.361 1.104 -24 1 87.44 478 ASP B O 1
ATOM 12316 N N . GLU B 1 479 ? -4.09 0.094 -23.109 1 86.25 479 GLU B N 1
ATOM 12317 C CA . GLU B 1 479 ? -3.328 -0.289 -21.922 1 86.25 479 GLU B CA 1
ATOM 12318 C C . GLU B 1 479 ? -2.201 -1.255 -22.266 1 86.25 479 GLU B C 1
ATOM 12320 O O . GLU B 1 479 ? -1.098 -1.153 -21.734 1 86.25 479 GLU B O 1
ATOM 12325 N N . ARG B 1 480 ? -2.484 -2.176 -23.172 1 89.19 480 ARG B N 1
ATOM 12326 C CA . ARG B 1 480 ? -1.503 -3.174 -23.578 1 89.19 480 ARG B CA 1
ATOM 12327 C C . ARG B 1 480 ? -0.353 -2.529 -24.344 1 89.19 480 ARG B C 1
ATOM 12329 O O . ARG B 1 480 ? 0.81 -2.887 -24.156 1 89.19 480 ARG B O 1
ATOM 12336 N N . ILE B 1 481 ? -0.656 -1.548 -25.219 1 89.38 481 ILE B N 1
ATOM 12337 C CA . ILE B 1 481 ? 0.376 -0.857 -25.984 1 89.38 481 ILE B CA 1
ATOM 12338 C C . ILE B 1 481 ? 1.283 -0.074 -25.031 1 89.38 481 ILE B C 1
ATOM 12340 O O . ILE B 1 481 ? 2.508 -0.084 -25.188 1 89.38 481 ILE B O 1
ATOM 12344 N N . LYS B 1 482 ? 0.621 0.535 -24.062 1 82.5 482 LYS B N 1
ATOM 12345 C CA . LYS B 1 482 ? 1.405 1.254 -23.062 1 82.5 482 LYS B CA 1
ATOM 12346 C C . LYS B 1 482 ? 2.309 0.302 -22.281 1 82.5 482 LYS B C 1
ATOM 12348 O O . LYS B 1 482 ? 3.43 0.66 -21.906 1 82.5 482 LYS B O 1
ATOM 12353 N N . PHE B 1 483 ? 1.884 -0.851 -22.078 1 87.19 483 PHE B N 1
ATOM 12354 C CA . PHE B 1 483 ? 2.652 -1.86 -21.359 1 87.19 483 PHE B CA 1
ATOM 12355 C C . PHE B 1 483 ? 3.861 -2.301 -22.172 1 87.19 483 PHE B C 1
ATOM 12357 O O . PHE B 1 483 ? 4.961 -2.443 -21.641 1 87.19 483 PHE B O 1
ATOM 12364 N N . TYR B 1 484 ? 3.621 -2.518 -23.484 1 89.06 484 TYR B N 1
ATOM 12365 C CA . TYR B 1 484 ? 4.73 -2.879 -24.359 1 89.06 484 TYR B CA 1
ATOM 12366 C C . TYR B 1 484 ? 5.77 -1.766 -24.422 1 89.06 484 TYR B C 1
ATOM 12368 O O . TYR B 1 484 ? 6.973 -2.029 -24.391 1 89.06 484 TYR B O 1
ATOM 12376 N N . GLU B 1 485 ? 5.293 -0.552 -24.438 1 82.69 485 GLU B N 1
ATOM 12377 C CA . GLU B 1 485 ? 6.195 0.594 -24.484 1 82.69 485 GLU B CA 1
ATOM 12378 C C . GLU B 1 485 ? 7.016 0.694 -23.203 1 82.69 485 GLU B C 1
ATOM 12380 O O . GLU B 1 485 ? 8.188 1.089 -23.234 1 82.69 485 GLU B O 1
ATOM 12385 N N . PHE B 1 486 ? 6.379 0.398 -22.234 1 78.81 486 PHE B N 1
ATOM 12386 C CA . PHE B 1 486 ? 7.09 0.374 -20.953 1 78.81 486 PHE B CA 1
ATOM 12387 C C . PHE B 1 486 ? 8.211 -0.655 -20.984 1 78.81 486 PHE B C 1
ATOM 12389 O O . PHE B 1 486 ? 9.328 -0.377 -20.531 1 78.81 486 PHE B O 1
ATOM 12396 N N . ALA B 1 487 ? 7.918 -1.843 -21.406 1 83.06 487 ALA B N 1
ATOM 12397 C CA . ALA B 1 487 ? 8.938 -2.887 -21.5 1 83.06 487 ALA B CA 1
ATOM 12398 C C . ALA B 1 487 ? 10.07 -2.453 -22.422 1 83.06 487 ALA B C 1
ATOM 12400 O O . ALA B 1 487 ? 11.242 -2.715 -22.141 1 83.06 487 ALA B O 1
ATOM 12401 N N . HIS B 1 488 ? 9.734 -1.771 -23.469 1 82.69 488 HIS B N 1
ATOM 12402 C CA . HIS B 1 488 ? 10.703 -1.285 -24.438 1 82.69 488 HIS B CA 1
ATOM 12403 C C . HIS B 1 488 ? 11.641 -0.252 -23.828 1 82.69 488 HIS B C 1
ATOM 12405 O O . HIS B 1 488 ? 12.852 -0.325 -24 1 82.69 488 HIS B O 1
ATOM 12411 N N . SER B 1 489 ? 11.086 0.636 -23.047 1 75.62 489 SER B N 1
ATOM 12412 C CA . SER B 1 489 ? 11.828 1.796 -22.578 1 75.62 489 SER B CA 1
ATOM 12413 C C . SER B 1 489 ? 12.617 1.464 -21.312 1 75.62 489 SER B C 1
ATOM 12415 O O . SER B 1 489 ? 13.648 2.08 -21.031 1 75.62 489 SER B O 1
ATOM 12417 N N . HIS B 1 490 ? 12.141 0.413 -20.609 1 74.5 490 HIS B N 1
ATOM 12418 C CA . HIS B 1 490 ? 12.734 0.285 -19.281 1 74.5 490 HIS B CA 1
ATOM 12419 C C . HIS B 1 490 ? 13.359 -1.092 -19.094 1 74.5 490 HIS B C 1
ATOM 12421 O O . HIS B 1 490 ? 14.195 -1.28 -18.203 1 74.5 490 HIS B O 1
ATOM 12427 N N . ILE B 1 491 ? 12.961 -2.041 -19.891 1 77.44 491 ILE B N 1
ATOM 12428 C CA . ILE B 1 491 ? 13.43 -3.404 -19.672 1 77.44 491 ILE B CA 1
ATOM 12429 C C . ILE B 1 491 ? 14.375 -3.818 -20.797 1 77.44 491 ILE B C 1
ATOM 12431 O O . ILE B 1 491 ? 15.5 -4.266 -20.531 1 77.44 491 ILE B O 1
ATOM 12435 N N . LEU B 1 492 ? 13.984 -3.549 -22.016 1 85.81 492 LEU B N 1
ATOM 12436 C CA . LEU B 1 492 ? 14.734 -4.012 -23.172 1 85.81 492 LEU B CA 1
ATOM 12437 C C . LEU B 1 492 ? 15.695 -2.934 -23.656 1 85.81 492 LEU B C 1
ATOM 12439 O O . LEU B 1 492 ? 15.602 -2.482 -24.812 1 85.81 492 LEU B O 1
ATOM 12443 N N . ARG B 1 493 ? 16.594 -2.586 -22.734 1 85.94 493 ARG B N 1
ATOM 12444 C CA . ARG B 1 493 ? 17.578 -1.546 -23 1 85.94 493 ARG B CA 1
ATOM 12445 C C . ARG B 1 493 ? 19 -2.102 -22.891 1 85.94 493 ARG B C 1
ATOM 12447 O O . ARG B 1 493 ? 19.234 -3.109 -22.219 1 85.94 493 ARG B O 1
ATOM 12454 N N . PRO B 1 494 ? 19.922 -1.44 -23.547 1 86.94 494 PRO B N 1
ATOM 12455 C CA . PRO B 1 494 ? 21.281 -1.967 -23.578 1 86.94 494 PRO B CA 1
ATOM 12456 C C . PRO B 1 494 ? 21.891 -2.111 -22.172 1 86.94 494 PRO B C 1
ATOM 12458 O O . PRO B 1 494 ? 22.672 -3.029 -21.938 1 86.94 494 PRO B O 1
ATOM 12461 N N . ASP B 1 495 ? 21.547 -1.231 -21.266 1 84.38 495 ASP B N 1
ATOM 12462 C CA . ASP B 1 495 ? 22.172 -1.258 -19.938 1 84.38 495 ASP B CA 1
ATOM 12463 C C . ASP B 1 495 ? 21.531 -2.332 -19.062 1 84.38 495 ASP B C 1
ATOM 12465 O O . ASP B 1 495 ? 22.062 -2.672 -18 1 84.38 495 ASP B O 1
ATOM 12469 N N . LYS B 1 496 ? 20.406 -2.945 -19.531 1 83.25 496 LYS B N 1
ATOM 12470 C CA . LYS B 1 496 ? 19.703 -3.885 -18.656 1 83.25 496 LYS B CA 1
ATOM 12471 C C . LYS B 1 496 ? 19.344 -5.168 -19.406 1 83.25 496 LYS B C 1
ATOM 12473 O O . LYS B 1 496 ? 18.891 -6.141 -18.812 1 83.25 496 LYS B O 1
ATOM 12478 N N . ILE B 1 497 ? 19.562 -5.27 -20.578 1 89.06 497 ILE B N 1
ATOM 12479 C CA . ILE B 1 497 ? 19.062 -6.336 -21.453 1 89.06 497 ILE B CA 1
ATOM 12480 C C . ILE B 1 497 ? 19.594 -7.684 -20.969 1 89.06 497 ILE B C 1
ATOM 12482 O O . ILE B 1 497 ? 18.875 -8.688 -21 1 89.06 497 ILE B O 1
ATOM 12486 N N . LEU B 1 498 ? 20.844 -7.707 -20.516 1 89.88 498 LEU B N 1
ATOM 12487 C CA . LEU B 1 498 ? 21.422 -8.984 -20.125 1 89.88 498 LEU B CA 1
ATOM 12488 C C . LEU B 1 498 ? 20.766 -9.508 -18.859 1 89.88 498 LEU B C 1
ATOM 12490 O O . LEU B 1 498 ? 20.688 -10.727 -18.641 1 89.88 498 LEU B O 1
ATOM 12494 N N . ASP B 1 499 ? 20.219 -8.609 -18.047 1 82.88 499 ASP B N 1
ATOM 12495 C CA . ASP B 1 499 ? 19.562 -8.992 -16.797 1 82.88 499 ASP B CA 1
ATOM 12496 C C . ASP B 1 499 ? 18.141 -9.461 -17.031 1 82.88 499 ASP B C 1
ATOM 12498 O O . ASP B 1 499 ? 17.562 -10.18 -16.219 1 82.88 499 ASP B O 1
ATOM 12502 N N . HIS B 1 500 ? 17.531 -9.062 -18.156 1 81.75 500 HIS B N 1
ATOM 12503 C CA . HIS B 1 500 ? 16.078 -9.25 -18.281 1 81.75 500 HIS B CA 1
ATOM 12504 C C . HIS B 1 500 ? 15.727 -9.969 -19.562 1 81.75 500 HIS B C 1
ATOM 12506 O O . HIS B 1 500 ? 14.555 -10.039 -19.953 1 81.75 500 HIS B O 1
ATOM 12512 N N . ILE B 1 501 ? 16.672 -10.438 -20.25 1 85.44 501 ILE B N 1
ATOM 12513 C CA . ILE B 1 501 ? 16.453 -11.047 -21.547 1 85.44 501 ILE B CA 1
ATOM 12514 C C . ILE B 1 501 ? 15.5 -12.234 -21.406 1 85.44 501 ILE B C 1
ATOM 12516 O O . ILE B 1 501 ? 14.781 -12.57 -22.359 1 85.44 501 ILE B O 1
ATOM 12520 N N . ASP B 1 502 ? 15.414 -12.812 -20.188 1 82.38 502 ASP B N 1
ATOM 12521 C CA . ASP B 1 502 ? 14.578 -13.984 -19.953 1 82.38 502 ASP B CA 1
ATOM 12522 C C . ASP B 1 502 ? 13.102 -13.617 -19.984 1 82.38 502 ASP B C 1
ATOM 12524 O O . ASP B 1 502 ? 12.242 -14.5 -20.094 1 82.38 502 ASP B O 1
ATOM 12528 N N . TYR B 1 503 ? 12.742 -12.406 -20.062 1 85 503 TYR B N 1
ATOM 12529 C CA . TYR B 1 503 ? 11.344 -11.992 -20.078 1 85 503 TYR B CA 1
ATOM 12530 C C . TYR B 1 503 ? 10.859 -11.812 -21.516 1 85 503 TYR B C 1
ATOM 12532 O O . TYR B 1 503 ? 9.648 -11.719 -21.75 1 85 503 TYR B O 1
ATOM 12540 N N . LEU B 1 504 ? 11.758 -11.75 -22.469 1 90.5 504 LEU B N 1
ATOM 12541 C CA . LEU B 1 504 ? 11.391 -11.5 -23.859 1 90.5 504 LEU B CA 1
ATOM 12542 C C . LEU B 1 504 ? 10.43 -12.57 -24.359 1 90.5 504 LEU B C 1
ATOM 12544 O O . LEU B 1 504 ? 9.398 -12.258 -24.969 1 90.5 504 LEU B O 1
ATOM 12548 N N . PRO B 1 505 ? 10.742 -13.844 -24.078 1 91.88 505 PRO B N 1
ATOM 12549 C CA . PRO B 1 505 ? 9.812 -14.852 -24.594 1 91.88 505 PRO B CA 1
ATOM 12550 C C . PRO B 1 505 ? 8.391 -14.672 -24.047 1 91.88 505 PRO B C 1
ATOM 12552 O O . PRO B 1 505 ? 7.418 -14.883 -24.766 1 91.88 505 PRO B O 1
ATOM 12555 N N . ARG B 1 506 ? 8.25 -14.32 -22.844 1 90.44 506 ARG B N 1
ATOM 12556 C CA . ARG B 1 506 ? 6.934 -14.109 -22.25 1 90.44 506 ARG B CA 1
ATOM 12557 C C . ARG B 1 506 ? 6.234 -12.906 -22.875 1 90.44 506 ARG B C 1
ATOM 12559 O O . ARG B 1 506 ? 5.023 -12.945 -23.125 1 90.44 506 ARG B O 1
ATOM 12566 N N . LEU B 1 507 ? 7 -11.867 -23.109 1 92.94 507 LEU B N 1
ATOM 12567 C CA . LEU B 1 507 ? 6.449 -10.68 -23.75 1 92.94 507 LEU B CA 1
ATOM 12568 C C . LEU B 1 507 ? 6 -10.984 -25.172 1 92.94 507 LEU B C 1
ATOM 12570 O O . LEU B 1 507 ? 4.926 -10.547 -25.594 1 92.94 507 LEU B O 1
ATOM 12574 N N . LEU B 1 508 ? 6.82 -11.742 -25.859 1 94.88 508 LEU B N 1
ATOM 12575 C CA . LEU B 1 508 ? 6.484 -12.117 -27.234 1 94.88 508 LEU B CA 1
ATOM 12576 C C . LEU B 1 508 ? 5.258 -13.023 -27.266 1 94.88 508 LEU B C 1
ATOM 12578 O O . LEU B 1 508 ? 4.395 -12.883 -28.125 1 94.88 508 LEU B O 1
ATOM 12582 N N . SER B 1 509 ? 5.281 -13.969 -26.328 1 94.88 509 SER B N 1
ATOM 12583 C CA . SER B 1 509 ? 4.125 -14.859 -26.234 1 94.88 509 SER B CA 1
ATOM 12584 C C . SER B 1 509 ? 2.836 -14.062 -26.031 1 94.88 509 SER B C 1
ATOM 12586 O O . SER B 1 509 ? 1.802 -14.398 -26.625 1 94.88 509 SER B O 1
ATOM 12588 N N . LEU B 1 510 ? 2.896 -13.078 -25.219 1 94.31 510 LEU B N 1
ATOM 12589 C CA . LEU B 1 510 ? 1.743 -12.211 -24.969 1 94.31 510 LEU B CA 1
ATOM 12590 C C . LEU B 1 510 ? 1.333 -11.477 -26.25 1 94.31 510 LEU B C 1
ATOM 12592 O O . LEU B 1 510 ? 0.156 -11.477 -26.609 1 94.31 510 LEU B O 1
ATOM 12596 N N . ALA B 1 511 ? 2.268 -10.883 -26.938 1 95.88 511 ALA B N 1
ATOM 12597 C CA . ALA B 1 511 ? 1.999 -10.102 -28.141 1 95.88 511 ALA B CA 1
ATOM 12598 C C . ALA B 1 511 ? 1.431 -10.977 -29.266 1 95.88 511 ALA B C 1
ATOM 12600 O O . ALA B 1 511 ? 0.471 -10.586 -29.938 1 95.88 511 ALA B O 1
ATOM 12601 N N . VAL B 1 512 ? 1.986 -12.148 -29.391 1 95.62 512 VAL B N 1
ATOM 12602 C CA . VAL B 1 512 ? 1.582 -13.055 -30.469 1 95.62 512 VAL B CA 1
ATOM 12603 C C . VAL B 1 512 ? 0.2 -13.633 -30.156 1 95.62 512 VAL B C 1
ATOM 12605 O O . VAL B 1 512 ? -0.653 -13.711 -31.047 1 95.62 512 VAL B O 1
ATOM 12608 N N . ALA B 1 513 ? 0.016 -14.016 -28.953 1 94.19 513 ALA B N 1
ATOM 12609 C CA . ALA B 1 513 ? -1.273 -14.57 -28.547 1 94.19 513 ALA B CA 1
ATOM 12610 C C . ALA B 1 513 ? -2.402 -13.578 -28.797 1 94.19 513 ALA B C 1
ATOM 12612 O O . ALA B 1 513 ? -3.539 -13.969 -29.062 1 94.19 513 ALA B O 1
ATOM 12613 N N . LEU B 1 514 ? -2.1 -12.312 -28.734 1 94.88 514 LEU B N 1
ATOM 12614 C CA . LEU B 1 514 ? -3.104 -11.273 -28.922 1 94.88 514 LEU B CA 1
ATOM 12615 C C . LEU B 1 514 ? -3.008 -10.664 -30.328 1 94.88 514 LEU B C 1
ATOM 12617 O O . LEU B 1 514 ? -3.682 -9.68 -30.625 1 94.88 514 LEU B O 1
ATOM 12621 N N . MET B 1 515 ? -2.088 -11.195 -31.156 1 94.62 515 MET B N 1
ATOM 12622 C CA . MET B 1 515 ? -1.879 -10.836 -32.562 1 94.62 515 MET B CA 1
ATOM 12623 C C . MET B 1 515 ? -1.387 -9.398 -32.688 1 94.62 515 MET B C 1
ATOM 12625 O O . MET B 1 515 ? -1.797 -8.672 -33.594 1 94.62 515 MET B O 1
ATOM 12629 N N . ASP B 1 516 ? -0.712 -8.953 -31.688 1 95.75 516 ASP B N 1
ATOM 12630 C CA . ASP B 1 516 ? -0.029 -7.668 -31.75 1 95.75 516 ASP B CA 1
ATOM 12631 C C . ASP B 1 516 ? 1.321 -7.801 -32.469 1 95.75 516 ASP B C 1
ATOM 12633 O O . ASP B 1 516 ? 2.365 -7.539 -31.859 1 95.75 516 ASP B O 1
ATOM 12637 N N . TRP B 1 517 ? 1.334 -8.078 -33.688 1 96.44 517 TRP B N 1
ATOM 12638 C CA . TRP B 1 517 ? 2.531 -8.461 -34.438 1 96.44 517 TRP B CA 1
ATOM 12639 C C . TRP B 1 517 ? 3.469 -7.27 -34.594 1 96.44 517 TRP B C 1
ATOM 12641 O O . TRP B 1 517 ? 4.691 -7.434 -34.625 1 96.44 517 TRP B O 1
ATOM 12651 N N . VAL B 1 518 ? 2.879 -6.051 -34.688 1 95.62 518 VAL B N 1
ATOM 12652 C CA . VAL B 1 518 ? 3.713 -4.855 -34.812 1 95.62 518 VAL B CA 1
ATOM 12653 C C . VAL B 1 518 ? 4.539 -4.688 -33.531 1 95.62 518 VAL B C 1
ATOM 12655 O O . VAL B 1 518 ? 5.738 -4.406 -33.594 1 95.62 518 VAL B O 1
ATOM 12658 N N . GLU B 1 519 ? 3.883 -4.871 -32.438 1 95.38 519 GLU B N 1
ATOM 12659 C CA . GLU B 1 519 ? 4.574 -4.758 -31.156 1 95.38 519 GLU B CA 1
ATOM 12660 C C . GLU B 1 519 ? 5.582 -5.887 -30.969 1 95.38 519 GLU B C 1
ATOM 12662 O O . GLU B 1 519 ? 6.652 -5.684 -30.391 1 95.38 519 GLU B O 1
ATOM 12667 N N . ALA B 1 520 ? 5.219 -7.109 -31.422 1 96.44 520 ALA B N 1
ATOM 12668 C CA . ALA B 1 520 ? 6.156 -8.227 -31.375 1 96.44 520 ALA B CA 1
ATOM 12669 C C . ALA B 1 520 ? 7.438 -7.902 -32.125 1 96.44 520 ALA B C 1
ATOM 12671 O O . ALA B 1 520 ? 8.539 -8.203 -31.672 1 96.44 520 ALA B O 1
ATOM 12672 N N . SER B 1 521 ? 7.258 -7.293 -33.281 1 96.31 521 SER B N 1
ATOM 12673 C CA . SER B 1 521 ? 8.406 -6.906 -34.094 1 96.31 521 SER B CA 1
ATOM 12674 C C . SER B 1 521 ? 9.258 -5.859 -33.375 1 96.31 521 SER B C 1
ATOM 12676 O O . SER B 1 521 ? 10.484 -5.957 -33.375 1 96.31 521 SER B O 1
ATOM 12678 N N . LYS B 1 522 ? 8.594 -4.922 -32.781 1 94.31 522 LYS B N 1
ATOM 12679 C CA . LYS B 1 522 ? 9.305 -3.869 -32.062 1 94.31 522 LYS B CA 1
ATOM 12680 C C . LYS B 1 522 ? 10.078 -4.441 -30.891 1 94.31 522 LYS B C 1
ATOM 12682 O O . LYS B 1 522 ? 11.195 -4.004 -30.609 1 94.31 522 LYS B O 1
ATOM 12687 N N . LEU B 1 523 ? 9.492 -5.359 -30.219 1 94.31 523 LEU B N 1
ATOM 12688 C CA . LEU B 1 523 ? 10.148 -5.98 -29.078 1 94.31 523 LEU B CA 1
ATOM 12689 C C . LEU B 1 523 ? 11.414 -6.719 -29.5 1 94.31 523 LEU B C 1
ATOM 12691 O O . LEU B 1 523 ? 12.453 -6.602 -28.859 1 94.31 523 LEU B O 1
ATOM 12695 N N . LEU B 1 524 ? 11.289 -7.449 -30.594 1 95.19 524 LEU B N 1
ATOM 12696 C CA . LEU B 1 524 ? 12.43 -8.188 -31.109 1 95.19 524 LEU B CA 1
ATOM 12697 C C . LEU B 1 524 ? 13.523 -7.234 -31.578 1 95.19 524 LEU B C 1
ATOM 12699 O O . LEU B 1 524 ? 14.703 -7.453 -31.281 1 95.19 524 LEU B O 1
ATOM 12703 N N . ASP B 1 525 ? 13.133 -6.211 -32.219 1 94.19 525 ASP B N 1
ATOM 12704 C CA . ASP B 1 525 ? 14.094 -5.227 -32.688 1 94.19 525 ASP B CA 1
ATOM 12705 C C . ASP B 1 525 ? 14.805 -4.543 -31.531 1 94.19 525 ASP B C 1
ATOM 12707 O O . ASP B 1 525 ? 16.016 -4.277 -31.594 1 94.19 525 ASP B O 1
ATOM 12711 N N . ALA B 1 526 ? 14.047 -4.258 -30.578 1 91.69 526 ALA B N 1
ATOM 12712 C CA . ALA B 1 526 ? 14.617 -3.6 -29.406 1 91.69 526 ALA B CA 1
ATOM 12713 C C . ALA B 1 526 ? 15.688 -4.473 -28.75 1 91.69 526 ALA B C 1
ATOM 12715 O O . ALA B 1 526 ? 16.75 -3.977 -28.344 1 91.69 526 ALA B O 1
ATOM 12716 N N . VAL B 1 527 ? 15.414 -5.758 -28.641 1 93.88 527 VAL B N 1
ATOM 12717 C CA . VAL B 1 527 ? 16.359 -6.668 -28 1 93.88 527 VAL B CA 1
ATOM 12718 C C . VAL B 1 527 ? 17.609 -6.809 -28.859 1 93.88 527 VAL B C 1
ATOM 12720 O O . VAL B 1 527 ? 18.734 -6.676 -28.344 1 93.88 527 VAL B O 1
ATOM 12723 N N . PHE B 1 528 ? 17.484 -6.977 -30.188 1 94.31 528 PHE B N 1
ATOM 12724 C CA . PHE B 1 528 ? 18.641 -7.172 -31.062 1 94.31 528 PHE B CA 1
ATOM 12725 C C . PHE B 1 528 ? 19.453 -5.887 -31.188 1 94.31 528 PHE B C 1
ATOM 12727 O O . PHE B 1 528 ? 20.688 -5.926 -31.219 1 94.31 528 PHE B O 1
ATOM 12734 N N . THR B 1 529 ? 18.75 -4.781 -31.219 1 92.44 529 THR B N 1
ATOM 12735 C CA . THR B 1 529 ? 19.453 -3.506 -31.266 1 92.44 529 THR B CA 1
ATOM 12736 C C . THR B 1 529 ? 20.234 -3.273 -29.969 1 92.44 529 THR B C 1
ATOM 12738 O O . THR B 1 529 ? 21.375 -2.777 -30 1 92.44 529 THR B O 1
ATOM 12741 N N . SER B 1 530 ? 19.625 -3.605 -28.906 1 92.5 530 SER B N 1
ATOM 12742 C CA . SER B 1 530 ? 20.297 -3.449 -27.625 1 92.5 530 SER B CA 1
ATOM 12743 C C . SER B 1 530 ? 21.531 -4.348 -27.531 1 92.5 530 SER B C 1
ATOM 12745 O O . SER B 1 530 ? 22.578 -3.926 -27.047 1 92.5 530 SER B O 1
ATOM 12747 N N . LEU B 1 531 ? 21.391 -5.578 -27.984 1 93.56 531 LEU B N 1
ATOM 12748 C CA . LEU B 1 531 ? 22.516 -6.504 -27.969 1 93.56 531 LEU B CA 1
ATOM 12749 C C . LEU B 1 531 ? 23.625 -6.02 -28.891 1 93.56 531 LEU B C 1
ATOM 12751 O O . LEU B 1 531 ? 24.812 -6.086 -28.531 1 93.56 531 LEU B O 1
ATOM 12755 N N . ARG B 1 532 ? 23.281 -5.496 -30.031 1 92.44 532 ARG B N 1
ATOM 12756 C CA . ARG B 1 532 ? 24.266 -4.996 -30.969 1 92.44 532 ARG B CA 1
ATOM 12757 C C . ARG B 1 532 ? 24.984 -3.762 -30.422 1 92.44 532 ARG B C 1
ATOM 12759 O O . ARG B 1 532 ? 26.188 -3.605 -30.609 1 92.44 532 ARG B O 1
ATOM 12766 N N . THR B 1 533 ? 24.203 -2.953 -29.812 1 91.62 533 THR B N 1
ATOM 12767 C CA . THR B 1 533 ? 24.781 -1.763 -29.203 1 91.62 533 THR B CA 1
ATOM 12768 C C . THR B 1 533 ? 25.766 -2.146 -28.109 1 91.62 533 THR B C 1
ATOM 12770 O O . THR B 1 533 ? 26.859 -1.579 -28.016 1 91.62 533 THR B O 1
ATOM 12773 N N . LEU B 1 534 ? 25.406 -3.043 -27.328 1 90.31 534 LEU B N 1
ATOM 12774 C CA . LEU B 1 534 ? 26.297 -3.512 -26.266 1 90.31 534 LEU B CA 1
ATOM 12775 C C . LEU B 1 534 ? 27.547 -4.172 -26.859 1 90.31 534 LEU B C 1
ATOM 12777 O O . LEU B 1 534 ? 28.656 -3.947 -26.359 1 90.31 534 LEU B O 1
ATOM 12781 N N . ARG B 1 535 ? 27.328 -4.992 -27.891 1 90.12 535 ARG B N 1
ATOM 12782 C CA . ARG B 1 535 ? 28.422 -5.668 -28.578 1 90.12 535 ARG B CA 1
ATOM 12783 C C . ARG B 1 535 ? 29.406 -4.664 -29.172 1 90.12 535 ARG B C 1
ATOM 12785 O O . ARG B 1 535 ? 30.625 -4.809 -29.016 1 90.12 535 ARG B O 1
ATOM 12792 N N . LYS B 1 536 ? 28.891 -3.672 -29.75 1 88.38 536 LYS B N 1
ATOM 12793 C CA . LYS B 1 536 ? 29.703 -2.656 -30.406 1 88.38 536 LYS B CA 1
ATOM 12794 C C . LYS B 1 536 ? 30.562 -1.906 -29.391 1 88.38 536 LYS B C 1
ATOM 12796 O O . LYS B 1 536 ? 31.719 -1.585 -29.688 1 88.38 536 LYS B O 1
ATOM 12801 N N . HIS B 1 537 ? 30.125 -1.711 -28.281 1 85.5 537 HIS B N 1
ATOM 12802 C CA . HIS B 1 537 ? 30.828 -0.851 -27.328 1 85.5 537 HIS B CA 1
ATOM 12803 C C . HIS B 1 537 ? 31.656 -1.673 -26.344 1 85.5 537 HIS B C 1
ATOM 12805 O O . HIS B 1 537 ? 32.312 -1.115 -25.469 1 85.5 537 HIS B O 1
ATOM 12811 N N . THR B 1 538 ? 31.562 -2.953 -26.406 1 80.62 538 THR B N 1
ATOM 12812 C CA . THR B 1 538 ? 32.344 -3.785 -25.484 1 80.62 538 THR B CA 1
ATOM 12813 C C . THR B 1 538 ? 33.312 -4.668 -26.25 1 80.62 538 THR B C 1
ATOM 12815 O O . THR B 1 538 ? 33.719 -5.723 -25.766 1 80.62 538 THR B O 1
ATOM 12818 N N . GLN B 1 539 ? 33.594 -4.301 -27.453 1 77.44 539 GLN B N 1
ATOM 12819 C CA . GLN B 1 539 ? 34.5 -5.086 -28.281 1 77.44 539 GLN B CA 1
ATOM 12820 C C . GLN B 1 539 ? 35.906 -5.125 -27.672 1 77.44 539 GLN B C 1
ATOM 12822 O O . GLN B 1 539 ? 36.594 -6.137 -27.781 1 77.44 539 GLN B O 1
ATOM 12827 N N . GLU B 1 540 ? 36.25 -4.051 -26.922 1 74.81 540 GLU B N 1
ATOM 12828 C CA . GLU B 1 540 ? 37.594 -3.963 -26.391 1 74.81 540 GLU B CA 1
ATOM 12829 C C . GLU B 1 540 ? 37.594 -4.254 -24.891 1 74.81 540 GLU B C 1
ATOM 12831 O O . GLU B 1 540 ? 38.656 -4.156 -24.25 1 74.81 540 GLU B O 1
ATOM 12836 N N . VAL B 1 541 ? 36.531 -4.652 -24.359 1 79.44 541 VAL B N 1
ATOM 12837 C CA . VAL B 1 541 ? 36.469 -4.906 -22.922 1 79.44 541 VAL B CA 1
ATOM 12838 C C . VAL B 1 541 ? 36.375 -6.41 -22.672 1 79.44 541 VAL B C 1
ATOM 12840 O O . VAL B 1 541 ? 35.719 -7.137 -23.422 1 79.44 541 VAL B O 1
ATOM 12843 N N . PRO B 1 542 ? 37.125 -6.844 -21.75 1 82.94 542 PRO B N 1
ATOM 12844 C CA . PRO B 1 542 ? 37 -8.266 -21.422 1 82.94 542 PRO B CA 1
ATOM 12845 C C . PRO B 1 542 ? 35.625 -8.641 -20.922 1 82.94 542 PRO B C 1
ATOM 12847 O O . PRO B 1 542 ? 34.938 -7.828 -20.297 1 82.94 542 PRO B O 1
ATOM 12850 N N . ILE B 1 543 ? 35.188 -9.75 -21.375 1 90.38 543 ILE B N 1
ATOM 12851 C CA . ILE B 1 543 ? 33.906 -10.281 -20.922 1 90.38 543 ILE B CA 1
ATOM 12852 C C . ILE B 1 543 ? 34.125 -11.383 -19.891 1 90.38 543 ILE B C 1
ATOM 12854 O O . ILE B 1 543 ? 35.25 -11.828 -19.688 1 90.38 543 ILE B O 1
ATOM 12858 N N . LYS B 1 544 ? 33.125 -11.68 -19.141 1 91.88 544 LYS B N 1
ATOM 12859 C CA . LYS B 1 544 ? 33.188 -12.789 -18.203 1 91.88 544 LYS B CA 1
ATOM 12860 C C . LYS B 1 544 ? 32.25 -13.914 -18.594 1 91.88 544 LYS B C 1
ATOM 12862 O O . LYS B 1 544 ? 31.109 -13.648 -19 1 91.88 544 LYS B O 1
ATOM 12867 N N . ILE B 1 545 ? 32.75 -15.117 -18.609 1 92.62 545 ILE B N 1
ATOM 12868 C CA . ILE B 1 545 ? 31.953 -16.297 -18.891 1 92.62 545 ILE B CA 1
ATOM 12869 C C . ILE B 1 545 ? 32.094 -17.312 -17.75 1 92.62 545 ILE B C 1
ATOM 12871 O O . ILE B 1 545 ? 33.219 -17.75 -17.438 1 92.62 545 ILE B O 1
ATOM 12875 N N . ASN B 1 546 ? 31.031 -17.734 -17.188 1 91.44 546 ASN B N 1
ATOM 12876 C CA . ASN B 1 546 ? 31.031 -18.656 -16.062 1 91.44 546 ASN B CA 1
ATOM 12877 C C . ASN B 1 546 ? 31.938 -18.172 -14.945 1 91.44 546 ASN B C 1
ATOM 12879 O O . ASN B 1 546 ? 32.656 -18.969 -14.344 1 91.44 546 ASN B O 1
ATOM 12883 N N . GLY B 1 547 ? 32.094 -16.891 -14.82 1 86.5 547 GLY B N 1
ATOM 12884 C CA . GLY B 1 547 ? 32.875 -16.312 -13.75 1 86.5 547 GLY B CA 1
ATOM 12885 C C . GLY B 1 547 ? 34.312 -16.062 -14.133 1 86.5 547 GLY B C 1
ATOM 12886 O O . GLY B 1 547 ? 35.062 -15.453 -13.367 1 86.5 547 GLY B O 1
ATOM 12887 N N . HIS B 1 548 ? 34.719 -16.469 -15.32 1 89.44 548 HIS B N 1
ATOM 12888 C CA . HIS B 1 548 ? 36.094 -16.297 -15.766 1 89.44 548 HIS B CA 1
ATOM 12889 C C . HIS B 1 548 ? 36.219 -15.18 -16.812 1 89.44 548 HIS B C 1
ATOM 12891 O O . HIS B 1 548 ? 35.312 -15.023 -17.641 1 89.44 548 HIS B O 1
ATOM 12897 N N . LYS B 1 549 ? 37.312 -14.492 -16.75 1 89.38 549 LYS B N 1
ATOM 12898 C CA . LYS B 1 549 ? 37.531 -13.422 -17.719 1 89.38 549 LYS B CA 1
ATOM 12899 C C . LYS B 1 549 ? 37.969 -13.984 -19.062 1 89.38 549 LYS B C 1
ATOM 12901 O O . LYS B 1 549 ? 38.781 -14.898 -19.125 1 89.38 549 LYS B O 1
ATOM 12906 N N . ALA B 1 550 ? 37.312 -13.57 -20.062 1 89.69 550 ALA B N 1
ATOM 12907 C CA . ALA B 1 550 ? 37.594 -14.016 -21.422 1 89.69 550 ALA B CA 1
ATOM 12908 C C . ALA B 1 550 ? 38.062 -12.844 -22.297 1 89.69 550 ALA B C 1
ATOM 12910 O O . ALA B 1 550 ? 37.469 -11.758 -22.234 1 89.69 550 ALA B O 1
ATOM 12911 N N . SER B 1 551 ? 39.156 -12.945 -23.031 1 81.88 551 SER B N 1
ATOM 12912 C CA . SER B 1 551 ? 39.688 -11.852 -23.828 1 81.88 551 SER B CA 1
ATOM 12913 C C . SER B 1 551 ? 39.781 -12.25 -25.297 1 81.88 551 SER B C 1
ATOM 12915 O O . SER B 1 551 ? 40.125 -11.422 -26.156 1 81.88 551 SER B O 1
ATOM 12917 N N . GLY B 1 552 ? 39.438 -13.508 -25.641 1 78.12 552 GLY B N 1
ATOM 12918 C CA . GLY B 1 552 ? 39.562 -13.961 -27.016 1 78.12 552 GLY B CA 1
ATOM 12919 C C . GLY B 1 552 ? 38.25 -14.398 -27.625 1 78.12 552 GLY B C 1
ATOM 12920 O O . GLY B 1 552 ? 37.375 -14.906 -26.922 1 78.12 552 GLY B O 1
ATOM 12921 N N . ASN B 1 553 ? 38.062 -14.188 -28.969 1 81 553 ASN B N 1
ATOM 12922 C CA . ASN B 1 553 ? 36.938 -14.625 -29.781 1 81 553 ASN B CA 1
ATOM 12923 C C . ASN B 1 553 ? 35.625 -14.203 -29.172 1 81 553 ASN B C 1
ATOM 12925 O O . ASN B 1 553 ? 34.688 -15.023 -29.062 1 81 553 ASN B O 1
ATOM 12929 N N . ILE B 1 554 ? 35.625 -13.07 -28.703 1 86.31 554 ILE B N 1
ATOM 12930 C CA . ILE B 1 554 ? 34.469 -12.508 -28.016 1 86.31 554 ILE B CA 1
ATOM 12931 C C . ILE B 1 554 ? 33.281 -12.445 -28.969 1 86.31 554 ILE B C 1
ATOM 12933 O O . ILE B 1 554 ? 32.125 -12.586 -28.547 1 86.31 554 ILE B O 1
ATOM 12937 N N . GLU B 1 555 ? 33.562 -12.398 -30.25 1 88.12 555 GLU B N 1
ATOM 12938 C CA . GLU B 1 555 ? 32.5 -12.297 -31.25 1 88.12 555 GLU B CA 1
ATOM 12939 C C . GLU B 1 555 ? 31.656 -13.562 -31.297 1 88.12 555 GLU B C 1
ATOM 12941 O O . GLU B 1 555 ? 30.438 -13.5 -31.547 1 88.12 555 GLU B O 1
ATOM 12946 N N . GLN B 1 556 ? 32.219 -14.633 -31.078 1 88.5 556 GLN B N 1
ATOM 12947 C CA . GLN B 1 556 ? 31.5 -15.906 -31.109 1 88.5 556 GLN B CA 1
ATOM 12948 C C . GLN B 1 556 ? 30.469 -15.992 -29.969 1 88.5 556 GLN B C 1
ATOM 12950 O O . GLN B 1 556 ? 29.438 -16.641 -30.125 1 88.5 556 GLN B O 1
ATOM 12955 N N . ILE B 1 557 ? 30.781 -15.422 -28.891 1 91.06 557 ILE B N 1
ATOM 12956 C CA . ILE B 1 557 ? 29.875 -15.438 -27.75 1 91.06 557 ILE B CA 1
ATOM 12957 C C . ILE B 1 557 ? 28.656 -14.578 -28.047 1 91.06 557 ILE B C 1
ATOM 12959 O O . ILE B 1 557 ? 27.531 -14.969 -27.734 1 91.06 557 ILE B O 1
ATOM 12963 N N . TRP B 1 558 ? 28.906 -13.445 -28.594 1 92.5 558 TRP B N 1
ATOM 12964 C CA . TRP B 1 558 ? 27.797 -12.562 -28.938 1 92.5 558 TRP B CA 1
ATOM 12965 C C . TRP B 1 558 ? 26.906 -13.195 -30 1 92.5 558 TRP B C 1
ATOM 12967 O O . TRP B 1 558 ? 25.672 -13.109 -29.922 1 92.5 558 TRP B O 1
ATOM 12977 N N . GLU B 1 559 ? 27.531 -13.836 -30.938 1 91.81 559 GLU B N 1
ATOM 12978 C CA . GLU B 1 559 ? 26.766 -14.531 -31.969 1 91.81 559 GLU B CA 1
ATOM 12979 C C . GLU B 1 559 ? 25.969 -15.688 -31.375 1 91.81 559 GLU B C 1
ATOM 12981 O O . GLU B 1 559 ? 24.828 -15.93 -31.766 1 91.81 559 GLU B O 1
ATOM 12986 N N . GLY B 1 560 ? 26.625 -16.391 -30.469 1 91.88 560 GLY B N 1
ATOM 12987 C CA . GLY B 1 560 ? 25.922 -17.469 -29.781 1 91.88 560 GLY B CA 1
ATOM 12988 C C . GLY B 1 560 ? 24.719 -16.984 -28.984 1 91.88 560 GLY B C 1
ATOM 12989 O O . GLY B 1 560 ? 23.688 -17.656 -28.969 1 91.88 560 GLY B O 1
ATOM 12990 N N . LEU B 1 561 ? 24.875 -15.852 -28.328 1 93.31 561 LEU B N 1
ATOM 12991 C CA . LEU B 1 561 ? 23.766 -15.297 -27.547 1 93.31 561 LEU B CA 1
ATOM 12992 C C . LEU B 1 561 ? 22.625 -14.883 -28.469 1 93.31 561 LEU B C 1
ATOM 12994 O O . LEU B 1 561 ? 21.453 -15.117 -28.156 1 93.31 561 LEU B O 1
ATOM 12998 N N . GLU B 1 562 ? 22.922 -14.195 -29.547 1 94.38 562 GLU B N 1
ATOM 12999 C CA . GLU B 1 562 ? 21.891 -13.789 -30.5 1 94.38 562 GLU B CA 1
ATOM 13000 C C . GLU B 1 562 ? 21.141 -15 -31.047 1 94.38 562 GLU B C 1
ATOM 13002 O O . GLU B 1 562 ? 19.922 -14.953 -31.219 1 94.38 562 GLU B O 1
ATOM 13007 N N . ASP B 1 563 ? 21.906 -16 -31.281 1 92.88 563 ASP B N 1
ATOM 13008 C CA . ASP B 1 563 ? 21.297 -17.234 -31.781 1 92.88 563 ASP B CA 1
ATOM 13009 C C . ASP B 1 563 ? 20.359 -17.828 -30.719 1 92.88 563 ASP B C 1
ATOM 13011 O O . ASP B 1 563 ? 19.266 -18.312 -31.047 1 92.88 563 ASP B O 1
ATOM 13015 N N . ALA B 1 564 ? 20.828 -17.875 -29.531 1 92.44 564 ALA B N 1
ATOM 13016 C CA . ALA B 1 564 ? 20 -18.391 -28.438 1 92.44 564 ALA B CA 1
ATOM 13017 C C . ALA B 1 564 ? 18.703 -17.578 -28.312 1 92.44 564 ALA B C 1
ATOM 13019 O O . ALA B 1 564 ? 17.641 -18.156 -28.094 1 92.44 564 ALA B O 1
ATOM 13020 N N . VAL B 1 565 ? 18.812 -16.281 -28.422 1 93.38 565 VAL B N 1
ATOM 13021 C CA . VAL B 1 565 ? 17.656 -15.398 -28.328 1 93.38 565 VAL B CA 1
ATOM 13022 C C . VAL B 1 565 ? 16.688 -15.688 -29.484 1 93.38 565 VAL B C 1
ATOM 13024 O O . VAL B 1 565 ? 15.469 -15.711 -29.297 1 93.38 565 VAL B O 1
ATOM 13027 N N . ARG B 1 566 ? 17.188 -15.883 -30.625 1 94.5 566 ARG B N 1
ATOM 13028 C CA . ARG B 1 566 ? 16.359 -16.203 -31.797 1 94.5 566 ARG B CA 1
ATOM 13029 C C . ARG B 1 566 ? 15.609 -17.516 -31.594 1 94.5 566 ARG B C 1
ATOM 13031 O O . ARG B 1 566 ? 14.422 -17.609 -31.891 1 94.5 566 ARG B O 1
ATOM 13038 N N . LYS B 1 567 ? 16.281 -18.484 -31.078 1 92.94 567 LYS B N 1
ATOM 13039 C CA . LYS B 1 567 ? 15.664 -19.781 -30.844 1 92.94 567 LYS B CA 1
ATOM 13040 C C . LYS B 1 567 ? 14.547 -19.688 -29.797 1 92.94 567 LYS B C 1
ATOM 13042 O O . LYS B 1 567 ? 13.469 -20.25 -29.984 1 92.94 567 LYS B O 1
ATOM 13047 N N . LEU B 1 568 ? 14.859 -19.031 -28.734 1 93.06 568 LEU B N 1
ATOM 13048 C CA . LEU B 1 568 ? 13.867 -18.844 -27.688 1 93.06 568 LEU B CA 1
ATOM 13049 C C . LEU B 1 568 ? 12.656 -18.078 -28.203 1 93.06 568 LEU B C 1
ATOM 13051 O O . LEU B 1 568 ? 11.523 -18.375 -27.828 1 93.06 568 LEU B O 1
ATOM 13055 N N . SER B 1 569 ? 12.898 -17.078 -29.031 1 95.38 569 SER B N 1
ATOM 13056 C CA . SER B 1 569 ? 11.82 -16.281 -29.609 1 95.38 569 SER B CA 1
ATOM 13057 C C . SER B 1 569 ? 10.977 -17.125 -30.562 1 95.38 569 SER B C 1
ATOM 13059 O O . SER B 1 569 ? 9.75 -17.031 -30.562 1 95.38 569 SER B O 1
ATOM 13061 N N . ALA B 1 570 ? 11.648 -17.922 -31.344 1 95.19 570 ALA B N 1
ATOM 13062 C CA . ALA B 1 570 ? 10.938 -18.812 -32.25 1 95.19 570 ALA B CA 1
ATOM 13063 C C . ALA B 1 570 ? 10.047 -19.797 -31.5 1 95.19 570 ALA B C 1
ATOM 13065 O O . ALA B 1 570 ? 8.914 -20.047 -31.906 1 95.19 570 ALA B O 1
ATOM 13066 N N . ASP B 1 571 ? 10.609 -20.312 -30.484 1 94.19 571 ASP B N 1
ATOM 13067 C CA . ASP B 1 571 ? 9.859 -21.219 -29.625 1 94.19 571 ASP B CA 1
ATOM 13068 C C . ASP B 1 571 ? 8.633 -20.531 -29.031 1 94.19 571 ASP B C 1
ATOM 13070 O O . ASP B 1 571 ? 7.535 -21.094 -29.031 1 94.19 571 ASP B O 1
ATOM 13074 N N . ALA B 1 572 ? 8.82 -19.328 -28.516 1 94.25 572 ALA B N 1
ATOM 13075 C CA . ALA B 1 572 ? 7.73 -18.562 -27.922 1 94.25 572 ALA B CA 1
ATOM 13076 C C . ALA B 1 572 ? 6.645 -18.266 -28.938 1 94.25 572 ALA B C 1
ATOM 13078 O O . ALA B 1 572 ? 5.453 -18.344 -28.641 1 94.25 572 ALA B O 1
ATOM 13079 N N . LEU B 1 573 ? 7 -17.953 -30.156 1 96.06 573 LEU B N 1
ATOM 13080 C CA . LEU B 1 573 ? 6.059 -17.609 -31.219 1 96.06 573 LEU B CA 1
ATOM 13081 C C . LEU B 1 573 ? 5.223 -18.812 -31.625 1 96.06 573 LEU B C 1
ATOM 13083 O O . LEU B 1 573 ? 3.994 -18.734 -31.688 1 96.06 573 LEU B O 1
ATOM 13087 N N . THR B 1 574 ? 5.848 -19.906 -31.844 1 95.25 574 THR B N 1
ATOM 13088 C CA . THR B 1 574 ? 5.164 -21.078 -32.375 1 95.25 574 THR B CA 1
ATOM 13089 C C . THR B 1 574 ? 4.227 -21.672 -31.297 1 95.25 574 THR B C 1
ATOM 13091 O O . THR B 1 574 ? 3.197 -22.266 -31.641 1 95.25 574 THR B O 1
ATOM 13094 N N . ARG B 1 575 ? 4.547 -21.531 -30.078 1 95.38 575 ARG B N 1
ATOM 13095 C CA . ARG B 1 575 ? 3.729 -22.062 -29 1 95.38 575 ARG B CA 1
ATOM 13096 C C . ARG B 1 575 ? 2.539 -21.141 -28.719 1 95.38 575 ARG B C 1
ATOM 13098 O O . ARG B 1 575 ? 1.58 -21.547 -28.062 1 95.38 575 ARG B O 1
ATOM 13105 N N . SER B 1 576 ? 2.584 -19.859 -29.234 1 95.56 576 SER B N 1
ATOM 13106 C CA . SER B 1 576 ? 1.622 -18.859 -28.766 1 95.56 576 SER B CA 1
ATOM 13107 C C . SER B 1 576 ? 0.708 -18.391 -29.891 1 95.56 576 SER B C 1
ATOM 13109 O O . SER B 1 576 ? -0.094 -17.484 -29.703 1 95.56 576 SER B O 1
ATOM 13111 N N . LEU B 1 577 ? 0.747 -19 -31.031 1 94.75 577 LEU B N 1
ATOM 13112 C CA . LEU B 1 577 ? -0.081 -18.562 -32.156 1 94.75 577 LEU B CA 1
ATOM 13113 C C . LEU B 1 577 ? -1.562 -18.641 -31.797 1 94.75 577 LEU B C 1
ATOM 13115 O O . LEU B 1 577 ? -1.987 -19.578 -31.109 1 94.75 577 LEU B O 1
ATOM 13119 N N . ARG B 1 578 ? -2.25 -17.719 -32.281 1 92.31 578 ARG B N 1
ATOM 13120 C CA . ARG B 1 578 ? -3.672 -17.625 -31.969 1 92.31 578 ARG B CA 1
ATOM 13121 C C . ARG B 1 578 ? -4.492 -18.547 -32.875 1 92.31 578 ARG B C 1
ATOM 13123 O O . ARG B 1 578 ? -4.23 -18.672 -34.062 1 92.31 578 ARG B O 1
ATOM 13130 N N . TRP B 1 579 ? -5.426 -19.188 -32.219 1 91.38 579 TRP B N 1
ATOM 13131 C CA . TRP B 1 579 ? -6.324 -20.094 -32.938 1 91.38 579 TRP B CA 1
ATOM 13132 C C . TRP B 1 579 ? -7.73 -19.516 -33.031 1 91.38 579 TRP B C 1
ATOM 13134 O O . TRP B 1 579 ? -8.18 -18.812 -32.125 1 91.38 579 TRP B O 1
ATOM 13144 N N . SER B 1 580 ? -8.367 -19.75 -34.094 1 87.5 580 SER B N 1
ATOM 13145 C CA . SER B 1 580 ? -9.742 -19.281 -34.281 1 87.5 580 SER B CA 1
ATOM 13146 C C . SER B 1 580 ? -10.734 -20.203 -33.562 1 87.5 580 SER B C 1
ATOM 13148 O O . SER B 1 580 ? -10.727 -21.406 -33.75 1 87.5 580 SER B O 1
ATOM 13150 N N . GLN B 1 581 ? -11.547 -19.672 -32.781 1 79.81 581 GLN B N 1
ATOM 13151 C CA . GLN B 1 581 ? -12.555 -20.453 -32.094 1 79.81 581 GLN B CA 1
ATOM 13152 C C . GLN B 1 581 ? -13.68 -20.875 -33.031 1 79.81 581 GLN B C 1
ATOM 13154 O O . GLN B 1 581 ? -14.312 -21.906 -32.812 1 79.81 581 GLN B O 1
ATOM 13159 N N . ARG B 1 582 ? -13.898 -20.141 -34.062 1 76.81 582 ARG B N 1
ATOM 13160 C CA . ARG B 1 582 ? -14.977 -20.406 -35 1 76.81 582 ARG B CA 1
ATOM 13161 C C . ARG B 1 582 ? -14.578 -21.484 -36 1 76.81 582 ARG B C 1
ATOM 13163 O O . ARG B 1 582 ? -15.328 -22.422 -36.25 1 76.81 582 ARG B O 1
ATOM 13170 N N . LYS B 1 583 ? -13.344 -21.344 -36.469 1 79.19 583 LYS B N 1
ATOM 13171 C CA . LYS B 1 583 ? -12.93 -22.234 -37.531 1 79.19 583 LYS B CA 1
ATOM 13172 C C . LYS B 1 583 ? -12 -23.328 -37.031 1 79.19 583 LYS B C 1
ATOM 13174 O O . LYS B 1 583 ? -11.852 -24.375 -37.688 1 79.19 583 LYS B O 1
ATOM 13179 N N . GLY B 1 584 ? -11.422 -23.172 -35.781 1 80.19 584 GLY B N 1
ATOM 13180 C CA . GLY B 1 584 ? -10.555 -24.156 -35.188 1 80.19 584 GLY B CA 1
ATOM 13181 C C . GLY B 1 584 ? -9.125 -24.109 -35.688 1 80.19 584 GLY B C 1
ATOM 13182 O O . GLY B 1 584 ? -8.234 -24.75 -35.125 1 80.19 584 GLY B O 1
ATOM 13183 N N . GLY B 1 585 ? -8.812 -23.422 -36.781 1 82.62 585 GLY B N 1
ATOM 13184 C CA . GLY B 1 585 ? -7.469 -23.312 -37.312 1 82.62 585 GLY B CA 1
ATOM 13185 C C . GLY B 1 585 ? -6.734 -22.078 -36.844 1 82.62 585 GLY B C 1
ATOM 13186 O O . GLY B 1 585 ? -7.277 -21.297 -36.062 1 82.62 585 GLY B O 1
ATOM 13187 N N . ILE B 1 586 ? -5.441 -22.109 -37.125 1 89.38 586 ILE B N 1
ATOM 13188 C CA . ILE B 1 586 ? -4.625 -20.953 -36.781 1 89.38 586 ILE B CA 1
ATOM 13189 C C . ILE B 1 586 ? -5.117 -19.719 -37.531 1 89.38 586 ILE B C 1
ATOM 13191 O O . ILE B 1 586 ? -5.48 -19.828 -38.719 1 89.38 586 ILE B O 1
ATOM 13195 N N . ARG B 1 587 ? -5.188 -18.625 -36.969 1 91.88 587 ARG B N 1
ATOM 13196 C CA . ARG B 1 587 ? -5.531 -17.391 -37.625 1 91.88 587 ARG B CA 1
ATOM 13197 C C . ARG B 1 587 ? -4.492 -17.047 -38.688 1 91.88 587 ARG B C 1
ATOM 13199 O O . ARG B 1 587 ? -3.297 -17.266 -38.5 1 91.88 587 ARG B O 1
ATOM 13206 N N . PRO B 1 588 ? -4.973 -16.562 -39.719 1 90.81 588 PRO B N 1
ATOM 13207 C CA . PRO B 1 588 ? -4.035 -16.25 -40.812 1 90.81 588 PRO B CA 1
ATOM 13208 C C . PRO B 1 588 ? -2.934 -15.281 -40.375 1 90.81 588 PRO B C 1
ATOM 13210 O O . PRO B 1 588 ? -3.191 -14.352 -39.625 1 90.81 588 PRO B O 1
ATOM 13213 N N . LEU B 1 589 ? -1.748 -15.586 -40.812 1 94.44 589 LEU B N 1
ATOM 13214 C CA . LEU B 1 589 ? -0.586 -14.766 -40.5 1 94.44 589 LEU B CA 1
ATOM 13215 C C . LEU B 1 589 ? -0.451 -13.594 -41.469 1 94.44 589 LEU B C 1
ATOM 13217 O O . LEU B 1 589 ? -0.408 -13.789 -42.688 1 94.44 589 LEU B O 1
ATOM 13221 N N . SER B 1 590 ? -0.434 -12.398 -41.031 1 94.25 590 SER B N 1
ATOM 13222 C CA . SER B 1 590 ? -0.255 -11.195 -41.812 1 94.25 590 SER B CA 1
ATOM 13223 C C . SER B 1 590 ? 1.173 -11.078 -42.344 1 94.25 590 SER B C 1
ATOM 13225 O O . SER B 1 590 ? 2.031 -11.898 -42 1 94.25 590 SER B O 1
ATOM 13227 N N . GLU B 1 591 ? 1.391 -10.102 -43.125 1 93.88 591 GLU B N 1
ATOM 13228 C CA . GLU B 1 591 ? 2.732 -9.852 -43.656 1 93.88 591 GLU B CA 1
ATOM 13229 C C . GLU B 1 591 ? 3.707 -9.516 -42.531 1 93.88 591 GLU B C 1
ATOM 13231 O O . GLU B 1 591 ? 4.852 -9.969 -42.531 1 93.88 591 GLU B O 1
ATOM 13236 N N . THR B 1 592 ? 3.193 -8.766 -41.656 1 95.06 592 THR B N 1
ATOM 13237 C CA . THR B 1 592 ? 4.02 -8.414 -40.5 1 95.06 592 THR B CA 1
ATOM 13238 C C . THR B 1 592 ? 4.352 -9.648 -39.688 1 95.06 592 THR B C 1
ATOM 13240 O O . THR B 1 592 ? 5.469 -9.789 -39.188 1 95.06 592 THR B O 1
ATOM 13243 N N . ALA B 1 593 ? 3.391 -10.5 -39.531 1 96.62 593 ALA B N 1
ATOM 13244 C CA . ALA B 1 593 ? 3.6 -11.742 -38.781 1 96.62 593 ALA B CA 1
ATOM 13245 C C . ALA B 1 593 ? 4.668 -12.602 -39.438 1 96.62 593 ALA B C 1
ATOM 13247 O O . ALA B 1 593 ? 5.539 -13.156 -38.781 1 96.62 593 ALA B O 1
ATOM 13248 N N . LEU B 1 594 ? 4.586 -12.648 -40.75 1 96.19 594 LEU B N 1
ATOM 13249 C CA . LEU B 1 594 ? 5.543 -13.453 -41.469 1 96.19 594 LEU B CA 1
ATOM 13250 C C . LEU B 1 594 ? 6.941 -12.859 -41.406 1 96.19 594 LEU B C 1
ATOM 13252 O O . LEU B 1 594 ? 7.934 -13.586 -41.344 1 96.19 594 LEU B O 1
ATOM 13256 N N . SER B 1 595 ? 6.961 -11.562 -41.406 1 95.62 595 SER B N 1
ATOM 13257 C CA . SER B 1 595 ? 8.25 -10.891 -41.25 1 95.62 595 SER B CA 1
ATOM 13258 C C . SER B 1 595 ? 8.875 -11.219 -39.875 1 95.62 595 SER B C 1
ATOM 13260 O O . SER B 1 595 ? 10.086 -11.414 -39.781 1 95.62 595 SER B O 1
ATOM 13262 N N . VAL B 1 596 ? 8.07 -11.227 -38.875 1 96.56 596 VAL B N 1
ATOM 13263 C CA . VAL B 1 596 ? 8.539 -11.555 -37.531 1 96.56 596 VAL B CA 1
ATOM 13264 C C . VAL B 1 596 ? 9.016 -13 -37.469 1 96.56 596 VAL B C 1
ATOM 13266 O O . VAL B 1 596 ? 10.047 -13.305 -36.875 1 96.56 596 VAL B O 1
ATOM 13269 N N . CYS B 1 597 ? 8.234 -13.906 -38.094 1 96.5 597 CYS B N 1
ATOM 13270 C CA . CYS B 1 597 ? 8.625 -15.305 -38.156 1 96.5 597 CYS B CA 1
ATOM 13271 C C . CYS B 1 597 ? 9.961 -15.469 -38.875 1 96.5 597 CYS B C 1
ATOM 13273 O O . CYS B 1 597 ? 10.797 -16.281 -38.469 1 96.5 597 CYS B O 1
ATOM 13275 N N . GLU B 1 598 ? 10.141 -14.672 -39.906 1 95.31 598 GLU B N 1
ATOM 13276 C CA . GLU B 1 598 ? 11.391 -14.727 -40.656 1 95.31 598 GLU B CA 1
ATOM 13277 C C . GLU B 1 598 ? 12.562 -14.227 -39.781 1 95.31 598 GLU B C 1
ATOM 13279 O O . GLU B 1 598 ? 13.656 -14.781 -39.844 1 95.31 598 GLU B O 1
ATOM 13284 N N . LYS B 1 599 ? 12.312 -13.242 -39.094 1 94.12 599 LYS B N 1
ATOM 13285 C CA . LYS B 1 599 ? 13.344 -12.633 -38.25 1 94.12 599 LYS B CA 1
ATOM 13286 C C . LYS B 1 599 ? 13.875 -13.617 -37.219 1 94.12 599 LYS B C 1
ATOM 13288 O O . LYS B 1 599 ? 15.031 -13.531 -36.812 1 94.12 599 LYS B O 1
ATOM 13293 N N . VAL B 1 600 ? 13.016 -14.547 -36.812 1 95.38 600 VAL B N 1
ATOM 13294 C CA . VAL B 1 600 ? 13.43 -15.461 -35.75 1 95.38 600 VAL B CA 1
ATOM 13295 C C . VAL B 1 600 ? 13.844 -16.797 -36.344 1 95.38 600 VAL B C 1
ATOM 13297 O O . VAL B 1 600 ? 14.078 -17.766 -35.594 1 95.38 600 VAL B O 1
ATOM 13300 N N . GLY B 1 601 ? 13.805 -16.984 -37.656 1 92.62 601 GLY B N 1
ATOM 13301 C CA . GLY B 1 601 ? 14.352 -18.156 -38.312 1 92.62 601 GLY B CA 1
ATOM 13302 C C . GLY B 1 601 ? 13.297 -19.203 -38.656 1 92.62 601 GLY B C 1
ATOM 13303 O O . GLY B 1 601 ? 13.625 -20.344 -38.938 1 92.62 601 GLY B O 1
ATOM 13304 N N . LEU B 1 602 ? 12.031 -18.953 -38.562 1 94.56 602 LEU B N 1
ATOM 13305 C CA . LEU B 1 602 ? 10.969 -19.906 -38.844 1 94.56 602 LEU B CA 1
ATOM 13306 C C . LEU B 1 602 ? 10.641 -19.906 -40.344 1 94.56 602 LEU B C 1
ATOM 13308 O O . LEU B 1 602 ? 9.945 -20.812 -40.812 1 94.56 602 LEU B O 1
ATOM 13312 N N . GLY B 1 603 ? 11.141 -18.922 -41.031 1 92.31 603 GLY B N 1
ATOM 13313 C CA . GLY B 1 603 ? 10.844 -18.812 -42.438 1 92.31 603 GLY B CA 1
ATOM 13314 C C . GLY B 1 603 ? 9.5 -18.156 -42.719 1 92.31 603 GLY B C 1
ATOM 13315 O O . GLY B 1 603 ? 8.906 -17.531 -41.812 1 92.31 603 GLY B O 1
ATOM 13316 N N . THR B 1 604 ? 9.016 -18.172 -44 1 93.69 604 THR B N 1
ATOM 13317 C CA . THR B 1 604 ? 7.781 -17.5 -44.375 1 93.69 604 THR B CA 1
ATOM 13318 C C . THR B 1 604 ? 6.758 -18.516 -44.906 1 93.69 604 THR B C 1
ATOM 13320 O O . THR B 1 604 ? 5.684 -18.125 -45.375 1 93.69 604 THR B O 1
ATOM 13323 N N . ASP B 1 605 ? 7.113 -19.766 -44.75 1 94.31 605 ASP B N 1
ATOM 13324 C CA . ASP B 1 605 ? 6.176 -20.797 -45.188 1 94.31 605 ASP B CA 1
ATOM 13325 C C . ASP B 1 605 ? 5.086 -21.031 -44.156 1 94.31 605 ASP B C 1
ATOM 13327 O O . ASP B 1 605 ? 5.32 -21.672 -43.125 1 94.31 605 ASP B O 1
ATOM 13331 N N . THR B 1 606 ? 3.965 -20.641 -44.5 1 94.38 606 THR B N 1
ATOM 13332 C CA . THR B 1 606 ? 2.85 -20.672 -43.562 1 94.38 606 THR B CA 1
ATOM 13333 C C . THR B 1 606 ? 2.461 -22.109 -43.219 1 94.38 606 THR B C 1
ATOM 13335 O O . THR B 1 606 ? 2.09 -22.391 -42.094 1 94.38 606 THR B O 1
ATOM 13338 N N . LYS B 1 607 ? 2.533 -22.969 -44.125 1 93.62 607 LYS B N 1
ATOM 13339 C CA . LYS B 1 607 ? 2.141 -24.359 -43.906 1 93.62 607 LYS B CA 1
ATOM 13340 C C . LYS B 1 607 ? 3.1 -25.047 -42.938 1 93.62 607 LYS B C 1
ATOM 13342 O O . LYS B 1 607 ? 2.674 -25.828 -42.094 1 93.62 607 LYS B O 1
ATOM 13347 N N . GLN B 1 608 ? 4.309 -24.734 -43.156 1 94.25 608 GLN B N 1
ATOM 13348 C CA . GLN B 1 608 ? 5.305 -25.328 -42.25 1 94.25 608 GLN B CA 1
ATOM 13349 C C . GLN B 1 608 ? 5.148 -24.828 -40.844 1 94.25 608 GLN B C 1
ATOM 13351 O O . GLN B 1 608 ? 5.266 -25.594 -39.875 1 94.25 608 GLN B O 1
ATOM 13356 N N . ILE B 1 609 ? 4.93 -23.547 -40.719 1 95.25 609 ILE B N 1
ATOM 13357 C CA . ILE B 1 609 ? 4.742 -22.938 -39.406 1 95.25 609 ILE B CA 1
ATOM 13358 C C . ILE B 1 609 ? 3.496 -23.516 -38.719 1 95.25 609 ILE B C 1
ATOM 13360 O O . ILE B 1 609 ? 3.51 -23.828 -37.531 1 95.25 609 ILE B O 1
ATOM 13364 N N . GLU B 1 610 ? 2.488 -23.672 -39.5 1 93.62 610 GLU B N 1
ATOM 13365 C CA . GLU B 1 610 ? 1.239 -24.234 -39 1 93.62 610 GLU B CA 1
ATOM 13366 C C . GLU B 1 610 ? 1.425 -25.672 -38.531 1 93.62 610 GLU B C 1
ATOM 13368 O O . GLU B 1 610 ? 0.906 -26.078 -37.5 1 93.62 610 GLU B O 1
ATOM 13373 N N . ARG B 1 611 ? 2.123 -26.391 -39.312 1 93.88 611 ARG B N 1
ATOM 13374 C CA . ARG B 1 611 ? 2.373 -27.781 -38.969 1 93.88 611 ARG B CA 1
ATOM 13375 C C . ARG B 1 611 ? 3.139 -27.906 -37.656 1 93.88 611 ARG B C 1
ATOM 13377 O O . ARG B 1 611 ? 2.832 -28.75 -36.844 1 93.88 611 ARG B O 1
ATOM 13384 N N . LEU B 1 612 ? 4.098 -27.094 -37.562 1 94.88 612 LEU B N 1
ATOM 13385 C CA . LEU B 1 612 ? 4.887 -27.094 -36.344 1 94.88 612 LEU B CA 1
ATOM 13386 C C . LEU B 1 612 ? 4.027 -26.719 -35.125 1 94.88 612 LEU B C 1
ATOM 13388 O O . LEU B 1 612 ? 4.121 -27.344 -34.062 1 94.88 612 LEU B O 1
ATOM 13392 N N . SER B 1 613 ? 3.221 -25.719 -35.25 1 95 613 SER B N 1
ATOM 13393 C CA . SER B 1 613 ? 2.367 -25.266 -34.156 1 95 613 SER B CA 1
ATOM 13394 C C . SER B 1 613 ? 1.353 -26.328 -33.75 1 95 613 SER B C 1
ATOM 13396 O O . SER B 1 613 ? 1.05 -26.484 -32.562 1 95 613 SER B O 1
ATOM 13398 N N . ILE B 1 614 ? 0.807 -26.984 -34.688 1 94.25 614 ILE B N 1
ATOM 13399 C CA . ILE B 1 614 ? -0.15 -28.062 -34.438 1 94.25 614 ILE B CA 1
ATOM 13400 C C . ILE B 1 614 ? 0.537 -29.188 -33.688 1 94.25 614 ILE B C 1
ATOM 13402 O O . ILE B 1 614 ? -0.027 -29.734 -32.719 1 94.25 614 ILE B O 1
ATOM 13406 N N . SER B 1 615 ? 1.764 -29.484 -34.125 1 95.5 615 SER B N 1
ATOM 13407 C CA . SER B 1 615 ? 2.523 -30.547 -33.469 1 95.5 615 SER B CA 1
ATOM 13408 C C . SER B 1 615 ? 2.779 -30.203 -32 1 95.5 615 SER B C 1
ATOM 13410 O O . SER B 1 615 ? 2.664 -31.062 -31.141 1 95.5 615 SER B O 1
ATOM 13412 N N . LEU B 1 616 ? 3.127 -29 -31.703 1 96.25 616 LEU B N 1
ATOM 13413 C CA . LEU B 1 616 ? 3.383 -28.547 -30.344 1 96.25 616 LEU B CA 1
ATOM 13414 C C . LEU B 1 616 ? 2.105 -28.578 -29.516 1 96.25 616 LEU B C 1
ATOM 13416 O O . LEU B 1 616 ? 2.127 -28.984 -28.344 1 96.25 616 LEU B O 1
ATOM 13420 N N . ARG B 1 617 ? 1.029 -28.188 -30.078 1 94.69 617 ARG B N 1
ATOM 13421 C CA . ARG B 1 617 ? -0.264 -28.203 -29.406 1 94.69 617 ARG B CA 1
ATOM 13422 C C . ARG B 1 617 ? -0.667 -29.625 -29.031 1 94.69 617 ARG B C 1
ATOM 13424 O O . ARG B 1 617 ? -1.081 -29.875 -27.891 1 94.69 617 ARG B O 1
ATOM 13431 N N . GLU B 1 618 ? -0.516 -30.484 -29.938 1 94.88 618 GLU B N 1
ATOM 13432 C CA . GLU B 1 618 ? -0.961 -31.859 -29.766 1 94.88 618 GLU B CA 1
ATOM 13433 C C . GLU B 1 618 ? -0.036 -32.625 -28.812 1 94.88 618 GLU B C 1
ATOM 13435 O O . GLU B 1 618 ? -0.423 -33.656 -28.234 1 94.88 618 GLU B O 1
ATOM 13440 N N . ALA B 1 619 ? 1.187 -32.125 -28.641 1 96.56 619 ALA B N 1
ATOM 13441 C CA . ALA B 1 619 ? 2.104 -32.688 -27.656 1 96.56 619 ALA B CA 1
ATOM 13442 C C . ALA B 1 619 ? 1.986 -31.969 -26.312 1 96.56 619 ALA B C 1
ATOM 13444 O O . ALA B 1 619 ? 2.773 -32.219 -25.391 1 96.56 619 ALA B O 1
ATOM 13445 N N . ASP B 1 620 ? 1.04 -31.047 -26.156 1 96.69 620 ASP B N 1
ATOM 13446 C CA . ASP B 1 620 ? 0.737 -30.297 -24.938 1 96.69 620 ASP B CA 1
ATOM 13447 C C . ASP B 1 620 ? 1.908 -29.406 -24.531 1 96.69 620 ASP B C 1
ATOM 13449 O O . ASP B 1 620 ? 2.275 -29.344 -23.359 1 96.69 620 ASP B O 1
ATOM 13453 N N . TRP B 1 621 ? 2.574 -28.75 -25.516 1 96.06 621 TRP B N 1
ATOM 13454 C CA . TRP B 1 621 ? 3.676 -27.828 -25.281 1 96.06 621 TRP B CA 1
ATOM 13455 C C . TRP B 1 621 ? 3.244 -26.391 -25.547 1 96.06 621 TRP B C 1
ATOM 13457 O O . TRP B 1 621 ? 3.988 -25.438 -25.266 1 96.06 621 TRP B O 1
ATOM 13467 N N . ALA B 1 622 ? 2.088 -26.203 -26.125 1 94.75 622 ALA B N 1
ATOM 13468 C CA . ALA B 1 622 ? 1.613 -24.875 -26.484 1 94.75 622 ALA B CA 1
ATOM 13469 C C . ALA B 1 622 ? 1.311 -24.031 -25.25 1 94.75 622 ALA B C 1
ATOM 13471 O O . ALA B 1 622 ? 1.223 -24.578 -24.141 1 94.75 622 ALA B O 1
ATOM 13472 N N . LYS B 1 623 ? 1.202 -22.75 -25.453 1 92.75 623 LYS B N 1
ATOM 13473 C CA . LYS B 1 623 ? 0.854 -21.828 -24.375 1 92.75 623 LYS B CA 1
ATOM 13474 C C . LYS B 1 623 ? -0.473 -22.234 -23.734 1 92.75 623 LYS B C 1
ATOM 13476 O O . LYS B 1 623 ? -0.599 -22.234 -22.5 1 92.75 623 LYS B O 1
ATOM 13481 N N . THR B 1 624 ? -1.435 -22.547 -24.562 1 92.25 624 THR B N 1
ATOM 13482 C CA . THR B 1 624 ? -2.701 -23.094 -24.094 1 92.25 624 THR B CA 1
ATOM 13483 C C . THR B 1 624 ? -2.619 -24.625 -23.953 1 92.25 624 THR B C 1
ATOM 13485 O O . THR B 1 624 ? -2.143 -25.297 -24.859 1 92.25 624 THR B O 1
ATOM 13488 N N . ALA B 1 625 ? -3.041 -25.156 -22.891 1 94.38 625 ALA B N 1
ATOM 13489 C CA . ALA B 1 625 ? -2.984 -26.594 -22.656 1 94.38 625 ALA B CA 1
ATOM 13490 C C . ALA B 1 625 ? -3.816 -27.344 -23.703 1 94.38 625 ALA B C 1
ATOM 13492 O O . ALA B 1 625 ? -4.828 -26.828 -24.188 1 94.38 625 ALA B O 1
ATOM 13493 N N . TYR B 1 626 ? -3.414 -28.484 -24.016 1 95.5 626 TYR B N 1
ATOM 13494 C CA . TYR B 1 626 ? -4.117 -29.297 -25 1 95.5 626 TYR B CA 1
ATOM 13495 C C . TYR B 1 626 ? -5.578 -29.484 -24.609 1 95.5 626 TYR B C 1
ATOM 13497 O O . TYR B 1 626 ? -6.469 -29.391 -25.469 1 95.5 626 TYR B O 1
ATOM 13505 N N . LYS B 1 627 ? -5.84 -29.75 -23.312 1 93.19 627 LYS B N 1
ATOM 13506 C CA . LYS B 1 627 ? -7.199 -29.938 -22.828 1 93.19 627 LYS B CA 1
ATOM 13507 C C . LYS B 1 627 ? -8.07 -28.719 -23.125 1 93.19 627 LYS B C 1
ATOM 13509 O O . LYS B 1 627 ? -9.242 -28.859 -23.5 1 93.19 627 LYS B O 1
ATOM 13514 N N . ASP B 1 628 ? -7.512 -27.578 -23.016 1 91.81 628 ASP B N 1
ATOM 13515 C CA . ASP B 1 628 ? -8.25 -26.344 -23.25 1 91.81 628 ASP B CA 1
ATOM 13516 C C . ASP B 1 628 ? -8.453 -26.109 -24.75 1 91.81 628 ASP B C 1
ATOM 13518 O O . ASP B 1 628 ? -9.477 -25.578 -25.172 1 91.81 628 ASP B O 1
ATOM 13522 N N . HIS B 1 629 ? -7.477 -26.484 -25.562 1 91.75 629 HIS B N 1
ATOM 13523 C CA . HIS B 1 629 ? -7.625 -26.406 -27.016 1 91.75 629 HIS B CA 1
ATOM 13524 C C . HIS B 1 629 ? -8.758 -27.297 -27.5 1 91.75 629 HIS B C 1
ATOM 13526 O O . HIS B 1 629 ? -9.523 -26.906 -28.391 1 91.75 629 HIS B O 1
ATOM 13532 N N . LEU B 1 630 ? -8.812 -28.438 -26.938 1 90.62 630 LEU B N 1
ATOM 13533 C CA . LEU B 1 630 ? -9.852 -29.375 -27.328 1 90.62 630 LEU B CA 1
ATOM 13534 C C . LEU B 1 630 ? -11.234 -28.812 -27.016 1 90.62 630 LEU B C 1
ATOM 13536 O O . LEU B 1 630 ? -12.18 -29.016 -27.781 1 90.62 630 LEU B O 1
ATOM 13540 N N . ARG B 1 631 ? -11.289 -28.219 -25.938 1 87.75 631 ARG B N 1
ATOM 13541 C CA . ARG B 1 631 ? -12.57 -27.688 -25.484 1 87.75 631 ARG B CA 1
ATOM 13542 C C . ARG B 1 631 ? -12.953 -26.438 -26.266 1 87.75 631 ARG B C 1
ATOM 13544 O O . ARG B 1 631 ? -14.141 -26.188 -26.516 1 87.75 631 ARG B O 1
ATOM 13551 N N . ARG B 1 632 ? -12.016 -25.688 -26.766 1 85.19 632 ARG B N 1
ATOM 13552 C CA . ARG B 1 632 ? -12.344 -24.344 -27.25 1 85.19 632 ARG B CA 1
ATOM 13553 C C . ARG B 1 632 ? -12.117 -24.234 -28.75 1 85.19 632 ARG B C 1
ATOM 13555 O O . ARG B 1 632 ? -12.93 -23.625 -29.453 1 85.19 632 ARG B O 1
ATOM 13562 N N . ASP B 1 633 ? -10.992 -24.766 -29.234 1 85 633 ASP B N 1
ATOM 13563 C CA . ASP B 1 633 ? -10.586 -24.297 -30.547 1 85 633 ASP B CA 1
ATOM 13564 C C . ASP B 1 633 ? -10.25 -25.469 -31.469 1 85 633 ASP B C 1
ATOM 13566 O O . ASP B 1 633 ? -10.195 -25.312 -32.688 1 85 633 ASP B O 1
ATOM 13570 N N . ALA B 1 634 ? -10.016 -26.641 -31.016 1 86.31 634 ALA B N 1
ATOM 13571 C CA . ALA B 1 634 ? -9.43 -27.703 -31.828 1 86.31 634 ALA B CA 1
ATOM 13572 C C . ALA B 1 634 ? -10.438 -28.25 -32.844 1 86.31 634 ALA B C 1
ATOM 13574 O O . ALA B 1 634 ? -11.633 -28.359 -32.531 1 86.31 634 ALA B O 1
ATOM 13575 N N . THR B 1 635 ? -9.961 -28.469 -34.031 1 87.19 635 THR B N 1
ATOM 13576 C CA . THR B 1 635 ? -10.797 -29.062 -35.062 1 87.19 635 THR B CA 1
ATOM 13577 C C . THR B 1 635 ? -10.648 -30.594 -35.062 1 87.19 635 THR B C 1
ATOM 13579 O O . THR B 1 635 ? -11.477 -31.297 -35.625 1 87.19 635 THR B O 1
ATOM 13582 N N . ARG B 1 636 ? -9.586 -31 -34.438 1 87.12 636 ARG B N 1
ATOM 13583 C CA . ARG B 1 636 ? -9.344 -32.438 -34.375 1 87.12 636 ARG B CA 1
ATOM 13584 C C . ARG B 1 636 ? -8.617 -32.812 -33.094 1 87.12 636 ARG B C 1
ATOM 13586 O O . ARG B 1 636 ? -7.973 -31.969 -32.469 1 87.12 636 ARG B O 1
ATOM 13593 N N . GLN B 1 637 ? -8.812 -34.062 -32.719 1 90.5 637 GLN B N 1
ATOM 13594 C CA . GLN B 1 637 ? -7.996 -34.625 -31.672 1 90.5 637 GLN B CA 1
ATOM 13595 C C . GLN B 1 637 ? -6.73 -35.281 -32.25 1 90.5 637 GLN B C 1
ATOM 13597 O O . GLN B 1 637 ? -6.699 -35.656 -33.406 1 90.5 637 GLN B O 1
ATOM 13602 N N . ARG B 1 638 ? -5.645 -35.344 -31.531 1 93.25 638 ARG B N 1
ATOM 13603 C CA . ARG B 1 638 ? -4.391 -35.906 -31.984 1 93.25 638 ARG B CA 1
ATOM 13604 C C . ARG B 1 638 ? -4.598 -37.344 -32.469 1 93.25 638 ARG B C 1
ATOM 13606 O O . ARG B 1 638 ? -5.137 -38.188 -31.734 1 93.25 638 ARG B O 1
ATOM 13613 N N . PRO B 1 639 ? -4.215 -37.625 -33.625 1 90.94 639 PRO B N 1
ATOM 13614 C CA . PRO B 1 639 ? -4.344 -39 -34.125 1 90.94 639 PRO B CA 1
ATOM 13615 C C . PRO B 1 639 ? -3.322 -39.969 -33.5 1 90.94 639 PRO B C 1
ATOM 13617 O O . PRO B 1 639 ? -2.24 -39.531 -33.094 1 90.94 639 PRO B O 1
ATOM 13620 N N . SER B 1 640 ? -3.699 -41.219 -33.438 1 92.19 640 SER B N 1
ATOM 13621 C CA . SER B 1 640 ? -2.785 -42.219 -32.906 1 92.19 640 SER B CA 1
ATOM 13622 C C . SER B 1 640 ? -1.563 -42.375 -33.812 1 92.19 640 SER B C 1
ATOM 13624 O O . SER B 1 640 ? -1.645 -42.156 -35 1 92.19 640 SER B O 1
ATOM 13626 N N . VAL B 1 641 ? -0.458 -42.75 -33.312 1 92.81 641 VAL B N 1
ATOM 13627 C CA . VAL B 1 641 ? 0.775 -42.938 -34.062 1 92.81 641 VAL B CA 1
ATOM 13628 C C . VAL B 1 641 ? 1.021 -44.438 -34.281 1 92.81 641 VAL B C 1
ATOM 13630 O O . VAL B 1 641 ? 0.329 -45.281 -33.719 1 92.81 641 VAL B O 1
ATOM 13633 N N . VAL B 1 642 ? 2.004 -44.75 -35.094 1 91.38 642 VAL B N 1
ATOM 13634 C CA . VAL B 1 642 ? 2.34 -46.125 -35.406 1 91.38 642 VAL B CA 1
ATOM 13635 C C . VAL B 1 642 ? 2.838 -46.844 -34.156 1 91.38 642 VAL B C 1
ATOM 13637 O O . VAL B 1 642 ? 3.686 -46.312 -33.438 1 91.38 642 VAL B O 1
ATOM 13640 N N . ASP B 1 643 ? 2.254 -48.031 -33.812 1 92.19 643 ASP B N 1
ATOM 13641 C CA . ASP B 1 643 ? 2.65 -48.938 -32.719 1 92.19 643 ASP B CA 1
ATOM 13642 C C . ASP B 1 643 ? 2.396 -48.281 -31.359 1 92.19 643 ASP B C 1
ATOM 13644 O O . ASP B 1 643 ? 3.102 -48.531 -30.391 1 92.19 643 ASP B O 1
ATOM 13648 N N . GLU B 1 644 ? 1.527 -47.281 -31.25 1 94.38 644 GLU B N 1
ATOM 13649 C CA . GLU B 1 644 ? 1.221 -46.594 -30.016 1 94.38 644 GLU B CA 1
ATOM 13650 C C . GLU B 1 644 ? 0.746 -47.562 -28.938 1 94.38 644 GLU B C 1
ATOM 13652 O O . GLU B 1 644 ? 0.954 -47.312 -27.75 1 94.38 644 GLU B O 1
ATOM 13657 N N . THR B 1 645 ? 0.112 -48.656 -29.297 1 92.31 645 THR B N 1
ATOM 13658 C CA . THR B 1 645 ? -0.485 -49.625 -28.391 1 92.31 645 THR B CA 1
ATOM 13659 C C . THR B 1 645 ? 0.579 -50.281 -27.5 1 92.31 645 THR B C 1
ATOM 13661 O O . THR B 1 645 ? 0.267 -50.781 -26.422 1 92.31 645 THR B O 1
ATOM 13664 N N . GLN B 1 646 ? 1.818 -50.188 -27.953 1 93.56 646 GLN B N 1
ATOM 13665 C CA . GLN B 1 646 ? 2.914 -50.719 -27.141 1 93.56 646 GLN B CA 1
ATOM 13666 C C . GLN B 1 646 ? 3.057 -49.969 -25.828 1 93.56 646 GLN B C 1
ATOM 13668 O O . GLN B 1 646 ? 3.588 -50.5 -24.859 1 93.56 646 GLN B O 1
ATOM 13673 N N . LEU B 1 647 ? 2.641 -48.781 -25.891 1 95.19 647 LEU B N 1
ATOM 13674 C CA . LEU B 1 647 ? 2.793 -47.938 -24.719 1 95.19 647 LEU B CA 1
ATOM 13675 C C . LEU B 1 647 ? 1.568 -48.031 -23.812 1 95.19 647 LEU B C 1
ATOM 13677 O O . LEU B 1 647 ? 1.596 -47.562 -22.672 1 95.19 647 LEU B O 1
ATOM 13681 N N . HIS B 1 648 ? 0.542 -48.594 -24.312 1 92.94 648 HIS B N 1
ATOM 13682 C CA . HIS B 1 648 ? -0.67 -48.781 -23.531 1 92.94 648 HIS B CA 1
ATOM 13683 C C . HIS B 1 648 ? -0.468 -49.812 -22.422 1 92.94 648 HIS B C 1
ATOM 13685 O O . HIS B 1 648 ? 0.266 -50.781 -22.609 1 92.94 648 HIS B O 1
ATOM 13691 N N . GLY B 1 649 ? -1.066 -49.562 -21.281 1 92.19 649 GLY B N 1
ATOM 13692 C CA . GLY B 1 649 ? -0.996 -50.5 -20.172 1 92.19 649 GLY B CA 1
ATOM 13693 C C . GLY B 1 649 ? 0.228 -50.312 -19.297 1 92.19 649 GLY B C 1
ATOM 13694 O O . GLY B 1 649 ? 0.359 -50.938 -18.266 1 92.19 649 GLY B O 1
ATOM 13695 N N . LEU B 1 650 ? 1.128 -49.438 -19.766 1 95.31 650 LEU B N 1
ATOM 13696 C CA . LEU B 1 650 ? 2.352 -49.25 -19 1 95.31 650 LEU B CA 1
ATOM 13697 C C . LEU B 1 650 ? 2.1 -48.312 -17.812 1 95.31 650 LEU B C 1
ATOM 13699 O O . LEU B 1 650 ? 2.799 -48.375 -16.797 1 95.31 650 LEU B O 1
ATOM 13703 N N . TYR B 1 651 ? 1.196 -47.375 -18.031 1 94.69 651 TYR B N 1
ATOM 13704 C CA . TYR B 1 651 ? 0.796 -46.5 -16.938 1 94.69 651 TYR B CA 1
ATOM 13705 C C . TYR B 1 651 ? -0.071 -47.25 -15.922 1 94.69 651 TYR B C 1
ATOM 13707 O O . TYR B 1 651 ? -1.083 -47.844 -16.297 1 94.69 651 TYR B O 1
ATOM 13715 N N . ASP B 1 652 ? 0.299 -47.188 -14.688 1 92.19 652 ASP B N 1
ATOM 13716 C CA . ASP B 1 652 ? -0.334 -48 -13.656 1 92.19 652 ASP B CA 1
ATOM 13717 C C . ASP B 1 652 ? -1.819 -47.656 -13.531 1 92.19 652 ASP B C 1
ATOM 13719 O O . ASP B 1 652 ? -2.621 -48.531 -13.156 1 92.19 652 ASP B O 1
ATOM 13723 N N . PHE B 1 653 ? -2.174 -46.469 -13.852 1 93.38 653 PHE B N 1
ATOM 13724 C CA . PHE B 1 653 ? -3.557 -46.031 -13.641 1 93.38 653 PHE B CA 1
ATOM 13725 C C . PHE B 1 653 ? -4.262 -45.812 -14.969 1 93.38 653 PHE B C 1
ATOM 13727 O O . PHE B 1 653 ? -5.172 -45 -15.062 1 93.38 653 PHE B O 1
ATOM 13734 N N . GLU B 1 654 ? -3.781 -46.375 -16.016 1 93.88 654 GLU B N 1
ATOM 13735 C CA . GLU B 1 654 ? -4.289 -46.156 -17.359 1 93.88 654 GLU B CA 1
ATOM 13736 C C . GLU B 1 654 ? -5.77 -46.5 -17.453 1 93.88 654 GLU B C 1
ATOM 13738 O O . GLU B 1 654 ? -6.531 -45.812 -18.156 1 93.88 654 GLU B O 1
ATOM 13743 N N . ASP B 1 655 ? -6.199 -47.562 -16.781 1 93.31 655 ASP B N 1
ATOM 13744 C CA . ASP B 1 655 ? -7.598 -48 -16.844 1 93.31 655 ASP B CA 1
ATOM 13745 C C . ASP B 1 655 ? -8.523 -46.875 -16.328 1 93.31 655 ASP B C 1
ATOM 13747 O O . ASP B 1 655 ? -9.531 -46.562 -16.969 1 93.31 655 ASP B O 1
ATOM 13751 N N . ASP B 1 656 ? -8.125 -46.406 -15.18 1 94 656 ASP B N 1
ATOM 13752 C CA . ASP B 1 656 ? -8.914 -45.312 -14.609 1 94 656 ASP B CA 1
ATOM 13753 C C . ASP B 1 656 ? -8.875 -44.094 -15.516 1 94 656 ASP B C 1
ATOM 13755 O O . ASP B 1 656 ? -9.867 -43.375 -15.625 1 94 656 ASP B O 1
ATOM 13759 N N . LEU B 1 657 ? -7.719 -43.812 -16.094 1 95.19 657 LEU B N 1
ATOM 13760 C CA . LEU B 1 657 ? -7.555 -42.719 -17.031 1 95.19 657 LEU B CA 1
ATOM 13761 C C . LEU B 1 657 ? -8.484 -42.875 -18.234 1 95.19 657 LEU B C 1
ATOM 13763 O O . LEU B 1 657 ? -9.18 -41.938 -18.609 1 95.19 657 LEU B O 1
ATOM 13767 N N . ARG B 1 658 ? -8.555 -44.031 -18.781 1 93.94 658 ARG B N 1
ATOM 13768 C CA . ARG B 1 658 ? -9.414 -44.312 -19.922 1 93.94 658 ARG B CA 1
ATOM 13769 C C . ARG B 1 658 ? -10.883 -44.219 -19.531 1 93.94 658 ARG B C 1
ATOM 13771 O O . ARG B 1 658 ? -11.711 -43.75 -20.312 1 93.94 658 ARG B O 1
ATOM 13778 N N . ASP B 1 659 ? -11.109 -44.75 -18.375 1 92.62 659 ASP B N 1
ATOM 13779 C CA . ASP B 1 659 ? -12.484 -44.656 -17.891 1 92.62 659 ASP B CA 1
ATOM 13780 C C . ASP B 1 659 ? -12.961 -43.219 -17.828 1 92.62 659 ASP B C 1
ATOM 13782 O O . ASP B 1 659 ? -14.07 -42.906 -18.25 1 92.62 659 ASP B O 1
ATOM 13786 N N . PHE B 1 660 ? -12.188 -42.375 -17.281 1 93.75 660 PHE B N 1
ATOM 13787 C CA . PHE B 1 660 ? -12.531 -40.969 -17.203 1 93.75 660 PHE B CA 1
ATOM 13788 C C . PHE B 1 660 ? -12.75 -40.375 -18.594 1 93.75 660 PHE B C 1
ATOM 13790 O O . PHE B 1 660 ? -13.719 -39.656 -18.812 1 93.75 660 PHE B O 1
ATOM 13797 N N . LEU B 1 661 ? -11.797 -40.625 -19.516 1 92.69 661 LEU B N 1
ATOM 13798 C CA . LEU B 1 661 ? -11.867 -40.094 -20.859 1 92.69 661 LEU B CA 1
ATOM 13799 C C . LEU B 1 661 ? -13.102 -40.594 -21.594 1 92.69 661 LEU B C 1
ATOM 13801 O O . LEU B 1 661 ? -13.758 -39.844 -22.312 1 92.69 661 LEU B O 1
ATOM 13805 N N . ASP B 1 662 ? -13.414 -41.844 -21.391 1 89.44 662 ASP B N 1
ATOM 13806 C CA . ASP B 1 662 ? -14.578 -42.438 -22.031 1 89.44 662 ASP B CA 1
ATOM 13807 C C . ASP B 1 662 ? -15.875 -41.875 -21.484 1 89.44 662 ASP B C 1
ATOM 13809 O O . ASP B 1 662 ? -16.766 -41.469 -22.234 1 89.44 662 ASP B O 1
ATOM 13813 N N . GLU B 1 663 ? -15.891 -41.812 -20.203 1 87.62 663 GLU B N 1
ATOM 13814 C CA . GLU B 1 663 ? -17.109 -41.344 -19.547 1 87.62 663 GLU B CA 1
ATOM 13815 C C . GLU B 1 663 ? -17.328 -39.844 -19.812 1 87.62 663 GLU B C 1
ATOM 13817 O O . GLU B 1 663 ? -18.469 -39.406 -19.922 1 87.62 663 GLU B O 1
ATOM 13822 N N . SER B 1 664 ? -16.297 -39.125 -19.891 1 89.62 664 SER B N 1
ATOM 13823 C CA . SER B 1 664 ? -16.422 -37.656 -20.047 1 89.62 664 SER B CA 1
ATOM 13824 C C . SER B 1 664 ? -16.672 -37.281 -21.5 1 89.62 664 SER B C 1
ATOM 13826 O O . SER B 1 664 ? -16.953 -36.125 -21.812 1 89.62 664 SER B O 1
ATOM 13828 N N . SER B 1 665 ? -16.453 -38.125 -22.422 1 81.81 665 SER B N 1
ATOM 13829 C CA . SER B 1 665 ? -16.703 -37.875 -23.844 1 81.81 665 SER B CA 1
ATOM 13830 C C . SER B 1 665 ? -18.188 -37.938 -24.172 1 81.81 665 SER B C 1
ATOM 13832 O O . SER B 1 665 ? -18.625 -37.438 -25.219 1 81.81 665 SER B O 1
ATOM 13834 N N . ILE B 1 666 ? -18.875 -38.625 -23.312 1 72 666 ILE B N 1
ATOM 13835 C CA . ILE B 1 666 ? -20.312 -38.719 -23.516 1 72 666 ILE B CA 1
ATOM 13836 C C . ILE B 1 666 ? -20.969 -37.406 -23.078 1 72 666 ILE B C 1
ATOM 13838 O O . ILE B 1 666 ? -20.703 -36.906 -21.984 1 72 666 ILE B O 1
ATOM 13842 N N . PRO B 1 667 ? -21.578 -36.781 -24.125 1 63.72 667 PRO B N 1
ATOM 13843 C CA . PRO B 1 667 ? -22.219 -35.531 -23.75 1 63.72 667 PRO B CA 1
ATOM 13844 C C . PRO B 1 667 ? -23.047 -35.625 -22.469 1 63.72 667 PRO B C 1
ATOM 13846 O O . PRO B 1 667 ? -23.797 -36.594 -22.297 1 63.72 667 PRO B O 1
ATOM 13849 N N . SER B 1 668 ? -22.438 -35.125 -21.438 1 57.78 668 SER B N 1
ATOM 13850 C CA . SER B 1 668 ? -23.062 -35.188 -20.109 1 57.78 668 SER B CA 1
ATOM 13851 C C . SER B 1 668 ? -24.312 -34.312 -20.047 1 57.78 668 SER B C 1
ATOM 13853 O O . SER B 1 668 ? -24.5 -33.406 -20.859 1 57.78 668 SER B O 1
ATOM 13855 N N . ALA B 1 669 ? -25.172 -34.719 -19.109 1 52.16 669 ALA B N 1
ATOM 13856 C CA . ALA B 1 669 ? -26.375 -33.969 -18.734 1 52.16 669 ALA B CA 1
ATOM 13857 C C . ALA B 1 669 ? -26.016 -32.562 -18.266 1 52.16 669 ALA B C 1
ATOM 13859 O O . ALA B 1 669 ? -26.875 -31.688 -18.219 1 52.16 669 ALA B O 1
ATOM 13860 N N . SER B 1 670 ? -24.703 -32.406 -17.812 1 55.47 670 SER B N 1
ATOM 13861 C CA . SER B 1 670 ? -24.344 -31.125 -17.234 1 55.47 670 SER B CA 1
ATOM 13862 C C . SER B 1 670 ? -24.188 -30.062 -18.312 1 55.47 670 SER B C 1
ATOM 13864 O O . SER B 1 670 ? -24.203 -28.859 -18.016 1 55.47 670 SER B O 1
ATOM 13866 N N . GLY B 1 671 ? -24.266 -30.406 -19.484 1 64.12 671 GLY B N 1
ATOM 13867 C CA . GLY B 1 671 ? -24.203 -29.5 -20.625 1 64.12 671 GLY B CA 1
ATOM 13868 C C . GLY B 1 671 ? -22.797 -29.047 -20.953 1 64.12 671 GLY B C 1
ATOM 13869 O O . GLY B 1 671 ? -22.578 -28.375 -21.969 1 64.12 671 GLY B O 1
ATOM 13870 N N . VAL B 1 672 ? -21.688 -29.344 -20.047 1 79.94 672 VAL B N 1
ATOM 13871 C CA . VAL B 1 672 ? -20.359 -28.859 -20.406 1 79.94 672 VAL B CA 1
ATOM 13872 C C . VAL B 1 672 ? -19.562 -29.984 -21.047 1 79.94 672 VAL B C 1
ATOM 13874 O O . VAL B 1 672 ? -19.344 -31.031 -20.422 1 79.94 672 VAL B O 1
ATOM 13877 N N . ASN B 1 673 ? -19.141 -29.766 -22.156 1 83.19 673 ASN B N 1
ATOM 13878 C CA . ASN B 1 673 ? -18.406 -30.797 -22.891 1 83.19 673 ASN B CA 1
ATOM 13879 C C . ASN B 1 673 ? -16.891 -30.625 -22.719 1 83.19 673 ASN B C 1
ATOM 13881 O O . ASN B 1 673 ? -16.375 -29.516 -22.766 1 83.19 673 ASN B O 1
ATOM 13885 N N . ARG B 1 674 ? -16.281 -31.766 -22.5 1 88.88 674 ARG B N 1
ATOM 13886 C CA . ARG B 1 674 ? -14.828 -31.766 -22.391 1 88.88 674 ARG B CA 1
ATOM 13887 C C . ARG B 1 674 ? -14.18 -31.516 -23.75 1 88.88 674 ARG B C 1
ATOM 13889 O O . ARG B 1 674 ? -13.141 -30.859 -23.828 1 88.88 674 ARG B O 1
ATOM 13896 N N . VAL B 1 675 ? -14.773 -32.062 -24.859 1 88.56 675 VAL B N 1
ATOM 13897 C CA . VAL B 1 675 ? -14.297 -31.922 -26.219 1 88.56 675 VAL B CA 1
ATOM 13898 C C . VAL B 1 675 ? -15.344 -31.188 -27.062 1 88.56 675 VAL B C 1
ATOM 13900 O O . VAL B 1 675 ? -16.516 -31.547 -27.047 1 88.56 675 VAL B O 1
ATOM 13903 N N . ASN B 1 676 ? -14.852 -30.203 -27.75 1 82.88 676 ASN B N 1
ATOM 13904 C CA . ASN B 1 676 ? -15.758 -29.406 -28.578 1 82.88 676 ASN B CA 1
ATOM 13905 C C . ASN B 1 676 ? -16.406 -30.266 -29.656 1 82.88 676 ASN B C 1
ATOM 13907 O O . ASN B 1 676 ? -15.773 -31.172 -30.219 1 82.88 676 ASN B O 1
ATOM 13911 N N . GLY B 1 677 ? -17.656 -30.016 -29.984 1 75.81 677 GLY B N 1
ATOM 13912 C CA . GLY B 1 677 ? -18.422 -30.781 -30.953 1 75.81 677 GLY B CA 1
ATOM 13913 C C . GLY B 1 677 ? -17.828 -30.719 -32.344 1 75.81 677 GLY B C 1
ATOM 13914 O O . GLY B 1 677 ? -18.078 -31.609 -33.188 1 75.81 677 GLY B O 1
ATOM 13915 N N . ARG B 1 678 ? -17.047 -29.734 -32.594 1 76.62 678 ARG B N 1
ATOM 13916 C CA . ARG B 1 678 ? -16.453 -29.562 -33.906 1 76.62 678 ARG B CA 1
ATOM 13917 C C . ARG B 1 678 ? -15.312 -30.562 -34.125 1 76.62 678 ARG B C 1
ATOM 13919 O O . ARG B 1 678 ? -14.93 -30.844 -35.281 1 76.62 678 ARG B O 1
ATOM 13926 N N . CYS B 1 679 ? -14.766 -30.984 -33.094 1 78.62 679 CYS B N 1
ATOM 13927 C CA . CYS B 1 679 ? -13.578 -31.812 -33.188 1 78.62 679 CYS B CA 1
ATOM 13928 C C . CYS B 1 679 ? -13.898 -33.156 -33.844 1 78.62 679 CYS B C 1
ATOM 13930 O O . CYS B 1 679 ? -14.875 -33.812 -33.5 1 78.62 679 CYS B O 1
ATOM 13932 N N . SER B 1 680 ? -13.328 -33.219 -35.125 1 65.81 680 SER B N 1
ATOM 13933 C CA . SER B 1 680 ? -13.422 -34.5 -35.812 1 65.81 680 SER B CA 1
ATOM 13934 C C . SER B 1 680 ? -12.656 -35.594 -35.062 1 65.81 680 SER B C 1
ATOM 13936 O O . SER B 1 680 ? -11.727 -35.312 -34.312 1 65.81 680 SER B O 1
ATOM 13938 N N . GLY B 1 681 ? -13.164 -36.938 -35 1 61.34 681 GLY B N 1
ATOM 13939 C CA . GLY B 1 681 ? -12.516 -38.031 -34.312 1 61.34 681 GLY B CA 1
ATOM 13940 C C . GLY B 1 681 ? -13.148 -38.375 -33 1 61.34 681 GLY B C 1
ATOM 13941 O O . GLY B 1 681 ? -12.492 -38.375 -31.953 1 61.34 681 GLY B O 1
ATOM 13942 N N . ARG B 1 682 ? -14.406 -38.312 -33.094 1 57.56 682 ARG B N 1
ATOM 13943 C CA . ARG B 1 682 ? -15.273 -38.562 -31.953 1 57.56 682 ARG B CA 1
ATOM 13944 C C . ARG B 1 682 ? -15.047 -39.938 -31.359 1 57.56 682 ARG B C 1
ATOM 13946 O O . ARG B 1 682 ? -15.859 -40.406 -30.562 1 57.56 682 ARG B O 1
ATOM 13953 N N . GLY B 1 683 ? -13.82 -40.469 -31.812 1 58.56 683 GLY B N 1
ATOM 13954 C CA . GLY B 1 683 ? -13.648 -41.812 -31.297 1 58.56 683 GLY B CA 1
ATOM 13955 C C . GLY B 1 683 ? -13.055 -41.844 -29.906 1 58.56 683 GLY B C 1
ATOM 13956 O O . GLY B 1 683 ? -12.703 -40.812 -29.344 1 58.56 683 GLY B O 1
ATOM 13957 N N . LYS B 1 684 ? -13.195 -42.906 -29.203 1 63.56 684 LYS B N 1
ATOM 13958 C CA . LYS B 1 684 ? -12.609 -43.219 -27.906 1 63.56 684 LYS B CA 1
ATOM 13959 C C . LYS B 1 684 ? -11.086 -43.156 -27.953 1 63.56 684 LYS B C 1
ATOM 13961 O O . LYS B 1 684 ? -10.484 -43.719 -28.875 1 63.56 684 LYS B O 1
ATOM 13966 N N . PRO B 1 685 ? -10.445 -42.312 -27.109 1 67.81 685 PRO B N 1
ATOM 13967 C CA . PRO B 1 685 ? -8.977 -42.312 -27.078 1 67.81 685 PRO B CA 1
ATOM 13968 C C . PRO B 1 685 ? -8.383 -43.719 -26.922 1 67.81 685 PRO B C 1
ATOM 13970 O O . PRO B 1 685 ? -8.867 -44.5 -26.125 1 67.81 685 PRO B O 1
ATOM 13973 N N . GLY B 1 686 ? -7.375 -44.094 -27.703 1 66.19 686 GLY B N 1
ATOM 13974 C CA . GLY B 1 686 ? -6.699 -45.406 -27.656 1 66.19 686 GLY B CA 1
ATOM 13975 C C . GLY B 1 686 ? -6.777 -46.156 -28.953 1 66.19 686 GLY B C 1
ATOM 13976 O O . GLY B 1 686 ? -6.012 -47.094 -29.188 1 66.19 686 GLY B O 1
ATOM 13977 N N . LYS B 1 687 ? -7.707 -45.75 -29.781 1 71.62 687 LYS B N 1
ATOM 13978 C CA . LYS B 1 687 ? -7.734 -46.375 -31.094 1 71.62 687 LYS B CA 1
ATOM 13979 C C . LYS B 1 687 ? -7.348 -45.406 -32.188 1 71.62 687 LYS B C 1
ATOM 13981 O O . LYS B 1 687 ? -6.164 -45.125 -32.406 1 71.62 687 LYS B O 1
ATOM 13986 N N . ASP B 1 688 ? -8.344 -44.594 -32.688 1 79.12 688 ASP B N 1
ATOM 13987 C CA . ASP B 1 688 ? -8.055 -43.594 -33.719 1 79.12 688 ASP B CA 1
ATOM 13988 C C . ASP B 1 688 ? -7.508 -42.312 -33.125 1 79.12 688 ASP B C 1
ATOM 13990 O O . ASP B 1 688 ? -6.762 -41.562 -33.781 1 79.12 688 ASP B O 1
ATOM 13994 N N . VAL B 1 689 ? -7.879 -42.125 -31.891 1 89.88 689 VAL B N 1
ATOM 13995 C CA . VAL B 1 689 ? -7.426 -40.938 -31.172 1 89.88 689 VAL B CA 1
ATOM 13996 C C . VAL B 1 689 ? -6.301 -41.312 -30.203 1 89.88 689 VAL B C 1
ATOM 13998 O O . VAL B 1 689 ? -6.414 -42.281 -29.469 1 89.88 689 VAL B O 1
ATOM 14001 N N . SER B 1 690 ? -5.285 -40.531 -30.234 1 93.56 690 SER B N 1
ATOM 14002 C CA . SER B 1 690 ? -4.09 -40.844 -29.453 1 93.56 690 SER B CA 1
ATOM 14003 C C . SER B 1 690 ? -4.34 -40.656 -27.953 1 93.56 690 SER B C 1
ATOM 14005 O O . SER B 1 690 ? -5.027 -39.719 -27.547 1 93.56 690 SER B O 1
ATOM 14007 N N . LEU B 1 691 ? -3.754 -41.5 -27.078 1 94.5 691 LEU B N 1
ATOM 14008 C CA . LEU B 1 691 ? -3.795 -41.406 -25.625 1 94.5 691 LEU B CA 1
ATOM 14009 C C . LEU B 1 691 ? -2.574 -40.656 -25.109 1 94.5 691 LEU B C 1
ATOM 14011 O O . LEU B 1 691 ? -2.514 -40.281 -23.922 1 94.5 691 LEU B O 1
ATOM 14015 N N . LEU B 1 692 ? -1.66 -40.281 -25.969 1 95.31 692 LEU B N 1
ATOM 14016 C CA . LEU B 1 692 ? -0.35 -39.781 -25.562 1 95.31 692 LEU B CA 1
ATOM 14017 C C . LEU B 1 692 ? -0.477 -38.469 -24.812 1 95.31 692 LEU B C 1
ATOM 14019 O O . LEU B 1 692 ? 0.172 -38.25 -23.781 1 95.31 692 LEU B O 1
ATOM 14023 N N . PRO B 1 693 ? -1.36 -37.531 -25.297 1 94.62 693 PRO B N 1
ATOM 14024 C CA . PRO B 1 693 ? -1.434 -36.25 -24.578 1 94.62 693 PRO B CA 1
ATOM 14025 C C . PRO B 1 693 ? -1.915 -36.406 -23.141 1 94.62 693 PRO B C 1
ATOM 14027 O O . PRO B 1 693 ? -1.661 -35.562 -22.297 1 94.62 693 PRO B O 1
ATOM 14030 N N . TYR B 1 694 ? -2.578 -37.5 -22.812 1 95.06 694 TYR B N 1
ATOM 14031 C CA . TYR B 1 694 ? -3.109 -37.719 -21.469 1 95.06 694 TYR B CA 1
ATOM 14032 C C . TYR B 1 694 ? -2.15 -38.562 -20.641 1 95.06 694 TYR B C 1
ATOM 14034 O O . TYR B 1 694 ? -2.164 -38.531 -19.406 1 95.06 694 TYR B O 1
ATOM 14042 N N . LEU B 1 695 ? -1.342 -39.375 -21.312 1 95.69 695 LEU B N 1
ATOM 14043 C CA . LEU B 1 695 ? -0.318 -40.156 -20.641 1 95.69 695 LEU B CA 1
ATOM 14044 C C . LEU B 1 695 ? 0.888 -39.281 -20.281 1 95.69 695 LEU B C 1
ATOM 14046 O O . LEU B 1 695 ? 1.555 -39.531 -19.266 1 95.69 695 LEU B O 1
ATOM 14050 N N . PHE B 1 696 ? 1.192 -38.375 -21.172 1 97.06 696 PHE B N 1
ATOM 14051 C CA . PHE B 1 696 ? 2.348 -37.5 -21 1 97.06 696 PHE B CA 1
ATOM 14052 C C . PHE B 1 696 ? 1.922 -36.031 -20.969 1 97.06 696 PHE B C 1
ATOM 14054 O O . PHE B 1 696 ? 2.445 -35.219 -21.734 1 97.06 696 PHE B O 1
ATOM 14061 N N . PRO B 1 697 ? 1.102 -35.656 -20 1 95.5 697 PRO B N 1
ATOM 14062 C CA . PRO B 1 697 ? 0.621 -34.281 -19.938 1 95.5 697 PRO B CA 1
ATOM 14063 C C . PRO B 1 697 ? 1.626 -33.344 -19.297 1 95.5 697 PRO B C 1
ATOM 14065 O O . PRO B 1 697 ? 2.445 -33.75 -18.469 1 95.5 697 PRO B O 1
ATOM 14068 N N . THR B 1 698 ? 1.581 -32.062 -19.703 1 94.69 698 THR B N 1
ATOM 14069 C CA . THR B 1 698 ? 2.275 -31.016 -18.953 1 94.69 698 THR B CA 1
ATOM 14070 C C . THR B 1 698 ? 1.321 -30.312 -18 1 94.69 698 THR B C 1
ATOM 14072 O O . THR B 1 698 ? 1.691 -29.984 -16.859 1 94.69 698 THR B O 1
ATOM 14075 N N . ARG B 1 699 ? 0.092 -30.172 -18.359 1 93.94 699 ARG B N 1
ATOM 14076 C CA . ARG B 1 699 ? -0.959 -29.547 -17.562 1 93.94 699 ARG B CA 1
ATOM 14077 C C . ARG B 1 699 ? -2.24 -30.375 -17.594 1 93.94 699 ARG B C 1
ATOM 14079 O O . ARG B 1 699 ? -3.16 -30.062 -18.359 1 93.94 699 ARG B O 1
ATOM 14086 N N . PRO B 1 700 ? -2.334 -31.297 -16.797 1 95.38 700 PRO B N 1
ATOM 14087 C CA . PRO B 1 700 ? -3.488 -32.188 -16.797 1 95.38 700 PRO B CA 1
ATOM 14088 C C . PRO B 1 700 ? -4.75 -31.531 -16.25 1 95.38 700 PRO B C 1
ATOM 14090 O O . PRO B 1 700 ? -4.707 -30.391 -15.797 1 95.38 700 PRO B O 1
ATOM 14093 N N . TYR B 1 701 ? -5.84 -32.219 -16.375 1 95.56 701 TYR B N 1
ATOM 14094 C CA . TYR B 1 701 ? -7.094 -31.75 -15.82 1 95.56 701 TYR B CA 1
ATOM 14095 C C . TYR B 1 701 ? -6.977 -31.531 -14.312 1 95.56 701 TYR B C 1
ATOM 14097 O O . TYR B 1 701 ? -6.375 -32.344 -13.609 1 95.56 701 TYR B O 1
ATOM 14105 N N . SER B 1 702 ? -7.461 -30.469 -13.828 1 93.81 702 SER B N 1
ATOM 14106 C CA . SER B 1 702 ? -7.363 -30.109 -12.414 1 93.81 702 SER B CA 1
ATOM 14107 C C . SER B 1 702 ? -8.422 -30.828 -11.586 1 93.81 702 SER B C 1
ATOM 14109 O O . SER B 1 702 ? -9.328 -31.453 -12.133 1 93.81 702 SER B O 1
ATOM 14111 N N . THR B 1 703 ? -8.273 -30.766 -10.258 1 94 703 THR B N 1
ATOM 14112 C CA . THR B 1 703 ? -9.234 -31.328 -9.328 1 94 703 THR B CA 1
ATOM 14113 C C . THR B 1 703 ? -10.602 -30.656 -9.484 1 94 703 THR B C 1
ATOM 14115 O O . THR B 1 703 ? -11.633 -31.266 -9.211 1 94 703 THR B O 1
ATOM 14118 N N . GLN B 1 704 ? -10.617 -29.484 -9.938 1 93.94 704 GLN B N 1
ATOM 14119 C CA . GLN B 1 704 ? -11.844 -28.719 -10.125 1 93.94 704 GLN B CA 1
ATOM 14120 C C . GLN B 1 704 ? -12.547 -29.109 -11.422 1 93.94 704 GLN B C 1
ATOM 14122 O O . GLN B 1 704 ? -13.773 -29.141 -11.484 1 93.94 704 GLN B O 1
ATOM 14127 N N . GLU B 1 705 ? -11.789 -29.453 -12.43 1 93.81 705 GLU B N 1
ATOM 14128 C CA . GLU B 1 705 ? -12.328 -29.75 -13.758 1 93.81 705 GLU B CA 1
ATOM 14129 C C . GLU B 1 705 ? -12.914 -31.156 -13.82 1 93.81 705 GLU B C 1
ATOM 14131 O O . GLU B 1 705 ? -13.883 -31.406 -14.531 1 93.81 705 GLU B O 1
ATOM 14136 N N . ILE B 1 706 ? -12.32 -32.031 -13.102 1 95.06 706 ILE B N 1
ATOM 14137 C CA . ILE B 1 706 ? -12.727 -33.438 -13.172 1 95.06 706 ILE B CA 1
ATOM 14138 C C . ILE B 1 706 ? -14.195 -33.562 -12.773 1 95.06 706 ILE B C 1
ATOM 14140 O O . ILE B 1 706 ? -15.008 -34.125 -13.531 1 95.06 706 ILE B O 1
ATOM 14144 N N . PRO B 1 707 ? -14.578 -33.031 -11.625 1 93.44 707 PRO B N 1
ATOM 14145 C CA . PRO B 1 707 ? -16 -33.125 -11.281 1 93.44 707 PRO B CA 1
ATOM 14146 C C . PRO B 1 707 ? -16.891 -32.312 -12.227 1 93.44 707 PRO B C 1
ATOM 14148 O O . PRO B 1 707 ? -18.078 -32.594 -12.359 1 93.44 707 PRO B O 1
ATOM 14151 N N . LEU B 1 708 ? -16.328 -31.344 -12.859 1 93.06 708 LEU B N 1
ATOM 14152 C CA . LEU B 1 708 ? -17.078 -30.562 -13.828 1 93.06 708 LEU B CA 1
ATOM 14153 C C . LEU B 1 708 ? -17.609 -31.438 -14.953 1 93.06 708 LEU B C 1
ATOM 14155 O O . LEU B 1 708 ? -18.75 -31.297 -15.383 1 93.06 708 LEU B O 1
ATOM 14159 N N . PHE B 1 709 ? -16.797 -32.438 -15.367 1 92.5 709 PHE B N 1
ATOM 14160 C CA . PHE B 1 709 ? -17.156 -33.25 -16.516 1 92.5 709 PHE B CA 1
ATOM 14161 C C . PHE B 1 709 ? -17.875 -34.531 -16.078 1 92.5 709 PHE B C 1
ATOM 14163 O O . PHE B 1 709 ? -18.609 -35.125 -16.859 1 92.5 709 PHE B O 1
ATOM 14170 N N . LEU B 1 710 ? -17.625 -34.938 -14.82 1 92.19 710 LEU B N 1
ATOM 14171 C CA . LEU B 1 710 ? -18.266 -36.156 -14.312 1 92.19 710 LEU B CA 1
ATOM 14172 C C . LEU B 1 710 ? -18.891 -35.906 -12.945 1 92.19 710 LEU B C 1
ATOM 14174 O O . LEU B 1 710 ? -18.547 -36.562 -11.969 1 92.19 710 LEU B O 1
ATOM 14178 N N . PRO B 1 711 ? -19.797 -35.062 -12.922 1 91 711 PRO B N 1
ATOM 14179 C CA . PRO B 1 711 ? -20.391 -34.75 -11.617 1 91 711 PRO B CA 1
ATOM 14180 C C . PRO B 1 711 ? -21.172 -35.938 -11.031 1 91 711 PRO B C 1
ATOM 14182 O O . PRO B 1 711 ? -21.188 -36.125 -9.812 1 91 711 PRO B O 1
ATOM 14185 N N . GLU B 1 712 ? -21.828 -36.75 -11.82 1 89.31 712 GLU B N 1
ATOM 14186 C CA . GLU B 1 712 ? -22.609 -37.844 -11.344 1 89.31 712 GLU B CA 1
ATOM 14187 C C . GLU B 1 712 ? -21.734 -38.906 -10.664 1 89.31 712 GLU B C 1
ATOM 14189 O O . GLU B 1 712 ? -22.125 -39.5 -9.656 1 89.31 712 GLU B O 1
ATOM 14194 N N . GLN B 1 713 ? -20.594 -39.031 -11.141 1 89.81 713 GLN B N 1
ATOM 14195 C CA . GLN B 1 713 ? -19.688 -40.062 -10.594 1 89.81 713 GLN B CA 1
ATOM 14196 C C . GLN B 1 713 ? -18.906 -39.5 -9.406 1 89.81 713 GLN B C 1
ATOM 14198 O O . GLN B 1 713 ? -18.641 -40.219 -8.445 1 89.81 713 GLN B O 1
ATOM 14203 N N . THR B 1 714 ? -18.562 -38.25 -9.492 1 92.44 714 THR B N 1
ATOM 14204 C CA . THR B 1 714 ? -17.547 -37.75 -8.555 1 92.44 714 THR B CA 1
ATOM 14205 C C . THR B 1 714 ? -18.203 -36.906 -7.473 1 92.44 714 THR B C 1
ATOM 14207 O O . THR B 1 714 ? -17.578 -36.625 -6.441 1 92.44 714 THR B O 1
ATOM 14210 N N . ILE B 1 715 ? -19.375 -36.438 -7.656 1 92.94 715 ILE B N 1
ATOM 14211 C CA . ILE B 1 715 ? -20 -35.531 -6.699 1 92.94 715 ILE B CA 1
ATOM 14212 C C . ILE B 1 715 ? -21.234 -36.188 -6.098 1 92.94 715 ILE B C 1
ATOM 14214 O O . ILE B 1 715 ? -21.328 -36.375 -4.879 1 92.94 715 ILE B O 1
ATOM 14218 N N . PHE B 1 716 ? -22.156 -36.625 -6.918 1 90 716 PHE B N 1
ATOM 14219 C CA . PHE B 1 716 ? -23.484 -37.062 -6.465 1 90 716 PHE B CA 1
ATOM 14220 C C . PHE B 1 716 ? -23.516 -38.562 -6.27 1 90 716 PHE B C 1
ATOM 14222 O O . PHE B 1 716 ? -24.297 -39.094 -5.461 1 90 716 PHE B O 1
ATOM 14229 N N . GLY B 1 717 ? -22.734 -39.312 -6.875 1 84.31 717 GLY B N 1
ATOM 14230 C CA . GLY B 1 717 ? -22.75 -40.781 -6.801 1 84.31 717 GLY B CA 1
ATOM 14231 C C . GLY B 1 717 ? -23.703 -41.406 -7.793 1 84.31 717 GLY B C 1
ATOM 14232 O O . GLY B 1 717 ? -24.812 -40.938 -8 1 84.31 717 GLY B O 1
ATOM 14233 N N . ASP B 1 718 ? -23.297 -42.406 -8.578 1 71.75 718 ASP B N 1
ATOM 14234 C CA . ASP B 1 718 ? -24.109 -43.094 -9.57 1 71.75 718 ASP B CA 1
ATOM 14235 C C . ASP B 1 718 ? -24.5 -44.5 -9.078 1 71.75 718 ASP B C 1
ATOM 14237 O O . ASP B 1 718 ? -24.953 -45.344 -9.867 1 71.75 718 ASP B O 1
ATOM 14241 N N . GLY B 1 719 ? -24.422 -44.625 -7.758 1 69 719 GLY B N 1
ATOM 14242 C CA . GLY B 1 719 ? -24.797 -45.906 -7.18 1 69 719 GLY B CA 1
ATOM 14243 C C . GLY B 1 719 ? -23.734 -46.969 -7.352 1 69 719 GLY B C 1
ATOM 14244 O O . GLY B 1 719 ? -23.859 -48.062 -6.809 1 69 719 GLY B O 1
ATOM 14245 N N . VAL B 1 720 ? -22.734 -46.688 -8.125 1 68.5 720 VAL B N 1
ATOM 14246 C CA . VAL B 1 720 ? -21.719 -47.688 -8.414 1 68.5 720 VAL B CA 1
ATOM 14247 C C . VAL B 1 720 ? -20.562 -47.562 -7.418 1 68.5 720 VAL B C 1
ATOM 14249 O O . VAL B 1 720 ? -20.141 -48.531 -6.793 1 68.5 720 VAL B O 1
ATOM 14252 N N . GLN B 1 721 ? -20.125 -46.406 -7.32 1 79.25 721 GLN B N 1
ATOM 14253 C CA . GLN B 1 721 ? -18.969 -46.156 -6.453 1 79.25 721 GLN B CA 1
ATOM 14254 C C . GLN B 1 721 ? -19.172 -44.875 -5.633 1 79.25 721 GLN B C 1
ATOM 14256 O O . GLN B 1 721 ? -19.969 -44.031 -6 1 79.25 721 GLN B O 1
ATOM 14261 N N . ASN B 1 722 ? -18.531 -44.938 -4.492 1 86.88 722 ASN B N 1
ATOM 14262 C CA . ASN B 1 722 ? -18.484 -43.719 -3.676 1 86.88 722 ASN B CA 1
ATOM 14263 C C . ASN B 1 722 ? -17.922 -42.531 -4.453 1 86.88 722 ASN B C 1
ATOM 14265 O O . ASN B 1 722 ? -16.875 -42.656 -5.094 1 86.88 722 ASN B O 1
ATOM 14269 N N . PRO B 1 723 ? -18.625 -41.438 -4.496 1 91 723 PRO B N 1
ATOM 14270 C CA . PRO B 1 723 ? -18.172 -40.312 -5.285 1 91 723 PRO B CA 1
ATOM 14271 C C . PRO B 1 723 ? -16.766 -39.844 -4.91 1 91 723 PRO B C 1
ATOM 14273 O O . PRO B 1 723 ? -15.984 -39.469 -5.785 1 91 723 PRO B O 1
ATOM 14276 N N . ALA B 1 724 ? -16.469 -39.781 -3.625 1 90.69 724 ALA B N 1
ATOM 14277 C CA . ALA B 1 724 ? -15.141 -39.375 -3.189 1 90.69 724 ALA B CA 1
ATOM 14278 C C . ALA B 1 724 ? -14.078 -40.344 -3.721 1 90.69 724 ALA B C 1
ATOM 14280 O O . ALA B 1 724 ? -12.977 -39.906 -4.082 1 90.69 724 ALA B O 1
ATOM 14281 N N . LYS B 1 725 ? -14.422 -41.531 -3.727 1 91.12 725 LYS B N 1
ATOM 14282 C CA . LYS B 1 725 ? -13.5 -42.531 -4.25 1 91.12 725 LYS B CA 1
ATOM 14283 C C . LYS B 1 725 ? -13.297 -42.375 -5.75 1 91.12 725 LYS B C 1
ATOM 14285 O O . LYS B 1 725 ? -12.172 -42.5 -6.246 1 91.12 725 LYS B O 1
ATOM 14290 N N . ALA B 1 726 ? -14.414 -42.219 -6.441 1 92.44 726 ALA B N 1
ATOM 14291 C CA . ALA B 1 726 ? -14.305 -41.969 -7.879 1 92.44 726 ALA B CA 1
ATOM 14292 C C . ALA B 1 726 ? -13.461 -40.75 -8.18 1 92.44 726 ALA B C 1
ATOM 14294 O O . ALA B 1 726 ? -12.602 -40.781 -9.07 1 92.44 726 ALA B O 1
ATOM 14295 N N . TRP B 1 727 ? -13.766 -39.688 -7.449 1 94.06 727 TRP B N 1
ATOM 14296 C CA . TRP B 1 727 ? -13 -38.469 -7.613 1 94.06 727 TRP B CA 1
ATOM 14297 C C . TRP B 1 727 ? -11.523 -38.688 -7.355 1 94.06 727 TRP B C 1
ATOM 14299 O O . TRP B 1 727 ? -10.664 -38.219 -8.109 1 94.06 727 TRP B O 1
ATOM 14309 N N . ALA B 1 728 ? -11.195 -39.375 -6.301 1 92.94 728 ALA B N 1
ATOM 14310 C CA . ALA B 1 728 ? -9.82 -39.688 -5.949 1 92.94 728 ALA B CA 1
ATOM 14311 C C . ALA B 1 728 ? -9.164 -40.531 -7.039 1 92.94 728 ALA B C 1
ATOM 14313 O O . ALA B 1 728 ? -8.016 -40.312 -7.414 1 92.94 728 ALA B O 1
ATOM 14314 N N . LYS B 1 729 ? -9.922 -41.5 -7.516 1 92.88 729 LYS B N 1
ATOM 14315 C CA . LYS B 1 729 ? -9.438 -42.406 -8.555 1 92.88 729 LYS B CA 1
ATOM 14316 C C . LYS B 1 729 ? -9.086 -41.656 -9.828 1 92.88 729 LYS B C 1
ATOM 14318 O O . LYS B 1 729 ? -7.996 -41.812 -10.383 1 92.88 729 LYS B O 1
ATOM 14323 N N . TYR B 1 730 ? -9.969 -40.875 -10.281 1 94.88 730 TYR B N 1
ATOM 14324 C CA . TYR B 1 730 ? -9.758 -40.125 -11.516 1 94.88 730 TYR B CA 1
ATOM 14325 C C . TYR B 1 730 ? -8.656 -39.062 -11.336 1 94.88 730 TYR B C 1
ATOM 14327 O O . TYR B 1 730 ? -7.855 -38.844 -12.242 1 94.88 730 TYR B O 1
ATOM 14335 N N . THR B 1 731 ? -8.648 -38.406 -10.211 1 94.44 731 THR B N 1
ATOM 14336 C CA . THR B 1 731 ? -7.617 -37.406 -9.938 1 94.44 731 THR B CA 1
ATOM 14337 C C . THR B 1 731 ? -6.234 -38.062 -9.93 1 94.44 731 THR B C 1
ATOM 14339 O O . THR B 1 731 ? -5.285 -37.5 -10.508 1 94.44 731 THR B O 1
ATOM 14342 N N . ARG B 1 732 ? -6.082 -39.156 -9.25 1 93 732 ARG B N 1
ATOM 14343 C CA . ARG B 1 732 ? -4.824 -39.906 -9.234 1 93 732 ARG B CA 1
ATOM 14344 C C . ARG B 1 732 ? -4.418 -40.312 -10.648 1 93 732 ARG B C 1
ATOM 14346 O O . ARG B 1 732 ? -3.248 -40.219 -11.016 1 93 732 ARG B O 1
ATOM 14353 N N . ALA B 1 733 ? -5.395 -40.781 -11.398 1 94.75 733 ALA B N 1
ATOM 14354 C CA . ALA B 1 733 ? -5.109 -41.25 -12.75 1 94.75 733 ALA B CA 1
ATOM 14355 C C . ALA B 1 733 ? -4.668 -40.094 -13.648 1 94.75 733 ALA B C 1
ATOM 14357 O O . ALA B 1 733 ? -3.721 -40.219 -14.43 1 94.75 733 ALA B O 1
ATOM 14358 N N . MET B 1 734 ? -5.312 -39 -13.578 1 94.44 734 MET B N 1
ATOM 14359 C CA . MET B 1 734 ? -5.043 -37.906 -14.477 1 94.44 734 MET B CA 1
ATOM 14360 C C . MET B 1 734 ? -3.775 -37.156 -14.062 1 94.44 734 MET B C 1
ATOM 14362 O O . MET B 1 734 ? -3.02 -36.688 -14.914 1 94.44 734 MET B O 1
ATOM 14366 N N . ARG B 1 735 ? -3.516 -37.031 -12.781 1 92.44 735 ARG B N 1
ATOM 14367 C CA . ARG B 1 735 ? -2.455 -36.156 -12.32 1 92.44 735 ARG B CA 1
ATOM 14368 C C . ARG B 1 735 ? -1.304 -36.938 -11.703 1 92.44 735 ARG B C 1
ATOM 14370 O O . ARG B 1 735 ? -0.211 -36.406 -11.508 1 92.44 735 ARG B O 1
ATOM 14377 N N . GLY B 1 736 ? -1.51 -38.219 -11.422 1 89.12 736 GLY B N 1
ATOM 14378 C CA . GLY B 1 736 ? -0.473 -39.062 -10.836 1 89.12 736 GLY B CA 1
ATOM 14379 C C . GLY B 1 736 ? -0.12 -38.656 -9.414 1 89.12 736 GLY B C 1
ATOM 14380 O O . GLY B 1 736 ? 1.029 -38.781 -8.992 1 89.12 736 GLY B O 1
ATOM 14381 N N . ILE B 1 737 ? -1.081 -38.094 -8.703 1 85.62 737 ILE B N 1
ATOM 14382 C CA . ILE B 1 737 ? -0.791 -37.562 -7.371 1 85.62 737 ILE B CA 1
ATOM 14383 C C . ILE B 1 737 ? -1.321 -38.531 -6.309 1 85.62 737 ILE B C 1
ATOM 14385 O O . ILE B 1 737 ? -2.076 -39.438 -6.625 1 85.62 737 ILE B O 1
ATOM 14389 N N . TRP B 1 738 ? -0.832 -38.219 -5.16 1 78.69 738 TRP B N 1
ATOM 14390 C CA . TRP B 1 738 ? -1.305 -38.969 -4.008 1 78.69 738 TRP B CA 1
ATOM 14391 C C . TRP B 1 738 ? -2.697 -38.531 -3.59 1 78.69 738 TRP B C 1
ATOM 14393 O O . TRP B 1 738 ? -3.01 -37.344 -3.639 1 78.69 738 TRP B O 1
ATOM 14403 N N . VAL B 1 739 ? -3.482 -39.406 -3.34 1 81.75 739 VAL B N 1
ATOM 14404 C CA . VAL B 1 739 ? -4.801 -39.156 -2.775 1 81.75 739 VAL B CA 1
ATOM 14405 C C . VAL B 1 739 ? -4.992 -39.969 -1.501 1 81.75 739 VAL B C 1
ATOM 14407 O O . VAL B 1 739 ? -4.305 -40.969 -1.287 1 81.75 739 VAL B O 1
ATOM 14410 N N . TRP B 1 740 ? -5.801 -39.469 -0.613 1 74.56 740 TRP B N 1
ATOM 14411 C CA . TRP B 1 740 ? -6.008 -40.094 0.68 1 74.56 740 TRP B CA 1
ATOM 14412 C C . TRP B 1 740 ? -6.336 -41.594 0.506 1 74.56 740 TRP B C 1
ATOM 14414 O O . TRP B 1 740 ? -7.309 -41.938 -0.167 1 74.56 740 TRP B O 1
ATOM 14424 N N . GLY B 1 741 ? -5.387 -42.469 0.947 1 63.34 741 GLY B N 1
ATOM 14425 C CA . GLY B 1 741 ? -5.383 -43.906 0.77 1 63.34 741 GLY B CA 1
ATOM 14426 C C . GLY B 1 741 ? -6.68 -44.562 1.21 1 63.34 741 GLY B C 1
ATOM 14427 O O . GLY B 1 741 ? -7.137 -45.531 0.585 1 63.34 741 GLY B O 1
ATOM 14428 N N . ASN B 1 742 ? -7.152 -43.969 2.383 1 59.56 742 ASN B N 1
ATOM 14429 C CA . ASN B 1 742 ? -8.367 -44.562 2.9 1 59.56 742 ASN B CA 1
ATOM 14430 C C . ASN B 1 742 ? -9.516 -44.469 1.898 1 59.56 742 ASN B C 1
ATOM 14432 O O . ASN B 1 742 ? -10.453 -45.281 1.934 1 59.56 742 ASN B O 1
ATOM 14436 N N . LEU B 1 743 ? -9.352 -43.469 0.957 1 65 743 LEU B N 1
ATOM 14437 C CA . LEU B 1 743 ? -10.414 -43.344 -0.033 1 65 743 LEU B CA 1
ATOM 14438 C C . LEU B 1 743 ? -10.32 -44.438 -1.093 1 65 743 LEU B C 1
ATOM 14440 O O . LEU B 1 743 ? -11.344 -44.906 -1.578 1 65 743 LEU B O 1
ATOM 14444 N N . LEU B 1 744 ? -9.062 -44.781 -1.457 1 58.12 744 LEU B N 1
ATOM 14445 C CA . LEU B 1 744 ? -8.906 -45.75 -2.549 1 58.12 744 LEU B CA 1
ATOM 14446 C C . LEU B 1 744 ? -8.938 -47.188 -2.027 1 58.12 744 LEU B C 1
ATOM 14448 O O . LEU B 1 744 ? -9.359 -48.094 -2.74 1 58.12 744 LEU B O 1
ATOM 14452 N N . GLY B 1 745 ? -8.195 -47.5 -0.773 1 48.38 745 GLY B N 1
ATOM 14453 C CA . GLY B 1 745 ? -8.164 -48.844 -0.246 1 48.38 745 GLY B CA 1
ATOM 14454 C C . GLY B 1 745 ? -9.469 -49.281 0.408 1 48.38 745 GLY B C 1
ATOM 14455 O O . GLY B 1 745 ? -9.812 -50.438 0.428 1 48.38 745 GLY B O 1
ATOM 14456 N N . PHE B 1 746 ? -9.859 -48.438 1.436 1 39.84 746 PHE B N 1
ATOM 14457 C CA . PHE B 1 746 ? -10.922 -48.938 2.303 1 39.84 746 PHE B CA 1
ATOM 14458 C C . PHE B 1 746 ? -12.273 -48.875 1.595 1 39.84 746 PHE B C 1
ATOM 14460 O O . PHE B 1 746 ? -12.586 -47.875 0.939 1 39.84 746 PHE B O 1
ATOM 14467 N N . ASP B 1 747 ? -12.625 -50 1.167 1 38.34 747 ASP B N 1
ATOM 14468 C CA . ASP B 1 747 ? -13.992 -50.188 0.709 1 38.34 747 ASP B CA 1
ATOM 14469 C C . ASP B 1 747 ? -14.984 -49.438 1.587 1 38.34 747 ASP B C 1
ATOM 14471 O O . ASP B 1 747 ? -15.508 -50 2.562 1 38.34 747 ASP B O 1
ATOM 14475 N N . VAL B 1 748 ? -14.523 -48.344 2.141 1 37.41 748 VAL B N 1
ATOM 14476 C CA . VAL B 1 748 ? -15.562 -47.812 3.004 1 37.41 748 VAL B CA 1
ATOM 14477 C C . VAL B 1 748 ? -16.844 -47.594 2.201 1 37.41 748 VAL B C 1
ATOM 14479 O O . VAL B 1 748 ? -16.828 -46.969 1.146 1 37.41 748 VAL B O 1
ATOM 14482 N N . HIS B 1 749 ? -17.625 -48.562 2.314 1 36.97 749 HIS B N 1
ATOM 14483 C CA . HIS B 1 749 ? -18.984 -48.438 1.811 1 36.97 749 HIS B CA 1
ATOM 14484 C C . HIS B 1 749 ? -19.531 -47.031 2.059 1 36.97 749 HIS B C 1
ATOM 14486 O O . HIS B 1 749 ? -19.312 -46.438 3.125 1 36.97 749 HIS B O 1
ATOM 14492 N N . PRO B 1 750 ? -19.594 -46.281 1.119 1 39.53 750 PRO B N 1
ATOM 14493 C CA . PRO B 1 750 ? -20.266 -45 1.396 1 39.53 750 PRO B CA 1
ATOM 14494 C C . PRO B 1 750 ? -21.25 -45.094 2.559 1 39.53 750 PRO B C 1
ATOM 14496 O O . PRO B 1 750 ? -21.844 -46.156 2.791 1 39.53 750 PRO B O 1
ATOM 14499 N N . PRO B 1 751 ? -21 -44.5 3.656 1 33.12 751 PRO B N 1
ATOM 14500 C CA . PRO B 1 751 ? -22.141 -44.656 4.555 1 33.12 751 PRO B CA 1
ATOM 14501 C C . PRO B 1 751 ? -23.484 -44.688 3.809 1 33.12 751 PRO B C 1
ATOM 14503 O O . PRO B 1 751 ? -23.781 -43.781 3.029 1 33.12 751 PRO B O 1
ATOM 14506 N N . THR B 1 752 ? -23.75 -45.844 3.281 1 33 752 THR B N 1
ATOM 14507 C CA . THR B 1 752 ? -25.156 -45.906 2.906 1 33 752 THR B CA 1
ATOM 14508 C C . THR B 1 752 ? -26.031 -45.25 3.957 1 33 752 THR B C 1
ATOM 14510 O O . THR B 1 752 ? -26.031 -45.625 5.121 1 33 752 THR B O 1
ATOM 14513 N N . ILE B 1 753 ? -25.984 -43.906 4.07 1 33.66 753 ILE B N 1
ATOM 14514 C CA . ILE B 1 753 ? -27.141 -43.531 4.883 1 33.66 753 ILE B CA 1
ATOM 14515 C C . ILE B 1 753 ? -28.281 -44.531 4.602 1 33.66 753 ILE B C 1
ATOM 14517 O O . ILE B 1 753 ? -28.781 -44.594 3.477 1 33.66 753 ILE B O 1
ATOM 14521 N N . SER B 1 754 ? -28.141 -45.656 5.164 1 31.77 754 SER B N 1
ATOM 14522 C CA . SER B 1 754 ? -29.312 -46.531 5.266 1 31.77 754 SER B CA 1
ATOM 14523 C C . SER B 1 754 ? -30.578 -45.719 5.57 1 31.77 754 SER B C 1
ATOM 14525 O O . SER B 1 754 ? -30.812 -45.344 6.719 1 31.77 754 SER B O 1
ATOM 14527 N N . GLU B 1 755 ? -30.859 -44.5 5.055 1 31.66 755 GLU B N 1
ATOM 14528 C CA . GLU B 1 755 ? -32.25 -44.281 5.395 1 31.66 755 GLU B CA 1
ATOM 14529 C C . GLU B 1 755 ? -33.094 -45.562 5.148 1 31.66 755 GLU B C 1
ATOM 14531 O O . GLU B 1 755 ? -33.031 -46.156 4.066 1 31.66 755 GLU B O 1
ATOM 14536 N N . SER B 1 756 ? -33.281 -46.312 6.156 1 31.84 756 SER B N 1
ATOM 14537 C CA . SER B 1 756 ? -34.344 -47.312 6.195 1 31.84 756 SER B CA 1
ATOM 14538 C C . SER B 1 756 ? -35.438 -47 5.184 1 31.84 756 SER B C 1
ATOM 14540 O O . SER B 1 756 ? -35.844 -47.875 4.414 1 31.84 756 SER B O 1
ATOM 14542 N N . GLU B 1 757 ? -36.562 -46.375 5.902 1 31.42 757 GLU B N 1
ATOM 14543 C CA . GLU B 1 757 ? -37.969 -46.594 5.516 1 31.42 757 GLU B CA 1
ATOM 14544 C C . GLU B 1 757 ? -38.188 -46.188 4.059 1 31.42 757 GLU B C 1
ATOM 14546 O O . GLU B 1 757 ? -37.375 -45.469 3.469 1 31.42 757 GLU B O 1
ATOM 14551 N N . ASN B 1 758 ? -39.562 -46.375 3.574 1 31.58 758 ASN B N 1
ATOM 14552 C CA . ASN B 1 758 ? -40.5 -46.406 2.465 1 31.58 758 ASN B CA 1
ATOM 14553 C C . ASN B 1 758 ? -40.406 -45.156 1.609 1 31.58 758 ASN B C 1
ATOM 14555 O O . ASN B 1 758 ? -41.25 -44.906 0.754 1 31.58 758 ASN B O 1
ATOM 14559 N N . THR B 1 759 ? -40.344 -43.969 2.244 1 34.44 759 THR B N 1
ATOM 14560 C CA . THR B 1 759 ? -40.906 -42.938 1.385 1 34.44 759 THR B CA 1
ATOM 14561 C C . THR B 1 759 ? -40.062 -42.75 0.127 1 34.44 759 THR B C 1
ATOM 14563 O O . THR B 1 759 ? -38.844 -42.906 0.171 1 34.44 759 THR B O 1
ATOM 14566 N N . ASN B 1 760 ? -40.656 -42.562 -1.153 1 37.75 760 ASN B N 1
ATOM 14567 C CA . ASN B 1 760 ? -40.531 -42.469 -2.605 1 37.75 760 ASN B CA 1
ATOM 14568 C C . ASN B 1 760 ? -39.344 -41.625 -3.025 1 37.75 760 ASN B C 1
ATOM 14570 O O . ASN B 1 760 ? -38.625 -41.969 -3.963 1 37.75 760 ASN B O 1
ATOM 14574 N N . GLN B 1 761 ? -39.375 -40.219 -2.959 1 47.09 761 GLN B N 1
ATOM 14575 C CA . GLN B 1 761 ? -38.625 -39.406 -3.889 1 47.09 761 GLN B CA 1
ATOM 14576 C C . GLN B 1 761 ? -37.125 -39.312 -3.494 1 47.09 761 GLN B C 1
ATOM 14578 O O . GLN B 1 761 ? -36.812 -38.844 -2.412 1 47.09 761 GLN B O 1
ATOM 14583 N N . GLU B 1 762 ? -36.188 -40.094 -3.969 1 59.06 762 GLU B N 1
ATOM 14584 C CA . GLU B 1 762 ? -34.75 -40.156 -3.844 1 59.06 762 GLU B CA 1
ATOM 14585 C C . GLU B 1 762 ? -34.094 -38.781 -3.965 1 59.06 762 GLU B C 1
ATOM 14587 O O . GLU B 1 762 ? -34.25 -38.125 -4.988 1 59.06 762 GLU B O 1
ATOM 14592 N N . LYS B 1 763 ? -33.719 -38.125 -2.736 1 79.56 763 LYS B N 1
ATOM 14593 C CA . LYS B 1 763 ? -33.094 -36.812 -2.742 1 79.56 763 LYS B CA 1
ATOM 14594 C C . LYS B 1 763 ? -31.641 -36.906 -3.234 1 79.56 763 LYS B C 1
ATOM 14596 O O . LYS B 1 763 ? -30.953 -37.906 -2.979 1 79.56 763 LYS B O 1
ATOM 14601 N N . ARG B 1 764 ? -31.25 -36.031 -4.02 1 87.5 764 ARG B N 1
ATOM 14602 C CA . ARG B 1 764 ? -29.906 -35.906 -4.594 1 87.5 764 ARG B CA 1
ATOM 14603 C C . ARG B 1 764 ? -28.969 -35.188 -3.643 1 87.5 764 ARG B C 1
ATOM 14605 O O . ARG B 1 764 ? -29.156 -34 -3.346 1 87.5 764 ARG B O 1
ATOM 14612 N N . PHE B 1 765 ? -28 -35.906 -3.018 1 90.06 765 PHE B N 1
ATOM 14613 C CA . PHE B 1 765 ? -27.094 -35.312 -2.031 1 90.06 765 PHE B CA 1
ATOM 14614 C C . PHE B 1 765 ? -25.672 -35.25 -2.588 1 90.06 765 PHE B C 1
ATOM 14616 O O . PHE B 1 765 ? -25.219 -36.156 -3.301 1 90.06 765 PHE B O 1
ATOM 14623 N N . ALA B 1 766 ? -24.953 -34.188 -2.336 1 93.06 766 ALA B N 1
ATOM 14624 C CA . ALA B 1 766 ? -23.516 -34.031 -2.588 1 93.06 766 ALA B CA 1
ATOM 14625 C C . ALA B 1 766 ? -22.75 -33.844 -1.285 1 93.06 766 ALA B C 1
ATOM 14627 O O . ALA B 1 766 ? -22.906 -32.781 -0.635 1 93.06 766 ALA B O 1
ATOM 14628 N N . LYS B 1 767 ? -22.031 -34.75 -0.83 1 90.88 767 LYS B N 1
ATOM 14629 C CA . LYS B 1 767 ? -21.219 -34.625 0.375 1 90.88 767 LYS B CA 1
ATOM 14630 C C . LYS B 1 767 ? -19.812 -34.125 0.038 1 90.88 767 LYS B C 1
ATOM 14632 O O . LYS B 1 767 ? -19.031 -34.875 -0.586 1 90.88 767 LYS B O 1
ATOM 14637 N N . LEU B 1 768 ? -19.516 -32.969 0.482 1 93.31 768 LEU B N 1
ATOM 14638 C CA . LEU B 1 768 ? -18.234 -32.344 0.155 1 93.31 768 LEU B CA 1
ATOM 14639 C C . LEU B 1 768 ? -17.5 -31.906 1.42 1 93.31 768 LEU B C 1
ATOM 14641 O O . LEU B 1 768 ? -18.125 -31.438 2.379 1 93.31 768 LEU B O 1
ATOM 14645 N N . GLY B 1 769 ? -16.234 -32.062 1.515 1 88.44 769 GLY B N 1
ATOM 14646 C CA . GLY B 1 769 ? -15.43 -31.625 2.637 1 88.44 769 GLY B CA 1
ATOM 14647 C C . GLY B 1 769 ? -15.492 -32.562 3.828 1 88.44 769 GLY B C 1
ATOM 14648 O O . GLY B 1 769 ? -16.391 -33.375 3.928 1 88.44 769 GLY B O 1
ATOM 14649 N N . THR B 1 770 ? -14.469 -32.438 4.754 1 78.94 770 THR B N 1
ATOM 14650 C CA . THR B 1 770 ? -14.414 -33.312 5.926 1 78.94 770 THR B CA 1
ATOM 14651 C C . THR B 1 770 ? -14.453 -32.5 7.207 1 78.94 770 THR B C 1
ATOM 14653 O O . THR B 1 770 ? -15.094 -32.875 8.188 1 78.94 770 THR B O 1
ATOM 14656 N N . LYS B 1 771 ? -13.609 -31.406 7.344 1 68.69 771 LYS B N 1
ATOM 14657 C CA . LYS B 1 771 ? -13.422 -30.656 8.586 1 68.69 771 LYS B CA 1
ATOM 14658 C C . LYS B 1 771 ? -14.539 -29.656 8.805 1 68.69 771 LYS B C 1
ATOM 14660 O O . LYS B 1 771 ? -14.898 -28.906 7.891 1 68.69 771 LYS B O 1
ATOM 14665 N N . SER B 1 772 ? -15.273 -29.906 9.992 1 64.12 772 SER B N 1
ATOM 14666 C CA . SER B 1 772 ? -16.406 -29.047 10.305 1 64.12 772 SER B CA 1
ATOM 14667 C C . SER B 1 772 ? -15.938 -27.641 10.711 1 64.12 772 SER B C 1
ATOM 14669 O O . SER B 1 772 ? -14.961 -27.5 11.445 1 64.12 772 SER B O 1
ATOM 14671 N N . LYS B 1 773 ? -16.125 -26.641 9.875 1 61.66 773 LYS B N 1
ATOM 14672 C CA . LYS B 1 773 ? -15.844 -25.25 10.234 1 61.66 773 LYS B CA 1
ATOM 14673 C C . LYS B 1 773 ? -16.938 -24.688 11.156 1 61.66 773 LYS B C 1
ATOM 14675 O O . LYS B 1 773 ? -18.109 -24.719 10.805 1 61.66 773 LYS B O 1
ATOM 14680 N N . PRO B 1 774 ? -16.703 -24.438 12.43 1 63.22 774 PRO B N 1
ATOM 14681 C CA . PRO B 1 774 ? -17.906 -24.141 13.211 1 63.22 774 PRO B CA 1
ATOM 14682 C C . PRO B 1 774 ? -18.641 -22.891 12.711 1 63.22 774 PRO B C 1
ATOM 14684 O O . PRO B 1 774 ? -19.859 -22.906 12.57 1 63.22 774 PRO B O 1
ATOM 14687 N N . LEU B 1 775 ? -17.938 -21.719 12.344 1 83.69 775 LEU B N 1
ATOM 14688 C CA . LEU B 1 775 ? -18.781 -20.547 12.109 1 83.69 775 LEU B CA 1
ATOM 14689 C C . LEU B 1 775 ? -18.859 -20.234 10.617 1 83.69 775 LEU B C 1
ATOM 14691 O O . LEU B 1 775 ? -17.844 -20 9.969 1 83.69 775 LEU B O 1
ATOM 14695 N N . ILE B 1 776 ? -20.234 -20.531 9.945 1 93.12 776 ILE B N 1
ATOM 14696 C CA . ILE B 1 776 ? -20.469 -20.25 8.539 1 93.12 776 ILE B CA 1
ATOM 14697 C C . ILE B 1 776 ? -20.766 -18.766 8.344 1 93.12 776 ILE B C 1
ATOM 14699 O O . ILE B 1 776 ? -21.609 -18.203 9.023 1 93.12 776 ILE B O 1
ATOM 14703 N N . LYS B 1 777 ? -20.031 -18.125 7.488 1 95.5 777 LYS B N 1
ATOM 14704 C CA . LYS B 1 777 ? -20.203 -16.719 7.152 1 95.5 777 LYS B CA 1
ATOM 14705 C C . LYS B 1 777 ? -20.453 -16.531 5.656 1 95.5 777 LYS B C 1
ATOM 14707 O O . LYS B 1 777 ? -19.625 -16.906 4.832 1 95.5 777 LYS B O 1
ATOM 14712 N N . LEU B 1 778 ? -21.594 -15.992 5.332 1 96.31 778 LEU B N 1
ATOM 14713 C CA . LEU B 1 778 ? -21.938 -15.75 3.934 1 96.31 778 LEU B CA 1
ATOM 14714 C C . LEU B 1 778 ? -21.594 -14.32 3.531 1 96.31 778 LEU B C 1
ATOM 14716 O O . LEU B 1 778 ? -21.828 -13.383 4.301 1 96.31 778 LEU B O 1
ATOM 14720 N N . GLY B 1 779 ? -20.906 -14.141 2.463 1 96.19 779 GLY B N 1
ATOM 14721 C CA . GLY B 1 779 ? -20.781 -12.82 1.855 1 96.19 779 GLY B CA 1
ATOM 14722 C C . GLY B 1 779 ? -21.891 -12.508 0.88 1 96.19 779 GLY B C 1
ATOM 14723 O O . GLY B 1 779 ? -21.953 -13.078 -0.211 1 96.19 779 GLY B O 1
ATOM 14724 N N . ILE B 1 780 ? -22.797 -11.594 1.297 1 95.81 780 ILE B N 1
ATOM 14725 C CA . ILE B 1 780 ? -23.906 -11.164 0.451 1 95.81 780 ILE B CA 1
ATOM 14726 C C . ILE B 1 780 ? -23.469 -9.961 -0.388 1 95.81 780 ILE B C 1
ATOM 14728 O O . ILE B 1 780 ? -23.234 -8.875 0.148 1 95.81 780 ILE B O 1
ATOM 14732 N N . SER B 1 781 ? -23.406 -10.18 -1.674 1 94.81 781 SER B N 1
ATOM 14733 C CA . SER B 1 781 ? -22.844 -9.156 -2.549 1 94.81 781 SER B CA 1
ATOM 14734 C C . SER B 1 781 ? -23.922 -8.211 -3.062 1 94.81 781 SER B C 1
ATOM 14736 O O . SER B 1 781 ? -25.062 -8.625 -3.277 1 94.81 781 SER B O 1
ATOM 14738 N N . SER B 1 782 ? -23.594 -6.922 -3.166 1 92.94 782 SER B N 1
ATOM 14739 C CA . SER B 1 782 ? -24.344 -5.934 -3.938 1 92.94 782 SER B CA 1
ATOM 14740 C C . SER B 1 782 ? -23.625 -5.602 -5.242 1 92.94 782 SER B C 1
ATOM 14742 O O . SER B 1 782 ? -22.859 -4.637 -5.309 1 92.94 782 SER B O 1
ATOM 14744 N N . LEU B 1 783 ? -23.953 -6.414 -6.277 1 94.56 783 LEU B N 1
ATOM 14745 C CA . LEU B 1 783 ? -23.266 -6.34 -7.562 1 94.56 783 LEU B CA 1
ATOM 14746 C C . LEU B 1 783 ? -24.234 -5.941 -8.672 1 94.56 783 LEU B C 1
ATOM 14748 O O . LEU B 1 783 ? -25.344 -6.496 -8.773 1 94.56 783 LEU B O 1
ATOM 14752 N N . LEU B 1 784 ? -23.828 -4.973 -9.438 1 93.62 784 LEU B N 1
ATOM 14753 C CA . LEU B 1 784 ? -24.672 -4.508 -10.531 1 93.62 784 LEU B CA 1
ATOM 14754 C C . LEU B 1 784 ? -24.359 -5.262 -11.812 1 93.62 784 LEU B C 1
ATOM 14756 O O . LEU B 1 784 ? -23.203 -5.344 -12.234 1 93.62 784 LEU B O 1
ATOM 14760 N N . THR B 1 785 ? -25.297 -5.957 -12.422 1 93.81 785 THR B N 1
ATOM 14761 C CA . THR B 1 785 ? -25.281 -6.441 -13.797 1 93.81 785 THR B CA 1
ATOM 14762 C C . THR B 1 785 ? -26.281 -5.668 -14.656 1 93.81 785 THR B C 1
ATOM 14764 O O . THR B 1 785 ? -27.469 -5.648 -14.375 1 93.81 785 THR B O 1
ATOM 14767 N N . ASN B 1 786 ? -25.828 -5.062 -15.664 1 92.69 786 ASN B N 1
ATOM 14768 C CA . ASN B 1 786 ? -26.672 -4.207 -16.5 1 92.69 786 ASN B CA 1
ATOM 14769 C C . ASN B 1 786 ? -27.453 -5.02 -17.516 1 92.69 786 ASN B C 1
ATOM 14771 O O . ASN B 1 786 ? -27.125 -6.172 -17.797 1 92.69 786 ASN B O 1
ATOM 14775 N N . ASP B 1 787 ? -28.453 -4.348 -18.062 1 91.75 787 ASP B N 1
ATOM 14776 C CA . ASP B 1 787 ? -29.281 -4.977 -19.094 1 91.75 787 ASP B CA 1
ATOM 14777 C C . ASP B 1 787 ? -28.469 -5.281 -20.344 1 91.75 787 ASP B C 1
ATOM 14779 O O . ASP B 1 787 ? -28.734 -6.277 -21.031 1 91.75 787 ASP B O 1
ATOM 14783 N N . ASP B 1 788 ? -27.547 -4.469 -20.5 1 91.88 788 ASP B N 1
ATOM 14784 C CA . ASP B 1 788 ? -26.703 -4.688 -21.672 1 91.88 788 ASP B CA 1
ATOM 14785 C C . ASP B 1 788 ? -25.953 -6.008 -21.562 1 91.88 788 ASP B C 1
ATOM 14787 O O . ASP B 1 788 ? -25.734 -6.691 -22.578 1 91.88 788 ASP B O 1
ATOM 14791 N N . SER B 1 789 ? -25.562 -6.332 -20.438 1 93.56 789 SER B N 1
ATOM 14792 C CA . SER B 1 789 ? -24.875 -7.598 -20.219 1 93.56 789 SER B CA 1
ATOM 14793 C C . SER B 1 789 ? -25.812 -8.781 -20.438 1 93.56 789 SER B C 1
ATOM 14795 O O . SER B 1 789 ? -25.406 -9.812 -20.969 1 93.56 789 SER B O 1
ATOM 14797 N N . TYR B 1 790 ? -27.016 -8.562 -20 1 90.94 790 TYR B N 1
ATOM 14798 C CA . TYR B 1 790 ? -28.031 -9.578 -20.219 1 90.94 790 TYR B CA 1
ATOM 14799 C C . TYR B 1 790 ? -28.266 -9.82 -21.703 1 90.94 790 TYR B C 1
ATOM 14801 O O . TYR B 1 790 ? -28.281 -10.969 -22.156 1 90.94 790 TYR B O 1
ATOM 14809 N N . ILE B 1 791 ? -28.391 -8.758 -22.375 1 91.5 791 ILE B N 1
ATOM 14810 C CA . ILE B 1 791 ? -28.656 -8.812 -23.812 1 91.5 791 ILE B CA 1
ATOM 14811 C C . ILE B 1 791 ? -27.484 -9.477 -24.531 1 91.5 791 ILE B C 1
ATOM 14813 O O . ILE B 1 791 ? -27.688 -10.328 -25.406 1 91.5 791 ILE B O 1
ATOM 14817 N N . ALA B 1 792 ? -26.359 -9.109 -24.141 1 93.44 792 ALA B N 1
ATOM 14818 C CA . ALA B 1 792 ? -25.172 -9.664 -24.766 1 93.44 792 ALA B CA 1
ATOM 14819 C C . ALA B 1 792 ? -25.094 -11.18 -24.562 1 93.44 792 ALA B C 1
ATOM 14821 O O . ALA B 1 792 ? -24.75 -11.922 -25.484 1 93.44 792 ALA B O 1
ATOM 14822 N N . ALA B 1 793 ? -25.359 -11.656 -23.391 1 92.88 793 ALA B N 1
ATOM 14823 C CA . ALA B 1 793 ? -25.344 -13.086 -23.078 1 92.88 793 ALA B CA 1
ATOM 14824 C C . ALA B 1 793 ? -26.422 -13.828 -23.875 1 92.88 793 ALA B C 1
ATOM 14826 O O . ALA B 1 793 ? -26.172 -14.938 -24.359 1 92.88 793 ALA B O 1
ATOM 14827 N N . ALA B 1 794 ? -27.562 -13.195 -23.984 1 91.12 794 ALA B N 1
ATOM 14828 C CA . ALA B 1 794 ? -28.672 -13.805 -24.719 1 91.12 794 ALA B CA 1
ATOM 14829 C C . ALA B 1 794 ? -28.359 -13.914 -26.203 1 91.12 794 ALA B C 1
ATOM 14831 O O . ALA B 1 794 ? -28.828 -14.836 -26.875 1 91.12 794 ALA B O 1
ATOM 14832 N N . LYS B 1 795 ? -27.547 -12.977 -26.656 1 90.56 795 LYS B N 1
ATOM 14833 C CA . LYS B 1 795 ? -27.141 -12.984 -28.047 1 90.56 795 LYS B CA 1
ATOM 14834 C C . LYS B 1 795 ? -26.031 -14.008 -28.297 1 90.56 795 LYS B C 1
ATOM 14836 O O . LYS B 1 795 ? -25.688 -14.289 -29.453 1 90.56 795 LYS B O 1
ATOM 14841 N N . GLY B 1 796 ? -25.5 -14.523 -27.266 1 87.12 796 GLY B N 1
ATOM 14842 C CA . GLY B 1 796 ? -24.438 -15.508 -27.406 1 87.12 796 GLY B CA 1
ATOM 14843 C C . GLY B 1 796 ? -23.047 -14.906 -27.328 1 87.12 796 GLY B C 1
ATOM 14844 O O . GLY B 1 796 ? -22.062 -15.562 -27.641 1 87.12 796 GLY B O 1
ATOM 14845 N N . ARG B 1 797 ? -22.984 -13.656 -27 1 89.06 797 ARG B N 1
ATOM 14846 C CA . ARG B 1 797 ? -21.703 -12.961 -26.812 1 89.06 797 ARG B CA 1
ATOM 14847 C C . ARG B 1 797 ? -21.641 -12.297 -25.438 1 89.06 797 ARG B C 1
ATOM 14849 O O . ARG B 1 797 ? -21.828 -11.086 -25.312 1 89.06 797 ARG B O 1
ATOM 14856 N N . PRO B 1 798 ? -21.281 -13.055 -24.5 1 92.75 798 PRO B N 1
ATOM 14857 C CA . PRO B 1 798 ? -21.281 -12.539 -23.141 1 92.75 798 PRO B CA 1
ATOM 14858 C C . PRO B 1 798 ? -20.453 -11.273 -22.984 1 92.75 798 PRO B C 1
ATOM 14860 O O . PRO B 1 798 ? -19.438 -11.109 -23.672 1 92.75 798 PRO B O 1
ATOM 14863 N N . ASP B 1 799 ? -20.891 -10.383 -22.047 1 94.81 799 ASP B N 1
ATOM 14864 C CA . ASP B 1 799 ? -20.219 -9.125 -21.75 1 94.81 799 ASP B CA 1
ATOM 14865 C C . ASP B 1 799 ? -18.969 -9.367 -20.891 1 94.81 799 ASP B C 1
ATOM 14867 O O . ASP B 1 799 ? -19.078 -9.609 -19.688 1 94.81 799 ASP B O 1
ATOM 14871 N N . ILE B 1 800 ? -17.844 -9.281 -21.5 1 95.75 800 ILE B N 1
ATOM 14872 C CA . ILE B 1 800 ? -16.578 -9.406 -20.781 1 95.75 800 ILE B CA 1
ATOM 14873 C C . ILE B 1 800 ? -15.789 -8.109 -20.891 1 95.75 800 ILE B C 1
ATOM 14875 O O . ILE B 1 800 ? -14.578 -8.125 -21.125 1 95.75 800 ILE B O 1
ATOM 14879 N N . SER B 1 801 ? -16.484 -6.973 -20.766 1 94.19 801 SER B N 1
ATOM 14880 C CA . SER B 1 801 ? -15.883 -5.641 -20.891 1 94.19 801 SER B CA 1
ATOM 14881 C C . SER B 1 801 ? -15.078 -5.289 -19.641 1 94.19 801 SER B C 1
ATOM 14883 O O . SER B 1 801 ? -15.273 -5.887 -18.578 1 94.19 801 SER B O 1
ATOM 14885 N N . PRO B 1 802 ? -14.117 -4.328 -19.766 1 93.56 802 PRO B N 1
ATOM 14886 C CA . PRO B 1 802 ? -13.344 -3.877 -18.609 1 93.56 802 PRO B CA 1
ATOM 14887 C C . PRO B 1 802 ? -14.219 -3.271 -17.516 1 93.56 802 PRO B C 1
ATOM 14889 O O . PRO B 1 802 ? -13.891 -3.371 -16.328 1 93.56 802 PRO B O 1
ATOM 14892 N N . GLN B 1 803 ? -15.312 -2.609 -17.859 1 93 803 GLN B N 1
ATOM 14893 C CA . GLN B 1 803 ? -16.188 -1.994 -16.859 1 93 803 GLN B CA 1
ATOM 14894 C C . GLN B 1 803 ? -16.828 -3.049 -15.961 1 93 803 GLN B C 1
ATOM 14896 O O . GLN B 1 803 ? -16.859 -2.896 -14.734 1 93 803 GLN B O 1
ATOM 14901 N N . ARG B 1 804 ? -17.453 -4.109 -16.625 1 94.75 804 ARG B N 1
ATOM 14902 C CA . ARG B 1 804 ? -18.031 -5.195 -15.828 1 94.75 804 ARG B CA 1
ATOM 14903 C C . ARG B 1 804 ? -16.969 -5.898 -15 1 94.75 804 ARG B C 1
ATOM 14905 O O . ARG B 1 804 ? -17.203 -6.266 -13.852 1 94.75 804 ARG B O 1
ATOM 14912 N N . TYR B 1 805 ? -15.766 -6.09 -15.711 1 95.56 805 TYR B N 1
ATOM 14913 C CA . TYR B 1 805 ? -14.641 -6.719 -15.031 1 95.56 805 TYR B CA 1
ATOM 14914 C C . TYR B 1 805 ? -14.258 -5.945 -13.773 1 95.56 805 TYR B C 1
ATOM 14916 O O . TYR B 1 805 ? -13.969 -6.543 -12.734 1 95.56 805 TYR B O 1
ATOM 14924 N N . ALA B 1 806 ? -14.25 -4.609 -13.805 1 93.56 806 ALA B N 1
ATOM 14925 C CA . ALA B 1 806 ? -13.898 -3.754 -12.672 1 93.56 806 ALA B CA 1
ATOM 14926 C C . ALA B 1 806 ? -14.875 -3.941 -11.516 1 93.56 806 ALA B C 1
ATOM 14928 O O . ALA B 1 806 ? -14.484 -3.896 -10.352 1 93.56 806 ALA B O 1
ATOM 14929 N N . ARG B 1 807 ? -16.172 -4.059 -11.773 1 93.88 807 ARG B N 1
ATOM 14930 C CA . ARG B 1 807 ? -17.172 -4.27 -10.734 1 93.88 807 ARG B CA 1
ATOM 14931 C C . ARG B 1 807 ? -16.938 -5.582 -10 1 93.88 807 ARG B C 1
ATOM 14933 O O . ARG B 1 807 ? -17.031 -5.641 -8.773 1 93.88 807 ARG B O 1
ATOM 14940 N N . ILE B 1 808 ? -16.625 -6.641 -10.844 1 95.38 808 ILE B N 1
ATOM 14941 C CA . ILE B 1 808 ? -16.359 -7.949 -10.258 1 95.38 808 ILE B CA 1
ATOM 14942 C C . ILE B 1 808 ? -15.102 -7.879 -9.406 1 95.38 808 ILE B C 1
ATOM 14944 O O . ILE B 1 808 ? -15.055 -8.438 -8.305 1 95.38 808 ILE B O 1
ATOM 14948 N N . GLU B 1 809 ? -14.086 -7.211 -9.922 1 94.12 809 GLU B N 1
ATOM 14949 C CA . GLU B 1 809 ? -12.828 -7.035 -9.203 1 94.12 809 GLU B CA 1
ATOM 14950 C C . GLU B 1 809 ? -13.062 -6.387 -7.84 1 94.12 809 GLU B C 1
ATOM 14952 O O . GLU B 1 809 ? -12.492 -6.816 -6.832 1 94.12 809 GLU B O 1
ATOM 14957 N N . ARG B 1 810 ? -13.867 -5.363 -7.73 1 91.88 810 ARG B N 1
ATOM 14958 C CA . ARG B 1 810 ? -14.125 -4.648 -6.484 1 91.88 810 ARG B CA 1
ATOM 14959 C C . ARG B 1 810 ? -14.789 -5.559 -5.461 1 91.88 810 ARG B C 1
ATOM 14961 O O . ARG B 1 810 ? -14.438 -5.535 -4.281 1 91.88 810 ARG B O 1
ATOM 14968 N N . ILE B 1 811 ? -15.773 -6.352 -5.934 1 94.38 811 ILE B N 1
ATOM 14969 C CA . ILE B 1 811 ? -16.484 -7.238 -5.027 1 94.38 811 ILE B CA 1
ATOM 14970 C C . ILE B 1 811 ? -15.547 -8.328 -4.52 1 94.38 811 ILE B C 1
ATOM 14972 O O . ILE B 1 811 ? -15.562 -8.664 -3.336 1 94.38 811 ILE B O 1
ATOM 14976 N N . VAL B 1 812 ? -14.742 -8.922 -5.473 1 95.19 812 VAL B N 1
ATOM 14977 C CA . VAL B 1 812 ? -13.828 -9.992 -5.102 1 95.19 812 VAL B CA 1
ATOM 14978 C C . VAL B 1 812 ? -12.797 -9.477 -4.102 1 95.19 812 VAL B C 1
ATOM 14980 O O . VAL B 1 812 ? -12.555 -10.102 -3.068 1 95.19 812 VAL B O 1
ATOM 14983 N N . ASN B 1 813 ? -12.219 -8.328 -4.398 1 91.69 813 ASN B N 1
ATOM 14984 C CA . ASN B 1 813 ? -11.211 -7.754 -3.508 1 91.69 813 ASN B CA 1
ATOM 14985 C C . ASN B 1 813 ? -11.82 -7.348 -2.168 1 91.69 813 ASN B C 1
ATOM 14987 O O . ASN B 1 813 ? -11.18 -7.496 -1.124 1 91.69 813 ASN B O 1
ATOM 14991 N N . ALA B 1 814 ? -13.039 -6.75 -2.166 1 91.06 814 ALA B N 1
ATOM 14992 C CA . ALA B 1 814 ? -13.727 -6.43 -0.919 1 91.06 814 ALA B CA 1
ATOM 14993 C C . ALA B 1 814 ? -13.961 -7.684 -0.081 1 91.06 814 ALA B C 1
ATOM 14995 O O . ALA B 1 814 ? -13.867 -7.641 1.148 1 91.06 814 ALA B O 1
ATOM 14996 N N . THR B 1 815 ? -14.289 -8.82 -0.772 1 93.56 815 THR B N 1
ATOM 14997 C CA . THR B 1 815 ? -14.531 -10.094 -0.099 1 93.56 815 THR B CA 1
ATOM 14998 C C . THR B 1 815 ? -13.258 -10.602 0.571 1 93.56 815 THR B C 1
ATOM 15000 O O . THR B 1 815 ? -13.281 -11.008 1.736 1 93.56 815 THR B O 1
ATOM 15003 N N . ILE B 1 816 ? -12.195 -10.508 -0.141 1 92.25 816 ILE B N 1
ATOM 15004 C CA . ILE B 1 816 ? -10.922 -11.023 0.345 1 92.25 816 ILE B CA 1
ATOM 15005 C C . ILE B 1 816 ? -10.438 -10.172 1.515 1 92.25 816 ILE B C 1
ATOM 15007 O O . ILE B 1 816 ? -9.859 -10.695 2.471 1 92.25 816 ILE B O 1
ATOM 15011 N N . SER B 1 817 ? -10.75 -8.828 1.561 1 86.75 817 SER B N 1
ATOM 15012 C CA . SER B 1 817 ? -10.242 -7.902 2.568 1 86.75 817 SER B CA 1
ATOM 15013 C C . SER B 1 817 ? -11.242 -7.715 3.705 1 86.75 817 SER B C 1
ATOM 15015 O O . SER B 1 817 ? -10.969 -7.004 4.672 1 86.75 817 SER B O 1
ATOM 15017 N N . ALA B 1 818 ? -12.391 -8.25 3.617 1 88.75 818 ALA B N 1
ATOM 15018 C CA . ALA B 1 818 ? -13.453 -8.039 4.59 1 88.75 818 ALA B CA 1
ATOM 15019 C C . ALA B 1 818 ? -13.07 -8.586 5.961 1 88.75 818 ALA B C 1
ATOM 15021 O O . ALA B 1 818 ? -12.312 -9.555 6.059 1 88.75 818 ALA B O 1
ATOM 15022 N N . TYR B 1 819 ? -13.531 -7.891 7.016 1 84.5 819 TYR B N 1
ATOM 15023 C CA . TYR B 1 819 ? -13.398 -8.375 8.383 1 84.5 819 TYR B CA 1
ATOM 15024 C C . TYR B 1 819 ? -14.742 -8.359 9.102 1 84.5 819 TYR B C 1
ATOM 15026 O O . TYR B 1 819 ? -15.328 -7.297 9.32 1 84.5 819 TYR B O 1
ATOM 15034 N N . PRO B 1 820 ? -15.258 -9.5 9.477 1 89.38 820 PRO B N 1
ATOM 15035 C CA . PRO B 1 820 ? -14.625 -10.805 9.266 1 89.38 820 PRO B CA 1
ATOM 15036 C C . PRO B 1 820 ? -14.703 -11.273 7.816 1 89.38 820 PRO B C 1
ATOM 15038 O O . PRO B 1 820 ? -15.555 -10.812 7.059 1 89.38 820 PRO B O 1
ATOM 15041 N N . LYS B 1 821 ? -13.906 -12.312 7.441 1 90.38 821 LYS B N 1
ATOM 15042 C CA . LYS B 1 821 ? -13.875 -12.875 6.094 1 90.38 821 LYS B CA 1
ATOM 15043 C C . LYS B 1 821 ? -14.992 -13.906 5.906 1 90.38 821 LYS B C 1
ATOM 15045 O O . LYS B 1 821 ? -15.219 -14.75 6.777 1 90.38 821 LYS B O 1
ATOM 15050 N N . PRO B 1 822 ? -15.656 -13.805 4.82 1 95.38 822 PRO B N 1
ATOM 15051 C CA . PRO B 1 822 ? -16.703 -14.797 4.578 1 95.38 822 PRO B CA 1
ATOM 15052 C C . PRO B 1 822 ? -16.141 -16.156 4.18 1 95.38 822 PRO B C 1
ATOM 15054 O O . PRO B 1 822 ? -15 -16.25 3.709 1 95.38 822 PRO B O 1
ATOM 15057 N N . THR B 1 823 ? -16.891 -17.234 4.387 1 94.81 823 THR B N 1
ATOM 15058 C CA . THR B 1 823 ? -16.547 -18.578 3.939 1 94.81 823 THR B CA 1
ATOM 15059 C C . THR B 1 823 ? -17.078 -18.828 2.527 1 94.81 823 THR B C 1
ATOM 15061 O O . THR B 1 823 ? -16.5 -19.625 1.78 1 94.81 823 THR B O 1
ATOM 15064 N N . HIS B 1 824 ? -18.266 -18.188 2.193 1 97.06 824 HIS B N 1
ATOM 15065 C CA . HIS B 1 824 ? -18.891 -18.312 0.886 1 97.06 824 HIS B CA 1
ATOM 15066 C C . HIS B 1 824 ? -19.25 -16.953 0.315 1 97.06 824 HIS B C 1
ATOM 15068 O O . HIS B 1 824 ? -19.766 -16.094 1.033 1 97.06 824 HIS B O 1
ATOM 15074 N N . LEU B 1 825 ? -18.938 -16.719 -0.867 1 97.75 825 LEU B N 1
ATOM 15075 C CA . LEU B 1 825 ? -19.406 -15.539 -1.575 1 97.75 825 LEU B CA 1
ATOM 15076 C C . LEU B 1 825 ? -20.578 -15.875 -2.488 1 97.75 825 LEU B C 1
ATOM 15078 O O . LEU B 1 825 ? -20.5 -16.812 -3.277 1 97.75 825 LEU B O 1
ATOM 15082 N N . LEU B 1 826 ? -21.672 -15.211 -2.359 1 98.12 826 LEU B N 1
ATOM 15083 C CA . LEU B 1 826 ? -22.844 -15.398 -3.215 1 98.12 826 LEU B CA 1
ATOM 15084 C C . LEU B 1 826 ? -22.969 -14.25 -4.215 1 98.12 826 LEU B C 1
ATOM 15086 O O . LEU B 1 826 ? -22.922 -13.078 -3.834 1 98.12 826 LEU B O 1
ATOM 15090 N N . LEU B 1 827 ? -23.047 -14.531 -5.484 1 97.94 827 LEU B N 1
ATOM 15091 C CA . LEU B 1 827 ? -23.312 -13.562 -6.539 1 97.94 827 LEU B CA 1
ATOM 15092 C C . LEU B 1 827 ? -24.672 -13.805 -7.184 1 97.94 827 LEU B C 1
ATOM 15094 O O . LEU B 1 827 ? -25.125 -14.945 -7.242 1 97.94 827 LEU B O 1
ATOM 15098 N N . PRO B 1 828 ? -25.312 -12.758 -7.727 1 97.62 828 PRO B N 1
ATOM 15099 C CA . PRO B 1 828 ? -26.672 -12.883 -8.258 1 97.62 828 PRO B CA 1
ATOM 15100 C C . PRO B 1 828 ? -26.719 -13.695 -9.547 1 97.62 828 PRO B C 1
ATOM 15102 O O . PRO B 1 828 ? -25.688 -14.172 -10.031 1 97.62 828 PRO B O 1
ATOM 15105 N N . GLU B 1 829 ? -28 -13.969 -10.008 1 96.94 829 GLU B N 1
ATOM 15106 C CA . GLU B 1 829 ? -28.234 -14.641 -11.281 1 96.94 829 GLU B CA 1
ATOM 15107 C C . GLU B 1 829 ? -27.625 -13.852 -12.438 1 96.94 829 GLU B C 1
ATOM 15109 O O . GLU B 1 829 ? -27.688 -12.617 -12.453 1 96.94 829 GLU B O 1
ATOM 15114 N N . LEU B 1 830 ? -26.953 -14.594 -13.391 1 96.31 830 LEU B N 1
ATOM 15115 C CA . LEU B 1 830 ? -26.406 -14.023 -14.617 1 96.31 830 LEU B CA 1
ATOM 15116 C C . LEU B 1 830 ? -25.359 -12.961 -14.297 1 96.31 830 LEU B C 1
ATOM 15118 O O . LEU B 1 830 ? -25.297 -11.922 -14.961 1 96.31 830 LEU B O 1
ATOM 15122 N N . SER B 1 831 ? -24.594 -13.18 -13.25 1 96.31 831 SER B N 1
ATOM 15123 C CA . SER B 1 831 ? -23.656 -12.164 -12.781 1 96.31 831 SER B CA 1
ATOM 15124 C C . SER B 1 831 ? -22.25 -12.438 -13.281 1 96.31 831 SER B C 1
ATOM 15126 O O . SER B 1 831 ? -21.438 -11.516 -13.398 1 96.31 831 SER B O 1
ATOM 15128 N N . LEU B 1 832 ? -21.891 -13.641 -13.625 1 97 832 LEU B N 1
ATOM 15129 C CA . LEU B 1 832 ? -20.516 -14.008 -13.922 1 97 832 LEU B CA 1
ATOM 15130 C C . LEU B 1 832 ? -20.422 -14.688 -15.289 1 97 832 LEU B C 1
ATOM 15132 O O . LEU B 1 832 ? -21.109 -15.672 -15.547 1 97 832 LEU B O 1
ATOM 15136 N N . PRO B 1 833 ? -19.578 -14.117 -16.109 1 96.06 833 PRO B N 1
ATOM 15137 C CA . PRO B 1 833 ? -19.312 -14.844 -17.359 1 96.06 833 PRO B CA 1
ATOM 15138 C C . PRO B 1 833 ? -18.516 -16.125 -17.141 1 96.06 833 PRO B C 1
ATOM 15140 O O . PRO B 1 833 ? -17.641 -16.172 -16.281 1 96.06 833 PRO B O 1
ATOM 15143 N N . GLU B 1 834 ? -18.766 -17.125 -17.891 1 93.06 834 GLU B N 1
ATOM 15144 C CA . GLU B 1 834 ? -18.078 -18.406 -17.766 1 93.06 834 GLU B CA 1
ATOM 15145 C C . GLU B 1 834 ? -16.562 -18.234 -17.844 1 93.06 834 GLU B C 1
ATOM 15147 O O . GLU B 1 834 ? -15.82 -18.906 -17.125 1 93.06 834 GLU B O 1
ATOM 15152 N N . ARG B 1 835 ? -16.094 -17.328 -18.625 1 93.19 835 ARG B N 1
ATOM 15153 C CA . ARG B 1 835 ? -14.68 -17.109 -18.891 1 93.19 835 ARG B CA 1
ATOM 15154 C C . ARG B 1 835 ? -13.953 -16.656 -17.625 1 93.19 835 ARG B C 1
ATOM 15156 O O . ARG B 1 835 ? -12.742 -16.828 -17.5 1 93.19 835 ARG B O 1
ATOM 15163 N N . TRP B 1 836 ? -14.648 -16.016 -16.75 1 96.44 836 TRP B N 1
ATOM 15164 C CA . TRP B 1 836 ? -13.992 -15.414 -15.594 1 96.44 836 TRP B CA 1
ATOM 15165 C C . TRP B 1 836 ? -14.016 -16.359 -14.398 1 96.44 836 TRP B C 1
ATOM 15167 O O . TRP B 1 836 ? -13.469 -16.047 -13.344 1 96.44 836 TRP B O 1
ATOM 15177 N N . ILE B 1 837 ? -14.602 -17.594 -14.492 1 95.56 837 ILE B N 1
ATOM 15178 C CA . ILE B 1 837 ? -14.781 -18.516 -13.375 1 95.56 837 ILE B CA 1
ATOM 15179 C C . ILE B 1 837 ? -13.43 -18.875 -12.773 1 95.56 837 ILE B C 1
ATOM 15181 O O . ILE B 1 837 ? -13.234 -18.781 -11.555 1 95.56 837 ILE B O 1
ATOM 15185 N N . ASP B 1 838 ? -12.477 -19.203 -13.602 1 92.69 838 ASP B N 1
ATOM 15186 C CA . ASP B 1 838 ? -11.188 -19.688 -13.117 1 92.69 838 ASP B CA 1
ATOM 15187 C C . ASP B 1 838 ? -10.43 -18.578 -12.375 1 92.69 838 ASP B C 1
ATOM 15189 O O . ASP B 1 838 ? -9.805 -18.828 -11.344 1 92.69 838 ASP B O 1
ATOM 15193 N N . THR B 1 839 ? -10.5 -17.391 -12.938 1 94.19 839 THR B N 1
ATOM 15194 C CA . THR B 1 839 ? -9.812 -16.266 -12.305 1 94.19 839 THR B CA 1
ATOM 15195 C C . THR B 1 839 ? -10.43 -15.945 -10.945 1 94.19 839 THR B C 1
ATOM 15197 O O . THR B 1 839 ? -9.719 -15.844 -9.945 1 94.19 839 THR B O 1
ATOM 15200 N N . VAL B 1 840 ? -11.727 -15.828 -10.898 1 95.88 840 VAL B N 1
ATOM 15201 C CA . VAL B 1 840 ? -12.43 -15.422 -9.688 1 95.88 840 VAL B CA 1
ATOM 15202 C C . VAL B 1 840 ? -12.297 -16.516 -8.625 1 95.88 840 VAL B C 1
ATOM 15204 O O . VAL B 1 840 ? -11.922 -16.25 -7.484 1 95.88 840 VAL B O 1
ATOM 15207 N N . SER B 1 841 ? -12.586 -17.75 -9.023 1 95.12 841 SER B N 1
ATOM 15208 C CA . SER B 1 841 ? -12.523 -18.859 -8.062 1 95.12 841 SER B CA 1
ATOM 15209 C C . SER B 1 841 ? -11.086 -19.094 -7.594 1 95.12 841 SER B C 1
ATOM 15211 O O . SER B 1 841 ? -10.867 -19.484 -6.445 1 95.12 841 SER B O 1
ATOM 15213 N N . GLY B 1 842 ? -10.125 -18.891 -8.516 1 93.19 842 GLY B N 1
ATOM 15214 C CA . GLY B 1 842 ? -8.734 -19.031 -8.125 1 93.19 842 GLY B CA 1
ATOM 15215 C C . GLY B 1 842 ? -8.32 -18.047 -7.039 1 93.19 842 GLY B C 1
ATOM 15216 O O . GLY B 1 842 ? -7.684 -18.438 -6.059 1 93.19 842 GLY B O 1
ATOM 15217 N N . MET B 1 843 ? -8.734 -16.797 -7.18 1 92.75 843 MET B N 1
ATOM 15218 C CA . MET B 1 843 ? -8.438 -15.766 -6.191 1 92.75 843 MET B CA 1
ATOM 15219 C C . MET B 1 843 ? -9.086 -16.094 -4.852 1 92.75 843 MET B C 1
ATOM 15221 O O . MET B 1 843 ? -8.461 -15.953 -3.801 1 92.75 843 MET B O 1
ATOM 15225 N N . LEU B 1 844 ? -10.289 -16.5 -4.898 1 94.5 844 LEU B N 1
ATOM 15226 C CA . LEU B 1 844 ? -11.039 -16.781 -3.684 1 94.5 844 LEU B CA 1
ATOM 15227 C C . LEU B 1 844 ? -10.5 -18.031 -2.994 1 94.5 844 LEU B C 1
ATOM 15229 O O . LEU B 1 844 ? -10.406 -18.078 -1.766 1 94.5 844 LEU B O 1
ATOM 15233 N N . ARG B 1 845 ? -10.148 -19.047 -3.781 1 91.75 845 ARG B N 1
ATOM 15234 C CA . ARG B 1 845 ? -9.602 -20.281 -3.23 1 91.75 845 ARG B CA 1
ATOM 15235 C C . ARG B 1 845 ? -8.328 -20.016 -2.432 1 91.75 845 ARG B C 1
ATOM 15237 O O . ARG B 1 845 ? -8.133 -20.578 -1.352 1 91.75 845 ARG B O 1
ATOM 15244 N N . ASP B 1 846 ? -7.504 -19.156 -2.992 1 88.25 846 ASP B N 1
ATOM 15245 C CA . ASP B 1 846 ? -6.27 -18.781 -2.301 1 88.25 846 ASP B CA 1
ATOM 15246 C C . ASP B 1 846 ? -6.566 -18.141 -0.953 1 88.25 846 ASP B C 1
ATOM 15248 O O . ASP B 1 846 ? -5.75 -18.203 -0.033 1 88.25 846 ASP B O 1
ATOM 15252 N N . ALA B 1 847 ? -7.738 -17.531 -0.814 1 89.62 847 ALA B N 1
ATOM 15253 C CA . ALA B 1 847 ? -8.156 -16.906 0.438 1 89.62 847 ALA B CA 1
ATOM 15254 C C . ALA B 1 847 ? -9.055 -17.844 1.243 1 89.62 847 ALA B C 1
ATOM 15256 O O . ALA B 1 847 ? -9.625 -17.438 2.26 1 89.62 847 ALA B O 1
ATOM 15257 N N . ASN B 1 848 ? -9.297 -19.094 0.75 1 91.56 848 ASN B N 1
ATOM 15258 C CA . ASN B 1 848 ? -10.117 -20.109 1.397 1 91.56 848 ASN B CA 1
ATOM 15259 C C . ASN B 1 848 ? -11.586 -19.703 1.438 1 91.56 848 ASN B C 1
ATOM 15261 O O . ASN B 1 848 ? -12.234 -19.797 2.482 1 91.56 848 ASN B O 1
ATOM 15265 N N . ILE B 1 849 ? -12.055 -19.141 0.352 1 95.75 849 ILE B N 1
ATOM 15266 C CA . ILE B 1 849 ? -13.445 -18.719 0.219 1 95.75 849 ILE B CA 1
ATOM 15267 C C . ILE B 1 849 ? -14.117 -19.484 -0.92 1 95.75 849 ILE B C 1
ATOM 15269 O O . ILE B 1 849 ? -13.555 -19.594 -2.012 1 95.75 849 ILE B O 1
ATOM 15273 N N . SER B 1 850 ? -15.281 -20.094 -0.75 1 97.31 850 SER B N 1
ATOM 15274 C CA . SER B 1 850 ? -16.047 -20.766 -1.785 1 97.31 850 SER B CA 1
ATOM 15275 C C . SER B 1 850 ? -16.891 -19.781 -2.588 1 97.31 850 SER B C 1
ATOM 15277 O O . SER B 1 850 ? -17.219 -18.703 -2.098 1 97.31 850 SER B O 1
ATOM 15279 N N . LEU B 1 851 ? -17.219 -20.141 -3.803 1 97.88 851 LEU B N 1
ATOM 15280 C CA . LEU B 1 851 ? -17.969 -19.25 -4.695 1 97.88 851 LEU B CA 1
ATOM 15281 C C . LEU B 1 851 ? -19.266 -19.906 -5.137 1 97.88 851 LEU B C 1
ATOM 15283 O O . LEU B 1 851 ? -19.281 -21.062 -5.57 1 97.88 851 LEU B O 1
ATOM 15287 N N . ILE B 1 852 ? -20.375 -19.297 -4.977 1 98.5 852 ILE B N 1
ATOM 15288 C CA . ILE B 1 852 ? -21.688 -19.656 -5.543 1 98.5 852 ILE B CA 1
ATOM 15289 C C . ILE B 1 852 ? -22.219 -18.484 -6.367 1 98.5 852 ILE B C 1
ATOM 15291 O O . ILE B 1 852 ? -22.547 -17.438 -5.812 1 98.5 852 ILE B O 1
ATOM 15295 N N . ALA B 1 853 ? -22.297 -18.641 -7.66 1 98.25 853 ALA B N 1
ATOM 15296 C CA . ALA B 1 853 ? -22.594 -17.516 -8.531 1 98.25 853 ALA B CA 1
ATOM 15297 C C . ALA B 1 853 ? -23.516 -17.938 -9.672 1 98.25 853 ALA B C 1
ATOM 15299 O O . ALA B 1 853 ? -23.531 -19.109 -10.07 1 98.25 853 ALA B O 1
ATOM 15300 N N . GLY B 1 854 ? -24.328 -16.969 -10.117 1 97.75 854 GLY B N 1
ATOM 15301 C CA . GLY B 1 854 ? -25.062 -17.172 -11.359 1 97.75 854 GLY B CA 1
ATOM 15302 C C . GLY B 1 854 ? -24.219 -16.891 -12.594 1 97.75 854 GLY B C 1
ATOM 15303 O O . GLY B 1 854 ? -23.516 -15.883 -12.656 1 97.75 854 GLY B O 1
ATOM 15304 N N . LEU B 1 855 ? -24.312 -17.844 -13.578 1 96.38 855 LEU B N 1
ATOM 15305 C CA . LEU B 1 855 ? -23.547 -17.672 -14.805 1 96.38 855 LEU B CA 1
ATOM 15306 C C . LEU B 1 855 ? -24.391 -17.047 -15.906 1 96.38 855 LEU B C 1
ATOM 15308 O O . LEU B 1 855 ? -25.625 -17.156 -15.891 1 96.38 855 LEU B O 1
ATOM 15312 N N . ASP B 1 856 ? -23.672 -16.453 -16.844 1 95.44 856 ASP B N 1
ATOM 15313 C CA . ASP B 1 856 ? -24.328 -15.984 -18.047 1 95.44 856 ASP B CA 1
ATOM 15314 C C . ASP B 1 856 ? -24.984 -17.141 -18.797 1 95.44 856 ASP B C 1
ATOM 15316 O O . ASP B 1 856 ? -24.688 -18.312 -18.531 1 95.44 856 ASP B O 1
ATOM 15320 N N . TYR B 1 857 ? -25.875 -16.766 -19.719 1 93.75 857 TYR B N 1
ATOM 15321 C CA . TYR B 1 857 ? -26.625 -17.75 -20.484 1 93.75 857 TYR B CA 1
ATOM 15322 C C . TYR B 1 857 ? -25.688 -18.688 -21.219 1 93.75 857 TYR B C 1
ATOM 15324 O O . TYR B 1 857 ? -24.656 -18.266 -21.75 1 93.75 857 TYR B O 1
ATOM 15332 N N . GLN B 1 858 ? -26.016 -19.938 -21.156 1 90.56 858 GLN B N 1
ATOM 15333 C CA . GLN B 1 858 ? -25.344 -20.953 -21.969 1 90.56 858 GLN B CA 1
ATOM 15334 C C . GLN B 1 858 ? -26.156 -21.25 -23.234 1 90.56 858 GLN B C 1
ATOM 15336 O O . GLN B 1 858 ? -27.344 -21.531 -23.172 1 90.56 858 GLN B O 1
ATOM 15341 N N . ILE B 1 859 ? -25.484 -21.094 -24.297 1 87.38 859 ILE B N 1
ATOM 15342 C CA . ILE B 1 859 ? -26.172 -21.344 -25.562 1 87.38 859 ILE B CA 1
ATOM 15343 C C . ILE B 1 859 ? -25.797 -22.734 -26.078 1 87.38 859 ILE B C 1
ATOM 15345 O O . ILE B 1 859 ? -24.625 -23.094 -26.125 1 87.38 859 ILE B O 1
ATOM 15349 N N . GLY B 1 860 ? -26.781 -23.516 -26.312 1 79.25 860 GLY B N 1
ATOM 15350 C CA . GLY B 1 860 ? -26.547 -24.859 -26.828 1 79.25 860 GLY B CA 1
ATOM 15351 C C . GLY B 1 860 ? -26.891 -24.984 -28.297 1 79.25 860 GLY B C 1
ATOM 15352 O O . GLY B 1 860 ? -26.922 -24 -29.031 1 79.25 860 GLY B O 1
ATOM 15353 N N . ALA B 1 861 ? -27.078 -26.281 -28.688 1 73.5 861 ALA B N 1
ATOM 15354 C CA . ALA B 1 861 ? -27.438 -26.594 -30.062 1 73.5 861 ALA B CA 1
ATOM 15355 C C . ALA B 1 861 ? -28.875 -26.172 -30.359 1 73.5 861 ALA B C 1
ATOM 15357 O O . ALA B 1 861 ? -29.719 -26.125 -29.469 1 73.5 861 ALA B O 1
ATOM 15358 N N . LEU B 1 862 ? -29.188 -25.953 -31.562 1 72.25 862 LEU B N 1
ATOM 15359 C CA . LEU B 1 862 ? -30.531 -25.656 -32.062 1 72.25 862 LEU B CA 1
ATOM 15360 C C . LEU B 1 862 ? -31.109 -24.438 -31.359 1 72.25 862 LEU B C 1
ATOM 15362 O O . LEU B 1 862 ? -32.281 -24.469 -30.922 1 72.25 862 LEU B O 1
ATOM 15366 N N . ASP B 1 863 ? -30.344 -23.5 -31.031 1 81.5 863 ASP B N 1
ATOM 15367 C CA . ASP B 1 863 ? -30.734 -22.203 -30.469 1 81.5 863 ASP B CA 1
ATOM 15368 C C . ASP B 1 863 ? -31.344 -22.391 -29.078 1 81.5 863 ASP B C 1
ATOM 15370 O O . ASP B 1 863 ? -32.281 -21.672 -28.703 1 81.5 863 ASP B O 1
ATOM 15374 N N . SER B 1 864 ? -30.891 -23.391 -28.453 1 89.25 864 SER B N 1
ATOM 15375 C CA . SER B 1 864 ? -31.297 -23.578 -27.062 1 89.25 864 SER B CA 1
ATOM 15376 C C . SER B 1 864 ? -30.5 -22.688 -26.125 1 89.25 864 SER B C 1
ATOM 15378 O O . SER B 1 864 ? -29.375 -22.312 -26.422 1 89.25 864 SER B O 1
ATOM 15380 N N . ILE B 1 865 ? -31.172 -22.297 -25.031 1 92.06 865 ILE B N 1
ATOM 15381 C CA . ILE B 1 865 ? -30.531 -21.391 -24.094 1 92.06 865 ILE B CA 1
ATOM 15382 C C . ILE B 1 865 ? -30.953 -21.734 -22.672 1 92.06 865 ILE B C 1
ATOM 15384 O O . ILE B 1 865 ? -32.062 -22.234 -22.453 1 92.06 865 ILE B O 1
ATOM 15388 N N . HIS B 1 866 ? -30.062 -21.641 -21.703 1 92.56 866 HIS B N 1
ATOM 15389 C CA . HIS B 1 866 ? -30.438 -21.781 -20.312 1 92.56 866 HIS B CA 1
ATOM 15390 C C . HIS B 1 866 ? -29.453 -21.031 -19.406 1 92.56 866 HIS B C 1
ATOM 15392 O O . HIS B 1 866 ? -28.391 -20.594 -19.844 1 92.56 866 HIS B O 1
ATOM 15398 N N . SER B 1 867 ? -29.828 -20.781 -18.188 1 92.88 867 SER B N 1
ATOM 15399 C CA . SER B 1 867 ? -28.969 -20.203 -17.156 1 92.88 867 SER B CA 1
ATOM 15400 C C . SER B 1 867 ? -28.641 -21.219 -16.078 1 92.88 867 SER B C 1
ATOM 15402 O O . SER B 1 867 ? -29.375 -22.203 -15.898 1 92.88 867 SER B O 1
ATOM 15404 N N . GLU B 1 868 ? -27.531 -21.094 -15.461 1 94.69 868 GLU B N 1
ATOM 15405 C CA . GLU B 1 868 ? -27.125 -22.047 -14.43 1 94.69 868 GLU B CA 1
ATOM 15406 C C . GLU B 1 868 ? -26.344 -21.359 -13.32 1 94.69 868 GLU B C 1
ATOM 15408 O O . GLU B 1 868 ? -25.859 -20.234 -13.5 1 94.69 868 GLU B O 1
ATOM 15413 N N . ALA B 1 869 ? -26.359 -21.984 -12.188 1 96.81 869 ALA B N 1
ATOM 15414 C CA . ALA B 1 869 ? -25.484 -21.609 -11.086 1 96.81 869 ALA B CA 1
ATOM 15415 C C . ALA B 1 869 ? -24.172 -22.391 -11.125 1 96.81 869 ALA B C 1
ATOM 15417 O O . ALA B 1 869 ? -24.156 -23.562 -11.516 1 96.81 869 ALA B O 1
ATOM 15418 N N . VAL B 1 870 ? -23.094 -21.719 -10.836 1 97.38 870 VAL B N 1
ATOM 15419 C CA . VAL B 1 870 ? -21.812 -22.406 -10.68 1 97.38 870 VAL B CA 1
ATOM 15420 C C . VAL B 1 870 ? -21.406 -22.406 -9.203 1 97.38 870 VAL B C 1
ATOM 15422 O O . VAL B 1 870 ? -21.531 -21.391 -8.516 1 97.38 870 VAL B O 1
ATOM 15425 N N . LEU B 1 871 ? -21.094 -23.531 -8.664 1 97.69 871 LEU B N 1
ATOM 15426 C CA . LEU B 1 871 ? -20.562 -23.688 -7.316 1 97.69 871 LEU B CA 1
ATOM 15427 C C . LEU B 1 871 ? -19.109 -24.156 -7.359 1 97.69 871 LEU B C 1
ATOM 15429 O O . LEU B 1 871 ? -18.812 -25.219 -7.895 1 97.69 871 LEU B O 1
ATOM 15433 N N . VAL B 1 872 ? -18.25 -23.344 -6.961 1 97.88 872 VAL B N 1
ATOM 15434 C CA . VAL B 1 872 ? -16.859 -23.734 -6.73 1 97.88 872 VAL B CA 1
ATOM 15435 C C . VAL B 1 872 ? -16.578 -23.812 -5.23 1 97.88 872 VAL B C 1
ATOM 15437 O O . VAL B 1 872 ? -16.328 -22.797 -4.586 1 97.88 872 VAL B O 1
ATOM 15440 N N . LEU B 1 873 ? -16.609 -24.984 -4.68 1 97 873 LEU B N 1
ATOM 15441 C CA . LEU B 1 873 ? -16.594 -25.188 -3.234 1 97 873 LEU B CA 1
ATOM 15442 C C . LEU B 1 873 ? -15.266 -25.781 -2.779 1 97 873 LEU B C 1
ATOM 15444 O O . LEU B 1 873 ? -14.703 -26.656 -3.445 1 97 873 LEU B O 1
ATOM 15448 N N . MET B 1 874 ? -14.789 -25.328 -1.723 1 95 874 MET B N 1
ATOM 15449 C CA . MET B 1 874 ? -13.594 -25.891 -1.103 1 95 874 MET B CA 1
ATOM 15450 C C . MET B 1 874 ? -13.836 -27.344 -0.675 1 95 874 MET B C 1
ATOM 15452 O O . MET B 1 874 ? -14.922 -27.672 -0.18 1 95 874 MET B O 1
ATOM 15456 N N . ASP B 1 875 ? -12.859 -28.188 -0.929 1 93.31 875 ASP B N 1
ATOM 15457 C CA . ASP B 1 875 ? -13.008 -29.609 -0.637 1 93.31 875 ASP B CA 1
ATOM 15458 C C . ASP B 1 875 ? -11.672 -30.234 -0.238 1 93.31 875 ASP B C 1
ATOM 15460 O O . ASP B 1 875 ? -10.695 -30.156 -0.987 1 93.31 875 ASP B O 1
ATOM 15464 N N . ASP B 1 876 ? -11.594 -30.828 0.925 1 89.69 876 ASP B N 1
ATOM 15465 C CA . ASP B 1 876 ? -10.344 -31.422 1.396 1 89.69 876 ASP B CA 1
ATOM 15466 C C . ASP B 1 876 ? -10.445 -32.938 1.459 1 89.69 876 ASP B C 1
ATOM 15468 O O . ASP B 1 876 ? -9.617 -33.594 2.09 1 89.69 876 ASP B O 1
ATOM 15472 N N . ARG B 1 877 ? -11.484 -33.656 0.77 1 87.69 877 ARG B N 1
ATOM 15473 C CA . ARG B 1 877 ? -11.711 -35.094 0.827 1 87.69 877 ARG B CA 1
ATOM 15474 C C . ARG B 1 877 ? -10.531 -35.875 0.253 1 87.69 877 ARG B C 1
ATOM 15476 O O . ARG B 1 877 ? -10.312 -37.031 0.596 1 87.69 877 ARG B O 1
ATOM 15483 N N . LEU B 1 878 ? -9.75 -35.188 -0.611 1 89.75 878 LEU B N 1
ATOM 15484 C CA . LEU B 1 878 ? -8.586 -35.844 -1.213 1 89.75 878 LEU B CA 1
ATOM 15485 C C . LEU B 1 878 ? -7.418 -35.875 -0.231 1 89.75 878 LEU B C 1
ATOM 15487 O O . LEU B 1 878 ? -6.395 -36.5 -0.498 1 89.75 878 LEU B O 1
ATOM 15491 N N . GLY B 1 879 ? -7.527 -35.188 0.819 1 84.5 879 GLY B N 1
ATOM 15492 C CA . GLY B 1 879 ? -6.477 -35.156 1.823 1 84.5 879 GLY B CA 1
ATOM 15493 C C . GLY B 1 879 ? -5.727 -33.844 1.85 1 84.5 879 GLY B C 1
ATOM 15494 O O . GLY B 1 879 ? -4.84 -33.625 2.682 1 84.5 879 GLY B O 1
ATOM 15495 N N . PHE B 1 880 ? -5.957 -33 0.949 1 84.56 880 PHE B N 1
ATOM 15496 C CA . PHE B 1 880 ? -5.383 -31.656 0.889 1 84.56 880 PHE B CA 1
ATOM 15497 C C . PHE B 1 880 ? -6.422 -30.641 0.43 1 84.56 880 PHE B C 1
ATOM 15499 O O . PHE B 1 880 ? -7.398 -31 -0.236 1 84.56 880 PHE B O 1
ATOM 15506 N N . PRO B 1 881 ? -6.301 -29.406 0.794 1 87.5 881 PRO B N 1
ATOM 15507 C CA . PRO B 1 881 ? -7.293 -28.406 0.408 1 87.5 881 PRO B CA 1
ATOM 15508 C C . PRO B 1 881 ? -7.32 -28.141 -1.098 1 87.5 881 PRO B C 1
ATOM 15510 O O . PRO B 1 881 ? -6.27 -27.969 -1.717 1 87.5 881 PRO B O 1
ATOM 15513 N N . THR B 1 882 ? -8.422 -28.219 -1.71 1 92.5 882 THR B N 1
ATOM 15514 C CA . THR B 1 882 ? -8.672 -27.938 -3.117 1 92.5 882 THR B CA 1
ATOM 15515 C C . THR B 1 882 ? -10.133 -27.547 -3.336 1 92.5 882 THR B C 1
ATOM 15517 O O . THR B 1 882 ? -10.797 -27.078 -2.412 1 92.5 882 THR B O 1
ATOM 15520 N N . SER B 1 883 ? -10.602 -27.656 -4.613 1 94.75 883 SER B N 1
ATOM 15521 C CA . SER B 1 883 ? -11.977 -27.234 -4.879 1 94.75 883 SER B CA 1
ATOM 15522 C C . SER B 1 883 ? -12.617 -28.109 -5.953 1 94.75 883 SER B C 1
ATOM 15524 O O . SER B 1 883 ? -11.922 -28.812 -6.684 1 94.75 883 SER B O 1
ATOM 15526 N N . VAL B 1 884 ? -13.875 -28.156 -5.969 1 96.19 884 VAL B N 1
ATOM 15527 C CA . VAL B 1 884 ? -14.68 -28.797 -7.004 1 96.19 884 VAL B CA 1
ATOM 15528 C C . VAL B 1 884 ? -15.547 -27.75 -7.711 1 96.19 884 VAL B C 1
ATOM 15530 O O . VAL B 1 884 ? -15.844 -26.703 -7.145 1 96.19 884 VAL B O 1
ATOM 15533 N N . GLN B 1 885 ? -15.852 -27.969 -8.883 1 95.94 885 GLN B N 1
ATOM 15534 C CA . GLN B 1 885 ? -16.766 -27.109 -9.625 1 95.94 885 GLN B CA 1
ATOM 15535 C C . GLN B 1 885 ? -18.031 -27.875 -10.031 1 95.94 885 GLN B C 1
ATOM 15537 O O . GLN B 1 885 ? -17.938 -28.953 -10.609 1 95.94 885 GLN B O 1
ATOM 15542 N N . ILE B 1 886 ? -19.141 -27.391 -9.68 1 95.38 886 ILE B N 1
ATOM 15543 C CA . ILE B 1 886 ? -20.438 -27.984 -9.977 1 95.38 886 ILE B CA 1
ATOM 15544 C C . ILE B 1 886 ? -21.297 -26.984 -10.742 1 95.38 886 ILE B C 1
ATOM 15546 O O . ILE B 1 886 ? -21.312 -25.797 -10.422 1 95.38 886 ILE B O 1
ATOM 15550 N N . ARG B 1 887 ? -21.922 -27.469 -11.805 1 94.38 887 ARG B N 1
ATOM 15551 C CA . ARG B 1 887 ? -22.906 -26.672 -12.547 1 94.38 887 ARG B CA 1
ATOM 15552 C C . ARG B 1 887 ? -24.328 -27.109 -12.234 1 94.38 887 ARG B C 1
ATOM 15554 O O . ARG B 1 887 ? -24.625 -28.297 -12.242 1 94.38 887 ARG B O 1
ATOM 15561 N N . GLN B 1 888 ? -25.141 -26.188 -11.82 1 94.31 888 GLN B N 1
ATOM 15562 C CA . GLN B 1 888 ? -26.547 -26.469 -11.523 1 94.31 888 GLN B CA 1
ATOM 15563 C C . GLN B 1 888 ? -27.469 -25.625 -12.398 1 94.31 888 GLN B C 1
ATOM 15565 O O . GLN B 1 888 ? -27.75 -24.469 -12.07 1 94.31 888 GLN B O 1
ATOM 15570 N N . PRO B 1 889 ? -28.016 -26.203 -13.43 1 93.31 889 PRO B N 1
ATOM 15571 C CA . PRO B 1 889 ? -28.875 -25.453 -14.352 1 93.31 889 PRO B CA 1
ATOM 15572 C C . PRO B 1 889 ? -30.203 -25.062 -13.727 1 93.31 889 PRO B C 1
ATOM 15574 O O . PRO B 1 889 ? -30.75 -25.797 -12.906 1 93.31 889 PRO B O 1
ATOM 15577 N N . LYS B 1 890 ? -30.703 -23.938 -14.141 1 94.06 890 LYS B N 1
ATOM 15578 C CA . LYS B 1 890 ? -32.094 -23.547 -13.844 1 94.06 890 LYS B CA 1
ATOM 15579 C C . LYS B 1 890 ? -33.062 -24.422 -14.602 1 94.06 890 LYS B C 1
ATOM 15581 O O . LYS B 1 890 ? -32.875 -24.734 -15.781 1 94.06 890 LYS B O 1
ATOM 15586 N N . CYS B 1 891 ? -34.094 -24.812 -14 1 90.44 891 CYS B N 1
ATOM 15587 C CA . CYS B 1 891 ? -35 -25.797 -14.586 1 90.44 891 CYS B CA 1
ATOM 15588 C C . CYS B 1 891 ? -35.875 -25.156 -15.656 1 90.44 891 CYS B C 1
ATOM 15590 O O . CYS B 1 891 ? -35.969 -25.688 -16.766 1 90.44 891 CYS B O 1
ATOM 15592 N N . LEU B 1 892 ? -36.531 -24.047 -15.281 1 88.12 892 LEU B N 1
ATOM 15593 C CA . LEU B 1 892 ? -37.375 -23.328 -16.219 1 88.12 892 LEU B CA 1
ATOM 15594 C C . LEU B 1 892 ? -37.094 -21.828 -16.188 1 88.12 892 LEU B C 1
ATOM 15596 O O . LEU B 1 892 ? -36.75 -21.281 -15.141 1 88.12 892 LEU B O 1
ATOM 15600 N N . PRO B 1 893 ? -37.219 -21.25 -17.344 1 91.12 893 PRO B N 1
ATOM 15601 C CA . PRO B 1 893 ? -37.094 -19.797 -17.328 1 91.12 893 PRO B CA 1
ATOM 15602 C C . PRO B 1 893 ? -38.312 -19.094 -16.703 1 91.12 893 PRO B C 1
ATOM 15604 O O . PRO B 1 893 ? -39.406 -19.656 -16.703 1 91.12 893 PRO B O 1
ATOM 15607 N N . ALA B 1 894 ? -38.062 -17.938 -16.125 1 87.5 894 ALA B N 1
ATOM 15608 C CA . ALA B 1 894 ? -39.219 -17.141 -15.727 1 87.5 894 ALA B CA 1
ATOM 15609 C C . ALA B 1 894 ? -40.094 -16.797 -16.938 1 87.5 894 ALA B C 1
ATOM 15611 O O . ALA B 1 894 ? -39.594 -16.688 -18.062 1 87.5 894 ALA B O 1
ATOM 15612 N N . PRO B 1 895 ? -41.406 -16.719 -16.766 1 79.88 895 PRO B N 1
ATOM 15613 C CA . PRO B 1 895 ? -42.281 -16.469 -17.906 1 79.88 895 PRO B CA 1
ATOM 15614 C C . PRO B 1 895 ? -41.844 -15.266 -18.75 1 79.88 895 PRO B C 1
ATOM 15616 O O . PRO B 1 895 ? -41.812 -15.352 -19.969 1 79.88 895 PRO B O 1
ATOM 15619 N N . GLY B 1 896 ? -41.625 -14.164 -18.047 1 82.56 896 GLY B N 1
ATOM 15620 C CA . GLY B 1 896 ? -41.125 -13 -18.766 1 82.56 896 GLY B CA 1
ATOM 15621 C C . GLY B 1 896 ? -39.812 -13.242 -19.469 1 82.56 896 GLY B C 1
ATOM 15622 O O . GLY B 1 896 ? -39.594 -12.727 -20.578 1 82.56 896 GLY B O 1
ATOM 15623 N N . GLU B 1 897 ? -38.969 -13.984 -18.859 1 89.88 897 GLU B N 1
ATOM 15624 C CA . GLU B 1 897 ? -37.688 -14.359 -19.438 1 89.88 897 GLU B CA 1
ATOM 15625 C C . GLU B 1 897 ? -37.844 -15.234 -20.672 1 89.88 897 GLU B C 1
ATOM 15627 O O . GLU B 1 897 ? -37.219 -15 -21.703 1 89.88 897 GLU B O 1
ATOM 15632 N N . ASP B 1 898 ? -38.75 -16.172 -20.594 1 88.06 898 ASP B N 1
ATOM 15633 C CA . ASP B 1 898 ? -39.062 -17.078 -21.703 1 88.06 898 ASP B CA 1
ATOM 15634 C C . ASP B 1 898 ? -39.562 -16.312 -22.906 1 88.06 898 ASP B C 1
ATOM 15636 O O . ASP B 1 898 ? -39.094 -16.531 -24.031 1 88.06 898 ASP B O 1
ATOM 15640 N N . GLN B 1 899 ? -40.438 -15.445 -22.625 1 83 899 GLN B N 1
ATOM 15641 C CA . GLN B 1 899 ? -41 -14.625 -23.688 1 83 899 GLN B CA 1
ATOM 15642 C C . GLN B 1 899 ? -39.969 -13.75 -24.344 1 83 899 GLN B C 1
ATOM 15644 O O . GLN B 1 899 ? -39.875 -13.68 -25.578 1 83 899 GLN B O 1
ATOM 15649 N N . MET B 1 900 ? -39.219 -13.102 -23.547 1 88.56 900 MET B N 1
ATOM 15650 C CA . MET B 1 900 ? -38.188 -12.172 -24.062 1 88.56 900 MET B CA 1
ATOM 15651 C C . MET B 1 900 ? -37.156 -12.914 -24.875 1 88.56 900 MET B C 1
ATOM 15653 O O . MET B 1 900 ? -36.719 -12.43 -25.922 1 88.56 900 MET B O 1
ATOM 15657 N N . LEU B 1 901 ? -36.688 -14.062 -24.391 1 91.44 901 LEU B N 1
ATOM 15658 C CA . LEU B 1 901 ? -35.656 -14.844 -25.078 1 91.44 901 LEU B CA 1
ATOM 15659 C C . LEU B 1 901 ? -36.156 -15.336 -26.422 1 91.44 901 LEU B C 1
ATOM 15661 O O . LEU B 1 901 ? -35.438 -15.305 -27.422 1 91.44 901 LEU B O 1
ATOM 15665 N N . LEU B 1 902 ? -37.438 -15.734 -26.453 1 86.12 902 LEU B N 1
ATOM 15666 C CA . LEU B 1 902 ? -38 -16.234 -27.703 1 86.12 902 LEU B CA 1
ATOM 15667 C C . LEU B 1 902 ? -38.281 -15.086 -28.656 1 86.12 902 LEU B C 1
ATOM 15669 O O . LEU B 1 902 ? -37.938 -15.141 -29.828 1 86.12 902 LEU B O 1
ATOM 15673 N N . LYS B 1 903 ? -38.938 -14.109 -28.125 1 83.56 903 LYS B N 1
ATOM 15674 C CA . LYS B 1 903 ? -39.406 -12.992 -28.938 1 83.56 903 LYS B CA 1
ATOM 15675 C C . LYS B 1 903 ? -38.25 -12.18 -29.5 1 83.56 903 LYS B C 1
ATOM 15677 O O . LYS B 1 903 ? -38.219 -11.844 -30.672 1 83.56 903 LYS B O 1
ATOM 15682 N N . LEU B 1 904 ? -37.344 -11.867 -28.688 1 86.25 904 LEU B N 1
ATOM 15683 C CA . LEU B 1 904 ? -36.312 -10.914 -29.094 1 86.25 904 LEU B CA 1
ATOM 15684 C C . LEU B 1 904 ? -35.125 -11.633 -29.703 1 86.25 904 LEU B C 1
ATOM 15686 O O . LEU B 1 904 ? -34.438 -11.086 -30.562 1 86.25 904 LEU B O 1
ATOM 15690 N N . PHE B 1 905 ? -34.875 -12.875 -29.266 1 89.31 905 PHE B N 1
ATOM 15691 C CA . PHE B 1 905 ? -33.625 -13.492 -29.672 1 89.31 905 PHE B CA 1
ATOM 15692 C C . PHE B 1 905 ? -33.875 -14.812 -30.391 1 89.31 905 PHE B C 1
ATOM 15694 O O . PHE B 1 905 ? -32.938 -15.438 -30.906 1 89.31 905 PHE B O 1
ATOM 15701 N N . GLY B 1 906 ? -35.062 -15.297 -30.391 1 86.75 906 GLY B N 1
ATOM 15702 C CA . GLY B 1 906 ? -35.406 -16.547 -31.078 1 86.75 906 GLY B CA 1
ATOM 15703 C C . GLY B 1 906 ? -34.812 -17.766 -30.406 1 86.75 906 GLY B C 1
ATOM 15704 O O . GLY B 1 906 ? -34.5 -18.75 -31.062 1 86.75 906 GLY B O 1
ATOM 15705 N N . ARG B 1 907 ? -34.594 -17.703 -29.141 1 91.62 907 ARG B N 1
ATOM 15706 C CA . ARG B 1 907 ? -34 -18.797 -28.391 1 91.62 907 ARG B CA 1
ATOM 15707 C C . ARG B 1 907 ? -35.031 -19.516 -27.531 1 91.62 907 ARG B C 1
ATOM 15709 O O . ARG B 1 907 ? -35.906 -18.875 -26.953 1 91.62 907 ARG B O 1
ATOM 15716 N N . LYS B 1 908 ? -34.844 -20.844 -27.5 1 88.56 908 LYS B N 1
ATOM 15717 C CA . LYS B 1 908 ? -35.719 -21.656 -26.672 1 88.56 908 LYS B CA 1
ATOM 15718 C C . LYS B 1 908 ? -34.969 -22.266 -25.484 1 88.56 908 LYS B C 1
ATOM 15720 O O . LYS B 1 908 ? -33.781 -22.594 -25.625 1 88.56 908 LYS B O 1
ATOM 15725 N N . TRP B 1 909 ? -35.719 -22.328 -24.422 1 91.19 909 TRP B N 1
ATOM 15726 C CA . TRP B 1 909 ? -35.094 -22.891 -23.234 1 91.19 909 TRP B CA 1
ATOM 15727 C C . TRP B 1 909 ? -34.656 -24.344 -23.484 1 91.19 909 TRP B C 1
ATOM 15729 O O . TRP B 1 909 ? -35.375 -25.094 -24.141 1 91.19 909 TRP B O 1
ATOM 15739 N N . THR B 1 910 ? -33.531 -24.734 -23 1 89.25 910 THR B N 1
ATOM 15740 C CA . THR B 1 910 ? -32.969 -26.047 -23.234 1 89.25 910 THR B CA 1
ATOM 15741 C C . THR B 1 910 ? -33.906 -27.141 -22.75 1 89.25 910 THR B C 1
ATOM 15743 O O . THR B 1 910 ? -34.406 -27.078 -21.625 1 89.25 910 THR B O 1
ATOM 15746 N N . GLU B 1 911 ? -34.062 -28.141 -23.469 1 82.31 911 GLU B N 1
ATOM 15747 C CA . GLU B 1 911 ? -35 -29.234 -23.156 1 82.31 911 GLU B CA 1
ATOM 15748 C C . GLU B 1 911 ? -34.375 -30.188 -22.125 1 82.31 911 GLU B C 1
ATOM 15750 O O . GLU B 1 911 ? -33.156 -30.312 -22.031 1 82.31 911 GLU B O 1
ATOM 15755 N N . GLY B 1 912 ? -35.188 -30.781 -21.328 1 80.62 912 GLY B N 1
ATOM 15756 C CA . GLY B 1 912 ? -34.75 -31.812 -20.406 1 80.62 912 GLY B CA 1
ATOM 15757 C C . GLY B 1 912 ? -34.375 -31.266 -19.031 1 80.62 912 GLY B C 1
ATOM 15758 O O . GLY B 1 912 ? -34.062 -32.031 -18.125 1 80.62 912 GLY B O 1
ATOM 15759 N N . LEU B 1 913 ? -34.406 -30 -18.891 1 86.81 913 LEU B N 1
ATOM 15760 C CA . LEU B 1 913 ? -34 -29.406 -17.625 1 86.81 913 LEU B CA 1
ATOM 15761 C C . LEU B 1 913 ? -35.188 -29.297 -16.672 1 86.81 913 LEU B C 1
ATOM 15763 O O . LEU B 1 913 ? -35 -29.125 -15.461 1 86.81 913 LEU B O 1
ATOM 15767 N N . ARG B 1 914 ? -36.375 -29.391 -17.078 1 76.81 914 ARG B N 1
ATOM 15768 C CA . ARG B 1 914 ? -37.625 -29.094 -16.359 1 76.81 914 ARG B CA 1
ATOM 15769 C C . ARG B 1 914 ? -37.75 -29.953 -15.109 1 76.81 914 ARG B C 1
ATOM 15771 O O . ARG B 1 914 ? -38.188 -29.469 -14.07 1 76.81 914 ARG B O 1
ATOM 15778 N N . TYR B 1 915 ? -37.312 -31.203 -15.094 1 71.06 915 TYR B N 1
ATOM 15779 C CA . TYR B 1 915 ? -37.594 -32.094 -13.969 1 71.06 915 TYR B CA 1
ATOM 15780 C C . TYR B 1 915 ? -36.312 -32.5 -13.266 1 71.06 915 TYR B C 1
ATOM 15782 O O . TYR B 1 915 ? -36.281 -33.5 -12.539 1 71.06 915 TYR B O 1
ATOM 15790 N N . ARG B 1 916 ? -35.344 -31.719 -13.359 1 81.75 916 ARG B N 1
ATOM 15791 C CA . ARG B 1 916 ? -34.094 -32.062 -12.695 1 81.75 916 ARG B CA 1
ATOM 15792 C C . ARG B 1 916 ? -34.156 -31.766 -11.203 1 81.75 916 ARG B C 1
ATOM 15794 O O . ARG B 1 916 ? -34.562 -30.688 -10.797 1 81.75 916 ARG B O 1
ATOM 15801 N N . PRO B 1 917 ? -33.844 -32.75 -10.406 1 82.81 917 PRO B N 1
ATOM 15802 C CA . PRO B 1 917 ? -33.875 -32.5 -8.961 1 82.81 917 PRO B CA 1
ATOM 15803 C C . PRO B 1 917 ? -32.812 -31.531 -8.5 1 82.81 917 PRO B C 1
ATOM 15805 O O . PRO B 1 917 ? -31.719 -31.5 -9.062 1 82.81 917 PRO B O 1
ATOM 15808 N N . LYS B 1 918 ? -33.188 -30.812 -7.566 1 90.75 918 LYS B N 1
ATOM 15809 C CA . LYS B 1 918 ? -32.219 -29.875 -6.977 1 90.75 918 LYS B CA 1
ATOM 15810 C C . LYS B 1 918 ? -31.375 -30.562 -5.906 1 90.75 918 LYS B C 1
ATOM 15812 O O . LYS B 1 918 ? -31.906 -31.141 -4.961 1 90.75 918 LYS B O 1
ATOM 15817 N N . PRO B 1 919 ? -30.078 -30.469 -6.016 1 93.94 919 PRO B N 1
ATOM 15818 C CA . PRO B 1 919 ? -29.219 -31.188 -5.066 1 93.94 919 PRO B CA 1
ATOM 15819 C C . PRO B 1 919 ? -29.172 -30.5 -3.697 1 93.94 919 PRO B C 1
ATOM 15821 O O . PRO B 1 919 ? -29.391 -29.297 -3.594 1 93.94 919 PRO B O 1
ATOM 15824 N N . ILE B 1 920 ? -29.016 -31.297 -2.656 1 94.69 920 ILE B N 1
ATOM 15825 C CA . ILE B 1 920 ? -28.672 -30.828 -1.318 1 94.69 920 ILE B CA 1
ATOM 15826 C C . ILE B 1 920 ? -27.172 -30.984 -1.096 1 94.69 920 ILE B C 1
ATOM 15828 O O . ILE B 1 920 ? -26.625 -32.094 -1.211 1 94.69 920 ILE B O 1
ATOM 15832 N N . TYR B 1 921 ? -26.531 -29.938 -0.833 1 95.88 921 TYR B N 1
ATOM 15833 C CA . TYR B 1 921 ? -25.078 -29.953 -0.652 1 95.88 921 TYR B CA 1
ATOM 15834 C C . TYR B 1 921 ? -24.719 -30.031 0.825 1 95.88 921 TYR B C 1
ATOM 15836 O O . TYR B 1 921 ? -25.141 -29.203 1.626 1 95.88 921 TYR B O 1
ATOM 15844 N N . ASP B 1 922 ? -24.062 -31 1.243 1 93.94 922 ASP B N 1
ATOM 15845 C CA . ASP B 1 922 ? -23.438 -31.125 2.557 1 93.94 922 ASP B CA 1
ATOM 15846 C C . ASP B 1 922 ? -21.969 -30.719 2.496 1 93.94 922 ASP B C 1
ATOM 15848 O O . ASP B 1 922 ? -21.094 -31.562 2.229 1 93.94 922 ASP B O 1
ATOM 15852 N N . HIS B 1 923 ? -21.719 -29.484 2.725 1 94.75 923 HIS B N 1
ATOM 15853 C CA . HIS B 1 923 ? -20.359 -28.953 2.652 1 94.75 923 HIS B CA 1
ATOM 15854 C C . HIS B 1 923 ? -19.734 -28.859 4.039 1 94.75 923 HIS B C 1
ATOM 15856 O O . HIS B 1 923 ? -19.797 -27.812 4.688 1 94.75 923 HIS B O 1
ATOM 15862 N N . ALA B 1 924 ? -19.047 -29.969 4.426 1 91.12 924 ALA B N 1
ATOM 15863 C CA . ALA B 1 924 ? -18.391 -30.078 5.723 1 91.12 924 ALA B CA 1
ATOM 15864 C C . ALA B 1 924 ? -19.375 -29.859 6.863 1 91.12 924 ALA B C 1
ATOM 15866 O O . ALA B 1 924 ? -19.109 -29.078 7.781 1 91.12 924 ALA B O 1
ATOM 15867 N N . GLY B 1 925 ? -20.516 -30.375 6.688 1 89.25 925 GLY B N 1
ATOM 15868 C CA . GLY B 1 925 ? -21.531 -30.297 7.73 1 89.25 925 GLY B CA 1
ATOM 15869 C C . GLY B 1 925 ? -22.547 -2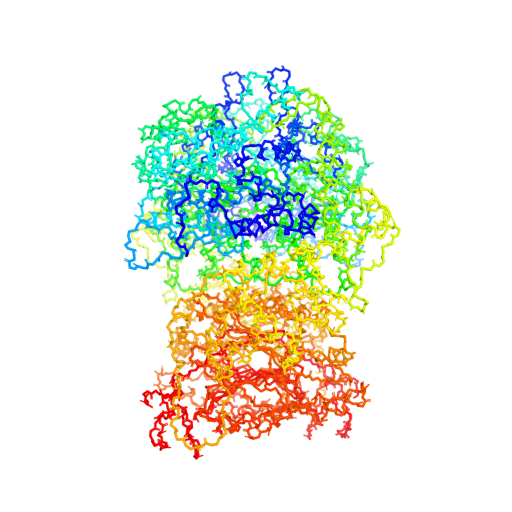9.203 7.504 1 89.25 925 GLY B C 1
ATOM 15870 O O . GLY B 1 925 ? -23.609 -29.188 8.125 1 89.25 925 GLY B O 1
ATOM 15871 N N . PHE B 1 926 ? -22.297 -28.328 6.676 1 94.06 926 PHE B N 1
ATOM 15872 C CA . PHE B 1 926 ? -23.234 -27.266 6.309 1 94.06 926 PHE B CA 1
ATOM 15873 C C . PHE B 1 926 ? -24.125 -27.719 5.164 1 94.06 926 PHE B C 1
ATOM 15875 O O . PHE B 1 926 ? -23.656 -27.922 4.043 1 94.06 926 PHE B O 1
ATOM 15882 N N . HIS B 1 927 ? -25.359 -27.891 5.395 1 95 927 HIS B N 1
ATOM 15883 C CA . HIS B 1 927 ? -26.312 -28.359 4.391 1 95 927 HIS B CA 1
ATOM 15884 C C . HIS B 1 927 ? -27.016 -27.188 3.729 1 95 927 HIS B C 1
ATOM 15886 O O . HIS B 1 927 ? -27.672 -26.391 4.406 1 95 927 HIS B O 1
ATOM 15892 N N . PHE B 1 928 ? -26.844 -27.031 2.449 1 97.12 928 PHE B N 1
ATOM 15893 C CA . PHE B 1 928 ? -27.562 -25.938 1.801 1 97.12 928 PHE B CA 1
ATOM 15894 C C . PHE B 1 928 ? -28.078 -26.359 0.432 1 97.12 928 PHE B C 1
ATOM 15896 O O . PHE B 1 928 ? -27.688 -27.406 -0.087 1 97.12 928 PHE B O 1
ATOM 15903 N N . GLY B 1 929 ? -28.984 -25.75 -0.083 1 96.25 929 GLY B N 1
ATOM 15904 C CA . GLY B 1 929 ? -29.516 -25.875 -1.431 1 96.25 929 GLY B CA 1
ATOM 15905 C C . GLY B 1 929 ? -29.469 -24.562 -2.203 1 96.25 929 GLY B C 1
ATOM 15906 O O . GLY B 1 929 ? -29.406 -23.484 -1.608 1 96.25 929 GLY B O 1
ATOM 15907 N N . VAL B 1 930 ? -29.469 -24.641 -3.51 1 97.12 930 VAL B N 1
ATOM 15908 C CA . VAL B 1 930 ? -29.375 -23.453 -4.336 1 97.12 930 VAL B CA 1
ATOM 15909 C C . VAL B 1 930 ? -30.531 -23.406 -5.328 1 97.12 930 VAL B C 1
ATOM 15911 O O . VAL B 1 930 ? -30.859 -24.406 -5.953 1 97.12 930 VAL B O 1
ATOM 15914 N N . LEU B 1 931 ? -31.203 -22.359 -5.348 1 95.5 931 LEU B N 1
ATOM 15915 C CA . LEU B 1 931 ? -32.25 -22.078 -6.34 1 95.5 931 LEU B CA 1
ATOM 15916 C C . LEU B 1 931 ? -31.875 -20.844 -7.16 1 95.5 931 LEU B C 1
ATOM 15918 O O . LEU B 1 931 ? -31.141 -19.969 -6.688 1 95.5 931 LEU B O 1
ATOM 15922 N N . VAL B 1 932 ? -32.406 -20.812 -8.375 1 95.31 932 VAL B N 1
ATOM 15923 C CA . VAL B 1 932 ? -32.125 -19.672 -9.234 1 95.31 932 VAL B CA 1
ATOM 15924 C C . VAL B 1 932 ? -33.406 -18.891 -9.492 1 95.31 932 VAL B C 1
ATOM 15926 O O . VAL B 1 932 ? -34.312 -19.375 -10.203 1 95.31 932 VAL B O 1
ATOM 15929 N N . CYS B 1 933 ? -33.594 -17.812 -8.898 1 93.81 933 CYS B N 1
ATOM 15930 C CA . CYS B 1 933 ? -34.562 -16.75 -9.102 1 93.81 933 CYS B CA 1
ATOM 15931 C C . CYS B 1 933 ? -36 -17.328 -9.023 1 93.81 933 CYS B C 1
ATOM 15933 O O . CYS B 1 933 ? -36.438 -17.703 -7.949 1 93.81 933 CYS B O 1
ATOM 15935 N N . SER B 1 934 ? -36.688 -17.594 -10.156 1 88.31 934 SER B N 1
ATOM 15936 C CA . SER B 1 934 ? -38.094 -17.969 -10.203 1 88.31 934 SER B CA 1
ATOM 15937 C C . SER B 1 934 ? -38.312 -19.344 -9.594 1 88.31 934 SER B C 1
ATOM 15939 O O . SER B 1 934 ? -39.438 -19.703 -9.242 1 88.31 934 SER B O 1
ATOM 15941 N N . GLU B 1 935 ? -37.312 -20.094 -9.43 1 90.62 935 GLU B N 1
ATOM 15942 C CA . GLU B 1 935 ? -37.438 -21.406 -8.828 1 90.62 935 GLU B CA 1
ATOM 15943 C C . GLU B 1 935 ? -37.938 -21.328 -7.391 1 90.62 935 GLU B C 1
ATOM 15945 O O . GLU B 1 935 ? -38.5 -22.281 -6.863 1 90.62 935 GLU B O 1
ATOM 15950 N N . LEU B 1 936 ? -37.719 -20.203 -6.773 1 91.31 936 LEU B N 1
ATOM 15951 C CA . LEU B 1 936 ? -38.219 -20 -5.414 1 91.31 936 LEU B CA 1
ATOM 15952 C C . LEU B 1 936 ? -39.719 -20.062 -5.367 1 91.31 936 LEU B C 1
ATOM 15954 O O . LEU B 1 936 ? -40.312 -20.391 -4.332 1 91.31 936 LEU B O 1
ATOM 15958 N N . GLN B 1 937 ? -40.344 -19.75 -6.43 1 80.88 937 GLN B N 1
ATOM 15959 C CA . GLN B 1 937 ? -41.812 -19.734 -6.5 1 80.88 937 GLN B CA 1
ATOM 15960 C C . GLN B 1 937 ? -42.344 -21.156 -6.52 1 80.88 937 GLN B C 1
ATOM 15962 O O . GLN B 1 937 ? -43.531 -21.375 -6.262 1 80.88 937 GLN B O 1
ATOM 15967 N N . ASN B 1 938 ? -41.562 -22.078 -6.852 1 81.88 938 ASN B N 1
ATOM 15968 C CA . ASN B 1 938 ? -42 -23.484 -6.883 1 81.88 938 ASN B CA 1
ATOM 15969 C C . ASN B 1 938 ? -42.031 -24.078 -5.48 1 81.88 938 ASN B C 1
ATOM 15971 O O . ASN B 1 938 ? -41 -24.359 -4.891 1 81.88 938 ASN B O 1
ATOM 15975 N N . ILE B 1 939 ? -43.156 -24.406 -5.012 1 78.44 939 ILE B N 1
ATOM 15976 C CA . ILE B 1 939 ? -43.375 -24.875 -3.646 1 78.44 939 ILE B CA 1
ATOM 15977 C C . ILE B 1 939 ? -42.75 -26.25 -3.469 1 78.44 939 ILE B C 1
ATOM 15979 O O . ILE B 1 939 ? -42.344 -26.625 -2.367 1 78.44 939 ILE B O 1
ATOM 15983 N N . SER B 1 940 ? -42.688 -26.984 -4.582 1 81.88 940 SER B N 1
ATOM 15984 C CA . SER B 1 940 ? -42.125 -28.328 -4.5 1 81.88 940 SER B CA 1
ATOM 15985 C C . SER B 1 940 ? -40.656 -28.297 -4.129 1 81.88 940 SER B C 1
ATOM 15987 O O . SER B 1 940 ? -40.156 -29.188 -3.432 1 81.88 940 SER B O 1
ATOM 15989 N N . TYR B 1 941 ? -40 -27.281 -4.594 1 89.06 941 TYR B N 1
ATOM 15990 C CA . TYR B 1 941 ? -38.594 -27.172 -4.258 1 89.06 941 TYR B CA 1
ATOM 15991 C C . TYR B 1 941 ? -38.406 -26.812 -2.785 1 89.06 941 TYR B C 1
ATOM 15993 O O . TYR B 1 941 ? -37.5 -27.359 -2.119 1 89.06 941 TYR B O 1
ATOM 16001 N N . ARG B 1 942 ? -39.156 -25.906 -2.238 1 86.75 942 ARG B N 1
ATOM 16002 C CA . ARG B 1 942 ? -39.094 -25.547 -0.828 1 86.75 942 ARG B CA 1
ATOM 16003 C C . ARG B 1 9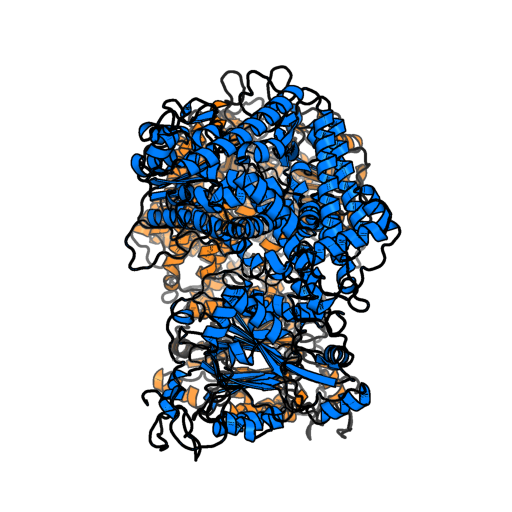42 ? -39.406 -26.734 0.068 1 86.75 942 ARG B C 1
ATOM 16005 O O . ARG B 1 942 ? -38.719 -26.969 1.062 1 86.75 942 ARG B O 1
ATOM 16012 N N . LYS B 1 943 ? -40.469 -27.438 -0.411 1 83.19 943 LYS B N 1
ATOM 16013 C CA . LYS B 1 943 ? -40.812 -28.641 0.335 1 83.19 943 LYS B CA 1
ATOM 16014 C C . LYS B 1 943 ? -39.688 -29.672 0.273 1 83.19 943 LYS B C 1
ATOM 16016 O O . LYS B 1 943 ? -39.438 -30.375 1.254 1 83.19 943 LYS B O 1
ATOM 16021 N N . TYR B 1 944 ? -39.125 -29.703 -0.912 1 88 944 TYR B N 1
ATOM 16022 C CA . TYR B 1 944 ? -38.031 -30.656 -1.135 1 88 944 TYR B CA 1
ATOM 16023 C C . TYR B 1 944 ? -36.906 -30.406 -0.156 1 88 944 TYR B C 1
ATOM 16025 O O . TYR B 1 944 ? -36.281 -31.344 0.335 1 88 944 TYR B O 1
ATOM 16033 N N . PHE B 1 945 ? -36.594 -29.219 0.277 1 93 945 PHE B N 1
ATOM 16034 C CA . PHE B 1 945 ? -35.469 -28.844 1.112 1 93 945 PHE B CA 1
ATOM 16035 C C . PHE B 1 945 ? -35.844 -28.859 2.586 1 93 945 PHE B C 1
ATOM 16037 O O . PHE B 1 945 ? -35 -28.828 3.461 1 93 945 PHE B O 1
ATOM 16044 N N . GLN B 1 946 ? -37.188 -28.859 2.908 1 89.5 946 GLN B N 1
ATOM 16045 C CA . GLN B 1 946 ? -37.656 -28.781 4.285 1 89.5 946 GLN B CA 1
ATOM 16046 C C . GLN B 1 946 ? -37.062 -29.891 5.137 1 89.5 946 GLN B C 1
ATOM 16048 O O . GLN B 1 946 ? -37.156 -31.078 4.797 1 89.5 946 GLN B O 1
ATOM 16053 N N . GLY B 1 947 ? -36.344 -29.453 6.105 1 90.94 947 GLY B N 1
ATOM 16054 C CA . GLY B 1 947 ? -35.75 -30.391 7.043 1 90.94 947 GLY B CA 1
ATOM 16055 C C . GLY B 1 947 ? -34.375 -30.891 6.602 1 90.94 947 GLY B C 1
ATOM 16056 O O . GLY B 1 947 ? -33.656 -31.531 7.379 1 90.94 947 GLY B O 1
ATOM 16057 N N . TYR B 1 948 ? -33.969 -30.516 5.398 1 93.12 948 TYR B N 1
ATOM 16058 C CA . TYR B 1 948 ? -32.781 -31.125 4.852 1 93.12 948 TYR B CA 1
ATOM 16059 C C . TYR B 1 948 ? -31.672 -30.094 4.652 1 93.12 948 TYR B C 1
ATOM 16061 O O . TYR B 1 948 ? -30.531 -30.438 4.355 1 93.12 948 TYR B O 1
ATOM 16069 N N . VAL B 1 949 ? -31.969 -28.844 4.836 1 95.81 949 VAL B N 1
ATOM 16070 C CA . VAL B 1 949 ? -30.969 -27.812 4.613 1 95.81 949 VAL B CA 1
ATOM 16071 C C . VAL B 1 949 ? -30.906 -26.875 5.812 1 95.81 949 VAL B C 1
ATOM 16073 O O . VAL B 1 949 ? -31.891 -26.703 6.527 1 95.81 949 VAL B O 1
ATOM 16076 N N . ASP B 1 950 ? -29.734 -26.359 6.062 1 95.31 950 ASP B N 1
ATOM 16077 C CA . ASP B 1 950 ? -29.547 -25.281 7.023 1 95.31 950 ASP B CA 1
ATOM 16078 C C . ASP B 1 950 ? -29.812 -23.922 6.391 1 95.31 950 ASP B C 1
ATOM 16080 O O . ASP B 1 950 ? -30.188 -22.969 7.078 1 95.31 950 ASP B O 1
ATOM 16084 N N . CYS B 1 951 ? -29.578 -23.891 5.113 1 96.88 951 CYS B N 1
ATOM 16085 C CA . CYS B 1 951 ? -29.719 -22.641 4.371 1 96.88 951 CYS B CA 1
ATOM 16086 C C . CYS B 1 951 ? -30.172 -22.906 2.941 1 96.88 951 CYS B C 1
ATOM 16088 O O . CYS B 1 951 ? -29.672 -23.812 2.287 1 96.88 951 CYS B O 1
ATOM 16090 N N . MET B 1 952 ? -31.094 -22.266 2.535 1 95.88 952 MET B N 1
ATOM 16091 C CA . MET B 1 952 ? -31.5 -22.234 1.131 1 95.88 952 MET B CA 1
ATOM 16092 C C . MET B 1 952 ? -31.031 -20.953 0.461 1 95.88 952 MET B C 1
ATOM 16094 O O . MET B 1 952 ? -31.406 -19.844 0.887 1 95.88 952 MET B O 1
ATOM 16098 N N . MET B 1 953 ? -30.219 -21.078 -0.536 1 97.94 953 MET B N 1
ATOM 16099 C CA . MET B 1 953 ? -29.641 -19.922 -1.212 1 97.94 953 MET B CA 1
ATOM 16100 C C . MET B 1 953 ? -30.328 -19.672 -2.547 1 97.94 953 MET B C 1
ATOM 16102 O O . MET B 1 953 ? -30.578 -20.609 -3.312 1 97.94 953 MET B O 1
ATOM 16106 N N . VAL B 1 954 ? -30.688 -18.438 -2.787 1 96.62 954 VAL B N 1
ATOM 16107 C CA . VAL B 1 954 ? -31.391 -18.078 -4.012 1 96.62 954 VAL B CA 1
ATOM 16108 C C . VAL B 1 954 ? -30.625 -17 -4.762 1 96.62 954 VAL B C 1
ATOM 16110 O O . VAL B 1 954 ? -30.438 -15.891 -4.25 1 96.62 954 VAL B O 1
ATOM 16113 N N . LEU B 1 955 ? -30.141 -17.312 -5.926 1 97.69 955 LEU B N 1
ATOM 16114 C CA . LEU B 1 955 ? -29.516 -16.328 -6.805 1 97.69 955 LEU B CA 1
ATOM 16115 C C . LEU B 1 955 ? -30.531 -15.688 -7.73 1 97.69 955 LEU B C 1
ATOM 16117 O O . LEU B 1 955 ? -31.188 -16.375 -8.516 1 97.69 955 LEU B O 1
ATOM 16121 N N . SER B 1 956 ? -30.609 -14.32 -7.68 1 95.12 956 SER B N 1
ATOM 16122 C CA . SER B 1 956 ? -31.781 -13.766 -8.344 1 95.12 956 SER B CA 1
ATOM 16123 C C . SER B 1 956 ? -31.406 -12.547 -9.188 1 95.12 956 SER B C 1
ATOM 16125 O O . SER B 1 956 ? -30.422 -11.867 -8.906 1 95.12 956 SER B O 1
ATOM 16127 N N . TRP B 1 957 ? -32.031 -12.391 -10.242 1 94 957 TRP B N 1
ATOM 16128 C CA . TRP B 1 957 ? -32.25 -11.156 -11 1 94 957 TRP B CA 1
ATOM 16129 C C . TRP B 1 957 ? -33.719 -10.875 -11.195 1 94 957 TRP B C 1
ATOM 16131 O O . TRP B 1 957 ? -34.312 -11.25 -12.211 1 94 957 TRP B O 1
ATOM 16141 N N . ASN B 1 958 ? -34.25 -10.234 -10.156 1 87.62 958 ASN B N 1
ATOM 16142 C CA . ASN B 1 958 ? -35.719 -10.109 -10.086 1 87.62 958 ASN B CA 1
ATOM 16143 C C . ASN B 1 958 ? -36.125 -8.68 -9.766 1 87.62 958 ASN B C 1
ATOM 16145 O O . ASN B 1 958 ? -35.688 -8.102 -8.773 1 87.62 958 ASN B O 1
ATOM 16149 N N . GLN B 1 959 ? -37.031 -8.211 -10.531 1 82.44 959 GLN B N 1
ATOM 16150 C CA . GLN B 1 959 ? -37.531 -6.859 -10.336 1 82.44 959 GLN B CA 1
ATOM 16151 C C . GLN B 1 959 ? -38.75 -6.855 -9.391 1 82.44 959 GLN B C 1
ATOM 16153 O O . GLN B 1 959 ? -39.062 -5.824 -8.805 1 82.44 959 GLN B O 1
ATOM 16158 N N . ASP B 1 960 ? -39.406 -8.008 -9.25 1 78.62 960 ASP B N 1
ATOM 16159 C CA . ASP B 1 960 ? -40.562 -8.117 -8.391 1 78.62 960 ASP B CA 1
ATOM 16160 C C . ASP B 1 960 ? -40.156 -8.328 -6.93 1 78.62 960 ASP B C 1
ATOM 16162 O O . ASP B 1 960 ? -40.312 -9.43 -6.395 1 78.62 960 ASP B O 1
ATOM 16166 N N . LEU B 1 961 ? -39.938 -7.344 -6.258 1 86.31 961 LEU B N 1
ATOM 16167 C CA . LEU B 1 961 ? -39.375 -7.41 -4.91 1 86.31 961 LEU B CA 1
ATOM 16168 C C . LEU B 1 961 ? -40.438 -7.816 -3.9 1 86.31 961 LEU B C 1
ATOM 16170 O O . LEU B 1 961 ? -40.156 -8.539 -2.941 1 86.31 961 LEU B O 1
ATOM 16174 N N . GLU B 1 962 ? -41.594 -7.441 -4.098 1 74.69 962 GLU B N 1
ATOM 16175 C CA . GLU B 1 962 ? -42.688 -7.707 -3.146 1 74.69 962 GLU B CA 1
ATOM 16176 C C . GLU B 1 962 ? -43 -9.195 -3.078 1 74.69 962 GLU B C 1
ATOM 16178 O O . GLU B 1 962 ? -43.062 -9.773 -1.989 1 74.69 962 GLU B O 1
ATOM 16183 N N . THR B 1 963 ? -43.219 -9.711 -4.262 1 72.75 963 THR B N 1
ATOM 16184 C CA . THR B 1 963 ? -43.531 -11.133 -4.309 1 72.75 963 THR B CA 1
ATOM 16185 C C . THR B 1 963 ? -42.406 -11.953 -3.699 1 72.75 963 THR B C 1
ATOM 16187 O O . THR B 1 963 ? -42.656 -12.867 -2.912 1 72.75 963 THR B O 1
ATOM 16190 N N . PHE B 1 964 ? -41.281 -11.656 -4.02 1 87.44 964 PHE B N 1
ATOM 16191 C CA . PHE B 1 964 ? -40.125 -12.438 -3.549 1 87.44 964 PHE B CA 1
ATOM 16192 C C . PHE B 1 964 ? -39.906 -12.211 -2.061 1 87.44 964 PHE B C 1
ATOM 16194 O O . PHE B 1 964 ? -39.438 -13.109 -1.354 1 87.44 964 PHE B O 1
ATOM 16201 N N . SER B 1 965 ? -40.156 -10.992 -1.592 1 86 965 SER B N 1
ATOM 16202 C CA . SER B 1 965 ? -40.094 -10.766 -0.151 1 86 965 SER B CA 1
ATOM 16203 C C . SER B 1 965 ? -41.031 -11.703 0.594 1 86 965 SER B C 1
ATOM 16205 O O . SER B 1 965 ? -40.656 -12.312 1.593 1 86 965 SER B O 1
ATOM 16207 N N . ALA B 1 966 ? -42.188 -11.781 0.035 1 76.75 966 ALA B N 1
ATOM 16208 C CA . ALA B 1 966 ? -43.188 -12.672 0.644 1 76.75 966 ALA B CA 1
ATOM 16209 C C . ALA B 1 966 ? -42.719 -14.125 0.568 1 76.75 966 ALA B C 1
ATOM 16211 O O . ALA B 1 966 ? -42.906 -14.898 1.514 1 76.75 966 ALA B O 1
ATOM 16212 N N . LEU B 1 967 ? -42.188 -14.453 -0.51 1 82.81 967 LEU B N 1
ATOM 16213 C CA . LEU B 1 967 ? -41.719 -15.82 -0.705 1 82.81 967 LEU B CA 1
ATOM 16214 C C . LEU B 1 967 ? -40.594 -16.156 0.262 1 82.81 967 LEU B C 1
ATOM 16216 O O . LEU B 1 967 ? -40.531 -17.266 0.808 1 82.81 967 LEU B O 1
ATOM 16220 N N . VAL B 1 968 ? -39.688 -15.219 0.449 1 91.75 968 VAL B N 1
ATOM 16221 C CA . VAL B 1 968 ? -38.531 -15.445 1.342 1 91.75 968 VAL B CA 1
ATOM 16222 C C . VAL B 1 968 ? -39.031 -15.586 2.779 1 91.75 968 VAL B C 1
ATOM 16224 O O . VAL B 1 968 ? -38.562 -16.453 3.518 1 91.75 968 VAL B O 1
ATOM 16227 N N . GLU B 1 969 ? -39.938 -14.758 3.152 1 86.31 969 GLU B N 1
ATOM 16228 C CA . GLU B 1 969 ? -40.5 -14.812 4.496 1 86.31 969 GLU B CA 1
ATOM 16229 C C . GLU B 1 969 ? -41.25 -16.141 4.738 1 86.31 969 GLU B C 1
ATOM 16231 O O . GLU B 1 969 ? -41.062 -16.766 5.777 1 86.31 969 GLU B O 1
ATOM 16236 N N . SER B 1 970 ? -41.969 -16.484 3.736 1 80.25 970 SER B N 1
ATOM 16237 C CA . SER B 1 970 ? -42.688 -17.75 3.836 1 80.25 970 SER B CA 1
ATOM 16238 C C . SER B 1 970 ? -41.75 -18.938 3.844 1 80.25 970 SER B C 1
ATOM 16240 O O . SER B 1 970 ? -41.906 -19.875 4.629 1 80.25 970 SER B O 1
ATOM 16242 N N . ALA B 1 971 ? -40.812 -18.875 2.998 1 88.75 971 ALA B N 1
ATOM 16243 C CA . ALA B 1 971 ? -39.875 -19.969 2.881 1 88.75 971 ALA B CA 1
ATOM 16244 C C . ALA B 1 971 ? -39.125 -20.188 4.188 1 88.75 971 ALA B C 1
ATOM 16246 O O . ALA B 1 971 ? -38.812 -21.328 4.562 1 88.75 971 ALA B O 1
ATOM 16247 N N . SER B 1 972 ? -38.75 -19.094 4.863 1 92.56 972 SER B N 1
ATOM 16248 C CA . SER B 1 972 ? -38.031 -19.203 6.125 1 92.56 972 SER B CA 1
ATOM 16249 C C . SER B 1 972 ? -38.844 -19.984 7.16 1 92.56 972 SER B C 1
ATOM 16251 O O . SER B 1 972 ? -38.25 -20.688 7.992 1 92.56 972 SER B O 1
ATOM 16253 N N . LEU B 1 973 ? -40.094 -19.891 7.039 1 84.81 973 LEU B N 1
ATOM 16254 C CA . LEU B 1 973 ? -40.969 -20.578 7.988 1 84.81 973 LEU B CA 1
ATOM 16255 C C . LEU B 1 973 ? -41.312 -21.984 7.516 1 84.81 973 LEU B C 1
ATOM 16257 O O . LEU B 1 973 ? -41.281 -22.938 8.305 1 84.81 973 LEU B O 1
ATOM 16261 N N . ASP B 1 974 ? -41.594 -22.125 6.203 1 83.94 974 ASP B N 1
ATOM 16262 C CA . ASP B 1 974 ? -42 -23.406 5.641 1 83.94 974 ASP B CA 1
ATOM 16263 C C . ASP B 1 974 ? -40.844 -24.391 5.66 1 83.94 974 ASP B C 1
ATOM 16265 O O . ASP B 1 974 ? -41 -25.562 6.035 1 83.94 974 ASP B O 1
ATOM 16269 N N . VAL B 1 975 ? -39.719 -23.875 5.199 1 90.19 975 VAL B N 1
ATOM 16270 C CA . VAL B 1 975 ? -38.531 -24.734 5.156 1 90.19 975 VAL B CA 1
ATOM 16271 C C . VAL B 1 975 ? -37.875 -24.781 6.535 1 90.19 975 VAL B C 1
ATOM 16273 O O . VAL B 1 975 ? -37.219 -25.75 6.879 1 90.19 975 VAL B O 1
ATOM 16276 N N . HIS B 1 976 ? -38.156 -23.734 7.383 1 91.69 976 HIS B N 1
ATOM 16277 C CA . HIS B 1 976 ? -37.562 -23.516 8.703 1 91.69 976 HIS B CA 1
ATOM 16278 C C . HIS B 1 976 ? -36.031 -23.562 8.633 1 91.69 976 HIS B C 1
ATOM 16280 O O . HIS B 1 976 ? -35.406 -24.359 9.344 1 91.69 976 HIS B O 1
ATOM 16286 N N . ALA B 1 977 ? -35.406 -22.812 7.828 1 94.56 977 ALA B N 1
ATOM 16287 C CA . ALA B 1 977 ? -33.969 -22.688 7.562 1 94.56 977 ALA B CA 1
ATOM 16288 C C . ALA B 1 977 ? -33.594 -21.25 7.27 1 94.56 977 ALA B C 1
ATOM 16290 O O . ALA B 1 977 ? -34.469 -20.375 7.156 1 94.56 977 ALA B O 1
ATOM 16291 N N . HIS B 1 978 ? -32.375 -20.984 7.273 1 95.38 978 HIS B N 1
ATOM 16292 C CA . HIS B 1 978 ? -31.906 -19.688 6.777 1 95.38 978 HIS B CA 1
ATOM 16293 C C . HIS B 1 978 ? -32.156 -19.562 5.281 1 95.38 978 HIS B C 1
ATOM 16295 O O . HIS B 1 978 ? -31.953 -20.5 4.52 1 95.38 978 HIS B O 1
ATOM 16301 N N . ILE B 1 979 ? -32.688 -18.484 4.883 1 95.56 979 ILE B N 1
ATOM 16302 C CA . ILE B 1 979 ? -32.906 -18.219 3.465 1 95.56 979 ILE B CA 1
ATOM 16303 C C . ILE B 1 979 ? -32.031 -17.047 3.029 1 95.56 979 ILE B C 1
ATOM 16305 O O . ILE B 1 979 ? -32.188 -15.93 3.533 1 95.56 979 ILE B O 1
ATOM 16309 N N . ALA B 1 980 ? -31.078 -17.297 2.199 1 96.62 980 ALA B N 1
ATOM 16310 C CA . ALA B 1 980 ? -30.203 -16.25 1.683 1 96.62 980 ALA B CA 1
ATOM 16311 C C . ALA B 1 980 ? -30.547 -15.922 0.232 1 96.62 980 ALA B C 1
ATOM 16313 O O . ALA B 1 980 ? -30.391 -16.766 -0.654 1 96.62 980 ALA B O 1
ATOM 16314 N N . LEU B 1 981 ? -31 -14.789 0.01 1 96.25 981 LEU B N 1
ATOM 16315 C CA . LEU B 1 981 ? -31.344 -14.32 -1.329 1 96.25 981 LEU B CA 1
ATOM 16316 C C . LEU B 1 981 ? -30.406 -13.195 -1.766 1 96.25 981 LEU B C 1
ATOM 16318 O O . LEU B 1 981 ? -30.234 -12.211 -1.05 1 96.25 981 LEU B O 1
ATOM 16322 N N . VAL B 1 982 ? -29.719 -13.398 -2.826 1 96.62 982 VAL B N 1
ATOM 16323 C CA . VAL B 1 982 ? -28.891 -12.352 -3.414 1 96.62 982 VAL B CA 1
ATOM 16324 C C . VAL B 1 982 ? -29.484 -11.922 -4.758 1 96.62 982 VAL B C 1
ATOM 16326 O O . VAL B 1 982 ? -29.688 -12.75 -5.645 1 96.62 982 VAL B O 1
ATOM 16329 N N . ASN B 1 983 ? -29.75 -10.664 -4.844 1 94.25 983 ASN B N 1
ATOM 16330 C CA . ASN B 1 983 ? -30.391 -10.125 -6.031 1 94.25 983 ASN B CA 1
ATOM 16331 C C . ASN B 1 983 ? -29.516 -9.094 -6.73 1 94.25 983 ASN B C 1
ATOM 16333 O O . ASN B 1 983 ? -28.578 -8.57 -6.133 1 94.25 983 ASN B O 1
ATOM 16337 N N . ASN B 1 984 ? -29.75 -8.93 -8.047 1 94.44 984 ASN B N 1
ATOM 16338 C CA . ASN B 1 984 ? -29.078 -7.871 -8.789 1 94.44 984 ASN B CA 1
ATOM 16339 C C . ASN B 1 984 ? -29.25 -6.512 -8.117 1 94.44 984 ASN B C 1
ATOM 16341 O O . ASN B 1 984 ? -30.359 -6.133 -7.758 1 94.44 984 ASN B O 1
ATOM 16345 N N . ARG B 1 985 ? -28.188 -5.793 -7.938 1 91 985 ARG B N 1
ATOM 16346 C CA . ARG B 1 985 ? -28.219 -4.512 -7.246 1 91 985 ARG B CA 1
ATOM 16347 C C . ARG B 1 985 ? -29.203 -3.551 -7.918 1 91 985 ARG B C 1
ATOM 16349 O O . ARG B 1 985 ? -29.719 -2.627 -7.281 1 91 985 ARG B O 1
ATOM 16356 N N . LYS B 1 986 ? -29.359 -3.707 -9.242 1 87.69 986 LYS B N 1
ATOM 16357 C CA . LYS B 1 986 ? -30.297 -2.861 -9.984 1 87.69 986 LYS B CA 1
ATOM 16358 C C . LYS B 1 986 ? -31.625 -2.74 -9.242 1 87.69 986 LYS B C 1
ATOM 16360 O O . LYS B 1 986 ? -32.25 -1.668 -9.219 1 87.69 986 LYS B O 1
ATOM 16365 N N . TYR B 1 987 ? -32.094 -3.912 -8.633 1 86.12 987 TYR B N 1
ATOM 16366 C CA . TYR B 1 987 ? -33.375 -3.928 -7.926 1 86.12 987 TYR B CA 1
ATOM 16367 C C . TYR B 1 987 ? -33.156 -4.074 -6.422 1 86.12 987 TYR B C 1
ATOM 16369 O O . TYR B 1 987 ? -33.938 -3.582 -5.625 1 86.12 987 TYR B O 1
ATOM 16377 N N . GLY B 1 988 ? -32.062 -4.812 -6.082 1 88.81 988 GLY B N 1
ATOM 16378 C CA . GLY B 1 988 ? -31.672 -4.941 -4.684 1 88.81 988 GLY B CA 1
ATOM 16379 C C . GLY B 1 988 ? -32.562 -5.91 -3.916 1 88.81 988 GLY B C 1
ATOM 16380 O O . GLY B 1 988 ? -32.938 -6.961 -4.438 1 88.81 988 GLY B O 1
ATOM 16381 N N . ASP B 1 989 ? -32.625 -5.676 -2.592 1 87.5 989 ASP B N 1
ATOM 16382 C CA . ASP B 1 989 ? -33.375 -6.438 -1.606 1 87.5 989 ASP B CA 1
ATOM 16383 C C . ASP B 1 989 ? -32.75 -7.793 -1.342 1 87.5 989 ASP B C 1
ATOM 16385 O O . ASP B 1 989 ? -33.438 -8.805 -1.198 1 87.5 989 ASP B O 1
ATOM 16389 N N . SER B 1 990 ? -31.484 -7.895 -1.481 1 92.75 990 SER B N 1
ATOM 16390 C CA . SER B 1 990 ? -30.781 -9.086 -1.017 1 92.75 990 SER B CA 1
ATOM 16391 C C . SER B 1 990 ? -30.938 -9.266 0.49 1 92.75 990 SER B C 1
ATOM 16393 O O . SER B 1 990 ? -30.922 -8.289 1.241 1 92.75 990 SER B O 1
ATOM 16395 N N . ARG B 1 991 ? -31.125 -10.445 0.96 1 92.56 991 ARG B N 1
ATOM 16396 C CA . ARG B 1 991 ? -31.391 -10.57 2.389 1 92.56 991 ARG B CA 1
ATOM 16397 C C . ARG B 1 991 ? -31.109 -11.992 2.869 1 92.56 991 ARG B C 1
ATOM 16399 O O . ARG B 1 991 ? -31.031 -12.922 2.064 1 92.56 991 ARG B O 1
ATOM 16406 N N . VAL B 1 992 ? -30.859 -12.109 4.031 1 93.62 992 VAL B N 1
ATOM 16407 C CA . VAL B 1 992 ? -30.797 -13.383 4.746 1 93.62 992 VAL B CA 1
ATOM 16408 C C . VAL B 1 992 ? -31.844 -13.406 5.863 1 93.62 992 VAL B C 1
ATOM 16410 O O . VAL B 1 992 ? -31.781 -12.586 6.785 1 93.62 992 VAL B O 1
ATOM 16413 N N . ARG B 1 993 ? -32.781 -14.266 5.75 1 93.31 993 ARG B N 1
ATOM 16414 C CA . ARG B 1 993 ? -33.875 -14.359 6.695 1 93.31 993 ARG B CA 1
ATOM 16415 C C . ARG B 1 993 ? -33.812 -15.656 7.496 1 93.31 993 ARG B C 1
ATOM 16417 O O . ARG B 1 993 ? -33.469 -16.703 6.953 1 93.31 993 ARG B O 1
ATOM 16424 N N . VAL B 1 994 ? -34.094 -15.531 8.789 1 91.62 994 VAL B N 1
ATOM 16425 C CA . VAL B 1 994 ? -34.094 -16.688 9.672 1 91.62 994 VAL B CA 1
ATOM 16426 C C . VAL B 1 994 ? -35.469 -16.859 10.312 1 91.62 994 VAL B C 1
ATOM 16428 O O . VAL B 1 994 ? -36.219 -15.891 10.453 1 91.62 994 VAL B O 1
ATOM 16431 N N . PRO B 1 995 ? -35.844 -18.031 10.594 1 90.06 995 PRO B N 1
ATOM 16432 C CA . PRO B 1 995 ? -37.156 -18.25 11.242 1 90.06 995 PRO B CA 1
ATOM 16433 C C . PRO B 1 995 ? -37.125 -17.906 12.734 1 90.06 995 PRO B C 1
ATOM 16435 O O . PRO B 1 995 ? -37.594 -18.688 13.555 1 90.06 995 PRO B O 1
ATOM 16438 N N . ALA B 1 996 ? -36.719 -16.781 13.023 1 89.19 996 ALA B N 1
ATOM 16439 C CA . ALA B 1 996 ? -36.594 -16.328 14.406 1 89.19 996 ALA B CA 1
ATOM 16440 C C . ALA B 1 996 ? -37.969 -15.922 14.953 1 89.19 996 ALA B C 1
ATOM 16442 O O . ALA B 1 996 ? -38.844 -15.469 14.203 1 89.19 996 ALA B O 1
ATOM 16443 N N . LYS B 1 997 ? -38.094 -16.109 16.203 1 82.94 997 LYS B N 1
ATOM 16444 C CA . LYS B 1 997 ? -39.312 -15.727 16.875 1 82.94 997 LYS B CA 1
ATOM 16445 C C . LYS B 1 997 ? -39.406 -14.211 17.031 1 82.94 997 LYS B C 1
ATOM 16447 O O . LYS B 1 997 ? -40.438 -13.602 16.734 1 82.94 997 LYS B O 1
ATOM 16452 N N . VAL B 1 998 ? -38.312 -13.688 17.406 1 78.06 998 VAL B N 1
ATOM 16453 C CA . VAL B 1 998 ? -38.25 -12.242 17.609 1 78.06 998 VAL B CA 1
ATOM 16454 C C . VAL B 1 998 ? -38.156 -11.523 16.266 1 78.06 998 VAL B C 1
ATOM 16456 O O . VAL B 1 998 ? -37.344 -11.883 15.422 1 78.06 998 VAL B O 1
ATOM 16459 N N . HIS B 1 999 ? -38.938 -10.641 16.062 1 71.88 999 HIS B N 1
ATOM 16460 C CA . HIS B 1 999 ? -39.125 -9.984 14.773 1 71.88 999 HIS B CA 1
ATOM 16461 C C . HIS B 1 999 ? -37.844 -9.359 14.266 1 71.88 999 HIS B C 1
ATOM 16463 O O . HIS B 1 999 ? -37.5 -9.492 13.078 1 71.88 999 HIS B O 1
ATOM 16469 N N . HIS B 1 1000 ? -37.156 -8.773 15.086 1 68.88 1000 HIS B N 1
ATOM 16470 C CA . HIS B 1 1000 ? -35.969 -8.031 14.625 1 68.88 1000 HIS B CA 1
ATOM 16471 C C . HIS B 1 1000 ? -34.812 -8.977 14.297 1 68.88 1000 HIS B C 1
ATOM 16473 O O . HIS B 1 1000 ? -33.844 -8.57 13.656 1 68.88 1000 HIS B O 1
ATOM 16479 N N . GLU B 1 1001 ? -35 -10.156 14.68 1 77.44 1001 GLU B N 1
ATOM 16480 C CA . GLU B 1 1001 ? -33.938 -11.125 14.422 1 77.44 1001 GLU B CA 1
ATOM 16481 C C . GLU B 1 1001 ? -34.219 -11.93 13.156 1 77.44 1001 GLU B C 1
ATOM 16483 O O . GLU B 1 1001 ? -33.406 -12.758 12.742 1 77.44 1001 GLU B O 1
ATOM 16488 N N . ARG B 1 1002 ? -35.281 -11.625 12.531 1 81.5 1002 ARG B N 1
ATOM 16489 C CA . ARG B 1 1002 ? -35.719 -12.43 11.391 1 81.5 1002 ARG B CA 1
ATOM 16490 C C . ARG B 1 1002 ? -34.844 -12.125 10.164 1 81.5 1002 ARG B C 1
ATOM 16492 O O . ARG B 1 1002 ? -34.531 -13.023 9.383 1 81.5 1002 ARG B O 1
ATOM 16499 N N . ASP B 1 1003 ? -34.531 -10.906 9.922 1 84 1003 ASP B N 1
ATOM 16500 C CA . ASP B 1 1003 ? -33.656 -10.523 8.828 1 84 1003 ASP B CA 1
ATOM 16501 C C . ASP B 1 1003 ? -32.25 -10.227 9.336 1 84 1003 ASP B C 1
ATOM 16503 O O . ASP B 1 1003 ? -31.969 -9.148 9.852 1 84 1003 ASP B O 1
ATOM 16507 N N . LEU B 1 1004 ? -31.406 -11.172 9.078 1 85.56 1004 LEU B N 1
ATOM 16508 C CA . LEU B 1 1004 ? -30.016 -10.992 9.477 1 85.56 1004 LEU B CA 1
ATOM 16509 C C . LEU B 1 1004 ? -29.344 -9.914 8.633 1 85.56 1004 LEU B C 1
ATOM 16511 O O . LEU B 1 1004 ? -28.344 -9.32 9.055 1 85.56 1004 LEU B O 1
ATOM 16515 N N . CYS B 1 1005 ? -29.922 -9.883 7.383 1 88.38 1005 CYS B N 1
ATOM 16516 C CA . CYS B 1 1005 ? -29.422 -8.852 6.48 1 88.38 1005 CYS B CA 1
ATOM 16517 C C . CYS B 1 1005 ? -30.438 -8.531 5.398 1 88.38 1005 CYS B C 1
ATOM 16519 O O . CYS B 1 1005 ? -31.141 -9.422 4.926 1 88.38 1005 CYS B O 1
ATOM 16521 N N . ARG B 1 1006 ? -30.531 -7.297 5.07 1 86.19 1006 ARG B N 1
ATOM 16522 C CA . ARG B 1 1006 ? -31.344 -6.855 3.943 1 86.19 1006 ARG B CA 1
ATOM 16523 C C . ARG B 1 1006 ? -30.719 -5.656 3.248 1 86.19 1006 ARG B C 1
ATOM 16525 O O . ARG B 1 1006 ? -30.5 -4.609 3.867 1 86.19 1006 ARG B O 1
ATOM 16532 N N . LEU B 1 1007 ? -30.391 -5.863 2.006 1 85.94 1007 LEU B N 1
ATOM 16533 C CA . LEU B 1 1007 ? -29.656 -4.855 1.259 1 85.94 1007 LEU B CA 1
ATOM 16534 C C . LEU B 1 1007 ? -30.438 -4.383 0.046 1 85.94 1007 LEU B C 1
ATOM 16536 O O . LEU B 1 1007 ? -30.859 -5.191 -0.78 1 85.94 1007 LEU B O 1
ATOM 16540 N N . ARG B 1 1008 ? -30.656 -3.162 -0.01 1 84.25 1008 ARG B N 1
ATOM 16541 C CA . ARG B 1 1008 ? -31.312 -2.584 -1.174 1 84.25 1008 ARG B CA 1
ATOM 16542 C C . ARG B 1 1008 ? -30.656 -1.269 -1.581 1 84.25 1008 ARG B C 1
ATOM 16544 O O . ARG B 1 1008 ? -30.359 -0.426 -0.731 1 84.25 1008 ARG B O 1
ATOM 16551 N N . GLY B 1 1009 ? -30.422 -1.219 -2.877 1 77.25 1009 GLY B N 1
ATOM 16552 C CA . GLY B 1 1009 ? -29.984 0.053 -3.43 1 77.25 1009 GLY B CA 1
ATOM 16553 C C . GLY B 1 1009 ? -28.5 0.281 -3.289 1 77.25 1009 GLY B C 1
ATOM 16554 O O . GLY B 1 1009 ? -27.734 -0.669 -3.109 1 77.25 1009 GLY B O 1
ATOM 16555 N N . GLY B 1 1010 ? -28.062 1.566 -3.598 1 79.94 1010 GLY B N 1
ATOM 16556 C CA . GLY B 1 1010 ? -26.656 1.976 -3.564 1 79.94 1010 GLY B CA 1
ATOM 16557 C C . GLY B 1 1010 ? -26.031 2.068 -4.941 1 79.94 1010 GLY B C 1
ATOM 16558 O O . GLY B 1 1010 ? -26.5 1.433 -5.887 1 79.94 1010 GLY B O 1
ATOM 16559 N N . LYS B 1 1011 ? -25 2.889 -4.977 1 83.12 1011 LYS B N 1
ATOM 16560 C CA . LYS B 1 1011 ? -24.312 3.074 -6.25 1 83.12 1011 LYS B CA 1
ATOM 16561 C C . LYS B 1 1011 ? -22.969 2.357 -6.258 1 83.12 1011 LYS B C 1
ATOM 16563 O O . LYS B 1 1011 ? -22.406 2.08 -7.32 1 83.12 1011 LYS B O 1
ATOM 16568 N N . ASN B 1 1012 ? -22.547 2.025 -5.086 1 85.06 1012 ASN B N 1
ATOM 16569 C CA . ASN B 1 1012 ? -21.25 1.367 -5.008 1 85.06 1012 ASN B CA 1
ATOM 16570 C C . ASN B 1 1012 ? -21.391 -0.138 -4.801 1 85.06 1012 ASN B C 1
ATOM 16572 O O . ASN B 1 1012 ? -22.375 -0.595 -4.215 1 85.06 1012 ASN B O 1
ATOM 16576 N N . GLU B 1 1013 ? -20.406 -0.89 -5.285 1 88.06 1013 GLU B N 1
ATOM 16577 C CA . GLU B 1 1013 ? -20.328 -2.305 -4.934 1 88.06 1013 GLU B CA 1
ATOM 16578 C C . GLU B 1 1013 ? -19.938 -2.488 -3.471 1 88.06 1013 GLU B C 1
ATOM 16580 O O . GLU B 1 1013 ? -19.047 -1.799 -2.969 1 88.06 1013 GLU B O 1
ATOM 16585 N N . HIS B 1 1014 ? -20.672 -3.238 -2.848 1 85.56 1014 HIS B N 1
ATOM 16586 C CA . HIS B 1 1014 ? -20.297 -3.5 -1.462 1 85.56 1014 HIS B CA 1
ATOM 16587 C C . HIS B 1 1014 ? -20.688 -4.91 -1.041 1 85.56 1014 HIS B C 1
ATOM 16589 O O . HIS B 1 1014 ? -21.375 -5.613 -1.783 1 85.56 1014 HIS B O 1
ATOM 16595 N N . LEU B 1 1015 ? -20.156 -5.324 0.049 1 90.06 1015 LEU B N 1
ATOM 16596 C CA . LEU B 1 1015 ? -20.312 -6.668 0.591 1 90.06 1015 LEU B CA 1
ATOM 16597 C C . LEU B 1 1015 ? -20.688 -6.621 2.066 1 90.06 1015 LEU B C 1
ATOM 16599 O O . LEU B 1 1015 ? -20.156 -5.801 2.822 1 90.06 1015 LEU B O 1
ATOM 16603 N N . VAL B 1 1016 ? -21.703 -7.398 2.406 1 91.62 1016 VAL B N 1
ATOM 16604 C CA . VAL B 1 1016 ? -22.062 -7.551 3.812 1 91.62 1016 VAL B CA 1
ATOM 16605 C C . VAL B 1 1016 ? -21.844 -9 4.25 1 91.62 1016 VAL B C 1
ATOM 16607 O O . VAL B 1 1016 ? -22.281 -9.93 3.562 1 91.62 1016 VAL B O 1
ATOM 16610 N N . VAL B 1 1017 ? -21.172 -9.25 5.305 1 93.38 1017 VAL B N 1
ATOM 16611 C CA . VAL B 1 1017 ? -20.875 -10.586 5.812 1 93.38 1017 VAL B CA 1
ATOM 16612 C C . VAL B 1 1017 ? -21.875 -10.945 6.91 1 93.38 1017 VAL B C 1
ATOM 16614 O O . VAL B 1 1017 ? -22.047 -10.203 7.875 1 93.38 1017 VAL B O 1
ATOM 16617 N N . VAL B 1 1018 ? -22.578 -12.023 6.754 1 93.88 1018 VAL B N 1
ATOM 16618 C CA . VAL B 1 1018 ? -23.594 -12.477 7.703 1 93.88 1018 VAL B CA 1
ATOM 16619 C C . VAL B 1 1018 ? -23.172 -13.812 8.312 1 93.88 1018 VAL B C 1
ATOM 16621 O O . VAL B 1 1018 ? -22.719 -14.711 7.598 1 93.88 1018 VAL B O 1
ATOM 16624 N N . GLU B 1 1019 ? -23.25 -13.961 9.547 1 92.69 1019 GLU B N 1
ATOM 16625 C CA . GLU B 1 1019 ? -22.938 -15.203 10.242 1 92.69 1019 GLU B CA 1
ATOM 16626 C C . GLU B 1 1019 ? -24.188 -16.031 10.492 1 92.69 1019 GLU B C 1
ATOM 16628 O O . GLU B 1 1019 ? -25.203 -15.5 10.977 1 92.69 1019 GLU B O 1
ATOM 16633 N N . LEU B 1 1020 ? -24.219 -17.281 10.109 1 93.25 1020 LEU B N 1
ATOM 16634 C CA . LEU B 1 1020 ? -25.344 -18.188 10.312 1 93.25 1020 LEU B CA 1
ATOM 16635 C C . LEU B 1 1020 ? -25.141 -19.031 11.562 1 93.25 1020 LEU B C 1
ATOM 16637 O O . LEU B 1 1020 ? -24.109 -19.688 11.719 1 93.25 1020 LEU B O 1
ATOM 16641 N N . ASP B 1 1021 ? -26.078 -19 12.438 1 90.56 1021 ASP B N 1
ATOM 16642 C CA . ASP B 1 1021 ? -26.031 -19.844 13.625 1 90.56 1021 ASP B CA 1
ATOM 16643 C C . ASP B 1 1021 ? -26.688 -21.203 13.352 1 90.56 1021 ASP B C 1
ATOM 16645 O O . ASP B 1 1021 ? -27.812 -21.453 13.781 1 90.56 1021 ASP B O 1
ATOM 16649 N N . ILE B 1 1022 ? -25.953 -22.094 12.75 1 91.56 1022 ILE B N 1
ATOM 16650 C CA . ILE B 1 1022 ? -26.453 -23.391 12.289 1 91.56 1022 ILE B CA 1
ATOM 16651 C C . ILE B 1 1022 ? -26.656 -24.312 13.484 1 91.56 1022 ILE B C 1
ATOM 16653 O O . ILE B 1 1022 ? -27.625 -25.078 13.523 1 91.56 1022 ILE B O 1
ATOM 16657 N N . GLU B 1 1023 ? -25.859 -24.203 14.445 1 89.31 1023 GLU B N 1
ATOM 16658 C CA . GLU B 1 1023 ? -25.906 -25.094 15.594 1 89.31 1023 GLU B CA 1
ATOM 16659 C C . GLU B 1 1023 ? -27.172 -24.859 16.422 1 89.31 1023 GLU B C 1
ATOM 16661 O O . GLU B 1 1023 ? -27.859 -25.812 16.797 1 89.31 1023 GLU B O 1
ATOM 16666 N N . ASN B 1 1024 ? -27.469 -23.594 16.688 1 90.12 1024 ASN B N 1
ATOM 16667 C CA . ASN B 1 1024 ? -28.641 -23.266 17.484 1 90.12 1024 ASN B CA 1
ATOM 16668 C C . ASN B 1 1024 ? -29.938 -23.594 16.734 1 90.12 1024 ASN B C 1
ATOM 16670 O O . ASN B 1 1024 ? -30.938 -23.969 17.344 1 90.12 1024 ASN B O 1
ATOM 16674 N N . LEU B 1 1025 ? -29.906 -23.453 15.484 1 92 1025 LEU B N 1
ATOM 16675 C CA . LEU B 1 1025 ? -31.078 -23.781 14.695 1 92 1025 LEU B CA 1
ATOM 16676 C C . LEU B 1 1025 ? -31.344 -25.281 14.711 1 92 1025 LEU B C 1
ATOM 16678 O O . LEU B 1 1025 ? -32.469 -25.719 14.898 1 92 1025 LEU B O 1
ATOM 16682 N N . ARG B 1 1026 ? -30.312 -26.125 14.484 1 92.69 1026 ARG B N 1
ATOM 16683 C CA . ARG B 1 1026 ? -30.453 -27.562 14.492 1 92.69 1026 ARG B CA 1
ATOM 16684 C C . ARG B 1 1026 ? -30.906 -28.062 15.867 1 92.69 1026 ARG B C 1
ATOM 16686 O O . ARG B 1 1026 ? -31.719 -29 15.961 1 92.69 1026 ARG B O 1
ATOM 16693 N N . ALA B 1 1027 ? -30.312 -27.438 16.891 1 91.69 1027 ALA B N 1
ATOM 16694 C CA . ALA B 1 1027 ? -30.688 -27.828 18.25 1 91.69 1027 ALA B CA 1
ATOM 16695 C C . ALA B 1 1027 ? -32.188 -27.578 18.5 1 91.69 1027 ALA B C 1
ATOM 16697 O O . ALA B 1 1027 ? -32.844 -28.391 19.125 1 91.69 1027 ALA B O 1
ATOM 16698 N N . PHE B 1 1028 ? -32.688 -26.5 18.047 1 91.94 1028 PHE B N 1
ATOM 16699 C CA . PHE B 1 1028 ? -34.094 -26.172 18.188 1 91.94 1028 PHE B CA 1
ATOM 16700 C C . PHE B 1 1028 ? -34.969 -27.125 17.391 1 91.94 1028 PHE B C 1
ATOM 16702 O O . PHE B 1 1028 ? -35.969 -27.609 17.891 1 91.94 1028 PHE B O 1
ATOM 16709 N N . GLN B 1 1029 ? -34.562 -27.469 16.172 1 91.44 1029 GLN B N 1
ATOM 16710 C CA . GLN B 1 1029 ? -35.312 -28.328 15.266 1 91.44 1029 GLN B CA 1
ATOM 16711 C C . GLN B 1 1029 ? -35.312 -29.766 15.766 1 91.44 1029 GLN B C 1
ATOM 16713 O O . GLN B 1 1029 ? -36.188 -30.547 15.383 1 91.44 1029 GLN B O 1
ATOM 16718 N N . SER B 1 1030 ? -34.406 -30.094 16.516 1 90.69 1030 SER B N 1
ATOM 16719 C CA . SER B 1 1030 ? -34.25 -31.469 16.953 1 90.69 1030 SER B CA 1
ATOM 16720 C C . SER B 1 1030 ? -35.156 -31.781 18.141 1 90.69 1030 SER B C 1
ATOM 16722 O O . SER B 1 1030 ? -35.156 -32.906 18.641 1 90.69 1030 SER B O 1
ATOM 16724 N N . ARG B 1 1031 ? -35.844 -30.797 18.547 1 87.62 1031 ARG B N 1
ATOM 16725 C CA . ARG B 1 1031 ? -36.781 -31.031 19.656 1 87.62 1031 ARG B CA 1
ATOM 16726 C C . ARG B 1 1031 ? -37.844 -32.031 19.281 1 87.62 1031 ARG B C 1
ATOM 16728 O O . ARG B 1 1031 ? -38.312 -32.062 18.125 1 87.62 1031 ARG B O 1
ATOM 16735 N N . GLU B 1 1032 ? -38.312 -32.812 20.234 1 77.75 1032 GLU B N 1
ATOM 16736 C CA . GLU B 1 1032 ? -39.281 -33.875 19.984 1 77.75 1032 GLU B CA 1
ATOM 16737 C C . GLU B 1 1032 ? -40.688 -33.312 19.75 1 77.75 1032 GLU B C 1
ATOM 16739 O O . GLU B 1 1032 ? -41.438 -33.812 18.938 1 77.75 1032 GLU B O 1
ATOM 16744 N N . LYS B 1 1033 ? -41 -32.312 20.578 1 73.25 1033 LYS B N 1
ATOM 16745 C CA . LYS B 1 1033 ? -42.312 -31.672 20.438 1 73.25 1033 LYS B CA 1
ATOM 16746 C C . LYS B 1 1033 ? -42.156 -30.25 19.938 1 73.25 1033 LYS B C 1
ATOM 16748 O O . LYS B 1 1033 ? -41.156 -29.594 20.203 1 73.25 1033 LYS B O 1
ATOM 16753 N N . ARG B 1 1034 ? -43.125 -29.828 19.266 1 78.38 1034 ARG B N 1
ATOM 16754 C CA . ARG B 1 1034 ? -43.094 -28.5 18.656 1 78.38 1034 ARG B CA 1
ATOM 16755 C C . ARG B 1 1034 ? -43.688 -27.453 19.562 1 78.38 1034 ARG B C 1
ATOM 16757 O O . ARG B 1 1034 ? -44.125 -26.391 19.109 1 78.38 1034 ARG B O 1
ATOM 16764 N N . TRP B 1 1035 ? -43.781 -27.656 20.781 1 70.81 1035 TRP B N 1
ATOM 16765 C CA . TRP B 1 1035 ? -44.406 -26.734 21.719 1 70.81 1035 TRP B CA 1
ATOM 16766 C C . TRP B 1 1035 ? -43.594 -25.469 21.875 1 70.81 1035 TRP B C 1
ATOM 16768 O O . TRP B 1 1035 ? -42.375 -25.531 22.094 1 70.81 1035 TRP B O 1
ATOM 16778 N N . PRO B 1 1036 ? -44.312 -24.438 21.688 1 78.5 1036 PRO B N 1
ATOM 16779 C CA . PRO B 1 1036 ? -43.562 -23.156 21.797 1 78.5 1036 PRO B CA 1
ATOM 16780 C C . PRO B 1 1036 ? -43.281 -22.766 23.25 1 78.5 1036 PRO B C 1
ATOM 16782 O O . PRO B 1 1036 ? -44.094 -23.062 24.141 1 78.5 1036 PRO B O 1
ATOM 16785 N N . CYS B 1 1037 ? -42.094 -22.25 23.469 1 72.62 1037 CYS B N 1
ATOM 16786 C CA . CYS B 1 1037 ? -41.719 -21.641 24.734 1 72.62 1037 CYS B CA 1
ATOM 16787 C C . CYS B 1 1037 ? -41.469 -20.141 24.562 1 72.62 1037 CYS B C 1
ATOM 16789 O O . CYS B 1 1037 ? -41.188 -19.688 23.438 1 72.62 1037 CYS B O 1
ATOM 16791 N N . GLU B 1 1038 ? -41.625 -19.391 25.594 1 72.81 1038 GLU B N 1
ATOM 16792 C CA . GLU B 1 1038 ? -41.5 -17.938 25.531 1 72.81 1038 GLU B CA 1
ATOM 16793 C C . GLU B 1 1038 ? -40.094 -17.531 25.141 1 72.81 1038 GLU B C 1
ATOM 16795 O O . GLU B 1 1038 ? -39.906 -16.578 24.391 1 72.81 1038 GLU B O 1
ATOM 16800 N N . ASP B 1 1039 ? -39.156 -18.359 25.562 1 77.81 1039 ASP B N 1
ATOM 16801 C CA . ASP B 1 1039 ? -37.75 -17.953 25.344 1 77.81 1039 ASP B CA 1
ATOM 16802 C C . ASP B 1 1039 ? -37.188 -18.625 24.094 1 77.81 1039 ASP B C 1
ATOM 16804 O O . ASP B 1 1039 ? -35.969 -18.609 23.875 1 77.81 1039 ASP B O 1
ATOM 16808 N N . ASP B 1 1040 ? -38.062 -19.141 23.266 1 85.19 1040 ASP B N 1
ATOM 16809 C CA . ASP B 1 1040 ? -37.594 -19.812 22.062 1 85.19 1040 ASP B CA 1
ATOM 16810 C C . ASP B 1 1040 ? -36.938 -18.812 21.094 1 85.19 1040 ASP B C 1
ATOM 16812 O O . ASP B 1 1040 ? -37.469 -17.719 20.875 1 85.19 1040 ASP B O 1
ATOM 16816 N N . PRO B 1 1041 ? -35.812 -19.125 20.625 1 87 1041 PRO B N 1
ATOM 16817 C CA . PRO B 1 1041 ? -35.125 -18.234 19.672 1 87 1041 PRO B CA 1
ATOM 16818 C C . PRO B 1 1041 ? -35.781 -18.25 18.281 1 87 1041 PRO B C 1
ATOM 16820 O O . PRO B 1 1041 ? -35.688 -17.266 17.531 1 87 1041 PRO B O 1
ATOM 16823 N N . TYR B 1 1042 ? -36.5 -19.359 17.969 1 90.94 1042 TYR B N 1
ATOM 16824 C CA . TYR B 1 1042 ? -37.094 -19.516 16.641 1 90.94 1042 TYR B CA 1
ATOM 16825 C C . TYR B 1 1042 ? -38.562 -19.828 16.734 1 90.94 1042 TYR B C 1
ATOM 16827 O O . TYR B 1 1042 ? -39.062 -20.25 17.797 1 90.94 1042 TYR B O 1
ATOM 16835 N N . LYS B 1 1043 ? -39.219 -19.578 15.625 1 85.38 1043 LYS B N 1
ATOM 16836 C CA . LYS B 1 1043 ? -40.594 -20 15.523 1 85.38 1043 LYS B CA 1
ATOM 16837 C C . LYS B 1 1043 ? -40.719 -21.516 15.484 1 85.38 1043 LYS B C 1
ATOM 16839 O O . LYS B 1 1043 ? -39.812 -22.203 15.016 1 85.38 1043 LYS B O 1
ATOM 16844 N N . PRO B 1 1044 ? -41.812 -22.031 15.984 1 80.81 1044 PRO B N 1
ATOM 16845 C CA . PRO B 1 1044 ? -41.969 -23.484 15.953 1 80.81 1044 PRO B CA 1
ATOM 16846 C C . PRO B 1 1044 ? -41.875 -24.062 14.539 1 80.81 1044 PRO B C 1
ATOM 16848 O O . PRO B 1 1044 ? -42.281 -23.406 13.57 1 80.81 1044 PRO B O 1
ATOM 16851 N N . VAL B 1 1045 ? -41.375 -25.219 14.43 1 87.19 1045 VAL B N 1
ATOM 16852 C CA . VAL B 1 1045 ? -41.281 -25.906 13.141 1 87.19 1045 VAL B CA 1
ATOM 16853 C C . VAL B 1 1045 ? -42.688 -26.141 12.586 1 87.19 1045 VAL B C 1
ATOM 16855 O O . VAL B 1 1045 ? -43.625 -26.312 13.344 1 87.19 1045 VAL B O 1
ATOM 16858 N N . PRO B 1 1046 ? -42.781 -26.062 11.312 1 81.5 1046 PRO B N 1
ATOM 16859 C CA . PRO B 1 1046 ? -44.125 -26.219 10.734 1 81.5 1046 PRO B CA 1
ATOM 16860 C C . PRO B 1 1046 ? -44.656 -27.625 10.906 1 81.5 1046 PRO B C 1
ATOM 16862 O O . PRO B 1 1046 ? -43.906 -28.562 11.188 1 81.5 1046 PRO B O 1
ATOM 16865 N N . GLU B 1 1047 ? -45.969 -27.703 10.711 1 70.75 1047 GLU B N 1
ATOM 16866 C CA . GLU B 1 1047 ? -46.625 -29.016 10.766 1 70.75 1047 GLU B CA 1
ATOM 16867 C C . GLU B 1 1047 ? -46.062 -29.938 9.695 1 70.75 1047 GLU B C 1
ATOM 16869 O O . GLU B 1 1047 ? -45.875 -29.531 8.547 1 70.75 1047 GLU B O 1
ATOM 16874 N N . GLY B 1 1048 ? -45.719 -31.047 10.078 1 72 1048 GLY B N 1
ATOM 16875 C CA . GLY B 1 1048 ? -45.219 -32.031 9.133 1 72 1048 GLY B CA 1
ATOM 16876 C C . GLY B 1 1048 ? -43.719 -31.938 8.945 1 72 1048 GLY B C 1
ATOM 16877 O O . GLY B 1 1048 ? -43.125 -32.656 8.117 1 72 1048 GLY B O 1
ATOM 16878 N N . PHE B 1 1049 ? -43.156 -31.125 9.805 1 87.19 1049 PHE B N 1
ATOM 16879 C CA . PHE B 1 1049 ? -41.688 -30.938 9.711 1 87.19 1049 PHE B CA 1
ATOM 16880 C C . PHE B 1 1049 ? -40.969 -32.188 10.18 1 87.19 1049 PHE B C 1
ATOM 16882 O O . PHE B 1 1049 ? -41.25 -32.719 11.258 1 87.19 1049 PHE B O 1
ATOM 16889 N N . ASP B 1 1050 ? -40.094 -32.719 9.336 1 84.38 1050 ASP B N 1
ATOM 16890 C CA . ASP B 1 1050 ? -39.219 -33.844 9.648 1 84.38 1050 ASP B CA 1
ATOM 16891 C C . ASP B 1 1050 ? -37.75 -33.531 9.391 1 84.38 1050 ASP B C 1
ATOM 16893 O O . ASP B 1 1050 ? -37.375 -33.188 8.266 1 84.38 1050 ASP B O 1
ATOM 16897 N N . LEU B 1 1051 ? -37.031 -33.625 10.445 1 90.44 1051 LEU B N 1
ATOM 16898 C CA . LEU B 1 1051 ? -35.625 -33.25 10.359 1 90.44 1051 LEU B CA 1
ATOM 16899 C C . LEU B 1 1051 ? -34.781 -34.438 9.875 1 90.44 1051 LEU B C 1
ATOM 16901 O O . LEU B 1 1051 ? -34.938 -35.562 10.367 1 90.44 1051 LEU B O 1
ATOM 16905 N N . SER B 1 1052 ? -33.969 -34.156 8.891 1 90.81 1052 SER B N 1
ATOM 16906 C CA . SER B 1 1052 ? -33.062 -35.188 8.391 1 90.81 1052 SER B CA 1
ATOM 16907 C C . SER B 1 1052 ? -32.156 -35.719 9.5 1 90.81 1052 SER B C 1
ATOM 16909 O O . SER B 1 1052 ? -31.672 -34.938 10.328 1 90.81 1052 SER B O 1
ATOM 16911 N N . PRO B 1 1053 ? -31.922 -36.938 9.578 1 86.69 1053 PRO B N 1
ATOM 16912 C CA . PRO B 1 1053 ? -31.062 -37.531 10.609 1 86.69 1053 PRO B CA 1
ATOM 16913 C C . PRO B 1 1053 ? -29.641 -36.938 10.594 1 86.69 1053 PRO B C 1
ATOM 16915 O O . PRO B 1 1053 ? -29.016 -36.812 11.641 1 86.69 1053 PRO B O 1
ATOM 16918 N N . ALA B 1 1054 ? -29.188 -36.594 9.516 1 88 1054 ALA B N 1
ATOM 16919 C CA . ALA B 1 1054 ? -27.844 -36.062 9.375 1 88 1054 ALA B CA 1
ATOM 16920 C C . ALA B 1 1054 ? -27.703 -34.688 10.047 1 88 1054 ALA B C 1
ATOM 16922 O O . ALA B 1 1054 ? -26.594 -34.281 10.383 1 88 1054 ALA B O 1
ATOM 16923 N N . ARG B 1 1055 ? -28.859 -34.094 10.25 1 91.69 1055 ARG B N 1
ATOM 16924 C CA . ARG B 1 1055 ? -28.844 -32.75 10.797 1 91.69 1055 ARG B CA 1
ATOM 16925 C C . ARG B 1 1055 ? -29.281 -32.75 12.258 1 91.69 1055 ARG B C 1
ATOM 16927 O O . ARG B 1 1055 ? -29.203 -31.719 12.93 1 91.69 1055 ARG B O 1
ATOM 16934 N N . ARG B 1 1056 ? -29.609 -33.844 12.734 1 89.5 1056 ARG B N 1
ATOM 16935 C CA . ARG B 1 1056 ? -30.125 -33.938 14.102 1 89.5 1056 ARG B CA 1
ATOM 16936 C C . ARG B 1 1056 ? -29 -33.781 15.117 1 89.5 1056 ARG B C 1
ATOM 16938 O O . ARG B 1 1056 ? -27.906 -34.312 14.93 1 89.5 1056 ARG B O 1
ATOM 16945 N N . THR B 1 1057 ? -29.25 -32.938 16.078 1 90.94 1057 THR B N 1
ATOM 16946 C CA . THR B 1 1057 ? -28.312 -32.719 17.172 1 90.94 1057 THR B CA 1
ATOM 16947 C C . THR B 1 1057 ? -29.047 -32.719 18.516 1 90.94 1057 THR B C 1
ATOM 16949 O O . THR B 1 1057 ? -30.25 -32.969 18.562 1 90.94 1057 THR B O 1
ATOM 16952 N N . THR B 1 1058 ? -28.391 -32.469 19.641 1 85.44 1058 THR B N 1
ATOM 16953 C CA . THR B 1 1058 ? -29 -32.406 20.969 1 85.44 1058 THR B CA 1
ATOM 16954 C C . THR B 1 1058 ? -29.859 -31.156 21.109 1 85.44 1058 THR B C 1
ATOM 16956 O O . THR B 1 1058 ? -29.391 -30.047 20.844 1 85.44 1058 THR B O 1
ATOM 16959 N N . PRO B 1 1059 ? -31.062 -31.406 21.422 1 85.19 1059 PRO B N 1
ATOM 16960 C CA . PRO B 1 1059 ? -31.969 -30.266 21.516 1 85.19 1059 PRO B CA 1
ATOM 16961 C C . PRO B 1 1059 ? -31.594 -29.297 22.641 1 85.19 1059 PRO B C 1
ATOM 16963 O O . PRO B 1 1059 ? -31.031 -29.719 23.656 1 85.19 1059 PRO B O 1
ATOM 16966 N N . LYS B 1 1060 ? -31.703 -28 22.562 1 74.56 1060 LYS B N 1
ATOM 16967 C CA . LYS B 1 1060 ? -31.578 -26.938 23.547 1 74.56 1060 LYS B CA 1
ATOM 16968 C C . LYS B 1 1060 ? -32.875 -26.125 23.672 1 74.56 1060 LYS B C 1
ATOM 16970 O O . LYS B 1 1060 ? -33.594 -25.984 22.688 1 74.56 1060 LYS B O 1
#

Foldseek 3Di:
DPQDDDPALLPDDLLLLLLLLLQLVLQLLPVLQAQCLLLNLVCVLCVVVNSVVVSVCSNVVCLLVLLQVWLAAWFKAFDAKDWAADADPVRHRPVVLVPPPDDDDLFQVVVVVNSVVGTDIFTEMEIFGDTGSVNSSLLSSLCLNALLLLLFLADPQEQAFHFDADPDDPPPDDRGPHHGQSLFRHTGDDGPVSVVVNQVVLLVLCVVQQVVQFKKKKKKWFWALLQQQAQLQLVLDPLLCVVSVGDDDPNSSVSSNSNSVSQQVSFVNQLVVQVQLAFDNVVRDTRGGHPSHSNSQSSLSSVCRQVVVQCCPQQVFSGWHDHRRMIMTMHTDPPPDDDPLSVLCVSCVRGPQWDNNQSPDQKTWTDGPRPSRPRGTTIIGPVLMFMDTAGHVVNVVLSVQLVVLVVVLVVLLLAQDALVCLVVLLPPLQVLQPPAQPDQLRRRNRSGSNVSNVSSVVSSLVNLVLCLLQDQLVQNVVSLVVVLVSCLSRQLHLNHCSVRVSCLLSNLLSCQLSVVLVSNVVSLCSNVVSLVVNCVSCVQPWHHYSRTTGRRPVVVSSVSHNLSSLSSNLSSNLLRFYADQVALAGPDADPSNQVSNVVSPNHNDPVSSRVSSVSSLLLQSHPDGVQVSQQGRHQAAAFAHPPLCVSPPSNVLNVLQLVLQVQLLPCDPLNRHSGDPNYDPSDRDPHGHDCNCQSSDNDWDDLAVSCVSVVCQQFQDPPPDDNVLSSLSNRCSRRVDAFDVCSPPPPPPPPPPPPPDDDDDDAGEGEFAAAADQWAKEKFWAAADDVVQLVCLLQVHGDSHSVLVVRLSVQLNQQLPDVVHHQEYEEAAQSAEPSCCCVSQVSQVVSNHKYWYKYRWDADPPQAIWIWIWTWHWGCSRPHTDTYIDIGTAQDDDPVRQCCSCVVRVHHHDPPSNPDHWYWYCHNNATETEHEACVLVPVVNLLSQAQPHQEYEYHYADQPQPVVVVSLLVSQQQSQHWYFYHYRQVRFFTWIAHQFPDPVRGTQDTTHHDDGMDIDMGIRNLPLSLQQLQDPDQDDDPPRGGHGHDPPGDHDPSSHDHHD/DPQDDDPALLPDDLLLLLLLLLQLVLQLLPDLQAQCLLLNLVCVLCVVVNSVVVSVCSNVVCLLVLLQVWLAAWFKAFDAKDWAADADPVRHRPVVLVPPPDDDDLFQVVVVVNSVVGTDIFTEMEIFGDTGSVNLSLLSSLCLNALLLLLFLAQPQEQAFHFDADPDDPVPDDRGPHHGQSLFRHTGDDDPVSVVVNQVVLLVLCVVCQVVQFKKKKKKWFWALLQQQAQLQLVLDPLLCVVSVGDDDPRSSVSSNSNSVSQQVSFVNQLVVQVQLAFDNVVRDTRGGHPSHSNSQSSLSSVCRQVVVQCCPQQVFSGWHDHRRMIMTMHTDPPPDDDPLSVLCVSCVRGPQWDNNQSPDQKTWTDGPRPSRPRGTTIIGPVLMFMDTAGHVVNVVLSVQLVVLVVVLVVLLLAQDALVCLVVLLPPQQVLQPPAQDDQCRRSNRSGSNVSNVSSVVSSLVNLVLCLLQDQLVQCVVSLVVVLVSCLSPQLHLNHCSVRVSCLLSNLLSCQLSVVLVSNVVSLCSNVVSLVVNCVSCVQPWHHYSRTTGRRPVVVSSVSNNLSSLSSNLSSNLLRFYADQVALAGPDADPSNQVSNVVSPNHNDPVSSRVSSVSSLLLQSHPDGVQVSQQGRHQAAAFAHPPLCVSPPSNVLNVLQLVLQVQLLPCDPLNRHSGDPNYPPSDRDPHGHDCNCQSSPNDWDDLAVSCVSVVCQQFQDPVPADNVLSSLSNRCSRRVDAFDVCSPPPPPPPPPPCPPDDDDDDAGEGEFAAAADQWAKEKFWAAADDVVQQVCLLQVHGDSHSVLVVRLSVQLNQQLPDVVHHQEYEEAAQSAEPSCCCVSQVSQVVSNHKYWYKYRWDADPPQAIWIWIWTWHWGCSRPHTDTYIDIGTAQDDDPVRQCCSCVVPNHHHDPPSNPDHWYWYQHNNATETEHEACVLVPVVNLLSQQQPHQEYEYHHADQPLPVVVVSLLVSQQQSQHWYFYHYRQVRFFTWIAHQFPDPVRGTQDTTHHDDGMDIDMGIRNLPLSLQQLQDPDQDDDPPRGGHGHDPPGDHDPSSHDHHD

Nearest PDB structures (foldseek):
  3iw3-assembly1_B  TM=7.077E-01  e=1.741E-07  Pyrococcus abyssi GE5
  6ypa-assembly2_C  TM=6.912E-01  e=9.397E-08  Pyrococcus horikoshii
  1j31-assembly2_D  TM=7.113E-01  e=5.008E-07  Pyrococcus horikoshii OT3
  8pnp-assembly1_B  TM=4.131E-01  e=1.133E-01  Influenza A virus (A/Zhejiang/DTID-ZJU01/2013(H7N9))
  3iw3-assembly1_B  TM=6.714E-01  e=2.143E-07  Pyrococcus abyssi GE5

Sequence (2120 aa):
MEMKMRESWLDIELKDLFYAYRKAKADCYFERSICIASQFAEYESNLPENLSKLLDRLHAGKAKSILIENIGTPGVTAKKLGIEPKKDKEGREDKKAELGGHCFFSDSTRAFEFLRNAKEITPEFRLVGEFPVEMHVMSALWINLIGHKYDTVLSKSTYGARLRRYRPDPKEIETNVGRYHLETIGSFMPYFGLYRKWRERGMNAIREELEGDRSVVAISMDFTSYYHQIDPSFISKKRFLASAGIELDAWELDFTKAFVKALIGWSKLTAQKLIEMGCSSEDIEIGGLPIGLSISRIVSNALLISLDRDIEQGLTPIYYGRYVDDIFLVLRDPGHLRSTSALLDFISKRTECFPEDASNTEEIELKLPGGFQGATKLTLQKNKQKAFFLQGQAGLDLLDNIETQIRSVSSERRLMPSLKGLESMSSAKILTAAAHPSEEADTLRRADGLSVRRLGWSIQLRAVEMFARDLRSDDWKDERIKFYEFAHSHILRPDKILDHIDYLPRLLSLAVALMDWVEASKLLDAVFTSLRTLRKHTQEVPIKINGHKASGNIEQIWEGLEDAVRKLSADALTRSLRWSQRKGGIRPLSETALSVCEKVGLGTDTKQIERLSISLREADWAKTAYKDHLRRDATRQRPSVVDETQLHGLYDFEDDLRDFLDESSIPSASGVNRVNGRCSGRGKPGKDVSLLPYLFPTRPYSTQEIPLFLPEQTIFGDGVQNPAKAWAKYTRAMRGIWVWGNLLGFDVHPPTISESENTNQEKRFAKLGTKSKPLIKLGISSLLTNDDSYIAAAKGRPDISPQRYARIERIVNATISAYPKPTHLLLPELSLPERWIDTVSGMLRDANISLIAGLDYQIGALDSIHSEAVLVLMDDRLGFPTSVQIRQPKCLPAPGEDQMLLKLFGRKWTEGLRYRPKPIYDHAGFHFGVLVCSELQNISYRKYFQGYVDCMMVLSWNQDLETFSALVESASLDVHAHIALVNNRKYGDSRVRVPAKVHHERDLCRLRGGKNEHLVVVELDIENLRAFQSREKRWPCEDDPYKPVPEGFDLSPARRTTPKMEMKMRESWLDIELKDLFYAYRKAKADCYFERSICIASQFAEYESNLPENLSKLLDRLHAGKAKSILIENIGTPGVTAKKLGIEPKKDKEGREDKKAELGGHCFFSDSTRAFEFLRNAKEITPEFRLVGEFPVEMHVMSALWINLIGHKYDTVLSKSTYGARLRRYRPDPKEIETNVGRYHLETIGSFMPYFGLYRKWRERGMNAIREELEGDRSVVAISMDFTSYYHQIDPSFISKKRFLASAGIELDAWELDFTKAFVKALIGWSKLTAQKLIEMGCSSEDIEIGGLPIGLSISRIVSNALLISLDRDIEQGLTPIYYGRYVDDIFLVLRDPGHLRSTSALLDFISKRTECFPEDASNTEEIELKLPGGFQGATKLTLQKNKQKAFFLQGQAGLDLLDNIETQIRSVSSERRLMPSLKGLESMSSAKILTAAAHPSEEADTLRRADGLSVRRLGWSIQLRAVEMFARDLRSDDWKDERIKFYEFAHSHILRPDKILDHIDYLPRLLSLAVALMDWVEASKLLDAVFTSLRTLRKHTQEVPIKINGHKASGNIEQIWEGLEDAVRKLSADALTRSLRWSQRKGGIRPLSETALSVCEKVGLGTDTKQIERLSISLREADWAKTAYKDHLRRDATRQRPSVVDETQLHGLYDFEDDLRDFLDESSIPSASGVNRVNGRCSGRGKPGKDVSLLPYLFPTRPYSTQEIPLFLPEQTIFGDGVQNPAKAWAKYTRAMRGIWVWGNLLGFDVHPPTISESENTNQEKRFAKLGTKSKPLIKLGISSLLTNDDSYIAAAKGRPDISPQRYARIERIVNATISAYPKPTHLLLPELSLPERWIDTVSGMLRDANISLIAGLDYQIGALDSIHSEAVLVLMDDRLGFPTSVQIRQPKCLPAPGEDQMLLKLFGRKWTEGLRYRPKPIYDHAGFHFGVLVCSELQNISYRKYFQGYVDCMMVLSWNQDLETFSALVESASLDVHAHIALVNNRKYGDSRVRVPAKVHHERDLCRLRGGKNEHLVVVELDIENLRAFQSREKRWPCEDDPYKPVPEGFDLSPARRTTPK

Radius of gyration: 40.5 Å; Cα contacts (8 Å, |Δi|>4): 4032; chains: 2; bounding box: 102×118×89 Å

Secondary structure (DSSP, 8-state):
-------SGGG--HHHHHHHHHHHHHHHHT-TT---HHHHHHHHHTHHHHHHHHHHHHHTT-HHHHHHHT--EEEEEEEEEEEEEPBPTTSSB-HHHHTT-EEEESSHHHHHHHHHHHEEEEEEEEEEEE--HHHHHHHHHHIIIIIHHHHHTS-TTB-TTPBPBPPP-TTS-TT----B-TTSSSSB--HHHHHHHHHHHHHHHHHHHHHTT--EEEEEEEBTTTGGG--GGGGG-HHHHHHHT----HHHHHHHHHHHHHHHHHHHHHHHHHHHTT--TTT-S---PPTT-HHHHHHHHHHTHHHHHHHHHHT--SEEEEETTEEEEEEE--S---SHHHHHHHHHHH-SSS-TTGGG-SEEEE--TTS--TT--EEEEGGG-EEEEE-HHHHHHHHHHHHHHHHHHHHHHHSPP-HHHHHHHHHHHHHHHTS-TTS---STTT-SHHHHHHHHHHHHHHHHHHHHHHS-GGGGHHHHHHHHHHHHHHTSSTTTHHHHGGGHHHHHHHHHHTT-HHHHHHHHHHHHHHHHHHHHHTTTS-EEETTEEE-S-HHHHHHHHHHHHHHHHHHHHHHH--B-TTT-SBPPP-HHHHHHHHHTT--S-HHHHHHHHHHHHHTT-SSS-HHHHHHHT-SBPPBPPTTGGGGTT-STTHHHHHHHHHHHHS--TTS--SS-TT-B--SPBTTTB-SHHHHS-SSPPPTTHHHHH-HIIIII--SSS-HHHHHHHHHHHHH-----HHHHHS----------S-------EEEE-SS--S-EEEEEEE----HHHHHHHHTT-----HHHHHHHHHHHHHHHH-SSPPSEEE--TT-B-GGGHHHHHHHHHHTT-EEEEEBPPEE-GGGEEE-EEEEEEEE-TTSS-EEEEEEEE-SS--HHHHHHHHHHH--EEPTT-TTPPPPEEEETTEEEEEEEGGGGG-HHHHHHHTTT-SEEEEEE--S-HHHHHHHHHHHHHHT-SEEEEEE-TTT--EEEE--BSSGGGSEEEEEEE-SS-EEEEEEE-HHHHHHHHT-SS----TT-SBPPPPTT----GGG-----/-------SGGG--HHHHHHHHHHHHHHHHT-TT---HHHHHHHHHTHHHHHHHHHHHHHTT-HHHHHHHT--EEEEEEEEEEEEEPBPTTSSB-HHHHTT-EEEESSHHHHHHHHHHHEEEEEEEEEEEE--HHHHHHHHHHIIIIIHHHHHTS-TTB-TTPBPBPPP-TTS-SS----B-TTSSSSB--HHHHHHHHHHHHHHHHHHHHHTT--EEEEEEEBTTTGGG--GGGGG-HHHHHHHT----HHHHHHHHHHHHHHHHHHHHHHHHHHHTT--TTT-S---PPTT-HHHHHHHHHHTHHHHHHHHHHT--SEEEEETTEEEEEEE--S---SHHHHHHHHHHH-SSS-TTGGG-SEEEE--TTS--TT--EEEEGGG-EEEEE-HHHHHHHHHHHHHHHHHHHHHHHSPP-HHHHHHHHHHHHHHHTS-TTS---STTT-SHHHHHHHHHHHHHHHHHHHHHHS-GGGGHHHHHHHHHHHHHHTSSTTTHHHHGGGHHHHHHHHHHTT-HHHHHHHHHHHHHHHHHHHHHTTTS-EEETTEEE-S-HHHHHHHHHHHHHHHHHHHHHHH--B-TTT-SBPPP-HHHHHHHHHTT--S-HHHHHHHHHHHHHTT-SSS-HHHHHHHT-SBPPBPPTTGGGGTT-STTHHHHHHHHHHHHS--TTS--SS-TT-B--SPBTTTB-SHHHHS-SSPPPTTHHHHH-HIIIII--SSS-HHHHHHHHHHHHH-----HHHHHS----------S-------EEEE-SS--S-EEEEEEE----HHHHHHHHTT-----HHHHHHHHHHHHHHHH-SSPPSEEE--TT-B-GGGHHHHHHHHHHTT-EEEEEEEEEE-GGGEEEEEEEEEEEE-TTSS-EEEEEEEE-SS--HHHHHHHHHHH--EEPTT-TTPPPPEEEETTEEEEEEEGGGGG-HHHHHHHTTT-SEEEEEE--S-HHHHHHHHHHHHHHT-SEEEEEE-TTT--EEEE--BSSGGGSEEEEEEE-SS-EEEEEEE-HHHHHHHHT-SS----TT-SBPPPPTT----GGG-----